Protein 4EEF (pdb70)

Radius of gyration: 41.83 Å; Cα contacts (8 Å, |Δi|>4): 3562; chains: 9; bounding box: 83×89×134 Å

Solvent-accessible surface area: 67620 Å² total; per-residue (Å²): 97,17,39,0,18,3,2,3,0,0,43,144,28,118,54,52,1,45,0,6,36,84,96,112,5,50,0,8,13,16,20,52,4,8,22,107,64,78,69,25,69,0,0,52,10,148,53,74,49,12,15,60,3,24,109,2,29,0,6,0,12,0,0,0,3,1,72,4,36,169,19,65,127,25,57,64,5,16,0,0,0,19,24,77,107,21,136,29,13,36,8,10,10,29,62,26,66,62,45,25,5,1,14,24,8,1,25,31,0,44,23,7,85,65,34,68,10,4,49,61,129,85,7,9,95,86,8,34,23,90,144,8,75,16,72,2,1,50,94,98,90,55,53,22,13,5,59,2,1,10,16,0,11,57,108,66,92,58,8,45,107,9,65,67,61,26,87,4,120,81,64,48,36,0,1,0,0,0,0,0,4,14,0,28,67,43,106,50,2,95,61,43,0,52,39,65,135,8,42,0,1,0,0,2,50,76,41,36,98,71,10,87,20,70,71,8,70,29,25,155,48,140,124,28,23,1,12,0,28,0,16,21,8,10,1,66,71,56,15,30,0,12,0,29,0,29,0,0,0,0,0,0,47,60,0,3,0,6,42,80,29,115,46,18,2,16,3,81,13,97,16,64,58,91,119,37,97,17,123,2,0,0,12,100,0,4,4,149,33,84,34,9,5,0,53,21,31,68,28,0,0,12,67,0,9,41,40,0,125,3,131,140,3,82,4,0,5,0,0,71,24,33,117,63,211,66,25,11,15,0,9,70,29,68,2,132,21,8,43,93,38,1,99,71,0,1,2,0,5,51,7,97,16,170,130,38,76,31,84,34,14,12,105,135,24,0,75,79,0,0,42,9,2,15,34,12,0,35,4,13,34,121,47,22,101,50,27,121,41,44,35,56,46,61,28,52,65,74,33,91,21,20,52,50,1,15,128,58,0,66,48,13,23,29,38,0,12,19,9,10,5,47,18,13,9,29,24,15,0,14,46,1,11,14,22,0,5,0,12,4,47,35,12,18,65,134,2,67,37,44,8,53,52,5,16,72,68,97,8,71,0,34,6,64,4,66,2,143,6,68,69,64,4,0,76,18,5,60,60,32,86,57,60,138,71,123,49,23,84,58,1,64,128,91,93,117,173,212,75,4,30,1,17,2,0,0,8,3,39,148,30,116,54,35,0,48,4,6,32,79,66,110,4,57,0,4,22,27,11,62,0,6,25,105,62,76,81,28,65,0,0,55,16,175,47,73,43,11,17,60,4,22,95,2,30,0,6,0,12,0,0,2,3,2,72,6,44,167,18,69,122,19,61,61,4,15,0,0,0,17,22,86,107,19,156,40,9,40,7,8,11,31,73,26,45,52,38,25,2,1,21,24,4,2,28,38,0,40,29,3,84,64,29,70,12,4,46,65,133,82,11,11,99,83,8,29,26,107,149,6,74,14,73,3,0,41,113,92,85,58,53,24,14,4,54,3,2,10,20,0,12,41,106,73,88,61,12,42,123,11,73,64,60,26,84,4,117,72,66,50,38,0,1,0,0,0,0,0,5,8,0,26,60,40,108,60,1,84,78,47,0,65,47,81,126,1,28,0,5,0,4,2,63,77,27,30,93,67,14,77,18,47,24,2,24,20,19,139,42,130,118,30,23,5,11,0,24,0,17,18,7,13,2,74,64,58,16,30,0,12,0,12,0,21,0,0,0,0,0,0,52,57,0,2,0,6,42,82,27,114,40,13,0,13,5,87,7,108,18,71,61,97,110,43,83,18,168,3,0,0,14,95,0,3,5,152,40,72,24,3,4,0,41,20,39,74,31,5,0,16,110,1,8,33,48,0,118,5,128,92,6,59,2,1,1,0,0,64,15,51,114,68,35,16,11,0,7,61,22,82,16,142,20,12,36,91,40,0,87,70,0,0,0,0,8,40,24,110,6,140,118,30,77,24,86,32,25,20,103,136,18,0,42,77,0,0,62,4,1,13,40,3,2,18,8,4,32,126,47,9,81,47,37,142,39,41,37,39,35,54,27,62,91,88,22,83,22,29,74,48,1,12,129,58,0,58,47,13,24,29,52,0,13,16,7,14,2,39,32,18,8,15,32,10,1,35,16,2,26,12,22,2,5,0,24,1,24,20,16,14,57,87,3,68,67,38,1,62,73,0,8,74,50,81,12,82,0,20,3,89,1,54,3,128,11,55,66,78,3,1,90,24,4,63,92,48,93,34,77,54,107,133,48,28,92,82,0,97,133,84,51,116,117,97,137,30,53,7,9,3,1,0,6,2,47,133,26,126,59,57,2,30,2,0,23,75,145,95,8,56,0,6,21,26,16,47,4,0,29,85,67,80,57,29,69,0,0,40,21,193,50,74,51,14,20,64,4,28,107,1,33,0,6,0,10,0,0,0,6,2,64,5,39,177,14,65,127,26,63,58,6,16,0,0,0,20,27,75,113,14,141,41,11,42,10,9,11,34,59,27,47,51,34,29,4,0,15,20,13,0,29,40,0,36,23,10,87,66,28,73,13,6,43,61,136,82,9,10,96,96,10,40,24,89,136,9,79,15,67,1,2,56,83,97,92,55,52,17,12,5,62,2,1,10,18,0,9,48,108,68,84,67,8,52,128,10,74,54,58,31,80,0,124,91,60,50,44,0,0,0,0,0,0,1,4,5,0,32,59,42,105,55,0,98,74,47,0,56,48,69,144,6,40,0,19,1,6,2,55,77,32,54,96,110,15,79,12,41,36,3,53,16,26,127,40,135,98,28,21,2,7,0,17,0,15,20,6,15,1,78,72,59,18,31,0,17,0,12,0,25,0,0,0,0,0,0,49,59,0,3,0,4,39,96,31,117,34,15,0,12,3,87,5,99,19,79,76,88,118,45,81,15,154,3,0,0,13,98,0,6,4,153,38,74,30,15,17,0,41,19,38,69,33,0,0,17,88,2,10,18,35,0,103,1,117,124,4,71,4,2,3,0,3,63,24,44,132,50,19,6,4,0,10,74,7,45,3,135,21,13,43,99,44,1,101,60,1,0,0,0,11,49,30,121,22,110,122,21,79,23,90,34,17,11,129,151,27,2,34,100,0,2,60,9,2,11,29,8,3,19,8,18,40,119,29,17,71,62,27,149,43,37,38,37,33,57,32,64,74,74,27,71,24,21,65,48,1,11,124,61,0,60,53,10,26,31,24,0,12,12,8,19,7,28,8,18,9,13,19,8,0,6,49,2,12,18,20,0,2,0,13,1,21,45,7,20,47,72,3,92,48,42,5,37,82,11,15,121,49,102,25,78,2,30,9,42,22,25,12,149,0,49,66,81,22,8,65,15,8,112,110,39,78,77,72,71,113,140,48,33,118,72,4,154,127,76,130,176,158,124,102,36,14,43,68,3,5,37,56,6,0,72,35,14,53,52,123,89,77,88,57,108,64,54,38,22,18,86,2,26,62,71,36,51,62,78,54,22,75,94,25,152,195,121,232,109,98,120,42,9,54,58,8,4,16,123,5,0,84,48,22,32,108,67,116,62,95,77,61,34,56,45,10,16,35,5,9,73,92,30,60,39,84,60,10,54,79,38,84,121,122,235,97,119,106,24,14,70,47,13,5,30,87,3,4,97,42,19,17,62,122,92,44,98,72,41,38,53,45,14,13,54,5,23,69,91,58,78,43,96,50,16,54,84,36,66,141

Structure (mmCIF, N/CA/C/O backbone):
data_4EEF
#
_entry.id   4EEF
#
_cell.length_a   72.333
_cell.length_b   126.151
_cell.length_c   243.290
_cell.angle_alpha   90.00
_cell.angle_beta   90.00
_cell.angle_gamma   90.00
#
_symmetry.space_group_name_H-M   'P 21 21 21'
#
loop_
_entity.id
_entity.type
_entity.pdbx_description
1 polymer 'Hemagglutinin HA1 chain'
2 polymer 'Hemagglutinin HA2 chain'
3 polymer 'F-HB80.4, DESIGNED HEMAGGLUTININ BINDING PROTEIN'
4 branched beta-D-mannopyranose-(1-4)-2-acetamido-2-deoxy-beta-D-glucopyranose-(1-4)-2-acetamido-2-deoxy-beta-D-glucopyranose
5 water water
#
loop_
_atom_site.group_PDB
_atom_site.id
_atom_site.type_symbol
_atom_site.label_atom_id
_atom_site.label_alt_id
_atom_site.label_comp_id
_atom_site.label_asym_id
_atom_site.label_entity_id
_atom_site.label_seq_id
_atom_site.pdbx_PDB_ins_code
_atom_site.Cartn_x
_atom_site.Cartn_y
_atom_site.Cartn_z
_atom_site.occupancy
_atom_site.B_iso_or_equiv
_atom_site.auth_seq_id
_atom_site.auth_comp_id
_atom_site.auth_asym_id
_atom_site.auth_atom_id
_atom_site.pdbx_PDB_model_num
ATOM 1 N N . GLY A 1 4 ? 10.505 -7.496 -42.327 1.00 157.43 10 GLY A N 1
ATOM 2 C CA . GLY A 1 4 ? 9.470 -6.534 -41.992 1.00 159.37 10 GLY A CA 1
ATOM 3 C C . GLY A 1 4 ? 9.988 -5.385 -41.148 1.00 162.07 10 GLY A C 1
ATOM 4 O O . GLY A 1 4 ? 11.198 -5.180 -41.040 1.00 163.41 10 GLY A O 1
ATOM 5 N N . ASP A 1 5 ? 9.070 -4.623 -40.559 1.00 153.04 11 ASP A N 1
ATOM 6 C CA . ASP A 1 5 ? 9.430 -3.545 -39.638 1.00 158.63 11 ASP A CA 1
ATOM 7 C C . ASP A 1 5 ? 8.825 -3.799 -38.253 1.00 161.93 11 ASP A C 1
ATOM 8 O O . ASP A 1 5 ? 7.612 -3.950 -38.134 1.00 162.59 11 ASP A O 1
ATOM 13 N N . THR A 1 6 ? 9.652 -3.840 -37.209 1.00 156.04 12 THR A N 1
ATOM 14 C CA . THR A 1 6 ? 9.143 -4.067 -35.850 1.00 146.65 12 THR A CA 1
ATOM 15 C C . THR A 1 6 ? 9.309 -2.839 -34.937 1.00 143.87 12 THR A C 1
ATOM 16 O O . THR A 1 6 ? 10.409 -2.293 -34.842 1.00 135.96 12 THR A O 1
ATOM 20 N N . ILE A 1 7 ? 8.219 -2.400 -34.295 1.00 150.24 13 ILE A N 1
ATOM 21 C CA . ILE A 1 7 ? 8.293 -1.499 -33.137 1.00 144.39 13 ILE A CA 1
ATOM 22 C C . ILE A 1 7 ? 7.808 -2.201 -31.877 1.00 128.13 13 ILE A C 1
ATOM 23 O O . ILE A 1 7 ? 6.690 -2.719 -31.822 1.00 120.73 13 ILE A O 1
ATOM 28 N N . CYS A 1 8 ? 8.671 -2.256 -30.876 1.00 124.21 14 CYS A N 1
ATOM 29 C CA . CYS A 1 8 ? 8.267 -2.830 -29.613 1.00 123.72 14 CYS A CA 1
ATOM 30 C C . CYS A 1 8 ? 7.968 -1.722 -28.605 1.00 129.10 14 CYS A C 1
ATOM 31 O O . CYS A 1 8 ? 8.148 -0.531 -28.886 1.00 129.01 14 CYS A O 1
ATOM 34 N N . ILE A 1 9 ? 7.511 -2.127 -27.425 1.00 131.78 15 ILE A N 1
ATOM 35 C CA . ILE A 1 9 ? 7.351 -1.215 -26.303 1.00 127.04 15 ILE A CA 1
ATOM 36 C C . ILE A 1 9 ? 7.996 -1.845 -25.083 1.00 123.89 15 ILE A C 1
ATOM 37 O O . ILE A 1 9 ? 7.994 -3.078 -24.920 1.00 108.84 15 ILE A O 1
ATOM 42 N N . GLY A 1 10 ? 8.547 -0.992 -24.227 1.00 122.19 16 GLY A N 1
ATOM 43 C CA . GLY A 1 10 ? 9.312 -1.455 -23.088 1.00 125.41 16 GLY A CA 1
ATOM 44 C C . GLY A 1 10 ? 9.686 -0.360 -22.113 1.00 110.99 16 GLY A C 1
ATOM 45 O O . GLY A 1 10 ? 9.418 0.824 -22.333 1.00 99.42 16 GLY A O 1
ATOM 46 N N . TYR A 1 11 ? 10.331 -0.770 -21.028 1.00 112.06 17 TYR A N 1
ATOM 47 C CA . TYR A 1 11 ? 10.560 0.113 -19.898 1.00 110.03 17 TYR A CA 1
ATOM 48 C C . TYR A 1 11 ? 12.031 0.258 -19.549 1.00 111.92 17 TYR A C 1
ATOM 49 O O . TYR A 1 11 ? 12.905 -0.315 -20.204 1.00 111.07 17 TYR A O 1
ATOM 58 N N . HIS A 1 12 ? 12.278 1.030 -18.495 1.00 102.37 18 HIS A N 1
ATOM 59 C CA . HIS A 1 12 ? 13.624 1.375 -18.056 1.00 100.97 18 HIS A CA 1
ATOM 60 C C . HIS A 1 12 ? 14.352 0.266 -17.291 1.00 96.90 18 HIS A C 1
ATOM 61 O O . HIS A 1 12 ? 13.736 -0.655 -16.737 1.00 81.90 18 HIS A O 1
ATOM 68 N N . ALA A 1 13 ? 15.679 0.368 -17.298 1.00 97.29 19 ALA A N 1
ATOM 69 C CA . ALA A 1 13 ? 16.549 -0.513 -16.529 1.00 98.08 19 ALA A CA 1
ATOM 70 C C . ALA A 1 13 ? 17.848 0.199 -16.201 1.00 99.69 19 ALA A C 1
ATOM 71 O O . ALA A 1 13 ? 18.310 1.055 -16.963 1.00 98.16 19 ALA A O 1
ATOM 73 N N . ASN A 1 14 ? 18.459 -0.198 -15.090 1.00 105.48 20 ASN A N 1
ATOM 74 C CA . ASN A 1 14 ? 19.686 0.428 -14.616 1.00 104.99 20 ASN A CA 1
ATOM 75 C C . ASN A 1 14 ? 20.632 -0.528 -13.899 1.00 92.16 20 ASN A C 1
ATOM 76 O O . ASN A 1 14 ? 20.347 -1.716 -13.728 1.00 73.08 20 ASN A O 1
ATOM 81 N N . ASN A 1 15 ? 21.757 0.020 -13.463 1.00 104.41 21 ASN A N 1
ATOM 82 C CA . ASN A 1 15 ? 22.748 -0.747 -12.730 1.00 111.55 21 ASN A CA 1
ATOM 83 C C . ASN A 1 15 ? 22.517 -0.646 -11.230 1.00 108.85 21 ASN A C 1
ATOM 84 O O . ASN A 1 15 ? 23.265 -1.225 -10.440 1.00 114.31 21 ASN A O 1
ATOM 89 N N . SER A 1 16 ? 21.464 0.075 -10.850 1.00 92.07 22 SER A N 1
ATOM 90 C CA . SER A 1 16 ? 21.172 0.344 -9.444 1.00 100.06 22 SER A CA 1
ATOM 91 C C . SER A 1 16 ? 20.994 -0.940 -8.629 1.00 95.84 22 SER A C 1
ATOM 92 O O . SER A 1 16 ? 20.206 -1.813 -8.990 1.00 101.44 22 SER A O 1
ATOM 95 N N . THR A 1 17 ? 21.759 -1.047 -7.543 1.00 88.98 23 THR A N 1
ATOM 96 C CA . THR A 1 17 ? 21.685 -2.179 -6.624 1.00 86.77 23 THR A CA 1
ATOM 97 C C . THR A 1 17 ? 20.763 -1.857 -5.450 1.00 99.11 23 THR A C 1
ATOM 98 O O . THR A 1 17 ? 20.636 -2.650 -4.510 1.00 94.81 23 THR A O 1
ATOM 102 N N . ASP A 1 18 ? 20.147 -0.675 -5.499 1.00 106.18 24 ASP A N 1
ATOM 103 C CA . ASP A 1 18 ? 19.193 -0.249 -4.473 1.00 106.12 24 ASP A CA 1
ATOM 104 C C . ASP A 1 18 ? 18.043 -1.236 -4.300 1.00 102.58 24 ASP A C 1
ATOM 105 O O . ASP A 1 18 ? 17.471 -1.730 -5.279 1.00 90.56 24 ASP A O 1
ATOM 110 N N . THR A 1 19 ? 17.706 -1.494 -3.041 1.00 102.05 25 THR A N 1
ATOM 111 C CA . THR A 1 19 ? 16.754 -2.534 -2.684 1.00 99.42 25 THR A CA 1
ATOM 112 C C . THR A 1 19 ? 15.737 -2.040 -1.637 1.00 105.64 25 THR A C 1
ATOM 113 O O . THR A 1 19 ? 16.121 -1.557 -0.567 1.00 106.71 25 THR A O 1
ATOM 117 N N . VAL A 1 20 ? 14.445 -2.142 -1.973 1.00 95.32 26 VAL A N 1
ATOM 118 C CA . VAL A 1 20 ? 13.344 -1.860 -1.043 1.00 77.61 26 VAL A CA 1
ATOM 119 C C . VAL A 1 20 ? 12.700 -3.162 -0.551 1.00 94.62 26 VAL A C 1
ATOM 120 O O . VAL A 1 20 ? 13.118 -4.264 -0.919 1.00 88.66 26 VAL A O 1
ATOM 124 N N . ASP A 1 21 ? 11.675 -3.027 0.285 1.00 99.91 27 ASP A N 1
ATOM 125 C CA . ASP A 1 21 ? 10.807 -4.153 0.609 1.00 90.21 27 ASP A CA 1
ATOM 126 C C . ASP A 1 21 ? 9.403 -3.806 0.146 1.00 87.55 27 ASP A C 1
ATOM 127 O O . ASP A 1 21 ? 9.055 -2.625 0.011 1.00 80.36 27 ASP A O 1
ATOM 132 N N . THR A 1 22 ? 8.621 -4.838 -0.147 1.00 78.96 28 THR A N 1
ATOM 133 C CA . THR A 1 22 ? 7.196 -4.676 -0.384 1.00 83.87 28 THR A CA 1
ATOM 134 C C . THR A 1 22 ? 6.505 -5.745 0.433 1.00 87.49 28 THR A C 1
ATOM 135 O O . THR A 1 22 ? 7.166 -6.573 1.070 1.00 89.69 28 THR A O 1
ATOM 139 N N . VAL A 1 23 ? 5.179 -5.749 0.390 1.00 85.52 29 VAL A N 1
ATOM 140 C CA . VAL A 1 23 ? 4.405 -6.647 1.236 1.00 92.15 29 VAL A CA 1
ATOM 141 C C . VAL A 1 23 ? 4.455 -8.094 0.734 1.00 89.28 29 VAL A C 1
ATOM 142 O O . VAL A 1 23 ? 4.641 -9.026 1.521 1.00 89.84 29 VAL A O 1
ATOM 146 N N . LEU A 1 24 ? 4.317 -8.271 -0.578 1.00 86.87 30 LEU A N 1
ATOM 147 C CA . LEU A 1 24 ? 4.426 -9.592 -1.189 1.00 97.48 30 LEU A CA 1
ATOM 148 C C . LEU A 1 24 ? 5.877 -10.073 -1.236 1.00 104.70 30 LEU A C 1
ATOM 149 O O . LEU A 1 24 ? 6.191 -11.203 -0.823 1.00 87.61 30 LEU A O 1
ATOM 154 N N . GLU A 1 25 ? 6.757 -9.200 -1.731 1.00 96.97 31 GLU A N 1
ATOM 155 C CA . GLU A 1 25 ? 8.145 -9.568 -1.985 1.00 99.17 31 GLU A CA 1
ATOM 156 C C . GLU A 1 25 ? 9.147 -8.647 -1.275 1.00 99.17 31 GLU A C 1
ATOM 157 O O . GLU A 1 25 ? 8.919 -7.445 -1.137 1.00 82.85 31 GLU A O 1
ATOM 163 N N . LYS A 1 26 ? 10.243 -9.237 -0.801 1.00 114.28 32 LYS A N 1
ATOM 164 C CA . LYS A 1 26 ? 11.355 -8.479 -0.231 1.00 105.96 32 LYS A CA 1
ATOM 165 C C . LYS A 1 26 ? 12.590 -8.420 -1.138 1.00 104.10 32 LYS A C 1
ATOM 166 O O . LYS A 1 26 ? 12.612 -9.022 -2.212 1.00 103.87 32 LYS A O 1
ATOM 172 N N A ASN A 1 27 ? 13.605 -7.690 -0.681 1.00 103.73 33 ASN A N 1
ATOM 173 N N B ASN A 1 27 ? 13.612 -7.698 -0.686 0.00 103.61 33 ASN A N 1
ATOM 174 C CA A ASN A 1 27 ? 14.879 -7.555 -1.386 1.00 103.20 33 ASN A CA 1
ATOM 175 C CA B ASN A 1 27 ? 14.877 -7.561 -1.410 0.00 103.25 33 ASN A CA 1
ATOM 176 C C A ASN A 1 27 ? 14.717 -7.062 -2.830 1.00 100.95 33 ASN A C 1
ATOM 177 C C B ASN A 1 27 ? 14.701 -7.086 -2.850 0.00 101.12 33 ASN A C 1
ATOM 178 O O A ASN A 1 27 ? 15.578 -7.303 -3.673 1.00 103.39 33 ASN A O 1
ATOM 179 O O B ASN A 1 27 ? 15.526 -7.380 -3.715 0.00 103.21 33 ASN A O 1
ATOM 188 N N . VAL A 1 28 ? 13.630 -6.345 -3.103 1.00 103.86 34 VAL A N 1
ATOM 189 C CA . VAL A 1 28 ? 13.271 -5.997 -4.478 1.00 95.56 34 VAL A CA 1
ATOM 190 C C . VAL A 1 28 ? 14.067 -4.816 -5.023 1.00 97.47 34 VAL A C 1
ATOM 191 O O . VAL A 1 28 ? 13.949 -3.690 -4.545 1.00 101.30 34 VAL A O 1
ATOM 195 N N . THR A 1 29 ? 14.828 -5.078 -6.077 1.00 97.05 35 THR A N 1
ATOM 196 C CA . THR A 1 29 ? 15.775 -4.109 -6.605 1.00 92.96 35 THR A CA 1
ATOM 197 C C . THR A 1 29 ? 15.090 -3.171 -7.596 1.00 94.45 35 THR A C 1
ATOM 198 O O . THR A 1 29 ? 14.360 -3.624 -8.483 1.00 102.82 35 THR A O 1
ATOM 202 N N . VAL A 1 30 ? 15.332 -1.870 -7.430 1.00 81.89 36 VAL A N 1
ATOM 203 C CA . VAL A 1 30 ? 14.662 -0.820 -8.207 1.00 85.98 36 VAL A CA 1
ATOM 204 C C . VAL A 1 30 ? 15.637 0.139 -8.895 1.00 92.94 36 VAL A C 1
ATOM 205 O O . VAL A 1 30 ? 16.804 0.241 -8.505 1.00 96.50 36 VAL A O 1
ATOM 209 N N . THR A 1 31 ? 15.139 0.855 -9.903 1.00 82.23 37 THR A N 1
ATOM 210 C CA . THR A 1 31 ? 15.931 1.848 -10.629 1.00 95.53 37 THR A CA 1
ATOM 211 C C . THR A 1 31 ? 16.209 3.087 -9.786 1.00 99.68 37 THR A C 1
ATOM 212 O O . THR A 1 31 ? 17.225 3.775 -9.980 1.00 83.97 37 THR A O 1
ATOM 216 N N . HIS A 1 32 ? 15.277 3.362 -8.870 1.00 107.22 38 HIS A N 1
ATOM 217 C CA . HIS A 1 32 ? 15.234 4.605 -8.093 1.00 108.24 38 HIS A CA 1
ATOM 218 C C . HIS A 1 32 ? 14.676 4.418 -6.677 1.00 99.10 38 HIS A C 1
ATOM 219 O O . HIS A 1 32 ? 13.716 3.674 -6.457 1.00 87.34 38 HIS A O 1
ATOM 226 N N . SER A 1 33 ? 15.271 5.133 -5.730 1.00 97.26 39 SER A N 1
ATOM 227 C CA . SER A 1 33 ? 14.936 4.985 -4.324 1.00 95.14 39 SER A CA 1
ATOM 228 C C . SER A 1 33 ? 14.897 6.340 -3.644 1.00 94.64 39 SER A C 1
ATOM 229 O O . SER A 1 33 ? 15.328 7.348 -4.209 1.00 81.90 39 SER A O 1
ATOM 232 N N . VAL A 1 34 ? 14.345 6.354 -2.434 1.00 90.26 40 VAL A N 1
ATOM 233 C CA . VAL A 1 34 ? 14.686 7.371 -1.459 1.00 81.10 40 VAL A CA 1
ATOM 234 C C . VAL A 1 34 ? 14.877 6.692 -0.127 1.00 88.06 40 VAL A C 1
ATOM 235 O O . VAL A 1 34 ? 14.214 5.699 0.185 1.00 81.63 40 VAL A O 1
ATOM 239 N N . ASN A 1 35 ? 15.812 7.215 0.650 1.00 100.12 41 ASN A N 1
ATOM 240 C CA . ASN A 1 35 ? 15.880 6.862 2.050 1.00 91.98 41 ASN A CA 1
ATOM 241 C C . ASN A 1 35 ? 15.114 7.902 2.841 1.00 87.16 41 ASN A C 1
ATOM 242 O O . ASN A 1 35 ? 15.334 9.102 2.675 1.00 86.56 41 ASN A O 1
ATOM 247 N N . LEU A 1 36 ? 14.179 7.443 3.660 1.00 89.85 42 LEU A N 1
ATOM 248 C CA . LEU A 1 36 ? 13.381 8.348 4.476 1.00 85.70 42 LEU A CA 1
ATOM 249 C C . LEU A 1 36 ? 13.896 8.506 5.916 1.00 77.76 42 LEU A C 1
ATOM 250 O O . LEU A 1 36 ? 13.378 9.329 6.674 1.00 70.54 42 LEU A O 1
ATOM 255 N N . LEU A 1 37 ? 14.933 7.741 6.260 1.00 73.37 43 LEU A N 1
ATOM 256 C CA . LEU A 1 37 ? 15.447 7.637 7.626 1.00 69.75 43 LEU A CA 1
ATOM 257 C C . LEU A 1 37 ? 16.859 8.227 7.764 1.00 78.21 43 LEU A C 1
ATOM 258 O O . LEU A 1 37 ? 17.750 7.910 6.976 1.00 78.61 43 LEU A O 1
ATOM 263 N N . GLU A 1 38 ? 17.067 9.071 8.770 1.00 75.34 44 GLU A N 1
ATOM 264 C CA . GLU A 1 38 ? 18.364 9.715 8.967 1.00 64.44 44 GLU A CA 1
ATOM 265 C C . GLU A 1 38 ? 19.187 9.004 10.039 1.00 68.14 44 GLU A C 1
ATOM 266 O O . GLU A 1 38 ? 18.717 8.809 11.155 1.00 68.66 44 GLU A O 1
ATOM 272 N N . ASP A 1 39 ? 20.372 8.535 9.647 1.00 77.78 45 ASP A N 1
ATOM 273 C CA . ASP A 1 39 ? 21.340 7.879 10.534 1.00 68.68 45 ASP A CA 1
ATOM 274 C C . ASP A 1 39 ? 22.462 8.814 10.988 1.00 74.37 45 ASP A C 1
ATOM 275 O O . ASP A 1 39 ? 23.383 8.398 11.713 1.00 72.92 45 ASP A O 1
ATOM 280 N N . SER A 1 40 ? 22.418 10.067 10.550 1.00 59.07 46 SER A N 1
ATOM 281 C CA . SER A 1 40 ? 23.629 10.885 10.665 1.00 82.12 46 SER A CA 1
ATOM 282 C C . SER A 1 40 ? 23.529 12.205 11.450 1.00 80.69 46 SER A C 1
ATOM 283 O O . SER A 1 40 ? 22.677 13.077 11.172 1.00 60.41 46 SER A O 1
ATOM 286 N N . HIS A 1 41 ? 24.434 12.334 12.422 1.00 67.10 47 HIS A N 1
ATOM 287 C CA . HIS A 1 41 ? 24.594 13.579 13.168 1.00 83.12 47 HIS A CA 1
ATOM 288 C C . HIS A 1 41 ? 26.053 14.078 13.174 1.00 76.06 47 HIS A C 1
ATOM 289 O O . HIS A 1 41 ? 26.944 13.390 12.688 1.00 80.74 47 HIS A O 1
ATOM 296 N N . ASN A 1 42 ? 26.303 15.256 13.746 1.00 73.57 48 ASN A N 1
ATOM 297 C CA . ASN A 1 42 ? 27.675 15.776 13.794 1.00 59.09 48 ASN A CA 1
ATOM 298 C C . ASN A 1 42 ? 28.444 15.516 15.097 1.00 56.98 48 ASN A C 1
ATOM 299 O O . ASN A 1 42 ? 29.619 15.859 15.209 1.00 66.46 48 ASN A O 1
ATOM 304 N N . GLY A 1 43 ? 27.786 14.899 16.073 1.00 66.39 49 GLY A N 1
ATOM 305 C CA . GLY A 1 43 ? 28.452 14.486 17.303 1.00 58.22 49 GLY A CA 1
ATOM 306 C C . GLY A 1 43 ? 28.768 15.619 18.266 1.00 58.61 49 GLY A C 1
ATOM 307 O O . GLY A 1 43 ? 29.522 15.423 19.230 1.00 49.03 49 GLY A O 1
ATOM 308 N N . LYS A 1 44 ? 28.173 16.790 18.002 1.00 49.89 50 LYS A N 1
ATOM 309 C CA . LYS A 1 44 ? 28.469 18.033 18.716 1.00 55.53 50 LYS A CA 1
ATOM 310 C C . LYS A 1 44 ? 27.179 18.694 19.212 1.00 61.28 50 LYS A C 1
ATOM 311 O O . LYS A 1 44 ? 26.154 18.622 18.541 1.00 63.82 50 LYS A O 1
ATOM 317 N N . LEU A 1 45 ? 27.239 19.350 20.374 1.00 62.59 51 LEU A N 1
ATOM 318 C CA . LEU A 1 45 ? 26.135 20.187 20.873 1.00 58.06 51 LEU A CA 1
ATOM 319 C C . LEU A 1 45 ? 26.283 21.622 20.360 1.00 44.87 51 LEU A C 1
ATOM 320 O O . LEU A 1 45 ? 27.270 22.281 20.654 1.00 66.52 51 LEU A O 1
ATOM 325 N N . CYS A 1 46 ? 25.308 22.108 19.613 1.00 43.47 52 CYS A N 1
ATOM 326 C CA . CYS A 1 46 ? 25.495 23.329 18.852 1.00 50.63 52 CYS A CA 1
ATOM 327 C C . CYS A 1 46 ? 24.428 24.334 19.192 1.00 57.19 52 CYS A C 1
ATOM 328 O O . CYS A 1 46 ? 23.482 24.032 19.923 1.00 54.19 52 CYS A O 1
ATOM 331 N N . LYS A 1 47 ? 24.562 25.515 18.598 1.00 55.00 53 LYS A N 1
ATOM 332 C CA . LYS A 1 47 ? 23.643 26.613 18.834 1.00 62.11 53 LYS A CA 1
ATOM 333 C C . LYS A 1 47 ? 22.312 26.351 18.155 1.00 67.99 53 LYS A C 1
ATOM 334 O O . LYS A 1 47 ? 22.216 25.538 17.238 1.00 71.73 53 LYS A O 1
ATOM 340 N N . LEU A 1 48 ? 21.289 27.045 18.632 1.00 61.09 54 LEU A N 1
ATOM 341 C CA . LEU A 1 48 ? 20.060 27.239 17.890 1.00 63.12 54 LEU A CA 1
ATOM 342 C C . LEU A 1 48 ? 19.866 28.745 17.880 1.00 71.93 54 LEU A C 1
ATOM 343 O O . LEU A 1 48 ? 20.056 29.391 18.912 1.00 71.02 54 LEU A O 1
ATOM 348 N N . LYS A 1 49 A 19.525 29.310 16.725 1.00 77.04 54 LYS A N 1
ATOM 349 C CA . LYS A 1 49 A 19.200 30.739 16.612 1.00 74.81 54 LYS A CA 1
ATOM 350 C C . LYS A 1 49 A 20.300 31.698 17.106 1.00 84.05 54 LYS A C 1
ATOM 351 O O . LYS A 1 49 A 20.013 32.739 17.708 1.00 83.78 54 LYS A O 1
ATOM 357 N N . GLY A 1 50 ? 21.555 31.344 16.847 1.00 68.53 55 GLY A N 1
ATOM 358 C CA . GLY A 1 50 ? 22.668 32.222 17.158 1.00 64.70 55 GLY A CA 1
ATOM 359 C C . GLY A 1 50 ? 23.164 32.061 18.582 1.00 79.47 55 GLY A C 1
ATOM 360 O O . GLY A 1 50 ? 24.171 32.677 18.989 1.00 67.62 55 GLY A O 1
ATOM 361 N N . ILE A 1 51 ? 22.462 31.212 19.333 1.00 68.05 56 ILE A N 1
ATOM 362 C CA . ILE A 1 51 ? 22.613 31.156 20.784 1.00 68.01 56 ILE A CA 1
ATOM 363 C C . ILE A 1 51 ? 23.169 29.836 21.301 1.00 62.62 56 ILE A C 1
ATOM 364 O O . ILE A 1 51 ? 22.661 28.769 20.976 1.00 67.99 56 ILE A O 1
ATOM 369 N N . ALA A 1 52 ? 24.213 29.928 22.118 1.00 48.07 57 ALA A N 1
ATOM 370 C CA . ALA A 1 52 ? 24.856 28.750 22.697 1.00 46.95 57 ALA A CA 1
ATOM 371 C C . ALA A 1 52 ? 24.020 28.093 23.802 1.00 59.89 57 ALA A C 1
ATOM 372 O O . ALA A 1 52 ? 23.306 28.766 24.559 1.00 55.48 57 ALA A O 1
ATOM 374 N N . PRO A 1 53 ? 24.129 26.768 23.919 1.00 51.70 58 PRO A N 1
ATOM 375 C CA . PRO A 1 53 ? 23.535 26.135 25.098 1.00 52.32 58 PRO A CA 1
ATOM 376 C C . PRO A 1 53 ? 24.332 26.540 26.338 1.00 47.49 58 PRO A C 1
ATOM 377 O O . PRO A 1 53 ? 25.455 27.012 26.197 1.00 58.46 58 PRO A O 1
ATOM 381 N N . LEU A 1 54 ? 23.760 26.342 27.523 1.00 57.22 59 LEU A N 1
ATOM 382 C CA . LEU A 1 54 ? 24.454 26.573 28.786 1.00 48.44 59 LEU A CA 1
ATOM 383 C C . LEU A 1 54 ? 25.033 25.270 29.316 1.00 54.80 59 LEU A C 1
ATOM 384 O O . LEU A 1 54 ? 24.280 24.380 29.724 1.00 46.39 59 LEU A O 1
ATOM 389 N N . GLN A 1 55 ? 26.358 25.151 29.373 1.00 53.87 60 GLN A N 1
ATOM 390 C CA . GLN A 1 55 ? 26.909 23.865 29.783 1.00 60.85 60 GLN A CA 1
ATOM 391 C C . GLN A 1 55 ? 27.133 23.847 31.288 1.00 52.04 60 GLN A C 1
ATOM 392 O O . GLN A 1 55 ? 28.052 24.492 31.792 1.00 50.98 60 GLN A O 1
ATOM 398 N N . LEU A 1 56 ? 26.325 23.063 32.003 1.00 38.42 61 LEU A N 1
ATOM 399 C CA . LEU A 1 56 ? 26.392 23.083 33.466 1.00 46.70 61 LEU A CA 1
ATOM 400 C C . LEU A 1 56 ? 27.633 22.365 33.967 1.00 44.96 61 LEU A C 1
ATOM 401 O O . LEU A 1 56 ? 28.004 22.497 35.137 1.00 36.71 61 LEU A O 1
ATOM 406 N N . GLY A 1 57 ? 28.255 21.593 33.073 1.00 54.73 62 GLY A N 1
ATOM 407 C CA . GLY A 1 57 ? 29.496 20.901 33.370 1.00 41.68 62 GLY A CA 1
ATOM 408 C C . GLY A 1 57 ? 29.337 20.000 34.570 1.00 46.01 62 GLY A C 1
ATOM 409 O O . GLY A 1 57 ? 28.429 19.190 34.602 1.00 52.85 62 GLY A O 1
ATOM 410 N N . LYS A 1 58 ? 30.179 20.185 35.581 1.00 59.89 63 LYS A N 1
ATOM 411 C CA . LYS A 1 58 ? 30.209 19.295 36.739 1.00 59.35 63 LYS A CA 1
ATOM 412 C C . LYS A 1 58 ? 29.081 19.656 37.728 1.00 58.98 63 LYS A C 1
ATOM 413 O O . LYS A 1 58 ? 28.928 19.042 38.781 1.00 44.94 63 LYS A O 1
ATOM 419 N N . CYS A 1 59 ? 28.299 20.671 37.380 1.00 48.92 64 CYS A N 1
ATOM 420 C CA . CYS A 1 59 ? 27.240 21.161 38.249 1.00 54.24 64 CYS A CA 1
ATOM 421 C C . CYS A 1 59 ? 25.877 20.744 37.735 1.00 51.10 64 CYS A C 1
ATOM 422 O O . CYS A 1 59 ? 25.697 20.568 36.535 1.00 51.75 64 CYS A O 1
ATOM 425 N N . ASN A 1 60 ? 24.920 20.548 38.635 1.00 50.50 65 ASN A N 1
ATOM 426 C CA . ASN A 1 60 ? 23.522 20.454 38.203 1.00 41.05 65 ASN A CA 1
ATOM 427 C C . ASN A 1 60 ? 22.735 21.714 38.539 1.00 38.32 65 ASN A C 1
ATOM 428 O O . ASN A 1 60 ? 23.217 22.599 39.266 1.00 43.32 65 ASN A O 1
ATOM 433 N N . ILE A 1 61 ? 21.483 21.735 38.103 1.00 38.30 66 ILE A N 1
ATOM 434 C CA . ILE A 1 61 ? 20.638 22.926 38.212 1.00 43.78 66 ILE A CA 1
ATOM 435 C C . ILE A 1 61 ? 20.560 23.518 39.621 1.00 37.75 66 ILE A C 1
ATOM 436 O O . ILE A 1 61 ? 20.599 24.738 39.780 1.00 36.27 66 ILE A O 1
ATOM 441 N N . ALA A 1 62 ? 20.484 22.667 40.639 1.00 30.14 67 ALA A N 1
ATOM 442 C CA . ALA A 1 62 ? 20.505 23.179 41.995 1.00 25.64 67 ALA A CA 1
ATOM 443 C C . ALA A 1 62 ? 21.825 23.883 42.295 1.00 36.04 67 ALA A C 1
ATOM 444 O O . ALA A 1 62 ? 21.836 24.994 42.829 1.00 46.66 67 ALA A O 1
ATOM 446 N N . GLY A 1 63 ? 22.934 23.234 41.960 1.00 41.28 68 GLY A N 1
ATOM 447 C CA . GLY A 1 63 ? 24.243 23.822 42.179 1.00 41.77 68 GLY A CA 1
ATOM 448 C C . GLY A 1 63 ? 24.348 25.157 41.476 1.00 36.85 68 GLY A C 1
ATOM 449 O O . GLY A 1 63 ? 24.868 26.128 42.043 1.00 31.87 68 GLY A O 1
ATOM 450 N N . TRP A 1 64 ? 23.832 25.202 40.246 1.00 28.83 69 TRP A N 1
ATOM 451 C CA . TRP A 1 64 ? 23.828 26.422 39.451 1.00 25.98 69 TRP A CA 1
ATOM 452 C C . TRP A 1 64 ? 23.054 27.532 40.154 1.00 34.32 69 TRP A C 1
ATOM 453 O O . TRP A 1 64 ? 23.559 28.632 40.328 1.00 47.64 69 TRP A O 1
ATOM 464 N N . LEU A 1 65 ? 21.832 27.235 40.581 1.00 43.09 70 LEU A N 1
ATOM 465 C CA . LEU A 1 65 ? 20.943 28.273 41.069 1.00 34.45 70 LEU A CA 1
ATOM 466 C C . LEU A 1 65 ? 21.320 28.743 42.468 1.00 36.34 70 LEU A C 1
ATOM 467 O O . LEU A 1 65 ? 21.306 29.946 42.733 1.00 38.33 70 LEU A O 1
ATOM 472 N N . LEU A 1 66 ? 21.659 27.812 43.360 1.00 31.52 71 LEU A N 1
ATOM 473 C CA . LEU A 1 66 ? 22.088 28.209 44.693 1.00 31.33 71 LEU A CA 1
ATOM 474 C C . LEU A 1 66 ? 23.482 28.850 44.645 1.00 41.45 71 LEU A C 1
ATOM 475 O O . LEU A 1 66 ? 23.856 29.626 45.541 1.00 39.52 71 LEU A O 1
ATOM 480 N N . GLY A 1 67 ? 24.233 28.572 43.579 1.00 35.34 72 GLY A N 1
ATOM 481 C CA . GLY A 1 67 ? 25.606 29.021 43.520 1.00 30.25 72 GLY A CA 1
ATOM 482 C C . GLY A 1 67 ? 26.579 28.238 44.413 1.00 49.37 72 GLY A C 1
ATOM 483 O O . GLY A 1 67 ? 27.323 28.844 45.200 1.00 41.32 72 GLY A O 1
ATOM 484 N N . ASN A 1 68 ? 26.551 26.903 44.301 1.00 30.97 73 ASN A N 1
ATOM 485 C CA . ASN A 1 68 ? 27.606 26.028 44.833 1.00 47.40 73 ASN A CA 1
ATOM 486 C C . ASN A 1 68 ? 28.989 26.546 44.412 1.00 41.12 73 ASN A C 1
ATOM 487 O O . ASN A 1 68 ? 29.167 26.971 43.270 1.00 47.35 73 ASN A O 1
ATOM 492 N N . PRO A 1 69 ? 29.945 26.587 45.362 1.00 42.70 74 PRO A N 1
ATOM 493 C CA . PRO A 1 69 ? 31.263 27.198 45.105 1.00 46.75 74 PRO A CA 1
ATOM 494 C C . PRO A 1 69 ? 32.065 26.523 43.980 1.00 49.35 74 PRO A C 1
ATOM 495 O O . PRO A 1 69 ? 32.978 27.134 43.428 1.00 44.53 74 PRO A O 1
ATOM 499 N N . GLU A 1 70 ? 31.718 25.291 43.630 1.00 37.45 75 GLU A N 1
ATOM 500 C CA . GLU A 1 70 ? 32.308 24.650 42.461 1.00 32.83 75 GLU A CA 1
ATOM 501 C C . GLU A 1 70 ? 31.820 25.149 41.088 1.00 39.47 75 GLU A C 1
ATOM 502 O O . GLU A 1 70 ? 32.417 24.840 40.063 1.00 52.82 75 GLU A O 1
ATOM 508 N N . CYS A 1 71 ? 30.721 25.892 41.074 1.00 41.11 76 CYS A N 1
ATOM 509 C CA . CYS A 1 71 ? 30.015 26.252 39.835 1.00 37.65 7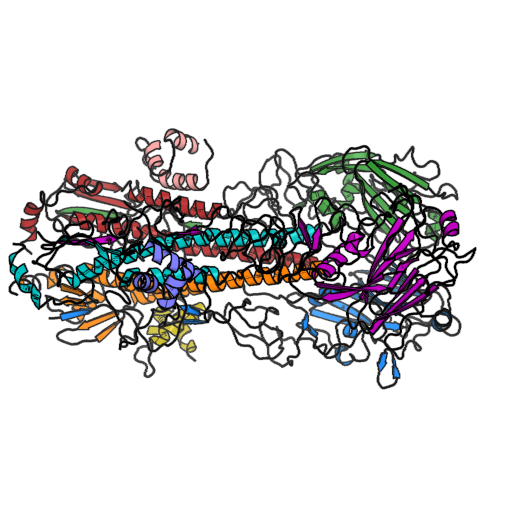6 CYS A CA 1
ATOM 510 C C . CYS A 1 71 ? 30.358 27.640 39.328 1.00 42.71 76 CYS A C 1
ATOM 511 O O . CYS A 1 71 ? 29.760 28.123 38.355 1.00 43.55 76 CYS A O 1
ATOM 514 N N . ASP A 1 72 ? 31.325 28.279 39.985 1.00 50.94 77 ASP A N 1
ATOM 515 C CA . ASP A 1 72 ? 31.588 29.711 39.797 1.00 46.70 77 ASP A CA 1
ATOM 516 C C . ASP A 1 72 ? 31.808 30.122 38.337 1.00 47.30 77 ASP A C 1
ATOM 517 O O . ASP A 1 72 ? 31.703 31.300 38.005 1.00 54.34 77 ASP A O 1
ATOM 522 N N . LEU A 1 73 ? 32.105 29.164 37.461 1.00 39.70 78 LEU A N 1
ATOM 523 C CA . LEU A 1 73 ? 32.160 29.473 36.030 1.00 36.66 78 LEU A CA 1
ATOM 524 C C . LEU A 1 73 ? 30.812 29.907 35.467 1.00 52.16 78 LEU A C 1
ATOM 525 O O . LEU A 1 73 ? 30.764 30.668 34.503 1.00 48.38 78 LEU A O 1
ATOM 530 N N . LEU A 1 74 ? 29.716 29.456 36.081 1.00 63.20 79 LEU A N 1
ATOM 531 C CA . LEU A 1 74 ? 28.374 29.755 35.561 1.00 43.60 79 LEU A CA 1
ATOM 532 C C . LEU A 1 74 ? 27.840 31.138 35.929 1.00 44.70 79 LEU A C 1
ATOM 533 O O . LEU A 1 74 ? 26.960 31.643 35.246 1.00 44.34 79 LEU A O 1
ATOM 538 N N . LEU A 1 75 ? 28.417 31.779 36.946 1.00 46.76 80 LEU A N 1
ATOM 539 C CA . LEU A 1 75 ? 27.849 33.016 37.511 1.00 51.12 80 LEU A CA 1
ATOM 540 C C . LEU A 1 75 ? 27.511 34.124 36.500 1.00 34.59 80 LEU A C 1
ATOM 541 O O . LEU A 1 75 ? 26.593 34.911 36.738 1.00 60.44 80 LEU A O 1
ATOM 546 N N . THR A 1 76 ? 28.246 34.200 35.395 1.00 47.67 81 THR A N 1
ATOM 547 C CA . THR A 1 76 ? 28.039 35.278 34.410 1.00 51.56 81 THR A CA 1
ATOM 548 C C . THR A 1 76 ? 27.032 34.936 33.320 1.00 47.31 81 THR A C 1
ATOM 549 O O . THR A 1 76 ? 26.600 35.822 32.566 1.00 47.75 81 THR A O 1
ATOM 553 N N . ALA A 1 77 ? 26.671 33.651 33.247 1.00 37.42 82 ALA A N 1
ATOM 554 C CA . ALA A 1 77 ? 25.685 33.140 32.292 1.00 49.42 82 ALA A CA 1
ATOM 555 C C . ALA A 1 77 ? 24.328 33.823 32.428 1.00 54.29 82 ALA A C 1
ATOM 556 O O . ALA A 1 77 ? 23.790 33.927 33.522 1.00 51.46 82 ALA A O 1
ATOM 558 N N . SER A 1 78 ? 23.789 34.270 31.299 1.00 57.12 83 SER A N 1
ATOM 559 C CA . SER A 1 78 ? 22.539 35.023 31.241 1.00 47.53 83 SER A CA 1
ATOM 560 C C . SER A 1 78 ? 21.513 34.369 30.293 1.00 52.52 83 SER A C 1
ATOM 561 O O . SER A 1 78 ? 20.384 34.096 30.698 1.00 54.50 83 SER A O 1
ATOM 564 N N . SER A 1 79 A 21.881 34.217 29.017 1.00 46.89 83 SER A N 1
ATOM 565 C CA . SER A 1 79 A 20.996 33.644 27.996 1.00 47.38 83 SER A CA 1
ATOM 566 C C . SER A 1 79 A 21.496 32.265 27.641 1.00 42.59 83 SER A C 1
ATOM 567 O O . SER A 1 79 A 22.683 31.987 27.774 1.00 50.74 83 SER A O 1
ATOM 570 N N . TRP A 1 80 ? 20.581 31.390 27.240 1.00 51.67 84 TRP A N 1
ATOM 571 C CA . TRP A 1 80 ? 20.943 30.093 26.672 1.00 50.40 84 TRP A CA 1
ATOM 572 C C . TRP A 1 80 ? 19.810 29.594 25.770 1.00 54.09 84 TRP A C 1
ATOM 573 O O . TRP A 1 80 ? 18.654 29.970 25.972 1.00 58.61 84 TRP A O 1
ATOM 584 N N . SER A 1 81 ? 20.146 28.775 24.771 1.00 57.38 85 SER A N 1
ATOM 585 C CA A SER A 1 81 ? 19.159 28.128 23.908 0.04 48.96 85 SER A CA 1
ATOM 586 C CA B SER A 1 81 ? 19.142 28.138 23.911 0.96 49.10 85 SER A CA 1
ATOM 587 C C . SER A 1 81 ? 18.566 26.870 24.547 1.00 54.61 85 SER A C 1
ATOM 588 O O . SER A 1 81 ? 17.454 26.460 24.224 1.00 57.81 85 SER A O 1
ATOM 593 N N . TYR A 1 82 ? 19.336 26.244 25.436 1.00 46.82 86 TYR A N 1
ATOM 594 C CA . TYR A 1 82 ? 18.904 25.044 26.151 1.00 41.44 86 TYR A CA 1
ATOM 595 C C . TYR A 1 82 ? 20.009 24.670 27.115 1.00 42.52 86 TYR A C 1
ATOM 596 O O . TYR A 1 82 ? 21.142 25.095 26.949 1.00 49.09 86 TYR A O 1
ATOM 605 N N . ILE A 1 83 ? 19.672 23.856 28.110 1.00 44.90 87 ILE A N 1
ATOM 606 C CA . ILE A 1 83 ? 20.541 23.588 29.244 1.00 34.60 87 ILE A CA 1
ATOM 607 C C . ILE A 1 83 ? 21.073 22.172 29.132 1.00 46.37 87 ILE A C 1
ATOM 608 O O . ILE A 1 83 ? 20.348 21.259 28.712 1.00 54.14 87 ILE A O 1
ATOM 613 N N . VAL A 1 84 ? 22.326 21.982 29.532 1.00 39.33 88 VAL A N 1
ATOM 614 C CA . VAL A 1 84 ? 23.018 20.709 29.372 1.00 41.57 88 VAL A CA 1
ATOM 615 C C . VAL A 1 84 ? 23.585 20.210 30.706 1.00 35.41 88 VAL A C 1
ATOM 616 O O . VAL A 1 84 ? 24.252 20.943 31.413 1.00 50.40 88 VAL A O 1
ATOM 620 N N . GLU A 1 85 ? 23.330 18.961 31.051 1.00 44.60 89 GLU A N 1
ATOM 621 C CA . GLU A 1 85 ? 23.973 18.376 32.213 1.00 45.64 89 GLU A CA 1
ATOM 622 C C . GLU A 1 85 ? 24.799 17.208 31.687 1.00 51.46 89 GLU A C 1
ATOM 623 O O . GLU A 1 85 ? 24.575 16.744 30.572 1.00 52.68 89 GLU A O 1
ATOM 629 N N . THR A 1 86 ? 25.777 16.758 32.456 1.00 42.17 90 THR A N 1
ATOM 630 C CA . THR A 1 86 ? 26.598 15.640 32.017 1.00 51.90 90 THR A CA 1
ATOM 631 C C . THR A 1 86 ? 26.401 14.473 32.968 1.00 52.67 90 THR A C 1
ATOM 632 O O . THR A 1 86 ? 25.720 14.597 33.988 1.00 47.87 90 THR A O 1
ATOM 636 N N . SER A 1 87 ? 27.038 13.349 32.660 1.00 51.34 91 SER A N 1
ATOM 637 C CA . SER A 1 87 ? 27.039 12.210 33.571 1.00 55.13 91 SER A CA 1
ATOM 638 C C . SER A 1 87 ? 27.905 12.576 34.767 1.00 55.42 91 SER A C 1
ATOM 639 O O . SER A 1 87 ? 27.894 11.904 35.797 1.00 48.66 91 SER A O 1
ATOM 642 N N . ASN A 1 88 ? 28.653 13.664 34.609 1.00 53.36 92 ASN A N 1
ATOM 643 C CA . ASN A 1 88 ? 29.579 14.131 35.628 1.00 69.77 92 ASN A CA 1
ATOM 644 C C . ASN A 1 88 ? 29.044 15.196 36.593 1.00 71.69 92 ASN A C 1
ATOM 645 O O . ASN A 1 88 ? 29.811 15.700 37.422 1.00 75.97 92 ASN A O 1
ATOM 650 N N . SER A 1 89 ? 27.752 15.541 36.535 1.00 57.66 93 SER A N 1
ATOM 651 C CA . SER A 1 89 ? 27.339 16.564 37.484 1.00 62.63 93 SER A CA 1
ATOM 652 C C . SER A 1 89 ? 26.863 15.950 38.778 1.00 59.44 93 SER A C 1
ATOM 653 O O . SER A 1 89 ? 25.713 15.559 38.885 1.00 68.83 93 SER A O 1
ATOM 656 N N . GLU A 1 90 ? 27.707 15.990 39.803 1.00 67.62 94 GLU A N 1
ATOM 657 C CA . GLU A 1 90 ? 27.239 15.810 41.159 1.00 73.78 94 GLU A CA 1
ATOM 658 C C . GLU A 1 90 ? 27.124 17.129 41.850 1.00 53.92 94 GLU A C 1
ATOM 659 O O . GLU A 1 90 ? 26.705 17.153 43.001 1.00 57.00 94 GLU A O 1
ATOM 665 N N . ASN A 1 91 ? 27.508 18.236 41.222 1.00 52.10 95 ASN A N 1
ATOM 666 C CA . ASN A 1 91 ? 27.792 19.338 42.133 1.00 57.72 95 ASN A CA 1
ATOM 667 C C . ASN A 1 91 ? 26.525 20.077 42.510 1.00 61.25 95 ASN A C 1
ATOM 668 O O . ASN A 1 91 ? 25.925 20.830 41.733 1.00 47.40 95 ASN A O 1
ATOM 673 N N . GLY A 1 92 A 26.231 19.869 43.790 1.00 53.44 95 GLY A N 1
ATOM 674 C CA . GLY A 1 92 A 24.883 19.796 44.333 1.00 67.25 95 GLY A CA 1
ATOM 675 C C . GLY A 1 92 A 24.337 20.892 45.206 1.00 48.96 95 GLY A C 1
ATOM 676 O O . GLY A 1 92 A 24.654 22.060 45.132 1.00 40.51 95 GLY A O 1
ATOM 677 N N . THR A 1 93 ? 23.537 20.404 46.133 1.00 33.71 96 THR A N 1
ATOM 678 C CA . THR A 1 93 ? 23.413 21.087 47.373 1.00 47.56 96 THR A CA 1
ATOM 679 C C . THR A 1 93 ? 24.527 20.473 48.218 1.00 40.69 96 THR A C 1
ATOM 680 O O . THR A 1 93 ? 24.456 19.321 48.667 1.00 42.95 96 THR A O 1
ATOM 684 N N . CYS A 1 94 ? 25.547 21.281 48.464 1.00 53.56 97 CYS A N 1
ATOM 685 C CA . CYS A 1 94 ? 26.751 20.811 49.143 1.00 43.20 97 CYS A CA 1
ATOM 686 C C . CYS A 1 94 ? 26.569 20.671 50.649 1.00 45.83 97 CYS A C 1
ATOM 687 O O . CYS A 1 94 ? 27.338 19.975 51.295 1.00 50.34 97 CYS A O 1
ATOM 690 N N . TYR A 1 95 ? 25.556 21.335 51.207 1.00 51.15 98 TYR A N 1
ATOM 691 C CA . TYR A 1 95 ? 25.118 21.034 52.566 1.00 39.49 98 TYR A CA 1
ATOM 692 C C . TYR A 1 95 ? 23.899 20.156 52.444 1.00 55.74 98 TYR A C 1
ATOM 693 O O . TYR A 1 95 ? 22.931 20.512 51.764 1.00 52.67 98 TYR A O 1
ATOM 702 N N . PRO A 1 96 ? 23.928 19.013 53.124 1.00 45.30 99 PRO A N 1
ATOM 703 C CA . PRO A 1 96 ? 22.857 18.029 52.985 1.00 45.66 99 PRO A CA 1
ATOM 704 C C . PRO A 1 96 ? 21.478 18.565 53.416 1.00 54.30 99 PRO A C 1
ATOM 705 O O . PRO A 1 96 ? 21.361 19.356 54.369 1.00 39.57 99 PRO A O 1
ATOM 709 N N . GLY A 1 97 ? 20.448 18.111 52.699 1.00 49.87 100 GLY A N 1
ATOM 710 C CA . GLY A 1 97 ? 19.060 18.396 53.028 1.00 34.73 100 GLY A CA 1
ATOM 711 C C . GLY A 1 97 ? 18.181 18.293 51.789 1.00 50.91 100 GLY A C 1
ATOM 712 O O . GLY A 1 97 ? 18.666 18.027 50.676 1.00 47.13 100 GLY A O 1
ATOM 713 N N . ASP A 1 98 ? 16.884 18.524 51.973 1.00 51.40 101 ASP A N 1
ATOM 714 C CA . ASP A 1 98 ? 15.922 18.490 50.861 1.00 50.23 101 ASP A CA 1
ATOM 715 C C . ASP A 1 98 ? 15.845 19.794 50.036 1.00 38.79 101 ASP A C 1
ATOM 716 O O . ASP A 1 98 ? 15.923 20.889 50.591 1.00 38.03 101 ASP A O 1
ATOM 721 N N . PHE A 1 99 ? 15.735 19.658 48.712 1.00 23.45 102 PHE A N 1
ATOM 722 C CA . PHE A 1 99 ? 15.367 20.761 47.838 1.00 28.56 102 PHE A CA 1
ATOM 723 C C . PHE A 1 99 ? 13.903 20.502 47.390 1.00 39.65 102 PHE A C 1
ATOM 724 O O . PHE A 1 99 ? 13.607 19.641 46.544 1.00 34.56 102 PHE A O 1
ATOM 732 N N . ILE A 1 100 ? 13.002 21.306 47.943 1.00 39.71 103 ILE A N 1
ATOM 733 C CA . ILE A 1 100 ? 11.555 21.079 47.862 1.00 33.64 103 ILE A CA 1
ATOM 734 C C . ILE A 1 100 ? 11.055 21.412 46.470 1.00 33.43 103 ILE A C 1
ATOM 735 O O . ILE A 1 100 ? 11.369 22.478 45.938 1.00 32.51 103 ILE A O 1
ATOM 740 N N . ASP A 1 101 ? 10.312 20.489 45.864 1.00 26.57 104 ASP A N 1
ATOM 741 C CA . ASP A 1 101 ? 9.771 20.691 44.513 1.00 25.52 104 ASP A CA 1
ATOM 742 C C . ASP A 1 101 ? 10.860 20.900 43.465 1.00 35.36 104 ASP A C 1
ATOM 743 O O . ASP A 1 101 ? 10.658 21.637 42.476 1.00 32.49 104 ASP A O 1
ATOM 748 N N . TYR A 1 102 ? 11.983 20.198 43.657 1.00 29.33 105 TYR A N 1
ATOM 749 C CA . TYR A 1 102 ? 13.103 20.270 42.731 1.00 28.40 105 TYR A CA 1
ATOM 750 C C . TYR A 1 102 ? 12.692 20.041 41.275 1.00 35.09 105 TYR A C 1
ATOM 751 O O . TYR A 1 102 ? 12.874 20.934 40.436 1.00 40.71 105 TYR A O 1
ATOM 760 N N . GLU A 1 103 ? 12.072 18.896 40.988 1.00 27.42 106 GLU A N 1
ATOM 761 C CA . GLU A 1 103 ? 11.665 18.571 39.615 1.00 34.02 106 GLU A CA 1
ATOM 762 C C . GLU A 1 103 ? 10.764 19.653 38.936 1.00 35.23 106 GLU A C 1
ATOM 763 O O . GLU A 1 103 ? 10.974 20.002 37.761 1.00 31.81 106 GLU A O 1
ATOM 769 N N . GLU A 1 104 ? 9.787 20.184 39.674 1.00 30.58 107 GLU A N 1
ATOM 770 C CA . GLU A 1 104 ? 8.997 21.328 39.198 1.00 27.32 107 GLU A CA 1
ATOM 771 C C . GLU A 1 104 ? 9.849 22.567 38.860 1.00 36.37 107 GLU A C 1
ATOM 772 O O . GLU A 1 104 ? 9.610 23.220 37.828 1.00 27.89 107 GLU A O 1
ATOM 778 N N . LEU A 1 105 ? 10.828 22.902 39.716 1.00 23.82 108 LEU A N 1
ATOM 779 C CA . LEU A 1 105 ? 11.730 24.007 39.395 1.00 27.07 108 LEU A CA 1
ATOM 780 C C . LEU A 1 105 ? 12.445 23.755 38.068 1.00 33.49 108 LEU A C 1
ATOM 781 O O . LEU A 1 105 ? 12.509 24.640 37.212 1.00 29.38 108 LEU A O 1
ATOM 786 N N . ARG A 1 106 ? 12.968 22.542 37.888 1.00 29.73 109 ARG A N 1
ATOM 787 C CA . ARG A 1 106 ? 13.584 22.194 36.605 1.00 34.94 109 ARG A CA 1
ATOM 788 C C . ARG A 1 106 ? 12.594 22.365 35.459 1.00 43.46 109 ARG A C 1
ATOM 789 O O . ARG A 1 106 ? 12.915 22.988 34.426 1.00 42.45 109 ARG A O 1
ATOM 797 N N . GLU A 1 107 ? 11.388 21.832 35.662 1.00 31.36 110 GLU A N 1
ATOM 798 C CA . GLU A 1 107 ? 10.339 21.963 34.677 1.00 25.40 110 GLU A CA 1
ATOM 799 C C . GLU A 1 107 ? 10.083 23.439 34.364 1.00 37.09 110 GLU A C 1
ATOM 800 O O . GLU A 1 107 ? 9.907 23.797 33.199 1.00 36.05 110 GLU A O 1
ATOM 806 N N . GLN A 1 108 ? 10.085 24.282 35.404 1.00 36.90 111 GLN A N 1
ATOM 807 C CA . GLN A 1 108 ? 10.030 25.732 35.237 1.00 38.44 111 GLN A CA 1
ATOM 808 C C . GLN A 1 108 ? 11.162 26.244 34.343 1.00 44.98 111 GLN A C 1
ATOM 809 O O . GLN A 1 108 ? 10.902 26.889 33.317 1.00 44.66 111 GLN A O 1
ATOM 815 N N . LEU A 1 109 ? 12.409 25.931 34.709 1.00 43.41 112 LEU A N 1
ATOM 816 C CA . LEU A 1 109 ? 13.589 26.439 33.995 1.00 42.56 112 LEU A CA 1
ATOM 817 C C . LEU A 1 109 ? 13.600 26.177 32.483 1.00 45.50 112 LEU A C 1
ATOM 818 O O . LEU A 1 109 ? 14.274 26.873 31.725 1.00 47.55 112 LEU A O 1
ATOM 823 N N . SER A 1 110 ? 12.856 25.169 32.054 1.00 41.25 113 SER A N 1
ATOM 824 C CA . SER A 1 110 ? 12.825 24.776 30.654 1.00 42.23 113 SER A CA 1
ATOM 825 C C . SER A 1 110 ? 12.022 25.719 29.779 1.00 42.56 113 SER A C 1
ATOM 826 O O . SER A 1 110 ? 12.083 25.645 28.555 1.00 53.23 113 SER A O 1
ATOM 829 N N . SER A 1 111 ? 11.211 26.560 30.403 1.00 46.12 114 SER A N 1
ATOM 830 C CA . SER A 1 111 ? 10.538 27.632 29.672 1.00 43.22 114 SER A CA 1
ATOM 831 C C . SER A 1 111 ? 11.272 28.976 29.781 1.00 49.93 114 SER A C 1
ATOM 832 O O . SER A 1 111 ? 10.750 30.007 29.328 1.00 45.11 114 SER A O 1
ATOM 835 N N . VAL A 1 112 ? 12.444 28.960 30.427 1.00 42.04 115 VAL A N 1
ATOM 836 C CA . VAL A 1 112 ? 13.265 30.163 30.616 1.00 40.37 115 VAL A CA 1
ATOM 837 C C . VAL A 1 112 ? 14.390 30.278 29.593 1.00 40.11 115 VAL A C 1
ATOM 838 O O . VAL A 1 112 ? 15.241 29.388 29.494 1.00 37.50 115 VAL A O 1
ATOM 842 N N . SER A 1 113 ? 14.349 31.345 28.798 1.00 45.13 116 SER A N 1
ATOM 843 C CA . SER A 1 113 ? 15.390 31.644 27.803 1.00 50.44 116 SER A CA 1
ATOM 844 C C . SER A 1 113 ? 16.609 32.361 28.397 1.00 60.23 116 SER A C 1
ATOM 845 O O . SER A 1 113 ? 17.771 32.038 28.078 1.00 54.36 116 SER A O 1
ATOM 848 N N . SER A 1 114 ? 16.324 33.328 29.270 1.00 54.05 117 SER A N 1
ATOM 849 C CA . SER A 1 114 ? 17.350 34.162 29.898 1.00 54.44 117 SER A CA 1
ATOM 850 C C . SER A 1 114 ? 16.824 34.748 31.197 1.00 54.22 117 SER A C 1
ATOM 851 O O . SER A 1 114 ? 15.607 34.818 31.413 1.00 55.71 117 SER A O 1
ATOM 854 N N . PHE A 1 115 ? 17.750 35.183 32.046 1.00 49.24 118 PHE A N 1
ATOM 855 C CA . PHE A 1 115 ? 17.406 35.932 33.243 1.00 46.58 118 PHE A CA 1
ATOM 856 C C . PHE A 1 115 ? 18.390 37.074 33.510 1.00 52.66 118 PHE A C 1
ATOM 857 O O . PHE A 1 115 ? 19.475 37.097 32.950 1.00 52.24 118 PHE A O 1
ATOM 865 N N . GLU A 1 116 ? 17.984 38.050 34.314 1.00 52.80 119 GLU A N 1
ATOM 866 C CA . GLU A 1 116 ? 18.934 39.005 34.843 1.00 35.30 119 GLU A CA 1
ATOM 867 C C . GLU A 1 116 ? 19.055 38.698 36.316 1.00 42.86 119 GLU A C 1
ATOM 868 O O . GLU A 1 116 ? 18.104 38.950 37.070 1.00 31.93 119 GLU A O 1
ATOM 874 N N . LYS A 1 117 ? 20.206 38.159 36.735 1.00 39.80 120 LYS A N 1
ATOM 875 C CA . LYS A 1 117 ? 20.480 37.967 38.164 1.00 36.28 120 LYS A CA 1
ATOM 876 C C . LYS A 1 117 ? 20.712 39.325 38.826 1.00 35.18 120 LYS A C 1
ATOM 877 O O . LYS A 1 117 ? 21.159 40.265 38.173 1.00 44.14 120 LYS A O 1
ATOM 883 N N . PHE A 1 118 ? 20.353 39.437 40.099 1.00 39.98 121 PHE A N 1
ATOM 884 C CA . PHE A 1 118 ? 20.473 40.688 40.840 1.00 33.40 121 PHE A CA 1
ATOM 885 C C . PHE A 1 118 ? 20.507 40.439 42.343 1.00 37.77 121 PHE A C 1
ATOM 886 O O . PHE A 1 118 ? 20.079 39.390 42.829 1.00 44.92 121 PHE A O 1
ATOM 894 N N . GLU A 1 119 ? 20.992 41.410 43.096 1.00 45.76 122 GLU A N 1
ATOM 895 C CA . GLU A 1 119 ? 21.166 41.195 44.518 1.00 45.43 122 GLU A CA 1
ATOM 896 C C . GLU A 1 119 ? 19.899 41.682 45.169 1.00 44.48 122 GLU A C 1
ATOM 897 O O . GLU A 1 119 ? 19.697 42.892 45.250 1.00 51.69 122 GLU A O 1
ATOM 903 N N . ILE A 1 120 ? 19.089 40.736 45.673 1.00 48.53 123 ILE A N 1
ATOM 904 C CA . ILE A 1 120 ? 17.737 40.992 46.224 1.00 43.15 123 ILE A CA 1
ATOM 905 C C . ILE A 1 120 ? 17.789 41.564 47.659 1.00 46.65 123 ILE A C 1
ATOM 906 O O . ILE A 1 120 ? 17.041 42.470 48.012 1.00 51.42 123 ILE A O 1
ATOM 911 N N . PHE A 1 121 ? 18.675 41.024 48.478 1.00 40.55 124 PHE A N 1
ATOM 912 C CA . PHE A 1 121 ? 18.957 41.584 49.784 1.00 38.63 124 PHE A CA 1
ATOM 913 C C . PHE A 1 121 ? 20.480 41.733 49.897 1.00 39.83 124 PHE A C 1
ATOM 914 O O . PHE A 1 121 ? 21.160 40.797 50.320 1.00 30.27 124 PHE A O 1
ATOM 922 N N . PRO A 1 122 ? 21.017 42.900 49.514 1.00 48.57 125 PRO A N 1
ATOM 923 C CA . PRO A 1 122 ? 22.478 43.081 49.501 1.00 46.09 125 PRO A CA 1
ATOM 924 C C . PRO A 1 122 ? 23.102 42.724 50.850 1.00 46.00 125 PRO A C 1
ATOM 925 O O . PRO A 1 122 ? 22.615 43.177 51.879 1.00 49.03 125 PRO A O 1
ATOM 929 N N . LYS A 1 123 A 24.152 41.906 50.828 1.00 50.55 125 LYS A N 1
ATOM 930 C CA . LYS A 1 123 A 24.821 41.409 52.037 1.00 49.82 125 LYS A CA 1
ATOM 931 C C . LYS A 1 123 A 25.200 42.505 53.042 1.00 56.99 125 LYS A C 1
ATOM 932 O O . LYS A 1 123 A 24.993 42.351 54.257 1.00 50.83 125 LYS A O 1
ATOM 938 N N . THR A 1 124 B 25.768 43.598 52.530 1.00 49.76 125 THR A N 1
ATOM 939 C CA . THR A 1 124 B 26.278 44.683 53.375 1.00 57.23 125 THR A CA 1
ATOM 940 C C . THR A 1 124 B 25.156 45.480 54.079 1.00 60.71 125 THR A C 1
ATOM 941 O O . THR A 1 124 B 25.140 45.602 55.299 1.00 74.86 125 THR A O 1
ATOM 945 N N . SER 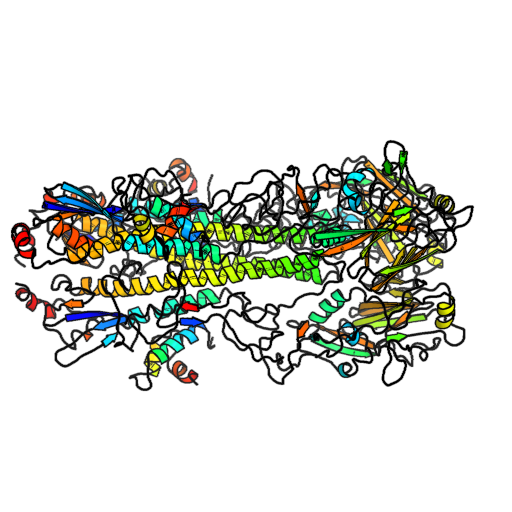A 1 125 C 24.201 45.968 53.295 1.00 53.79 125 SER A N 1
ATOM 946 C CA . SER A 1 125 C 23.155 46.873 53.757 1.00 43.81 125 SER A CA 1
ATOM 947 C C . SER A 1 125 C 22.074 46.207 54.595 1.00 59.22 125 SER A C 1
ATOM 948 O O . SER A 1 125 C 21.619 46.765 55.593 1.00 59.28 125 SER A O 1
ATOM 951 N N . SER A 1 126 ? 21.666 45.017 54.159 1.00 59.10 126 SER A N 1
ATOM 952 C CA . SER A 1 126 ? 20.412 44.378 54.570 1.00 39.78 126 SER A CA 1
ATOM 953 C C . SER A 1 126 ? 20.280 44.001 56.028 1.00 36.13 126 SER A C 1
ATOM 954 O O . SER A 1 126 ? 19.180 44.021 56.558 1.00 55.64 126 SER A O 1
ATOM 957 N N . TRP A 1 127 ? 21.378 43.626 56.671 1.00 39.91 127 TRP A N 1
ATOM 958 C CA . TRP A 1 127 ? 21.280 42.951 57.964 1.00 48.25 127 TRP A CA 1
ATOM 959 C C . TRP A 1 127 ? 22.169 43.544 59.065 1.00 51.69 127 TRP A C 1
ATOM 960 O O . TRP A 1 127 ? 23.079 42.873 59.575 1.00 48.52 127 TRP A O 1
ATOM 971 N N . PRO A 1 128 ? 21.895 44.795 59.459 1.00 53.38 128 PRO A N 1
ATOM 972 C CA . PRO A 1 128 ? 22.777 45.468 60.425 1.00 48.10 128 PRO A CA 1
ATOM 973 C C . PRO A 1 128 ? 22.854 44.724 61.766 1.00 61.19 128 PRO A C 1
ATOM 974 O O . PRO A 1 128 ? 23.893 44.770 62.427 1.00 69.28 128 PRO A O 1
ATOM 978 N N . ASN A 1 129 ? 21.774 44.045 62.150 1.00 56.87 129 ASN A N 1
ATOM 979 C CA . ASN A 1 129 ? 21.685 43.409 63.460 1.00 51.08 129 ASN A CA 1
ATOM 980 C C . ASN A 1 129 ? 22.082 41.943 63.498 1.00 57.34 129 ASN A C 1
ATOM 981 O O . ASN A 1 129 ? 21.911 41.283 64.524 1.00 58.31 129 ASN A O 1
ATOM 986 N N . HIS A 1 130 ? 22.546 41.408 62.377 1.00 53.66 130 HIS A N 1
ATOM 987 C CA . HIS A 1 130 ? 22.986 40.023 62.371 1.00 48.63 130 HIS A CA 1
ATOM 988 C C . HIS A 1 130 ? 24.371 39.876 61.771 1.00 47.60 130 HIS A C 1
ATOM 989 O O . HIS A 1 130 ? 24.858 40.785 61.084 1.00 52.90 130 HIS A O 1
ATOM 996 N N . GLU A 1 131 ? 24.988 38.722 62.030 1.00 52.47 131 GLU A N 1
ATOM 997 C CA . GLU A 1 131 ? 26.312 38.409 61.509 1.00 47.68 131 GLU A CA 1
ATOM 998 C C . GLU A 1 131 ? 26.185 37.813 60.115 1.00 51.07 131 GLU A C 1
ATOM 999 O O . GLU A 1 131 ? 25.510 36.799 59.926 1.00 44.39 131 GLU A O 1
ATOM 1005 N N . THR A 1 132 ? 26.762 38.499 59.131 1.00 51.43 132 THR A N 1
ATOM 1006 C CA . THR A 1 132 ? 26.816 38.014 57.755 1.00 43.96 132 THR A CA 1
ATOM 1007 C C . THR A 1 132 ? 28.119 37.298 57.337 1.00 51.53 132 THR A C 1
ATOM 1008 O O . THR A 1 132 ? 28.240 36.816 56.203 1.00 50.16 132 THR A O 1
ATOM 1012 N N . THR A 1 133 ? 29.134 37.363 58.187 1.00 43.12 133 THR A N 1
ATOM 1013 C CA . THR A 1 133 ? 30.456 36.846 57.825 1.00 49.76 133 THR A CA 1
ATOM 1014 C C . THR A 1 133 ? 30.848 35.434 58.324 1.00 49.78 133 THR A C 1
ATOM 1015 O O . THR A 1 133 ? 31.813 34.858 57.854 1.00 52.84 133 THR A O 1
ATOM 1019 N N . LYS A 1 134 A 30.075 34.877 59.247 1.00 54.37 133 LYS A N 1
ATOM 1020 C CA . LYS A 1 134 A 30.373 33.582 59.889 1.00 44.92 133 LYS A CA 1
ATOM 1021 C C . LYS A 1 134 A 29.683 32.383 59.202 1.00 43.59 133 LYS A C 1
ATOM 1022 O O . LYS A 1 134 A 29.604 31.294 59.760 1.00 47.77 133 LYS A O 1
ATOM 1028 N N . GLY A 1 135 ? 29.088 32.633 58.046 1.00 52.16 134 GLY A N 1
ATOM 1029 C CA . GLY A 1 135 ? 28.121 31.769 57.374 1.00 43.46 134 GLY A CA 1
ATOM 1030 C C . GLY A 1 135 ? 28.683 30.679 56.465 1.00 54.84 134 GLY A C 1
ATOM 1031 O O . GLY A 1 135 ? 28.155 30.460 55.367 1.00 53.14 134 GLY A O 1
ATOM 1032 N N . VAL A 1 136 ? 29.854 30.152 56.806 1.00 51.29 135 VAL A N 1
ATOM 1033 C CA . VAL A 1 136 ? 30.522 29.161 55.969 1.00 44.46 135 VAL A CA 1
ATOM 1034 C C . VAL A 1 136 ? 30.578 27.842 56.713 1.00 45.91 135 VAL A C 1
ATOM 1035 O O . VAL A 1 136 ? 30.361 27.807 57.924 1.00 44.04 135 VAL A O 1
ATOM 1039 N N . THR A 1 137 ? 30.774 26.757 55.964 1.00 46.93 136 THR A N 1
ATOM 1040 C CA . THR A 1 137 ? 30.738 25.388 56.498 1.00 48.39 136 THR A CA 1
ATOM 1041 C C . THR A 1 137 ? 31.711 24.485 55.734 1.00 43.07 136 THR A C 1
ATOM 1042 O O . THR A 1 137 ? 31.984 24.715 54.556 1.00 45.20 136 THR A O 1
ATOM 1046 N N . ALA A 1 138 ? 32.232 23.443 56.377 1.00 60.42 137 ALA A N 1
ATOM 1047 C CA . ALA A 1 138 ? 33.202 22.585 55.682 1.00 59.73 137 ALA A CA 1
ATOM 1048 C C . ALA A 1 138 ? 32.527 21.731 54.624 1.00 62.09 137 ALA A C 1
ATOM 1049 O O . ALA A 1 138 ? 33.197 21.125 53.794 1.00 52.94 137 ALA A O 1
ATOM 1051 N N . ALA A 1 139 ? 31.200 21.675 54.652 1.00 60.82 138 ALA A N 1
ATOM 1052 C CA . ALA A 1 139 ? 30.482 20.847 53.700 1.00 42.49 138 ALA A CA 1
ATOM 1053 C C . ALA A 1 139 ? 30.434 21.524 52.338 1.00 45.14 138 ALA A C 1
ATOM 1054 O O . ALA A 1 139 ? 30.144 20.871 51.332 1.00 49.32 138 ALA A O 1
ATOM 1056 N N . CYS A 1 140 ? 30.740 22.821 52.288 1.00 41.32 139 CYS A N 1
ATOM 1057 C CA . CYS A 1 140 ? 30.915 23.459 50.989 1.00 45.56 139 CYS A CA 1
ATOM 1058 C C . CYS A 1 140 ? 32.259 24.132 51.041 1.00 60.72 139 CYS A C 1
ATOM 1059 O O . CYS A 1 140 ? 32.369 25.246 51.537 1.00 54.68 139 CYS A O 1
ATOM 1062 N N . SER A 1 141 ? 33.248 23.567 50.363 1.00 63.83 140 SER A N 1
ATOM 1063 C CA . SER A 1 141 ? 34.595 24.033 50.605 1.00 52.07 140 SER A CA 1
ATOM 1064 C C . SER A 1 141 ? 35.251 24.453 49.329 1.00 55.18 140 SER A C 1
ATOM 1065 O O . SER A 1 141 ? 35.307 23.710 48.366 1.00 67.50 140 SER A O 1
ATOM 1068 N N . TYR A 1 142 ? 35.726 25.675 49.303 1.00 58.14 141 TYR A N 1
ATOM 1069 C CA . TYR A 1 142 ? 36.367 26.121 48.101 1.00 58.50 141 TYR A CA 1
ATOM 1070 C C . TYR A 1 142 ? 37.790 26.508 48.465 1.00 61.88 141 TYR A C 1
ATOM 1071 O O . TYR A 1 142 ? 38.027 27.147 49.508 1.00 60.13 141 TYR A O 1
ATOM 1080 N N . ALA A 1 143 ? 38.727 26.068 47.624 1.00 53.11 142 ALA A N 1
ATOM 1081 C CA . ALA A 1 143 ? 40.122 26.465 47.730 1.00 51.45 142 ALA A CA 1
ATOM 1082 C C . ALA A 1 143 ? 40.685 26.169 49.126 1.00 49.18 142 ALA A C 1
ATOM 1083 O O . ALA A 1 143 ? 41.298 27.027 49.757 1.00 60.64 142 ALA A O 1
ATOM 1085 N N . GLY A 1 144 ? 40.431 24.959 49.612 1.00 49.23 143 GLY A N 1
ATOM 1086 C CA . GLY A 1 144 ? 40.949 24.509 50.890 1.00 51.99 143 GLY A CA 1
ATOM 1087 C C . GLY A 1 144 ? 40.186 24.995 52.113 1.00 60.07 143 GLY A C 1
ATOM 1088 O O . GLY A 1 144 ? 40.388 24.490 53.226 1.00 61.61 143 GLY A O 1
ATOM 1089 N N . ALA A 1 145 ? 39.300 25.967 51.922 1.00 45.76 144 ALA A N 1
ATOM 1090 C CA . ALA A 1 145 ? 38.658 26.603 53.068 1.00 59.06 144 ALA A CA 1
ATOM 1091 C C . ALA A 1 145 ? 37.153 26.352 53.121 1.00 64.36 144 ALA A C 1
ATOM 1092 O O . ALA A 1 145 ? 36.519 26.052 52.100 1.00 65.32 144 ALA A O 1
ATOM 1094 N N . SER A 1 146 ? 36.600 26.443 54.329 1.00 57.37 145 SER A N 1
ATOM 1095 C CA . SER A 1 146 ? 35.157 26.446 54.518 1.00 45.54 145 SER A CA 1
ATOM 1096 C C . SER A 1 146 ? 34.555 27.627 53.756 1.00 59.57 145 SER A C 1
ATOM 1097 O O . SER A 1 146 ? 35.194 28.680 53.611 1.00 58.27 145 SER A O 1
ATOM 1100 N N . SER A 1 147 ? 33.359 27.403 53.211 1.00 43.26 146 SER A N 1
ATOM 1101 C CA . SER A 1 147 ? 32.663 28.369 52.369 1.00 44.08 146 SER A CA 1
ATOM 1102 C C . SER A 1 147 ? 31.146 28.089 52.343 1.00 48.75 146 SER A C 1
ATOM 1103 O O . SER A 1 147 ? 30.618 27.400 53.240 1.00 40.10 146 SER A O 1
ATOM 1106 N N . PHE A 1 148 ? 30.444 28.705 51.383 1.00 25.57 147 PHE A N 1
ATOM 1107 C CA . PHE A 1 148 ? 29.010 28.513 51.265 1.00 39.38 147 PHE A CA 1
ATOM 1108 C C . PHE A 1 148 ? 28.504 28.970 49.923 1.00 40.79 147 PHE A C 1
ATOM 1109 O O . PHE A 1 148 ? 29.259 29.598 49.159 1.00 37.97 147 PHE A O 1
ATOM 1117 N N . TYR A 1 149 ? 27.207 28.740 49.690 1.00 29.73 148 TYR A N 1
ATOM 1118 C CA . TYR A 1 149 ? 26.580 29.070 48.409 1.00 38.42 148 TYR A CA 1
ATOM 1119 C C . TYR A 1 149 ? 26.789 30.554 48.078 1.00 41.21 148 TYR A C 1
ATOM 1120 O O . TYR A 1 149 ? 26.828 31.416 48.962 1.00 40.59 148 TYR A O 1
ATOM 1129 N N . ARG A 1 150 ? 26.949 30.832 46.795 1.00 33.62 149 ARG A N 1
ATOM 1130 C CA . ARG A 1 150 ? 27.129 32.192 46.324 1.00 35.74 149 ARG A CA 1
ATOM 1131 C C . ARG A 1 150 ? 25.858 33.033 46.403 1.00 39.22 149 ARG A C 1
ATOM 1132 O O . ARG A 1 150 ? 25.923 34.233 46.654 1.00 39.68 149 ARG A O 1
ATOM 1140 N N . ASN A 1 151 ? 24.714 32.402 46.144 1.00 36.01 150 ASN A N 1
ATOM 1141 C CA . ASN A 1 151 ? 23.464 33.126 45.979 1.00 34.60 150 ASN A CA 1
ATOM 1142 C C . ASN A 1 151 ? 22.581 33.209 47.244 1.00 36.73 150 ASN A C 1
ATOM 1143 O O . ASN A 1 151 ? 21.519 33.858 47.220 1.00 35.03 150 ASN A O 1
ATOM 1148 N N . LEU A 1 152 ? 23.036 32.568 48.328 1.00 29.84 151 LEU A N 1
ATOM 1149 C CA . LEU A 1 152 ? 22.350 32.598 49.630 1.00 29.89 151 LEU A CA 1
ATOM 1150 C C . LEU A 1 152 ? 23.287 33.031 50.768 1.00 35.66 151 LEU A C 1
ATOM 1151 O O . LEU A 1 152 ? 24.483 32.781 50.713 1.00 39.77 151 LEU A O 1
ATOM 1156 N N . LEU A 1 153 ? 22.737 33.644 51.814 1.00 33.21 152 LEU A N 1
ATOM 1157 C CA . LEU A 1 153 ? 23.546 34.135 52.912 1.00 27.83 152 LEU A CA 1
ATOM 1158 C C . LEU A 1 153 ? 23.179 33.488 54.232 1.00 28.03 152 LEU A C 1
ATOM 1159 O O . LEU A 1 153 ? 22.037 33.577 54.658 1.00 35.29 152 LEU A O 1
ATOM 1164 N N . TRP A 1 154 ? 24.149 32.907 54.930 1.00 37.56 153 TRP A N 1
ATOM 1165 C CA . TRP A 1 154 ? 23.817 32.209 56.162 1.00 33.89 153 TRP A CA 1
ATOM 1166 C C . TRP A 1 154 ? 23.951 33.148 57.354 1.00 39.21 153 TRP A C 1
ATOM 1167 O O . TRP A 1 154 ? 25.046 33.396 57.836 1.00 48.00 153 TRP A O 1
ATOM 1178 N N . LEU A 1 155 ? 22.817 33.581 57.902 1.00 42.93 154 LEU A N 1
ATOM 1179 C CA . LEU A 1 155 ? 22.836 34.578 58.969 1.00 35.93 154 LEU A CA 1
ATOM 1180 C C . LEU A 1 155 ? 23.107 33.938 60.309 1.00 41.75 154 LEU A C 1
ATOM 1181 O O . LEU A 1 155 ? 22.762 32.783 60.534 1.00 44.71 154 LEU A O 1
ATOM 1186 N N . THR A 1 156 ? 23.739 34.691 61.197 1.00 47.23 155 THR A N 1
ATOM 1187 C CA . THR A 1 156 ? 24.038 34.207 62.542 1.00 47.12 155 THR A CA 1
ATOM 1188 C C . THR A 1 156 ? 24.007 35.329 63.558 1.00 57.29 155 THR A C 1
ATOM 1189 O O . THR A 1 156 ? 24.029 36.519 63.198 1.00 52.08 155 THR A O 1
ATOM 1193 N N . LYS A 1 157 ? 23.953 34.931 64.828 1.00 54.81 156 LYS A N 1
ATOM 1194 C CA . LYS A 1 157 ? 23.923 35.869 65.940 1.00 58.71 156 LYS A CA 1
ATOM 1195 C C . LYS A 1 157 ? 25.115 36.824 65.852 1.00 64.21 156 LYS A C 1
ATOM 1196 O O . LYS A 1 157 ? 26.182 36.460 65.350 1.00 43.67 156 LYS A O 1
ATOM 1202 N N . LYS A 1 158 ? 24.884 38.065 66.276 1.00 69.67 157 LYS A N 1
ATOM 1203 C CA . LYS A 1 158 ? 25.916 39.086 66.351 1.00 58.92 157 LYS A CA 1
ATOM 1204 C C . LYS A 1 158 ? 26.216 39.225 67.830 1.00 70.20 157 LYS A C 1
ATOM 1205 O O . LYS A 1 158 ? 25.370 39.715 68.591 1.00 66.62 157 LYS A O 1
ATOM 1211 N N . GLY A 1 159 ? 27.404 38.790 68.248 1.00 53.06 158 GLY A N 1
ATOM 1212 C CA . GLY A 1 159 ? 27.683 38.701 69.670 1.00 55.77 158 GLY A CA 1
ATOM 1213 C C . GLY A 1 159 ? 26.801 37.658 70.343 1.00 74.96 158 GLY A C 1
ATOM 1214 O O . GLY A 1 159 ? 26.843 36.472 69.998 1.00 63.38 158 GLY A O 1
ATOM 1215 N N . SER A 1 160 ? 26.050 38.093 71.351 1.00 66.60 159 SER A N 1
ATOM 1216 C CA . SER A 1 160 ? 25.075 37.244 72.031 1.00 73.87 159 SER A CA 1
ATOM 1217 C C . SER A 1 160 ? 23.642 37.411 71.496 1.00 79.59 159 SER A C 1
ATOM 1218 O O . SER A 1 160 ? 22.699 36.867 72.069 1.00 73.65 159 SER A O 1
ATOM 1221 N N . SER A 1 161 ? 23.468 38.204 70.441 1.00 76.58 160 SER A N 1
ATOM 1222 C CA . SER A 1 161 ? 22.123 38.613 70.029 1.00 69.23 160 SER A CA 1
ATOM 1223 C C . SER A 1 161 ? 21.705 38.179 68.619 1.00 69.73 160 SER A C 1
ATOM 1224 O O . SER A 1 161 ? 22.400 38.427 67.625 1.00 65.81 160 SER A O 1
ATOM 1227 N N . TYR A 1 162 ? 20.553 37.527 68.544 1.00 70.92 161 TYR A N 1
ATOM 1228 C CA . TYR A 1 162 ? 19.926 37.269 67.261 1.00 65.18 161 TYR A CA 1
ATOM 1229 C C . TYR A 1 162 ? 18.559 37.837 67.395 1.00 48.87 161 TYR A C 1
ATOM 1230 O O . TYR A 1 162 ? 17.641 37.139 67.817 1.00 56.54 161 TYR A O 1
ATOM 1239 N N . PRO A 1 163 ? 18.421 39.120 67.077 1.00 45.91 162 PRO A N 1
ATOM 1240 C CA . PRO A 1 163 ? 17.129 39.792 67.232 1.00 42.60 162 PRO A CA 1
ATOM 1241 C C . PRO A 1 163 ? 16.195 39.407 66.092 1.00 49.06 162 PRO A C 1
ATOM 1242 O O . PRO A 1 163 ? 16.665 39.052 65.012 1.00 52.50 162 PRO A O 1
ATOM 1246 N N . LYS A 1 164 ? 14.891 39.473 66.337 1.00 59.24 163 LYS A N 1
ATOM 1247 C CA . LYS A 1 164 ? 13.893 39.153 65.331 1.00 48.74 163 LYS A CA 1
ATOM 1248 C C . LYS A 1 164 ? 14.143 40.015 64.110 1.00 55.85 163 LYS A C 1
ATOM 1249 O O . LYS A 1 164 ? 14.272 41.235 64.224 1.00 54.71 163 LYS A O 1
ATOM 1255 N N . LEU A 1 165 ? 14.229 39.372 62.949 1.00 56.01 164 LEU A N 1
ATOM 1256 C CA . LEU A 1 165 ? 14.457 40.087 61.700 1.00 48.84 164 LEU A CA 1
ATOM 1257 C C . LEU A 1 165 ? 13.238 40.048 60.819 1.00 47.80 164 LEU A C 1
ATOM 1258 O O . LEU A 1 165 ? 12.459 39.080 60.844 1.00 46.04 164 LEU A O 1
ATOM 1263 N N . SER A 1 166 ? 13.062 41.115 60.052 1.00 40.01 165 SER A N 1
ATOM 1264 C CA . SER A 1 166 ? 11.937 41.184 59.137 1.00 40.49 165 SER A CA 1
ATOM 1265 C C . SER A 1 166 ? 12.468 41.876 57.895 1.00 42.31 165 SER A C 1
ATOM 1266 O O . SER A 1 166 ? 13.097 42.913 58.008 1.00 43.56 165 SER A O 1
ATOM 1269 N N . LYS A 1 167 ? 12.273 41.285 56.722 1.00 39.27 166 LYS A N 1
ATOM 1270 C CA . LYS A 1 167 ? 12.800 41.883 55.509 1.00 32.21 166 LYS A CA 1
ATOM 1271 C C . LYS A 1 167 ? 11.801 41.646 54.392 1.00 26.98 166 LYS A C 1
ATOM 1272 O O . LYS A 1 167 ? 11.333 40.532 54.217 1.00 32.35 166 LYS A O 1
ATOM 1278 N N . SER A 1 168 ? 11.475 42.691 53.641 1.00 26.57 167 SER A N 1
ATOM 1279 C CA . SER A 1 168 ? 10.562 42.544 52.527 1.00 25.83 167 SER A CA 1
ATOM 1280 C C . SER A 1 168 ? 11.215 42.969 51.227 1.00 36.29 167 SER A C 1
ATOM 1281 O O . SER A 1 168 ? 12.103 43.830 51.218 1.00 37.52 167 SER A O 1
ATOM 1284 N N . TYR A 1 169 ? 10.801 42.338 50.131 1.00 35.34 168 TYR A N 1
ATOM 1285 C CA . TYR A 1 169 ? 11.235 42.776 48.817 1.00 30.11 168 TYR A CA 1
ATOM 1286 C C . TYR A 1 169 ? 10.026 42.841 47.894 1.00 38.52 168 TYR A C 1
ATOM 1287 O O . TYR A 1 169 ? 9.267 41.860 47.796 1.00 38.76 168 TYR A O 1
ATOM 1296 N N . VAL A 1 170 ? 9.857 44.004 47.249 1.00 34.62 169 VAL A N 1
ATOM 1297 C CA . VAL A 1 170 ? 8.790 44.288 46.288 1.00 34.52 169 VAL A CA 1
ATOM 1298 C C . VAL A 1 170 ? 9.312 44.101 44.866 1.00 36.22 169 VAL A C 1
ATOM 1299 O O . VAL A 1 170 ? 10.307 44.712 44.493 1.00 46.62 169 VAL A O 1
ATOM 1303 N N . ASN A 1 171 ? 8.610 43.351 44.024 1.00 41.87 170 ASN A N 1
ATOM 1304 C CA . ASN A 1 171 ? 9.190 43.068 42.722 1.00 42.14 170 ASN A CA 1
ATOM 1305 C C . ASN A 1 171 ? 8.766 44.136 41.699 1.00 42.07 170 ASN A C 1
ATOM 1306 O O . ASN A 1 171 ? 7.637 44.159 41.185 1.00 37.96 170 ASN A O 1
ATOM 1311 N N . ASN A 1 172 ? 9.748 44.973 41.374 1.00 46.36 171 ASN A N 1
ATOM 1312 C CA . ASN A 1 172 ? 9.653 46.032 40.367 1.00 42.33 171 ASN A CA 1
ATOM 1313 C C . ASN A 1 172 ? 10.251 45.639 39.014 1.00 47.59 171 ASN A C 1
ATOM 1314 O O . ASN A 1 172 ? 10.405 46.484 38.136 1.00 47.76 171 ASN A O 1
ATOM 1319 N N . LYS A 1 173 ? 10.692 44.390 38.878 1.00 40.90 172 LYS A N 1
ATOM 1320 C CA . LYS A 1 173 ? 11.312 43.965 37.625 1.00 40.55 172 LYS A CA 1
ATOM 1321 C C . LYS A 1 173 ? 10.356 43.870 36.433 1.00 36.90 172 LYS A C 1
ATOM 1322 O O . LYS A 1 173 ? 10.805 43.838 35.292 1.00 50.23 172 LYS A O 1
ATOM 1328 N N . GLY A 1 174 ? 9.049 43.810 36.683 1.00 50.49 173 GLY A N 1
ATOM 1329 C CA . GLY A 1 174 ? 8.087 43.638 35.602 1.00 44.11 173 GLY A CA 1
ATOM 1330 C C . GLY A 1 174 ? 8.132 42.258 34.956 1.00 54.17 173 GLY A C 1
ATOM 1331 O O . GLY A 1 174 ? 7.743 42.084 33.794 1.00 42.26 173 GLY A O 1
ATOM 1332 N N . LYS A 1 175 ? 8.617 41.274 35.711 1.00 41.99 174 LYS A N 1
ATOM 1333 C CA . LYS A 1 175 ? 8.658 39.894 35.240 1.00 37.42 174 LYS A CA 1
ATOM 1334 C C . LYS A 1 175 ? 8.715 38.972 36.450 1.00 44.25 174 LYS A C 1
ATOM 1335 O O . LYS A 1 175 ? 8.809 39.449 37.589 1.00 48.30 174 LYS A O 1
ATOM 1341 N N . GLU A 1 176 ? 8.686 37.661 36.230 1.00 42.57 175 GLU A N 1
ATOM 1342 C CA . GLU A 1 176 ? 8.680 36.749 37.375 1.00 41.18 175 GLU A CA 1
ATOM 1343 C C . GLU A 1 176 ? 10.047 36.813 38.058 1.00 36.19 175 GLU A C 1
ATOM 1344 O O . GLU A 1 176 ? 11.070 36.825 37.396 1.00 45.49 175 GLU A O 1
ATOM 1350 N N . VAL A 1 177 ? 10.082 36.855 39.378 1.00 35.36 176 VAL A N 1
ATOM 1351 C CA . VAL A 1 177 ? 11.366 36.738 40.059 1.00 35.39 176 VAL A CA 1
ATOM 1352 C C . VAL A 1 177 ? 11.488 35.411 40.841 1.00 35.75 176 VAL A C 1
ATOM 1353 O O . VAL A 1 177 ? 10.619 35.068 41.654 1.00 30.76 176 VAL A O 1
ATOM 1357 N N . LEU A 1 178 ? 12.575 34.679 40.597 1.00 29.38 177 LEU A N 1
ATOM 1358 C CA . LEU A 1 178 ? 12.771 33.385 41.224 1.00 21.33 177 LEU A CA 1
ATOM 1359 C C . LEU A 1 178 ? 13.520 33.679 42.484 1.00 29.69 177 LEU A C 1
ATOM 1360 O O . LEU A 1 178 ? 14.707 33.998 42.437 1.00 32.57 177 LEU A O 1
ATOM 1365 N N . VAL A 1 179 ? 12.854 33.513 43.622 1.00 30.08 178 VAL A N 1
ATOM 1366 C CA . VAL A 1 179 ? 13.520 33.708 44.894 1.00 32.55 178 VAL A CA 1
ATOM 1367 C C . VAL A 1 179 ? 13.773 32.387 45.588 1.00 25.78 178 VAL A C 1
ATOM 1368 O O . VAL A 1 179 ? 12.847 31.612 45.796 1.00 39.19 178 VAL A O 1
ATOM 1372 N N . LEU A 1 180 ? 15.022 32.154 45.982 1.00 22.45 179 LEU A N 1
ATOM 1373 C CA . LEU A 1 180 ? 15.410 30.937 46.702 1.00 24.48 179 LEU A CA 1
ATOM 1374 C C . LEU A 1 180 ? 15.890 31.183 48.111 1.00 27.80 179 LEU A C 1
ATOM 1375 O O . LEU A 1 180 ? 16.466 32.237 48.415 1.00 31.88 179 LEU A O 1
ATOM 1380 N N . TRP A 1 181 ? 15.715 30.178 48.959 1.00 20.95 180 TRP A N 1
ATOM 1381 C CA . TRP A 1 181 ? 16.185 30.313 50.317 1.00 22.00 180 TRP A CA 1
ATOM 1382 C C . TRP A 1 181 ? 16.213 28.976 51.018 1.00 28.34 180 TRP A C 1
ATOM 1383 O O . TRP A 1 181 ? 15.805 27.967 50.458 1.00 28.48 180 TRP A O 1
ATOM 1394 N N . GLY A 1 182 ? 16.661 28.988 52.268 1.00 29.71 181 GLY A N 1
ATOM 1395 C CA . GLY A 1 182 ? 16.757 27.766 53.016 1.00 22.15 181 GLY A CA 1
ATOM 1396 C C . GLY A 1 182 ? 16.484 27.927 54.495 1.00 34.16 181 GLY A C 1
ATOM 1397 O O . GLY A 1 182 ? 16.524 29.021 55.049 1.00 37.53 181 GLY A O 1
ATOM 1398 N N . VAL A 1 183 ? 16.191 26.793 55.121 1.00 30.92 182 VAL A N 1
ATOM 1399 C CA . VAL A 1 183 ? 15.986 26.696 56.550 1.00 39.20 182 VAL A CA 1
ATOM 1400 C C . VAL A 1 183 ? 16.955 25.671 57.116 1.00 37.84 182 VAL A C 1
ATOM 1401 O O . VAL A 1 183 ? 17.135 24.587 56.544 1.00 44.41 182 VAL A O 1
ATOM 1405 N N . HIS A 1 184 ? 17.573 26.007 58.243 1.00 47.09 183 HIS A N 1
ATOM 1406 C CA . HIS A 1 184 ? 18.617 25.161 58.819 1.00 45.53 183 HIS A CA 1
ATOM 1407 C C . HIS A 1 184 ? 18.210 24.418 60.069 1.00 45.25 183 HIS A C 1
ATOM 1408 O O . HIS A 1 184 ? 17.798 25.018 61.059 1.00 52.58 183 HIS A O 1
ATOM 1415 N N . HIS A 1 185 ? 18.391 23.113 60.045 1.00 47.20 184 HIS A N 1
ATOM 1416 C CA . HIS A 1 185 ? 18.096 22.306 61.212 1.00 51.83 184 HIS A CA 1
ATOM 1417 C C . HIS A 1 185 ? 19.379 21.720 61.759 1.00 59.14 184 HIS A C 1
ATOM 1418 O O . HIS A 1 185 ? 19.929 20.775 61.190 1.00 68.89 184 HIS A O 1
ATOM 1425 N N . PRO A 1 186 ? 19.847 22.258 62.886 1.00 45.10 185 PRO A N 1
ATOM 1426 C CA . PRO A 1 186 ? 21.069 21.741 63.510 1.00 44.52 185 PRO A CA 1
ATOM 1427 C C . PRO A 1 186 ? 20.834 20.375 64.169 1.00 66.77 185 PRO A C 1
ATOM 1428 O O . PRO A 1 186 ? 19.674 19.979 64.366 1.00 65.32 185 PRO A O 1
ATOM 1432 N N . PRO A 1 187 ? 21.921 19.635 64.458 1.00 76.41 186 PRO A N 1
ATOM 1433 C CA . PRO A 1 187 ? 21.898 18.367 65.208 1.00 65.57 186 PRO A CA 1
ATOM 1434 C C . PRO A 1 187 ? 21.564 18.488 66.711 1.00 65.93 186 PRO A C 1
ATOM 1435 O O . PRO A 1 187 ? 20.919 17.591 67.267 1.00 73.08 186 PRO A O 1
ATOM 1439 N N . THR A 1 188 ? 22.006 19.571 67.355 1.00 65.80 187 THR A N 1
ATOM 1440 C CA . THR A 1 188 ? 21.915 19.710 68.815 1.00 70.66 187 THR A CA 1
ATOM 1441 C C . THR A 1 188 ? 21.553 21.113 69.290 1.00 70.80 187 THR A C 1
ATOM 1442 O O . THR A 1 188 ? 21.965 22.106 68.691 1.00 68.72 187 THR A O 1
ATOM 1446 N N . GLY A 1 189 ? 20.842 21.188 70.411 1.00 62.60 188 GLY A N 1
ATOM 1447 C CA . GLY A 1 189 ? 20.513 22.458 71.032 1.00 49.82 188 GLY A CA 1
ATOM 1448 C C . GLY A 1 189 ? 21.716 23.354 71.319 1.00 68.89 188 GLY A C 1
ATOM 1449 O O . GLY A 1 189 ? 21.601 24.585 71.364 1.00 68.19 188 GLY A O 1
ATOM 1450 N N . THR A 1 190 ? 22.878 22.750 71.525 1.00 65.25 189 THR A N 1
ATOM 1451 C CA . THR A 1 190 ? 24.089 23.542 71.691 1.00 71.78 189 THR A CA 1
ATOM 1452 C C . THR A 1 190 ? 24.338 24.283 70.391 1.00 71.90 189 THR A C 1
ATOM 1453 O O . THR A 1 190 ? 24.653 25.475 70.388 1.00 74.28 189 THR A O 1
ATOM 1457 N N . ASP A 1 191 ? 24.162 23.555 69.289 1.00 76.44 190 ASP A N 1
ATOM 1458 C CA . ASP A 1 191 ? 24.410 24.062 67.944 1.00 78.40 190 ASP A CA 1
ATOM 1459 C C . ASP A 1 191 ? 23.400 25.136 67.568 1.00 69.99 190 ASP A C 1
ATOM 1460 O O . ASP A 1 191 ? 23.751 26.136 66.952 1.00 78.36 190 ASP A O 1
ATOM 1465 N N . GLN A 1 192 ? 22.145 24.925 67.938 1.00 62.49 191 GLN A N 1
ATOM 1466 C CA . GLN A 1 192 ? 21.142 25.967 67.809 1.00 58.35 191 GLN A CA 1
ATOM 1467 C C . GLN A 1 192 ? 21.617 27.200 68.551 1.00 65.82 191 GLN A C 1
ATOM 1468 O O . GLN A 1 192 ? 21.681 28.289 67.981 1.00 71.69 191 GLN A O 1
ATOM 1474 N N . GLN A 1 193 ? 21.971 27.021 69.818 1.00 67.18 192 GLN A N 1
ATOM 1475 C CA . GLN A 1 193 ? 22.374 28.147 70.652 1.00 70.81 192 GLN A CA 1
ATOM 1476 C C . GLN A 1 193 ? 23.656 28.810 70.147 1.00 73.53 192 GLN A C 1
ATOM 1477 O O . GLN A 1 193 ? 23.788 30.033 70.169 1.00 71.58 192 GLN A O 1
ATOM 1483 N N . SER A 1 194 ? 24.603 28.006 69.682 1.00 72.02 193 SER A N 1
ATOM 1484 C CA . SER A 1 194 ? 25.872 28.557 69.215 1.00 71.56 193 SER A CA 1
ATOM 1485 C C . SER A 1 194 ? 25.665 29.385 67.934 1.00 72.98 193 SER A C 1
ATOM 1486 O O . SER A 1 194 ? 26.296 30.429 67.732 1.00 67.86 193 SER A O 1
ATOM 1489 N N . LEU A 1 195 ? 24.744 28.917 67.092 1.00 73.84 194 LEU A N 1
ATOM 1490 C CA . LEU A 1 195 ? 24.451 29.536 65.796 1.00 59.27 194 LEU A CA 1
ATOM 1491 C C . LEU A 1 195 ? 23.450 30.700 65.872 1.00 63.95 194 LEU A C 1
ATOM 1492 O O . LEU A 1 195 ? 23.766 31.849 65.521 1.00 54.95 194 LEU A O 1
ATOM 1497 N N . TYR A 1 196 ? 22.219 30.370 66.243 1.00 59.74 195 TYR A N 1
ATOM 1498 C CA . TYR A 1 196 ? 21.121 31.342 66.265 1.00 64.26 195 TYR A CA 1
ATOM 1499 C C . TYR A 1 196 ? 20.771 31.921 67.643 1.00 65.67 195 TYR A C 1
ATOM 1500 O O . TYR A 1 196 ? 19.882 32.765 67.769 1.00 52.63 195 TYR A O 1
ATOM 1509 N N . GLN A 1 197 ? 21.433 31.412 68.679 1.00 74.95 196 GLN A N 1
ATOM 1510 C CA . GLN A 1 197 ? 21.306 31.923 70.049 1.00 68.19 196 GLN A CA 1
ATOM 1511 C C . GLN A 1 197 ? 19.922 31.718 70.700 1.00 64.02 196 GLN A C 1
ATOM 1512 O O . GLN A 1 197 ? 19.810 31.677 71.913 1.00 73.93 196 GLN A O 1
ATOM 1518 N N . ASN A 1 198 ? 18.900 31.443 69.907 1.00 56.10 197 ASN A N 1
ATOM 1519 C CA . ASN A 1 198 ? 17.551 31.357 70.433 1.00 53.14 197 ASN A CA 1
ATOM 1520 C C . ASN A 1 198 ? 17.071 29.902 70.395 1.00 76.03 197 ASN A C 1
ATOM 1521 O O . ASN A 1 198 ? 16.978 29.284 69.328 1.00 67.86 197 ASN A O 1
ATOM 1526 N N . ALA A 1 199 ? 16.787 29.356 71.571 1.00 79.58 198 ALA A N 1
ATOM 1527 C CA . ALA A 1 199 ? 16.564 27.922 71.727 1.00 75.51 198 ALA A CA 1
ATOM 1528 C C . ALA A 1 199 ? 15.407 27.390 70.896 1.00 69.93 198 ALA A C 1
ATOM 1529 O O . ALA A 1 199 ? 15.546 26.378 70.207 1.00 75.29 198 ALA A O 1
ATOM 1531 N N . ASP A 1 200 ? 14.258 28.048 70.978 1.00 77.00 199 ASP A N 1
ATOM 1532 C CA . ASP A 1 200 ? 13.158 27.729 70.071 1.00 85.49 199 ASP A CA 1
ATOM 1533 C C . ASP A 1 200 ? 12.972 28.923 69.149 1.00 86.93 199 ASP A C 1
ATOM 1534 O O . ASP A 1 200 ? 12.982 30.070 69.594 1.00 90.30 199 ASP A O 1
ATOM 1539 N N . ALA A 1 201 ? 12.800 28.649 67.864 1.00 78.94 200 ALA A N 1
ATOM 1540 C CA . ALA A 1 201 ? 12.902 29.681 66.850 1.00 52.63 200 ALA A CA 1
ATOM 1541 C C . ALA A 1 201 ? 12.014 29.338 65.671 1.00 42.84 200 ALA A C 1
ATOM 1542 O O . ALA A 1 201 ? 11.507 28.219 65.579 1.00 51.30 200 ALA A O 1
ATOM 1544 N N . TYR A 1 202 ? 11.794 30.316 64.799 1.00 49.84 201 TYR A N 1
ATOM 1545 C CA . TYR A 1 202 ? 11.029 30.103 63.579 1.00 43.46 201 TYR A CA 1
ATOM 1546 C C . TYR A 1 202 ? 11.572 30.942 62.412 1.00 50.87 201 TYR A C 1
ATOM 1547 O O . TYR A 1 202 ? 12.227 31.981 62.617 1.00 46.77 201 TYR A O 1
ATOM 1556 N N . VAL A 1 203 ? 11.322 30.454 61.195 1.00 42.81 202 VAL A N 1
ATOM 1557 C CA . VAL A 1 203 ? 11.422 31.259 59.982 1.00 41.23 202 VAL A CA 1
ATOM 1558 C C . VAL A 1 203 ? 10.013 31.314 59.385 1.00 44.44 202 VAL A C 1
ATOM 1559 O O . VAL A 1 203 ? 9.335 30.288 59.272 1.00 38.36 202 VAL A O 1
ATOM 1563 N N . SER A 1 204 ? 9.552 32.511 59.031 1.00 39.64 203 SER A N 1
ATOM 1564 C CA . SER A 1 204 ? 8.238 32.631 58.410 1.00 47.24 203 SER A CA 1
ATOM 1565 C C . SER A 1 204 ? 8.479 33.257 57.055 1.00 40.01 203 SER A C 1
ATOM 1566 O O . SER A 1 204 ? 9.332 34.135 56.947 1.00 38.40 203 SER A O 1
ATOM 1569 N N . VAL A 1 205 ? 7.760 32.808 56.026 1.00 27.83 204 VAL A N 1
ATOM 1570 C CA . VAL A 1 205 ? 7.917 33.395 54.701 1.00 29.00 204 VAL A CA 1
ATOM 1571 C C . VAL A 1 205 ? 6.578 33.599 54.037 1.00 33.74 204 VAL A C 1
ATOM 1572 O O . VAL A 1 205 ? 5.875 32.622 53.780 1.00 43.92 204 VAL A O 1
ATOM 1576 N N . GLY A 1 206 ? 6.263 34.826 53.618 1.00 34.74 205 GLY A N 1
ATOM 1577 C CA . GLY A 1 206 ? 5.034 34.971 52.873 1.00 31.86 205 GLY A CA 1
ATOM 1578 C C . GLY A 1 206 ? 4.965 35.988 51.756 1.00 37.42 205 GLY A C 1
ATOM 1579 O O . GLY A 1 206 ? 5.728 36.951 51.690 1.00 45.64 205 GLY A O 1
ATOM 1580 N N . SER A 1 207 ? 4.014 35.737 50.863 1.00 31.81 206 SER A N 1
ATOM 1581 C CA . SER A 1 207 ? 3.855 36.482 49.624 1.00 33.36 206 SER A CA 1
ATOM 1582 C C . SER A 1 207 ? 2.349 36.459 49.282 1.00 35.14 206 SER A C 1
ATOM 1583 O O . SER A 1 207 ? 1.535 36.130 50.137 1.00 41.62 206 SER A O 1
ATOM 1586 N N . SER A 1 208 ? 1.950 36.862 48.087 1.00 29.86 207 SER A N 1
ATOM 1587 C CA . SER A 1 208 ? 0.558 36.606 47.700 1.00 35.37 207 SER A CA 1
ATOM 1588 C C . SER A 1 208 ? 0.311 35.112 47.431 1.00 40.49 207 SER A C 1
ATOM 1589 O O . SER A 1 208 ? -0.760 34.621 47.767 1.00 52.18 207 SER A O 1
ATOM 1592 N N . LYS A 1 209 ? 1.272 34.402 46.818 1.00 30.08 208 LYS A N 1
ATOM 1593 C CA . LYS A 1 209 ? 1.187 32.933 46.713 1.00 36.07 208 LYS A CA 1
ATOM 1594 C C . LYS A 1 209 ? 1.570 32.207 48.011 1.00 42.41 208 LYS A C 1
ATOM 1595 O O . LYS A 1 209 ? 0.891 31.270 48.425 1.00 51.09 208 LYS A O 1
ATOM 1601 N N . TYR A 1 210 ? 2.665 32.634 48.638 1.00 44.14 209 TYR A N 1
ATOM 1602 C CA . TYR A 1 210 ? 3.349 31.805 49.637 1.00 42.83 209 TYR A CA 1
ATOM 1603 C C . TYR A 1 210 ? 2.976 32.129 51.064 1.00 43.21 209 TYR A C 1
ATOM 1604 O O . TYR A 1 210 ? 3.023 33.292 51.471 1.00 54.44 209 TYR A O 1
ATOM 1613 N N . ASN A 1 211 ? 2.582 31.113 51.822 1.00 41.88 210 ASN A N 1
ATOM 1614 C CA . ASN A 1 211 ? 2.489 31.273 53.267 1.00 47.28 210 ASN A CA 1
ATOM 1615 C C . ASN A 1 211 ? 3.013 30.082 54.079 1.00 45.80 210 ASN A C 1
ATOM 1616 O O . ASN A 1 211 ? 2.384 29.027 54.084 1.00 43.79 210 ASN A O 1
ATOM 1621 N N . ARG A 1 212 ? 4.087 30.276 54.846 1.00 45.79 211 ARG A N 1
ATOM 1622 C CA . ARG A 1 212 ? 4.681 29.181 55.639 1.00 39.48 211 ARG A CA 1
ATOM 1623 C C . ARG A 1 212 ? 5.362 29.660 56.913 1.00 50.38 211 ARG A C 1
ATOM 1624 O O . ARG A 1 212 ? 6.012 30.711 56.927 1.00 49.26 211 ARG A O 1
ATOM 1632 N N . ARG A 1 213 ? 5.255 28.856 57.966 1.00 53.92 212 ARG A N 1
ATOM 1633 C CA . ARG A 1 213 ? 6.041 29.072 59.168 1.00 46.37 212 ARG A CA 1
ATOM 1634 C C . ARG A 1 213 ? 6.876 27.832 59.479 1.00 43.67 212 ARG A C 1
ATOM 1635 O O . ARG A 1 213 ? 6.335 26.783 59.788 1.00 60.50 212 ARG A O 1
ATOM 1643 N N . PHE A 1 214 ? 8.194 27.948 59.403 1.00 39.39 213 PHE A N 1
ATOM 1644 C CA . PHE A 1 214 ? 9.044 26.785 59.607 1.00 35.46 213 PHE A CA 1
ATOM 1645 C C . PHE A 1 214 ? 9.604 26.790 61.023 1.00 40.70 213 PHE A C 1
ATOM 1646 O O . PHE A 1 214 ? 10.037 27.831 61.546 1.00 34.82 213 PHE A O 1
ATOM 1654 N N . THR A 1 215 ? 9.635 25.613 61.636 1.00 30.58 214 THR A N 1
ATOM 1655 C CA . THR A 1 215 ? 10.235 25.504 62.955 1.00 50.47 214 THR A CA 1
ATOM 1656 C C . THR A 1 215 ? 11.345 24.476 62.803 1.00 40.66 214 THR A C 1
ATOM 1657 O O . THR A 1 215 ? 11.151 23.438 62.192 1.00 47.51 214 THR A O 1
ATOM 1661 N N . PRO A 1 216 ? 12.506 24.740 63.401 1.00 40.82 215 PRO A N 1
ATOM 1662 C CA . PRO A 1 216 ? 13.651 23.849 63.187 1.00 46.49 215 PRO A CA 1
ATOM 1663 C C . PRO A 1 216 ? 13.415 22.500 63.845 1.00 60.59 215 PRO A C 1
ATOM 1664 O O . PRO A 1 216 ? 12.853 22.435 64.952 1.00 40.63 215 PRO A O 1
ATOM 1668 N N . GLU A 1 217 ? 13.824 21.435 63.160 1.00 57.15 216 GLU A N 1
ATOM 1669 C CA . GLU A 1 217 ? 13.758 20.104 63.742 1.00 62.20 216 GLU A CA 1
ATOM 1670 C C . GLU A 1 217 ? 15.160 19.681 64.177 1.00 59.95 216 GLU A C 1
ATOM 1671 O O . GLU A 1 217 ? 15.985 19.322 63.345 1.00 64.33 216 GLU A O 1
ATOM 1677 N N . ILE A 1 218 ? 15.399 19.667 65.485 1.00 63.03 217 ILE A N 1
ATOM 1678 C CA . ILE A 1 218 ? 16.714 19.342 66.031 1.00 67.66 217 ILE A CA 1
ATOM 1679 C C . ILE A 1 218 ? 16.815 17.842 66.317 1.00 72.67 217 ILE A C 1
ATOM 1680 O O . ILE A 1 218 ? 16.094 17.317 67.173 1.00 72.59 217 ILE A O 1
ATOM 1685 N N . ALA A 1 219 ? 17.706 17.157 65.601 1.00 71.47 218 ALA A N 1
ATOM 1686 C CA . ALA A 1 219 ? 17.822 15.699 65.696 1.00 72.72 218 ALA A CA 1
ATOM 1687 C C . ALA A 1 219 ? 19.242 15.204 65.452 1.00 85.61 218 ALA A C 1
ATOM 1688 O O . ALA A 1 219 ? 20.000 15.786 64.670 1.00 75.94 218 ALA A O 1
ATOM 1690 N N . ALA A 1 220 ? 19.591 14.111 66.120 1.00 103.57 219 ALA A N 1
ATOM 1691 C CA . ALA A 1 220 ? 20.809 13.396 65.791 1.00 99.52 219 ALA A CA 1
ATOM 1692 C C . ALA A 1 220 ? 20.538 12.615 64.500 1.00 93.92 219 ALA A C 1
ATOM 1693 O O . ALA A 1 220 ? 19.597 11.814 64.428 1.00 78.01 219 ALA A O 1
ATOM 1695 N N . ARG A 1 221 ? 21.351 12.871 63.477 1.00 89.21 220 ARG A N 1
ATOM 1696 C CA . ARG A 1 221 ? 21.165 12.256 62.162 1.00 84.37 220 ARG A CA 1
ATOM 1697 C C . ARG A 1 221 ? 22.440 11.604 61.660 1.00 74.49 220 ARG A C 1
ATOM 1698 O O . ARG A 1 221 ? 23.537 11.999 62.050 1.00 72.46 220 ARG A O 1
ATOM 1706 N N . PRO A 1 222 ? 22.298 10.603 60.778 1.00 80.90 221 PRO A N 1
ATOM 1707 C CA . PRO A 1 222 ? 23.467 10.040 60.079 1.00 75.43 221 PRO A CA 1
ATOM 1708 C C . PRO A 1 222 ? 24.228 11.167 59.371 1.00 71.86 221 PRO A C 1
ATOM 1709 O O . PRO A 1 222 ? 23.607 12.161 59.012 1.00 80.19 221 PRO A O 1
ATOM 1713 N N . LYS A 1 223 ? 25.537 11.045 59.195 1.00 69.56 222 LYS A N 1
ATOM 1714 C CA . LYS A 1 223 ? 26.325 12.184 58.712 1.00 56.61 222 LYS A CA 1
ATOM 1715 C C . LYS A 1 223 ? 26.560 12.151 57.207 1.00 72.45 222 LYS A C 1
ATOM 1716 O O . LYS A 1 223 ? 27.141 11.201 56.674 1.00 71.01 222 LYS A O 1
ATOM 1722 N N . VAL A 1 224 ? 26.098 13.199 56.529 1.00 69.65 223 VAL A N 1
ATOM 1723 C CA . VAL A 1 224 ? 26.306 13.343 55.096 1.00 53.27 223 VAL A CA 1
ATOM 1724 C C . VAL A 1 224 ? 27.247 14.509 54.898 1.00 47.52 223 VAL A C 1
ATOM 1725 O O . VAL A 1 224 ? 27.026 15.567 55.478 1.00 54.51 223 VAL A O 1
ATOM 1729 N N . ARG A 1 225 ? 28.327 14.295 54.141 1.00 54.17 224 ARG A N 1
ATOM 1730 C CA . ARG A 1 225 ? 29.428 15.273 54.047 1.00 49.52 224 ARG A CA 1
ATOM 1731 C C . ARG A 1 225 ? 29.841 15.832 55.426 1.00 72.06 224 ARG A C 1
ATOM 1732 O O . ARG A 1 225 ? 30.115 17.035 55.572 1.00 63.89 224 ARG A O 1
ATOM 1740 N N . ASP A 1 226 ? 29.864 14.942 56.423 1.00 73.15 225 ASP A N 1
ATOM 1741 C CA . ASP A 1 226 ? 30.265 15.256 57.803 1.00 74.50 225 ASP A CA 1
ATOM 1742 C C . ASP A 1 226 ? 29.253 16.029 58.647 1.00 64.41 225 ASP A C 1
ATOM 1743 O O . ASP A 1 226 ? 29.522 16.314 59.811 1.00 73.34 225 ASP A O 1
ATOM 1748 N N . GLN A 1 227 ? 28.108 16.391 58.069 1.00 66.57 226 GLN A N 1
ATOM 1749 C CA . GLN A 1 227 ? 27.103 17.158 58.821 1.00 51.93 226 GLN A CA 1
ATOM 1750 C C . GLN A 1 227 ? 26.035 16.260 59.396 1.00 50.27 226 GLN A C 1
ATOM 1751 O O . GLN A 1 227 ? 25.513 15.402 58.686 1.00 58.62 226 GLN A O 1
ATOM 1757 N N . ALA A 1 228 ? 25.735 16.415 60.684 1.00 53.03 227 ALA A N 1
ATOM 1758 C CA . ALA A 1 228 ? 24.523 15.809 61.256 1.00 57.70 227 ALA A CA 1
ATOM 1759 C C . ALA A 1 228 ? 23.290 16.670 60.974 1.00 66.36 227 ALA A C 1
ATOM 1760 O O . ALA A 1 228 ? 22.150 16.186 60.936 1.00 69.95 227 ALA A O 1
ATOM 1762 N N . GLY A 1 229 ? 23.523 17.966 60.813 1.00 60.64 228 GLY A N 1
ATOM 1763 C CA . GLY A 1 229 ? 22.432 18.876 60.547 1.00 66.79 228 GLY A CA 1
ATOM 1764 C C . GLY A 1 229 ? 21.846 18.646 59.166 1.00 63.03 228 GLY A C 1
ATOM 1765 O O . GLY A 1 229 ? 22.381 17.863 58.379 1.00 64.41 228 GLY A O 1
ATOM 1766 N N . ARG A 1 230 ? 20.739 19.324 58.879 1.00 57.41 229 ARG A N 1
ATOM 1767 C CA . ARG A 1 230 ? 20.175 19.358 57.529 1.00 55.94 229 ARG A CA 1
ATOM 1768 C C . ARG A 1 230 ? 19.796 20.790 57.128 1.00 41.23 229 ARG A C 1
ATOM 1769 O O . ARG A 1 230 ? 19.539 21.634 57.986 1.00 42.94 229 ARG A O 1
ATOM 1777 N N . MET A 1 231 ? 19.790 21.059 55.825 1.00 43.41 230 MET A N 1
ATOM 1778 C CA . MET A 1 231 ? 19.347 22.350 55.274 1.00 34.77 230 MET A CA 1
ATOM 1779 C C . MET A 1 231 ? 18.290 22.136 54.176 1.00 42.69 230 MET A C 1
ATOM 1780 O O . MET A 1 231 ? 18.564 21.533 53.136 1.00 40.14 230 MET A O 1
ATOM 1785 N N . ASN A 1 232 ? 17.070 22.610 54.393 1.00 47.47 231 ASN A N 1
ATOM 1786 C CA . ASN A 1 232 ? 16.078 22.520 53.327 1.00 37.67 231 ASN A CA 1
ATOM 1787 C C . ASN A 1 232 ? 16.105 23.756 52.423 1.00 36.95 231 ASN A C 1
ATOM 1788 O O . ASN A 1 232 ? 16.236 24.870 52.893 1.00 34.36 231 ASN A O 1
ATOM 1793 N N . TYR A 1 233 ? 15.996 23.551 51.122 1.00 25.13 232 TYR A N 1
ATOM 1794 C CA . TYR A 1 233 ? 15.955 24.662 50.206 1.00 31.36 232 TYR A CA 1
ATOM 1795 C C . TYR A 1 233 ? 14.549 24.848 49.610 1.00 40.18 232 TYR A C 1
ATOM 1796 O O . TYR A 1 233 ? 13.868 23.876 49.234 1.00 38.59 232 TYR A O 1
ATOM 1805 N N . TYR A 1 234 ? 14.110 26.102 49.538 1.00 32.20 233 TYR A N 1
ATOM 1806 C CA . TYR A 1 234 ? 12.807 26.412 48.970 1.00 22.77 233 TYR A CA 1
ATOM 1807 C C . TYR A 1 234 ? 12.907 27.471 47.908 1.00 29.45 233 TYR A C 1
ATOM 1808 O O . TYR A 1 234 ? 13.920 28.192 47.796 1.00 37.75 233 TYR A O 1
ATOM 1817 N N . TRP A 1 235 ? 11.843 27.561 47.118 1.00 33.12 234 TRP A N 1
ATOM 1818 C CA . TRP A 1 235 ? 11.757 28.574 46.086 1.00 31.59 234 TRP A CA 1
ATOM 1819 C C . TRP A 1 235 ? 10.321 28.999 45.840 1.00 33.24 234 TRP A C 1
ATOM 1820 O O . TRP A 1 235 ? 9.383 28.337 46.276 1.00 27.97 234 TRP A O 1
ATOM 1831 N N . THR A 1 236 ? 10.158 30.137 45.183 1.00 23.50 235 THR A N 1
ATOM 1832 C CA . THR A 1 236 ? 8.852 30.573 44.727 1.00 27.42 235 THR A CA 1
ATOM 1833 C C . THR A 1 236 ? 9.071 31.503 43.566 1.00 32.00 235 THR A C 1
ATOM 1834 O O . THR A 1 236 ? 10.145 32.077 43.429 1.00 26.60 235 THR A O 1
ATOM 1838 N N . LEU A 1 237 ? 8.062 31.649 42.723 1.00 30.17 236 LEU A N 1
ATOM 1839 C CA . LEU A 1 237 ? 8.134 32.629 41.682 1.00 27.96 236 LEU A CA 1
ATOM 1840 C C . LEU A 1 237 ? 7.359 33.844 42.163 1.00 33.30 236 LEU A C 1
ATOM 1841 O O . LEU A 1 237 ? 6.150 33.796 42.313 1.00 39.92 236 LEU A O 1
ATOM 1846 N N . LEU A 1 238 ? 8.055 34.944 42.410 1.00 33.22 237 LEU A N 1
ATOM 1847 C CA . LEU A 1 238 ? 7.373 36.121 42.910 1.00 34.59 237 LEU A CA 1
ATOM 1848 C C . LEU A 1 238 ? 6.836 36.893 41.720 1.00 29.73 237 LEU A C 1
ATOM 1849 O O . LEU A 1 238 ? 7.606 37.365 40.881 1.00 45.57 237 LEU A O 1
ATOM 1854 N N . GLU A 1 239 ? 5.514 37.019 41.650 1.00 37.36 238 GLU A N 1
ATOM 1855 C CA . GLU A 1 239 ? 4.847 37.647 40.496 1.00 38.94 238 GLU A CA 1
ATOM 1856 C C . GLU A 1 239 ? 5.116 39.143 40.445 1.00 33.51 238 GLU A C 1
ATOM 1857 O O . GLU A 1 239 ? 5.466 39.751 41.463 1.00 33.60 238 GLU A O 1
ATOM 1863 N N . PRO A 1 240 ? 4.955 39.745 39.259 1.00 40.53 239 PRO A N 1
ATOM 1864 C CA . PRO A 1 240 ? 5.122 41.205 39.167 1.00 32.61 239 PRO A CA 1
ATOM 1865 C C . PRO A 1 240 ? 4.229 41.992 40.118 1.00 40.78 239 PRO A C 1
ATOM 1866 O O . PRO A 1 240 ? 3.023 41.770 40.205 1.00 48.01 239 PRO A O 1
ATOM 1870 N N . GLY A 1 241 ? 4.858 42.904 40.847 1.00 41.25 240 GLY A N 1
ATOM 1871 C CA . GLY A 1 241 ? 4.164 43.739 41.793 1.00 34.21 240 GLY A CA 1
ATOM 1872 C C . GLY A 1 241 ? 4.040 43.165 43.184 1.00 41.66 240 GLY A C 1
ATOM 1873 O O . GLY A 1 241 ? 3.722 43.892 44.151 1.00 39.95 240 GLY A O 1
ATOM 1874 N N . ASP A 1 242 ? 4.270 41.863 43.298 1.00 32.06 241 ASP A N 1
ATOM 1875 C CA . ASP A 1 242 ? 4.047 41.186 44.571 1.00 31.36 241 ASP A CA 1
ATOM 1876 C C . ASP A 1 242 ? 5.143 41.470 45.610 1.00 30.12 241 ASP A C 1
ATOM 1877 O O . ASP A 1 242 ? 6.227 41.956 45.281 1.00 32.89 241 ASP A O 1
ATOM 1882 N N . THR A 1 243 ? 4.828 41.238 46.876 1.00 31.08 242 THR A N 1
ATOM 1883 C CA . THR A 1 243 ? 5.819 41.382 47.937 1.00 38.86 242 THR A CA 1
ATOM 1884 C C . THR A 1 243 ? 6.110 40.001 48.521 1.00 27.94 242 THR A C 1
ATOM 1885 O O . THR A 1 243 ? 5.201 39.189 48.646 1.00 43.96 242 THR A O 1
ATOM 1889 N N . ILE A 1 244 ? 7.363 39.727 48.872 1.00 24.98 243 ILE A N 1
ATOM 1890 C CA . ILE A 1 244 ? 7.692 38.544 49.672 1.00 29.05 243 ILE A CA 1
ATOM 1891 C C . ILE A 1 244 ? 8.342 39.035 50.967 1.00 30.69 243 ILE A C 1
ATOM 1892 O O . ILE A 1 244 ? 9.221 39.887 50.933 1.00 35.42 243 ILE A O 1
ATOM 1897 N N . THR A 1 245 ? 7.880 38.554 52.111 1.00 34.50 244 THR A N 1
ATOM 1898 C CA . THR A 1 245 ? 8.386 39.048 53.381 1.00 33.37 244 THR A CA 1
ATOM 1899 C C . THR A 1 245 ? 8.948 37.878 54.180 1.00 37.65 244 THR A C 1
ATOM 1900 O O . THR A 1 245 ? 8.296 36.843 54.303 1.00 37.77 244 THR A O 1
ATOM 1904 N N . PHE A 1 246 ? 10.164 38.038 54.697 1.00 32.45 245 PHE A N 1
ATOM 1905 C CA . PHE A 1 246 ? 10.805 37.011 55.517 1.00 37.48 245 PHE A CA 1
ATOM 1906 C C . PHE A 1 246 ? 10.835 37.509 56.941 1.00 41.31 245 PHE A C 1
ATOM 1907 O O . PHE A 1 246 ? 11.090 38.694 57.175 1.00 47.72 245 PHE A O 1
ATOM 1915 N N . GLU A 1 247 ? 10.568 36.616 57.890 1.00 44.55 246 GLU A N 1
ATOM 1916 C CA . GLU A 1 247 ? 10.789 36.910 59.303 1.00 46.65 246 GLU A CA 1
ATOM 1917 C C . GLU A 1 247 ? 11.363 35.698 59.971 1.00 45.61 246 GLU A C 1
ATOM 1918 O O . GLU A 1 247 ? 10.949 34.562 59.677 1.00 43.30 246 GLU A O 1
ATOM 1924 N N . ALA A 1 248 ? 12.330 35.939 60.855 1.00 39.73 247 ALA A N 1
ATOM 1925 C CA . ALA A 1 248 ? 12.959 34.843 61.577 1.00 43.81 247 ALA A CA 1
ATOM 1926 C C . ALA A 1 248 ? 13.454 35.249 62.958 1.00 49.46 247 ALA A C 1
ATOM 1927 O O . ALA A 1 248 ? 13.833 36.405 63.181 1.00 49.75 247 ALA A O 1
ATOM 1929 N N . THR A 1 249 ? 13.405 34.294 63.886 1.00 56.17 248 THR A N 1
ATOM 1930 C CA . THR A 1 249 ? 14.191 34.354 65.120 1.00 52.74 248 THR A CA 1
ATOM 1931 C C . THR A 1 249 ? 15.501 33.539 65.032 1.00 58.15 248 THR A C 1
ATOM 1932 O O . THR A 1 249 ? 16.337 33.574 65.949 1.00 62.63 248 THR A O 1
ATOM 1936 N N . GLY A 1 250 ? 15.699 32.831 63.925 1.00 50.86 249 GLY A N 1
ATOM 1937 C CA . GLY A 1 250 ? 16.963 32.148 63.680 1.00 50.19 249 GLY A CA 1
ATOM 1938 C C . GLY A 1 250 ? 16.823 31.237 62.474 1.00 50.16 249 GLY A C 1
ATOM 1939 O O . GLY A 1 250 ? 15.757 31.233 61.864 1.00 49.35 249 GLY A O 1
ATOM 1940 N N . ASN A 1 251 ? 17.875 30.490 62.118 1.00 47.64 250 ASN A N 1
ATOM 1941 C CA . ASN A 1 251 ? 17.741 29.377 61.171 1.00 37.11 250 ASN A CA 1
ATOM 1942 C C . ASN A 1 251 ? 17.495 29.710 59.698 1.00 38.16 250 ASN A C 1
ATOM 1943 O O . ASN A 1 251 ? 17.316 28.803 58.875 1.00 44.79 250 ASN A O 1
ATOM 1948 N N . LEU A 1 252 ? 17.419 30.998 59.377 1.00 34.29 251 LEU A N 1
ATOM 1949 C CA . LEU A 1 252 ? 17.134 31.434 58.010 1.00 37.01 251 LEU A CA 1
ATOM 1950 C C . LEU A 1 252 ? 18.357 31.519 57.096 1.00 35.03 251 LEU A C 1
ATOM 1951 O O . LEU A 1 252 ? 19.239 32.333 57.314 1.00 45.54 251 LEU A O 1
ATOM 1956 N N . ILE A 1 253 ? 18.391 30.734 56.027 1.00 32.98 252 ILE A N 1
ATOM 1957 C CA . ILE A 1 253 ? 19.438 30.973 55.059 1.00 32.12 252 ILE A CA 1
ATOM 1958 C C . ILE A 1 253 ? 18.800 31.897 54.050 1.00 32.21 252 ILE A C 1
ATOM 1959 O O . ILE A 1 253 ? 18.066 31.455 53.174 1.00 37.44 252 ILE A O 1
ATOM 1964 N N . ALA A 1 254 ? 19.187 33.164 54.095 1.00 33.96 253 ALA A N 1
ATOM 1965 C CA . ALA A 1 254 ? 18.425 34.219 53.427 1.00 33.42 253 ALA A CA 1
ATOM 1966 C C . ALA A 1 254 ? 18.759 34.244 51.969 1.00 26.81 253 ALA A C 1
ATOM 1967 O O . ALA A 1 254 ? 19.843 33.826 51.571 1.00 31.70 253 ALA A O 1
ATOM 1969 N N . PRO A 1 255 ? 17.821 34.731 51.155 1.00 23.83 254 PRO A N 1
ATOM 1970 C CA . PRO A 1 255 ? 18.184 35.013 49.769 1.00 27.87 254 PRO A CA 1
ATOM 1971 C C . PRO A 1 255 ? 19.291 36.039 49.803 1.00 34.74 254 PRO A C 1
ATOM 1972 O O . PRO A 1 255 ? 19.335 36.854 50.734 1.00 30.85 254 PRO A O 1
ATOM 1976 N N . TRP A 1 256 ? 20.176 35.982 48.819 1.00 32.81 255 TRP A N 1
ATOM 1977 C CA . TRP A 1 256 ? 21.191 37.007 48.637 1.00 39.20 255 TRP A CA 1
ATOM 1978 C C . TRP A 1 256 ? 21.008 37.498 47.209 1.00 33.81 255 TRP A C 1
ATOM 1979 O O . TRP A 1 256 ? 20.722 38.666 46.962 1.00 45.45 255 TRP A O 1
ATOM 1990 N N . TYR A 1 257 ? 21.166 36.582 46.270 1.00 31.31 256 TYR A N 1
ATOM 1991 C CA . TYR A 1 257 ? 20.934 36.880 44.861 1.00 36.73 256 TYR A CA 1
ATOM 1992 C C . TYR A 1 257 ? 19.641 36.197 44.404 1.00 33.07 256 TYR A C 1
ATOM 1993 O O . TYR A 1 257 ? 19.234 35.186 44.968 1.00 39.55 256 TYR A O 1
ATOM 2002 N N . ALA A 1 258 ? 18.966 36.790 43.429 1.00 33.29 257 ALA A N 1
ATOM 2003 C CA . ALA A 1 258 ? 17.754 36.204 42.873 1.00 28.88 257 ALA A CA 1
ATOM 2004 C C . ALA A 1 258 ? 17.727 36.354 41.367 1.00 41.11 257 ALA A C 1
ATOM 2005 O O . ALA A 1 258 ? 18.591 37.009 40.793 1.00 41.92 257 ALA A O 1
ATOM 2007 N N . PHE A 1 259 ? 16.699 35.807 40.721 1.00 41.77 258 PHE A N 1
ATOM 2008 C CA . PHE A 1 259 ? 16.646 35.868 39.260 1.00 32.71 258 PHE A CA 1
ATOM 2009 C C . PHE A 1 259 ? 15.346 36.449 38.674 1.00 37.07 258 PHE A C 1
ATOM 2010 O O . PHE A 1 259 ? 14.247 35.941 38.922 1.00 47.25 258 PHE A O 1
ATOM 2018 N N . ALA A 1 260 ? 15.457 37.520 37.898 1.00 31.82 259 ALA A N 1
ATOM 2019 C CA . ALA A 1 260 ? 14.305 37.963 37.106 1.00 37.31 259 ALA A CA 1
ATOM 2020 C C . ALA A 1 260 ? 14.257 37.211 35.771 1.00 40.77 259 ALA A C 1
ATOM 2021 O O . ALA A 1 260 ? 15.173 37.307 34.962 1.00 47.78 259 ALA A O 1
ATOM 2023 N N . LEU A 1 261 ? 13.179 36.477 35.539 1.00 39.82 260 LEU A N 1
ATOM 2024 C CA . LEU A 1 261 ? 13.127 35.519 34.431 1.00 47.25 260 LEU A CA 1
ATOM 2025 C C . LEU A 1 261 ? 12.467 36.026 33.145 1.00 45.21 260 LEU A C 1
ATOM 2026 O O . LEU A 1 261 ? 11.491 36.779 33.169 1.00 40.54 260 LEU A O 1
ATOM 2031 N N . ASN A 1 262 ? 13.016 35.583 32.023 1.00 41.66 261 ASN A N 1
ATOM 2032 C CA . ASN A 1 262 ? 12.379 35.752 30.731 1.00 39.47 261 ASN A CA 1
ATOM 2033 C C . ASN A 1 262 ? 11.999 34.391 30.150 1.00 53.23 261 ASN A C 1
ATOM 2034 O O . ASN A 1 262 ? 12.817 33.447 30.107 1.00 44.24 261 ASN A O 1
ATOM 2039 N N . ARG A 1 263 ? 10.742 34.293 29.729 1.00 41.78 262 ARG A N 1
ATOM 2040 C CA . ARG A 1 263 ? 10.214 33.041 29.238 1.00 42.14 262 ARG A CA 1
ATOM 2041 C C . ARG A 1 263 ? 10.370 32.951 27.735 1.00 42.15 262 ARG A C 1
ATOM 2042 O O . ARG A 1 263 ? 10.337 33.954 27.049 1.00 50.11 262 ARG A O 1
ATOM 2050 N N . GLY A 1 264 ? 10.606 31.748 27.237 1.00 52.03 263 GLY A N 1
ATOM 2051 C CA . GLY A 1 264 ? 10.374 31.473 25.831 1.00 71.35 263 GLY A CA 1
ATOM 2052 C C . GLY A 1 264 ? 10.250 29.987 25.578 1.00 67.21 263 GLY A C 1
ATOM 2053 O O . GLY A 1 264 ? 10.789 29.181 26.334 1.00 81.33 263 GLY A O 1
ATOM 2054 N N . SER A 1 265 ? 9.574 29.622 24.497 1.00 73.76 264 SER A N 1
ATOM 2055 C CA . SER A 1 265 ? 9.301 28.215 24.219 1.00 81.23 264 SER A CA 1
ATOM 2056 C C . SER A 1 265 ? 10.447 27.529 23.506 1.00 73.14 264 SER A C 1
ATOM 2057 O O . SER A 1 265 ? 11.475 28.141 23.224 1.00 64.72 264 SER A O 1
ATOM 2060 N N . GLY A 1 266 A 10.247 26.248 23.218 1.00 77.03 264 GLY A N 1
ATOM 2061 C CA . GLY A 1 266 A 11.180 25.469 22.426 1.00 61.97 264 GLY A CA 1
ATOM 2062 C C . GLY A 1 266 A 12.563 25.330 23.021 1.00 69.31 264 GLY A C 1
ATOM 2063 O O . GLY A 1 266 A 13.557 25.419 22.298 1.00 85.37 264 GLY A O 1
ATOM 2064 N N . SER A 1 267 ? 12.637 25.133 24.336 1.00 65.86 265 SER A N 1
ATOM 2065 C CA . SER A 1 267 ? 13.897 24.748 24.972 1.00 52.86 265 SER A CA 1
ATOM 2066 C C . SER A 1 267 ? 13.645 23.602 25.918 1.00 52.11 265 SER A C 1
ATOM 2067 O O . SER A 1 267 ? 12.515 23.123 26.035 1.00 62.07 265 SER A O 1
ATOM 2070 N N . GLY A 1 268 ? 14.698 23.189 26.613 1.00 46.64 266 GLY A N 1
ATOM 2071 C CA . GLY A 1 268 ? 14.592 22.123 27.586 1.00 45.05 266 GLY A CA 1
ATOM 2072 C C . GLY A 1 268 ? 15.943 21.826 28.204 1.00 49.52 266 GLY A C 1
ATOM 2073 O O . GLY A 1 268 ? 16.899 22.572 28.027 1.00 47.63 266 GLY A O 1
ATOM 2074 N N . ILE A 1 269 ? 16.010 20.728 28.944 1.00 49.52 267 ILE A N 1
ATOM 2075 C CA . ILE A 1 269 ? 17.224 20.335 29.613 1.00 48.04 267 ILE A CA 1
ATOM 2076 C C . ILE A 1 269 ? 17.618 18.951 29.141 1.00 58.37 267 ILE A C 1
ATOM 2077 O O . ILE A 1 269 ? 16.925 17.988 29.438 1.00 62.40 267 ILE A O 1
ATOM 2082 N N . ILE A 1 270 ? 18.756 18.849 28.451 1.00 60.47 268 ILE A N 1
ATOM 2083 C CA . ILE A 1 270 ? 19.227 17.558 27.964 1.00 55.96 268 ILE A CA 1
ATOM 2084 C C . ILE A 1 270 ? 20.468 17.086 28.708 1.00 59.94 268 ILE A C 1
ATOM 2085 O O . ILE A 1 270 ? 21.237 17.875 29.274 1.00 58.70 268 ILE A O 1
ATOM 2090 N N . THR A 1 271 ? 20.621 15.775 28.744 1.00 45.29 269 THR A N 1
ATOM 2091 C CA . THR A 1 271 ? 21.794 15.166 29.321 1.00 48.96 269 THR A CA 1
ATOM 2092 C C . THR A 1 271 ? 22.668 14.518 28.237 1.00 57.50 269 THR A C 1
ATOM 2093 O O . THR A 1 271 ? 22.190 13.705 27.436 1.00 49.36 269 THR A O 1
ATOM 2097 N N . SER A 1 272 ? 23.957 14.858 28.249 1.00 59.11 270 SER A N 1
ATOM 2098 C CA . SER A 1 272 ? 24.919 14.241 27.349 1.00 66.56 270 SER A CA 1
ATOM 2099 C C . SER A 1 272 ? 26.350 14.687 27.586 1.00 65.22 270 SER A C 1
ATOM 2100 O O . SER A 1 272 ? 26.648 15.760 28.141 1.00 59.23 270 SER A O 1
ATOM 2103 N N . ASP A 1 273 ? 27.240 13.829 27.116 1.00 72.61 271 ASP A N 1
ATOM 2104 C CA . ASP A 1 273 ? 28.662 14.033 27.276 1.00 52.35 271 ASP A CA 1
ATOM 2105 C C . ASP A 1 273 ? 29.309 14.623 26.010 1.00 44.37 271 ASP A C 1
ATOM 2106 O O . ASP A 1 273 ? 30.511 14.827 25.969 1.00 61.79 271 ASP A O 1
ATOM 2111 N N . ALA A 1 274 ? 28.501 14.902 24.985 1.00 49.32 272 ALA A N 1
ATOM 2112 C CA . ALA A 1 274 ? 28.995 15.532 23.761 1.00 53.45 272 ALA A CA 1
ATOM 2113 C C . ALA A 1 274 ? 29.582 16.903 24.060 1.00 62.25 272 ALA A C 1
ATOM 2114 O O . ALA A 1 274 ? 29.084 17.616 24.927 1.00 66.18 272 ALA A O 1
ATOM 2116 N N . PRO A 1 275 ? 30.672 17.250 23.355 1.00 72.38 273 PRO A N 1
ATOM 2117 C CA . PRO A 1 275 ? 31.344 18.549 23.359 1.00 57.61 273 PRO A CA 1
ATOM 2118 C C . PRO A 1 275 ? 30.497 19.608 22.688 1.00 50.30 273 PRO A C 1
ATOM 2119 O O . PRO A 1 275 ? 29.730 19.299 21.780 1.00 61.01 273 PRO A O 1
ATOM 2123 N N . VAL A 1 276 ? 30.657 20.851 23.128 1.00 58.30 274 VAL A N 1
ATOM 2124 C CA . VAL A 1 276 ? 29.959 21.996 22.554 1.00 57.31 274 VAL A CA 1
ATOM 2125 C C . VAL A 1 276 ? 30.881 22.613 21.514 1.00 63.71 274 VAL A C 1
ATOM 2126 O O . VAL A 1 276 ? 32.088 22.714 21.740 1.00 73.57 274 VAL A O 1
ATOM 2130 N N . HIS A 1 277 ? 30.332 23.034 20.381 1.00 57.92 275 HIS A N 1
ATOM 2131 C CA . HIS A 1 277 ? 31.148 23.670 19.342 1.00 66.97 275 HIS A CA 1
ATOM 2132 C C . HIS A 1 277 ? 30.480 24.936 18.822 1.00 71.88 275 HIS A C 1
ATOM 2133 O O . HIS A 1 277 ? 29.408 25.306 19.295 1.00 83.32 275 HIS A O 1
ATOM 2140 N N . ASP A 1 278 ? 31.074 25.574 17.815 1.00 70.20 276 ASP A N 1
ATOM 2141 C CA . ASP A 1 278 ? 30.504 26.825 17.302 1.00 69.09 276 ASP A CA 1
ATOM 2142 C C . ASP A 1 278 ? 29.473 26.610 16.205 1.00 81.37 276 ASP A C 1
ATOM 2143 O O . ASP A 1 278 ? 29.024 27.573 15.578 1.00 78.30 276 ASP A O 1
ATOM 2148 N N . CYS A 1 279 ? 29.127 25.350 15.956 1.00 83.88 277 CYS A N 1
ATOM 2149 C CA . CYS A 1 279 ? 28.154 24.998 14.923 1.00 76.60 277 CYS A CA 1
ATOM 2150 C C . CYS A 1 279 ? 26.765 25.569 15.232 1.00 74.43 277 CYS A C 1
ATOM 2151 O O . CYS A 1 279 ? 26.466 25.893 16.372 1.00 78.16 277 CYS A O 1
ATOM 2154 N N . ASN A 1 280 ? 25.942 25.730 14.202 1.00 74.50 278 ASN A N 1
ATOM 2155 C CA . ASN A 1 280 ? 24.548 26.107 14.373 1.00 70.66 278 ASN A CA 1
ATOM 2156 C C . ASN A 1 280 ? 23.684 25.006 13.720 1.00 78.82 278 ASN A C 1
ATOM 2157 O O . ASN A 1 280 ? 24.123 24.373 12.751 1.00 70.97 278 ASN A O 1
ATOM 2162 N N . THR A 1 281 ? 22.490 24.753 14.270 1.00 70.47 279 THR A N 1
ATOM 2163 C CA . THR A 1 281 ? 21.593 23.691 13.774 1.00 74.58 279 THR A CA 1
ATOM 2164 C C . THR A 1 281 ? 20.127 24.026 13.989 1.00 63.01 279 THR A C 1
ATOM 2165 O O . THR A 1 281 ? 19.797 24.842 14.848 1.00 71.53 279 THR A O 1
ATOM 2169 N N . LYS A 1 282 ? 19.251 23.416 13.195 1.00 52.71 280 LYS A N 1
ATOM 2170 C CA . LYS A 1 282 ? 17.819 23.543 13.426 1.00 70.66 280 LYS A CA 1
ATOM 2171 C C . LYS A 1 282 ? 17.287 22.498 14.418 1.00 66.84 280 LYS A C 1
ATOM 2172 O O . LYS A 1 282 ? 16.192 22.660 14.967 1.00 60.41 280 LYS A O 1
ATOM 2178 N N . CYS A 1 283 ? 18.081 21.449 14.646 1.00 55.30 281 CYS A N 1
ATOM 2179 C CA . CYS A 1 283 ? 17.658 20.281 15.412 1.00 51.79 281 CYS A CA 1
ATOM 2180 C C . CYS A 1 283 ? 18.820 19.693 16.224 1.00 57.77 281 CYS A C 1
ATOM 2181 O O . CYS A 1 283 ? 19.905 19.485 15.675 1.00 60.67 281 CYS A O 1
ATOM 2184 N N . GLN A 1 284 ? 18.588 19.379 17.500 1.00 52.74 282 GLN A N 1
ATOM 2185 C CA . GLN A 1 284 ? 19.671 18.938 18.388 1.00 53.40 282 GLN A CA 1
ATOM 2186 C C . GLN A 1 284 ? 19.301 17.695 19.188 1.00 51.83 282 GLN A C 1
ATOM 2187 O O . GLN A 1 284 ? 18.211 17.629 19.727 1.00 58.97 282 GLN A O 1
ATOM 2193 N N . THR A 1 285 ? 20.196 16.717 19.286 1.00 42.79 283 THR A N 1
ATOM 2194 C CA . THR A 1 285 ? 19.940 15.578 20.172 1.00 47.87 283 THR A CA 1
ATOM 2195 C C . THR A 1 285 ? 21.080 15.466 21.172 1.00 44.39 283 THR A C 1
ATOM 2196 O O . THR A 1 285 ? 22.049 16.192 21.051 1.00 49.04 283 THR A O 1
ATOM 2200 N N . PRO A 1 286 ? 20.988 14.540 22.143 1.00 43.85 284 PRO A N 1
ATOM 2201 C CA . PRO A 1 286 ? 22.134 14.344 23.038 1.00 47.46 284 PRO A CA 1
ATOM 2202 C C . PRO A 1 286 ? 23.330 13.711 22.338 1.00 55.24 284 PRO A C 1
ATOM 2203 O O . PRO A 1 286 ? 24.461 13.913 22.766 1.00 64.36 284 PRO A O 1
ATOM 2207 N N . HIS A 1 287 ? 23.083 12.942 21.284 1.00 63.53 285 HIS A N 1
ATOM 2208 C CA . HIS A 1 287 ? 24.178 12.350 20.526 1.00 51.17 285 HIS A CA 1
ATOM 2209 C C . HIS A 1 287 ? 24.865 13.362 19.600 1.00 50.81 285 HIS A C 1
ATOM 2210 O O . HIS A 1 287 ? 26.083 13.326 19.436 1.00 55.35 285 HIS A O 1
ATOM 2217 N N . GLY A 1 288 ? 24.093 14.274 19.017 1.00 47.29 286 GLY A N 1
ATOM 2218 C CA . GLY A 1 288 ? 24.656 15.287 18.143 1.00 41.56 286 GLY A CA 1
ATOM 2219 C C . GLY A 1 288 ? 23.550 16.044 17.436 1.00 53.15 286 GLY A C 1
ATOM 2220 O O . GLY A 1 288 ? 22.376 15.835 17.727 1.00 54.15 286 GLY A O 1
ATOM 2221 N N . ALA A 1 289 ? 23.919 16.877 16.467 1.00 52.58 287 ALA A N 1
ATOM 2222 C CA . ALA A 1 289 ? 22.967 17.723 15.760 1.00 59.44 287 ALA A CA 1
ATOM 2223 C C . ALA A 1 289 ? 22.668 17.166 14.382 1.00 60.21 287 ALA A C 1
ATOM 2224 O O . ALA A 1 289 ? 23.501 16.490 13.777 1.00 62.19 287 ALA A O 1
ATOM 2226 N N . ILE A 1 290 ? 21.453 17.434 13.919 1.00 49.17 288 ILE A N 1
ATOM 2227 C CA . ILE A 1 290 ? 20.961 16.944 12.644 1.00 55.77 288 ILE A CA 1
ATOM 2228 C C . ILE A 1 290 ? 20.703 18.110 11.675 1.00 71.46 288 ILE A C 1
ATOM 2229 O O . ILE A 1 290 ? 20.075 19.112 12.039 1.00 61.33 288 ILE A O 1
ATOM 2234 N N . ASN A 1 291 ? 21.224 17.998 10.457 1.00 73.92 289 ASN A N 1
ATOM 2235 C CA . ASN A 1 291 ? 20.751 18.818 9.347 1.00 74.62 289 ASN A CA 1
ATOM 2236 C C . ASN A 1 291 ? 20.251 17.786 8.342 1.00 76.72 289 ASN A C 1
ATOM 2237 O O . ASN A 1 291 ? 21.049 17.020 7.802 1.00 68.39 289 ASN A O 1
ATOM 2242 N N . SER A 1 292 ? 18.935 17.714 8.146 1.00 75.63 290 SER A N 1
ATOM 2243 C CA . SER A 1 292 ? 18.349 16.725 7.240 1.00 69.21 290 SER A CA 1
ATOM 2244 C C . SER A 1 292 ? 17.007 17.212 6.712 1.00 75.10 290 SER A C 1
ATOM 2245 O O . SER A 1 292 ? 16.253 17.867 7.432 1.00 84.19 290 SER A O 1
ATOM 2248 N N . SER A 1 293 ? 16.685 16.867 5.470 1.00 85.36 291 SER A N 1
ATOM 2249 C CA . SER A 1 293 ? 15.355 17.156 4.939 1.00 82.72 291 SER A CA 1
ATOM 2250 C C . SER A 1 293 ? 14.455 15.926 5.106 1.00 81.37 291 SER A C 1
ATOM 2251 O O . SER A 1 293 ? 13.269 15.955 4.776 1.00 70.87 291 SER A O 1
ATOM 2254 N N . LEU A 1 294 ? 15.033 14.861 5.655 1.00 72.94 292 LEU A N 1
ATOM 2255 C CA . LEU A 1 294 ? 14.340 13.596 5.850 1.00 70.27 292 LEU A CA 1
ATOM 2256 C C . LEU A 1 294 ? 13.239 13.676 6.926 1.00 70.88 292 LEU A C 1
ATOM 2257 O O . LEU A 1 294 ? 13.386 14.395 7.913 1.00 84.11 292 LEU A O 1
ATOM 2262 N N . PRO A 1 295 ? 12.112 12.963 6.714 1.00 74.53 293 PRO A N 1
ATOM 2263 C CA . PRO A 1 295 ? 10.969 12.865 7.639 1.00 73.73 293 PRO A CA 1
ATOM 2264 C C . PRO A 1 295 ? 11.238 12.042 8.897 1.00 65.62 293 PRO A C 1
ATOM 2265 O O . PRO A 1 295 ? 10.545 12.232 9.891 1.00 65.91 293 PRO A O 1
ATOM 2269 N N . PHE A 1 296 ? 12.193 11.117 8.849 1.00 64.22 294 PHE A N 1
ATOM 2270 C CA . PHE A 1 296 ? 12.454 10.256 9.998 1.00 59.29 294 PHE A CA 1
ATOM 2271 C C . PHE A 1 296 ? 13.897 10.210 10.412 1.00 64.87 294 PHE A C 1
ATOM 2272 O O . PHE A 1 296 ? 14.802 10.460 9.605 1.00 65.74 294 PHE A O 1
ATOM 2280 N N . GLN A 1 297 ? 14.083 9.859 11.686 1.00 65.80 295 GLN A N 1
ATOM 2281 C CA . GLN A 1 297 ? 15.393 9.665 12.305 1.00 48.23 295 GLN A CA 1
ATOM 2282 C C . GLN A 1 297 ? 15.415 8.509 13.327 1.00 50.74 295 GLN A C 1
ATOM 2283 O O . GLN A 1 297 ? 14.475 8.318 14.092 1.00 57.37 295 GLN A O 1
ATOM 2289 N N . ASN A 1 298 ? 16.467 7.701 13.274 1.00 62.24 296 ASN A N 1
ATOM 2290 C CA . ASN A 1 298 ? 16.705 6.621 14.235 1.00 51.44 296 ASN A CA 1
ATOM 2291 C C . ASN A 1 298 ? 17.670 7.030 15.346 1.00 54.59 296 ASN A C 1
ATOM 2292 O O . ASN A 1 298 ? 18.109 6.174 16.131 1.00 50.56 296 ASN A O 1
ATOM 2297 N N . ILE A 1 299 ? 18.063 8.306 15.365 1.00 51.36 297 ILE A N 1
ATOM 2298 C CA . ILE A 1 299 ? 19.221 8.725 16.173 1.00 61.65 297 ILE A CA 1
ATOM 2299 C C . ILE A 1 299 ? 18.913 8.748 17.664 1.00 61.28 297 ILE A C 1
ATOM 2300 O O . ILE A 1 299 ? 19.432 7.910 18.427 1.00 65.79 297 ILE A O 1
ATOM 2305 N N . HIS A 1 300 ? 18.066 9.691 18.073 1.00 44.27 298 HIS A N 1
ATOM 2306 C CA . HIS A 1 300 ? 17.688 9.807 19.474 1.00 52.19 298 HIS A CA 1
ATOM 2307 C C . HIS A 1 300 ? 16.223 10.202 19.629 1.00 50.67 298 HIS A C 1
ATOM 2308 O O . HIS A 1 300 ? 15.708 11.026 18.857 1.00 52.87 298 HIS A O 1
ATOM 2315 N N . PRO A 1 301 ? 15.556 9.647 20.655 1.00 49.29 299 PRO A N 1
ATOM 2316 C CA . PRO A 1 301 ? 14.185 10.086 20.951 1.00 49.68 299 PRO A CA 1
ATOM 2317 C C . PRO A 1 301 ? 14.119 11.575 21.329 1.00 52.70 299 PRO A C 1
ATOM 2318 O O . PRO A 1 301 ? 13.237 12.263 20.825 1.00 53.64 299 PRO A O 1
ATOM 2322 N N . VAL A 1 302 ? 15.055 12.054 22.159 1.00 51.77 300 VAL A N 1
ATOM 2323 C CA . VAL A 1 302 ? 15.088 13.448 22.644 1.00 45.88 300 VAL A CA 1
ATOM 2324 C C . VAL A 1 302 ? 15.532 14.477 21.597 1.00 48.58 300 VAL A C 1
ATOM 2325 O O . VAL A 1 302 ? 16.539 14.275 20.936 1.00 54.70 300 VAL A O 1
ATOM 2329 N N . THR A 1 303 ? 14.811 15.590 21.468 1.00 48.25 301 THR A N 1
ATOM 2330 C CA . THR A 1 303 ? 15.111 16.592 20.434 1.00 49.20 301 THR A CA 1
ATOM 2331 C C . THR A 1 303 ? 14.884 18.028 20.909 1.00 57.12 301 THR A C 1
ATOM 2332 O O . THR A 1 303 ? 13.924 18.303 21.623 1.00 70.15 301 THR A O 1
ATOM 2336 N N . ILE A 1 304 ? 15.740 18.952 20.489 1.00 46.69 302 ILE A N 1
ATOM 2337 C CA . ILE A 1 304 ? 15.439 20.365 20.659 1.00 49.71 302 ILE A CA 1
ATOM 2338 C C . ILE A 1 304 ? 15.393 21.034 19.301 1.00 53.63 302 ILE A C 1
ATOM 2339 O O . ILE A 1 304 ? 16.272 20.817 18.473 1.00 64.83 302 ILE A O 1
ATOM 2344 N N . GLY A 1 305 ? 14.375 21.859 19.081 1.00 53.81 303 GLY A N 1
ATOM 2345 C CA . GLY A 1 305 ? 14.184 22.531 17.808 1.00 54.05 303 GLY A CA 1
ATOM 2346 C C . GLY A 1 305 ? 13.297 21.732 16.867 1.00 77.51 303 GLY A C 1
ATOM 2347 O O . GLY A 1 305 ? 12.590 20.817 17.296 1.00 83.45 303 GLY A O 1
ATOM 2348 N N . GLU A 1 306 ? 13.352 22.072 15.581 1.00 75.62 304 GLU A N 1
ATOM 2349 C CA . GLU A 1 306 ? 12.553 21.417 14.546 1.00 77.35 304 GLU A CA 1
ATOM 2350 C C . GLU A 1 306 ? 13.305 20.220 13.949 1.00 64.66 304 GLU A C 1
ATOM 2351 O O . GLU A 1 306 ? 14.338 20.395 13.309 1.00 83.01 304 GLU A O 1
ATOM 2357 N N . CYS A 1 307 ? 12.764 19.015 14.138 1.00 65.97 305 CYS A N 1
ATOM 2358 C CA . CYS A 1 307 ? 13.465 17.757 13.834 1.00 64.71 305 CYS A CA 1
ATOM 2359 C C . CYS A 1 307 ? 12.674 16.748 12.998 1.00 73.14 305 CYS A C 1
ATOM 2360 O O . CYS A 1 307 ? 11.453 16.821 12.907 1.00 83.65 305 CYS A O 1
ATOM 2363 N N . PRO A 1 308 ? 13.380 15.794 12.376 1.00 78.94 306 PRO A N 1
ATOM 2364 C CA . PRO A 1 308 ? 12.695 14.621 11.830 1.00 65.58 306 PRO A CA 1
ATOM 2365 C C . PRO A 1 308 ? 12.110 13.817 12.974 1.00 67.97 306 PRO A C 1
ATOM 2366 O O . PRO A 1 308 ? 12.649 13.870 14.081 1.00 69.21 306 PRO A O 1
ATOM 2370 N N . LYS A 1 309 ? 11.033 13.082 12.707 1.00 79.11 307 LYS A N 1
ATOM 2371 C CA . LYS A 1 309 ? 10.403 12.219 13.709 1.00 73.55 307 LYS A CA 1
ATOM 2372 C C . LYS A 1 309 ? 11.302 11.025 14.027 1.00 57.90 307 LYS A C 1
ATOM 2373 O O . LYS A 1 309 ? 12.010 10.525 13.163 1.00 62.63 307 LYS A O 1
ATOM 2379 N N . TYR A 1 310 ? 11.263 10.574 15.271 1.00 46.37 308 TYR A N 1
ATOM 2380 C CA . TYR A 1 310 ? 12.053 9.438 15.710 1.00 49.61 308 TYR A CA 1
ATOM 2381 C C . TYR A 1 310 ? 11.293 8.129 15.562 1.00 63.11 308 TYR A C 1
ATOM 2382 O O . TYR A 1 310 ? 10.092 8.073 15.815 1.00 57.88 308 TYR A O 1
ATOM 2391 N N . VAL A 1 311 ? 11.999 7.084 15.138 1.00 60.67 309 VAL A N 1
ATOM 2392 C CA . VAL A 1 311 ? 11.436 5.739 15.121 1.00 58.69 309 VAL A CA 1
ATOM 2393 C C . VAL A 1 311 ? 12.474 4.718 15.562 1.00 57.98 309 VAL A C 1
ATOM 2394 O O . VAL A 1 311 ? 13.615 5.067 15.822 1.00 63.23 309 VAL A O 1
ATOM 2398 N N . ARG A 1 312 ? 12.076 3.457 15.655 1.00 61.76 310 ARG A N 1
ATOM 2399 C CA . ARG A 1 312 ? 12.995 2.405 16.060 1.00 64.93 310 ARG A CA 1
ATOM 2400 C C . ARG A 1 312 ? 13.620 1.711 14.846 1.00 77.47 310 ARG A C 1
ATOM 2401 O O . ARG A 1 312 ? 14.382 0.742 14.994 1.00 75.27 310 ARG A O 1
ATOM 2409 N N . SER A 1 313 ? 13.286 2.210 13.655 1.00 69.27 311 SER A N 1
ATOM 2410 C CA . SER A 1 313 ? 13.680 1.593 12.382 1.00 72.51 311 SER A CA 1
ATOM 2411 C C . SER A 1 313 ? 15.172 1.620 12.048 1.00 78.00 311 SER A C 1
ATOM 2412 O O . SER A 1 313 ? 15.822 2.669 12.112 1.00 76.15 311 SER A O 1
ATOM 2415 N N . THR A 1 314 ? 15.705 0.462 11.664 1.00 84.23 312 THR A N 1
ATOM 2416 C CA . THR A 1 314 ? 17.047 0.399 11.096 1.00 67.45 312 THR A CA 1
ATOM 2417 C C . THR A 1 314 ? 17.009 0.816 9.633 1.00 78.97 312 THR A C 1
ATOM 2418 O O . THR A 1 314 ? 17.951 1.425 9.121 1.00 80.57 312 THR A O 1
ATOM 2422 N N . LYS A 1 315 ? 15.915 0.474 8.956 1.00 80.77 313 LYS A N 1
ATOM 2423 C CA . LYS A 1 315 ? 15.820 0.667 7.505 1.00 84.49 313 LYS A CA 1
ATOM 2424 C C . LYS A 1 315 ? 14.482 1.245 7.076 1.00 71.28 313 LYS A C 1
ATOM 2425 O O . LYS A 1 315 ? 13.445 0.619 7.296 1.00 75.10 313 LYS A O 1
ATOM 2431 N N . LEU A 1 316 ? 14.488 2.427 6.468 1.00 64.79 314 LEU A N 1
ATOM 2432 C CA . LEU A 1 316 ? 13.273 2.940 5.831 1.00 67.39 314 LEU A CA 1
ATOM 2433 C C . LEU A 1 316 ? 13.571 3.363 4.406 1.00 82.98 314 LEU A C 1
ATOM 2434 O O . LEU A 1 316 ? 14.184 4.407 4.172 1.00 94.31 314 LEU A O 1
ATOM 2439 N N . ARG A 1 317 ? 13.049 2.610 3.446 1.00 99.46 315 ARG A N 1
ATOM 2440 C CA . ARG A 1 317 ? 13.388 2.849 2.043 1.00 90.86 315 ARG A CA 1
ATOM 2441 C C . ARG A 1 317 ? 12.183 2.691 1.107 1.00 77.26 315 ARG A C 1
ATOM 2442 O O . ARG A 1 317 ? 11.468 1.689 1.139 1.00 78.06 315 ARG A O 1
ATOM 2450 N N . MET A 1 318 ? 11.987 3.688 0.258 1.00 73.90 316 MET A N 1
ATOM 2451 C CA . MET A 1 318 ? 10.754 3.805 -0.505 1.00 81.41 316 MET A CA 1
ATOM 2452 C C . MET A 1 318 ? 10.989 3.812 -2.022 1.00 86.24 316 MET A C 1
ATOM 2453 O O . MET A 1 318 ? 11.770 4.609 -2.544 1.00 86.68 316 MET A O 1
ATOM 2458 N N . ALA A 1 319 ? 10.285 2.935 -2.728 1.00 85.16 317 ALA A N 1
ATOM 2459 C CA . ALA A 1 319 ? 10.415 2.850 -4.174 1.00 75.70 317 ALA A CA 1
ATOM 2460 C C . ALA A 1 319 ? 9.808 4.050 -4.912 1.00 87.92 317 ALA A C 1
ATOM 2461 O O . ALA A 1 319 ? 8.753 4.584 -4.533 1.00 78.29 317 ALA A O 1
ATOM 2463 N N . THR A 1 320 ? 10.499 4.459 -5.973 1.00 90.92 318 THR A N 1
ATOM 2464 C CA . THR A 1 320 ? 10.034 5.499 -6.892 1.00 89.69 318 THR A CA 1
ATOM 2465 C C . THR A 1 320 ? 9.999 4.979 -8.346 1.00 93.03 318 THR A C 1
ATOM 2466 O O . THR A 1 320 ? 8.940 4.929 -8.976 1.00 90.45 318 THR A O 1
ATOM 2470 N N . GLY A 1 321 ? 11.159 4.596 -8.876 1.00 97.88 319 GLY A N 1
ATOM 2471 C CA . GLY A 1 321 ? 11.221 4.018 -10.209 1.00 92.69 319 GLY A CA 1
ATOM 2472 C C . GLY A 1 321 ? 10.680 2.595 -10.317 1.00 104.55 319 GLY A C 1
ATOM 2473 O O . GLY A 1 321 ? 10.136 2.037 -9.364 1.00 95.84 319 GLY A O 1
ATOM 2474 N N . LEU A 1 322 ? 10.832 2.014 -11.504 1.00 114.44 320 LEU A N 1
ATOM 2475 C CA . LEU A 1 322 ? 10.520 0.608 -11.770 1.00 110.82 320 LEU A CA 1
ATOM 2476 C C . LEU A 1 322 ? 11.495 -0.287 -11.035 1.00 99.13 320 LEU A C 1
ATOM 2477 O O . LEU A 1 322 ? 12.508 0.184 -10.529 1.00 97.93 320 LEU A O 1
ATOM 2482 N N . ARG A 1 323 ? 11.159 -1.566 -10.917 1.00 85.13 321 ARG A N 1
ATOM 2483 C CA . ARG A 1 323 ? 12.173 -2.537 -10.562 1.00 90.95 321 ARG A CA 1
ATOM 2484 C C . ARG A 1 323 ? 13.087 -2.686 -11.764 1.00 95.10 321 ARG A C 1
ATOM 2485 O O . ARG A 1 323 ? 12.859 -2.059 -12.802 1.00 91.47 321 ARG A O 1
ATOM 2493 N N . ASN A 1 324 ? 14.103 -3.536 -11.623 1.00 108.07 322 ASN A N 1
ATOM 2494 C CA . ASN A 1 324 ? 15.253 -3.529 -12.525 1.00 112.41 322 ASN A CA 1
ATOM 2495 C C . ASN A 1 324 ? 15.742 -4.910 -12.951 1.00 119.05 322 ASN A C 1
ATOM 2496 O O . ASN A 1 324 ? 15.952 -5.791 -12.110 1.00 124.63 322 ASN A O 1
ATOM 2501 N N . ILE A 1 325 ? 15.956 -5.073 -14.257 1.00 126.14 323 ILE A N 1
ATOM 2502 C CA . ILE A 1 325 ? 16.479 -6.321 -14.822 1.00 141.72 323 ILE A CA 1
ATOM 2503 C C . ILE A 1 325 ? 18.009 -6.334 -14.975 1.00 140.54 323 ILE A C 1
ATOM 2504 O O . ILE A 1 325 ? 18.614 -5.364 -15.467 1.00 117.41 323 ILE A O 1
ATOM 2509 N N . PRO A 1 326 ? 18.643 -7.425 -14.506 1.00 139.69 324 PRO A N 1
ATOM 2510 C CA . PRO A 1 326 ? 20.070 -7.692 -14.730 1.00 149.96 324 PRO A CA 1
ATOM 2511 C C . PRO A 1 326 ? 20.363 -8.079 -16.187 1.00 154.54 324 PRO A C 1
ATOM 2512 O O . PRO A 1 326 ? 21.517 -8.011 -16.627 1.00 153.66 324 PRO A O 1
ATOM 2516 N N . SER A 1 327 ? 19.316 -8.477 -16.915 1.00 150.12 325 SER A N 1
ATOM 2517 C CA . SER A 1 327 ? 19.406 -8.840 -18.335 1.00 149.53 325 SER A CA 1
ATOM 2518 C C . SER A 1 327 ? 20.533 -9.844 -18.606 1.00 159.74 325 SER A C 1
ATOM 2519 O O . SER A 1 327 ? 21.453 -9.556 -19.373 1.00 153.74 325 SER A O 1
ATOM 2522 N N . ILE A 1 328 ? 20.426 -11.042 -18.030 1.00 166.25 326 ILE A N 1
ATOM 2523 C CA . ILE A 1 328 ? 21.535 -12.009 -18.012 1.00 165.58 326 ILE A CA 1
ATOM 2524 C C . ILE A 1 328 ? 22.830 -11.364 -17.487 1.00 159.17 326 ILE A C 1
ATOM 2525 O O . ILE A 1 328 ? 22.846 -10.717 -16.432 1.00 141.26 326 ILE A O 1
ATOM 2530 N N . GLY B 2 1 ? 3.959 -10.017 -11.341 1.00 86.80 1 GLY B N 1
ATOM 2531 C CA . GLY B 2 1 ? 3.300 -8.928 -12.038 1.00 91.45 1 GLY B CA 1
ATOM 2532 C C . GLY B 2 1 ? 1.882 -8.766 -11.536 1.00 92.59 1 GLY B C 1
ATOM 2533 O O . GLY B 2 1 ? 1.365 -9.624 -10.817 1.00 93.53 1 GLY B O 1
ATOM 2534 N N . LEU B 2 2 ? 1.252 -7.658 -11.905 1.00 78.08 2 LEU B N 1
ATOM 2535 C CA . LEU B 2 2 ? -0.122 -7.402 -11.492 1.00 87.96 2 LEU B CA 1
ATOM 2536 C C . LEU B 2 2 ? -0.933 -7.145 -12.740 1.00 91.36 2 LEU B C 1
ATOM 2537 O O . LEU B 2 2 ? -1.913 -7.842 -13.014 1.00 94.32 2 LEU B O 1
ATOM 2542 N N . PHE B 2 3 ? -0.527 -6.105 -13.465 1.00 87.31 3 PHE B N 1
ATOM 2543 C CA . PHE B 2 3 ? -1.083 -5.766 -14.774 1.00 91.86 3 PHE B CA 1
ATOM 2544 C C . PHE B 2 3 ? -0.478 -6.645 -15.871 1.00 99.38 3 PHE B C 1
ATOM 2545 O O . PHE B 2 3 ? -0.977 -6.702 -17.007 1.00 100.04 3 PHE B O 1
ATOM 2553 N N . GLY B 2 4 ? 0.581 -7.359 -15.496 1.00 99.35 4 GLY B N 1
ATOM 2554 C CA . GLY B 2 4 ? 1.158 -8.395 -16.328 1.00 79.10 4 GLY B CA 1
ATOM 2555 C C . GLY B 2 4 ? 2.214 -7.925 -17.310 1.00 81.11 4 GLY B C 1
ATOM 2556 O O . GLY B 2 4 ? 2.822 -8.745 -17.985 1.00 102.02 4 GLY B O 1
ATOM 2557 N N . ALA B 2 5 ? 2.453 -6.622 -17.393 1.00 76.22 5 ALA B N 1
ATOM 2558 C CA . ALA B 2 5 ? 3.361 -6.090 -18.409 1.00 71.31 5 ALA B CA 1
ATOM 2559 C C . ALA B 2 5 ? 4.844 -5.881 -17.997 1.00 90.66 5 ALA B C 1
ATOM 2560 O O . ALA B 2 5 ? 5.634 -5.342 -18.776 1.00 90.87 5 ALA B O 1
ATOM 2562 N N . ILE B 2 6 ? 5.210 -6.294 -16.783 1.00 90.49 6 ILE B N 1
ATOM 2563 C CA . ILE B 2 6 ? 6.607 -6.258 -16.310 1.00 81.64 6 ILE B CA 1
ATOM 2564 C C . ILE B 2 6 ? 6.912 -7.539 -15.549 1.00 92.58 6 ILE B C 1
ATOM 2565 O O . ILE B 2 6 ? 6.025 -8.096 -14.895 1.00 112.80 6 ILE B O 1
ATOM 2570 N N . ALA B 2 7 ? 8.145 -8.037 -15.682 1.00 78.06 7 ALA B N 1
ATOM 2571 C CA . ALA B 2 7 ? 8.500 -9.410 -15.287 1.00 98.25 7 ALA B CA 1
ATOM 2572 C C . ALA B 2 7 ? 7.458 -10.330 -15.928 1.00 110.12 7 ALA B C 1
ATOM 2573 O O . ALA B 2 7 ? 7.166 -11.434 -15.453 1.00 114.42 7 ALA B O 1
ATOM 2575 N N . GLY B 2 8 ? 6.945 -9.829 -17.048 1.00 105.55 8 GLY B N 1
ATOM 2576 C CA . GLY B 2 8 ? 5.628 -10.137 -17.587 1.00 107.68 8 GLY B CA 1
ATOM 2577 C C . GLY B 2 8 ? 5.593 -11.032 -18.806 1.00 117.80 8 GLY B C 1
ATOM 2578 O O . GLY B 2 8 ? 6.332 -12.018 -18.905 1.00 116.44 8 GLY B O 1
ATOM 2579 N N . PHE B 2 9 ? 4.663 -10.705 -19.704 1.00 107.74 9 PHE B N 1
ATOM 2580 C CA . PHE B 2 9 ? 4.778 -11.106 -21.097 1.00 115.41 9 PHE B CA 1
ATOM 2581 C C . PHE B 2 9 ? 5.961 -10.372 -21.749 1.00 110.85 9 PHE B C 1
ATOM 2582 O O . PHE B 2 9 ? 6.512 -10.836 -22.751 1.00 118.22 9 PHE B O 1
ATOM 2590 N N . ILE B 2 10 ? 6.349 -9.234 -21.168 1.00 101.03 10 ILE B N 1
ATOM 2591 C CA . ILE B 2 10 ? 7.649 -8.619 -21.448 1.00 104.94 10 ILE B CA 1
ATOM 2592 C C . ILE B 2 10 ? 8.546 -8.896 -20.238 1.00 99.18 10 ILE B C 1
ATOM 2593 O O . ILE B 2 10 ? 8.415 -8.246 -19.204 1.00 116.82 10 ILE B O 1
ATOM 2598 N N . GLU B 2 11 ? 9.490 -9.821 -20.369 1.00 94.99 11 GLU B N 1
ATOM 2599 C CA . GLU B 2 11 ? 10.156 -10.367 -19.187 1.00 103.10 11 GLU B CA 1
ATOM 2600 C C . GLU B 2 11 ? 11.404 -9.597 -18.799 1.00 111.64 11 GLU B C 1
ATOM 2601 O O . GLU B 2 11 ? 12.133 -9.987 -17.880 1.00 116.81 11 GLU B O 1
ATOM 2607 N N . GLY B 2 12 ? 11.649 -8.504 -19.512 1.00 107.78 12 GLY B N 1
ATOM 2608 C CA . GLY B 2 12 ? 12.818 -7.685 -19.263 1.00 103.62 12 GLY B CA 1
ATOM 2609 C C . GLY B 2 12 ? 12.707 -6.304 -19.875 1.00 107.41 12 GLY B C 1
ATOM 2610 O O . GLY B 2 12 ? 11.919 -6.075 -20.797 1.00 110.84 12 GLY B O 1
ATOM 2611 N N . GLY B 2 13 ? 13.501 -5.378 -19.347 1.00 111.84 13 GLY B N 1
ATOM 2612 C CA . GLY B 2 13 ? 13.561 -4.022 -19.857 1.00 105.92 13 GLY B CA 1
ATOM 2613 C C . GLY B 2 13 ? 14.831 -3.791 -20.654 1.00 117.01 13 GLY B C 1
ATOM 2614 O O . GLY B 2 13 ? 15.555 -4.735 -20.996 1.00 117.49 13 GLY B O 1
ATOM 2615 N N . TRP B 2 14 ? 15.113 -2.529 -20.950 1.00 108.49 14 TRP B N 1
ATOM 2616 C CA . TRP B 2 14 ? 16.240 -2.204 -21.808 1.00 107.45 14 TRP B CA 1
ATOM 2617 C C . TRP B 2 14 ? 17.209 -1.223 -21.151 1.00 104.35 14 TRP B C 1
ATOM 2618 O O . TRP B 2 14 ? 16.861 -0.057 -20.921 1.00 94.43 14 TRP B O 1
ATOM 2629 N N . THR B 2 15 ? 18.424 -1.705 -20.880 1.00 95.90 15 THR B N 1
ATOM 2630 C CA . THR B 2 15 ? 19.514 -0.883 -20.355 1.00 103.15 15 THR B CA 1
ATOM 2631 C C . THR B 2 15 ? 19.701 0.386 -21.179 1.00 104.74 15 THR B C 1
ATOM 2632 O O . THR B 2 15 ? 19.848 1.483 -20.627 1.00 91.92 15 THR B O 1
ATOM 2636 N N . GLY B 2 16 ? 19.644 0.220 -22.499 1.00 105.73 16 GLY B N 1
ATOM 2637 C CA . GLY B 2 16 ? 20.011 1.256 -23.450 1.00 106.41 16 GLY B CA 1
ATOM 2638 C C . GLY B 2 16 ? 19.051 2.395 -23.760 1.00 102.26 16 GLY B C 1
ATOM 2639 O O . GLY B 2 16 ? 19.342 3.216 -24.632 1.00 105.61 16 GLY B O 1
ATOM 2640 N N . MET B 2 17 ? 17.918 2.472 -23.069 1.00 110.62 17 MET B N 1
ATOM 2641 C CA . MET B 2 17 ? 17.114 3.690 -23.152 1.00 118.40 17 MET B CA 1
ATOM 2642 C C . MET B 2 17 ? 17.346 4.449 -21.859 1.00 118.58 17 MET B C 1
ATOM 2643 O O . MET B 2 17 ? 16.833 4.067 -20.809 1.00 120.64 17 MET B O 1
ATOM 2648 N N . ILE B 2 18 ? 18.122 5.524 -21.934 1.00 109.74 18 ILE B N 1
ATOM 2649 C CA . ILE B 2 18 ? 18.493 6.265 -20.737 1.00 107.00 18 ILE B CA 1
ATOM 2650 C C . ILE B 2 18 ? 17.606 7.493 -20.563 1.00 108.47 18 ILE B C 1
ATOM 2651 O O . ILE B 2 18 ? 17.743 8.231 -19.586 1.00 108.92 18 ILE B O 1
ATOM 2656 N N . ASP B 2 19 ? 16.689 7.697 -21.509 1.00 113.03 19 ASP B N 1
ATOM 2657 C CA . ASP B 2 19 ? 15.997 8.985 -21.666 1.00 117.40 19 ASP B CA 1
ATOM 2658 C C . ASP B 2 19 ? 14.757 9.214 -20.798 1.00 105.85 19 ASP B C 1
ATOM 2659 O O . ASP B 2 19 ? 14.270 10.343 -20.681 1.00 101.50 19 ASP B O 1
ATOM 2664 N N . GLY B 2 20 ? 14.234 8.152 -20.204 1.00 95.78 20 GLY B N 1
ATOM 2665 C CA . GLY B 2 20 ? 13.039 8.277 -19.392 1.00 103.79 20 GLY B CA 1
ATOM 2666 C C . GLY B 2 20 ? 12.587 6.930 -18.862 1.00 102.99 20 GLY B C 1
ATOM 2667 O O . GLY B 2 20 ? 13.298 5.929 -18.995 1.00 89.65 20 GLY B O 1
ATOM 2668 N N . TRP B 2 21 ? 11.398 6.899 -18.271 1.00 85.02 21 TRP B N 1
ATOM 2669 C CA . TRP B 2 21 ? 10.894 5.682 -17.660 1.00 86.41 21 TRP B CA 1
ATOM 2670 C C . TRP B 2 21 ? 10.386 4.679 -18.701 1.00 98.52 21 TRP B C 1
ATOM 2671 O O . TRP B 2 21 ? 10.637 3.474 -18.596 1.00 99.11 21 TRP B O 1
ATOM 2682 N N . TYR B 2 22 ? 9.680 5.185 -19.709 1.00 105.22 22 TYR B N 1
ATOM 2683 C CA . TYR B 2 22 ? 9.101 4.337 -20.750 1.00 104.08 22 TYR B CA 1
ATOM 2684 C C . TYR B 2 22 ? 9.403 4.875 -22.152 1.00 113.16 22 TYR B C 1
ATOM 2685 O O . TYR B 2 22 ? 9.749 6.049 -22.324 1.00 107.83 22 TYR B O 1
ATOM 2694 N N . GLY B 2 23 ? 9.266 4.009 -23.152 1.00 116.19 23 GLY B N 1
ATOM 2695 C CA . GLY B 2 23 ? 9.598 4.375 -24.518 1.00 123.98 23 GLY B CA 1
ATOM 2696 C C . GLY B 2 23 ? 9.493 3.239 -25.525 1.00 128.08 23 GLY B C 1
ATOM 2697 O O . GLY B 2 23 ? 8.947 2.170 -25.235 1.00 119.53 23 GLY B O 1
ATOM 2698 N N . TYR B 2 24 ? 10.030 3.468 -26.720 1.00 132.00 24 TYR B N 1
ATOM 2699 C CA . TYR B 2 24 ? 9.835 2.541 -27.826 1.00 124.68 24 TYR B CA 1
ATOM 2700 C C . TYR B 2 24 ? 11.144 2.159 -28.515 1.00 129.47 24 TYR B C 1
ATOM 2701 O O . TYR B 2 24 ? 11.817 3.020 -29.093 1.00 117.21 24 TYR B O 1
ATOM 2710 N N . HIS B 2 25 ? 11.491 0.872 -28.470 1.00 136.23 25 HIS B N 1
ATOM 2711 C CA . HIS B 2 25 ? 12.506 0.337 -29.375 1.00 135.35 25 HIS B CA 1
ATOM 2712 C C . HIS B 2 25 ? 11.810 0.100 -30.746 1.00 136.82 25 HIS B C 1
ATOM 2713 O O . HIS B 2 25 ? 10.820 -0.629 -30.821 1.00 121.44 25 HIS B O 1
ATOM 2720 N N . HIS B 2 26 ? 12.306 0.733 -31.808 1.00 143.50 26 HIS B N 1
ATOM 2721 C CA . HIS B 2 26 ? 11.810 0.493 -33.143 1.00 144.54 26 HIS B CA 1
ATOM 2722 C C . HIS B 2 26 ? 12.863 0.204 -34.221 1.00 142.54 26 HIS B C 1
ATOM 2723 O O . HIS B 2 26 ? 13.878 0.893 -34.289 1.00 139.85 26 HIS B O 1
ATOM 2730 N N . GLN B 2 27 ? 12.523 -0.734 -35.104 1.00 141.76 27 GLN B N 1
ATOM 2731 C CA . GLN B 2 27 ? 13.412 -1.171 -36.137 1.00 141.84 27 GLN B CA 1
ATOM 2732 C C . GLN B 2 27 ? 12.759 -1.161 -37.525 1.00 142.10 27 GLN B C 1
ATOM 2733 O O . GLN B 2 27 ? 11.582 -1.515 -37.674 1.00 143.97 27 GLN B O 1
ATOM 2739 N N . ASN B 2 28 ? 13.531 -0.740 -38.531 1.00 137.24 28 ASN B N 1
ATOM 2740 C CA . ASN B 2 28 ? 13.039 -0.594 -39.904 1.00 136.10 28 ASN B CA 1
ATOM 2741 C C . ASN B 2 28 ? 14.170 -0.476 -40.924 1.00 137.60 28 ASN B C 1
ATOM 2742 O O . ASN B 2 28 ? 15.330 -0.743 -40.603 1.00 135.81 28 ASN B O 1
ATOM 2747 N N . GLU B 2 29 ? 13.803 -0.128 -42.157 1.00 140.62 29 GLU B N 1
ATOM 2748 C CA . GLU B 2 29 ? 14.737 0.083 -43.261 1.00 136.85 29 GLU B CA 1
ATOM 2749 C C . GLU B 2 29 ? 15.906 0.937 -42.820 1.00 120.65 29 GLU B C 1
ATOM 2750 O O . GLU B 2 29 ? 17.040 0.460 -42.786 1.00 111.78 29 GLU B O 1
ATOM 2756 N N . GLN B 2 30 ? 15.612 2.192 -42.469 1.00 133.56 30 GLN B N 1
ATOM 2757 C CA . GLN B 2 30 ? 16.633 3.113 -41.950 1.00 129.20 30 GLN B CA 1
ATOM 2758 C C . GLN B 2 30 ? 17.460 2.528 -40.786 1.00 117.10 30 GLN B C 1
ATOM 2759 O O . GLN B 2 30 ? 18.665 2.353 -40.934 1.00 99.63 30 GLN B O 1
ATOM 2765 N N . GLY B 2 31 ? 16.834 2.210 -39.651 1.00 129.58 31 GLY B N 1
ATOM 2766 C CA . GLY B 2 31 ? 17.585 1.803 -38.471 1.00 129.53 31 GLY B CA 1
ATOM 2767 C C . GLY B 2 31 ? 16.965 1.918 -37.078 1.00 119.53 31 GLY B C 1
ATOM 2768 O O . GLY B 2 31 ? 15.982 2.622 -36.853 1.00 117.69 31 GLY B O 1
ATOM 2769 N N . SER B 2 32 ? 17.642 1.294 -36.117 1.00 124.78 32 SER B N 1
ATOM 2770 C CA . SER B 2 32 ? 17.046 0.878 -34.849 1.00 128.41 32 SER B CA 1
ATOM 2771 C C . SER B 2 32 ? 17.523 1.694 -33.655 1.00 128.34 32 SER B C 1
ATOM 2772 O O . SER B 2 32 ? 18.603 2.282 -33.690 1.00 134.03 32 SER B O 1
ATOM 2775 N N . GLY B 2 33 ? 16.697 1.747 -32.611 1.00 130.36 33 GLY B N 1
ATOM 2776 C CA . GLY B 2 33 ? 17.038 2.475 -31.399 1.00 133.24 33 GLY B CA 1
ATOM 2777 C C . GLY B 2 33 ? 15.864 2.767 -30.477 1.00 127.52 33 GLY B C 1
ATOM 2778 O O . GLY B 2 33 ? 14.726 2.355 -30.729 1.00 123.34 33 GLY B O 1
ATOM 2779 N N . TYR B 2 34 ? 16.159 3.488 -29.399 1.00 119.15 34 TYR B N 1
ATOM 2780 C CA . TYR B 2 34 ? 15.176 3.814 -28.379 1.00 113.61 34 TYR B CA 1
ATOM 2781 C C . TYR B 2 34 ? 14.801 5.290 -28.445 1.00 119.98 34 TYR B C 1
ATOM 2782 O O . TYR B 2 34 ? 15.649 6.143 -28.724 1.00 115.72 34 TYR B O 1
ATOM 2791 N N . ALA B 2 35 ? 13.521 5.574 -28.215 1.00 125.21 35 ALA B N 1
ATOM 2792 C CA . ALA B 2 35 ? 13.044 6.935 -27.977 1.00 126.48 35 ALA B CA 1
ATOM 2793 C C . ALA B 2 35 ? 12.025 6.885 -26.843 1.00 129.95 35 ALA B C 1
ATOM 2794 O O . ALA B 2 35 ? 11.050 6.136 -26.909 1.00 123.61 35 ALA B O 1
ATOM 2796 N N . ALA B 2 36 ? 12.260 7.668 -25.796 1.00 132.57 36 ALA B N 1
ATOM 2797 C CA . ALA B 2 36 ? 11.407 7.622 -24.614 1.00 128.78 36 ALA B CA 1
ATOM 2798 C C . ALA B 2 36 ? 10.069 8.305 -24.859 1.00 129.22 36 ALA B C 1
ATOM 2799 O O . ALA B 2 36 ? 9.935 9.125 -25.771 1.00 115.72 36 ALA B O 1
ATOM 2801 N N . ASP B 2 37 ? 9.079 7.950 -24.045 1.00 130.24 37 ASP B N 1
ATOM 2802 C CA . ASP B 2 37 ? 7.814 8.674 -24.033 1.00 124.21 37 ASP B CA 1
ATOM 2803 C C . ASP B 2 37 ? 7.875 9.716 -22.919 1.00 118.36 37 ASP B C 1
ATOM 2804 O O . ASP B 2 37 ? 7.966 9.376 -21.741 1.00 119.61 37 ASP B O 1
ATOM 2809 N N . GLN B 2 38 ? 7.840 10.987 -23.307 1.00 111.97 38 GLN B N 1
ATOM 2810 C CA . GLN B 2 38 ? 8.005 12.091 -22.372 1.00 107.62 38 GLN B CA 1
ATOM 2811 C C . GLN B 2 38 ? 6.660 12.505 -21.802 1.00 103.65 38 GLN B C 1
ATOM 2812 O O . GLN B 2 38 ? 6.563 13.496 -21.086 1.00 108.77 38 GLN B O 1
ATOM 2818 N N . LYS B 2 39 ? 5.621 11.753 -22.149 1.00 117.09 39 LYS B N 1
ATOM 2819 C CA . LYS B 2 39 ? 4.251 12.066 -21.739 1.00 123.35 39 LYS B CA 1
ATOM 2820 C C . LYS B 2 39 ? 3.817 11.271 -20.515 1.00 105.35 39 LYS B C 1
ATOM 2821 O O . LYS B 2 39 ? 3.459 11.840 -19.482 1.00 96.12 39 LYS B O 1
ATOM 2827 N N . SER B 2 40 ? 3.808 9.950 -20.666 1.00 103.89 40 SER B N 1
ATOM 2828 C CA . SER B 2 40 ? 3.500 9.039 -19.570 1.00 110.53 40 SER B CA 1
ATOM 2829 C C . SER B 2 40 ? 4.612 8.990 -18.511 1.00 106.14 40 SER B C 1
ATOM 2830 O O . SER B 2 40 ? 4.363 8.603 -17.367 1.00 109.86 40 SER B O 1
ATOM 2833 N N . THR B 2 41 ? 5.828 9.384 -18.886 1.00 99.47 41 THR B N 1
ATOM 2834 C CA . THR B 2 41 ? 6.929 9.485 -17.919 1.00 106.58 41 THR B CA 1
ATOM 2835 C C . THR B 2 41 ? 6.783 10.703 -16.999 1.00 98.66 41 THR B C 1
ATOM 2836 O O . THR B 2 41 ? 6.873 10.578 -15.782 1.00 105.11 41 THR B O 1
ATOM 2840 N N . GLN B 2 42 ? 6.551 11.876 -17.584 1.00 89.65 42 GLN B N 1
ATOM 2841 C CA . GLN B 2 42 ? 6.262 13.075 -16.804 1.00 94.35 42 GLN B CA 1
ATOM 2842 C C . GLN B 2 42 ? 4.937 12.940 -16.036 1.00 100.22 42 GLN B C 1
ATOM 2843 O O . GLN B 2 42 ? 4.716 13.616 -15.031 1.00 102.86 42 GLN B O 1
ATOM 2849 N N . ASN B 2 43 ? 4.056 12.066 -16.512 1.00 99.81 43 ASN B N 1
ATOM 2850 C CA . ASN B 2 43 ? 2.831 11.746 -15.789 1.00 97.50 43 ASN B CA 1
ATOM 2851 C C . ASN B 2 43 ? 3.139 10.936 -14.526 1.00 94.68 43 ASN B C 1
ATOM 2852 O O . ASN B 2 43 ? 2.636 11.243 -13.440 1.00 85.37 43 ASN B O 1
ATOM 2857 N N . ALA B 2 44 ? 3.985 9.919 -14.672 1.00 88.67 44 ALA B N 1
ATOM 2858 C CA . ALA B 2 44 ? 4.304 9.016 -13.567 1.00 88.83 44 ALA B CA 1
ATOM 2859 C C . ALA B 2 44 ? 5.173 9.669 -12.502 1.00 88.64 44 ALA B C 1
ATOM 2860 O O . ALA B 2 44 ? 4.981 9.417 -11.309 1.00 93.15 44 ALA B O 1
ATOM 2862 N N . ILE B 2 45 ? 6.142 10.476 -12.938 1.00 100.32 45 ILE B N 1
ATOM 2863 C CA . ILE B 2 45 ? 7.008 11.234 -12.028 1.00 92.26 45 ILE B CA 1
ATOM 2864 C C . ILE B 2 45 ? 6.147 12.132 -11.163 1.00 92.19 45 ILE B C 1
ATOM 2865 O O . ILE B 2 45 ? 6.041 11.923 -9.958 1.00 92.04 45 ILE B O 1
ATOM 2870 N N . ASP B 2 46 ? 5.509 13.114 -11.799 1.00 97.40 46 ASP B N 1
ATOM 2871 C CA . ASP B 2 46 ? 4.704 14.112 -11.096 1.00 101.46 46 ASP B CA 1
ATOM 2872 C C . ASP B 2 46 ? 3.662 13.479 -10.181 1.00 100.08 46 ASP B C 1
ATOM 2873 O O . ASP B 2 46 ? 3.313 14.050 -9.147 1.00 91.02 46 ASP B O 1
ATOM 2878 N N . GLY B 2 47 ? 3.171 12.305 -10.575 1.00 101.62 47 GLY B N 1
ATOM 2879 C CA . GLY B 2 47 ? 2.291 11.515 -9.738 1.00 85.55 47 GLY B CA 1
ATOM 2880 C C . GLY B 2 47 ? 3.038 10.872 -8.578 1.00 95.66 47 GLY B C 1
ATOM 2881 O O . GLY B 2 47 ? 2.577 10.952 -7.435 1.00 103.98 47 GLY B O 1
ATOM 2882 N N . ILE B 2 48 ? 4.182 10.240 -8.851 1.00 79.09 48 ILE B N 1
ATOM 2883 C CA . ILE B 2 48 ? 4.911 9.551 -7.791 1.00 84.47 48 ILE B CA 1
ATOM 2884 C C . ILE B 2 48 ? 5.555 10.491 -6.752 1.00 89.63 48 ILE B C 1
ATOM 2885 O O . ILE B 2 48 ? 5.509 10.203 -5.562 1.00 84.95 48 ILE B O 1
ATOM 2890 N N . THR B 2 49 ? 6.145 11.608 -7.178 1.00 90.82 49 THR B N 1
ATOM 2891 C CA . THR B 2 49 ? 6.784 12.514 -6.221 1.00 91.66 49 THR B CA 1
ATOM 2892 C C . THR B 2 49 ? 5.696 13.062 -5.337 1.00 87.99 49 THR B C 1
ATOM 2893 O O . THR B 2 49 ? 5.904 13.343 -4.155 1.00 92.15 49 THR B O 1
ATOM 2897 N N . ASN B 2 50 ? 4.524 13.204 -5.940 1.00 86.13 50 ASN B N 1
ATOM 2898 C CA . ASN B 2 50 ? 3.353 13.698 -5.251 1.00 81.73 50 ASN B CA 1
ATOM 2899 C C . ASN B 2 50 ? 2.876 12.687 -4.217 1.00 78.39 50 ASN B C 1
ATOM 2900 O O . ASN B 2 50 ? 2.284 13.064 -3.213 1.00 84.05 50 ASN B O 1
ATOM 2905 N N . LYS B 2 51 ? 3.138 11.404 -4.455 1.00 79.35 51 LYS B N 1
ATOM 2906 C CA . LYS B 2 51 ? 2.901 10.393 -3.426 1.00 82.12 51 LYS B CA 1
ATOM 2907 C C . LYS B 2 51 ? 3.907 10.575 -2.285 1.00 78.84 51 LYS B C 1
ATOM 2908 O O . LYS B 2 51 ? 3.525 10.618 -1.109 1.00 78.90 51 LYS B O 1
ATOM 2914 N N . VAL B 2 52 ? 5.186 10.695 -2.648 1.00 78.44 52 VAL B N 1
ATOM 2915 C CA . VAL B 2 52 ? 6.272 10.938 -1.690 1.00 84.71 52 VAL B CA 1
ATOM 2916 C C . VAL B 2 52 ? 6.086 12.251 -0.932 1.00 86.47 52 VAL B C 1
ATOM 2917 O O . VAL B 2 52 ? 6.341 12.316 0.266 1.00 86.44 52 VAL B O 1
ATOM 2921 N N . ASN B 2 53 ? 5.667 13.296 -1.644 1.00 75.48 53 ASN B N 1
ATOM 2922 C CA . ASN B 2 53 ? 5.322 14.573 -1.027 1.00 82.33 53 ASN B CA 1
ATOM 2923 C C . ASN B 2 53 ? 4.192 14.460 -0.000 1.00 93.65 53 ASN B C 1
ATOM 2924 O O . ASN B 2 53 ? 4.249 15.086 1.057 1.00 103.15 53 ASN B O 1
ATOM 2929 N N . SER B 2 54 ? 3.170 13.665 -0.323 1.00 96.73 54 SER B N 1
ATOM 2930 C CA . SER B 2 54 ? 1.949 13.541 0.490 1.00 97.16 54 SER B CA 1
ATOM 2931 C C . SER B 2 54 ? 2.118 12.917 1.881 1.00 98.92 54 SER B C 1
ATOM 2932 O O . SER B 2 54 ? 1.500 13.381 2.838 1.00 91.65 54 SER B O 1
ATOM 2935 N N . VAL B 2 55 ? 2.919 11.855 1.984 1.00 94.04 55 VAL B N 1
ATOM 2936 C CA . VAL B 2 55 ? 3.203 11.217 3.275 1.00 91.38 55 VAL B CA 1
ATOM 2937 C C . VAL B 2 55 ? 3.985 12.158 4.206 1.00 96.23 55 VAL B C 1
ATOM 2938 O O . VAL B 2 55 ? 3.706 12.246 5.399 1.00 106.29 55 VAL B O 1
ATOM 2942 N N . ILE B 2 56 ? 4.944 12.881 3.644 1.00 86.29 56 ILE B N 1
ATOM 2943 C CA . ILE B 2 56 ? 5.762 13.819 4.409 1.00 93.59 56 ILE B CA 1
ATOM 2944 C C . ILE B 2 56 ? 4.992 15.103 4.756 1.00 94.10 56 ILE B C 1
ATOM 2945 O O . ILE B 2 56 ? 5.229 15.708 5.798 1.00 103.80 56 ILE B O 1
ATOM 2950 N N . GLU B 2 57 ? 4.075 15.511 3.878 1.00 91.65 57 GLU B N 1
ATOM 2951 C CA . GLU B 2 57 ? 3.166 16.634 4.144 1.00 105.68 57 GLU B CA 1
ATOM 2952 C C . GLU B 2 57 ? 2.212 16.293 5.292 1.00 107.73 57 GLU B C 1
ATOM 2953 O O . GLU B 2 57 ? 1.655 17.183 5.943 1.00 106.93 57 GLU B O 1
ATOM 2959 N N . LYS B 2 58 ? 2.018 14.995 5.518 1.00 111.94 58 LYS B N 1
ATOM 2960 C CA . LYS B 2 58 ? 1.230 14.494 6.646 1.00 118.91 58 LYS B CA 1
ATOM 2961 C C . LYS B 2 58 ? 2.129 14.317 7.878 1.00 120.11 58 LYS B C 1
ATOM 2962 O O . LYS B 2 58 ? 1.680 13.869 8.939 1.00 114.73 58 LYS B O 1
ATOM 2968 N N . MET B 2 59 ? 3.404 14.673 7.723 1.00 113.56 59 MET B N 1
ATOM 2969 C CA . MET B 2 59 ? 4.310 14.759 8.863 1.00 128.10 59 MET B CA 1
ATOM 2970 C C . MET B 2 59 ? 4.553 16.224 9.239 1.00 131.18 59 MET B C 1
ATOM 2971 O O . MET B 2 59 ? 5.250 16.960 8.532 1.00 116.71 59 MET B O 1
ATOM 2976 N N . ASN B 2 60 ? 3.964 16.649 10.352 1.00 133.14 60 ASN B N 1
ATOM 2977 C CA . ASN B 2 60 ? 4.474 17.826 11.022 1.00 137.34 60 ASN B CA 1
ATOM 2978 C C . ASN B 2 60 ? 5.853 17.382 11.483 1.00 138.63 60 ASN B C 1
ATOM 2979 O O . ASN B 2 60 ? 6.048 16.207 11.817 1.00 142.01 60 ASN B O 1
ATOM 2984 N N . THR B 2 61 ? 6.825 18.284 11.467 1.00 123.53 61 THR B N 1
ATOM 2985 C CA . THR B 2 61 ? 8.120 17.935 12.013 1.00 115.85 61 THR B CA 1
ATOM 2986 C C . THR B 2 61 ? 7.940 17.731 13.494 1.00 107.08 61 THR B C 1
ATOM 2987 O O . THR B 2 61 ? 6.977 18.216 14.085 1.00 115.32 61 THR B O 1
ATOM 2991 N N . GLN B 2 62 ? 8.861 16.996 14.093 1.00 94.42 62 GLN B N 1
ATOM 2992 C CA . GLN B 2 62 ? 8.931 16.945 15.535 1.00 103.13 62 GLN B CA 1
ATOM 2993 C C . GLN B 2 62 ? 9.241 18.361 16.049 1.00 99.34 62 GLN B C 1
ATOM 2994 O O . GLN B 2 62 ? 10.046 19.085 15.459 1.00 93.67 62 GLN B O 1
ATOM 3000 N N . PHE B 2 63 ? 8.569 18.785 17.113 1.00 94.75 63 PHE B N 1
ATOM 3001 C CA . PHE B 2 63 ? 9.043 19.952 17.844 1.00 95.24 63 PHE B CA 1
ATOM 3002 C C . PHE B 2 63 ? 9.477 19.474 19.226 1.00 96.43 63 PHE B C 1
ATOM 3003 O O . PHE B 2 63 ? 9.355 18.277 19.521 1.00 89.92 63 PHE B O 1
ATOM 3011 N N . THR B 2 64 ? 9.977 20.384 20.060 1.00 79.88 64 THR B N 1
ATOM 3012 C CA . THR B 2 64 ? 10.839 19.980 21.174 1.00 73.97 64 THR B CA 1
ATOM 3013 C C . THR B 2 64 ? 10.208 18.998 22.169 1.00 74.61 64 THR B C 1
ATOM 3014 O O . THR B 2 64 ? 9.195 19.279 22.813 1.00 67.39 64 THR B O 1
ATOM 3018 N N . ALA B 2 65 ? 10.856 17.847 22.296 1.00 78.99 65 ALA B N 1
ATOM 3019 C CA . ALA B 2 65 ? 10.428 16.800 23.203 1.00 73.88 65 ALA B CA 1
ATOM 3020 C C . ALA B 2 65 ? 11.626 16.389 24.031 1.00 74.38 65 ALA B C 1
ATOM 3021 O O . ALA B 2 65 ? 12.541 15.756 23.505 1.00 78.23 65 ALA B O 1
ATOM 3023 N N . VAL B 2 66 ? 11.613 16.710 25.325 1.00 77.54 66 VAL B N 1
ATOM 3024 C CA . VAL B 2 66 ? 12.712 16.325 26.215 1.00 80.23 66 VAL B CA 1
ATOM 3025 C C . VAL B 2 66 ? 12.211 15.528 27.418 1.00 81.34 66 VAL B C 1
ATOM 3026 O O . VAL B 2 66 ? 11.056 15.681 27.833 1.00 90.66 66 VAL B O 1
ATOM 3030 N N . GLY B 2 67 ? 13.089 14.696 27.980 1.00 70.19 67 GLY B N 1
ATOM 3031 C CA . GLY B 2 67 ? 12.734 13.846 29.108 1.00 80.73 67 GLY B CA 1
ATOM 3032 C C . GLY B 2 67 ? 12.247 14.599 30.337 1.00 85.09 67 GLY B C 1
ATOM 3033 O O . GLY B 2 67 ? 12.506 15.799 30.482 1.00 78.23 67 GLY B O 1
ATOM 3034 N N . LYS B 2 68 ? 11.535 13.894 31.218 1.00 77.00 68 LYS B N 1
ATOM 3035 C CA . LYS B 2 68 ? 10.993 14.497 32.437 1.00 65.53 68 LYS B CA 1
ATOM 3036 C C . LYS B 2 68 ? 11.608 13.889 33.684 1.00 54.89 68 LYS B C 1
ATOM 3037 O O . LYS B 2 68 ? 11.938 12.701 33.712 1.00 65.53 68 LYS B O 1
ATOM 3043 N N . GLU B 2 69 ? 11.750 14.712 34.716 1.00 44.98 69 GLU B N 1
ATOM 3044 C CA . GLU B 2 69 ? 12.281 14.270 36.000 1.00 40.46 69 GLU B CA 1
ATOM 3045 C C . GLU B 2 69 ? 11.176 13.972 37.031 1.00 40.83 69 GLU B C 1
ATOM 3046 O O . GLU B 2 69 ? 10.168 14.678 37.110 1.00 44.12 69 GLU B O 1
ATOM 3052 N N . PHE B 2 70 ? 11.392 12.927 37.822 1.00 39.54 70 PHE B N 1
ATOM 3053 C CA . PHE B 2 70 ? 10.477 12.524 38.874 1.00 35.62 70 PHE B CA 1
ATOM 3054 C C . PHE B 2 70 ? 11.295 12.109 40.071 1.00 30.33 70 PHE B C 1
ATOM 3055 O O . PHE B 2 70 ? 12.347 11.532 39.900 1.00 47.57 70 PHE B O 1
ATOM 3063 N N . ASN B 2 71 ? 10.817 12.374 41.283 1.00 41.22 71 ASN B N 1
ATOM 3064 C CA . ASN B 2 71 ? 11.472 11.818 42.461 1.00 44.87 71 ASN B CA 1
ATOM 3065 C C . ASN B 2 71 ? 11.056 10.374 42.787 1.00 46.03 71 ASN B C 1
ATOM 3066 O O . ASN B 2 71 ? 10.204 9.774 42.108 1.00 41.13 71 ASN B O 1
ATOM 3071 N N . ASN B 2 72 ? 11.656 9.834 43.841 1.00 37.28 72 ASN B N 1
ATOM 3072 C CA . ASN B 2 72 ? 11.406 8.456 44.260 1.00 53.90 72 ASN B CA 1
ATOM 3073 C C . ASN B 2 72 ? 9.974 8.125 44.729 1.00 44.36 72 ASN B C 1
ATOM 3074 O O . ASN B 2 72 ? 9.651 6.956 44.918 1.00 57.74 72 ASN B O 1
ATOM 3079 N N . LEU B 2 73 ? 9.142 9.135 44.994 1.00 41.57 73 LEU B N 1
ATOM 3080 C CA . LEU B 2 73 ? 7.726 8.884 45.331 1.00 29.13 73 LEU B CA 1
ATOM 3081 C C . LEU B 2 73 ? 6.723 9.112 44.190 1.00 36.58 73 LEU B C 1
ATOM 3082 O O . LEU B 2 73 ? 5.514 9.079 44.395 1.00 40.16 73 LEU B O 1
ATOM 3087 N N . GLU B 2 74 ? 7.256 9.486 43.037 1.00 42.13 74 GLU B N 1
ATOM 3088 C CA . GLU B 2 74 ? 6.520 9.719 41.801 1.00 38.85 74 GLU B CA 1
ATOM 3089 C C . GLU B 2 74 ? 6.665 8.535 40.818 1.00 42.18 74 GLU B C 1
ATOM 3090 O O . GLU B 2 74 ? 6.543 8.708 39.595 1.00 41.60 74 GLU B O 1
ATOM 3096 N N . ARG B 2 75 ? 7.072 7.373 41.325 1.00 34.36 75 ARG B N 1
ATOM 3097 C CA . ARG B 2 75 ? 7.230 6.214 40.430 1.00 37.10 75 ARG B CA 1
ATOM 3098 C C . ARG B 2 75 ? 6.044 5.994 39.476 1.00 52.48 75 ARG B C 1
ATOM 3099 O O . ARG B 2 75 ? 6.246 5.817 38.264 1.00 50.91 75 ARG B O 1
ATOM 3107 N N . ARG B 2 76 ? 4.815 6.027 39.989 1.00 51.06 76 ARG B N 1
ATOM 3108 C CA . ARG B 2 76 ? 3.679 5.725 39.117 1.00 41.37 76 ARG B CA 1
ATOM 3109 C C . ARG B 2 76 ? 3.545 6.673 37.939 1.00 35.72 76 ARG B C 1
ATOM 3110 O O . ARG B 2 76 ? 3.286 6.223 36.825 1.00 40.45 76 ARG B O 1
ATOM 3118 N N . ILE B 2 77 ? 3.728 7.973 38.149 1.00 39.83 77 ILE B N 1
ATOM 3119 C CA . ILE B 2 77 ? 3.530 8.883 37.026 1.00 42.15 77 ILE B CA 1
ATOM 3120 C C . ILE B 2 77 ? 4.731 8.845 36.124 1.00 41.98 77 ILE B C 1
ATOM 3121 O O . ILE B 2 77 ? 4.654 9.194 34.945 1.00 48.03 77 ILE B O 1
ATOM 3126 N N . GLU B 2 78 ? 5.852 8.396 36.671 1.00 46.85 78 GLU B N 1
ATOM 3127 C CA . GLU B 2 78 ? 7.033 8.176 35.844 1.00 45.81 78 GLU B CA 1
ATOM 3128 C C . GLU B 2 78 ? 6.795 7.015 34.844 1.00 52.18 78 GLU B C 1
ATOM 3129 O O . GLU B 2 78 ? 6.946 7.189 33.622 1.00 48.16 78 GLU B O 1
ATOM 3135 N N . ASN B 2 79 ? 6.393 5.850 35.363 1.00 46.80 79 ASN B N 1
ATOM 3136 C CA . ASN B 2 79 ? 5.924 4.742 34.510 1.00 54.49 79 ASN B CA 1
ATOM 3137 C C . ASN B 2 79 ? 4.793 5.124 33.554 1.00 45.10 79 ASN B C 1
ATOM 3138 O O . ASN B 2 79 ? 4.787 4.716 32.395 1.00 50.41 79 ASN B O 1
ATOM 3143 N N . LEU B 2 80 ? 3.838 5.912 34.026 1.00 47.41 80 LEU B N 1
ATOM 3144 C CA . LEU B 2 80 ? 2.841 6.457 33.111 1.00 47.02 80 LEU B CA 1
ATOM 3145 C C . LEU B 2 80 ? 3.537 7.185 31.974 1.00 39.46 80 LEU B C 1
ATOM 3146 O O . LEU B 2 80 ? 3.224 6.981 30.799 1.00 42.80 80 LEU B O 1
ATOM 3151 N N . ASN B 2 81 ? 4.502 8.021 32.346 1.00 41.65 81 ASN B N 1
ATOM 3152 C CA . ASN B 2 81 ? 5.258 8.799 31.383 1.00 47.91 81 ASN B CA 1
ATOM 3153 C C . ASN B 2 81 ? 6.019 7.924 30.377 1.00 48.71 81 ASN B C 1
ATOM 3154 O O . ASN B 2 81 ? 5.964 8.172 29.166 1.00 46.93 81 ASN B O 1
ATOM 3159 N N . LYS B 2 82 ? 6.711 6.902 30.879 1.00 39.69 82 LYS B N 1
ATOM 3160 C CA . LYS B 2 82 ? 7.374 5.924 30.018 1.00 53.02 82 LYS B CA 1
ATOM 3161 C C . LYS B 2 82 ? 6.377 5.276 29.053 1.00 57.61 82 LYS B C 1
ATOM 3162 O O . LYS B 2 82 ? 6.618 5.209 27.834 1.00 54.73 82 LYS B O 1
ATOM 3168 N N . LYS B 2 83 ? 5.254 4.819 29.606 1.00 53.64 83 LYS B N 1
ATOM 3169 C CA . LYS B 2 83 ? 4.209 4.153 28.833 1.00 40.63 83 LYS B CA 1
ATOM 3170 C C . LYS B 2 83 ? 3.689 5.003 27.667 1.00 48.81 83 LYS B C 1
ATOM 3171 O O . LYS B 2 83 ? 3.518 4.498 26.554 1.00 54.75 83 LYS B O 1
ATOM 3177 N N . VAL B 2 84 ? 3.460 6.290 27.906 1.00 51.80 84 VAL B N 1
ATOM 3178 C CA . VAL B 2 84 ? 3.051 7.191 26.824 1.00 49.44 84 VAL B CA 1
ATOM 3179 C C . VAL B 2 84 ? 4.136 7.313 25.766 1.00 48.48 84 VAL B C 1
ATOM 3180 O O . VAL B 2 84 ? 3.849 7.401 24.561 1.00 54.11 84 VAL B O 1
ATOM 3184 N N . ASP B 2 85 ? 5.387 7.307 26.212 1.00 47.54 85 ASP B N 1
ATOM 3185 C CA . ASP B 2 85 ? 6.487 7.548 25.288 1.00 46.32 85 ASP B CA 1
ATOM 3186 C C . ASP B 2 85 ? 6.688 6.353 24.387 1.00 51.63 85 ASP B C 1
ATOM 3187 O O . ASP B 2 85 ? 6.815 6.502 23.167 1.00 44.09 85 ASP B O 1
ATOM 3192 N N . ASP B 2 86 ? 6.696 5.174 25.007 1.00 55.74 86 ASP B N 1
ATOM 3193 C CA . ASP B 2 86 ? 6.865 3.919 24.299 1.00 54.09 86 ASP B CA 1
ATOM 3194 C C . ASP B 2 86 ? 5.685 3.735 23.366 1.00 58.93 86 ASP B C 1
ATOM 3195 O O . ASP B 2 86 ? 5.847 3.424 22.184 1.00 61.18 86 ASP B O 1
ATOM 3200 N N . GLY B 2 87 ? 4.493 3.927 23.914 1.00 49.82 87 GLY B N 1
ATOM 3201 C CA . GLY B 2 87 ? 3.278 3.745 23.152 1.00 48.14 87 GLY B CA 1
ATOM 3202 C C . GLY B 2 87 ? 3.280 4.526 21.850 1.00 54.87 87 GLY B C 1
ATOM 3203 O O . GLY B 2 87 ? 3.002 3.982 20.783 1.00 61.98 87 GLY B O 1
ATOM 3204 N N . PHE B 2 88 ? 3.612 5.805 21.930 1.00 55.50 88 PHE B N 1
ATOM 3205 C CA . PHE B 2 88 ? 3.539 6.661 20.758 1.00 57.77 88 PHE B CA 1
ATOM 3206 C C . PHE B 2 88 ? 4.594 6.278 19.710 1.00 65.79 88 PHE B C 1
ATOM 3207 O O . PHE B 2 88 ? 4.394 6.457 18.496 1.00 56.48 88 PHE B O 1
ATOM 3215 N N . LEU B 2 89 ? 5.712 5.748 20.199 1.00 57.47 89 LEU B N 1
ATOM 3216 C CA . LEU B 2 89 ? 6.797 5.298 19.351 1.00 60.42 89 LEU B CA 1
ATOM 3217 C C . LEU B 2 89 ? 6.402 4.010 18.621 1.00 67.54 89 LEU B C 1
ATOM 3218 O O . LEU B 2 89 ? 6.535 3.913 17.393 1.00 58.47 89 LEU B O 1
ATOM 3223 N N . ASP B 2 90 ? 5.913 3.029 19.380 1.00 65.28 90 ASP B N 1
ATOM 3224 C CA . ASP B 2 90 ? 5.412 1.781 18.800 1.00 63.10 90 ASP B CA 1
ATOM 3225 C C . ASP B 2 90 ? 4.418 2.024 17.676 1.00 52.90 90 ASP B C 1
ATOM 3226 O O . ASP B 2 90 ? 4.486 1.373 16.644 1.00 71.29 90 ASP B O 1
ATOM 3231 N N . ILE B 2 91 ? 3.542 2.999 17.846 1.00 51.46 91 ILE B N 1
ATOM 3232 C CA . ILE B 2 91 ? 2.576 3.322 16.805 1.00 65.37 91 ILE B CA 1
ATOM 3233 C C . ILE B 2 91 ? 3.231 3.954 15.580 1.00 60.43 91 ILE B C 1
ATOM 3234 O O . ILE B 2 91 ? 2.988 3.516 14.452 1.00 68.30 91 ILE B O 1
ATOM 3239 N N . TRP B 2 92 ? 4.047 4.980 15.795 1.00 63.46 92 TRP B N 1
ATOM 3240 C CA . TRP B 2 92 ? 4.708 5.666 14.679 1.00 64.11 92 TRP B CA 1
ATOM 3241 C C . TRP B 2 92 ? 5.734 4.791 13.962 1.00 57.43 92 TRP B C 1
ATOM 3242 O O . TRP B 2 92 ? 5.983 4.981 12.775 1.00 59.17 92 TRP B O 1
ATOM 3253 N N . THR B 2 93 ? 6.340 3.848 14.681 1.00 57.92 93 THR B N 1
ATOM 3254 C CA . THR B 2 93 ? 7.259 2.908 14.050 1.00 61.70 93 THR B CA 1
ATOM 3255 C C . THR B 2 93 ? 6.450 2.014 13.110 1.00 63.55 93 THR B C 1
ATOM 3256 O O . THR B 2 93 ? 6.780 1.888 11.921 1.00 62.73 93 THR B O 1
ATOM 3260 N N . TYR B 2 94 ? 5.360 1.465 13.644 1.00 60.14 94 TYR B N 1
ATOM 3261 C CA . TYR B 2 94 ? 4.378 0.704 12.880 1.00 56.35 94 TYR B CA 1
ATOM 3262 C C . TYR B 2 94 ? 3.898 1.434 11.635 1.00 56.03 94 TYR B C 1
ATOM 3263 O O . TYR B 2 94 ? 3.990 0.912 10.530 1.00 72.06 94 TYR B O 1
ATOM 3272 N N . ASN B 2 95 ? 3.376 2.640 11.821 1.00 63.59 95 ASN B N 1
ATOM 3273 C CA . ASN B 2 95 ? 2.757 3.382 10.727 1.00 65.00 95 ASN B CA 1
ATOM 3274 C C . ASN B 2 95 ? 3.761 3.670 9.626 1.00 72.39 95 ASN B C 1
ATOM 3275 O O . ASN B 2 95 ? 3.421 3.649 8.451 1.00 81.98 95 ASN B O 1
ATOM 3280 N N . ALA B 2 96 ? 5.003 3.939 10.017 1.00 72.53 96 ALA B N 1
ATOM 3281 C CA . ALA B 2 96 ? 6.055 4.252 9.056 1.00 76.77 96 ALA B CA 1
ATOM 3282 C C . ALA B 2 96 ? 6.529 3.006 8.310 1.00 78.09 96 ALA B C 1
ATOM 3283 O O . ALA B 2 96 ? 6.618 3.007 7.082 1.00 79.37 96 ALA B O 1
ATOM 3285 N N . GLU B 2 97 ? 6.832 1.948 9.053 1.00 59.18 97 GLU B N 1
ATOM 3286 C CA . GLU B 2 97 ? 7.279 0.705 8.445 1.00 71.60 97 GLU B CA 1
ATOM 3287 C C . GLU B 2 97 ? 6.226 0.102 7.506 1.00 83.01 97 GLU B C 1
ATOM 3288 O O . GLU B 2 97 ? 6.502 -0.169 6.332 1.00 83.64 97 GLU B O 1
ATOM 3294 N N . LEU B 2 98 ? 5.024 -0.099 8.038 1.00 81.05 98 LEU B N 1
ATOM 3295 C CA . LEU B 2 98 ? 3.919 -0.715 7.309 1.00 72.63 98 LEU B CA 1
ATOM 3296 C C . LEU B 2 98 ? 3.569 0.037 6.049 1.00 77.38 98 LEU B C 1
ATOM 3297 O O . LEU B 2 98 ? 3.357 -0.562 4.995 1.00 82.23 98 LEU B O 1
ATOM 3302 N N . LEU B 2 99 ? 3.494 1.355 6.166 1.00 71.95 99 LEU B N 1
ATOM 3303 C CA . LEU B 2 99 ? 3.107 2.182 5.039 1.00 73.93 99 LEU B CA 1
ATOM 3304 C C . LEU B 2 99 ? 4.092 2.043 3.886 1.00 78.68 99 LEU B C 1
ATOM 3305 O O . LEU B 2 99 ? 3.701 2.016 2.720 1.00 82.61 99 LEU B O 1
ATOM 3310 N N . VAL B 2 100 ? 5.373 1.947 4.214 1.00 80.52 100 VAL B N 1
ATOM 3311 C CA . VAL B 2 100 ? 6.394 1.885 3.175 1.00 91.12 100 VAL B CA 1
ATOM 3312 C C . VAL B 2 100 ? 6.372 0.525 2.465 1.00 83.14 100 VAL B C 1
ATOM 3313 O O . VAL B 2 100 ? 6.438 0.472 1.237 1.00 85.60 100 VAL B O 1
ATOM 3317 N N . LEU B 2 101 ? 6.230 -0.561 3.225 1.00 76.89 101 LEU B N 1
ATOM 3318 C CA . LEU B 2 101 ? 5.957 -1.865 2.617 1.00 82.24 101 LEU B CA 1
ATOM 3319 C C . LEU B 2 101 ? 4.703 -1.813 1.726 1.00 83.01 101 LEU B C 1
ATOM 3320 O O . LEU B 2 101 ? 4.726 -2.262 0.582 1.00 90.36 101 LEU B O 1
ATOM 3325 N N . LEU B 2 102 ? 3.618 -1.254 2.250 1.00 69.03 102 LEU B N 1
ATOM 3326 C CA . LEU B 2 102 ? 2.377 -1.162 1.493 1.00 80.01 102 LEU B CA 1
ATOM 3327 C C . LEU B 2 102 ? 2.524 -0.345 0.217 1.00 76.08 102 LEU B C 1
ATOM 3328 O O . LEU B 2 102 ? 2.179 -0.807 -0.867 1.00 90.33 102 LEU B O 1
ATOM 3333 N N . GLU B 2 103 ? 3.020 0.875 0.343 1.00 72.03 103 GLU B N 1
ATOM 3334 C CA . GLU B 2 103 ? 3.038 1.775 -0.801 1.00 83.90 103 GLU B CA 1
ATOM 3335 C C . GLU B 2 103 ? 4.101 1.430 -1.834 1.00 80.35 103 GLU B C 1
ATOM 3336 O O . GLU B 2 103 ? 4.058 1.950 -2.949 1.00 74.98 103 GLU B O 1
ATOM 3342 N N . ASN B 2 104 ? 5.056 0.577 -1.471 1.00 72.73 104 ASN B N 1
ATOM 3343 C CA . ASN B 2 104 ? 6.085 0.182 -2.429 1.00 86.28 104 ASN B CA 1
ATOM 3344 C C . ASN B 2 104 ? 5.494 -0.766 -3.460 1.00 89.37 104 ASN B C 1
ATOM 3345 O O . ASN B 2 104 ? 5.718 -0.623 -4.669 1.00 76.00 104 ASN B O 1
ATOM 3350 N N . GLU B 2 105 ? 4.722 -1.724 -2.959 1.00 89.70 105 GLU B N 1
ATOM 3351 C CA . GLU B 2 105 ? 4.010 -2.674 -3.793 1.00 82.96 105 GLU B CA 1
ATOM 3352 C C . GLU B 2 105 ? 3.028 -1.959 -4.705 1.00 80.53 105 GLU B C 1
ATOM 3353 O O . GLU B 2 105 ? 2.817 -2.367 -5.842 1.00 96.81 105 GLU B O 1
ATOM 3359 N N . ARG B 2 106 ? 2.438 -0.884 -4.199 1.00 72.70 106 ARG B N 1
ATOM 3360 C CA . ARG B 2 106 ? 1.493 -0.074 -4.971 1.00 87.83 106 ARG B CA 1
ATOM 3361 C C . ARG B 2 106 ? 2.183 0.840 -5.989 1.00 82.42 106 ARG B C 1
ATOM 3362 O O . ARG B 2 106 ? 1.541 1.355 -6.904 1.00 90.00 106 ARG B O 1
ATOM 3370 N N . THR B 2 107 ? 3.475 1.077 -5.790 1.00 92.14 107 THR B N 1
ATOM 3371 C CA . THR B 2 107 ? 4.298 1.851 -6.723 1.00 93.50 107 THR B CA 1
ATOM 3372 C C . THR B 2 107 ? 4.818 0.977 -7.877 1.00 87.91 107 THR B C 1
ATOM 3373 O O . THR B 2 107 ? 4.793 1.378 -9.051 1.00 67.07 107 THR B O 1
ATOM 3377 N N . LEU B 2 108 ? 5.269 -0.227 -7.519 1.00 90.38 108 LEU B N 1
ATOM 3378 C CA . LEU B 2 108 ? 5.785 -1.208 -8.475 1.00 90.08 108 LEU B CA 1
ATOM 3379 C C . LEU B 2 108 ? 4.780 -1.527 -9.573 1.00 85.94 108 LEU B C 1
ATOM 3380 O O . LEU B 2 108 ? 5.104 -1.504 -10.765 1.00 90.78 108 LEU B O 1
ATOM 3385 N N . ASP B 2 109 ? 3.560 -1.837 -9.170 1.00 69.31 109 ASP B N 1
ATOM 3386 C CA . ASP B 2 109 ? 2.550 -2.176 -10.150 1.00 91.25 109 ASP B CA 1
ATOM 3387 C C . ASP B 2 109 ? 1.776 -0.941 -10.617 1.00 93.87 109 ASP B C 1
ATOM 3388 O O . ASP B 2 109 ? 0.816 -1.052 -11.379 1.00 97.54 109 ASP B O 1
ATOM 3393 N N . PHE B 2 110 ? 2.197 0.235 -10.157 1.00 93.09 110 PHE B N 1
ATOM 3394 C CA . PHE B 2 110 ? 1.771 1.477 -10.799 1.00 93.20 110 PHE B CA 1
ATOM 3395 C C . PHE B 2 110 ? 2.482 1.569 -12.143 1.00 95.67 110 PHE B C 1
ATOM 3396 O O . PHE B 2 110 ? 1.875 1.917 -13.161 1.00 88.09 110 PHE B O 1
ATOM 3404 N N . HIS B 2 111 ? 3.772 1.241 -12.133 1.00 91.38 111 HIS B N 1
ATOM 3405 C CA . HIS B 2 111 ? 4.571 1.223 -13.349 1.00 99.59 111 HIS B CA 1
ATOM 3406 C C . HIS B 2 111 ? 4.121 0.081 -14.248 1.00 97.43 111 HIS B C 1
ATOM 3407 O O . HIS B 2 111 ? 4.035 0.233 -15.472 1.00 85.48 111 HIS B O 1
ATOM 3414 N N . ASP B 2 112 ? 3.815 -1.056 -13.630 1.00 90.30 112 ASP B N 1
ATOM 3415 C CA . ASP B 2 112 ? 3.304 -2.204 -14.364 1.00 83.14 112 ASP B CA 1
ATOM 3416 C C . ASP B 2 112 ? 2.018 -1.872 -15.112 1.00 82.21 112 ASP B C 1
ATOM 3417 O O . ASP B 2 112 ? 1.784 -2.386 -16.195 1.00 92.22 112 ASP B O 1
ATOM 3422 N N . SER B 2 113 ? 1.187 -1.010 -14.540 1.00 90.00 113 SER B N 1
ATOM 3423 C CA . SER B 2 113 ? 0.007 -0.519 -15.247 1.00 90.50 113 SER B CA 1
ATOM 3424 C C . SER B 2 113 ? 0.389 0.374 -16.430 1.00 97.83 113 SER B C 1
ATOM 3425 O O . SER B 2 113 ? -0.186 0.258 -17.515 1.00 103.28 113 SER B O 1
ATOM 3428 N N . ASN B 2 114 ? 1.364 1.257 -16.213 1.00 90.70 114 ASN B N 1
ATOM 3429 C CA . ASN B 2 114 ? 1.771 2.250 -17.213 1.00 98.09 114 ASN B CA 1
ATOM 3430 C C . ASN B 2 114 ? 2.483 1.703 -18.464 1.00 101.22 114 ASN B C 1
ATOM 3431 O O . ASN B 2 114 ? 2.441 2.334 -19.522 1.00 103.24 114 ASN B O 1
ATOM 3436 N N . VAL B 2 115 ? 3.141 0.548 -18.348 1.00 88.62 115 VAL B N 1
ATOM 3437 C CA . VAL B 2 115 ? 3.660 -0.147 -19.529 1.00 96.73 115 VAL B CA 1
ATOM 3438 C C . VAL B 2 115 ? 2.505 -0.783 -20.308 1.00 104.34 115 VAL B C 1
ATOM 3439 O O . VAL B 2 115 ? 2.369 -0.568 -21.515 1.00 108.56 115 VAL B O 1
ATOM 3443 N N . ARG B 2 116 ? 1.664 -1.541 -19.607 1.00 96.88 116 ARG B N 1
ATOM 3444 C CA . ARG B 2 116 ? 0.437 -2.085 -20.191 1.00 95.72 116 ARG B CA 1
ATOM 3445 C C . ARG B 2 116 ? -0.425 -1.007 -20.869 1.00 99.12 116 ARG B C 1
ATOM 3446 O O . ARG B 2 116 ? -0.904 -1.200 -21.981 1.00 104.64 116 ARG B O 1
ATOM 3454 N N . ASN B 2 117 ? -0.604 0.127 -20.195 1.00 102.76 117 ASN B N 1
ATOM 3455 C CA . ASN B 2 117 ? -1.401 1.246 -20.709 1.00 106.57 117 ASN B CA 1
ATOM 3456 C C . ASN B 2 117 ? -0.883 1.855 -22.017 1.00 109.96 117 ASN B C 1
ATOM 3457 O O . ASN B 2 117 ? -1.673 2.283 -22.863 1.00 104.85 117 ASN B O 1
ATOM 3462 N N . LEU B 2 118 ? 0.439 1.905 -22.167 1.00 105.96 118 LEU B N 1
ATOM 3463 C CA . LEU B 2 118 ? 1.057 2.436 -23.383 1.00 107.66 118 LEU B CA 1
ATOM 3464 C C . LEU B 2 118 ? 1.040 1.415 -24.530 1.00 108.68 118 LEU B C 1
ATOM 3465 O O . LEU B 2 118 ? 0.862 1.775 -25.699 1.00 104.11 118 LEU B O 1
ATOM 3470 N N . TYR B 2 119 ? 1.219 0.143 -24.186 1.00 101.80 119 TYR B N 1
ATOM 3471 C CA . TYR B 2 119 ? 1.168 -0.938 -25.164 1.00 99.38 119 TYR B CA 1
ATOM 3472 C C . TYR B 2 119 ? -0.141 -0.916 -25.968 1.00 105.01 119 TYR B C 1
ATOM 3473 O O . TYR B 2 119 ? -0.128 -0.999 -27.196 1.00 104.12 119 TYR B O 1
ATOM 3482 N N . GLU B 2 120 ? -1.261 -0.768 -25.264 1.00 107.59 120 GLU B N 1
ATOM 3483 C CA . GLU B 2 120 ? -2.589 -0.788 -25.879 1.00 105.71 120 GLU B CA 1
ATOM 3484 C C . GLU B 2 120 ? -2.983 0.542 -26.532 1.00 103.00 120 GLU B C 1
ATOM 3485 O O . GLU B 2 120 ? -3.863 0.583 -27.385 1.00 103.86 120 GLU B O 1
ATOM 3491 N N . LYS B 2 121 ? -2.324 1.623 -26.134 1.00 107.86 121 LYS B N 1
ATOM 3492 C CA . LYS B 2 121 ? -2.501 2.917 -26.787 1.00 116.44 121 LYS B CA 1
ATOM 3493 C C . LYS B 2 121 ? -1.912 2.851 -28.202 1.00 116.40 121 LYS B C 1
ATOM 3494 O O . LYS B 2 121 ? -2.249 3.664 -29.067 1.00 123.72 121 LYS B O 1
ATOM 3500 N N . VAL B 2 122 ? -1.020 1.879 -28.406 1.00 116.47 122 VAL B N 1
ATOM 3501 C CA . VAL B 2 122 ? -0.437 1.540 -29.710 1.00 118.81 122 VAL B CA 1
ATOM 3502 C C . VAL B 2 122 ? -1.276 0.501 -30.477 1.00 116.67 122 VAL B C 1
ATOM 3503 O O . VAL B 2 122 ? -1.685 0.749 -31.608 1.00 123.11 122 VAL B O 1
ATOM 3507 N N . LYS B 2 123 ? -1.475 -0.675 -29.875 1.00 114.92 123 LYS B N 1
ATOM 3508 C CA . LYS B 2 123 ? -2.326 -1.733 -30.437 1.00 100.26 123 LYS B CA 1
ATOM 3509 C C . LYS B 2 123 ? -3.666 -1.192 -30.919 1.00 116.01 123 LYS B C 1
ATOM 3510 O O . LYS B 2 123 ? -4.178 -1.624 -31.951 1.00 125.86 123 LYS B O 1
ATOM 3516 N N . SER B 2 124 ? -4.225 -0.242 -30.172 1.00 121.03 124 SER B N 1
ATOM 3517 C CA . SER B 2 124 ? -5.489 0.395 -30.547 1.00 128.95 124 SER B CA 1
ATOM 3518 C C . SER B 2 124 ? -5.284 1.465 -31.629 1.00 128.02 124 SER B C 1
ATOM 3519 O O . SER B 2 124 ? -6.238 1.902 -32.275 1.00 134.08 124 SER B O 1
ATOM 3522 N N . GLN B 2 125 ? -4.040 1.894 -31.810 1.00 126.93 125 GLN B N 1
ATOM 3523 C CA . GLN B 2 125 ? -3.696 2.829 -32.878 1.00 131.82 125 GLN B CA 1
ATOM 3524 C C . GLN B 2 125 ? -3.274 2.059 -34.132 1.00 136.32 125 GLN B C 1
ATOM 3525 O O . GLN B 2 125 ? -3.109 2.641 -35.207 1.00 140.97 125 GLN B O 1
ATOM 3531 N N . LEU B 2 126 ? -3.103 0.748 -33.981 1.00 130.44 126 LEU B N 1
ATOM 3532 C CA . LEU B 2 126 ? -2.615 -0.110 -35.059 1.00 129.53 126 LEU B CA 1
ATOM 3533 C C . LEU B 2 126 ? -3.728 -0.869 -35.778 1.00 131.48 126 LEU B C 1
ATOM 3534 O O . LEU B 2 126 ? -3.922 -0.695 -36.980 1.00 131.39 126 LEU B O 1
ATOM 3539 N N . LYS B 2 127 ? -4.432 -1.724 -35.040 1.00 133.51 127 LYS B N 1
ATOM 3540 C CA . LYS B 2 127 ? -5.446 -2.604 -35.618 1.00 128.57 127 LYS B CA 1
ATOM 3541 C C . LYS B 2 127 ? -4.838 -3.492 -36.706 1.00 141.79 127 LYS B C 1
ATOM 3542 O O . LYS B 2 127 ? -3.895 -4.246 -36.443 1.00 137.24 127 LYS B O 1
ATOM 3548 N N . ASN B 2 128 ? -5.379 -3.378 -37.921 1.00 151.74 128 ASN B N 1
ATOM 3549 C CA . ASN B 2 128 ? -4.992 -4.202 -39.076 1.00 145.64 128 ASN B CA 1
ATOM 3550 C C . ASN B 2 128 ? -3.501 -4.199 -39.420 1.00 135.79 128 ASN B C 1
ATOM 3551 O O . ASN B 2 128 ? -2.961 -5.209 -39.872 1.00 134.99 128 ASN B O 1
ATOM 3556 N N . ASN B 2 129 ? -2.853 -3.057 -39.217 1.00 131.87 129 ASN B N 1
ATOM 3557 C CA . ASN B 2 129 ? -1.492 -2.824 -39.700 1.00 127.66 129 ASN B CA 1
ATOM 3558 C C . ASN B 2 129 ? -0.414 -3.840 -39.319 1.00 132.27 129 ASN B C 1
ATOM 3559 O O . ASN B 2 129 ? 0.547 -4.015 -40.063 1.00 136.31 129 ASN B O 1
ATOM 3564 N N . ALA B 2 130 ? -0.553 -4.496 -38.170 1.00 131.72 130 ALA B N 1
ATOM 3565 C CA . ALA B 2 130 ? 0.549 -5.300 -37.646 1.00 127.10 130 ALA B CA 1
ATOM 3566 C C . ALA B 2 130 ? 0.095 -6.535 -36.882 1.00 122.78 130 ALA B C 1
ATOM 3567 O O . ALA B 2 130 ? -1.099 -6.779 -36.736 1.00 118.09 130 ALA B O 1
ATOM 3569 N N . LYS B 2 131 ? 1.064 -7.303 -36.391 1.00 127.60 131 LYS B N 1
ATOM 3570 C CA . LYS B 2 131 ? 0.779 -8.513 -35.630 1.00 138.17 131 LYS B CA 1
ATOM 3571 C C . LYS B 2 131 ? 1.437 -8.446 -34.257 1.00 142.59 131 LYS B C 1
ATOM 3572 O O . LYS B 2 131 ? 2.406 -7.716 -34.061 1.00 141.81 131 LYS B O 1
ATOM 3578 N N . GLU B 2 132 ? 0.899 -9.200 -33.306 1.00 142.69 132 GLU B N 1
ATOM 3579 C CA . GLU B 2 132 ? 1.488 -9.280 -31.979 1.00 139.19 132 GLU B CA 1
ATOM 3580 C C . GLU B 2 132 ? 2.153 -10.640 -31.784 1.00 134.85 132 GLU B C 1
ATOM 3581 O O . GLU B 2 132 ? 1.479 -11.667 -31.709 1.00 138.94 132 GLU B O 1
ATOM 3587 N N . ILE B 2 133 ? 3.481 -10.641 -31.723 1.00 129.92 133 ILE B N 1
ATOM 3588 C CA . ILE B 2 133 ? 4.241 -11.864 -31.477 1.00 132.47 133 ILE B CA 1
ATOM 3589 C C . ILE B 2 133 ? 4.410 -12.028 -29.966 1.00 131.55 133 ILE B C 1
ATOM 3590 O O . ILE B 2 133 ? 4.822 -13.083 -29.463 1.00 118.43 133 ILE B O 1
ATOM 3595 N N . GLY B 2 134 ? 4.048 -10.967 -29.249 1.00 136.32 134 GLY B N 1
ATOM 3596 C CA . GLY B 2 134 ? 4.185 -10.913 -27.806 1.00 124.98 134 GLY B CA 1
ATOM 3597 C C . GLY B 2 134 ? 5.432 -10.143 -27.425 1.00 118.67 134 GLY B C 1
ATOM 3598 O O . GLY B 2 134 ? 6.145 -9.642 -28.296 1.00 117.27 134 GLY B O 1
ATOM 3599 N N . ASN B 2 135 ? 5.690 -10.048 -26.124 1.00 115.93 135 ASN B N 1
ATOM 3600 C CA . ASN B 2 135 ? 6.893 -9.398 -25.598 1.00 112.00 135 ASN B CA 1
ATOM 3601 C C . ASN B 2 135 ? 7.097 -7.947 -26.062 1.00 112.21 135 ASN B C 1
ATOM 3602 O O . ASN B 2 135 ? 8.230 -7.471 -26.179 1.00 99.12 135 ASN B O 1
ATOM 3607 N N . GLY B 2 136 ? 5.988 -7.255 -26.315 1.00 107.04 136 GLY B N 1
ATOM 3608 C CA . GLY B 2 136 ? 6.015 -5.852 -26.675 1.00 103.71 136 GLY B CA 1
ATOM 3609 C C . GLY B 2 136 ? 5.976 -5.612 -28.165 1.00 104.39 136 GLY B C 1
ATOM 3610 O O . GLY B 2 136 ? 5.786 -4.488 -28.615 1.00 119.97 136 GLY B O 1
ATOM 3611 N N . CYS B 2 137 ? 6.129 -6.680 -28.935 1.00 116.33 137 CYS B N 1
ATOM 3612 C CA . CYS B 2 137 ? 6.416 -6.558 -30.360 1.00 125.31 137 CYS B CA 1
ATOM 3613 C C . CYS B 2 137 ? 5.183 -6.463 -31.259 1.00 122.93 137 CYS B C 1
ATOM 3614 O O . CYS B 2 137 ? 4.333 -7.356 -31.261 1.00 120.18 137 CYS B O 1
ATOM 3617 N N . PHE B 2 138 ? 5.101 -5.363 -32.012 1.00 131.76 138 PHE B N 1
ATOM 3618 C CA . PHE B 2 138 ? 4.136 -5.215 -33.103 1.00 139.08 138 PHE B CA 1
ATOM 3619 C C . PHE B 2 138 ? 4.887 -5.157 -34.434 1.00 148.06 138 PHE B C 1
ATOM 3620 O O . PHE B 2 138 ? 5.502 -4.134 -34.753 1.00 151.48 138 PHE B O 1
ATOM 3628 N N . GLU B 2 139 ? 4.810 -6.226 -35.226 1.00 152.53 139 GLU B N 1
ATOM 3629 C CA . GLU B 2 139 ? 5.522 -6.271 -36.508 1.00 154.03 139 GLU B CA 1
ATOM 3630 C C . GLU B 2 139 ? 4.676 -5.723 -37.660 1.00 156.28 139 GLU B C 1
ATOM 3631 O O . GLU B 2 139 ? 3.621 -6.271 -37.978 1.00 149.43 139 GLU B O 1
ATOM 3637 N N . PHE B 2 140 ? 5.153 -4.643 -38.279 1.00 157.48 140 PHE B N 1
ATOM 3638 C CA . PHE B 2 140 ? 4.400 -3.936 -39.316 1.00 150.13 140 PHE B CA 1
ATOM 3639 C C . PHE B 2 140 ? 4.286 -4.726 -40.622 1.00 146.62 140 PHE B C 1
ATOM 3640 O O . PHE B 2 140 ? 5.296 -5.100 -41.218 1.00 143.68 140 PHE B O 1
ATOM 3648 N N . TYR B 2 141 ? 3.054 -4.985 -41.057 1.00 146.29 141 TYR B N 1
ATOM 3649 C CA . TYR B 2 141 ? 2.809 -5.476 -42.408 1.00 132.83 141 TYR B CA 1
ATOM 3650 C C . TYR B 2 141 ? 3.312 -4.440 -43.383 1.00 139.99 141 TYR B C 1
ATOM 3651 O O . TYR B 2 141 ? 4.305 -4.647 -44.078 1.00 158.08 141 TYR B O 1
ATOM 3660 N N . HIS B 2 142 ? 2.623 -3.308 -43.411 1.00 130.56 142 HIS B N 1
ATOM 3661 C CA . HIS B 2 142 ? 3.003 -2.207 -44.274 1.00 141.55 142 HIS B CA 1
ATOM 3662 C C . HIS B 2 142 ? 4.340 -1.609 -43.851 1.00 144.66 142 HIS B C 1
ATOM 3663 O O . HIS B 2 142 ? 4.746 -1.714 -42.694 1.00 139.05 142 HIS B O 1
ATOM 3670 N N . LYS B 2 143 ? 5.009 -0.975 -44.809 1.00 147.83 143 LYS B N 1
ATOM 3671 C CA . LYS B 2 143 ? 6.280 -0.299 -44.587 1.00 148.29 143 LYS B CA 1
ATOM 3672 C C . LYS B 2 143 ? 6.105 0.947 -43.723 1.00 143.45 143 LYS B C 1
ATOM 3673 O O . LYS B 2 143 ? 5.069 1.610 -43.774 1.00 142.56 143 LYS B O 1
ATOM 3679 N N . CYS B 2 144 ? 7.119 1.262 -42.927 1.00 147.81 144 CYS B N 1
ATOM 3680 C CA . CYS B 2 144 ? 7.105 2.492 -42.150 1.00 148.69 144 CYS B CA 1
ATOM 3681 C C . CYS B 2 144 ? 8.477 3.146 -42.173 1.00 135.79 144 CYS B C 1
ATOM 3682 O O . CYS B 2 144 ? 9.502 2.482 -42.028 1.00 128.25 144 CYS B O 1
ATOM 3685 N N . ASP B 2 145 ? 8.484 4.458 -42.367 1.00 134.83 145 ASP B N 1
ATOM 3686 C CA . ASP B 2 145 ? 9.677 5.248 -42.131 1.00 137.41 145 ASP B CA 1
ATOM 3687 C C . ASP B 2 145 ? 9.779 5.487 -40.630 1.00 142.86 145 ASP B C 1
ATOM 3688 O O . ASP B 2 145 ? 9.119 4.806 -39.843 1.00 135.56 145 ASP B O 1
ATOM 3693 N N . ASP B 2 146 ? 10.665 6.405 -40.256 1.00 150.28 146 ASP B N 1
ATOM 3694 C CA . ASP B 2 146 ? 10.867 6.872 -38.896 1.00 145.98 146 ASP B CA 1
ATOM 3695 C C . ASP B 2 146 ? 9.667 7.748 -38.581 1.00 147.13 146 ASP B C 1
ATOM 3696 O O . ASP B 2 146 ? 9.079 7.679 -37.502 1.00 145.21 146 ASP B O 1
ATOM 3701 N N . ALA B 2 147 ? 9.324 8.579 -39.566 1.00 140.24 147 ALA B N 1
ATOM 3702 C CA . ALA B 2 147 ? 8.325 9.637 -39.420 1.00 141.63 147 ALA B CA 1
ATOM 3703 C C . ALA B 2 147 ? 6.989 8.992 -39.116 1.00 141.44 147 ALA B C 1
ATOM 3704 O O . ALA B 2 147 ? 6.313 9.350 -38.147 1.00 135.40 147 ALA B O 1
ATOM 3706 N N . CYS B 2 148 ? 6.618 8.025 -39.952 1.00 143.59 148 CYS B N 1
ATOM 3707 C CA . CYS B 2 148 ? 5.415 7.224 -39.713 1.00 145.42 148 CYS B CA 1
ATOM 3708 C C . CYS B 2 148 ? 5.403 6.555 -38.350 1.00 144.40 148 CYS B C 1
ATOM 3709 O O . CYS B 2 148 ? 4.339 6.389 -37.725 1.00 149.08 148 CYS B O 1
ATOM 3712 N N . MET B 2 149 ? 6.609 6.157 -37.939 1.00 139.70 149 MET B N 1
ATOM 3713 C CA . MET B 2 149 ? 6.924 5.489 -36.676 1.00 139.09 149 MET B CA 1
ATOM 3714 C C . MET B 2 149 ? 6.961 6.556 -35.553 1.00 136.85 149 MET B C 1
ATOM 3715 O O . MET B 2 149 ? 6.474 6.326 -34.455 1.00 127.14 149 MET B O 1
ATOM 3720 N N . GLU B 2 150 ? 7.506 7.742 -35.815 1.00 136.08 150 GLU B N 1
ATOM 3721 C CA . GLU B 2 150 ? 7.379 8.806 -34.814 1.00 130.76 150 GLU B CA 1
ATOM 3722 C C . GLU B 2 150 ? 5.897 9.197 -34.624 1.00 141.17 150 GLU B C 1
ATOM 3723 O O . GLU B 2 150 ? 5.491 9.601 -33.531 1.00 141.22 150 GLU B O 1
ATOM 3729 N N . SER B 2 151 ? 5.092 8.973 -35.667 1.00 143.76 151 SER B N 1
ATOM 3730 C CA . SER B 2 151 ? 3.633 9.164 -35.632 1.00 136.82 151 SER B CA 1
ATOM 3731 C C . SER B 2 151 ? 2.806 8.250 -34.689 1.00 135.74 151 SER B C 1
ATOM 3732 O O . SER B 2 151 ? 1.797 8.702 -34.160 1.00 136.69 151 SER B O 1
ATOM 3735 N N . VAL B 2 152 ? 3.199 6.991 -34.478 1.00 122.72 152 VAL B N 1
ATOM 3736 C CA . VAL B 2 152 ? 2.532 6.183 -33.451 1.00 127.73 152 VAL B CA 1
ATOM 3737 C C . VAL B 2 152 ? 2.888 6.717 -32.070 1.00 134.22 152 VAL B C 1
ATOM 3738 O O . VAL B 2 152 ? 2.036 6.858 -31.186 1.00 136.55 152 VAL B O 1
ATOM 3742 N N . ARG B 2 153 ? 4.167 7.020 -31.909 1.00 129.96 153 ARG B N 1
ATOM 3743 C CA . ARG B 2 153 ? 4.680 7.625 -30.695 1.00 123.46 153 ARG B CA 1
ATOM 3744 C C . ARG B 2 153 ? 4.056 8.991 -30.465 1.00 132.17 153 ARG B C 1
ATOM 3745 O O . ARG B 2 153 ? 3.866 9.403 -29.325 1.00 136.82 153 ARG B O 1
ATOM 3753 N N . ASN B 2 154 ? 3.760 9.698 -31.554 1.00 139.67 154 ASN B N 1
ATOM 3754 C CA . ASN B 2 154 ? 3.046 10.971 -31.494 1.00 145.47 154 ASN B CA 1
ATOM 3755 C C . ASN B 2 154 ? 1.593 10.716 -31.108 1.00 143.22 154 ASN B C 1
ATOM 3756 O O . ASN B 2 154 ? 0.972 11.498 -30.382 1.00 136.85 154 ASN B O 1
ATOM 3761 N N . GLY B 2 155 ? 1.061 9.612 -31.625 1.00 144.37 155 GLY B N 1
ATOM 3762 C CA . GLY B 2 155 ? -0.340 9.264 -31.475 1.00 145.08 155 GLY B CA 1
ATOM 3763 C C . GLY B 2 155 ? -1.126 9.755 -32.678 1.00 145.73 155 GLY B C 1
ATOM 3764 O O . GLY B 2 155 ? -2.196 9.226 -32.999 1.00 138.39 155 GLY B O 1
ATOM 3765 N N . THR B 2 156 ? -0.571 10.765 -33.352 1.00 147.71 156 THR B N 1
ATOM 3766 C CA . THR B 2 156 ? -1.172 11.335 -34.555 1.00 145.45 156 THR B CA 1
ATOM 3767 C C . THR B 2 156 ? -1.067 10.337 -35.688 1.00 150.07 156 THR B C 1
ATOM 3768 O O . THR B 2 156 ? -0.131 9.548 -35.740 1.00 146.53 156 THR B O 1
ATOM 3772 N N . TYR B 2 157 ? -2.001 10.388 -36.623 1.00 154.68 157 TYR B N 1
ATOM 3773 C CA . TYR B 2 157 ? -1.989 9.420 -37.700 1.00 159.02 157 TYR B CA 1
ATOM 3774 C C . TYR B 2 157 ? -2.974 9.824 -38.761 1.00 169.53 157 TYR B C 1
ATOM 3775 O O . TYR B 2 157 ? -3.568 10.902 -38.708 1.00 163.96 157 TYR B O 1
ATOM 3784 N N . ASP B 2 158 ? -3.084 8.963 -39.761 1.00 173.10 158 ASP B N 1
ATOM 3785 C CA . ASP B 2 158 ? -4.388 8.496 -40.191 1.00 171.01 158 ASP B CA 1
ATOM 3786 C C . ASP B 2 158 ? -4.245 7.047 -40.602 1.00 169.01 158 ASP B C 1
ATOM 3787 O O . ASP B 2 158 ? -3.333 6.671 -41.331 1.00 155.58 158 ASP B O 1
ATOM 3792 N N . TYR B 2 159 ? -5.155 6.251 -40.072 1.00 178.26 159 TYR B N 1
ATOM 3793 C CA . TYR B 2 159 ? -5.175 4.793 -40.147 1.00 177.32 159 TYR B CA 1
ATOM 3794 C C . TYR B 2 159 ? -5.266 4.154 -41.555 1.00 172.81 159 TYR B C 1
ATOM 3795 O O . TYR B 2 159 ? -4.550 3.188 -41.841 1.00 162.73 159 TYR B O 1
ATOM 3804 N N . PRO B 2 160 ? -6.148 4.676 -42.436 1.00 177.58 160 PRO B N 1
ATOM 3805 C CA . PRO B 2 160 ? -6.308 4.008 -43.734 1.00 176.99 160 PRO B CA 1
ATOM 3806 C C . PRO B 2 160 ? -5.122 4.201 -44.674 1.00 167.97 160 PRO B C 1
ATOM 3807 O O . PRO B 2 160 ? -5.012 3.472 -45.657 1.00 162.00 160 PRO B O 1
ATOM 3811 N N . LYS B 2 161 ? -4.270 5.179 -44.390 1.00 161.60 161 LYS B N 1
ATOM 3812 C CA . LYS B 2 161 ? -3.194 5.545 -45.302 1.00 153.68 161 LYS B CA 1
ATOM 3813 C C . LYS B 2 161 ? -2.288 4.361 -45.644 1.00 159.78 161 LYS B C 1
ATOM 3814 O O . LYS B 2 161 ? -1.947 4.145 -46.808 1.00 164.69 161 LYS B O 1
ATOM 3820 N N . TYR B 2 162 ? -1.906 3.600 -44.622 1.00 156.91 162 TYR B N 1
ATOM 3821 C CA . TYR B 2 162 ? -1.029 2.443 -44.785 1.00 147.21 162 TYR B CA 1
ATOM 3822 C C . TYR B 2 162 ? -1.795 1.122 -44.871 1.00 148.73 162 TYR B C 1
ATOM 3823 O O . TYR B 2 162 ? -1.193 0.048 -44.935 1.00 148.55 162 TYR B O 1
ATOM 3832 N N . SER B 2 163 ? -3.122 1.211 -44.860 1.00 154.47 163 SER B N 1
ATOM 3833 C CA . SER B 2 163 ? -3.992 0.034 -44.879 1.00 156.80 163 SER B CA 1
ATOM 3834 C C . SER B 2 163 ? -3.844 -0.846 -46.130 1.00 151.81 163 SER B C 1
ATOM 3835 O O . SER B 2 163 ? -3.575 -2.042 -46.016 1.00 148.73 163 SER B O 1
ATOM 3838 N N . GLU B 2 164 ? -4.027 -0.258 -47.313 1.00 151.11 164 GLU B N 1
ATOM 3839 C CA . GLU B 2 164 ? -3.929 -1.004 -48.572 1.00 146.91 164 GLU B CA 1
ATOM 3840 C C . GLU B 2 164 ? -2.525 -1.596 -48.793 1.00 151.77 164 GLU B C 1
ATOM 3841 O O . GLU B 2 164 ? -2.369 -2.646 -49.425 1.00 146.64 164 GLU B O 1
ATOM 3847 N N . GLU B 2 165 ? -1.515 -0.913 -48.256 1.00 149.30 165 GLU B N 1
ATOM 3848 C CA . GLU B 2 165 ? -0.126 -1.360 -48.299 1.00 149.67 165 GLU B CA 1
ATOM 3849 C C . GLU B 2 165 ? 0.010 -2.674 -47.527 1.00 146.21 165 GLU B C 1
ATOM 3850 O O . GLU B 2 165 ? 0.697 -3.608 -47.954 1.00 137.25 165 GLU B O 1
ATOM 3856 N N . SER B 2 166 ? -0.672 -2.722 -46.385 1.00 145.43 166 SER B N 1
ATOM 3857 C CA . SER B 2 166 ? -0.609 -3.835 -45.443 1.00 145.32 166 SER B CA 1
ATOM 3858 C C . SER B 2 166 ? -1.441 -5.063 -45.841 1.00 146.43 166 SER B C 1
ATOM 3859 O O . SER B 2 166 ? -0.962 -6.195 -45.760 1.00 137.33 166 SER B O 1
ATOM 3862 N N . LYS B 2 167 ? -2.679 -4.825 -46.271 1.00 150.92 167 LYS B N 1
ATOM 3863 C CA . LYS B 2 167 ? -3.721 -5.864 -46.336 1.00 151.70 167 LYS B CA 1
ATOM 3864 C C . LYS B 2 167 ? -3.472 -7.104 -47.206 1.00 149.45 167 LYS B C 1
ATOM 3865 O O . LYS B 2 167 ? -3.873 -8.206 -46.833 1.00 145.65 167 LYS B O 1
ATOM 3871 N N . LEU B 2 168 ? -2.834 -6.936 -48.360 1.00 146.13 168 LEU B N 1
ATOM 3872 C CA . LEU B 2 168 ? -2.595 -8.071 -49.249 1.00 149.34 168 LEU B CA 1
ATOM 3873 C C . LEU B 2 168 ? -1.272 -8.785 -48.919 1.00 154.23 168 LEU B C 1
ATOM 3874 O O . LEU B 2 168 ? -0.891 -9.747 -49.590 1.00 153.92 168 LEU B O 1
ATOM 3879 N N . ASN B 2 169 ? -0.585 -8.309 -47.879 1.00 154.00 169 ASN B N 1
ATOM 3880 C CA . ASN B 2 169 ? 0.630 -8.952 -47.373 1.00 146.43 169 ASN B CA 1
ATOM 3881 C C . ASN B 2 169 ? 0.307 -10.126 -46.460 1.00 146.17 169 ASN B C 1
ATOM 3882 O O . ASN B 2 169 ? 1.175 -10.941 -46.143 1.00 141.14 169 ASN B O 1
ATOM 3887 N N . ARG B 2 170 ? -0.949 -10.190 -46.032 1.00 147.35 170 ARG B N 1
ATOM 3888 C CA . ARG B 2 170 ? -1.390 -11.123 -45.000 1.00 152.23 170 ARG B CA 1
ATOM 3889 C C . ARG B 2 170 ? -1.640 -12.547 -45.486 1.00 159.00 170 ARG B C 1
ATOM 3890 O O . ARG B 2 170 ? -1.835 -13.457 -44.677 1.00 156.99 170 ARG B O 1
ATOM 3898 N N . GLU B 2 171 ? -1.625 -12.738 -46.801 1.00 162.91 171 GLU B N 1
ATOM 3899 C CA . GLU B 2 171 ? -2.270 -13.898 -47.414 1.00 162.43 171 GLU B CA 1
ATOM 3900 C C . GLU B 2 171 ? -1.369 -15.091 -47.730 1.00 162.93 171 GLU B C 1
ATOM 3901 O O . GLU B 2 171 ? -1.518 -16.166 -47.146 1.00 160.38 171 GLU B O 1
ATOM 3907 N N . GLU B 2 172 ? -0.442 -14.890 -48.663 1.00 167.92 172 GLU B N 1
ATOM 3908 C CA . GLU B 2 172 ? 0.211 -15.997 -49.364 1.00 170.84 172 GLU B CA 1
ATOM 3909 C C . GLU B 2 172 ? 1.159 -16.883 -48.540 1.00 167.36 172 GLU B C 1
ATOM 3910 O O . GLU B 2 172 ? 1.527 -17.969 -48.991 1.00 169.00 172 GLU B O 1
ATOM 3916 N N . ILE B 2 173 ? 1.559 -16.431 -47.353 1.00 161.76 173 ILE B N 1
ATOM 3917 C CA . ILE B 2 173 ? 2.215 -17.327 -46.395 1.00 158.21 173 ILE B CA 1
ATOM 3918 C C . ILE B 2 173 ? 1.332 -17.538 -45.165 1.00 152.24 173 ILE B C 1
ATOM 3919 O O . ILE B 2 173 ? 0.709 -18.589 -45.001 1.00 136.38 173 ILE B O 1
ATOM 3924 N N . GLY C 1 4 ? -21.530 0.633 -39.537 1.00 103.26 10 GLY C N 1
ATOM 3925 C CA . GLY C 1 4 ? -22.915 0.990 -39.790 1.00 115.50 10 GLY C CA 1
ATOM 3926 C C . GLY C 1 4 ? -23.554 1.718 -38.624 1.00 116.96 10 GLY C C 1
ATOM 3927 O O . GLY C 1 4 ? -23.529 2.948 -38.568 1.00 107.68 10 GLY C O 1
ATOM 3928 N N . ASP C 1 5 ? -24.142 0.958 -37.701 1.00 120.30 11 ASP C N 1
ATOM 3929 C CA . ASP C 1 5 ? -24.662 1.516 -36.452 1.00 116.68 11 ASP C CA 1
ATOM 3930 C C . ASP C 1 5 ? -23.609 1.378 -35.364 1.00 116.17 11 ASP C C 1
ATOM 3931 O O . ASP C 1 5 ? -22.539 0.821 -35.606 1.00 117.80 11 ASP C O 1
ATOM 3936 N N . THR C 1 6 ? -23.930 1.851 -34.159 1.00 129.02 12 THR C N 1
ATOM 3937 C CA . THR C 1 6 ? -22.937 1.980 -33.089 1.00 123.89 12 THR C CA 1
ATOM 3938 C C . THR C 1 6 ? -23.428 1.674 -31.672 1.00 107.42 12 THR C C 1
ATOM 3939 O O . THR C 1 6 ? -24.559 1.983 -31.313 1.00 103.52 12 THR C O 1
ATOM 3943 N N . ILE C 1 7 ? -22.563 1.052 -30.878 1.00 116.20 13 ILE C N 1
ATOM 3944 C CA . ILE C 1 7 ? -22.663 1.142 -29.424 1.00 118.88 13 ILE C CA 1
ATOM 3945 C C . ILE C 1 7 ? -21.372 1.728 -28.873 1.00 110.33 13 ILE C C 1
ATOM 3946 O O . ILE C 1 7 ? -20.292 1.155 -29.038 1.00 108.24 13 ILE C O 1
ATOM 3951 N N . CYS C 1 8 ? -21.490 2.885 -28.238 1.00 100.23 14 CYS C N 1
ATOM 3952 C CA . CYS C 1 8 ? -20.374 3.469 -27.524 1.00 106.22 14 CYS C CA 1
ATOM 3953 C C . CYS C 1 8 ? -20.588 3.192 -26.039 1.00 109.47 14 CYS C C 1
ATOM 3954 O O . CYS C 1 8 ? -21.729 3.191 -25.560 1.00 105.11 14 CYS C O 1
ATOM 3957 N N . ILE C 1 9 ? -19.502 2.914 -25.318 1.00 110.05 15 ILE C N 1
ATOM 3958 C CA . ILE C 1 9 ? -19.573 2.835 -23.860 1.00 106.57 15 ILE C CA 1
ATOM 3959 C C . ILE C 1 9 ? -18.771 3.974 -23.235 1.00 101.20 15 ILE C C 1
ATOM 3960 O O . ILE C 1 9 ? -17.650 4.264 -23.652 1.00 106.75 15 ILE C O 1
ATOM 3965 N N . GLY C 1 10 ? -19.384 4.639 -22.262 1.00 99.55 16 GLY C N 1
ATOM 3966 C CA . GLY C 1 10 ? -18.809 5.811 -21.627 1.00 109.98 16 GLY C CA 1
ATOM 3967 C C . GLY C 1 10 ? -19.391 6.013 -20.239 1.00 113.07 16 GLY C C 1
ATOM 3968 O O . GLY C 1 10 ? -20.304 5.294 -19.825 1.00 108.36 16 GLY C O 1
ATOM 3969 N N . TYR C 1 11 ? -18.872 6.998 -19.516 1.00 101.93 17 TYR C N 1
ATOM 3970 C CA . TYR C 1 11 ? -19.200 7.146 -18.104 1.00 95.59 17 TYR C CA 1
ATOM 3971 C C . TYR C 1 11 ? -19.943 8.443 -17.807 1.00 96.67 17 TYR C C 1
ATOM 3972 O O . TYR C 1 11 ? -20.248 9.236 -18.705 1.00 90.52 17 TYR C O 1
ATOM 3981 N N . HIS C 1 12 ? -20.231 8.637 -16.527 1.00 99.49 18 HIS C N 1
ATOM 3982 C CA . HIS C 1 12 ? -21.052 9.741 -16.067 1.00 96.61 18 HIS C CA 1
ATOM 3983 C C . HIS C 1 12 ? -20.280 11.065 -16.021 1.00 101.37 18 HIS C C 1
ATOM 3984 O O . HIS C 1 12 ? -19.056 11.089 -15.828 1.00 98.04 18 HIS C O 1
ATOM 3991 N N . ALA C 1 13 ? -21.009 12.159 -16.234 1.00 95.40 19 ALA C N 1
ATOM 3992 C CA . ALA C 1 13 ? -20.485 13.515 -16.087 1.00 89.06 19 ALA C CA 1
ATOM 3993 C C . ALA C 1 13 ? -21.627 14.454 -15.707 1.00 97.06 19 ALA C C 1
ATOM 3994 O O . ALA C 1 13 ? -22.771 14.249 -16.117 1.00 102.25 19 ALA C O 1
ATOM 3996 N N . ASN C 1 14 ? -21.323 15.486 -14.930 1.00 93.28 20 ASN C N 1
ATOM 3997 C CA . ASN C 1 14 ? -22.330 16.475 -14.559 1.00 88.58 20 ASN C CA 1
ATOM 3998 C C . ASN C 1 14 ? -21.700 17.832 -14.267 1.00 95.17 20 ASN C C 1
ATOM 3999 O O . ASN C 1 14 ? -20.500 18.030 -14.485 1.00 94.79 20 ASN C O 1
ATOM 4004 N N . ASN C 1 15 ? -22.517 18.753 -13.763 1.00 100.27 21 ASN C N 1
ATOM 4005 C CA . ASN C 1 15 ? -22.088 20.119 -13.460 1.00 104.47 21 ASN C CA 1
ATOM 4006 C C . ASN C 1 15 ? -21.553 20.284 -12.033 1.00 101.01 21 ASN C C 1
ATOM 4007 O O . ASN C 1 15 ? -21.294 21.404 -11.593 1.00 91.35 21 ASN C O 1
ATOM 4012 N N . SER C 1 16 ? -21.435 19.176 -11.303 1.00 98.07 22 SER C N 1
ATOM 4013 C CA . SER C 1 16 ? -20.802 19.190 -9.985 1.00 99.07 22 SER C CA 1
ATOM 4014 C C . SER C 1 16 ? -19.365 19.740 -10.039 1.00 93.61 22 SER C C 1
ATOM 4015 O O . SER C 1 16 ? -18.540 19.285 -10.838 1.00 81.72 22 SER C O 1
ATOM 4018 N N . THR C 1 17 ? -19.096 20.729 -9.181 1.00 90.51 23 THR C N 1
ATOM 4019 C CA . THR C 1 17 ? -17.818 21.444 -9.132 1.00 93.83 23 THR C CA 1
ATOM 4020 C C . THR C 1 17 ? -16.872 20.828 -8.103 1.00 103.08 23 THR C C 1
ATOM 4021 O O . THR C 1 17 ? -15.721 21.251 -7.969 1.00 100.26 23 THR C O 1
ATOM 4025 N N . ASP C 1 18 ? -17.365 19.817 -7.394 1.00 97.47 24 ASP C N 1
ATOM 4026 C CA . ASP C 1 18 ? -16.702 19.297 -6.198 1.00 91.56 24 ASP C CA 1
ATOM 4027 C C . ASP C 1 18 ? -15.357 18.579 -6.444 1.00 95.77 24 ASP C C 1
ATOM 4028 O O . ASP C 1 18 ? -15.169 17.877 -7.439 1.00 93.14 24 ASP C O 1
ATOM 4033 N N . THR C 1 19 ? -14.428 18.765 -5.512 1.00 99.63 25 THR C N 1
ATOM 4034 C CA . THR C 1 19 ? -13.021 18.469 -5.754 1.00 94.00 25 THR C CA 1
ATOM 4035 C C . THR C 1 19 ? -12.428 17.535 -4.690 1.00 88.34 25 THR C C 1
ATOM 4036 O O . THR C 1 19 ? -12.817 17.606 -3.523 1.00 85.27 25 THR C O 1
ATOM 4040 N N . VAL C 1 20 ? -11.501 16.663 -5.101 1.00 86.11 26 VAL C N 1
ATOM 4041 C CA . VAL C 1 20 ? -10.894 15.643 -4.227 1.00 73.28 26 VAL C CA 1
ATOM 4042 C C . VAL C 1 20 ? -9.380 15.581 -4.433 1.00 81.81 26 VAL C C 1
ATOM 4043 O O . VAL C 1 20 ? -8.923 15.696 -5.564 1.00 98.45 26 VAL C O 1
ATOM 4047 N N . ASP C 1 21 ? -8.597 15.424 -3.361 1.00 86.68 27 ASP C N 1
ATOM 4048 C CA . ASP C 1 21 ? -7.168 15.084 -3.502 1.00 82.29 27 ASP C CA 1
ATOM 4049 C C . ASP C 1 21 ? -6.999 13.565 -3.348 1.00 72.88 27 ASP C C 1
ATOM 4050 O O . ASP C 1 21 ? -7.700 12.930 -2.567 1.00 81.53 27 ASP C O 1
ATOM 4055 N N . THR C 1 22 ? -6.092 12.978 -4.113 1.00 73.49 28 THR C N 1
ATOM 4056 C CA . THR C 1 22 ? -5.748 11.572 -3.940 1.00 66.88 28 THR C CA 1
ATOM 4057 C C . THR C 1 22 ? -4.229 11.502 -3.798 1.00 81.49 28 THR C C 1
ATOM 4058 O O . THR C 1 22 ? -3.566 12.539 -3.805 1.00 83.75 28 THR C O 1
ATOM 4062 N N . VAL C 1 23 ? -3.673 10.301 -3.659 1.00 78.57 29 VAL C N 1
ATOM 4063 C CA . VAL C 1 23 ? -2.233 10.144 -3.408 1.00 60.68 29 VAL C CA 1
ATOM 4064 C C . VAL C 1 23 ? -1.354 10.592 -4.583 1.00 79.29 29 VAL C C 1
ATOM 4065 O O . VAL C 1 23 ? -0.371 11.308 -4.392 1.00 88.32 29 VAL C O 1
ATOM 4069 N N . LEU C 1 24 ? -1.699 10.164 -5.794 1.00 86.45 30 LEU C N 1
ATOM 4070 C CA . LEU C 1 24 ? -0.926 10.528 -6.982 1.00 81.40 30 LEU C CA 1
ATOM 4071 C C . LEU C 1 24 ? -1.266 11.914 -7.495 1.00 72.29 30 LEU C C 1
ATOM 4072 O O . LEU C 1 24 ? -0.409 12.627 -8.000 1.00 82.48 30 LEU C O 1
ATOM 4077 N N . GLU C 1 25 ? -2.529 12.291 -7.396 1.00 77.25 31 GLU C N 1
ATOM 4078 C CA . GLU C 1 25 ? -2.958 13.527 -8.023 1.00 81.92 31 GLU C CA 1
ATOM 4079 C C . GLU C 1 25 ? -3.757 14.363 -7.043 1.00 90.71 31 GLU C C 1
ATOM 4080 O O . GLU C 1 25 ? -4.348 13.839 -6.105 1.00 94.46 31 GLU C O 1
ATOM 4086 N N . LYS C 1 26 ? -3.789 15.666 -7.279 1.00 80.62 32 LYS C N 1
ATOM 4087 C CA . LYS C 1 26 ? -4.467 16.591 -6.387 1.00 88.89 32 LYS C CA 1
ATOM 4088 C C . LYS C 1 26 ? -5.605 17.304 -7.095 1.00 84.77 32 LYS C C 1
ATOM 4089 O O . LYS C 1 26 ? -5.663 17.342 -8.319 1.00 86.76 32 LYS C O 1
ATOM 4095 N N . ASN C 1 27 ? -6.523 17.850 -6.309 1.00 89.10 33 ASN C N 1
ATOM 4096 C CA . ASN C 1 27 ? -7.568 18.723 -6.834 1.00 97.35 33 ASN C CA 1
ATOM 4097 C C . ASN C 1 27 ? -8.398 18.112 -7.978 1.00 101.26 33 ASN C C 1
ATOM 4098 O O . ASN C 1 27 ? -8.860 18.830 -8.870 1.00 93.61 33 ASN C O 1
ATOM 4103 N N . VAL C 1 28 ? -8.586 16.792 -7.941 1.00 97.36 34 VAL C N 1
ATOM 4104 C CA . VAL C 1 28 ? -9.367 16.085 -8.963 1.00 95.39 34 VAL C CA 1
ATOM 4105 C C . VAL C 1 28 ? -10.857 16.424 -8.873 1.00 97.46 34 VAL C C 1
ATOM 4106 O O . VAL C 1 28 ? -11.478 16.327 -7.808 1.00 98.42 34 VAL C O 1
ATOM 4110 N N . THR C 1 29 ? -11.438 16.829 -9.993 1.00 91.52 35 THR C N 1
ATOM 4111 C CA . THR C 1 29 ? -12.870 17.057 -10.003 1.00 93.61 35 THR C CA 1
ATOM 4112 C C . THR C 1 29 ? -13.552 15.686 -10.062 1.00 94.55 35 THR C C 1
ATOM 4113 O O . THR C 1 29 ? -13.012 14.734 -10.625 1.00 89.17 35 THR C O 1
ATOM 4117 N N . VAL C 1 30 ? -14.708 15.565 -9.430 1.00 86.20 36 VAL C N 1
ATOM 4118 C CA . VAL C 1 30 ? -15.399 14.288 -9.401 1.00 86.39 36 VAL C CA 1
ATOM 4119 C C . VAL C 1 30 ? -16.907 14.508 -9.431 1.00 96.88 36 VAL C C 1
ATOM 4120 O O . VAL C 1 30 ? -17.387 15.608 -9.161 1.00 97.79 36 VAL C O 1
ATOM 4124 N N . THR C 1 31 ? -17.650 13.458 -9.766 1.00 94.52 37 THR C N 1
ATOM 4125 C CA . THR C 1 31 ? -19.093 13.563 -9.954 1.00 93.64 37 THR C CA 1
ATOM 4126 C C . THR C 1 31 ? -19.813 13.655 -8.623 1.00 95.38 37 THR C C 1
ATOM 4127 O O . THR C 1 31 ? -20.479 14.649 -8.321 1.00 92.73 37 THR C O 1
ATOM 4131 N N . HIS C 1 32 ? -19.702 12.590 -7.844 1.00 94.03 38 HIS C N 1
ATOM 4132 C CA . HIS C 1 32 ? -20.293 12.565 -6.519 1.00 97.67 38 HIS C CA 1
ATOM 4133 C C . HIS C 1 32 ? -19.209 12.293 -5.474 1.00 106.16 38 HIS C C 1
ATOM 4134 O O . HIS C 1 32 ? -18.225 11.587 -5.742 1.00 95.21 38 HIS C O 1
ATOM 4141 N N . SER C 1 33 ? -19.388 12.865 -4.286 1.00 97.38 39 SER C N 1
ATOM 4142 C CA . SER C 1 33 ? -18.384 12.784 -3.234 1.00 86.44 39 SER C CA 1
ATOM 4143 C C . SER C 1 33 ? -19.049 12.886 -1.870 1.00 88.26 39 SER C C 1
ATOM 4144 O O . SER C 1 33 ? -20.184 13.344 -1.767 1.00 75.05 39 SER C O 1
ATOM 4147 N N . VAL C 1 34 ? -18.340 12.457 -0.826 1.00 96.46 40 VAL C N 1
ATOM 4148 C CA . VAL C 1 34 ? -18.822 12.592 0.551 1.00 85.03 40 VAL C CA 1
ATOM 4149 C C . VAL C 1 34 ? -17.887 13.455 1.404 1.00 84.29 40 VAL C C 1
ATOM 4150 O O . VAL C 1 34 ? -16.691 13.166 1.517 1.00 81.49 40 VAL C O 1
ATOM 4154 N N . ASN C 1 35 ? -18.432 14.512 2.003 1.00 77.77 41 ASN C N 1
ATOM 4155 C CA . ASN C 1 35 ? -17.686 15.278 2.997 1.00 76.51 41 ASN C CA 1
ATOM 4156 C C . ASN C 1 35 ? -17.707 14.539 4.335 1.00 79.90 41 ASN C C 1
ATOM 4157 O O . ASN C 1 35 ? -18.778 14.250 4.871 1.00 83.77 41 ASN C O 1
ATOM 4162 N N . LEU C 1 36 ? -16.522 14.221 4.857 1.00 72.72 42 LEU C N 1
ATOM 4163 C CA . LEU C 1 36 ? -16.383 13.476 6.111 1.00 76.27 42 LEU C CA 1
ATOM 4164 C C . LEU C 1 36 ? -16.187 14.368 7.337 1.00 78.83 42 LEU C C 1
ATOM 4165 O O . LEU C 1 36 ? -15.941 13.871 8.435 1.00 83.60 42 LEU C O 1
ATOM 4170 N N . LEU C 1 37 ? -16.255 15.679 7.145 1.00 72.74 43 LEU C N 1
ATOM 4171 C CA . LEU C 1 37 ? -15.748 16.610 8.146 1.00 69.93 43 LEU C CA 1
ATOM 4172 C C . LEU C 1 37 ? -16.704 17.751 8.458 1.00 75.77 43 LEU C C 1
ATOM 4173 O O . LEU C 1 37 ? -17.082 18.520 7.570 1.00 78.00 43 LEU C O 1
ATOM 4178 N N . GLU C 1 38 ? -17.071 17.879 9.726 1.00 60.41 44 GLU C N 1
ATOM 4179 C CA . GLU C 1 38 ? -18.033 18.894 10.119 1.00 70.41 44 GLU C CA 1
ATOM 4180 C C . GLU C 1 38 ? -17.373 20.197 10.580 1.00 66.55 44 GLU C C 1
ATOM 4181 O O . GLU C 1 38 ? -16.698 20.222 11.601 1.00 67.39 44 GLU C O 1
ATOM 4187 N N . ASP C 1 39 ? -17.564 21.264 9.804 1.00 72.35 45 ASP C N 1
ATOM 4188 C CA . ASP C 1 39 ? -17.070 22.603 10.135 1.00 70.17 45 ASP C CA 1
ATOM 4189 C C . ASP C 1 39 ? -18.146 23.467 10.781 1.00 66.64 45 ASP C C 1
ATOM 4190 O O . ASP C 1 39 ? -17.910 24.633 11.087 1.00 75.07 45 ASP C O 1
ATOM 4195 N N . SER C 1 40 ? -19.330 22.911 10.979 1.00 59.37 46 SER C N 1
ATOM 4196 C CA . SER C 1 40 ? -20.461 23.757 11.347 1.00 82.56 46 SER C CA 1
ATOM 4197 C C . SER C 1 40 ? -20.964 23.584 12.777 1.00 69.74 46 SER C C 1
ATOM 4198 O O . SER C 1 40 ? -21.125 22.470 13.263 1.00 69.00 46 SER C O 1
ATOM 4201 N N . HIS C 1 41 ? -21.215 24.711 13.435 1.00 71.75 47 HIS C N 1
ATOM 4202 C CA . HIS C 1 41 ? -21.960 24.728 14.688 1.00 72.96 47 HIS C CA 1
ATOM 4203 C C . HIS C 1 41 ? -22.931 25.915 14.701 1.00 86.33 47 HIS C C 1
ATOM 4204 O O . HIS C 1 41 ? -22.948 26.715 13.764 1.00 80.80 47 HIS C O 1
ATOM 4211 N N . ASN C 1 42 ? -23.745 26.022 15.750 1.00 73.12 48 ASN C N 1
ATOM 4212 C CA . ASN C 1 42 ? -24.693 27.126 15.864 1.00 65.57 48 ASN C CA 1
ATOM 4213 C C . ASN C 1 42 ? -24.251 28.296 16.739 1.00 78.40 48 ASN C C 1
ATOM 4214 O O . ASN C 1 42 ? -25.005 29.256 16.922 1.00 84.04 48 ASN C O 1
ATOM 4219 N N . GLY C 1 43 ? -23.052 28.194 17.308 1.00 80.66 49 GLY C N 1
ATOM 4220 C CA . GLY C 1 43 ? -22.494 29.271 18.110 1.00 70.55 49 GLY C CA 1
ATOM 4221 C C . GLY C 1 43 ? -23.281 29.529 19.378 1.00 64.42 49 GLY C C 1
ATOM 4222 O O . GLY C 1 43 ? -23.270 30.640 19.918 1.00 60.62 49 GLY C O 1
ATOM 4223 N N . LYS C 1 44 ? -23.963 28.486 19.845 1.00 60.20 50 LYS C N 1
ATOM 4224 C CA . LYS C 1 44 ? -24.822 28.551 21.023 1.00 63.64 50 LYS C CA 1
ATOM 4225 C C . LYS C 1 44 ? -24.567 27.376 21.985 1.00 70.13 50 LYS C C 1
ATOM 4226 O O . LYS C 1 44 ? -24.097 26.304 21.572 1.00 69.93 50 LYS C O 1
ATOM 4232 N N . LEU C 1 45 ? -24.890 27.573 23.264 1.00 73.05 51 LEU C N 1
ATOM 4233 C CA . LEU C 1 45 ? -24.770 26.498 24.252 1.00 71.24 51 LEU C CA 1
ATOM 4234 C C . LEU C 1 45 ? -26.109 25.871 24.594 1.00 68.19 51 LEU C C 1
ATOM 4235 O O . LEU C 1 45 ? -26.917 26.442 25.331 1.00 65.56 51 LEU C O 1
ATOM 4240 N N . CYS C 1 46 ? -26.285 24.639 24.135 1.00 70.06 52 CYS C N 1
ATOM 4241 C CA . CYS C 1 46 ? -27.589 23.998 24.145 1.00 76.57 52 CYS C CA 1
ATOM 4242 C C . CYS C 1 46 ? -27.770 23.021 25.290 1.00 67.90 52 CYS C C 1
ATOM 4243 O O . CYS C 1 46 ? -26.860 22.792 26.096 1.00 73.09 52 CYS C O 1
ATOM 4246 N N . LYS C 1 47 ? -28.973 22.468 25.356 1.00 52.17 53 LYS C N 1
ATOM 4247 C CA . LYS C 1 47 ? -29.348 21.484 26.356 1.00 60.83 53 LYS C CA 1
ATOM 4248 C C . LYS C 1 47 ? -28.821 20.108 25.962 1.00 63.60 53 LYS C C 1
ATOM 4249 O O . LYS C 1 47 ? -28.591 19.831 24.787 1.00 66.20 53 LYS C O 1
ATOM 4255 N N . LEU C 1 48 ? -28.634 19.247 26.950 1.00 62.98 54 LEU C N 1
ATOM 4256 C CA . LEU C 1 48 ? -28.414 17.832 26.686 1.00 59.82 54 LEU C CA 1
ATOM 4257 C C . LEU C 1 48 ? -29.517 17.005 27.337 1.00 67.56 54 LEU C C 1
ATOM 4258 O O . LEU C 1 48 ? -29.729 17.105 28.544 1.00 56.68 54 LEU C O 1
ATOM 4263 N N . LYS C 1 49 A -30.211 16.199 26.533 1.00 71.60 54 LYS C N 1
ATOM 4264 C CA . LYS C 1 49 A -31.354 15.406 26.990 1.00 64.86 54 LYS C CA 1
ATOM 4265 C C . LYS C 1 49 A -32.305 16.248 27.846 1.00 58.13 54 LYS C C 1
ATOM 4266 O O . LYS C 1 49 A -32.729 15.846 28.935 1.00 50.62 54 LYS C O 1
ATOM 4272 N N . GLY C 1 50 ? -32.603 17.443 27.335 1.00 69.77 55 GLY C N 1
ATOM 4273 C CA . GLY C 1 50 ? -33.633 18.306 27.900 1.00 77.43 55 GLY C CA 1
ATOM 4274 C C . GLY C 1 50 ? -33.195 19.077 29.125 1.00 71.56 55 GLY C C 1
ATOM 4275 O O . GLY C 1 50 ? -33.964 19.816 29.747 1.00 77.13 55 GLY C O 1
ATOM 4276 N N . ILE C 1 51 ? -31.934 18.898 29.472 1.00 69.75 56 ILE C N 1
ATOM 4277 C CA . ILE C 1 51 ? -31.395 19.498 30.674 1.00 69.31 56 ILE C CA 1
ATOM 4278 C C . ILE C 1 51 ? -30.416 20.634 30.327 1.00 66.07 56 ILE C C 1
ATOM 4279 O O . ILE C 1 51 ? -29.612 20.525 29.402 1.00 64.13 56 ILE C O 1
ATOM 4284 N N . ALA C 1 52 ? -30.541 21.757 31.021 1.00 50.91 57 ALA C N 1
ATOM 4285 C CA . ALA C 1 52 ? -29.753 22.919 30.663 1.00 50.67 57 ALA C CA 1
ATOM 4286 C C . ALA C 1 52 ? -28.428 22.917 31.405 1.00 60.72 57 ALA C C 1
ATOM 4287 O O . ALA C 1 52 ? -28.335 22.433 32.541 1.00 58.10 57 ALA C O 1
ATOM 4289 N N . PRO C 1 53 ? -27.389 23.453 30.755 1.00 59.26 58 PRO C N 1
ATOM 4290 C CA . PRO C 1 53 ? -26.108 23.689 31.430 1.00 57.49 58 PRO C CA 1
ATOM 4291 C C . PRO C 1 53 ? -26.284 24.623 32.630 1.00 58.24 58 PRO C C 1
ATOM 4292 O O . PRO C 1 53 ? -27.151 25.506 32.590 1.00 61.57 58 PRO C O 1
ATOM 4296 N N . LEU C 1 54 ? -25.504 24.407 33.692 1.00 56.39 59 LEU C N 1
ATOM 4297 C CA . LEU C 1 54 ? -25.380 25.401 34.765 1.00 49.05 59 LEU C CA 1
ATOM 4298 C C . LEU C 1 54 ? -24.429 26.505 34.337 1.00 43.23 59 LEU C C 1
ATOM 4299 O O . LEU C 1 54 ? -23.281 26.218 34.013 1.00 51.16 59 LEU C O 1
ATOM 4304 N N . GLN C 1 55 ? -24.879 27.757 34.360 1.00 39.70 60 GLN C N 1
ATOM 4305 C CA . GLN C 1 55 ? -24.033 28.873 33.913 1.00 56.06 60 GLN C CA 1
ATOM 4306 C C . GLN C 1 55 ? -23.433 29.621 35.111 1.00 49.25 60 GLN C C 1
ATOM 4307 O O . GLN C 1 55 ? -24.131 30.319 35.847 1.00 54.30 60 GLN C O 1
ATOM 4313 N N . LEU C 1 56 ? -22.126 29.475 35.303 1.00 59.06 61 LEU C N 1
ATOM 4314 C CA . LEU C 1 56 ? -21.473 30.044 36.481 1.00 57.96 61 LEU C CA 1
ATOM 4315 C C . LEU C 1 56 ? -21.284 31.542 36.304 1.00 47.95 61 LEU C C 1
ATOM 4316 O O . LEU C 1 56 ? -21.165 32.285 37.271 1.00 44.60 61 LEU C O 1
ATOM 4321 N N . GLY C 1 57 ? -21.289 31.968 35.047 1.00 45.84 62 GLY C N 1
ATOM 4322 C CA . GLY C 1 57 ? -21.292 33.378 34.723 1.00 51.53 62 GLY C CA 1
ATOM 4323 C C . GLY C 1 57 ? -20.019 34.091 35.089 1.00 53.00 62 GLY C C 1
ATOM 4324 O O . GLY C 1 57 ? -18.931 33.759 34.623 1.00 62.88 62 GLY C O 1
ATOM 4325 N N . LYS C 1 58 ? -20.167 35.117 35.901 1.00 60.14 63 LYS C N 1
ATOM 4326 C CA . LYS C 1 58 ? -19.024 35.867 36.367 1.00 58.30 63 LYS C CA 1
ATOM 4327 C C . LYS C 1 58 ? -18.395 35.172 37.577 1.00 60.80 63 LYS C C 1
ATOM 4328 O O . LYS C 1 58 ? -17.387 35.647 38.100 1.00 68.62 63 LYS C O 1
ATOM 4334 N N . CYS C 1 59 ? -18.977 34.053 38.011 1.00 51.77 64 CYS C N 1
ATOM 4335 C CA . CYS C 1 59 ? -18.424 33.274 39.122 1.00 52.25 64 CYS C CA 1
ATOM 4336 C C . CYS C 1 59 ? -17.665 32.036 38.661 1.00 41.42 64 CYS C C 1
ATOM 4337 O O . CYS C 1 59 ? -17.701 31.672 37.496 1.00 46.90 64 CYS C O 1
ATOM 4340 N N . ASN C 1 60 ? -17.047 31.325 39.589 1.00 46.55 65 ASN C N 1
ATOM 4341 C CA . ASN C 1 60 ? -16.448 30.035 39.231 1.00 45.02 65 ASN C CA 1
ATOM 4342 C C . ASN C 1 60 ? -16.785 28.956 40.262 1.00 38.37 65 ASN C C 1
ATOM 4343 O O . ASN C 1 60 ? -17.499 29.226 41.240 1.00 43.88 65 ASN C O 1
ATOM 4348 N N . ILE C 1 61 ? -16.265 27.752 40.061 1.00 33.71 66 ILE C N 1
ATOM 4349 C CA . ILE C 1 61 ? -16.668 26.633 40.906 1.00 37.06 66 ILE C CA 1
ATOM 4350 C C . ILE C 1 61 ? -16.494 26.962 42.378 1.00 36.27 66 ILE C C 1
ATOM 4351 O O . ILE C 1 61 ? -17.375 26.688 43.173 1.00 37.73 66 ILE C O 1
ATOM 4356 N N . ALA C 1 62 ? -15.366 27.575 42.729 1.00 34.80 67 ALA C N 1
ATOM 4357 C CA . ALA C 1 62 ? -15.118 27.981 44.102 1.00 35.28 67 ALA C CA 1
ATOM 4358 C C . ALA C 1 62 ? -16.205 28.912 44.625 1.00 35.99 67 ALA C C 1
ATOM 4359 O O . ALA C 1 62 ? -16.766 28.671 45.705 1.00 38.78 67 ALA C O 1
ATOM 4361 N N . GLY C 1 63 ? -16.483 29.986 43.886 1.00 33.06 68 GLY C N 1
ATOM 4362 C CA . GLY C 1 63 ? -17.458 30.967 44.343 1.00 44.36 68 GLY C CA 1
ATOM 4363 C C . GLY C 1 63 ? -18.837 30.353 44.511 1.00 47.16 68 GLY C C 1
ATOM 4364 O O . GLY C 1 63 ? -19.567 30.639 45.477 1.00 44.69 68 GLY C O 1
ATOM 4365 N N . TRP C 1 64 ? -19.172 29.480 43.568 1.00 36.68 69 TRP C N 1
ATOM 4366 C CA . TRP C 1 64 ? -20.422 28.742 43.605 1.00 31.67 69 TRP C CA 1
ATOM 4367 C C . TRP C 1 64 ? -20.505 27.924 44.873 1.00 32.96 69 TRP C C 1
ATOM 4368 O O . TRP C 1 64 ? -21.392 28.124 45.675 1.00 39.78 69 TRP C O 1
ATOM 4379 N N . LEU C 1 65 ? -19.552 27.036 45.083 1.00 34.97 70 LEU C N 1
ATOM 4380 C CA . LEU C 1 65 ? -19.674 26.086 46.172 1.00 36.44 70 LEU C CA 1
ATOM 4381 C C . LEU C 1 65 ? -19.506 26.742 47.536 1.00 39.89 70 LEU C C 1
ATOM 4382 O O . LEU C 1 65 ? -20.102 26.312 48.524 1.00 42.81 70 LEU C O 1
ATOM 4387 N N . LEU C 1 66 ? -18.672 27.768 47.600 1.00 38.16 71 LEU C N 1
ATOM 4388 C CA . LEU C 1 66 ? -18.446 28.439 48.863 1.00 33.60 71 LEU C CA 1
ATOM 4389 C C . LEU C 1 66 ? -19.615 29.358 49.115 1.00 40.10 71 LEU C C 1
ATOM 4390 O O . LEU C 1 66 ? -19.994 29.596 50.268 1.00 35.83 71 LEU C O 1
ATOM 4395 N N . GLY C 1 67 ? -20.220 29.849 48.035 1.00 32.71 72 GLY C N 1
ATOM 4396 C CA . GLY C 1 67 ? -21.233 30.859 48.184 1.00 35.45 72 GLY C CA 1
ATOM 4397 C C . GLY C 1 67 ? -20.681 32.253 48.368 1.00 41.31 72 GLY C C 1
ATOM 4398 O O . GLY C 1 67 ? -21.060 32.980 49.296 1.00 43.97 72 GLY C O 1
ATOM 4399 N N . ASN C 1 68 ? -19.737 32.596 47.492 1.00 45.66 73 ASN C N 1
ATOM 4400 C CA . ASN C 1 68 ? -19.318 33.971 47.286 1.00 43.24 73 ASN C CA 1
ATOM 4401 C C . ASN C 1 68 ? -20.556 34.840 47.089 1.00 51.51 73 ASN C C 1
ATOM 4402 O O . ASN C 1 68 ? -21.459 34.482 46.342 1.00 45.75 73 ASN C O 1
ATOM 4407 N N . PRO C 1 69 ? -20.603 35.980 47.789 1.00 62.23 74 PRO C N 1
ATOM 4408 C CA . PRO C 1 69 ? -21.701 36.962 47.818 1.00 63.93 74 PRO C CA 1
ATOM 4409 C C . PRO C 1 69 ? -22.099 37.475 46.440 1.00 56.30 74 PRO C C 1
ATOM 4410 O O . PRO C 1 69 ? -23.244 37.861 46.254 1.00 69.26 74 PRO C O 1
ATOM 4414 N N . GLU C 1 70 ? -21.185 37.471 45.483 1.00 48.37 75 GLU C N 1
ATOM 4415 C CA . GLU C 1 70 ? -21.512 37.959 44.154 1.00 43.73 75 GLU C CA 1
ATOM 4416 C C . GLU C 1 70 ? -22.069 36.814 43.332 1.00 51.69 75 GLU C C 1
ATOM 4417 O O . GLU C 1 70 ? -22.301 36.955 42.131 1.00 46.39 75 GLU C O 1
ATOM 4423 N N . CYS C 1 71 ? -22.201 35.653 43.964 1.00 50.73 76 CYS C N 1
ATOM 4424 C CA . CYS C 1 71 ? -22.716 34.473 43.272 1.00 61.25 76 CYS C CA 1
ATOM 4425 C C . CYS C 1 71 ? -24.189 34.166 43.483 1.00 51.47 76 CYS C C 1
ATOM 4426 O O . CYS C 1 71 ? -24.682 33.154 42.975 1.00 65.98 76 CYS C O 1
ATOM 4429 N N . ASP C 1 72 ? -24.890 35.026 44.212 1.00 55.14 77 ASP C N 1
ATOM 4430 C CA . ASP C 1 72 ? -26.210 34.682 44.759 1.00 55.95 77 ASP C CA 1
ATOM 4431 C C . ASP C 1 72 ? -27.234 34.041 43.803 1.00 59.62 77 ASP C C 1
ATOM 4432 O O . ASP C 1 72 ? -28.022 33.178 44.218 1.00 60.51 77 ASP C O 1
ATOM 4437 N N . LEU C 1 73 ? -27.182 34.408 42.528 1.00 50.81 78 LEU C N 1
ATOM 4438 C CA . LEU C 1 73 ? -28.011 33.758 41.515 1.00 49.47 78 LEU C CA 1
ATOM 4439 C C . LEU C 1 73 ? -27.932 32.239 41.607 1.00 48.18 78 LEU C C 1
ATOM 4440 O O . LEU C 1 73 ? -28.952 31.559 41.581 1.00 64.61 78 LEU C O 1
ATOM 4445 N N . LEU C 1 74 ? -26.723 31.706 41.754 1.00 52.17 79 LEU C N 1
ATOM 4446 C CA . LEU C 1 74 ? -26.510 30.256 41.662 1.00 42.89 79 LEU C CA 1
ATOM 4447 C C . LEU C 1 74 ? -27.036 29.419 42.833 1.00 47.06 79 LEU C C 1
ATOM 4448 O O . LEU C 1 74 ? -26.952 28.180 42.776 1.00 43.47 79 LEU C O 1
ATOM 4453 N N . LEU C 1 75 ? -27.538 30.076 43.887 1.00 42.15 80 LEU C N 1
ATOM 4454 C CA . LEU C 1 75 ? -28.083 29.357 45.042 1.00 46.14 80 LEU C CA 1
ATOM 4455 C C . LEU C 1 75 ? -29.232 28.408 44.699 1.00 46.64 80 LEU C C 1
ATOM 4456 O O . LEU C 1 75 ? -29.489 27.470 45.453 1.00 35.50 80 LEU C O 1
ATOM 4461 N N . THR C 1 76 ? -29.904 28.645 43.569 1.00 47.77 81 THR C N 1
ATOM 4462 C CA . THR C 1 76 ? -31.148 27.931 43.250 1.00 61.06 81 THR C CA 1
ATOM 4463 C C . THR C 1 76 ? -30.889 26.677 42.442 1.00 55.81 81 THR C C 1
ATOM 4464 O O . THR C 1 76 ? -31.834 25.988 42.041 1.00 64.50 81 THR C O 1
ATOM 4468 N N . ALA C 1 77 ? -29.627 26.379 42.176 1.00 45.38 82 ALA C N 1
ATOM 4469 C CA . ALA C 1 77 ? -29.335 25.348 41.181 1.00 46.27 82 ALA C CA 1
ATOM 4470 C C . ALA C 1 77 ? -29.199 24.000 41.850 1.00 31.30 82 ALA C C 1
ATOM 4471 O O . ALA C 1 77 ? -28.398 23.852 42.754 1.00 50.97 82 ALA C O 1
ATOM 4473 N N . SER C 1 78 ? -30.114 23.084 41.573 1.00 59.39 83 SER C N 1
ATOM 4474 C CA . SER C 1 78 ? -29.884 21.701 41.948 1.00 48.23 83 SER C CA 1
ATOM 4475 C C . SER C 1 78 ? -29.466 20.778 40.810 1.00 54.17 83 SER C C 1
ATOM 4476 O O . SER C 1 78 ? -29.081 19.630 41.074 1.00 47.94 83 SER C O 1
ATOM 4479 N N . SER C 1 79 A -29.509 21.261 39.565 1.00 44.30 83 SER C N 1
ATOM 4480 C CA . SER C 1 79 A -29.366 20.330 38.437 1.00 39.05 83 SER C CA 1
ATOM 4481 C C . SER C 1 79 A -28.805 20.934 37.155 1.00 52.35 83 SER C C 1
ATOM 4482 O O . SER C 1 79 A -29.141 22.081 36.812 1.00 50.39 83 SER C O 1
ATOM 4485 N N . TRP C 1 80 ? -27.967 20.166 36.449 1.00 39.39 84 TRP C N 1
ATOM 4486 C CA . TRP C 1 80 ? -27.330 20.660 35.215 1.00 47.80 84 TRP C CA 1
ATOM 4487 C C . TRP C 1 80 ? -26.876 19.537 34.289 1.00 45.97 84 TRP C C 1
ATOM 4488 O O . TRP C 1 80 ? -26.550 18.444 34.750 1.00 49.24 84 TRP C O 1
ATOM 4499 N N . SER C 1 81 ? -26.809 19.816 32.993 1.00 44.22 85 SER C N 1
ATOM 4500 C CA . SER C 1 81 ? -26.241 18.859 32.040 1.00 58.49 85 SER C CA 1
ATOM 4501 C C . SER C 1 81 ? -24.702 18.904 32.058 1.00 58.22 85 SER C C 1
ATOM 4502 O O . SER C 1 81 ? -24.027 17.878 31.999 1.00 61.12 85 SER C O 1
ATOM 4505 N N . TYR C 1 82 ? -24.167 20.114 32.121 1.00 56.72 86 TYR C N 1
ATOM 4506 C CA . TYR C 1 82 ? -22.737 20.341 32.245 1.00 55.01 86 TYR C CA 1
ATOM 4507 C C . TYR C 1 82 ? -22.529 21.724 32.828 1.00 50.30 86 TYR C C 1
ATOM 4508 O O . TYR C 1 82 ? -23.454 22.529 32.835 1.00 63.23 86 TYR C O 1
ATOM 4517 N N . ILE C 1 83 ? -21.334 21.996 33.338 1.00 48.07 87 ILE C N 1
ATOM 4518 C CA . ILE C 1 83 ? -21.057 23.260 34.024 1.00 46.12 87 ILE C CA 1
ATOM 4519 C C . ILE C 1 83 ? -20.231 24.224 33.161 1.00 48.77 87 ILE C C 1
ATOM 4520 O O . ILE C 1 83 ? -19.262 23.823 32.524 1.00 48.45 87 ILE C O 1
ATOM 4525 N N . VAL C 1 84 ? -20.606 25.499 33.148 1.00 46.77 88 VAL C N 1
ATOM 4526 C CA . VAL C 1 84 ? -20.003 26.444 32.208 1.00 48.97 88 VAL C CA 1
ATOM 4527 C C . VAL C 1 84 ? -19.297 27.631 32.859 1.00 50.59 88 VAL C C 1
ATOM 4528 O O . VAL C 1 84 ? -19.906 28.356 33.646 1.00 60.42 88 VAL C O 1
ATOM 4532 N N . GLU C 1 85 ? -18.017 27.823 32.519 1.00 43.77 89 GLU C N 1
ATOM 4533 C CA . GLU C 1 85 ? -17.220 28.951 33.025 1.00 44.85 89 GLU C CA 1
ATOM 4534 C C . GLU C 1 85 ? -16.881 29.890 31.885 1.00 54.17 89 GLU C C 1
ATOM 4535 O O . GLU C 1 85 ? -16.771 29.467 30.736 1.00 62.78 89 GLU C O 1
ATOM 4541 N N . THR C 1 86 ? -16.759 31.174 32.191 1.00 53.52 90 THR C N 1
ATOM 4542 C CA . THR C 1 86 ? -16.529 32.151 31.133 1.00 68.29 90 THR C CA 1
ATOM 4543 C C . THR C 1 86 ? -15.164 32.793 31.305 1.00 68.07 90 THR C C 1
ATOM 4544 O O . THR C 1 86 ? -14.480 32.571 32.313 1.00 62.74 90 THR C O 1
ATOM 4548 N N . SER C 1 87 ? -14.795 33.646 30.357 1.00 63.88 91 SER C N 1
ATOM 4549 C CA . SER C 1 87 ? -13.525 34.333 30.449 1.00 63.59 91 SER C CA 1
ATOM 4550 C C . SER C 1 87 ? -13.698 35.370 31.541 1.00 65.13 91 SER C C 1
ATOM 4551 O O . SER C 1 87 ? -12.732 35.881 32.105 1.00 70.25 91 SER C O 1
ATOM 4554 N N . ASN C 1 88 ? -14.954 35.663 31.844 1.00 59.12 92 ASN C N 1
ATOM 4555 C CA . ASN C 1 88 ? -15.306 36.798 32.680 1.00 68.56 92 ASN C CA 1
ATOM 4556 C C . ASN C 1 88 ? -15.476 36.473 34.148 1.00 63.36 92 ASN C C 1
ATOM 4557 O O . ASN C 1 88 ? -15.852 37.343 34.939 1.00 79.28 92 ASN C O 1
ATOM 4562 N N . SER C 1 89 ? -15.280 35.206 34.502 1.00 58.39 93 SER C N 1
ATOM 4563 C CA . SER C 1 89 ? -15.565 34.734 35.854 1.00 55.76 93 SER C CA 1
ATOM 4564 C C . SER C 1 89 ? -14.383 34.902 36.797 1.00 58.09 93 SER C C 1
ATOM 4565 O O . SER C 1 89 ? -13.615 33.968 37.017 1.00 53.19 93 SER C O 1
ATOM 4568 N N . GLU C 1 90 ? -14.245 36.099 37.355 1.00 73.84 94 GLU C N 1
ATOM 4569 C CA . GLU C 1 90 ? -13.158 36.388 38.280 1.00 63.58 94 GLU C CA 1
ATOM 4570 C C . GLU C 1 90 ? -13.530 36.183 39.747 1.00 52.63 94 GLU C C 1
ATOM 4571 O O . GLU C 1 90 ? -12.686 36.340 40.627 1.00 51.24 94 GLU C O 1
ATOM 4577 N N . ASN C 1 91 ? -14.784 35.835 40.019 1.00 57.07 95 ASN C N 1
ATOM 4578 C CA . ASN C 1 91 ? -15.224 35.733 41.407 1.00 46.30 95 ASN C CA 1
ATOM 4579 C C . ASN C 1 91 ? -15.169 34.314 41.957 1.00 53.85 95 ASN C C 1
ATOM 4580 O O . ASN C 1 91 ? -15.939 33.443 41.558 1.00 58.48 95 ASN C O 1
ATOM 4585 N N . GLY C 1 92 A -14.248 34.107 42.892 1.00 62.38 95 GLY C N 1
ATOM 4586 C CA . GLY C 1 92 A -14.069 32.833 43.558 1.00 47.01 95 GLY C CA 1
ATOM 4587 C C . GLY C 1 92 A -13.988 33.023 45.057 1.00 36.98 95 GLY C C 1
ATOM 4588 O O . GLY C 1 92 A -14.918 33.515 45.690 1.00 40.87 95 GLY C O 1
ATOM 4589 N N . THR C 1 93 ? -12.854 32.623 45.622 1.00 45.15 96 THR C N 1
ATOM 4590 C CA . THR C 1 93 ? -12.572 32.829 47.026 1.00 54.97 96 THR C CA 1
ATOM 4591 C C . THR C 1 93 ? -12.270 34.342 47.156 1.00 38.82 96 THR C C 1
ATOM 4592 O O . THR C 1 93 ? -11.283 34.841 46.642 1.00 52.63 96 THR C O 1
ATOM 4596 N N . CYS C 1 94 ? -13.139 35.053 47.862 1.00 45.00 97 CYS C N 1
ATOM 4597 C CA . CYS C 1 94 ? -13.033 36.509 47.991 1.00 40.70 97 CYS C CA 1
ATOM 4598 C C . CYS C 1 94 ? -12.097 36.895 49.097 1.00 44.07 97 CYS C C 1
ATOM 4599 O O . CYS C 1 94 ? -11.487 37.969 49.063 1.00 48.61 97 CYS C O 1
ATOM 4602 N N . TYR C 1 95 ? -12.042 36.037 50.111 1.00 31.57 98 TYR C N 1
ATOM 4603 C CA . TYR C 1 95 ? -11.006 36.140 51.115 1.00 36.12 98 TYR C CA 1
ATOM 4604 C C . TYR C 1 95 ? -9.806 35.272 50.692 1.00 40.21 98 TYR C C 1
ATOM 4605 O O . TYR C 1 95 ? -9.954 34.093 50.449 1.00 41.38 98 TYR C O 1
ATOM 4614 N N . PRO C 1 96 ? -8.609 35.860 50.618 1.00 38.39 99 PRO C N 1
ATOM 4615 C CA . PRO C 1 96 ? -7.443 35.205 49.992 1.00 32.50 99 PRO C CA 1
ATOM 4616 C C . PRO C 1 96 ? -6.898 33.974 50.727 1.00 34.66 99 PRO C C 1
ATOM 4617 O O . PRO C 1 96 ? -6.959 33.905 51.960 1.00 31.78 99 PRO C O 1
ATOM 4621 N N . GLY C 1 97 ? -6.369 33.019 49.955 1.00 30.78 100 GLY C N 1
ATOM 4622 C CA . GLY C 1 97 ? -5.781 31.801 50.496 1.00 26.96 100 GLY C CA 1
ATOM 4623 C C . GLY C 1 97 ? -5.820 30.669 49.480 1.00 34.10 100 GLY C C 1
ATOM 4624 O O . GLY C 1 97 ? -6.172 30.883 48.319 1.00 29.65 100 GLY C O 1
ATOM 4625 N N . ASP C 1 98 ? -5.483 29.454 49.915 1.00 34.51 101 ASP C N 1
ATOM 4626 C CA . ASP C 1 98 ? -5.488 28.300 49.003 1.00 37.79 101 ASP C CA 1
ATOM 4627 C C . ASP C 1 98 ? -6.746 27.429 49.088 1.00 32.39 101 ASP C C 1
ATOM 4628 O O . ASP C 1 98 ? -7.232 27.106 50.185 1.00 27.97 101 ASP C O 1
ATOM 4633 N N . PHE C 1 99 ? -7.260 27.034 47.926 1.00 28.02 102 PHE C N 1
ATOM 4634 C CA . PHE C 1 99 ? -8.320 26.026 47.890 1.00 25.55 102 PHE C CA 1
ATOM 4635 C C . PHE C 1 99 ? -7.630 24.668 47.693 1.00 30.85 102 PHE C C 1
ATOM 4636 O O . PHE C 1 99 ? -7.237 24.286 46.589 1.00 28.98 102 PHE C O 1
ATOM 4644 N N . ILE C 1 100 ? -7.585 23.897 48.766 1.00 23.33 103 ILE C N 1
ATOM 4645 C CA . ILE C 1 100 ? -6.783 22.703 48.785 1.00 28.72 103 ILE C CA 1
ATOM 4646 C C . ILE C 1 100 ? -7.483 21.655 47.933 1.00 37.90 103 ILE C C 1
ATOM 4647 O O . ILE C 1 100 ? -8.653 21.365 48.134 1.00 29.63 103 ILE C O 1
ATOM 4652 N N . ASP C 1 101 ? -6.753 21.110 46.972 1.00 36.75 104 ASP C N 1
ATOM 4653 C CA . ASP C 1 101 ? -7.253 20.048 46.138 1.00 28.19 104 ASP C CA 1
ATOM 4654 C C . ASP C 1 101 ? -8.396 20.541 45.289 1.00 30.60 104 ASP C C 1
ATOM 4655 O O . ASP C 1 101 ? -9.281 19.765 44.868 1.00 30.18 104 ASP C O 1
ATOM 4660 N N . TYR C 1 102 ? -8.344 21.837 45.006 1.00 23.42 105 TYR C N 1
ATOM 4661 C CA . TYR C 1 102 ? -9.343 22.479 44.156 1.00 27.93 105 TYR C CA 1
ATOM 4662 C C . TYR C 1 102 ? -9.555 21.735 42.839 1.00 25.92 105 TYR C C 1
ATOM 4663 O O . TYR C 1 102 ? -10.663 21.331 42.518 1.00 41.28 105 TYR C O 1
ATOM 4672 N N . GLU C 1 103 ? -8.484 21.512 42.095 1.00 35.71 106 GLU C N 1
ATOM 4673 C CA . GLU C 1 103 ? -8.575 20.842 40.796 1.00 29.51 106 GLU C CA 1
ATOM 4674 C C . GLU C 1 103 ? -9.216 19.454 40.883 1.00 35.70 106 GLU C C 1
ATOM 4675 O O . GLU C 1 103 ? -9.933 19.042 39.968 1.00 38.60 106 GLU C O 1
ATOM 4681 N N . GLU C 1 104 ? -8.932 18.741 41.972 1.00 24.33 107 GLU C N 1
ATOM 4682 C CA . GLU C 1 104 ? -9.498 17.425 42.201 1.00 34.72 107 GLU C CA 1
ATOM 4683 C C . GLU C 1 104 ? -11.003 17.592 42.396 1.00 44.93 107 GLU C C 1
ATOM 4684 O O . GLU C 1 104 ? -11.795 16.828 41.829 1.00 41.59 107 GLU C O 1
ATOM 4690 N N . LEU C 1 105 ? -11.384 18.598 43.189 1.00 36.25 108 LEU C N 1
ATOM 4691 C CA . LEU C 1 105 ? -12.782 18.886 43.423 1.00 28.80 108 LEU C CA 1
ATOM 4692 C C . LEU C 1 105 ? -13.500 19.068 42.114 1.00 36.56 108 LEU C C 1
ATOM 4693 O O . LEU C 1 105 ? -14.545 18.463 41.889 1.00 37.04 108 LEU C O 1
ATOM 4698 N N . ARG C 1 106 ? -12.930 19.895 41.242 1.00 43.40 109 ARG C N 1
ATOM 4699 C CA . ARG C 1 106 ? -13.534 20.153 39.934 1.00 35.80 109 ARG C CA 1
ATOM 4700 C C . ARG C 1 106 ? -13.678 18.866 39.125 1.00 41.08 109 ARG C C 1
ATOM 4701 O O . ARG C 1 106 ? -14.651 18.714 38.403 1.00 49.34 109 ARG C O 1
ATOM 4709 N N . GLU C 1 107 ? -12.721 17.941 39.258 1.00 41.00 110 GLU C N 1
ATOM 4710 C CA . GLU C 1 107 ? -12.802 16.634 38.600 1.00 38.95 110 GLU C CA 1
ATOM 4711 C C . GLU C 1 107 ? -13.995 15.782 39.125 1.00 44.23 110 GLU C C 1
ATOM 4712 O O . GLU C 1 107 ? -14.721 15.182 38.342 1.00 43.08 110 GLU C O 1
ATOM 4718 N N . GLN C 1 108 ? -14.183 15.736 40.444 1.00 34.69 111 GLN C N 1
ATOM 4719 C CA . GLN C 1 108 ? -15.379 15.139 41.032 1.00 36.64 111 GLN C CA 1
ATOM 4720 C C . GLN C 1 108 ? -16.653 15.730 40.390 1.00 42.76 111 GLN C C 1
ATOM 4721 O O . GLN C 1 108 ? -17.488 14.985 39.888 1.00 44.38 111 GLN C O 1
ATOM 4727 N N . LEU C 1 109 ? -16.780 17.059 40.377 1.00 35.22 112 LEU C N 1
ATOM 4728 C CA . LEU C 1 109 ? -17.997 17.709 39.879 1.00 47.87 112 LEU C CA 1
ATOM 4729 C C . LEU C 1 109 ? -18.410 17.338 38.463 1.00 45.87 112 LEU C C 1
ATOM 4730 O O . LEU C 1 109 ? -19.596 17.391 38.117 1.00 59.38 112 LEU C O 1
ATOM 4735 N N . SER C 1 110 ? -17.439 16.935 37.658 1.00 35.44 113 SER C N 1
ATOM 4736 C CA . SER C 1 110 ? -17.709 16.479 36.293 1.00 58.25 113 SER C CA 1
ATOM 4737 C C . SER C 1 110 ? -18.524 15.188 36.263 1.00 53.56 113 SER C C 1
ATOM 4738 O O . SER C 1 110 ? -19.110 14.823 35.248 1.00 60.27 113 SER C O 1
ATOM 4741 N N . SER C 1 111 ? -18.505 14.490 37.387 1.00 42.73 114 SER C N 1
ATOM 4742 C CA . SER C 1 111 ? -19.202 13.240 37.581 1.00 48.45 114 SER C CA 1
ATOM 4743 C C . SER C 1 111 ? -20.568 13.456 38.261 1.00 57.26 114 SER C C 1
ATOM 4744 O O . SER C 1 111 ? -21.227 12.484 38.638 1.00 59.18 114 SER C O 1
ATOM 4747 N N . VAL C 1 112 ? -20.955 14.716 38.479 1.00 41.41 115 VAL C N 1
ATOM 4748 C CA . VAL C 1 112 ? -22.136 15.036 39.288 1.00 41.68 115 VAL C CA 1
ATOM 4749 C C . VAL C 1 112 ? -23.229 15.712 38.482 1.00 46.88 115 VAL C C 1
ATOM 4750 O O . VAL C 1 112 ? -23.077 16.858 38.068 1.00 47.58 115 VAL C O 1
ATOM 4754 N N . SER C 1 113 ? -24.337 15.007 38.278 1.00 53.75 116 SER C N 1
ATOM 4755 C CA . SER C 1 113 ? -25.445 15.526 37.477 1.00 51.17 116 SER C CA 1
ATOM 4756 C C . SER C 1 113 ? -26.365 16.479 38.252 1.00 50.12 116 SER C C 1
ATOM 4757 O O . SER C 1 113 ? -26.938 17.436 37.687 1.00 50.75 116 SER C O 1
ATOM 4760 N N . SER C 1 114 ? -26.504 16.215 39.544 1.00 45.12 117 SER C N 1
ATOM 4761 C CA . SER C 1 114 ? -27.408 16.996 40.382 1.00 53.35 117 SER C CA 1
ATOM 4762 C C . SER C 1 114 ? -26.969 16.875 41.821 1.00 44.43 117 SER C C 1
ATOM 4763 O O . SER C 1 114 ? -26.249 15.926 42.189 1.00 35.37 117 SER C O 1
ATOM 4766 N N . PHE C 1 115 ? -27.442 17.815 42.635 1.00 40.75 118 PHE C N 1
ATOM 4767 C CA . PHE C 1 115 ? -27.376 17.651 44.077 1.00 42.93 118 PHE C CA 1
ATOM 4768 C C . PHE C 1 115 ? -28.542 18.335 44.824 1.00 46.49 118 PHE C C 1
ATOM 4769 O O . PHE C 1 115 ? -29.330 19.078 44.229 1.00 41.73 118 PHE C O 1
ATOM 4777 N N . GLU C 1 116 ? -28.589 18.132 46.139 1.00 38.34 119 GLU C N 1
ATOM 4778 C CA . GLU C 1 116 ? -29.530 18.813 47.007 1.00 41.77 119 GLU C CA 1
ATOM 4779 C C . GLU C 1 116 ? -28.748 19.532 48.088 1.00 46.37 119 GLU C C 1
ATOM 4780 O O . GLU C 1 116 ? -28.045 18.905 48.865 1.00 43.83 119 GLU C O 1
ATOM 4786 N N . LYS C 1 117 ? -28.895 20.848 48.156 1.00 49.58 120 LYS C N 1
ATOM 4787 C CA . LYS C 1 117 ? -28.245 21.612 49.204 1.00 45.34 120 LYS C CA 1
ATOM 4788 C C . LYS C 1 117 ? -29.011 21.495 50.512 1.00 40.44 120 LYS C C 1
ATOM 4789 O O . LYS C 1 117 ? -30.225 21.467 50.504 1.00 42.59 120 LYS C O 1
ATOM 4795 N N . PHE C 1 118 ? -28.296 21.433 51.631 1.00 47.23 121 PHE C N 1
ATOM 4796 C CA . PHE C 1 118 ? -28.927 21.431 52.951 1.00 40.97 121 PHE C CA 1
ATOM 4797 C C . PHE C 1 118 ? -28.053 22.078 54.015 1.00 45.84 121 PHE C C 1
ATOM 4798 O O . PHE C 1 118 ? -26.856 22.253 53.837 1.00 51.81 121 PHE C O 1
ATOM 4806 N N . GLU C 1 119 ? -28.668 22.405 55.136 1.00 46.94 122 GLU C N 1
ATOM 4807 C CA . GLU C 1 119 ? -27.984 23.089 56.200 1.00 47.49 122 GLU C CA 1
ATOM 4808 C C . GLU C 1 119 ? -27.461 22.017 57.140 1.00 54.81 122 GLU C C 1
ATOM 4809 O O . GLU C 1 119 ? -28.228 21.332 57.801 1.00 68.78 122 GLU C O 1
ATOM 4815 N N . ILE C 1 120 ? -26.151 21.839 57.170 1.00 42.92 123 ILE C N 1
ATOM 4816 C CA . ILE C 1 120 ? -25.573 20.777 57.985 1.00 49.37 123 ILE C CA 1
ATOM 4817 C C . ILE C 1 120 ? -25.412 21.187 59.448 1.00 48.07 123 ILE C C 1
ATOM 4818 O O . ILE C 1 120 ? -25.622 20.411 60.365 1.00 47.22 123 ILE C O 1
ATOM 4823 N N . PHE C 1 121 ? -24.966 22.411 59.648 1.00 51.43 124 PHE C N 1
ATOM 4824 C CA . PHE C 1 121 ? -24.772 22.926 60.971 1.00 45.32 124 PHE C CA 1
ATOM 4825 C C . PHE C 1 121 ? -25.469 24.265 60.951 1.00 55.68 124 PHE C C 1
ATOM 4826 O O . PHE C 1 121 ? -24.871 25.271 60.557 1.00 70.79 124 PHE C O 1
ATOM 4834 N N . PRO C 1 122 ? -26.760 24.274 61.308 1.00 65.81 125 PRO C N 1
ATOM 4835 C CA . PRO C 1 122 ? -27.526 25.524 61.309 1.00 62.54 125 PRO C CA 1
ATOM 4836 C C . PRO C 1 122 ? -26.922 26.602 62.213 1.00 58.18 125 PRO C C 1
ATOM 4837 O O . PRO C 1 122 ? -26.501 26.333 63.345 1.00 46.23 125 PRO C O 1
ATOM 4841 N N . LYS C 1 123 A -26.855 27.815 61.675 1.00 60.84 125 LYS C N 1
ATOM 4842 C CA . LYS C 1 123 A -26.169 28.938 62.313 1.00 58.77 125 LYS C CA 1
ATOM 4843 C C . LYS C 1 123 A -26.781 29.311 63.676 1.00 73.31 125 LYS C C 1
ATOM 4844 O O . LYS C 1 123 A -26.063 29.581 64.649 1.00 53.53 125 LYS C O 1
ATOM 4850 N N . THR C 1 124 B -28.110 29.294 63.748 1.00 78.95 125 THR C N 1
ATOM 4851 C CA . THR C 1 124 B -28.818 29.743 64.944 1.00 67.10 125 THR C CA 1
ATOM 4852 C C . THR C 1 124 B -28.728 28.735 66.106 1.00 69.85 125 THR C C 1
ATOM 4853 O O . THR C 1 124 B -28.585 29.131 67.266 1.00 81.21 125 THR C O 1
ATOM 4857 N N . SER C 1 125 C -28.826 27.444 65.781 1.00 60.63 125 SER C N 1
ATOM 4858 C CA . SER C 1 125 C -28.774 26.331 66.755 1.00 62.91 125 SER C CA 1
ATOM 4859 C C . SER C 1 125 C -27.389 25.826 67.244 1.00 71.29 125 SER C C 1
ATOM 4860 O O . SER C 1 125 C -27.207 25.551 68.436 1.00 73.12 125 SER C O 1
ATOM 4863 N N . SER C 1 126 ? -26.427 25.696 66.327 1.00 56.12 126 SER C N 1
ATOM 4864 C CA . SER C 1 126 ? -25.297 24.775 66.521 1.00 54.02 126 SER C CA 1
ATOM 4865 C C . SER C 1 126 ? -24.179 25.284 67.420 1.00 59.60 126 SER C C 1
ATOM 4866 O O . SER C 1 126 ? -23.331 24.492 67.875 1.00 45.85 126 SER C O 1
ATOM 4869 N N . TRP C 1 127 ? -24.152 26.595 67.654 1.00 57.79 127 TRP C N 1
ATOM 4870 C CA . TRP C 1 127 ? -22.968 27.217 68.259 1.00 74.05 127 TRP C CA 1
ATOM 4871 C C . TRP C 1 127 ? -23.293 28.139 69.446 1.00 86.21 127 TRP C C 1
ATOM 4872 O O . TRP C 1 127 ? -23.091 29.356 69.378 1.00 94.60 127 TRP C O 1
ATOM 4883 N N . PRO C 1 128 ? -23.780 27.556 70.551 1.00 92.03 128 PRO C N 1
ATOM 4884 C CA . PRO C 1 128 ? -24.189 28.356 71.712 1.00 93.60 128 PRO C CA 1
ATOM 4885 C C . PRO C 1 128 ? -23.011 29.028 72.424 1.00 69.41 128 PRO C C 1
ATOM 4886 O O . PRO C 1 128 ? -23.174 30.078 73.029 1.00 70.60 128 PRO C O 1
ATOM 4890 N N . ASN C 1 129 ? -21.836 28.421 72.342 1.00 77.65 129 ASN C N 1
ATOM 4891 C CA . ASN C 1 129 ? -20.651 28.933 73.026 1.00 80.74 129 ASN C CA 1
ATOM 4892 C C . ASN C 1 129 ? -19.748 29.818 72.173 1.00 75.67 129 ASN C C 1
ATOM 4893 O O . ASN C 1 129 ? -18.672 30.221 72.618 1.00 69.15 129 ASN C O 1
ATOM 4898 N N . HIS C 1 130 ? -20.158 30.086 70.939 1.00 69.14 130 HIS C N 1
ATOM 4899 C CA . HIS C 1 130 ? -19.306 30.832 70.033 1.00 65.91 130 HIS C CA 1
ATOM 4900 C C . HIS C 1 130 ? -20.064 31.944 69.328 1.00 74.08 130 HIS C C 1
ATOM 4901 O O . HIS C 1 130 ? -21.301 31.977 69.330 1.00 81.88 130 HIS C O 1
ATOM 4908 N N . GLU C 1 131 ? -19.314 32.870 68.740 1.00 60.33 131 GLU C N 1
ATOM 4909 C CA . GLU C 1 131 ? -19.908 34.096 68.252 1.00 62.33 131 GLU C CA 1
ATOM 4910 C C . GLU C 1 131 ? -20.088 34.043 66.735 1.00 66.44 131 GLU C C 1
ATOM 4911 O O . GLU C 1 131 ? -19.119 34.138 65.973 1.00 88.68 131 GLU C O 1
ATOM 4917 N N . THR C 1 132 ? -21.344 33.906 66.317 1.00 47.77 132 THR C N 1
ATOM 4918 C CA . THR C 1 132 ? -21.711 33.730 64.914 1.00 49.17 132 THR C CA 1
ATOM 4919 C C . THR C 1 132 ? -22.057 35.004 64.133 1.00 51.62 132 THR C C 1
ATOM 4920 O O . THR C 1 132 ? -22.271 34.934 62.925 1.00 53.62 132 THR C O 1
ATOM 4924 N N . THR C 1 133 ? -22.217 36.138 64.815 1.00 62.89 133 THR C N 1
ATOM 4925 C CA . THR C 1 133 ? -22.714 37.350 64.139 1.00 69.62 133 THR C CA 1
ATOM 4926 C C . THR C 1 133 ? -21.636 38.279 63.562 1.00 65.56 133 THR C C 1
ATOM 4927 O O . THR C 1 133 ? -21.946 39.139 62.727 1.00 61.61 133 THR C O 1
ATOM 4931 N N . LYS C 1 134 A -20.386 38.075 63.997 1.00 56.02 133 LYS C N 1
ATOM 4932 C CA . LYS C 1 134 A -19.235 38.946 63.686 1.00 53.64 133 LYS C CA 1
ATOM 4933 C C . LYS C 1 134 A -18.337 38.535 62.479 1.00 67.11 133 LYS C C 1
ATOM 4934 O O . LYS C 1 134 A -17.314 39.170 62.204 1.00 56.58 133 LYS C O 1
ATOM 4940 N N . GLY C 1 135 ? -18.760 37.506 61.752 1.00 69.30 134 GLY C N 1
ATOM 4941 C CA . GLY C 1 135 ? -17.973 36.733 60.793 1.00 40.91 134 GLY C CA 1
ATOM 4942 C C . GLY C 1 135 ? -17.928 37.317 59.394 1.00 37.96 134 GLY C C 1
ATOM 4943 O O . GLY C 1 135 ? -18.053 36.599 58.401 1.00 40.73 134 GLY C O 1
ATOM 4944 N N . VAL C 1 136 ? -17.959 38.633 59.306 1.00 48.43 135 VAL C N 1
ATOM 4945 C CA . VAL C 1 136 ? -17.990 39.287 58.008 1.00 50.74 135 VAL C CA 1
ATOM 4946 C C . VAL C 1 136 ? -16.709 40.092 57.769 1.00 52.13 135 VAL C C 1
ATOM 4947 O O . VAL C 1 136 ? -15.901 40.277 58.687 1.00 46.96 135 VAL C O 1
ATOM 4951 N N . THR C 1 137 ? -16.459 40.443 56.508 1.00 46.17 136 THR C N 1
ATOM 4952 C CA . THR C 1 137 ? -15.218 41.130 56.138 1.00 35.71 136 THR C CA 1
ATOM 4953 C C . THR C 1 137 ? -15.390 41.948 54.875 1.00 40.21 136 THR C C 1
ATOM 4954 O O . THR C 1 137 ? -16.258 41.657 54.055 1.00 44.67 136 THR C O 1
ATOM 4958 N N . ALA C 1 138 ? -14.537 42.953 54.691 1.00 37.92 137 ALA C N 1
ATOM 4959 C CA . ALA C 1 138 ? -14.647 43.802 53.499 1.00 40.64 137 ALA C CA 1
ATOM 4960 C C . ALA C 1 138 ? -14.183 43.091 52.212 1.00 55.09 137 ALA C C 1
ATOM 4961 O O . ALA C 1 138 ? -14.513 43.525 51.101 1.00 40.09 137 ALA C O 1
ATOM 4963 N N . ALA C 1 139 ? -13.410 42.012 52.366 1.00 51.85 138 ALA C N 1
ATOM 4964 C CA . ALA C 1 139 ? -12.930 41.245 51.225 1.00 30.68 138 ALA C CA 1
ATOM 4965 C C . ALA C 1 139 ? -14.097 40.531 50.558 1.00 55.59 138 ALA C C 1
ATOM 4966 O O . ALA C 1 139 ? -14.046 40.252 49.343 1.00 40.55 138 ALA C O 1
ATOM 4968 N N . CYS C 1 140 ? -15.128 40.179 51.340 1.00 39.36 139 CYS C N 1
ATOM 4969 C CA . CYS C 1 140 ? -16.307 39.652 50.680 1.00 47.67 139 CYS C CA 1
ATOM 4970 C C . CYS C 1 140 ? -17.511 40.571 50.887 1.00 65.23 139 CYS C C 1
ATOM 4971 O O . CYS C 1 140 ? -18.244 40.458 51.877 1.00 55.04 139 CYS C O 1
ATOM 4974 N N . SER C 1 141 ? -17.835 41.340 49.858 1.00 57.89 140 SER C N 1
ATOM 4975 C CA . SER C 1 141 ? -18.779 42.424 50.057 1.00 57.58 140 SER C CA 1
ATOM 4976 C C . SER C 1 141 ? -20.035 42.249 49.243 1.00 60.11 140 SER C C 1
ATOM 4977 O O . SER C 1 141 ? -19.992 41.979 48.037 1.00 58.53 140 SER C O 1
ATOM 4980 N N . TYR C 1 142 ? -21.157 42.369 49.936 1.00 59.94 141 TYR C N 1
ATOM 4981 C CA . TYR C 1 142 ? -22.447 42.351 49.277 1.00 71.91 141 TYR C CA 1
ATOM 4982 C C . TYR C 1 142 ? -23.037 43.736 49.366 1.00 72.56 141 TYR C C 1
ATOM 4983 O O . TYR C 1 142 ? -23.409 44.183 50.456 1.00 62.25 141 TYR C O 1
ATOM 4992 N N . ALA C 1 143 ? -23.116 44.400 48.215 1.00 70.52 142 ALA C N 1
ATOM 4993 C CA . ALA C 1 143 ? -23.785 45.682 48.118 1.00 61.92 142 ALA C CA 1
ATOM 4994 C C . ALA C 1 143 ? -23.177 46.720 49.074 1.00 64.81 142 ALA C C 1
ATOM 4995 O O . ALA C 1 143 ? -23.890 47.326 49.878 1.00 68.75 142 ALA C O 1
ATOM 4997 N N . GLY C 1 144 ? -21.855 46.889 49.003 1.00 69.13 143 GLY C N 1
ATOM 4998 C CA . GLY C 1 144 ? -21.156 47.908 49.769 1.00 59.82 143 GLY C CA 1
ATOM 4999 C C . GLY C 1 144 ? -21.079 47.685 51.272 1.00 71.39 143 GLY C C 1
ATOM 5000 O O . GLY C 1 144 ? -20.783 48.603 52.040 1.00 81.59 143 GLY C O 1
ATOM 5001 N N . ALA C 1 145 ? -21.341 46.462 51.707 1.00 62.90 144 ALA C N 1
ATOM 5002 C CA . ALA C 1 145 ? -21.188 46.131 53.117 1.00 60.00 144 ALA C CA 1
ATOM 5003 C C . ALA C 1 145 ? -20.391 44.841 53.295 1.00 57.84 144 ALA C C 1
ATOM 5004 O O . ALA C 1 145 ? -20.430 43.950 52.440 1.00 53.68 144 ALA C O 1
ATOM 5006 N N . SER C 1 146 ? -19.684 44.745 54.415 1.00 49.70 145 SER C N 1
ATOM 5007 C CA . SER C 1 146 ? -19.012 43.509 54.788 1.00 56.82 145 SER C CA 1
ATOM 5008 C C . SER C 1 146 ? -19.994 42.356 54.891 1.00 63.02 145 SER C C 1
ATOM 5009 O O . SER C 1 146 ? -21.028 42.472 55.544 1.00 57.58 145 SER C O 1
ATOM 5012 N N . SER C 1 147 ? -19.641 41.237 54.265 1.00 65.83 146 SER C N 1
ATOM 5013 C CA . SER C 1 147 ? -20.419 40.006 54.350 1.00 58.78 146 SER C CA 1
ATOM 5014 C C . SER C 1 147 ? -19.457 38.838 54.352 1.00 49.72 146 SER C C 1
ATOM 5015 O O . SER C 1 147 ? -18.266 39.018 54.621 1.00 60.62 146 SER C O 1
ATOM 5018 N N . PHE C 1 148 ? -19.990 37.637 54.158 1.00 40.61 147 PHE C N 1
ATOM 5019 C CA . PHE C 1 148 ? -19.177 36.436 54.071 1.00 38.63 147 PHE C CA 1
ATOM 5020 C C . PHE C 1 148 ? -19.723 35.458 53.055 1.00 46.75 147 PHE C C 1
ATOM 5021 O O . PHE C 1 148 ? -20.651 35.764 52.310 1.00 48.44 147 PHE C O 1
ATOM 5029 N N . TYR C 1 149 ? -19.130 34.274 53.023 1.00 45.79 148 TYR C N 1
ATOM 5030 C CA . TYR C 1 149 ? -19.648 33.219 52.178 1.00 51.95 148 TYR C CA 1
ATOM 5031 C C . TYR C 1 149 ? -21.000 32.755 52.687 1.00 42.42 148 TYR C C 1
ATOM 5032 O O . TYR C 1 149 ? -21.198 32.588 53.893 1.00 41.63 148 TYR C O 1
ATOM 5041 N N . ARG C 1 150 ? -21.905 32.516 51.750 1.00 38.81 149 ARG C N 1
ATOM 5042 C CA . ARG C 1 150 ? -23.223 31.986 52.075 1.00 40.55 149 ARG C CA 1
ATOM 5043 C C . ARG C 1 150 ? -23.208 30.562 52.648 1.00 52.84 149 ARG C C 1
ATOM 5044 O O . ARG C 1 150 ? -24.070 30.206 53.453 1.00 39.22 149 ARG C O 1
ATOM 5052 N N . ASN C 1 151 ? -22.233 29.750 52.242 1.00 53.29 150 ASN C N 1
ATOM 5053 C CA . ASN C 1 151 ? -22.228 28.347 52.638 1.00 35.53 150 ASN C CA 1
ATOM 5054 C C . ASN C 1 151 ? -21.353 27.987 53.844 1.00 40.95 150 ASN C C 1
ATOM 5055 O O . ASN C 1 151 ? -21.343 26.833 54.284 1.00 41.51 150 ASN C O 1
ATOM 5060 N N . LEU C 1 152 ? -20.664 28.983 54.403 1.00 37.24 151 LEU C N 1
ATOM 5061 C CA . LEU C 1 152 ? -19.797 28.774 55.581 1.00 28.99 151 LEU C CA 1
ATOM 5062 C C . LEU C 1 152 ? -20.043 29.852 56.620 1.00 34.34 151 LEU C C 1
ATOM 5063 O O . LEU C 1 152 ? -20.561 30.933 56.308 1.00 36.11 151 LEU C O 1
ATOM 5068 N N . LEU C 1 153 ? -19.614 29.582 57.845 1.00 38.67 152 LEU C N 1
ATOM 5069 C CA . LEU C 1 153 ? -19.828 30.490 58.965 1.00 29.02 152 LEU C CA 1
ATOM 5070 C C . LEU C 1 153 ? -18.539 30.812 59.672 1.00 35.66 152 LEU C C 1
ATOM 5071 O O . LEU C 1 153 ? -17.830 29.901 60.100 1.00 45.03 152 LEU C O 1
ATOM 5076 N N . TRP C 1 154 ? -18.249 32.096 59.873 1.00 47.14 153 TRP C N 1
ATOM 5077 C CA . TRP C 1 154 ? -16.979 32.431 60.495 1.00 40.90 153 TRP C CA 1
ATOM 5078 C C . TRP C 1 154 ? -17.158 32.543 61.991 1.00 42.43 153 TRP C C 1
ATOM 5079 O O . TRP C 1 154 ? -17.664 33.544 62.475 1.00 51.79 153 TRP C O 1
ATOM 5090 N N . LEU C 1 155 ? -16.635 31.562 62.725 1.00 51.77 154 LEU C N 1
ATOM 5091 C CA . LEU C 1 155 ? -16.797 31.521 64.174 1.00 56.84 154 LEU C CA 1
ATOM 5092 C C . LEU C 1 155 ? -15.719 32.340 64.849 1.00 51.31 154 LEU C C 1
ATOM 5093 O O . LEU C 1 155 ? -14.547 32.209 64.538 1.00 59.28 154 LEU C O 1
ATOM 5098 N N . THR C 1 156 ? -16.133 33.183 65.786 1.00 74.50 155 THR C N 1
ATOM 5099 C CA . THR C 1 156 ? -15.208 33.976 66.595 1.00 74.95 155 THR C CA 1
ATOM 5100 C C . THR C 1 156 ? -15.469 33.748 68.076 1.00 68.32 155 THR C C 1
ATOM 5101 O O . THR C 1 156 ? -16.526 33.240 68.453 1.00 85.36 155 THR C O 1
ATOM 5105 N N . LYS C 1 157 ? -14.511 34.118 68.915 1.00 57.16 156 LYS C N 1
ATOM 5106 C CA . LYS C 1 157 ? -14.669 33.953 70.357 1.00 77.94 156 LYS C CA 1
ATOM 5107 C C . LYS C 1 157 ? -15.867 34.722 70.922 1.00 88.86 156 LYS C C 1
ATOM 5108 O O . LYS C 1 157 ? -16.254 35.770 70.396 1.00 91.70 156 LYS C O 1
ATOM 5114 N N . LYS C 1 158 ? -16.462 34.180 71.981 1.00 87.36 157 LYS C N 1
ATOM 5115 C CA . LYS C 1 158 ? -17.528 34.874 72.695 1.00 92.37 157 LYS C CA 1
ATOM 5116 C C . LYS C 1 158 ? -16.960 35.447 73.992 1.00 93.53 157 LYS C C 1
ATOM 5117 O O . LYS C 1 158 ? -16.326 34.723 74.775 1.00 81.88 157 LYS C O 1
ATOM 5123 N N . GLY C 1 159 ? -17.176 36.745 74.209 1.00 90.02 158 GLY C N 1
ATOM 5124 C CA . GLY C 1 159 ? -16.525 37.439 75.306 1.00 96.32 158 GLY C CA 1
ATOM 5125 C C . GLY C 1 159 ? -15.020 37.336 75.145 1.00 93.25 158 GLY C C 1
ATOM 5126 O O . GLY C 1 159 ? -14.472 37.726 74.110 1.00 90.18 158 GLY C O 1
ATOM 5127 N N . SER C 1 160 ? -14.349 36.846 76.182 1.00 82.57 159 SER C N 1
ATOM 5128 C CA . SER C 1 160 ? -12.933 36.500 76.095 1.00 95.82 159 SER C CA 1
ATOM 5129 C C . SER C 1 160 ? -12.745 35.007 75.827 1.00 97.58 159 SER C C 1
ATOM 5130 O O . SER C 1 160 ? -11.627 34.493 75.859 1.00 93.33 159 SER C O 1
ATOM 5133 N N . SER C 1 161 ? -13.852 34.305 75.611 1.00 98.04 160 SER C N 1
ATOM 5134 C CA . SER C 1 161 ? -13.829 32.846 75.632 1.00 96.47 160 SER C CA 1
ATOM 5135 C C . SER C 1 161 ? -13.896 32.144 74.268 1.00 87.79 160 SER C C 1
ATOM 5136 O O . SER C 1 161 ? -14.848 32.345 73.492 1.00 73.83 160 SER C O 1
ATOM 5139 N N . TYR C 1 162 ? -12.902 31.292 74.005 1.00 76.22 161 TYR C N 1
ATOM 5140 C CA . TYR C 1 162 ? -12.995 30.327 72.901 1.00 78.85 161 TYR C CA 1
ATOM 5141 C C . TYR C 1 162 ? -12.890 28.893 73.413 1.00 70.01 161 TYR C C 1
ATOM 5142 O O . TYR C 1 162 ? -11.805 28.318 73.427 1.00 57.63 161 TYR C O 1
ATOM 5151 N N . PRO C 1 163 ? -14.023 28.311 73.831 1.00 63.27 162 PRO C N 1
ATOM 5152 C CA . PRO C 1 163 ? -14.017 26.937 74.357 1.00 59.52 162 PRO C CA 1
ATOM 5153 C C . PRO C 1 163 ? -13.801 25.915 73.242 1.00 60.47 162 PRO C C 1
ATOM 5154 O O . PRO C 1 163 ? -14.184 26.177 72.099 1.00 63.89 162 PRO C O 1
ATOM 5158 N N . LYS C 1 164 ? -13.201 24.770 73.557 1.00 56.51 163 LYS C N 1
ATOM 5159 C CA . LYS C 1 164 ? -13.134 23.679 72.584 1.00 55.69 163 LYS C CA 1
ATOM 5160 C C . LYS C 1 164 ? -14.536 23.290 72.127 1.00 53.96 163 LYS C C 1
ATOM 5161 O O . LYS C 1 164 ? -15.395 23.027 72.958 1.00 63.12 163 LYS C O 1
ATOM 5167 N N . LEU C 1 165 ? -14.753 23.278 70.811 1.00 57.99 164 LEU C N 1
ATOM 5168 C CA . LEU C 1 165 ? -16.016 22.851 70.207 1.00 69.35 164 LEU C CA 1
ATOM 5169 C C . LEU C 1 165 ? -15.857 21.443 69.658 1.00 62.18 164 LEU C C 1
ATOM 5170 O O . LEU C 1 165 ? -14.750 21.060 69.262 1.00 48.64 164 LEU C O 1
ATOM 5175 N N . SER C 1 166 ? -16.949 20.671 69.692 1.00 54.40 165 SER C N 1
ATOM 5176 C CA . SER C 1 166 ? -17.022 19.373 69.013 1.00 45.62 165 SER C CA 1
ATOM 5177 C C . SER C 1 166 ? -18.364 19.291 68.332 1.00 59.06 165 SER C C 1
ATOM 5178 O O . SER C 1 166 ? -19.399 19.355 68.990 1.00 59.83 165 SER C O 1
ATOM 5181 N N . LYS C 1 167 ? -18.372 19.157 67.017 1.00 52.31 166 LYS C N 1
ATOM 5182 C CA . LYS C 1 167 ? -19.642 19.012 66.336 1.00 51.59 166 LYS C CA 1
ATOM 5183 C C . LYS C 1 167 ? -19.574 17.822 65.404 1.00 54.59 166 LYS C C 1
ATOM 5184 O O . LYS C 1 167 ? -18.610 17.639 64.655 1.00 49.70 166 LYS C O 1
ATOM 5190 N N . SER C 1 168 ? -20.593 16.988 65.459 1.00 57.81 167 SER C N 1
ATOM 5191 C CA . SER C 1 168 ? -20.593 15.851 64.581 1.00 46.67 167 SER C CA 1
ATOM 5192 C C . SER C 1 168 ? -21.794 15.896 63.691 1.00 38.37 167 SER C C 1
ATOM 5193 O O . SER C 1 168 ? -22.792 16.567 63.967 1.00 45.10 167 SER C O 1
ATOM 5196 N N . TYR C 1 169 ? -21.653 15.233 62.564 1.00 46.58 168 TYR C N 1
ATOM 5197 C CA . TYR C 1 169 ? -22.765 15.047 61.670 1.00 45.34 168 TYR C CA 1
ATOM 5198 C C . TYR C 1 169 ? -22.642 13.642 61.115 1.00 47.91 168 TYR C C 1
ATOM 5199 O O . TYR C 1 169 ? -21.534 13.134 60.919 1.00 48.42 168 TYR C O 1
ATOM 5208 N N . VAL C 1 170 ? -23.791 13.002 60.946 1.00 49.16 169 VAL C N 1
ATOM 5209 C CA . VAL C 1 170 ? -23.876 11.616 60.526 1.00 52.94 169 VAL C CA 1
ATOM 5210 C C . VAL C 1 170 ? -24.561 11.698 59.185 1.00 56.27 169 VAL C C 1
ATOM 5211 O O . VAL C 1 170 ? -25.626 12.325 59.083 1.00 56.09 169 VAL C O 1
ATOM 5215 N N . ASN C 1 171 ? -24.042 11.026 58.166 1.00 46.58 170 ASN C N 1
ATOM 5216 C CA . ASN C 1 171 ? -24.680 11.210 56.878 1.00 55.55 170 ASN C CA 1
ATOM 5217 C C . ASN C 1 171 ? -25.853 10.220 56.695 1.00 63.12 170 ASN C C 1
ATOM 5218 O O . ASN C 1 171 ? -25.672 9.001 56.532 1.00 56.68 170 ASN C O 1
ATOM 5223 N N . ASN C 1 172 ? -27.049 10.816 56.713 1.00 64.45 171 ASN C N 1
ATOM 5224 C CA . ASN C 1 172 ? -28.346 10.141 56.598 1.00 68.87 171 ASN C CA 1
ATOM 5225 C C . ASN C 1 172 ? -28.970 10.203 55.205 1.00 59.42 171 ASN C C 1
ATOM 5226 O O . ASN C 1 172 ? -30.096 9.755 55.010 1.00 68.49 171 ASN C O 1
ATOM 5231 N N . LYS C 1 173 ? -28.270 10.805 54.250 1.00 65.13 172 LYS C N 1
ATOM 5232 C CA . LYS C 1 173 ? -28.879 11.115 52.949 1.00 63.45 172 LYS C CA 1
ATOM 5233 C C . LYS C 1 173 ? -28.855 9.949 51.938 1.00 57.31 172 LYS C C 1
ATOM 5234 O O . LYS C 1 173 ? -29.404 10.071 50.827 1.00 39.14 172 LYS C O 1
ATOM 5240 N N . GLY C 1 174 ? -28.196 8.843 52.301 1.00 41.04 173 GLY C N 1
ATOM 5241 C CA . GLY C 1 174 ? -28.112 7.684 51.412 1.00 44.34 173 GLY C CA 1
ATOM 5242 C C . GLY C 1 174 ? -27.279 7.870 50.150 1.00 66.34 173 GLY C C 1
ATOM 5243 O O . GLY C 1 174 ? -27.302 7.045 49.233 1.00 78.95 173 GLY C O 1
ATOM 5244 N N . LYS C 1 175 ? -26.539 8.969 50.107 1.00 65.53 174 LYS C N 1
ATOM 5245 C CA . LYS C 1 175 ? -25.632 9.247 49.016 1.00 50.81 174 LYS C CA 1
ATOM 5246 C C . LYS C 1 175 ? -24.467 10.020 49.583 1.00 56.30 174 LYS C C 1
ATOM 5247 O O . LYS C 1 175 ? -24.407 10.272 50.788 1.00 59.06 174 LYS C O 1
ATOM 5253 N N . GLU C 1 176 ? -23.532 10.374 48.709 1.00 67.16 175 GLU C N 1
ATOM 5254 C CA . GLU C 1 176 ? -22.347 11.121 49.097 1.00 55.14 175 GLU C CA 1
ATOM 5255 C C . GLU C 1 176 ? -22.701 12.518 49.515 1.00 47.46 175 GLU C C 1
ATOM 5256 O O . GLU C 1 176 ? -23.488 13.211 48.851 1.00 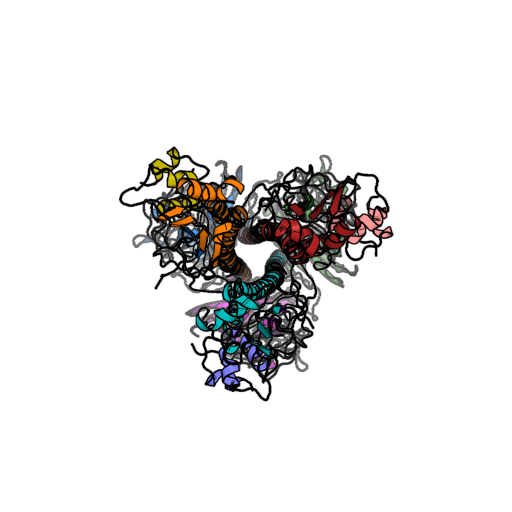53.11 175 GLU C O 1
ATOM 5262 N N . VAL C 1 177 ? -22.122 12.946 50.619 1.00 42.52 176 VAL C N 1
ATOM 5263 C CA . VAL C 1 177 ? -22.283 14.343 50.990 1.00 51.52 176 VAL C CA 1
ATOM 5264 C C . VAL C 1 177 ? -20.969 15.095 50.849 1.00 47.49 176 VAL C C 1
ATOM 5265 O O . VAL C 1 177 ? -19.898 14.610 51.320 1.00 34.96 176 VAL C O 1
ATOM 5269 N N . LEU C 1 178 ? -21.047 16.246 50.166 1.00 34.65 177 LEU C N 1
ATOM 5270 C CA . LEU C 1 178 ? -19.887 17.142 50.040 1.00 29.65 177 LEU C CA 1
ATOM 5271 C C . LEU C 1 178 ? -19.930 18.187 51.135 1.00 37.56 177 LEU C C 1
ATOM 5272 O O . LEU C 1 178 ? -20.798 19.074 51.120 1.00 34.67 177 LEU C O 1
ATOM 5277 N N . VAL C 1 179 ? -18.980 18.070 52.063 1.00 29.65 178 VAL C N 1
ATOM 5278 C CA . VAL C 1 179 ? -18.756 19.027 53.148 1.00 36.26 178 VAL C CA 1
ATOM 5279 C C . VAL C 1 179 ? -17.554 20.005 52.868 1.00 39.97 178 VAL C C 1
ATOM 5280 O O . VAL C 1 179 ? -16.439 19.549 52.596 1.00 38.27 178 VAL C O 1
ATOM 5284 N N . LEU C 1 180 ? -17.790 21.325 52.937 1.00 43.76 179 LEU C N 1
ATOM 5285 C CA . LEU C 1 180 ? -16.727 22.350 52.831 1.00 39.78 179 LEU C CA 1
ATOM 5286 C C . LEU C 1 180 ? -16.417 23.096 54.131 1.00 40.90 179 LEU C C 1
ATOM 5287 O O . LEU C 1 180 ? -17.299 23.366 54.933 1.00 35.50 179 LEU C O 1
ATOM 5292 N N . TRP C 1 181 ? -15.152 23.444 54.335 1.00 41.66 180 TRP C N 1
ATOM 5293 C CA . TRP C 1 181 ? -14.806 24.289 55.467 1.00 33.95 180 TRP C CA 1
ATOM 5294 C C . TRP C 1 181 ? -13.582 25.151 55.236 1.00 36.99 180 TRP C C 1
ATOM 5295 O O . TRP C 1 181 ? -12.980 25.110 54.171 1.00 35.10 180 TRP C O 1
ATOM 5306 N N . GLY C 1 182 ? -13.190 25.906 56.255 1.00 26.79 181 GLY C N 1
ATOM 5307 C CA . GLY C 1 182 ? -12.028 26.725 56.089 1.00 34.81 181 GLY C CA 1
ATOM 5308 C C . GLY C 1 182 ? -11.292 26.829 57.394 1.00 43.05 181 GLY C C 1
ATOM 5309 O O . GLY C 1 182 ? -11.849 26.615 58.467 1.00 37.46 181 GLY C O 1
ATOM 5310 N N . VAL C 1 183 ? -10.010 27.140 57.277 1.00 35.52 182 VAL C N 1
ATOM 5311 C CA . VAL C 1 183 ? -9.188 27.449 58.427 1.00 43.70 182 VAL C CA 1
ATOM 5312 C C . VAL C 1 183 ? -8.560 28.818 58.218 1.00 44.79 182 VAL C C 1
ATOM 5313 O O . VAL C 1 183 ? -7.929 29.094 57.180 1.00 43.09 182 VAL C O 1
ATOM 5317 N N . HIS C 1 184 ? -8.749 29.683 59.201 1.00 40.66 183 HIS C N 1
ATOM 5318 C CA . HIS C 1 184 ? -8.226 31.030 59.108 1.00 41.30 183 HIS C CA 1
ATOM 5319 C C . HIS C 1 184 ? -6.802 31.151 59.629 1.00 37.42 183 HIS C C 1
ATOM 5320 O O . HIS C 1 184 ? -6.470 30.627 60.695 1.00 36.87 183 HIS C O 1
ATOM 5327 N N . HIS C 1 185 ? -5.982 31.892 58.887 1.00 46.23 184 HIS C N 1
ATOM 5328 C CA . HIS C 1 185 ? -4.592 32.164 59.281 1.00 44.95 184 HIS C CA 1
ATOM 5329 C C . HIS C 1 185 ? -4.347 33.669 59.395 1.00 38.23 184 HIS C C 1
ATOM 5330 O O . HIS C 1 185 ? -4.067 34.345 58.407 1.00 40.51 184 HIS C O 1
ATOM 5337 N N . PRO C 1 186 ? -4.523 34.206 60.598 1.00 42.21 185 PRO C N 1
ATOM 5338 C CA . PRO C 1 186 ? -4.198 35.609 60.906 1.00 47.05 185 PRO C CA 1
ATOM 5339 C C . PRO C 1 186 ? -2.703 35.891 60.662 1.00 49.48 185 PRO C C 1
ATOM 5340 O O . PRO C 1 186 ? -1.899 34.964 60.768 1.00 48.24 185 PRO C O 1
ATOM 5344 N N . PRO C 1 187 ? -2.342 37.143 60.301 1.00 51.47 186 PRO C N 1
ATOM 5345 C CA . PRO C 1 187 ? -0.964 37.551 59.957 1.00 50.70 186 PRO C CA 1
ATOM 5346 C C . PRO C 1 187 ? 0.001 37.627 61.123 1.00 50.16 186 PRO C C 1
ATOM 5347 O O . PRO C 1 187 ? 1.198 37.458 60.920 1.00 54.22 186 PRO C O 1
ATOM 5351 N N . THR C 1 188 ? -0.521 37.899 62.313 1.00 49.76 187 THR C N 1
ATOM 5352 C CA . THR C 1 188 ? 0.274 37.969 63.533 1.00 45.73 187 THR C CA 1
ATOM 5353 C C . THR C 1 188 ? -0.346 37.075 64.621 1.00 61.78 187 THR C C 1
ATOM 5354 O O . THR C 1 188 ? -1.496 36.656 64.512 1.00 68.20 187 THR C O 1
ATOM 5358 N N . GLY C 1 189 ? 0.420 36.769 65.661 1.00 62.96 188 GLY C N 1
ATOM 5359 C CA . GLY C 1 189 ? -0.107 36.015 66.783 1.00 56.81 188 GLY C CA 1
ATOM 5360 C C . GLY C 1 189 ? -1.001 36.901 67.639 1.00 67.69 188 GLY C C 1
ATOM 5361 O O . GLY C 1 189 ? -1.794 36.438 68.467 1.00 71.22 188 GLY C O 1
ATOM 5362 N N . THR C 1 190 ? -0.879 38.199 67.433 1.00 60.27 189 THR C N 1
ATOM 5363 C CA . THR C 1 190 ? -1.618 39.144 68.237 1.00 65.39 189 THR C CA 1
ATOM 5364 C C . THR C 1 190 ? -3.059 39.199 67.745 1.00 64.75 189 THR C C 1
ATOM 5365 O O . THR C 1 190 ? -3.996 39.333 68.544 1.00 67.26 189 THR C O 1
ATOM 5369 N N . ASP C 1 191 ? -3.238 39.059 66.432 1.00 66.96 190 ASP C N 1
ATOM 5370 C CA . ASP C 1 191 ? -4.581 39.075 65.846 1.00 73.39 190 ASP C CA 1
ATOM 5371 C C . ASP C 1 191 ? -5.254 37.752 66.130 1.00 67.03 190 ASP C C 1
ATOM 5372 O O . ASP C 1 191 ? -6.482 37.685 66.251 1.00 73.21 190 ASP C O 1
ATOM 5377 N N . GLN C 1 192 ? -4.423 36.712 66.243 1.00 55.85 191 GLN C N 1
ATOM 5378 C CA . GLN C 1 192 ? -4.853 35.360 66.595 1.00 54.21 191 GLN C CA 1
ATOM 5379 C C . GLN C 1 192 ? -5.641 35.344 67.907 1.00 56.90 191 GLN C C 1
ATOM 5380 O O . GLN C 1 192 ? -6.667 34.680 68.016 1.00 62.55 191 GLN C O 1
ATOM 5386 N N . GLN C 1 193 ? -5.164 36.100 68.891 1.00 68.84 192 GLN C N 1
ATOM 5387 C CA . GLN C 1 193 ? -5.851 36.219 70.168 1.00 61.28 192 GLN C CA 1
ATOM 5388 C C . GLN C 1 193 ? -7.102 37.059 70.033 1.00 58.05 192 GLN C C 1
ATOM 5389 O O . GLN C 1 193 ? -8.169 36.676 70.520 1.00 56.92 192 GLN C O 1
ATOM 5395 N N . SER C 1 194 ? -6.973 38.199 69.357 1.00 66.64 193 SER C N 1
ATOM 5396 C CA . SER C 1 194 ? -8.086 39.139 69.225 1.00 67.48 193 SER C CA 1
ATOM 5397 C C . SER C 1 194 ? -9.310 38.425 68.667 1.00 62.33 193 SER C C 1
ATOM 5398 O O . SER C 1 194 ? -10.461 38.798 68.935 1.00 56.85 193 SER C O 1
ATOM 5401 N N . LEU C 1 195 ? -9.042 37.373 67.899 1.00 64.64 194 LEU C N 1
ATOM 5402 C CA . LEU C 1 195 ? -10.100 36.603 67.253 1.00 78.64 194 LEU C CA 1
ATOM 5403 C C . LEU C 1 195 ? -10.530 35.353 68.029 1.00 70.81 194 LEU C C 1
ATOM 5404 O O . LEU C 1 195 ? -11.678 35.222 68.453 1.00 67.08 194 LEU C O 1
ATOM 5409 N N . TYR C 1 196 ? -9.615 34.402 68.090 1.00 55.74 195 TYR C N 1
ATOM 5410 C CA . TYR C 1 196 ? -9.834 33.102 68.695 1.00 59.34 195 TYR C CA 1
ATOM 5411 C C . TYR C 1 196 ? -9.269 32.891 70.117 1.00 70.08 195 TYR C C 1
ATOM 5412 O O . TYR C 1 196 ? -9.327 31.785 70.667 1.00 78.67 195 TYR C O 1
ATOM 5421 N N . GLN C 1 197 ? -8.610 33.912 70.648 1.00 69.43 196 GLN C N 1
ATOM 5422 C CA . GLN C 1 197 ? -8.147 33.925 72.044 1.00 67.97 196 GLN C CA 1
ATOM 5423 C C . GLN C 1 197 ? -6.951 33.003 72.331 1.00 68.29 196 GLN C C 1
ATOM 5424 O O . GLN C 1 197 ? -6.212 33.210 73.292 1.00 64.84 196 GLN C O 1
ATOM 5430 N N . ASN C 1 198 ? -6.686 32.053 71.449 1.00 68.29 197 ASN C N 1
ATOM 5431 C CA . ASN C 1 198 ? -5.764 30.991 71.812 1.00 62.60 197 ASN C CA 1
ATOM 5432 C C . ASN C 1 198 ? -4.536 30.897 70.930 1.00 70.54 197 ASN C C 1
ATOM 5433 O O . ASN C 1 198 ? -4.634 30.738 69.714 1.00 74.63 197 ASN C O 1
ATOM 5438 N N . ALA C 1 199 ? -3.371 30.996 71.560 1.00 81.14 198 ALA C N 1
ATOM 5439 C CA . ALA C 1 199 ? -2.100 31.029 70.838 1.00 81.95 198 ALA C CA 1
ATOM 5440 C C . ALA C 1 199 ? -1.818 29.752 70.047 1.00 95.07 198 ALA C C 1
ATOM 5441 O O . ALA C 1 199 ? -1.392 29.815 68.897 1.00 99.57 198 ALA C O 1
ATOM 5443 N N . ASP C 1 200 ? -2.021 28.592 70.658 1.00 97.67 199 ASP C N 1
ATOM 5444 C CA . ASP C 1 200 ? -1.968 27.358 69.882 1.00 97.05 199 ASP C CA 1
ATOM 5445 C C . ASP C 1 200 ? -3.395 26.860 69.728 1.00 87.35 199 ASP C C 1
ATOM 5446 O O . ASP C 1 200 ? -4.031 26.425 70.682 1.00 105.09 199 ASP C O 1
ATOM 5451 N N . ALA C 1 201 ? -3.911 26.962 68.520 1.00 80.22 200 ALA C N 1
ATOM 5452 C CA . ALA C 1 201 ? -5.273 26.564 68.267 1.00 54.17 200 ALA C CA 1
ATOM 5453 C C . ALA C 1 201 ? -5.157 25.491 67.223 1.00 65.44 200 ALA C C 1
ATOM 5454 O O . ALA C 1 201 ? -4.188 25.467 66.457 1.00 69.85 200 ALA C O 1
ATOM 5456 N N . TYR C 1 202 ? -6.107 24.569 67.213 1.00 67.38 201 TYR C N 1
ATOM 5457 C CA . TYR C 1 202 ? -6.096 23.545 66.185 1.00 62.76 201 TYR C CA 1
ATOM 5458 C C . TYR C 1 202 ? -7.511 23.385 65.693 1.00 53.05 201 TYR C C 1
ATOM 5459 O O . TYR C 1 202 ? -8.458 23.650 66.427 1.00 46.96 201 TYR C O 1
ATOM 5468 N N . VAL C 1 203 ? -7.631 23.030 64.423 1.00 51.13 202 VAL C N 1
ATOM 5469 C CA . VAL C 1 203 ? -8.867 22.517 63.886 1.00 54.54 202 VAL C CA 1
ATOM 5470 C C . VAL C 1 203 ? -8.548 21.074 63.540 1.00 66.89 202 VAL C C 1
ATOM 5471 O O . VAL C 1 203 ? -7.602 20.803 62.779 1.00 58.94 202 VAL C O 1
ATOM 5475 N N . SER C 1 204 ? -9.309 20.150 64.124 1.00 59.79 203 SER C N 1
ATOM 5476 C CA . SER C 1 204 ? -9.213 18.740 63.755 1.00 50.71 203 SER C CA 1
ATOM 5477 C C . SER C 1 204 ? -10.497 18.367 63.046 1.00 48.56 203 SER C C 1
ATOM 5478 O O . SER C 1 204 ? -11.586 18.749 63.486 1.00 45.99 203 SER C O 1
ATOM 5481 N N . VAL C 1 205 ? -10.355 17.677 61.920 1.00 46.88 204 VAL C N 1
ATOM 5482 C CA . VAL C 1 205 ? -11.483 17.116 61.186 1.00 48.20 204 VAL C CA 1
ATOM 5483 C C . VAL C 1 205 ? -11.219 15.632 60.963 1.00 57.51 204 VAL C C 1
ATOM 5484 O O . VAL C 1 205 ? -10.136 15.240 60.498 1.00 58.46 204 VAL C O 1
ATOM 5488 N N . GLY C 1 206 ? -12.223 14.810 61.243 1.00 45.11 205 GLY C N 1
ATOM 5489 C CA . GLY C 1 206 ? -12.058 13.385 61.075 1.00 53.15 205 GLY C CA 1
ATOM 5490 C C . GLY C 1 206 ? -13.338 12.682 60.682 1.00 56.64 205 GLY C C 1
ATOM 5491 O O . GLY C 1 206 ? -14.454 13.173 60.895 1.00 59.35 205 GLY C O 1
ATOM 5492 N N . SER C 1 207 ? -13.147 11.513 60.083 1.00 53.33 206 SER C N 1
ATOM 5493 C CA . SER C 1 207 ? -14.223 10.594 59.737 1.00 58.37 206 SER C CA 1
ATOM 5494 C C . SER C 1 207 ? -13.663 9.169 59.666 1.00 59.49 206 SER C C 1
ATOM 5495 O O . SER C 1 207 ? -12.582 8.899 60.191 1.00 73.77 206 SER C O 1
ATOM 5498 N N . SER C 1 208 ? -14.425 8.235 59.114 1.00 63.53 207 SER C N 1
ATOM 5499 C CA . SER C 1 208 ? -13.874 6.903 58.869 1.00 68.92 207 SER C CA 1
ATOM 5500 C C . SER C 1 208 ? -12.681 7.015 57.918 1.00 58.28 207 SER C C 1
ATOM 5501 O O . SER C 1 208 ? -11.687 6.307 58.060 1.00 59.07 207 SER C O 1
ATOM 5504 N N . LYS C 1 209 ? -12.802 7.934 56.965 1.00 51.84 208 LYS C N 1
ATOM 5505 C CA . LYS C 1 209 ? -11.812 8.152 55.920 1.00 56.95 208 LYS C CA 1
ATOM 5506 C C . LYS C 1 209 ? -10.888 9.326 56.267 1.00 57.45 208 LYS C C 1
ATOM 5507 O O . LYS C 1 209 ? -9.681 9.164 56.395 1.00 67.29 208 LYS C O 1
ATOM 5513 N N . TYR C 1 210 ? -11.465 10.514 56.385 1.00 63.60 209 TYR C N 1
ATOM 5514 C CA . TYR C 1 210 ? -10.703 11.729 56.609 1.00 51.09 209 TYR C CA 1
ATOM 5515 C C . TYR C 1 210 ? -10.066 11.798 57.999 1.00 61.85 209 TYR C C 1
ATOM 5516 O O . TYR C 1 210 ? -10.717 11.566 59.008 1.00 64.06 209 TYR C O 1
ATOM 5525 N N . ASN C 1 211 ? -8.769 12.066 58.041 1.00 59.59 210 ASN C N 1
ATOM 5526 C CA . ASN C 1 211 ? -8.165 12.561 59.264 1.00 64.38 210 ASN C CA 1
ATOM 5527 C C . ASN C 1 211 ? -7.179 13.647 58.887 1.00 63.92 210 ASN C C 1
ATOM 5528 O O . ASN C 1 211 ? -6.279 13.405 58.091 1.00 64.35 210 ASN C O 1
ATOM 5533 N N . ARG C 1 212 ? -7.382 14.853 59.410 1.00 63.42 211 ARG C N 1
ATOM 5534 C CA . ARG C 1 212 ? -6.437 15.949 59.202 1.00 49.50 211 ARG C CA 1
ATOM 5535 C C . ARG C 1 212 ? -6.445 16.938 60.355 1.00 49.65 211 ARG C C 1
ATOM 5536 O O . ARG C 1 212 ? -7.498 17.248 60.906 1.00 50.28 211 ARG C O 1
ATOM 5544 N N . ARG C 1 213 ? -5.264 17.438 60.700 1.00 61.54 212 ARG C N 1
ATOM 5545 C CA . ARG C 1 213 ? -5.138 18.485 61.708 1.00 65.49 212 ARG C CA 1
ATOM 5546 C C . ARG C 1 213 ? -4.508 19.753 61.123 1.00 66.91 212 ARG C C 1
ATOM 5547 O O . ARG C 1 213 ? -3.504 19.681 60.390 1.00 58.41 212 ARG C O 1
ATOM 5555 N N . PHE C 1 214 ? -5.111 20.901 61.452 1.00 58.40 213 PHE C N 1
ATOM 5556 C CA . PHE C 1 214 ? -4.649 22.211 60.989 1.00 46.02 213 PHE C CA 1
ATOM 5557 C C . PHE C 1 214 ? -4.333 23.095 62.173 1.00 47.97 213 PHE C C 1
ATOM 5558 O O . PHE C 1 214 ? -5.155 23.275 63.074 1.00 57.96 213 PHE C O 1
ATOM 5566 N N . THR C 1 215 ? -3.150 23.682 62.150 1.00 46.61 214 THR C N 1
ATOM 5567 C CA . THR C 1 215 ? -2.808 24.705 63.116 1.00 62.11 214 THR C CA 1
ATOM 5568 C C . THR C 1 215 ? -2.607 25.945 62.291 1.00 58.24 214 THR C C 1
ATOM 5569 O O . THR C 1 215 ? -2.179 25.848 61.137 1.00 55.20 214 THR C O 1
ATOM 5573 N N . PRO C 1 216 ? -2.953 27.107 62.867 1.00 51.22 215 PRO C N 1
ATOM 5574 C CA . PRO C 1 216 ? -2.722 28.402 62.236 1.00 65.14 215 PRO C CA 1
ATOM 5575 C C . PRO C 1 216 ? -1.243 28.615 61.911 1.00 66.80 215 PRO C C 1
ATOM 5576 O O . PRO C 1 216 ? -0.376 28.460 62.776 1.00 62.73 215 PRO C O 1
ATOM 5580 N N . GLU C 1 217 ? -0.983 28.991 60.661 1.00 70.12 216 GLU C N 1
ATOM 5581 C CA . GLU C 1 217 ? 0.349 29.341 60.202 1.00 62.55 216 GLU C CA 1
ATOM 5582 C C . GLU C 1 217 ? 0.388 30.849 60.175 1.00 51.58 216 GLU C C 1
ATOM 5583 O O . GLU C 1 217 ? -0.211 31.491 59.306 1.00 47.43 216 GLU C O 1
ATOM 5589 N N . ILE C 1 218 ? 1.122 31.409 61.124 1.00 58.06 217 ILE C N 1
ATOM 5590 C CA . ILE C 1 218 ? 1.232 32.851 61.255 1.00 58.80 217 ILE C CA 1
ATOM 5591 C C . ILE C 1 218 ? 2.542 33.340 60.628 1.00 53.94 217 ILE C C 1
ATOM 5592 O O . ILE C 1 218 ? 3.623 32.860 60.999 1.00 41.16 217 ILE C O 1
ATOM 5597 N N . ALA C 1 219 ? 2.430 34.231 59.638 1.00 43.47 218 ALA C N 1
ATOM 5598 C CA . ALA C 1 219 ? 3.589 34.876 59.003 1.00 55.56 218 ALA C CA 1
ATOM 5599 C C . ALA C 1 219 ? 3.251 36.254 58.429 1.00 58.19 218 ALA C C 1
ATOM 5600 O O . ALA C 1 219 ? 2.151 36.434 57.872 1.00 50.27 218 ALA C O 1
ATOM 5602 N N . ALA C 1 220 ? 4.207 37.193 58.507 1.00 55.20 219 ALA C N 1
ATOM 5603 C CA . ALA C 1 220 ? 4.035 38.515 57.888 1.00 55.14 219 ALA C CA 1
ATOM 5604 C C . ALA C 1 220 ? 3.652 38.397 56.408 1.00 45.27 219 ALA C C 1
ATOM 5605 O O . ALA C 1 220 ? 4.290 37.670 55.653 1.00 52.18 219 ALA C O 1
ATOM 5607 N N . ARG C 1 221 ? 2.593 39.083 55.996 1.00 44.00 220 ARG C N 1
ATOM 5608 C CA . ARG C 1 221 ? 2.059 38.855 54.659 1.00 37.19 220 ARG C CA 1
ATOM 5609 C C . ARG C 1 221 ? 1.723 40.141 53.976 1.00 46.22 220 ARG C C 1
ATOM 5610 O O . ARG C 1 221 ? 1.310 41.113 54.611 1.00 49.97 220 ARG C O 1
ATOM 5618 N N . PRO C 1 222 ? 1.866 40.142 52.659 1.00 31.37 221 PRO C N 1
ATOM 5619 C CA . PRO C 1 222 ? 1.343 41.244 51.854 1.00 40.59 221 PRO C CA 1
ATOM 5620 C C . PRO C 1 222 ? -0.170 41.170 51.798 1.00 42.78 221 PRO C C 1
ATOM 5621 O O . PRO C 1 222 ? -0.692 40.067 51.878 1.00 36.19 221 PRO C O 1
ATOM 5625 N N . LYS C 1 223 ? -0.852 42.307 51.661 1.00 47.49 222 LYS C N 1
ATOM 5626 C CA . LYS C 1 223 ? -2.308 42.299 51.566 1.00 38.84 222 LYS C CA 1
ATOM 5627 C C . LYS C 1 223 ? -2.826 41.875 50.204 1.00 41.36 222 LYS C C 1
ATOM 5628 O O . LYS C 1 223 ? -2.362 42.359 49.162 1.00 34.94 222 LYS C O 1
ATOM 5634 N N . VAL C 1 224 ? -3.795 40.963 50.225 1.00 35.31 223 VAL C N 1
ATOM 5635 C CA . VAL C 1 224 ? -4.534 40.622 49.022 1.00 35.90 223 VAL C CA 1
ATOM 5636 C C . VAL C 1 224 ? -5.967 41.010 49.354 1.00 38.03 223 VAL C C 1
ATOM 5637 O O . VAL C 1 224 ? -6.406 40.811 50.497 1.00 36.94 223 VAL C O 1
ATOM 5641 N N . ARG C 1 225 ? -6.624 41.699 48.420 1.00 39.91 224 ARG C N 1
ATOM 5642 C CA . ARG C 1 225 ? -7.940 42.316 48.673 1.00 29.44 224 ARG C CA 1
ATOM 5643 C C . ARG C 1 225 ? -7.970 43.000 50.044 1.00 35.60 224 ARG C C 1
ATOM 5644 O O . ARG C 1 225 ? -8.887 42.788 50.848 1.00 47.01 224 ARG C O 1
ATOM 5652 N N . ASP C 1 226 ? -6.924 43.773 50.322 1.00 43.62 225 ASP C N 1
ATOM 5653 C CA . ASP C 1 226 ? -6.743 44.433 51.618 1.00 42.09 225 ASP C CA 1
ATOM 5654 C C . ASP C 1 226 ? -6.663 43.532 52.830 1.00 44.45 225 ASP C C 1
ATOM 5655 O O . ASP C 1 226 ? -6.952 43.992 53.936 1.00 46.17 225 ASP C O 1
ATOM 5660 N N . GLN C 1 227 ? -6.250 42.277 52.662 1.00 34.00 226 GLN C N 1
ATOM 5661 C CA A GLN C 1 227 ? -6.152 41.383 53.814 1.00 34.03 226 GLN C CA 1
ATOM 5662 C CA B GLN C 1 227 ? -6.173 41.373 53.799 0.00 33.17 226 GLN C CA 1
ATOM 5663 C C . GLN C 1 227 ? -4.768 40.796 53.984 1.00 38.39 226 GLN C C 1
ATOM 5664 O O . GLN C 1 227 ? -4.211 40.190 53.062 1.00 41.95 226 GLN C O 1
ATOM 5675 N N . ALA C 1 228 ? -4.215 40.988 55.177 1.00 32.92 227 ALA C N 1
ATOM 5676 C CA . ALA C 1 228 ? -2.969 40.353 55.570 1.00 38.21 227 ALA C CA 1
ATOM 5677 C C . ALA C 1 228 ? -3.264 38.927 56.033 1.00 46.15 227 ALA C C 1
ATOM 5678 O O . ALA C 1 228 ? -2.368 38.095 56.156 1.00 51.05 227 ALA C O 1
ATOM 5680 N N . GLY C 1 229 ? -4.530 38.654 56.311 1.00 46.90 228 GLY C N 1
ATOM 5681 C CA . GLY C 1 229 ? -4.930 37.321 56.699 1.00 31.18 228 GLY C CA 1
ATOM 5682 C C . GLY C 1 229 ? -5.019 36.454 55.465 1.00 34.92 228 GLY C C 1
ATOM 5683 O O . GLY C 1 229 ? -4.901 36.938 54.327 1.00 32.82 228 GLY C O 1
ATOM 5684 N N . ARG C 1 230 ? -5.208 35.165 55.717 1.00 31.54 229 ARG C N 1
ATOM 5685 C CA . ARG C 1 230 ? -5.370 34.140 54.700 1.00 32.17 229 ARG C CA 1
ATOM 5686 C C . ARG C 1 230 ? -6.372 33.120 55.231 1.00 39.32 229 ARG C C 1
ATOM 5687 O O . ARG C 1 230 ? -6.480 32.898 56.457 1.00 33.59 229 ARG C O 1
ATOM 5695 N N . MET C 1 231 ? -7.090 32.490 54.311 1.00 34.54 230 MET C N 1
ATOM 5696 C CA . MET C 1 231 ? -8.046 31.440 54.659 1.00 36.04 230 MET C CA 1
ATOM 5697 C C . MET C 1 231 ? -7.787 30.266 53.714 1.00 46.72 230 MET C C 1
ATOM 5698 O O . MET C 1 231 ? -7.684 30.456 52.507 1.00 46.91 230 MET C O 1
ATOM 5703 N N . ASN C 1 232 ? -7.650 29.055 54.232 1.00 36.95 231 ASN C N 1
ATOM 5704 C CA . ASN C 1 232 ? -7.565 27.915 53.322 1.00 38.20 231 ASN C CA 1
ATOM 5705 C C . ASN C 1 232 ? -8.898 27.185 53.209 1.00 38.18 231 ASN C C 1
ATOM 5706 O O . ASN C 1 232 ? -9.608 27.000 54.215 1.00 35.36 231 ASN C O 1
ATOM 5711 N N . TYR C 1 233 ? -9.246 26.764 52.000 1.00 29.60 232 TYR C N 1
ATOM 5712 C CA . TYR C 1 233 ? -10.512 26.066 51.813 1.00 24.25 232 TYR C CA 1
ATOM 5713 C C . TYR C 1 233 ? -10.295 24.555 51.653 1.00 36.30 232 TYR C C 1
ATOM 5714 O O . TYR C 1 233 ? -9.393 24.115 50.958 1.00 30.66 232 TYR C O 1
ATOM 5723 N N . TYR C 1 234 ? -11.094 23.767 52.366 1.00 40.74 233 TYR C N 1
ATOM 5724 C CA . TYR C 1 234 ? -10.939 22.322 52.375 1.00 30.40 233 TYR C CA 1
ATOM 5725 C C . TYR C 1 234 ? -12.258 21.606 52.098 1.00 37.44 233 TYR C C 1
ATOM 5726 O O . TYR C 1 234 ? -13.326 22.125 52.373 1.00 38.27 233 TYR C O 1
ATOM 5735 N N . TRP C 1 235 ? -12.191 20.402 51.551 1.00 39.58 234 TRP C N 1
ATOM 5736 C CA . TRP C 1 235 ? -13.406 19.647 51.330 1.00 34.30 234 TRP C CA 1
ATOM 5737 C C . TRP C 1 235 ? -13.203 18.166 51.584 1.00 37.88 234 TRP C C 1
ATOM 5738 O O . TRP C 1 235 ? -12.076 17.703 51.690 1.00 36.07 234 TRP C O 1
ATOM 5749 N N . THR C 1 236 ? -14.304 17.442 51.752 1.00 40.00 235 THR C N 1
ATOM 5750 C CA . THR C 1 236 ? -14.267 15.979 51.772 1.00 29.35 235 THR C CA 1
ATOM 5751 C C . THR C 1 236 ? -15.620 15.402 51.361 1.00 32.68 235 THR C C 1
ATOM 5752 O O . THR C 1 236 ? -16.662 16.021 51.569 1.00 36.89 235 THR C O 1
ATOM 5756 N N . LEU C 1 237 ? -15.605 14.218 50.766 1.00 43.51 236 LEU C N 1
ATOM 5757 C CA . LEU C 1 237 ? -16.843 13.550 50.378 1.00 38.68 236 LEU C CA 1
ATOM 5758 C C . LEU C 1 237 ? -17.193 12.581 51.477 1.00 33.63 236 LEU C C 1
ATOM 5759 O O . LEU C 1 237 ? -16.505 11.595 51.687 1.00 41.07 236 LEU C O 1
ATOM 5764 N N . LEU C 1 238 ? -18.272 12.873 52.184 1.00 49.93 237 LEU C N 1
ATOM 5765 C CA . LEU C 1 238 ? -18.701 12.024 53.279 1.00 43.96 237 LEU C CA 1
ATOM 5766 C C . LEU C 1 238 ? -19.574 10.889 52.713 1.00 47.28 237 LEU C C 1
ATOM 5767 O O . LEU C 1 238 ? -20.598 11.131 52.040 1.00 48.30 237 LEU C O 1
ATOM 5772 N N . GLU C 1 239 ? -19.133 9.655 52.948 1.00 50.31 238 GLU C N 1
ATOM 5773 C CA . GLU C 1 239 ? -19.859 8.465 52.491 1.00 53.88 238 GLU C CA 1
ATOM 5774 C C . GLU C 1 239 ? -21.124 8.285 53.316 1.00 51.51 238 GLU C C 1
ATOM 5775 O O . GLU C 1 239 ? -21.152 8.682 54.486 1.00 48.67 238 GLU C O 1
ATOM 5781 N N . PRO C 1 240 ? -22.170 7.679 52.719 1.00 56.66 239 PRO C N 1
ATOM 5782 C CA . PRO C 1 240 ? -23.417 7.410 53.454 1.00 49.89 239 PRO C CA 1
ATOM 5783 C C . PRO C 1 240 ? -23.140 6.638 54.735 1.00 53.74 239 PRO C C 1
ATOM 5784 O O . PRO C 1 240 ? -22.285 5.723 54.727 1.00 45.08 239 PRO C O 1
ATOM 5788 N N . GLY C 1 241 ? -23.797 7.034 55.825 1.00 41.57 240 GLY C N 1
ATOM 5789 C CA . GLY C 1 241 ? -23.632 6.335 57.088 1.00 50.42 240 GLY C CA 1
ATOM 5790 C C . GLY C 1 241 ? -22.408 6.756 57.883 1.00 58.37 240 GLY C C 1
ATOM 5791 O O . GLY C 1 241 ? -22.319 6.517 59.099 1.00 55.90 240 GLY C O 1
ATOM 5792 N N . ASP C 1 242 ? -21.459 7.399 57.208 1.00 56.06 241 ASP C N 1
ATOM 5793 C CA . ASP C 1 242 ? -20.258 7.868 57.877 1.00 41.88 241 ASP C CA 1
ATOM 5794 C C . ASP C 1 242 ? -20.558 9.129 58.692 1.00 48.67 241 ASP C C 1
ATOM 5795 O O . ASP C 1 242 ? -21.533 9.841 58.439 1.00 51.39 241 ASP C O 1
ATOM 5800 N N . THR C 1 243 ? -19.718 9.372 59.690 1.00 56.47 242 THR C N 1
ATOM 5801 C CA . THR C 1 243 ? -19.824 10.533 60.555 1.00 53.81 242 THR C CA 1
ATOM 5802 C C . THR C 1 243 ? -18.574 11.393 60.395 1.00 56.39 242 THR C C 1
ATOM 5803 O O . THR C 1 243 ? -17.451 10.883 60.427 1.00 51.68 242 THR C O 1
ATOM 5807 N N . ILE C 1 244 ? -18.764 12.697 60.227 1.00 55.02 243 ILE C N 1
ATOM 5808 C CA . ILE C 1 244 ? -17.637 13.620 60.280 1.00 49.64 243 ILE C CA 1
ATOM 5809 C C . ILE C 1 244 ? -17.671 14.410 61.595 1.00 51.86 243 ILE C C 1
ATOM 5810 O O . ILE C 1 244 ? -18.726 14.882 62.036 1.00 54.37 243 ILE C O 1
ATOM 5815 N N . THR C 1 245 ? -16.520 14.505 62.249 1.00 53.55 244 THR C N 1
ATOM 5816 C CA . THR C 1 245 ? -16.440 15.220 63.514 1.00 53.38 244 THR C CA 1
ATOM 5817 C C . THR C 1 245 ? -15.500 16.404 63.376 1.00 55.60 244 THR C C 1
ATOM 5818 O O . THR C 1 245 ? -14.386 16.272 62.872 1.00 54.17 244 THR C O 1
ATOM 5822 N N . PHE C 1 246 ? -15.980 17.561 63.813 1.00 55.35 245 PHE C N 1
ATOM 5823 C CA . PHE C 1 246 ? -15.195 18.785 63.865 1.00 53.61 245 PHE C CA 1
ATOM 5824 C C . PHE C 1 246 ? -14.798 19.114 65.305 1.00 51.22 245 PHE C C 1
ATOM 5825 O O . PHE C 1 246 ? -15.645 19.208 66.184 1.00 58.69 245 PHE C O 1
ATOM 5833 N N . GLU C 1 247 ? -13.508 19.292 65.541 1.00 55.87 246 GLU C N 1
ATOM 5834 C CA . GLU C 1 247 ? -13.024 19.651 66.861 1.00 63.78 246 GLU C CA 1
ATOM 5835 C C . GLU C 1 247 ? -12.061 20.821 66.695 1.00 58.01 246 GLU C C 1
ATOM 5836 O O . GLU C 1 247 ? -11.017 20.661 66.071 1.00 56.71 246 GLU C O 1
ATOM 5842 N N . ALA C 1 248 ? -12.402 21.982 67.255 1.00 48.97 247 ALA C N 1
ATOM 5843 C CA . ALA C 1 248 ? -11.565 23.179 67.101 1.00 58.67 247 ALA C CA 1
ATOM 5844 C C . ALA C 1 248 ? -11.352 24.049 68.355 1.00 60.19 247 ALA C C 1
ATOM 5845 O O . ALA C 1 248 ? -12.297 24.363 69.088 1.00 68.33 247 ALA C O 1
ATOM 5847 N N . THR C 1 249 ? -10.092 24.420 68.587 1.00 74.52 248 THR C N 1
ATOM 5848 C CA . THR C 1 249 ? -9.710 25.403 69.612 1.00 55.84 248 THR C CA 1
ATOM 5849 C C . THR C 1 249 ? -9.518 26.829 69.055 1.00 69.79 248 THR C C 1
ATOM 5850 O O . THR C 1 249 ? -9.062 27.722 69.779 1.00 69.13 248 THR C O 1
ATOM 5854 N N . GLY C 1 250 ? -9.836 27.020 67.766 1.00 68.49 249 GLY C N 1
ATOM 5855 C CA . GLY C 1 250 ? -9.842 28.332 67.113 1.00 55.51 249 GLY C CA 1
ATOM 5856 C C . GLY C 1 250 ? -9.783 28.215 65.596 1.00 53.36 249 GLY C C 1
ATOM 5857 O O . GLY C 1 250 ? -9.645 27.104 65.080 1.00 58.76 249 GLY C O 1
ATOM 5858 N N . ASN C 1 251 ? -9.909 29.333 64.877 1.00 49.26 250 ASN C N 1
ATOM 5859 C CA . ASN C 1 251 ? -9.612 29.374 63.428 1.00 43.92 250 ASN C CA 1
ATOM 5860 C C . ASN C 1 251 ? -10.505 28.591 62.460 1.00 44.04 250 ASN C C 1
ATOM 5861 O O . ASN C 1 251 ? -10.253 28.598 61.252 1.00 39.72 250 ASN C O 1
ATOM 5866 N N . LEU C 1 252 ? -11.481 27.854 62.982 1.00 50.33 251 LEU C N 1
ATOM 5867 C CA . LEU C 1 252 ? -12.413 27.115 62.134 1.00 46.45 251 LEU C CA 1
ATOM 5868 C C . LEU C 1 252 ? -13.446 28.061 61.507 1.00 38.44 251 LEU C C 1
ATOM 5869 O O . LEU C 1 252 ? -14.092 28.829 62.203 1.00 46.08 251 LEU C O 1
ATOM 5874 N N . ILE C 1 253 ? -13.553 28.001 60.183 1.00 36.04 252 ILE C N 1
ATOM 5875 C CA . ILE C 1 253 ? -14.624 28.619 59.413 1.00 40.97 252 ILE C CA 1
ATOM 5876 C C . ILE C 1 253 ? -15.523 27.426 59.147 1.00 45.89 252 ILE C C 1
ATOM 5877 O O . ILE C 1 253 ? -15.159 26.556 58.356 1.00 41.08 252 ILE C O 1
ATOM 5882 N N . ALA C 1 254 ? -16.687 27.375 59.794 1.00 47.01 253 ALA C N 1
ATOM 5883 C CA . ALA C 1 254 ? -17.471 26.130 59.863 1.00 39.57 253 ALA C CA 1
ATOM 5884 C C . ALA C 1 254 ? -18.353 25.919 58.654 1.00 36.18 253 ALA C C 1
ATOM 5885 O O . ALA C 1 254 ? -18.833 26.884 58.061 1.00 40.06 253 ALA C O 1
ATOM 5887 N N . PRO C 1 255 ? -18.583 24.646 58.288 1.00 37.25 254 PRO C N 1
ATOM 5888 C CA . PRO C 1 255 ? -19.603 24.385 57.268 1.00 37.02 254 PRO C CA 1
ATOM 5889 C C . PRO C 1 255 ? -20.955 24.910 57.774 1.00 39.01 254 PRO C C 1
ATOM 5890 O O . PRO C 1 255 ? -21.262 24.819 58.965 1.00 33.50 254 PRO C O 1
ATOM 5894 N N . TRP C 1 256 ? -21.726 25.501 56.874 1.00 39.02 255 TRP C N 1
ATOM 5895 C CA . TRP C 1 256 ? -23.070 25.947 57.182 1.00 35.86 255 TRP C CA 1
ATOM 5896 C C . TRP C 1 256 ? -23.977 25.104 56.289 1.00 51.08 255 TRP C C 1
ATOM 5897 O O . TRP C 1 256 ? -24.770 24.284 56.768 1.00 51.33 255 TRP C O 1
ATOM 5908 N N . TYR C 1 257 ? -23.819 25.301 54.985 1.00 41.60 256 TYR C N 1
ATOM 5909 C CA . TYR C 1 257 ? -24.457 24.467 53.967 1.00 39.24 256 TYR C CA 1
ATOM 5910 C C . TYR C 1 257 ? -23.530 23.450 53.298 1.00 41.13 256 TYR C C 1
ATOM 5911 O O . TYR C 1 257 ? -22.375 23.732 52.967 1.00 48.66 256 TYR C O 1
ATOM 5920 N N . ALA C 1 258 ? -24.049 22.252 53.107 1.00 38.01 257 ALA C N 1
ATOM 5921 C CA . ALA C 1 258 ? -23.340 21.231 52.359 1.00 35.59 257 ALA C CA 1
ATOM 5922 C C . ALA C 1 258 ? -24.220 20.688 51.241 1.00 39.16 257 ALA C C 1
ATOM 5923 O O . ALA C 1 258 ? -25.310 21.197 50.981 1.00 42.53 257 ALA C O 1
ATOM 5925 N N . PHE C 1 259 ? -23.714 19.673 50.551 1.00 45.82 258 PHE C N 1
ATOM 5926 C CA . PHE C 1 259 ? -24.368 19.176 49.355 1.00 31.77 258 PHE C CA 1
ATOM 5927 C C . PHE C 1 259 ? -24.335 17.667 49.334 1.00 39.31 258 PHE C C 1
ATOM 5928 O O . PHE C 1 259 ? -23.259 17.045 49.421 1.00 48.53 258 PHE C O 1
ATOM 5936 N N . ALA C 1 260 ? -25.525 17.090 49.191 1.00 47.51 259 ALA C N 1
ATOM 5937 C CA . ALA C 1 260 ? -25.713 15.667 48.966 1.00 49.75 259 ALA C CA 1
ATOM 5938 C C . ALA C 1 260 ? -25.785 15.501 47.463 1.00 39.58 259 ALA C C 1
ATOM 5939 O O . ALA C 1 260 ? -26.544 16.206 46.822 1.00 49.20 259 ALA C O 1
ATOM 5941 N N . LEU C 1 261 ? -25.034 14.556 46.901 1.00 34.77 260 LEU C N 1
ATOM 5942 C CA . LEU C 1 261 ? -24.810 14.543 45.454 1.00 47.75 260 LEU C CA 1
ATOM 5943 C C . LEU C 1 261 ? -25.354 13.332 44.709 1.00 40.44 260 LEU C C 1
ATOM 5944 O O . LEU C 1 261 ? -25.431 12.229 45.245 1.00 43.74 260 LEU C O 1
ATOM 5949 N N . ASN C 1 262 ? -25.657 13.544 43.436 1.00 36.71 261 ASN C N 1
ATOM 5950 C CA . ASN C 1 262 ? -26.012 12.463 42.536 1.00 43.43 261 ASN C CA 1
ATOM 5951 C C . ASN C 1 262 ? -25.086 12.387 41.341 1.00 43.95 261 ASN C C 1
ATOM 5952 O O . ASN C 1 262 ? -25.004 13.317 40.525 1.00 46.35 261 ASN C O 1
ATOM 5957 N N . ARG C 1 263 ? -24.408 11.260 41.235 1.00 37.85 262 ARG C N 1
ATOM 5958 C CA . ARG C 1 263 ? -23.525 11.012 40.121 1.00 46.13 262 ARG C CA 1
ATOM 5959 C C . ARG C 1 263 ? -24.325 10.702 38.874 1.00 53.11 262 ARG C C 1
ATOM 5960 O O . ARG C 1 263 ? -25.437 10.166 38.953 1.00 62.16 262 ARG C O 1
ATOM 5968 N N . GLY C 1 264 ? -23.769 11.076 37.727 1.00 47.80 263 GLY C N 1
ATOM 5969 C CA . GLY C 1 264 ? -24.110 10.432 36.473 1.00 60.89 263 GLY C CA 1
ATOM 5970 C C . GLY C 1 264 ? -23.063 10.734 35.425 1.00 63.19 263 GLY C C 1
ATOM 5971 O O . GLY C 1 264 ? -22.437 11.790 35.441 1.00 79.04 263 GLY C O 1
ATOM 5972 N N . SER C 1 265 ? -22.904 9.822 34.480 1.00 69.33 264 SER C N 1
ATOM 5973 C CA . SER C 1 265 ? -21.824 9.916 33.505 1.00 59.74 264 SER C CA 1
ATOM 5974 C C . SER C 1 265 ? -22.068 10.990 32.450 1.00 63.74 264 SER C C 1
ATOM 5975 O O . SER C 1 265 ? -23.190 11.470 32.282 1.00 66.06 264 SER C O 1
ATOM 5978 N N . GLY C 1 266 A -20.991 11.400 31.786 1.00 68.72 264 GLY C N 1
ATOM 5979 C CA . GLY C 1 266 A -21.089 12.175 30.564 1.00 57.87 264 GLY C CA 1
ATOM 5980 C C . GLY C 1 266 A -21.209 13.675 30.720 1.00 76.57 264 GLY C C 1
ATOM 5981 O O . GLY C 1 266 A -21.669 14.358 29.805 1.00 89.23 264 GLY C O 1
ATOM 5982 N N . SER C 1 267 ? -20.802 14.210 31.862 1.00 69.46 265 SER C N 1
ATOM 5983 C CA . SER C 1 267 ? -20.862 15.655 32.019 1.00 71.04 265 SER C CA 1
ATOM 5984 C C . SER C 1 267 ? -19.464 16.238 32.163 1.00 68.32 265 SER C C 1
ATOM 5985 O O . SER C 1 267 ? -18.473 15.511 32.215 1.00 62.44 265 SER C O 1
ATOM 5988 N N . GLY C 1 268 ? -19.373 17.553 32.251 1.00 65.85 266 GLY C N 1
ATOM 5989 C CA . GLY C 1 268 ? -18.077 18.150 32.485 1.00 63.46 266 GLY C CA 1
ATOM 5990 C C . GLY C 1 268 ? -18.189 19.625 32.766 1.00 48.20 266 GLY C C 1
ATOM 5991 O O . GLY C 1 268 ? -19.275 20.136 33.026 1.00 45.32 266 GLY C O 1
ATOM 5992 N N . ILE C 1 269 ? -17.043 20.291 32.731 1.00 50.05 267 ILE C N 1
ATOM 5993 C CA . ILE C 1 269 ? -16.969 21.721 32.869 1.00 35.55 267 ILE C CA 1
ATOM 5994 C C . ILE C 1 269 ? -16.284 22.228 31.631 1.00 51.27 267 ILE C C 1
ATOM 5995 O O . ILE C 1 269 ? -15.190 21.766 31.300 1.00 60.89 267 ILE C O 1
ATOM 6000 N N . ILE C 1 270 ? -16.909 23.171 30.937 1.00 50.44 268 ILE C N 1
ATOM 6001 C CA . ILE C 1 270 ? -16.256 23.789 29.790 1.00 50.39 268 ILE C CA 1
ATOM 6002 C C . ILE C 1 270 ? -16.118 25.290 29.985 1.00 51.49 268 ILE C C 1
ATOM 6003 O O . ILE C 1 270 ? -16.786 25.885 30.834 1.00 52.70 268 ILE C O 1
ATOM 6008 N N . THR C 1 271 ? -15.232 25.895 29.207 1.00 56.76 269 THR C N 1
ATOM 6009 C CA . THR C 1 271 ? -15.054 27.334 29.245 1.00 53.92 269 THR C CA 1
ATOM 6010 C C . THR C 1 271 ? -15.535 27.910 27.927 1.00 57.48 269 THR C C 1
ATOM 6011 O O . THR C 1 271 ? -15.003 27.566 26.874 1.00 64.07 269 THR C O 1
ATOM 6015 N N . SER C 1 272 ? -16.553 28.766 27.981 1.00 60.02 270 SER C N 1
ATOM 6016 C CA . SER C 1 272 ? -17.105 29.366 26.765 1.00 65.80 270 SER C CA 1
ATOM 6017 C C . SER C 1 272 ? -17.695 30.750 26.973 1.00 73.39 270 SER C C 1
ATOM 6018 O O . SER C 1 272 ? -18.305 31.034 28.007 1.00 71.56 270 SER C O 1
ATOM 6021 N N . ASP C 1 273 ? -17.525 31.617 25.984 1.00 74.99 271 ASP C N 1
ATOM 6022 C CA . ASP C 1 273 ? -18.223 32.888 26.030 1.00 74.70 271 ASP C CA 1
ATOM 6023 C C . ASP C 1 273 ? -19.532 32.864 25.214 1.00 88.11 271 ASP C C 1
ATOM 6024 O O . ASP C 1 273 ? -20.277 33.846 25.187 1.00 86.03 271 ASP C O 1
ATOM 6029 N N . ALA C 1 274 ? -19.820 31.728 24.581 1.00 76.20 272 ALA C N 1
ATOM 6030 C CA . ALA C 1 274 ? -21.075 31.543 23.860 1.00 61.70 272 ALA C CA 1
ATOM 6031 C C . ALA C 1 274 ? -22.284 31.601 24.802 1.00 65.62 272 ALA C C 1
ATOM 6032 O O . ALA C 1 274 ? -22.210 31.123 25.936 1.00 65.87 272 ALA C O 1
ATOM 6034 N N . PRO C 1 275 ? -23.391 32.218 24.336 1.00 69.80 273 PRO C N 1
ATOM 6035 C CA . PRO C 1 275 ? -24.655 32.362 25.076 1.00 63.34 273 PRO C CA 1
ATOM 6036 C C . PRO C 1 275 ? -25.501 31.086 25.101 1.00 63.20 273 PRO C C 1
ATOM 6037 O O . PRO C 1 275 ? -25.558 30.367 24.100 1.00 50.94 273 PRO C O 1
ATOM 6041 N N . VAL C 1 276 ? -26.177 30.852 26.226 1.00 67.61 274 VAL C N 1
ATOM 6042 C CA . VAL C 1 276 ? -27.061 29.703 26.424 1.00 71.08 274 VAL C CA 1
ATOM 6043 C C . VAL C 1 276 ? -28.374 29.867 25.660 1.00 81.57 274 VAL C C 1
ATOM 6044 O O . VAL C 1 276 ? -28.974 30.941 25.681 1.00 63.91 274 VAL C O 1
ATOM 6048 N N . HIS C 1 277 ? -28.834 28.796 25.014 1.00 85.50 275 HIS C N 1
ATOM 6049 C CA . HIS C 1 277 ? -30.107 28.826 24.301 1.00 88.52 275 HIS C CA 1
ATOM 6050 C C . HIS C 1 277 ? -31.062 27.720 24.770 1.00 88.61 275 HIS C C 1
ATOM 6051 O O . HIS C 1 277 ? -30.714 26.93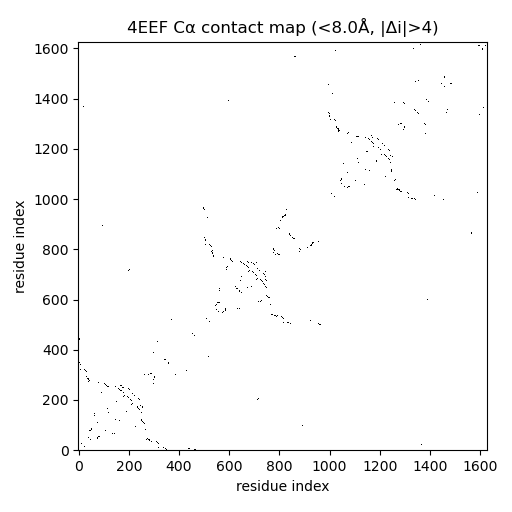7 25.648 1.00 89.91 275 HIS C O 1
ATOM 6058 N N . ASP C 1 278 ? -32.260 27.669 24.182 1.00 94.80 276 ASP C N 1
ATOM 6059 C CA . ASP C 1 278 ? -33.269 26.660 24.521 1.00 84.24 276 ASP C CA 1
ATOM 6060 C C . ASP C 1 278 ? -33.225 25.449 23.578 1.00 91.47 276 ASP C C 1
ATOM 6061 O O . ASP C 1 278 ? -34.044 24.534 23.695 1.00 96.45 276 ASP C O 1
ATOM 6066 N N . CYS C 1 279 ? -32.265 25.447 22.654 1.00 90.24 277 CYS C N 1
ATOM 6067 C CA . CYS C 1 279 ? -32.032 24.316 21.755 1.00 71.89 277 CYS C CA 1
ATOM 6068 C C . CYS C 1 279 ? -31.597 23.065 22.544 1.00 72.27 277 CYS C C 1
ATOM 6069 O O . CYS C 1 279 ? -31.175 23.173 23.685 1.00 83.81 277 CYS C O 1
ATOM 6072 N N . ASN C 1 280 ? -31.765 21.879 21.963 1.00 75.93 278 ASN C N 1
ATOM 6073 C CA . ASN C 1 280 ? -31.259 20.636 22.550 1.00 67.21 278 ASN C CA 1
ATOM 6074 C C . ASN C 1 280 ? -30.259 20.054 21.557 1.00 79.74 278 ASN C C 1
ATOM 6075 O O . ASN C 1 280 ? -30.326 20.379 20.365 1.00 75.18 278 ASN C O 1
ATOM 6080 N N . THR C 1 281 ? -29.322 19.229 22.036 1.00 70.71 279 THR C N 1
ATOM 6081 C CA . THR C 1 281 ? -28.328 18.598 21.159 1.00 67.87 279 THR C CA 1
ATOM 6082 C C . THR C 1 281 ? -27.721 17.327 21.743 1.00 58.68 279 THR C C 1
ATOM 6083 O O . THR C 1 281 ? -27.853 17.065 22.929 1.00 66.26 279 THR C O 1
ATOM 6087 N N . LYS C 1 282 ? -27.095 16.522 20.890 1.00 56.83 280 LYS C N 1
ATOM 6088 C CA . LYS C 1 282 ? -26.318 15.371 21.346 1.00 69.81 280 LYS C CA 1
ATOM 6089 C C . LYS C 1 282 ? -24.828 15.673 21.528 1.00 66.57 280 LYS C C 1
ATOM 6090 O O . LYS C 1 282 ? -24.081 14.829 22.029 1.00 69.91 280 LYS C O 1
ATOM 6096 N N . CYS C 1 283 ? -24.391 16.846 21.075 1.00 52.66 281 CYS C N 1
ATOM 6097 C CA . CYS C 1 283 ? -22.968 17.197 21.104 1.00 72.04 281 CYS C CA 1
ATOM 6098 C C . CYS C 1 283 ? -22.722 18.699 21.402 1.00 78.22 281 CYS C C 1
ATOM 6099 O O . CYS C 1 283 ? -23.291 19.583 20.743 1.00 64.84 281 CYS C O 1
ATOM 6102 N N . GLN C 1 284 ? -21.847 18.996 22.359 1.00 64.45 282 GLN C N 1
ATOM 6103 C CA . GLN C 1 284 ? -21.566 20.392 22.682 1.00 67.26 282 GLN C CA 1
ATOM 6104 C C . GLN C 1 284 ? -20.066 20.671 22.667 1.00 46.20 282 GLN C C 1
ATOM 6105 O O . GLN C 1 284 ? -19.290 19.846 23.118 1.00 64.20 282 GLN C O 1
ATOM 6111 N N . THR C 1 285 ? -19.678 21.818 22.110 1.00 56.63 283 THR C N 1
ATOM 6112 C CA . THR C 1 285 ? -18.305 22.332 22.176 1.00 55.39 283 THR C CA 1
ATOM 6113 C C . THR C 1 285 ? -18.371 23.738 22.746 1.00 59.23 283 THR C C 1
ATOM 6114 O O . THR C 1 285 ? -19.419 24.370 22.706 1.00 62.08 283 THR C O 1
ATOM 6118 N N . PRO C 1 286 ? -17.250 24.240 23.270 1.00 61.67 284 PRO C N 1
ATOM 6119 C CA . PRO C 1 286 ? -17.137 25.638 23.702 1.00 61.14 284 PRO C CA 1
ATOM 6120 C C . PRO C 1 286 ? -17.622 26.609 22.634 1.00 62.78 284 PRO C C 1
ATOM 6121 O O . PRO C 1 286 ? -18.291 27.594 22.951 1.00 58.92 284 PRO C O 1
ATOM 6125 N N . HIS C 1 287 ? -17.280 26.325 21.381 1.00 70.08 285 HIS C N 1
ATOM 6126 C CA . HIS C 1 287 ? -17.695 27.153 20.253 1.00 68.78 285 HIS C CA 1
ATOM 6127 C C . HIS C 1 287 ? -19.201 27.119 19.967 1.00 65.06 285 HIS C C 1
ATOM 6128 O O . HIS C 1 287 ? -19.787 28.150 19.643 1.00 63.77 285 HIS C O 1
ATOM 6135 N N . GLY C 1 288 ? -19.819 25.944 20.099 1.00 69.63 286 GLY C N 1
ATOM 6136 C CA . GLY C 1 288 ? -21.262 25.796 19.921 1.00 63.54 286 GLY C CA 1
ATOM 6137 C C . GLY C 1 288 ? -21.661 24.338 19.721 1.00 76.50 286 GLY C C 1
ATOM 6138 O O . GLY C 1 288 ? -20.790 23.468 19.634 1.00 70.00 286 GLY C O 1
ATOM 6139 N N . ALA C 1 289 ? -22.963 24.058 19.644 1.00 66.78 287 ALA C N 1
ATOM 6140 C CA . ALA C 1 289 ? -23.440 22.673 19.495 1.00 75.69 287 ALA C CA 1
ATOM 6141 C C . ALA C 1 289 ? -23.287 22.111 18.072 1.00 77.78 287 ALA C C 1
ATOM 6142 O O . ALA C 1 289 ? -23.224 22.871 17.104 1.00 74.81 287 ALA C O 1
ATOM 6144 N N . ILE C 1 290 ? -23.230 20.783 17.956 1.00 63.21 288 ILE C N 1
ATOM 6145 C CA . ILE C 1 290 ? -23.070 20.123 16.659 1.00 59.43 288 ILE C CA 1
ATOM 6146 C C . ILE C 1 290 ? -24.169 19.117 16.354 1.00 85.76 288 ILE C C 1
ATOM 6147 O O . ILE C 1 290 ? -24.426 18.215 17.148 1.00 90.14 288 ILE C O 1
ATOM 6152 N N . ASN C 1 291 ? -24.806 19.257 15.195 1.00 102.65 289 ASN C N 1
ATOM 6153 C CA . ASN C 1 291 ? -25.674 18.201 14.694 1.00 100.56 289 ASN C CA 1
ATOM 6154 C C . ASN C 1 291 ? -25.000 17.577 13.475 1.00 94.04 289 ASN C C 1
ATOM 6155 O O . ASN C 1 291 ? -24.894 18.211 12.425 1.00 100.26 289 ASN C O 1
ATOM 6160 N N . SER C 1 292 ? -24.506 16.352 13.628 1.00 87.85 290 SER C N 1
ATOM 6161 C CA . SER C 1 292 ? -23.822 15.691 12.525 1.00 83.26 290 SER C CA 1
ATOM 6162 C C . SER C 1 292 ? -23.886 14.178 12.611 1.00 88.52 290 SER C C 1
ATOM 6163 O O . SER C 1 292 ? -23.884 13.611 13.705 1.00 80.93 290 SER C O 1
ATOM 6166 N N . SER C 1 293 ? -23.943 13.532 11.448 1.00 96.82 291 SER C N 1
ATOM 6167 C CA . SER C 1 293 ? -23.658 12.106 11.347 1.00 92.73 291 SER C CA 1
ATOM 6168 C C . SER C 1 293 ? -22.210 11.910 10.898 1.00 81.87 291 SER C C 1
ATOM 6169 O O . SER C 1 293 ? -21.713 10.778 10.827 1.00 83.81 291 SER C O 1
ATOM 6172 N N . LEU C 1 294 ? -21.533 13.024 10.621 1.00 77.17 292 LEU C N 1
ATOM 6173 C CA . LEU C 1 294 ? -20.135 12.990 10.163 1.00 80.82 292 LEU C CA 1
ATOM 6174 C C . LEU C 1 294 ? -19.179 12.436 11.221 1.00 69.91 292 LEU C C 1
ATOM 6175 O O . LEU C 1 294 ? -19.328 12.721 12.408 1.00 67.45 292 LEU C O 1
ATOM 6180 N N . PRO C 1 295 ? -18.211 11.616 10.791 1.00 61.71 293 PRO C N 1
ATOM 6181 C CA . PRO C 1 295 ? -17.242 10.980 11.689 1.00 62.02 293 PRO C CA 1
ATOM 6182 C C . PRO C 1 295 ? -16.218 11.945 12.291 1.00 66.38 293 PRO C C 1
ATOM 6183 O O . PRO C 1 295 ? -15.603 11.595 13.300 1.00 72.94 293 PRO C O 1
ATOM 6187 N N . PHE C 1 296 ? -16.018 13.112 11.681 1.00 66.94 294 PHE C N 1
ATOM 6188 C CA . PHE C 1 296 ? -14.988 14.029 12.156 1.00 68.30 294 PHE C CA 1
ATOM 6189 C C . PHE C 1 296 ? -15.470 15.451 12.321 1.00 64.49 294 PHE C C 1
ATOM 6190 O O . PHE C 1 296 ? -16.506 15.833 11.775 1.00 68.51 294 PHE C O 1
ATOM 6198 N N . GLN C 1 297 ? -14.729 16.213 13.120 1.00 57.23 295 GLN C N 1
ATOM 6199 C CA . GLN C 1 297 ? -14.960 17.645 13.240 1.00 63.80 295 GLN C CA 1
ATOM 6200 C C . GLN C 1 297 ? -13.659 18.372 13.564 1.00 62.11 295 GLN C C 1
ATOM 6201 O O . GLN C 1 297 ? -12.806 17.859 14.294 1.00 59.36 295 GLN C O 1
ATOM 6207 N N . ASN C 1 298 ? -13.493 19.541 12.957 1.00 56.73 296 ASN C N 1
ATOM 6208 C CA . ASN C 1 298 ? -12.358 20.418 13.216 1.00 55.72 296 ASN C CA 1
ATOM 6209 C C . ASN C 1 298 ? -12.677 21.568 14.191 1.00 55.47 296 ASN C C 1
ATOM 6210 O O . ASN C 1 298 ? -11.858 22.453 14.424 1.00 78.67 296 ASN C O 1
ATOM 6215 N N . ILE C 1 299 ? -13.886 21.563 14.725 1.00 55.79 297 ILE C N 1
ATOM 6216 C CA . ILE C 1 299 ? -14.377 22.662 15.551 1.00 54.08 297 ILE C CA 1
ATOM 6217 C C . ILE C 1 299 ? -13.673 22.866 16.902 1.00 61.28 297 ILE C C 1
ATOM 6218 O O . ILE C 1 299 ? -13.377 24.013 17.267 1.00 66.96 297 ILE C O 1
ATOM 6223 N N . HIS C 1 300 ? -13.401 21.781 17.636 1.00 64.26 298 HIS C N 1
ATOM 6224 C CA . HIS C 1 300 ? -12.829 21.881 18.989 1.00 57.93 298 HIS C CA 1
ATOM 6225 C C . HIS C 1 300 ? -12.593 20.513 19.619 1.00 49.38 298 HIS C C 1
ATOM 6226 O O . HIS C 1 300 ? -13.427 19.639 19.521 1.00 59.52 298 HIS C O 1
ATOM 6233 N N . PRO C 1 301 ? -11.444 20.327 20.280 1.00 58.25 299 PRO C N 1
ATOM 6234 C CA . PRO C 1 301 ? -11.116 19.051 20.932 1.00 56.41 299 PRO C CA 1
ATOM 6235 C C . PRO C 1 301 ? -11.942 18.784 22.185 1.00 57.39 299 PRO C C 1
ATOM 6236 O O . PRO C 1 301 ? -12.001 17.639 22.628 1.00 59.23 299 PRO C O 1
ATOM 6240 N N . VAL C 1 302 ? -12.576 19.817 22.737 1.00 60.12 300 VAL C N 1
ATOM 6241 C CA . VAL C 1 302 ? -13.455 19.630 23.896 1.00 69.28 300 VAL C CA 1
ATOM 6242 C C . VAL C 1 302 ? -14.896 19.357 23.467 1.00 71.56 300 VAL C C 1
ATOM 6243 O O . VAL C 1 302 ? -15.553 20.209 22.860 1.00 63.31 300 VAL C O 1
ATOM 6247 N N . THR C 1 303 ? -15.384 18.162 23.786 1.00 74.58 301 THR C N 1
ATOM 6248 C CA . THR C 1 303 ? -16.736 17.766 23.403 1.00 59.80 301 THR C CA 1
ATOM 6249 C C . THR C 1 303 ? -17.444 17.103 24.570 1.00 68.83 301 THR C C 1
ATOM 6250 O O . THR C 1 303 ? -16.809 16.422 25.375 1.00 72.64 301 THR C O 1
ATOM 6254 N N . ILE C 1 304 ? -18.751 17.338 24.677 1.00 67.81 302 ILE C N 1
ATOM 6255 C CA . ILE C 1 304 ? -19.602 16.643 25.647 1.00 66.75 302 ILE C CA 1
ATOM 6256 C C . ILE C 1 304 ? -20.791 15.979 24.919 1.00 85.02 302 ILE C C 1
ATOM 6257 O O . ILE C 1 304 ? -21.467 16.616 24.096 1.00 79.14 302 ILE C O 1
ATOM 6262 N N . GLY C 1 305 ? -21.037 14.703 25.219 1.00 78.51 303 GLY C N 1
ATOM 6263 C CA . GLY C 1 305 ? -22.056 13.934 24.525 1.00 70.09 303 GLY C CA 1
ATOM 6264 C C . GLY C 1 305 ? -21.462 12.972 23.517 1.00 62.49 303 GLY C C 1
ATOM 6265 O O . GLY C 1 305 ? -20.263 12.753 23.508 1.00 81.26 303 GLY C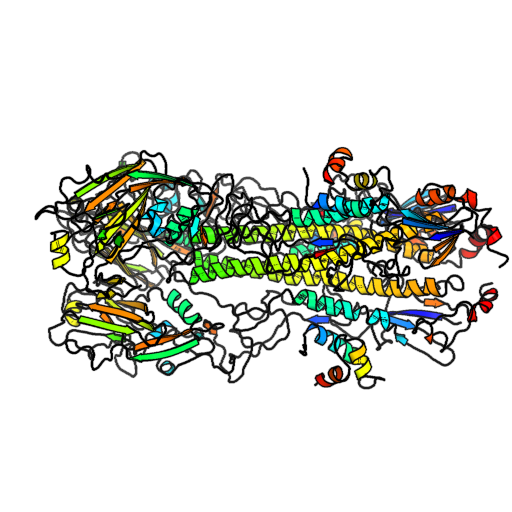 O 1
ATOM 6266 N N . GLU C 1 306 ? -22.304 12.372 22.686 1.00 81.28 304 GLU C N 1
ATOM 6267 C CA . GLU C 1 306 ? -21.818 11.536 21.597 1.00 82.42 304 GLU C CA 1
ATOM 6268 C C . GLU C 1 306 ? -21.386 12.465 20.472 1.00 83.98 304 GLU C C 1
ATOM 6269 O O . GLU C 1 306 ? -22.195 13.236 19.954 1.00 82.96 304 GLU C O 1
ATOM 6275 N N . CYS C 1 307 ? -20.114 12.402 20.092 1.00 75.73 305 CYS C N 1
ATOM 6276 C CA . CYS C 1 307 ? -19.575 13.370 19.149 1.00 60.90 305 CYS C CA 1
ATOM 6277 C C . CYS C 1 307 ? -18.637 12.735 18.135 1.00 69.39 305 CYS C C 1
ATOM 6278 O O . CYS C 1 307 ? -18.112 11.645 18.364 1.00 75.10 305 CYS C O 1
ATOM 6281 N N . PRO C 1 308 ? -18.428 13.421 16.998 1.00 69.70 306 PRO C N 1
ATOM 6282 C CA . PRO C 1 308 ? -17.377 13.050 16.042 1.00 66.09 306 PRO C CA 1
ATOM 6283 C C . PRO C 1 308 ? -15.990 13.239 16.644 1.00 70.59 306 PRO C C 1
ATOM 6284 O O . PRO C 1 308 ? -15.824 14.053 17.556 1.00 77.81 306 PRO C O 1
ATOM 6288 N N . LYS C 1 309 ? -15.008 12.510 16.119 1.00 67.05 307 LYS C N 1
ATOM 6289 C CA . LYS C 1 309 ? -13.622 12.651 16.546 1.00 75.24 307 LYS C CA 1
ATOM 6290 C C . LYS C 1 309 ? -12.989 13.955 16.027 1.00 73.70 307 LYS C C 1
ATOM 6291 O O . LYS C 1 309 ? -13.012 14.241 14.822 1.00 71.47 307 LYS C O 1
ATOM 6297 N N . TYR C 1 310 ? -12.444 14.742 16.954 1.00 59.02 308 TYR C N 1
ATOM 6298 C CA . TYR C 1 310 ? -11.701 15.951 16.614 1.00 64.76 308 TYR C CA 1
ATOM 6299 C C . TYR C 1 310 ? -10.397 15.640 15.870 1.00 54.76 308 TYR C C 1
ATOM 6300 O O . TYR C 1 310 ? -9.625 14.784 16.291 1.00 57.75 308 TYR C O 1
ATOM 6309 N N . VAL C 1 311 ? -10.177 16.343 14.760 1.00 58.51 309 VAL C N 1
ATOM 6310 C CA . VAL C 1 311 ? -8.908 16.325 14.025 1.00 58.02 309 VAL C CA 1
ATOM 6311 C C . VAL C 1 311 ? -8.611 17.742 13.532 1.00 62.77 309 VAL C C 1
ATOM 6312 O O . VAL C 1 311 ? -9.520 18.579 13.453 1.00 71.99 309 VAL C O 1
ATOM 6316 N N . ARG C 1 312 ? -7.350 17.999 13.180 1.00 62.58 310 ARG C N 1
ATOM 6317 C CA . ARG C 1 312 ? -6.896 19.337 12.757 1.00 71.61 310 ARG C CA 1
ATOM 6318 C C . ARG C 1 312 ? -7.316 19.764 11.344 1.00 84.23 310 ARG C C 1
ATOM 6319 O O . ARG C 1 312 ? -7.277 20.959 11.006 1.00 83.76 310 ARG C O 1
ATOM 6327 N N . SER C 1 313 ? -7.717 18.789 10.530 1.00 79.30 311 SER C N 1
ATOM 6328 C CA . SER C 1 313 ? -7.979 19.000 9.098 1.00 63.50 311 SER C CA 1
ATOM 6329 C C . SER C 1 313 ? -9.009 20.105 8.738 1.00 64.05 311 SER C C 1
ATOM 6330 O O . SER C 1 313 ? -9.988 20.336 9.444 1.00 58.87 311 SER C O 1
ATOM 6333 N N . THR C 1 314 ? -8.672 20.863 7.695 1.00 65.26 312 THR C N 1
ATOM 6334 C CA . THR C 1 314 ? -9.609 21.736 6.977 1.00 66.82 312 THR C CA 1
ATOM 6335 C C . THR C 1 314 ? -10.474 20.990 5.957 1.00 66.92 312 THR C C 1
ATOM 6336 O O . THR C 1 314 ? -11.592 21.389 5.673 1.00 74.61 312 THR C O 1
ATOM 6340 N N . LYS C 1 315 ? -9.912 19.949 5.364 1.00 67.81 313 LYS C N 1
ATOM 6341 C CA . LYS C 1 315 ? -10.582 19.231 4.289 1.00 75.66 313 LYS C CA 1
ATOM 6342 C C . LYS C 1 315 ? -10.494 17.716 4.426 1.00 74.73 313 LYS C C 1
ATOM 6343 O O . LYS C 1 315 ? -9.401 17.142 4.402 1.00 63.78 313 LYS C O 1
ATOM 6349 N N . LEU C 1 316 ? -11.645 17.066 4.561 1.00 74.11 314 LEU C N 1
ATOM 6350 C CA . LEU C 1 316 ? -11.697 15.622 4.367 1.00 78.03 314 LEU C CA 1
ATOM 6351 C C . LEU C 1 316 ? -12.878 15.296 3.476 1.00 78.98 314 LEU C C 1
ATOM 6352 O O . LEU C 1 316 ? -14.029 15.448 3.892 1.00 79.20 314 LEU C O 1
ATOM 6357 N N . ARG C 1 317 ? -12.600 14.814 2.268 1.00 76.86 315 ARG C N 1
ATOM 6358 C CA . ARG C 1 317 ? -13.669 14.453 1.346 1.00 75.23 315 ARG C CA 1
ATOM 6359 C C . ARG C 1 317 ? -13.346 13.131 0.700 1.00 59.52 315 ARG C C 1
ATOM 6360 O O . ARG C 1 317 ? -12.333 12.985 0.034 1.00 58.36 315 ARG C O 1
ATOM 6368 N N . MET C 1 318 ? -14.220 12.164 0.917 1.00 72.88 316 MET C N 1
ATOM 6369 C CA . MET C 1 318 ? -14.055 10.861 0.313 1.00 79.48 316 MET C CA 1
ATOM 6370 C C . MET C 1 318 ? -14.682 10.881 -1.074 1.00 90.17 316 MET C C 1
ATOM 6371 O O . MET C 1 318 ? -15.787 11.405 -1.264 1.00 86.14 316 MET C O 1
ATOM 6376 N N . ALA C 1 319 ? -13.979 10.321 -2.052 1.00 85.67 317 ALA C N 1
ATOM 6377 C CA . ALA C 1 319 ? -14.554 10.189 -3.387 1.00 86.32 317 ALA C CA 1
ATOM 6378 C C . ALA C 1 319 ? -15.559 9.031 -3.427 1.00 82.10 317 ALA C C 1
ATOM 6379 O O . ALA C 1 319 ? -15.287 7.935 -2.924 1.00 72.61 317 ALA C O 1
ATOM 6381 N N . THR C 1 320 ? -16.736 9.285 -3.983 1.00 76.67 318 THR C N 1
ATOM 6382 C CA . THR C 1 320 ? -17.676 8.203 -4.258 1.00 84.67 318 THR C CA 1
ATOM 6383 C C . THR C 1 320 ? -17.767 8.029 -5.765 1.00 93.77 318 THR C C 1
ATOM 6384 O O . THR C 1 320 ? -17.407 6.983 -6.311 1.00 100.88 318 THR C O 1
ATOM 6388 N N . GLY C 1 321 ? -18.224 9.085 -6.433 1.00 94.56 319 GLY C N 1
ATOM 6389 C CA . GLY C 1 321 ? -18.528 9.023 -7.848 1.00 94.15 319 GLY C CA 1
ATOM 6390 C C . GLY C 1 321 ? -17.332 9.025 -8.774 1.00 85.59 319 GLY C C 1
ATOM 6391 O O . GLY C 1 321 ? -16.202 8.747 -8.365 1.00 83.51 319 GLY C O 1
ATOM 6392 N N . LEU C 1 322 ? -17.590 9.337 -10.038 1.00 87.15 320 LEU C N 1
ATOM 6393 C CA . LEU C 1 322 ? -16.576 9.204 -11.063 1.00 92.02 320 LEU C CA 1
ATOM 6394 C C . LEU C 1 322 ? -15.728 10.436 -11.113 1.00 93.62 320 LEU C C 1
ATOM 6395 O O . LEU C 1 322 ? -15.977 11.409 -10.414 1.00 91.79 320 LEU C O 1
ATOM 6400 N N . ARG C 1 323 ? -14.733 10.387 -11.979 1.00 90.46 321 ARG C N 1
ATOM 6401 C CA . ARG C 1 323 ? -14.078 11.583 -12.439 1.00 89.47 321 ARG C CA 1
ATOM 6402 C C . ARG C 1 323 ? -15.061 12.266 -13.396 1.00 97.86 321 ARG C C 1
ATOM 6403 O O . ARG C 1 323 ? -15.830 11.583 -14.079 1.00 104.39 321 ARG C O 1
ATOM 6411 N N . ASN C 1 324 ? -15.060 13.598 -13.442 1.00 86.41 322 ASN C N 1
ATOM 6412 C CA . ASN C 1 324 ? -16.038 14.335 -14.246 1.00 87.73 322 ASN C CA 1
ATOM 6413 C C . ASN C 1 324 ? -15.327 14.985 -15.432 1.00 91.35 322 ASN C C 1
ATOM 6414 O O . ASN C 1 324 ? -14.554 15.926 -15.255 1.00 101.00 322 ASN C O 1
ATOM 6419 N N . ILE C 1 325 ? -15.578 14.468 -16.636 1.00 96.19 323 ILE C N 1
ATOM 6420 C CA . ILE C 1 325 ? -15.019 15.047 -17.858 1.00 89.99 323 ILE C CA 1
ATOM 6421 C C . ILE C 1 325 ? -16.113 15.306 -18.890 1.00 96.73 323 ILE C C 1
ATOM 6422 O O . ILE C 1 325 ? -16.381 14.456 -19.737 1.00 97.84 323 ILE C O 1
ATOM 6427 N N . PRO C 1 326 ? -16.769 16.475 -18.810 1.00 109.98 324 PRO C N 1
ATOM 6428 C CA . PRO C 1 326 ? -17.774 16.842 -19.813 1.00 111.06 324 PRO C CA 1
ATOM 6429 C C . PRO C 1 326 ? -17.154 17.682 -20.932 1.00 108.38 324 PRO C C 1
ATOM 6430 O O . PRO C 1 326 ? -17.877 18.312 -21.701 1.00 102.64 324 PRO C O 1
ATOM 6434 N N . GLY D 2 1 ? -4.516 7.100 -15.522 1.00 103.11 1 GLY D N 1
ATOM 6435 C CA . GLY D 2 1 ? -5.665 6.207 -15.500 1.00 93.05 1 GLY D CA 1
ATOM 6436 C C . GLY D 2 1 ? -5.165 4.780 -15.516 1.00 100.43 1 GLY D C 1
ATOM 6437 O O . GLY D 2 1 ? -4.563 4.348 -16.499 1.00 103.97 1 GLY D O 1
ATOM 6438 N N . LEU D 2 2 ? -5.405 4.048 -14.432 1.00 83.26 2 LEU D N 1
ATOM 6439 C CA . LEU D 2 2 ? -4.694 2.789 -14.202 1.00 90.72 2 LEU D CA 1
ATOM 6440 C C . LEU D 2 2 ? -5.189 1.547 -14.972 1.00 99.96 2 LEU D C 1
ATOM 6441 O O . LEU D 2 2 ? -4.370 0.740 -15.415 1.00 106.15 2 LEU D O 1
ATOM 6446 N N . PHE D 2 3 ? -6.501 1.402 -15.157 1.00 99.81 3 PHE D N 1
ATOM 6447 C CA . PHE D 2 3 ? -7.024 0.339 -16.030 1.00 102.16 3 PHE D CA 1
ATOM 6448 C C . PHE D 2 3 ? -7.221 0.773 -17.501 1.00 97.36 3 PHE D C 1
ATOM 6449 O O . PHE D 2 3 ? -7.696 -0.012 -18.328 1.00 94.52 3 PHE D O 1
ATOM 6457 N N . GLY D 2 4 ? -6.851 2.013 -17.816 1.00 81.90 4 GLY D N 1
ATOM 6458 C CA . GLY D 2 4 ? -6.860 2.501 -19.186 1.00 86.09 4 GLY D CA 1
ATOM 6459 C C . GLY D 2 4 ? -8.186 3.035 -19.702 1.00 92.89 4 GLY D C 1
ATOM 6460 O O . GLY D 2 4 ? -8.320 3.329 -20.889 1.00 99.23 4 GLY D O 1
ATOM 6461 N N . ALA D 2 5 ? -9.160 3.189 -18.814 1.00 90.20 5 ALA D N 1
ATOM 6462 C CA . ALA D 2 5 ? -10.524 3.532 -19.219 1.00 87.96 5 ALA D CA 1
ATOM 6463 C C . ALA D 2 5 ? -10.858 5.029 -19.196 1.00 94.77 5 ALA D C 1
ATOM 6464 O O . ALA D 2 5 ? -11.177 5.621 -20.227 1.00 88.76 5 ALA D O 1
ATOM 6466 N N . ILE D 2 6 ? -10.815 5.622 -18.009 1.00 98.56 6 ILE D N 1
ATOM 6467 C CA . ILE D 2 6 ? -11.312 6.975 -17.806 1.00 94.53 6 ILE D CA 1
ATOM 6468 C C . ILE D 2 6 ? -10.193 8.004 -17.900 1.00 96.90 6 ILE D C 1
ATOM 6469 O O . ILE D 2 6 ? -9.195 7.915 -17.182 1.00 112.60 6 ILE D O 1
ATOM 6474 N N . ALA D 2 7 ? -10.390 8.983 -18.787 1.00 97.94 7 ALA D N 1
ATOM 6475 C CA . ALA D 2 7 ? -9.300 9.745 -19.410 1.00 113.16 7 ALA D CA 1
ATOM 6476 C C . ALA D 2 7 ? -8.363 8.772 -20.143 1.00 108.96 7 ALA D C 1
ATOM 6477 O O . ALA D 2 7 ? -7.171 9.030 -20.323 1.00 102.07 7 ALA D O 1
ATOM 6479 N N . GLY D 2 8 ? -8.946 7.647 -20.553 1.00 114.27 8 GLY D N 1
ATOM 6480 C CA . GLY D 2 8 ? -8.283 6.604 -21.312 1.00 106.88 8 GLY D CA 1
ATOM 6481 C C . GLY D 2 8 ? -8.626 6.728 -22.781 1.00 101.49 8 GLY D C 1
ATOM 6482 O O . GLY D 2 8 ? -8.771 7.843 -23.292 1.00 96.65 8 GLY D O 1
ATOM 6483 N N . PHE D 2 9 ? -8.719 5.589 -23.465 1.00 93.57 9 PHE D N 1
ATOM 6484 C CA . PHE D 2 9 ? -9.103 5.567 -24.871 1.00 100.56 9 PHE D CA 1
ATOM 6485 C C . PHE D 2 9 ? -10.456 6.238 -25.110 1.00 108.86 9 PHE D C 1
ATOM 6486 O O . PHE D 2 9 ? -10.679 6.848 -26.161 1.00 114.86 9 PHE D O 1
ATOM 6494 N N . ILE D 2 10 ? -11.351 6.132 -24.131 1.00 101.26 10 ILE D N 1
ATOM 6495 C CA . ILE D 2 10 ? -12.507 7.011 -24.096 1.00 105.15 10 ILE D CA 1
ATOM 6496 C C . ILE D 2 10 ? -12.081 8.181 -23.225 1.00 101.09 10 ILE D C 1
ATOM 6497 O O . ILE D 2 10 ? -11.875 8.031 -22.023 1.00 97.81 10 ILE D O 1
ATOM 6502 N N . GLU D 2 11 ? -11.934 9.343 -23.859 1.00 111.01 11 GLU D N 1
ATOM 6503 C CA . GLU D 2 11 ? -11.232 10.478 -23.266 1.00 114.49 11 GLU D CA 1
ATOM 6504 C C . GLU D 2 11 ? -12.160 11.388 -22.464 1.00 111.32 11 GLU D C 1
ATOM 6505 O O . GLU D 2 11 ? -11.702 12.322 -21.805 1.00 119.26 11 GLU D O 1
ATOM 6511 N N . GLY D 2 12 ? -13.459 11.107 -22.501 1.00 108.18 12 GLY D N 1
ATOM 6512 C CA . GLY D 2 12 ? -14.416 11.952 -21.811 1.00 101.19 12 GLY D CA 1
ATOM 6513 C C . GLY D 2 12 ? -15.649 11.244 -21.281 1.00 94.64 12 GLY D C 1
ATOM 6514 O O . GLY D 2 12 ? -15.874 10.059 -21.538 1.00 86.56 12 GLY D O 1
ATOM 6515 N N . GLY D 2 13 ? -16.435 11.982 -20.505 1.00 96.77 13 GLY D N 1
ATOM 6516 C CA . GLY D 2 13 ? -17.695 11.490 -19.982 1.00 93.84 13 GLY D CA 1
ATOM 6517 C C . GLY D 2 13 ? -18.919 12.043 -20.687 1.00 100.07 13 GLY D C 1
ATOM 6518 O O . GLY D 2 13 ? -18.839 12.974 -21.502 1.00 89.19 13 GLY D O 1
ATOM 6519 N N . TRP D 2 14 ? -20.071 11.476 -20.352 1.00 91.20 14 TRP D N 1
ATOM 6520 C CA . TRP D 2 14 ? -21.312 11.875 -20.985 1.00 91.35 14 TRP D CA 1
ATOM 6521 C C . TRP D 2 14 ? -22.196 12.651 -20.031 1.00 88.98 14 TRP D C 1
ATOM 6522 O O . TRP D 2 14 ? -22.710 12.096 -19.066 1.00 97.63 14 TRP D O 1
ATOM 6533 N N . THR D 2 15 ? -22.365 13.939 -20.304 1.00 90.96 15 THR D N 1
ATOM 6534 C CA . THR D 2 15 ? -23.335 14.744 -19.581 1.00 89.71 15 THR D CA 1
ATOM 6535 C C . THR D 2 15 ? -24.736 14.294 -19.984 1.00 107.22 15 THR D C 1
ATOM 6536 O O . THR D 2 15 ? -25.693 14.401 -19.209 1.00 105.49 15 THR D O 1
ATOM 6540 N N . GLY D 2 16 ? -24.837 13.771 -21.203 1.00 107.72 16 GLY D N 1
ATOM 6541 C CA . GLY D 2 16 ? -26.105 13.350 -21.768 1.00 101.76 16 GLY D CA 1
ATOM 6542 C C . GLY D 2 16 ? -26.690 12.093 -21.153 1.00 97.01 16 GLY D C 1
ATOM 6543 O O . GLY D 2 16 ? -27.869 11.802 -21.361 1.00 108.90 16 GLY D O 1
ATOM 6544 N N . MET D 2 17 ? -25.891 11.356 -20.381 1.00 91.79 17 MET D N 1
ATOM 6545 C CA . MET D 2 17 ? -26.396 10.140 -19.742 1.00 96.48 17 MET D CA 1
ATOM 6546 C C . MET D 2 17 ? -26.730 10.406 -18.276 1.00 105.38 17 MET D C 1
ATOM 6547 O O . MET D 2 17 ? -25.848 10.523 -17.428 1.00 106.74 17 MET D O 1
ATOM 6552 N N . ILE D 2 18 ? -28.028 10.471 -17.995 1.00 109.37 18 ILE D N 1
ATOM 6553 C CA . ILE D 2 18 ? -28.545 10.771 -16.665 1.00 114.43 18 ILE D CA 1
ATOM 6554 C C . ILE D 2 18 ? -28.472 9.593 -15.704 1.00 109.05 18 ILE D C 1
ATOM 6555 O O . ILE D 2 18 ? -27.940 9.706 -14.597 1.00 117.04 18 ILE D O 1
ATOM 6560 N N . ASP D 2 19 ? -28.980 8.456 -16.154 1.00 104.99 19 ASP D N 1
ATOM 6561 C CA . ASP D 2 19 ? -29.548 7.461 -15.245 1.00 109.86 19 ASP D CA 1
ATOM 6562 C C . ASP D 2 19 ? -28.575 6.462 -14.595 1.00 102.32 19 ASP D C 1
ATOM 6563 O O . ASP D 2 19 ? -28.996 5.584 -13.838 1.00 98.77 19 ASP D O 1
ATOM 6568 N N . GLY D 2 20 ? -27.284 6.604 -14.870 1.00 96.36 20 GLY D N 1
ATOM 6569 C CA . GLY D 2 20 ? -26.296 5.736 -14.255 1.00 98.80 20 GLY D CA 1
ATOM 6570 C C . GLY D 2 20 ? -24.860 6.217 -14.372 1.00 101.80 20 GLY D C 1
ATOM 6571 O O . GLY D 2 20 ? -24.562 7.186 -15.082 1.00 85.21 20 GLY D O 1
ATOM 6572 N N . TRP D 2 21 ? -23.963 5.533 -13.664 1.00 105.71 21 TRP D N 1
ATOM 6573 C CA . TRP D 2 21 ? -22.543 5.875 -13.690 1.00 105.68 21 TRP D CA 1
ATOM 6574 C C . TRP D 2 21 ? -21.870 5.497 -14.998 1.00 108.48 21 TRP D C 1
ATOM 6575 O O . TRP D 2 21 ? -21.193 6.328 -15.608 1.00 101.98 21 TRP D O 1
ATOM 6586 N N . TYR D 2 22 ? -22.051 4.246 -15.420 1.00 108.29 22 TYR D N 1
ATOM 6587 C CA . TYR D 2 22 ? -21.516 3.787 -16.707 1.00 109.70 22 TYR D CA 1
ATOM 6588 C C . TYR D 2 22 ? -22.584 3.103 -17.557 1.00 103.20 22 TYR D C 1
ATOM 6589 O O . TYR D 2 22 ? -23.322 2.254 -17.064 1.00 113.93 22 TYR D O 1
ATOM 6598 N N . GLY D 2 23 ? -22.646 3.459 -18.839 1.00 105.52 23 GLY D N 1
ATOM 6599 C CA . GLY D 2 23 ? -23.722 3.001 -19.702 1.00 108.53 23 GLY D CA 1
ATOM 6600 C C . GLY D 2 23 ? -23.451 3.110 -21.194 1.00 112.19 23 GLY D C 1
ATOM 6601 O O . GLY D 2 23 ? -22.319 3.361 -21.615 1.00 103.39 23 GLY D O 1
ATOM 6602 N N . TYR D 2 24 ? -24.502 2.915 -21.991 1.00 112.60 24 TYR D N 1
ATOM 6603 C CA . TYR D 2 24 ? -24.392 2.852 -23.448 1.00 94.03 24 TYR D CA 1
ATOM 6604 C C . TYR D 2 24 ? -25.009 4.045 -24.186 1.00 93.59 24 TYR D C 1
ATOM 6605 O O . TYR D 2 24 ? -26.038 4.585 -23.774 1.00 94.19 24 TYR D O 1
ATOM 6614 N N . HIS D 2 25 ? -24.367 4.463 -25.272 1.00 103.15 25 HIS D N 1
ATOM 6615 C CA . HIS D 2 25 ? -25.045 5.286 -26.271 1.00 112.84 25 HIS D CA 1
ATOM 6616 C C . HIS D 2 25 ? -25.500 4.365 -27.404 1.00 114.33 25 HIS D C 1
ATOM 6617 O O . HIS D 2 25 ? -25.386 3.142 -27.291 1.00 118.18 25 HIS D O 1
ATOM 6624 N N . HIS D 2 26 ? -26.037 4.958 -28.468 1.00 107.17 26 HIS D N 1
ATOM 6625 C CA . HIS D 2 26 ? -26.122 4.311 -29.771 1.00 112.49 26 HIS D CA 1
ATOM 6626 C C . HIS D 2 26 ? -26.763 5.224 -30.789 1.00 114.62 26 HIS D C 1
ATOM 6627 O O . HIS D 2 26 ? -27.471 6.169 -30.441 1.00 111.53 26 HIS D O 1
ATOM 6634 N N . GLN D 2 27 ? -26.517 4.927 -32.057 1.00 120.94 27 GLN D N 1
ATOM 6635 C CA . GLN D 2 27 ? -27.356 5.448 -33.116 1.00 126.91 27 GLN D CA 1
ATOM 6636 C C . GLN D 2 27 ? -27.642 4.354 -34.128 1.00 122.37 27 GLN D C 1
ATOM 6637 O O . GLN D 2 27 ? -26.724 3.787 -34.723 1.00 114.98 27 GLN D O 1
ATOM 6643 N N . ASN D 2 28 ? -28.920 4.037 -34.282 1.00 117.47 28 ASN D N 1
ATOM 6644 C CA . ASN D 2 28 ? -29.399 3.374 -35.484 1.00 120.90 28 ASN D CA 1
ATOM 6645 C C . ASN D 2 28 ? -30.424 4.304 -36.130 1.00 132.21 28 ASN D C 1
ATOM 6646 O O . ASN D 2 28 ? -30.668 5.399 -35.616 1.00 139.64 28 ASN D O 1
ATOM 6651 N N . GLU D 2 29 ? -31.001 3.899 -37.256 1.00 120.70 29 GLU D N 1
ATOM 6652 C CA . GLU D 2 29 ? -31.772 4.839 -38.068 1.00 116.80 29 GLU D CA 1
ATOM 6653 C C . GLU D 2 29 ? -33.060 5.327 -37.405 1.00 126.26 29 GLU D C 1
ATOM 6654 O O . GLU D 2 29 ? -33.558 6.410 -37.717 1.00 128.95 29 GLU D O 1
ATOM 6660 N N . GLN D 2 30 ? -33.580 4.543 -36.470 1.00 124.64 30 GLN D N 1
ATOM 6661 C CA . GLN D 2 30 ? -34.770 4.946 -35.733 1.00 125.95 30 GLN D CA 1
ATOM 6662 C C . GLN D 2 30 ? -34.459 5.958 -34.635 1.00 124.79 30 GLN D C 1
ATOM 6663 O O . GLN D 2 30 ? -35.374 6.552 -34.060 1.00 120.97 30 GLN D O 1
ATOM 6669 N N . GLY D 2 31 ? -33.176 6.132 -34.324 1.00 119.57 31 GLY D N 1
ATOM 6670 C CA . GLY D 2 31 ? -32.766 7.210 -33.439 1.00 129.02 31 GLY D CA 1
ATOM 6671 C C . GLY D 2 31 ? -31.520 7.024 -32.584 1.00 125.29 31 GLY D C 1
ATOM 6672 O O . GLY D 2 31 ? -30.819 6.013 -32.664 1.00 124.38 31 GLY D O 1
ATOM 6673 N N . SER D 2 32 ? -31.264 8.033 -31.755 1.00 127.79 32 SER D N 1
ATOM 6674 C CA . SER D 2 32 ? -30.179 8.028 -30.782 1.00 122.36 32 SER D CA 1
ATOM 6675 C C . SER D 2 32 ? -30.745 7.861 -29.372 1.00 119.03 32 SER D C 1
ATOM 6676 O O . SER D 2 32 ? -31.863 8.295 -29.084 1.00 110.77 32 SER D O 1
ATOM 6679 N N . GLY D 2 33 ? -29.988 7.207 -28.497 1.00 121.27 33 GLY D N 1
ATOM 6680 C CA . GLY D 2 33 ? -30.339 7.192 -27.090 1.00 121.59 33 GLY D CA 1
ATOM 6681 C C . GLY D 2 33 ? -29.177 6.865 -26.171 1.00 110.74 33 GLY D C 1
ATOM 6682 O O . GLY D 2 33 ? -28.214 6.203 -26.568 1.00 101.03 33 GLY D O 1
ATOM 6683 N N . TYR D 2 34 ? -29.277 7.332 -24.928 1.00 114.86 34 TYR D N 1
ATOM 6684 C CA . TYR D 2 34 ? -28.366 6.920 -23.870 1.00 108.06 34 TYR D CA 1
ATOM 6685 C C . TYR D 2 34 ? -29.144 6.007 -22.927 1.00 102.26 34 TYR D C 1
ATOM 6686 O O . TYR D 2 34 ? -30.315 6.259 -22.624 1.00 86.59 34 TYR D O 1
ATOM 6695 N N . ALA D 2 35 ? -28.502 4.932 -22.490 1.00 102.99 35 ALA D N 1
ATOM 6696 C CA . ALA D 2 35 ? -29.079 4.042 -21.488 1.00 108.49 35 ALA D CA 1
ATOM 6697 C C . ALA D 2 35 ? -27.946 3.379 -20.702 1.00 114.11 35 ALA D C 1
ATOM 6698 O O . ALA D 2 35 ? -26.858 3.157 -21.239 1.00 103.91 35 ALA D O 1
ATOM 6700 N N . ALA D 2 36 ? -28.208 3.021 -19.450 1.00 112.64 36 ALA D N 1
ATOM 6701 C CA . ALA D 2 36 ? -27.126 2.719 -18.519 1.00 103.93 36 ALA D CA 1
ATOM 6702 C C . ALA D 2 36 ? -27.203 1.298 -17.990 1.00 96.83 36 ALA D C 1
ATOM 6703 O O . ALA D 2 36 ? -28.226 0.634 -18.130 1.00 92.19 36 ALA D O 1
ATOM 6705 N N . ASP D 2 37 ? -26.101 0.819 -17.422 1.00 98.27 37 ASP D N 1
ATOM 6706 C CA . ASP D 2 37 ? -26.044 -0.541 -16.899 1.00 100.82 37 ASP D CA 1
ATOM 6707 C C . ASP D 2 37 ? -26.500 -0.581 -15.435 1.00 105.90 37 ASP D C 1
ATOM 6708 O O . ASP D 2 37 ? -25.882 0.030 -14.566 1.00 112.02 37 ASP D O 1
ATOM 6713 N N . GLN D 2 38 ? -27.585 -1.305 -15.171 1.00 113.60 38 GLN D N 1
ATOM 6714 C CA . GLN D 2 38 ? -28.188 -1.350 -13.838 1.00 115.70 38 GLN D CA 1
ATOM 6715 C C . GLN D 2 38 ? -27.623 -2.487 -12.991 1.00 113.67 38 GLN D C 1
ATOM 6716 O O . GLN D 2 38 ? -28.102 -2.747 -11.887 1.00 120.91 38 GLN D O 1
ATOM 6722 N N . LYS D 2 39 ? -26.626 -3.184 -13.523 1.00 103.26 39 LYS D N 1
ATOM 6723 C CA . LYS D 2 39 ? -25.911 -4.178 -12.734 1.00 108.43 39 LYS D CA 1
ATOM 6724 C C . LYS D 2 39 ? -24.573 -3.637 -12.234 1.00 105.83 39 LYS D C 1
ATOM 6725 O O . LYS D 2 39 ? -24.346 -3.552 -11.026 1.00 110.54 39 LYS D O 1
ATOM 6731 N N . SER D 2 40 ? -23.686 -3.302 -13.166 1.00 95.75 40 SER D N 1
ATOM 6732 C CA . SER D 2 40 ? -22.356 -2.796 -12.828 1.00 106.77 40 SER D CA 1
ATOM 6733 C C . SER D 2 40 ? -22.354 -1.525 -11.965 1.00 104.41 40 SER D C 1
ATOM 6734 O O . SER D 2 40 ? -21.466 -1.354 -11.131 1.00 94.82 40 SER D O 1
ATOM 6737 N N . THR D 2 41 ? -23.329 -0.637 -12.169 1.00 97.17 41 THR D N 1
ATOM 6738 C CA . THR D 2 41 ? -23.452 0.564 -11.334 1.00 101.80 41 THR D CA 1
ATOM 6739 C C . THR D 2 41 ? -23.892 0.161 -9.923 1.00 109.06 41 THR D C 1
ATOM 6740 O O . THR D 2 41 ? -23.396 0.688 -8.923 1.00 113.84 41 THR D O 1
ATOM 6744 N N . GLN D 2 42 ? -24.797 -0.809 -9.851 1.00 108.67 42 GLN D N 1
ATOM 6745 C CA . GLN D 2 42 ? -25.272 -1.312 -8.570 1.00 110.60 42 GLN D CA 1
ATOM 6746 C C . GLN D 2 42 ? -24.222 -2.131 -7.803 1.00 103.28 42 GLN D C 1
ATOM 6747 O O . GLN D 2 42 ? -24.338 -2.302 -6.594 1.00 114.45 42 GLN D O 1
ATOM 6753 N N . ASN D 2 43 ? -23.209 -2.646 -8.493 1.00 104.18 43 ASN D N 1
ATOM 6754 C CA . ASN D 2 43 ? -22.123 -3.348 -7.805 1.00 103.65 43 ASN D CA 1
ATOM 6755 C C . ASN D 2 43 ? -21.144 -2.363 -7.163 1.00 100.07 43 ASN D C 1
ATOM 6756 O O . ASN D 2 43 ? -20.611 -2.624 -6.083 1.00 102.90 43 ASN D O 1
ATOM 6761 N N . ALA D 2 44 ? -20.931 -1.229 -7.831 1.00 102.16 44 ALA D N 1
ATOM 6762 C CA . ALA D 2 44 ? -20.101 -0.137 -7.314 1.00 93.73 44 ALA D CA 1
ATOM 6763 C C . ALA D 2 44 ? -20.731 0.553 -6.099 1.00 94.29 44 ALA D C 1
ATOM 6764 O O . ALA D 2 44 ? -20.115 0.626 -5.039 1.00 102.56 44 ALA D O 1
ATOM 6766 N N . ILE D 2 45 ? -21.962 1.045 -6.248 1.00 85.32 45 ILE D N 1
ATOM 6767 C CA . ILE D 2 45 ? -22.679 1.667 -5.131 1.00 92.20 45 ILE D CA 1
ATOM 6768 C C . ILE D 2 45 ? -22.798 0.728 -3.906 1.00 91.66 45 ILE D C 1
ATOM 6769 O O . ILE D 2 45 ? -22.664 1.174 -2.763 1.00 89.19 45 ILE D O 1
ATOM 6774 N N . ASP D 2 46 ? -23.009 -0.567 -4.147 1.00 96.09 46 ASP D N 1
ATOM 6775 C CA . ASP D 2 46 ? -22.957 -1.569 -3.071 1.00 108.84 46 ASP D CA 1
ATOM 6776 C C . ASP D 2 46 ? -21.577 -1.632 -2.409 1.00 98.33 46 ASP D C 1
ATOM 6777 O O . ASP D 2 46 ? -21.465 -1.607 -1.183 1.00 103.24 46 ASP D O 1
ATOM 6782 N N . GLY D 2 47 ? -20.529 -1.726 -3.223 1.00 92.74 47 GLY D N 1
ATOM 6783 C CA . GLY D 2 47 ? -19.168 -1.791 -2.709 1.00 103.02 47 GLY D CA 1
ATOM 6784 C C . GLY D 2 47 ? -18.630 -0.526 -2.049 1.00 89.88 47 GLY D C 1
ATOM 6785 O O . GLY D 2 47 ? -18.153 -0.567 -0.915 1.00 87.29 47 GLY D O 1
ATOM 6786 N N . ILE D 2 48 ? -18.708 0.595 -2.763 1.00 84.06 48 ILE D N 1
ATOM 6787 C CA . ILE D 2 48 ? -18.221 1.885 -2.276 1.00 86.76 48 ILE D CA 1
ATOM 6788 C C . ILE D 2 48 ? -18.928 2.350 -1.007 1.00 91.81 48 ILE D C 1
ATOM 6789 O O . ILE D 2 48 ? -18.275 2.663 -0.016 1.00 104.57 48 ILE D O 1
ATOM 6794 N N . THR D 2 49 ? -20.258 2.401 -1.025 1.00 87.58 49 THR D N 1
ATOM 6795 C CA . THR D 2 49 ? -20.983 2.841 0.161 1.00 86.05 49 THR D CA 1
ATOM 6796 C C . THR D 2 49 ? -20.871 1.821 1.294 1.00 89.79 49 THR D C 1
ATOM 6797 O O . THR D 2 49 ? -21.236 2.112 2.429 1.00 105.43 49 THR D O 1
ATOM 6801 N N . ASN D 2 50 ? -20.372 0.627 0.993 1.00 85.55 50 ASN D N 1
ATOM 6802 C CA . ASN D 2 50 ? -19.908 -0.243 2.058 1.00 81.53 50 ASN D CA 1
ATOM 6803 C C . ASN D 2 50 ? -18.525 0.196 2.523 1.00 93.25 50 ASN D C 1
ATOM 6804 O O . ASN D 2 50 ? -18.242 0.209 3.724 1.00 92.54 50 ASN D O 1
ATOM 6809 N N . LYS D 2 51 ? -17.669 0.546 1.562 1.00 94.95 51 LYS D N 1
ATOM 6810 C CA . LYS D 2 51 ? -16.292 0.953 1.851 1.00 95.53 51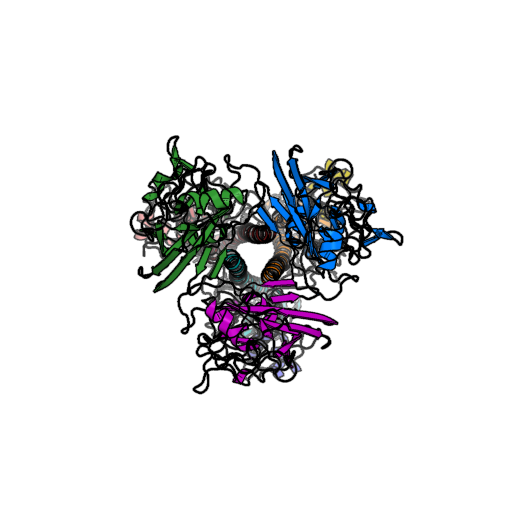 LYS D CA 1
ATOM 6811 C C . LYS D 2 51 ? -16.256 2.192 2.740 1.00 91.94 51 LYS D C 1
ATOM 6812 O O . LYS D 2 51 ? -15.424 2.293 3.644 1.00 88.50 51 LYS D O 1
ATOM 6818 N N . VAL D 2 52 ? -17.163 3.131 2.490 1.00 88.54 52 VAL D N 1
ATOM 6819 C CA . VAL D 2 52 ? -17.259 4.305 3.343 1.00 100.30 52 VAL D CA 1
ATOM 6820 C C . VAL D 2 52 ? -17.741 3.841 4.704 1.00 100.55 52 VAL D C 1
ATOM 6821 O O . VAL D 2 52 ? -17.194 4.218 5.743 1.00 111.55 52 VAL D O 1
ATOM 6825 N N . ASN D 2 53 ? -18.752 2.985 4.684 1.00 99.12 53 ASN D N 1
ATOM 6826 C CA . ASN D 2 53 ? -19.307 2.435 5.907 1.00 98.38 53 ASN D CA 1
ATOM 6827 C C . ASN D 2 53 ? -18.312 1.587 6.721 1.00 87.17 53 ASN D C 1
ATOM 6828 O O . ASN D 2 53 ? -18.377 1.570 7.943 1.00 91.40 53 ASN D O 1
ATOM 6833 N N . SER D 2 54 ? -17.396 0.888 6.059 1.00 83.46 54 SER D N 1
ATOM 6834 C CA . SER D 2 54 ? -16.399 0.107 6.790 1.00 89.90 54 SER D CA 1
ATOM 6835 C C . SER D 2 54 ? -15.466 1.050 7.535 1.00 100.00 54 SER D C 1
ATOM 6836 O O . SER D 2 54 ? -15.102 0.795 8.680 1.00 101.54 54 SER D O 1
ATOM 6839 N N . VAL D 2 55 ? -15.084 2.136 6.863 1.00 98.90 55 VAL D N 1
ATOM 6840 C CA . VAL D 2 55 ? -14.180 3.143 7.419 1.00 94.13 55 VAL D CA 1
ATOM 6841 C C . VAL D 2 55 ? -14.746 3.824 8.669 1.00 100.02 55 VAL D C 1
ATOM 6842 O O . VAL D 2 55 ? -14.076 3.883 9.699 1.00 109.74 55 VAL D O 1
ATOM 6846 N N . ILE D 2 56 ? -15.975 4.327 8.582 1.00 88.90 56 ILE D N 1
ATOM 6847 C CA . ILE D 2 56 ? -16.626 4.975 9.721 1.00 100.52 56 ILE D CA 1
ATOM 6848 C C . ILE D 2 56 ? -16.894 4.013 10.891 1.00 110.77 56 ILE D C 1
ATOM 6849 O O . ILE D 2 56 ? -16.759 4.385 12.060 1.00 112.39 56 ILE D O 1
ATOM 6854 N N . GLU D 2 57 ? -17.271 2.780 10.568 1.00 104.30 57 GLU D N 1
ATOM 6855 C CA . GLU D 2 57 ? -17.594 1.770 11.571 1.00 104.18 57 GLU D CA 1
ATOM 6856 C C . GLU D 2 57 ? -16.364 1.359 12.380 1.00 104.50 57 GLU D C 1
ATOM 6857 O O . GLU D 2 57 ? -16.467 1.036 13.563 1.00 110.09 57 GLU D O 1
ATOM 6863 N N . LYS D 2 58 ? -15.202 1.356 11.737 1.00 99.09 58 LYS D N 1
ATOM 6864 C CA . LYS D 2 58 ? -13.963 1.008 12.424 1.00 108.19 58 LYS D CA 1
ATOM 6865 C C . LYS D 2 58 ? -13.618 2.064 13.466 1.00 115.94 58 LYS D C 1
ATOM 6866 O O . LYS D 2 58 ? -13.133 1.753 14.559 1.00 104.12 58 LYS D O 1
ATOM 6872 N N . MET D 2 59 ? -13.881 3.315 13.110 1.00 116.03 59 MET D N 1
ATOM 6873 C CA . MET D 2 59 ? -13.824 4.413 14.055 1.00 125.85 59 MET D CA 1
ATOM 6874 C C . MET D 2 59 ? -14.962 4.253 15.023 1.00 123.12 59 MET D C 1
ATOM 6875 O O . MET D 2 59 ? -15.999 3.693 14.674 1.00 119.91 59 MET D O 1
ATOM 6880 N N . ASN D 2 60 ? -14.781 4.739 16.241 1.00 124.97 60 ASN D N 1
ATOM 6881 C CA A ASN D 2 60 ? -15.919 5.000 17.105 1.00 128.98 60 ASN D CA 1
ATOM 6882 C CA B ASN D 2 60 ? -15.927 5.000 17.092 0.00 128.85 60 ASN D CA 1
ATOM 6883 C C . ASN D 2 60 ? -16.395 6.420 16.817 1.00 129.22 60 ASN D C 1
ATOM 6884 O O . ASN D 2 60 ? -15.877 7.091 15.920 1.00 125.51 60 ASN D O 1
ATOM 6893 N N . THR D 2 61 ? -17.391 6.873 17.558 1.00 129.15 61 THR D N 1
ATOM 6894 C CA . THR D 2 61 ? -17.680 8.296 17.589 1.00 122.79 61 THR D CA 1
ATOM 6895 C C . THR D 2 61 ? -17.526 8.618 19.067 1.00 121.18 61 THR D C 1
ATOM 6896 O O . THR D 2 61 ? -18.063 7.905 19.916 1.00 119.81 61 THR D O 1
ATOM 6900 N N . GLN D 2 62 ? -16.740 9.645 19.375 1.00 112.67 62 GLN D N 1
ATOM 6901 C CA . GLN D 2 62 ? -16.209 9.807 20.729 1.00 123.57 62 GLN D CA 1
ATOM 6902 C C . GLN D 2 62 ? -17.158 10.451 21.748 1.00 119.85 62 GLN D C 1
ATOM 6903 O O . GLN D 2 62 ? -17.703 11.532 21.510 1.00 107.34 62 GLN D O 1
ATOM 6909 N N . PHE D 2 63 ? -17.330 9.774 22.886 1.00 121.47 63 PHE D N 1
ATOM 6910 C CA . PHE D 2 63 ? -18.075 10.313 24.022 1.00 114.17 63 PHE D CA 1
ATOM 6911 C C . PHE D 2 63 ? -17.262 11.384 24.763 1.00 104.19 63 PHE D C 1
ATOM 6912 O O . PHE D 2 63 ? -16.148 11.723 24.351 1.00 101.08 63 PHE D O 1
ATOM 6920 N N . THR D 2 64 ? -17.816 11.890 25.863 1.00 91.64 64 THR D N 1
ATOM 6921 C CA . THR D 2 64 ? -17.351 13.141 26.478 1.00 98.58 64 THR D CA 1
ATOM 6922 C C . THR D 2 64 ? -15.849 13.188 26.825 1.00 93.28 64 THR D C 1
ATOM 6923 O O . THR D 2 64 ? -15.319 12.319 27.530 1.00 90.74 64 THR D O 1
ATOM 6927 N N . ALA D 2 65 ? -15.185 14.226 26.314 1.00 90.14 65 ALA D N 1
ATOM 6928 C CA . ALA D 2 65 ? -13.751 14.431 26.502 1.00 93.17 65 ALA D CA 1
ATOM 6929 C C . ALA D 2 65 ? -13.517 15.834 27.036 1.00 95.20 65 ALA D C 1
ATOM 6930 O O . ALA D 2 65 ? -13.708 16.818 26.314 1.00 97.21 65 ALA D O 1
ATOM 6932 N N . VAL D 2 66 ? -13.070 15.927 28.287 1.00 101.48 66 VAL D N 1
ATOM 6933 C CA . VAL D 2 66 ? -12.828 17.228 28.919 1.00 96.50 66 VAL D CA 1
ATOM 6934 C C . VAL D 2 66 ? -11.411 17.335 29.502 1.00 95.96 66 VAL D C 1
ATOM 6935 O O . VAL D 2 66 ? -10.941 16.446 30.234 1.00 80.04 66 VAL D O 1
ATOM 6939 N N . GLY D 2 67 ? -10.738 18.428 29.144 1.00 88.00 67 GLY D N 1
ATOM 6940 C CA . GLY D 2 67 ? -9.377 18.681 29.577 1.00 93.08 67 GLY D CA 1
ATOM 6941 C C . GLY D 2 67 ? -9.344 18.912 31.067 1.00 79.83 67 GLY D C 1
ATOM 6942 O O . GLY D 2 67 ? -10.348 19.302 31.668 1.00 65.32 67 GLY D O 1
ATOM 6943 N N . LYS D 2 68 ? -8.181 18.715 31.670 1.00 79.06 68 LYS D N 1
ATOM 6944 C CA . LYS D 2 68 ? -8.141 18.705 33.116 1.00 66.39 68 LYS D CA 1
ATOM 6945 C C . LYS D 2 68 ? -7.417 19.966 33.548 1.00 61.64 68 LYS D C 1
ATOM 6946 O O . LYS D 2 68 ? -6.951 20.742 32.711 1.00 64.15 68 LYS D O 1
ATOM 6952 N N . GLU D 2 69 ? -7.334 20.177 34.852 1.00 51.51 69 GLU D N 1
ATOM 6953 C CA . GLU D 2 69 ? -6.699 21.368 35.374 1.00 46.31 69 GLU D CA 1
ATOM 6954 C C . GLU D 2 69 ? -5.623 20.990 36.363 1.00 43.97 69 GLU D C 1
ATOM 6955 O O . GLU D 2 69 ? -5.712 19.970 37.052 1.00 42.67 69 GLU D O 1
ATOM 6961 N N . PHE D 2 70 ? -4.601 21.834 36.415 1.00 46.56 70 PHE D N 1
ATOM 6962 C CA . PHE D 2 70 ? -3.429 21.584 37.234 1.00 42.46 70 PHE D CA 1
ATOM 6963 C C . PHE D 2 70 ? -3.070 22.870 37.909 1.00 36.98 70 PHE D C 1
ATOM 6964 O O . PHE D 2 70 ? -3.237 23.936 37.334 1.00 39.66 70 PHE D O 1
ATOM 6972 N N . ASN D 2 71 ? -2.599 22.796 39.139 1.00 34.10 71 ASN D N 1
ATOM 6973 C CA . ASN D 2 71 ? -2.149 24.019 39.756 1.00 32.11 71 ASN D CA 1
ATOM 6974 C C . ASN D 2 71 ? -0.713 24.388 39.325 1.00 35.17 71 ASN D C 1
ATOM 6975 O O . ASN D 2 71 ? -0.114 23.754 38.429 1.00 24.50 71 ASN D O 1
ATOM 6980 N N . ASN D 2 72 ? -0.168 25.421 39.948 1.00 31.00 72 ASN D N 1
ATOM 6981 C CA . ASN D 2 72 ? 1.103 25.974 39.482 1.00 35.20 72 ASN D CA 1
ATOM 6982 C C . ASN D 2 72 ? 2.322 25.165 39.947 1.00 35.18 72 ASN D C 1
ATOM 6983 O O . ASN D 2 72 ? 3.434 25.398 39.495 1.00 46.73 72 ASN D O 1
ATOM 6988 N N . LEU D 2 73 ? 2.107 24.225 40.862 1.00 30.92 73 LEU D N 1
ATOM 6989 C CA . LEU D 2 73 ? 3.129 23.255 41.245 1.00 28.20 73 LEU D CA 1
ATOM 6990 C C . LEU D 2 73 ? 2.978 21.932 40.512 1.00 28.93 73 LEU D C 1
ATOM 6991 O O . LEU D 2 73 ? 3.575 20.948 40.871 1.00 35.53 73 LEU D O 1
ATOM 6996 N N . GLU D 2 74 ? 2.017 21.892 39.617 1.00 31.42 74 GLU D N 1
ATOM 6997 C CA . GLU D 2 74 ? 1.670 20.710 38.847 1.00 35.00 74 GLU D CA 1
ATOM 6998 C C . GLU D 2 74 ? 2.240 20.683 37.425 1.00 41.38 74 GLU D C 1
ATOM 6999 O O . GLU D 2 74 ? 1.758 19.926 36.579 1.00 43.48 74 GLU D O 1
ATOM 7005 N N . ARG D 2 75 ? 3.124 21.620 37.104 1.00 41.70 75 ARG D N 1
ATOM 7006 C CA . ARG D 2 75 ? 3.546 21.792 35.701 1.00 32.95 75 ARG D CA 1
ATOM 7007 C C . ARG D 2 75 ? 4.031 20.542 34.935 1.00 40.61 75 ARG D C 1
ATOM 7008 O O . ARG D 2 75 ? 3.794 20.459 33.723 1.00 37.43 75 ARG D O 1
ATOM 7016 N N . ARG D 2 76 ? 4.689 19.582 35.605 1.00 34.11 76 ARG D N 1
ATOM 7017 C CA . ARG D 2 76 ? 5.127 18.360 34.894 1.00 38.97 76 ARG D CA 1
ATOM 7018 C C . ARG D 2 76 ? 3.958 17.475 34.390 1.00 40.57 76 ARG D C 1
ATOM 7019 O O . ARG D 2 76 ? 3.914 17.135 33.198 1.00 38.52 76 ARG D O 1
ATOM 7027 N N . ILE D 2 77 ? 3.019 17.106 35.274 1.00 36.06 77 ILE D N 1
ATOM 7028 C CA . ILE D 2 77 ? 1.847 16.331 34.828 1.00 33.84 77 ILE D CA 1
ATOM 7029 C C . ILE D 2 77 ? 0.973 17.113 33.844 1.00 45.32 77 ILE D C 1
ATOM 7030 O O . ILE D 2 77 ? 0.397 16.528 32.924 1.00 44.99 77 ILE D O 1
ATOM 7035 N N . GLU D 2 78 ? 0.896 18.430 33.997 1.00 38.89 78 GLU D N 1
ATOM 7036 C CA . GLU D 2 78 ? 0.200 19.217 32.987 1.00 34.08 78 GLU D CA 1
ATOM 7037 C C . GLU D 2 78 ? 0.822 19.055 31.616 1.00 37.09 78 GLU D C 1
ATOM 7038 O O . GLU D 2 78 ? 0.129 19.025 30.616 1.00 49.14 78 GLU D O 1
ATOM 7044 N N . ASN D 2 79 ? 2.138 18.955 31.566 1.00 47.99 79 ASN D N 1
ATOM 7045 C CA . ASN D 2 79 ? 2.793 18.736 30.290 1.00 50.90 79 ASN D CA 1
ATOM 7046 C C . ASN D 2 79 ? 2.660 17.300 29.798 1.00 48.55 79 ASN D C 1
ATOM 7047 O O . ASN D 2 79 ? 2.503 17.102 28.599 1.00 50.65 79 ASN D O 1
ATOM 7052 N N . LEU D 2 80 ? 2.720 16.313 30.704 1.00 43.10 80 LEU D N 1
ATOM 7053 C CA . LEU D 2 80 ? 2.409 14.911 30.351 1.00 39.27 80 LEU D CA 1
ATOM 7054 C C . LEU D 2 80 ? 1.028 14.811 29.718 1.00 43.22 80 LEU D C 1
ATOM 7055 O O . LEU D 2 80 ? 0.794 14.049 28.787 1.00 44.98 80 LEU D O 1
ATOM 7060 N N . ASN D 2 81 ? 0.110 15.610 30.227 1.00 42.01 81 ASN D N 1
ATOM 7061 C CA . ASN D 2 81 ? -1.236 15.562 29.730 1.00 34.98 81 ASN D CA 1
ATOM 7062 C C . ASN D 2 81 ? -1.320 16.200 28.361 1.00 49.05 81 ASN D C 1
ATOM 7063 O O . ASN D 2 81 ? -2.099 15.761 27.510 1.00 65.08 81 ASN D O 1
ATOM 7068 N N . LYS D 2 82 ? -0.527 17.243 28.147 1.00 42.12 82 LYS D N 1
ATOM 7069 C CA . LYS D 2 82 ? -0.539 17.942 26.864 1.00 52.10 82 LYS D CA 1
ATOM 7070 C C . LYS D 2 82 ? 0.082 17.031 25.819 1.00 46.72 82 LYS D C 1
ATOM 7071 O O . LYS D 2 82 ? -0.404 16.935 24.692 1.00 44.24 82 LYS D O 1
ATOM 7077 N N . LYS D 2 83 ? 1.153 16.352 26.222 1.00 38.89 83 LYS D N 1
ATOM 7078 C CA . LYS D 2 83 ? 1.823 15.390 25.372 1.00 42.45 83 LYS D CA 1
ATOM 7079 C C . LYS D 2 83 ? 0.834 14.359 24.855 1.00 53.63 83 LYS D C 1
ATOM 7080 O O . LYS D 2 83 ? 0.771 14.090 23.650 1.00 56.82 83 LYS D O 1
ATOM 7086 N N . VAL D 2 84 ? 0.045 13.806 25.767 1.00 52.31 84 VAL D N 1
ATOM 7087 C CA . VAL D 2 84 ? -0.941 12.792 25.412 1.00 44.70 84 VAL D CA 1
ATOM 7088 C C . VAL D 2 84 ? -2.014 13.323 24.466 1.00 52.72 84 VAL D C 1
ATOM 7089 O O . VAL D 2 84 ? -2.292 12.701 23.440 1.00 54.70 84 VAL D O 1
ATOM 7093 N N . ASP D 2 85 ? -2.601 14.476 24.784 1.00 47.64 85 ASP D N 1
ATOM 7094 C CA . ASP D 2 85 ? -3.644 15.036 23.917 1.00 38.35 85 ASP D CA 1
ATOM 7095 C C . ASP D 2 85 ? -3.099 15.358 22.524 1.00 52.24 85 ASP D C 1
ATOM 7096 O O . ASP D 2 85 ? -3.708 14.998 21.513 1.00 58.50 85 ASP D O 1
ATOM 7101 N N . ASP D 2 86 ? -1.942 16.019 22.478 1.00 62.46 86 ASP D N 1
ATOM 7102 C CA . ASP D 2 86 ? -1.312 16.399 21.212 1.00 55.56 86 ASP D CA 1
ATOM 7103 C C . ASP D 2 86 ? -0.902 15.168 20.402 1.00 56.53 86 ASP D C 1
ATOM 7104 O O . ASP D 2 86 ? -1.038 15.159 19.179 1.00 50.12 86 ASP D O 1
ATOM 7109 N N . GLY D 2 87 ? -0.395 14.145 21.087 1.00 49.34 87 GLY D N 1
ATOM 7110 C CA . GLY D 2 87 ? 0.032 12.929 20.423 1.00 45.79 87 GLY D CA 1
ATOM 7111 C C . GLY D 2 87 ? -1.121 12.198 19.742 1.00 65.68 87 GLY D C 1
ATOM 7112 O O . GLY D 2 87 ? -1.090 11.951 18.527 1.00 60.03 87 GLY D O 1
ATOM 7113 N N . PHE D 2 88 ? -2.154 11.863 20.508 1.00 54.74 88 PHE D N 1
ATOM 7114 C CA . PHE D 2 88 ? -3.321 11.218 19.926 1.00 55.85 88 PHE D CA 1
ATOM 7115 C C . PHE D 2 88 ? -3.870 12.041 18.768 1.00 54.47 88 PHE D C 1
ATOM 7116 O O . PHE D 2 88 ? -4.216 11.487 17.723 1.00 61.77 88 PHE D O 1
ATOM 7124 N N . LEU D 2 89 ? -3.900 13.361 18.944 1.00 48.49 89 LEU D N 1
ATOM 7125 C CA . LEU D 2 89 ? -4.413 14.268 17.915 1.00 47.14 89 LEU D CA 1
ATOM 7126 C C . LEU D 2 89 ? -3.529 14.229 16.671 1.00 63.53 89 LEU D C 1
ATOM 7127 O O . LEU D 2 89 ? -3.976 14.511 15.561 1.00 72.20 89 LEU D O 1
ATOM 7132 N N . ASP D 2 90 ? -2.262 13.889 16.859 1.00 63.28 90 ASP D N 1
ATOM 7133 C CA . ASP D 2 90 ? -1.367 13.735 15.724 1.00 63.82 90 ASP D CA 1
ATOM 7134 C C . ASP D 2 90 ? -1.632 12.435 14.982 1.00 66.59 90 ASP D C 1
ATOM 7135 O O . ASP D 2 90 ? -1.833 12.461 13.772 1.00 68.55 90 ASP D O 1
ATOM 7140 N N . ILE D 2 91 ? -1.691 11.309 15.691 1.00 57.87 91 ILE D N 1
ATOM 7141 C CA . ILE D 2 91 ? -1.960 10.052 14.989 1.00 65.30 91 ILE D CA 1
ATOM 7142 C C . ILE D 2 91 ? -3.347 10.009 14.303 1.00 64.34 91 ILE D C 1
ATOM 7143 O O . ILE D 2 91 ? -3.472 9.484 13.210 1.00 68.56 91 ILE D O 1
ATOM 7148 N N . TRP D 2 92 ? -4.384 10.558 14.932 1.00 50.76 92 TRP D N 1
ATOM 7149 C CA . TRP D 2 92 ? -5.720 10.453 14.358 1.00 60.47 92 TRP D CA 1
ATOM 7150 C C . TRP D 2 92 ? -5.898 11.338 13.130 1.00 63.74 92 TRP D C 1
ATOM 7151 O O . TRP D 2 92 ? -6.617 10.988 12.197 1.00 70.59 92 TRP D O 1
ATOM 7162 N N . THR D 2 93 ? -5.252 12.494 13.148 1.00 62.80 93 THR D N 1
ATOM 7163 C CA . THR D 2 93 ? -5.337 13.420 12.037 1.00 64.18 93 THR D CA 1
ATOM 7164 C C . THR D 2 93 ? -4.616 12.801 10.846 1.00 64.24 93 THR D C 1
ATOM 7165 O O . THR D 2 93 ? -5.121 12.815 9.732 1.00 73.77 93 THR D O 1
ATOM 7169 N N . TYR D 2 94 ? -3.456 12.211 11.106 1.00 65.81 94 TYR D N 1
ATOM 7170 C CA . TYR D 2 94 ? -2.694 11.497 10.082 1.00 62.96 94 TYR D CA 1
ATOM 7171 C C . TYR D 2 94 ? -3.469 10.307 9.510 1.00 63.08 94 TYR D C 1
ATOM 7172 O O . TYR D 2 94 ? -3.750 10.270 8.313 1.00 68.36 94 TYR D O 1
ATOM 7181 N N . ASN D 2 95 ? -3.853 9.365 10.368 1.00 71.93 95 ASN D N 1
ATOM 7182 C CA . ASN D 2 95 ? -4.548 8.155 9.924 1.00 68.56 95 ASN D CA 1
ATOM 7183 C C . ASN D 2 95 ? -5.779 8.465 9.087 1.00 72.66 95 ASN D C 1
ATOM 7184 O O . ASN D 2 95 ? -6.040 7.805 8.084 1.00 78.80 95 ASN D O 1
ATOM 7189 N N . ALA D 2 96 ? -6.516 9.493 9.489 1.00 64.15 96 ALA D N 1
ATOM 7190 C CA . ALA D 2 96 ? -7.656 9.943 8.710 1.00 65.07 96 ALA D CA 1
ATOM 7191 C C . ALA D 2 96 ? -7.209 10.495 7.359 1.00 72.61 96 ALA D C 1
ATOM 7192 O O . ALA D 2 96 ? -7.663 10.040 6.313 1.00 83.50 96 ALA D O 1
ATOM 7194 N N . GLU D 2 97 ? -6.314 11.472 7.378 1.00 65.00 97 GLU D N 1
ATOM 7195 C CA . GLU D 2 97 ? -5.917 12.144 6.146 1.00 69.49 97 GLU D CA 1
ATOM 7196 C C . GLU D 2 97 ? -5.224 11.220 5.162 1.00 74.78 97 GLU D C 1
ATOM 7197 O O . GLU D 2 97 ? -5.338 11.403 3.952 1.00 70.02 97 GLU D O 1
ATOM 7203 N N . LEU D 2 98 ? -4.515 10.229 5.690 1.00 74.21 98 LEU D N 1
ATOM 7204 C CA . LEU D 2 98 ? -3.800 9.279 4.864 1.00 71.67 98 LEU D CA 1
ATOM 7205 C C . LEU D 2 98 ? -4.786 8.357 4.178 1.00 71.12 98 LEU D C 1
ATOM 7206 O O . LEU D 2 98 ? -4.659 8.073 2.988 1.00 80.57 98 LEU D O 1
ATOM 7211 N N . LEU D 2 99 ? -5.772 7.897 4.942 1.00 71.38 99 LEU D N 1
ATOM 7212 C CA . LEU D 2 99 ? -6.756 6.935 4.452 1.00 76.17 99 LEU D CA 1
ATOM 7213 C C . LEU D 2 99 ? -7.582 7.511 3.308 1.00 72.96 99 LEU D C 1
ATOM 7214 O O . LEU D 2 99 ? -7.660 6.929 2.223 1.00 74.44 99 LEU D O 1
ATOM 7219 N N . VAL D 2 100 ? -8.189 8.665 3.560 1.00 64.10 100 VAL D N 1
ATOM 7220 C CA . VAL D 2 100 ? -8.981 9.358 2.556 1.00 61.62 100 VAL D CA 1
ATOM 7221 C C . VAL D 2 100 ? -8.176 9.640 1.275 1.00 70.68 100 VAL D C 1
ATOM 7222 O O . VAL D 2 100 ? -8.743 9.721 0.194 1.00 84.00 100 VAL D O 1
ATOM 7226 N N . LEU D 2 101 ? -6.861 9.793 1.398 1.00 79.24 101 LEU D N 1
ATOM 7227 C CA . LEU D 2 101 ? -5.987 9.971 0.236 1.00 76.68 101 LEU D CA 1
ATOM 7228 C C . LEU D 2 101 ? -5.808 8.685 -0.554 1.00 78.35 101 LEU D C 1
ATOM 7229 O O . LEU D 2 101 ? -5.996 8.649 -1.769 1.00 70.82 101 LEU D O 1
ATOM 7234 N N . LEU D 2 102 ? -5.405 7.638 0.154 1.00 75.77 102 LEU D N 1
ATOM 7235 C CA . LEU D 2 102 ? -5.138 6.356 -0.463 1.00 73.98 102 LEU D CA 1
ATOM 7236 C C . LEU D 2 102 ? -6.418 5.759 -1.026 1.00 82.83 102 LEU D C 1
ATOM 7237 O O . LEU D 2 102 ? -6.460 5.303 -2.170 1.00 86.88 102 LEU D O 1
ATOM 7242 N N . GLU D 2 103 ? -7.460 5.762 -0.207 1.00 74.99 103 GLU D N 1
ATOM 7243 C CA . GLU D 2 103 ? -8.711 5.123 -0.576 1.00 77.55 103 GLU D CA 1
ATOM 7244 C C . GLU D 2 103 ? -9.496 5.941 -1.593 1.00 79.10 103 GLU D C 1
ATOM 7245 O O . GLU D 2 103 ? -10.461 5.450 -2.171 1.00 86.41 103 GLU D O 1
ATOM 7251 N N . ASN D 2 104 ? -9.100 7.189 -1.802 1.00 67.83 104 ASN D N 1
ATOM 7252 C CA . ASN D 2 104 ? -9.645 7.934 -2.923 1.00 75.77 104 ASN D CA 1
ATOM 7253 C C . ASN D 2 104 ? -8.943 7.514 -4.214 1.00 79.93 104 ASN D C 1
ATOM 7254 O O . ASN D 2 104 ? -9.492 7.685 -5.305 1.00 82.22 104 ASN D O 1
ATOM 7259 N N . GLU D 2 105 ? -7.728 6.975 -4.099 1.00 70.32 105 GLU D N 1
ATOM 7260 C CA . GLU D 2 105 ? -7.064 6.407 -5.274 1.00 88.96 105 GLU D CA 1
ATOM 7261 C C . GLU D 2 105 ? -7.734 5.090 -5.624 1.00 83.29 105 GLU D C 1
ATOM 7262 O O . GLU D 2 105 ? -8.134 4.869 -6.766 1.00 86.99 105 GLU D O 1
ATOM 7268 N N . ARG D 2 106 ? -7.864 4.226 -4.622 1.00 74.64 106 ARG D N 1
ATOM 7269 C CA . ARG D 2 106 ? -8.404 2.892 -4.831 1.00 87.20 106 ARG D CA 1
ATOM 7270 C C . ARG D 2 106 ? -9.906 2.910 -5.169 1.00 83.44 106 ARG D C 1
ATOM 7271 O O . ARG D 2 106 ? -10.453 1.907 -5.633 1.00 86.17 106 ARG D O 1
ATOM 7279 N N . THR D 2 107 ? -10.577 4.025 -4.903 1.00 78.32 107 THR D N 1
ATOM 7280 C CA . THR D 2 107 ? -11.946 4.206 -5.374 1.00 84.47 107 THR D CA 1
ATOM 7281 C C . THR D 2 107 ? -11.950 4.556 -6.860 1.00 94.93 107 THR D C 1
ATOM 7282 O O . THR D 2 107 ? -12.652 3.924 -7.656 1.00 100.11 107 THR D O 1
ATOM 7286 N N . LEU D 2 108 ? -11.129 5.537 -7.230 1.00 90.11 108 LEU D N 1
ATOM 7287 C CA . LEU D 2 108 ? -11.106 6.054 -8.592 1.00 80.34 108 LEU D CA 1
ATOM 7288 C C . LEU D 2 108 ? -10.596 5.008 -9.582 1.00 87.46 108 LEU D C 1
ATOM 7289 O O . LEU D 2 108 ? -10.938 5.053 -10.765 1.00 83.16 108 LEU D O 1
ATOM 7294 N N . ASP D 2 109 ? -9.790 4.065 -9.092 1.00 84.83 109 ASP D N 1
ATOM 7295 C CA . ASP D 2 109 ? -9.335 2.934 -9.909 1.00 89.24 109 ASP D CA 1
ATOM 7296 C C . ASP D 2 109 ? -10.404 1.824 -10.044 1.00 93.68 109 ASP D C 1
ATOM 7297 O O . ASP D 2 109 ? -10.526 1.178 -11.087 1.00 102.15 109 ASP D O 1
ATOM 7302 N N . PHE D 2 110 ? -11.168 1.613 -8.974 1.00 84.79 110 PHE D N 1
ATOM 7303 C CA . PHE D 2 110 ? -12.270 0.654 -8.969 1.00 79.50 110 PHE D CA 1
ATOM 7304 C C . PHE D 2 110 ? -13.365 1.097 -9.931 1.00 90.66 110 PHE D C 1
ATOM 7305 O O . PHE D 2 110 ? -14.091 0.276 -10.483 1.00 91.00 110 PHE D O 1
ATOM 7313 N N . HIS D 2 111 ? -13.495 2.405 -10.111 1.00 91.06 111 HIS D N 1
ATOM 7314 C CA . HIS D 2 111 ? -14.347 2.939 -11.158 1.00 94.55 111 HIS D CA 1
ATOM 7315 C C . HIS D 2 111 ? -13.790 2.528 -12.522 1.00 99.19 111 HIS D C 1
ATOM 7316 O O . HIS D 2 111 ? -14.519 2.036 -13.380 1.00 104.21 111 HIS D O 1
ATOM 7323 N N . ASP D 2 112 ? -12.488 2.732 -12.705 1.00 101.68 112 ASP D N 1
ATOM 7324 C CA . ASP D 2 112 ? -11.804 2.424 -13.959 1.00 99.55 112 ASP D CA 1
ATOM 7325 C C . ASP D 2 112 ? -11.889 0.931 -14.295 1.00 98.93 112 ASP D C 1
ATOM 7326 O O . ASP D 2 112 ? -12.021 0.561 -15.458 1.00 97.93 112 ASP D O 1
ATOM 7331 N N . SER D 2 113 ? -11.818 0.081 -13.273 1.00 97.14 113 SER D N 1
ATOM 7332 C CA . SER D 2 113 ? -11.963 -1.361 -13.458 1.00 100.62 113 SER D CA 1
ATOM 7333 C C . SER D 2 113 ? -13.351 -1.746 -14.000 1.00 104.04 113 SER D C 1
ATOM 7334 O O . SER D 2 113 ? -13.491 -2.674 -14.803 1.00 105.50 113 SER D O 1
ATOM 7337 N N . ASN D 2 114 ? -14.377 -1.029 -13.559 1.00 102.73 114 ASN D N 1
ATOM 7338 C CA . ASN D 2 114 ? -15.740 -1.328 -13.977 1.00 101.34 114 ASN D CA 1
ATOM 7339 C C . ASN D 2 114 ? -16.006 -0.967 -15.441 1.00 105.19 114 ASN D C 1
ATOM 7340 O O . ASN D 2 114 ? -16.619 -1.748 -16.163 1.00 108.50 114 ASN D O 1
ATOM 7345 N N . VAL D 2 115 ? -15.532 0.201 -15.877 1.00 106.56 115 VAL D N 1
ATOM 7346 C CA . VAL D 2 115 ? -15.621 0.605 -17.286 1.00 97.26 115 VAL D CA 1
ATOM 7347 C C . VAL D 2 115 ? -14.605 -0.173 -18.128 1.00 101.23 115 VAL D C 1
ATOM 7348 O O . VAL D 2 115 ? -14.617 -0.110 -19.357 1.00 103.16 115 VAL D O 1
ATOM 7352 N N . ARG D 2 116 ? -13.727 -0.910 -17.458 1.00 93.87 116 ARG D N 1
ATOM 7353 C CA . ARG D 2 116 ? -12.781 -1.762 -18.153 1.00 101.24 116 ARG D CA 1
ATOM 7354 C C . ARG D 2 116 ? -13.487 -3.009 -18.638 1.00 103.32 116 ARG D C 1
ATOM 7355 O O . ARG D 2 116 ? -13.671 -3.198 -19.837 1.00 111.55 116 ARG D O 1
ATOM 7363 N N . ASN D 2 117 ? -13.891 -3.854 -17.694 1.00 104.31 117 ASN D N 1
ATOM 7364 C CA . ASN D 2 117 ? -14.448 -5.158 -18.027 1.00 112.34 117 ASN D CA 1
ATOM 7365 C C . ASN D 2 117 ? -15.709 -5.055 -18.870 1.00 109.73 117 ASN D C 1
ATOM 7366 O O . ASN D 2 117 ? -16.053 -5.992 -19.589 1.00 114.53 117 ASN D O 1
ATOM 7371 N N . LEU D 2 118 ? -16.382 -3.908 -18.782 1.00 106.15 118 LEU D N 1
ATOM 7372 C CA . LEU D 2 118 ? -17.545 -3.621 -19.621 1.00 105.53 118 LEU D CA 1
ATOM 7373 C C . LEU D 2 118 ? -17.198 -3.779 -21.108 1.00 112.79 118 LEU D C 1
ATOM 7374 O O . LEU D 2 118 ? -17.957 -4.389 -21.863 1.00 123.15 118 LEU D O 1
ATOM 7379 N N . TYR D 2 119 ? -16.055 -3.232 -21.521 1.00 103.08 119 TYR D N 1
ATOM 7380 C CA . TYR D 2 119 ? -15.475 -3.548 -22.824 1.00 103.46 119 TYR D CA 1
ATOM 7381 C C . TYR D 2 119 ? -15.307 -5.067 -22.938 1.00 105.27 119 TYR D C 1
ATOM 7382 O O . TYR D 2 119 ? -15.938 -5.708 -23.774 1.00 111.06 119 TYR D O 1
ATOM 7391 N N . GLU D 2 120 ? -14.475 -5.635 -22.068 1.00 105.93 120 GLU D N 1
ATOM 7392 C CA . GLU D 2 120 ? -14.065 -7.043 -22.141 1.00 114.21 120 GLU D CA 1
ATOM 7393 C C . GLU D 2 120 ? -15.209 -8.045 -21.968 1.00 114.88 120 GLU D C 1
ATOM 7394 O O . GLU D 2 120 ? -15.006 -9.259 -22.078 1.00 104.47 120 GLU D O 1
ATOM 7400 N N . LYS D 2 121 ? -16.386 -7.518 -21.638 1.00 115.53 121 LYS D N 1
ATOM 7401 C CA . LYS D 2 121 ? -17.650 -8.243 -21.745 1.00 115.38 121 LYS D CA 1
ATOM 7402 C C . LYS D 2 121 ? -18.183 -8.071 -23.169 1.00 115.23 121 LYS D C 1
ATOM 7403 O O . LYS D 2 121 ? -18.311 -9.046 -23.913 1.00 108.84 121 LYS D O 1
ATOM 7409 N N . VAL D 2 122 ? -18.502 -6.824 -23.527 1.00 114.32 122 VAL D N 1
ATOM 7410 C CA . VAL D 2 122 ? -18.947 -6.445 -24.877 1.00 104.39 122 VAL D CA 1
ATOM 7411 C C . VAL D 2 122 ? -18.042 -6.982 -25.994 1.00 108.60 122 VAL D C 1
ATOM 7412 O O . VAL D 2 122 ? -18.491 -7.739 -26.850 1.00 119.88 122 VAL D O 1
ATOM 7416 N N . LYS D 2 123 ? -16.785 -6.555 -26.013 1.00 110.48 123 LYS D N 1
ATOM 7417 C CA . LYS D 2 123 ? -15.832 -7.057 -27.000 1.00 104.15 123 LYS D CA 1
ATOM 7418 C C . LYS D 2 123 ? -15.781 -8.583 -27.076 1.00 100.62 123 LYS D C 1
ATOM 7419 O O . LYS D 2 123 ? -15.674 -9.137 -28.164 1.00 105.87 123 LYS D O 1
ATOM 7425 N N . SER D 2 124 ? -15.855 -9.257 -25.929 1.00 85.96 124 SER D N 1
ATOM 7426 C CA . SER D 2 124 ? -15.873 -10.722 -25.906 1.00 100.38 124 SER D CA 1
ATOM 7427 C C . SER D 2 124 ? -17.151 -11.283 -26.560 1.00 117.06 124 SER D C 1
ATOM 7428 O O . SER D 2 124 ? -17.176 -12.422 -27.055 1.00 98.49 124 SER D O 1
ATOM 7431 N N . GLN D 2 125 ? -18.203 -10.466 -26.552 1.00 109.54 125 GLN D N 1
ATOM 7432 C CA . GLN D 2 125 ? -19.471 -10.792 -27.201 1.00 101.72 125 GLN D CA 1
ATOM 7433 C C . GLN D 2 125 ? -19.466 -10.482 -28.700 1.00 110.37 125 GLN D C 1
ATOM 7434 O O . GLN D 2 125 ? -19.535 -11.392 -29.528 1.00 117.18 125 GLN D O 1
ATOM 7440 N N . LEU D 2 126 ? -19.401 -9.196 -29.040 1.00 101.21 126 LEU D N 1
ATOM 7441 C CA . LEU D 2 126 ? -19.422 -8.760 -30.436 1.00 106.23 126 LEU D CA 1
ATOM 7442 C C . LEU D 2 126 ? -18.395 -9.507 -31.286 1.00 119.50 126 LEU D C 1
ATOM 7443 O O . LEU D 2 126 ? -18.656 -9.811 -32.453 1.00 123.13 126 LEU D O 1
ATOM 7448 N N . LYS D 2 127 ? -17.235 -9.793 -30.691 1.00 115.15 127 LYS D N 1
ATOM 7449 C CA . LYS D 2 127 ? -16.171 -10.567 -31.335 1.00 107.88 127 LYS D CA 1
ATOM 7450 C C . LYS D 2 127 ? -15.832 -10.029 -32.721 1.00 123.72 127 LYS D C 1
ATOM 7451 O O . LYS D 2 127 ? -15.444 -8.867 -32.888 1.00 119.39 127 LYS D O 1
ATOM 7457 N N . ASN D 2 128 ? -16.005 -10.880 -33.723 1.00 129.40 128 ASN D N 1
ATOM 7458 C CA . ASN D 2 128 ? -15.754 -10.469 -35.092 1.00 127.06 128 ASN D CA 1
ATOM 7459 C C . ASN D 2 128 ? -16.895 -9.623 -35.697 1.00 121.02 128 ASN D C 1
ATOM 7460 O O . ASN D 2 128 ? -16.663 -8.866 -36.638 1.00 117.22 128 ASN D O 1
ATOM 7465 N N . ASN D 2 129 ? -18.098 -9.671 -35.122 1.00 114.59 129 ASN D N 1
ATOM 7466 C CA . ASN D 2 129 ? -19.238 -8.962 -35.739 1.00 111.27 129 ASN D CA 1
ATOM 7467 C C . ASN D 2 129 ? -19.191 -7.425 -35.846 1.00 120.51 129 ASN D C 1
ATOM 7468 O O . ASN D 2 129 ? -20.061 -6.812 -36.462 1.00 112.39 129 ASN D O 1
ATOM 7473 N N . ALA D 2 130 ? -18.188 -6.804 -35.245 1.00 125.18 130 ALA D N 1
ATOM 7474 C CA . ALA D 2 130 ? -17.945 -5.390 -35.471 1.00 107.68 130 ALA D CA 1
ATOM 7475 C C . ALA D 2 130 ? -16.469 -5.198 -35.221 1.00 108.19 130 ALA D C 1
ATOM 7476 O O . ALA D 2 130 ? -15.832 -6.049 -34.603 1.00 110.02 130 ALA D O 1
ATOM 7478 N N . LYS D 2 131 ? -15.906 -4.109 -35.720 1.00 113.18 131 LYS D N 1
ATOM 7479 C CA . LYS D 2 131 ? -14.500 -3.834 -35.470 1.00 124.75 131 LYS D CA 1
ATOM 7480 C C . LYS D 2 131 ? -14.431 -2.667 -34.497 1.00 132.09 131 LYS D C 1
ATOM 7481 O O . LYS D 2 131 ? -15.279 -1.771 -34.538 1.00 120.01 131 LYS D O 1
ATOM 7487 N N . GLU D 2 132 ? -13.445 -2.698 -33.605 1.00 136.18 132 GLU D N 1
ATOM 7488 C CA . GLU D 2 132 ? -13.256 -1.635 -32.621 1.00 125.50 132 GLU D CA 1
ATOM 7489 C C . GLU D 2 132 ? -12.576 -0.433 -33.261 1.00 125.29 132 GLU D C 1
ATOM 7490 O O . GLU D 2 132 ? -11.484 -0.550 -33.822 1.00 120.23 132 GLU D O 1
ATOM 7496 N N . ILE D 2 133 ? -13.229 0.722 -33.176 1.00 121.35 133 ILE D N 1
ATOM 7497 C CA . ILE D 2 133 ? -12.638 1.965 -33.654 1.00 123.49 133 ILE D CA 1
ATOM 7498 C C . ILE D 2 133 ? -11.614 2.439 -32.626 1.00 121.55 133 ILE D C 1
ATOM 7499 O O . ILE D 2 133 ? -10.681 3.170 -32.956 1.00 113.02 133 ILE D O 1
ATOM 7504 N N . GLY D 2 134 ? -11.800 1.997 -31.381 1.00 129.47 134 GLY D N 1
ATOM 7505 C CA . GLY D 2 134 ? -10.889 2.297 -30.289 1.00 119.57 134 GLY D CA 1
ATOM 7506 C C . GLY D 2 134 ? -11.448 3.331 -29.335 1.00 112.95 134 GLY D C 1
ATOM 7507 O O . GLY D 2 134 ? -10.925 3.537 -28.243 1.00 107.75 134 GLY D O 1
ATOM 7508 N N . ASN D 2 135 ? -12.535 3.966 -29.757 1.00 123.52 135 ASN D N 1
ATOM 7509 C CA . ASN D 2 135 ? -13.102 5.124 -29.073 1.00 121.80 135 ASN D CA 1
ATOM 7510 C C . ASN D 2 135 ? -14.025 4.747 -27.915 1.00 126.52 135 ASN D C 1
ATOM 7511 O O . ASN D 2 135 ? -14.459 5.607 -27.145 1.00 110.07 135 ASN D O 1
ATOM 7516 N N . GLY D 2 136 ? -14.311 3.452 -27.801 1.00 128.37 136 GLY D N 1
ATOM 7517 C CA . GLY D 2 136 ? -15.326 2.951 -26.891 1.00 121.51 136 GLY D CA 1
ATOM 7518 C C . GLY D 2 136 ? -16.581 2.652 -27.689 1.00 127.96 136 GLY D C 1
ATOM 7519 O O . GLY D 2 136 ? -17.442 1.871 -27.268 1.00 118.89 136 GLY D O 1
ATOM 7520 N N . CYS D 2 137 ? -16.668 3.286 -28.857 1.00 126.38 137 CYS D N 1
ATOM 7521 C CA . CYS D 2 137 ? -17.723 3.022 -29.825 1.00 112.68 137 CYS D CA 1
ATOM 7522 C C . CYS D 2 137 ? -17.378 1.788 -30.641 1.00 125.66 137 CYS D C 1
ATOM 7523 O O . CYS D 2 137 ? -16.198 1.466 -30.834 1.00 121.96 137 CYS D O 1
ATOM 7526 N N . PHE D 2 138 ? -18.415 1.105 -31.121 1.00 132.53 138 PHE D N 1
ATOM 7527 C CA . PHE D 2 138 ? -18.260 0.038 -32.107 1.00 131.09 138 PHE D CA 1
ATOM 7528 C C . PHE D 2 138 ? -19.051 0.362 -33.373 1.00 116.08 138 PHE D C 1
ATOM 7529 O O . PHE D 2 138 ? -20.277 0.389 -33.349 1.00 109.16 138 PHE D O 1
ATOM 7537 N N . GLU D 2 139 ? -18.353 0.615 -34.475 1.00 118.60 139 GLU D N 1
ATOM 7538 C CA . GLU D 2 139 ? -19.023 0.687 -35.760 1.00 117.36 139 GLU D CA 1
ATOM 7539 C C . GLU D 2 139 ? -19.431 -0.745 -36.051 1.00 111.67 139 GLU D C 1
ATOM 7540 O O . GLU D 2 139 ? -18.623 -1.667 -35.947 1.00 106.69 139 GLU D O 1
ATOM 7546 N N . PHE D 2 140 ? -20.699 -0.939 -36.373 1.00 114.80 140 PHE D N 1
ATOM 7547 C CA . PHE D 2 140 ? -21.207 -2.275 -36.588 1.00 110.43 140 PHE D CA 1
ATOM 7548 C C . PHE D 2 140 ? -21.068 -2.671 -38.057 1.00 122.52 140 PHE D C 1
ATOM 7549 O O . PHE D 2 140 ? -21.516 -1.946 -38.952 1.00 123.05 140 PHE D O 1
ATOM 7557 N N . TYR D 2 141 ? -20.418 -3.810 -38.296 1.00 118.79 141 TYR D N 1
ATOM 7558 C CA . TYR D 2 141 ? -20.221 -4.337 -39.649 1.00 122.76 141 TYR D CA 1
ATOM 7559 C C . TYR D 2 141 ? -21.541 -4.745 -40.301 1.00 124.99 141 TYR D C 1
ATOM 7560 O O . TYR D 2 141 ? -21.741 -4.542 -41.499 1.00 124.09 141 TYR D O 1
ATOM 7569 N N . HIS D 2 142 ? -22.436 -5.328 -39.508 1.00 113.17 142 HIS D N 1
ATOM 7570 C CA . HIS D 2 142 ? -23.785 -5.616 -39.969 1.00 103.32 142 HIS D CA 1
ATOM 7571 C C . HIS D 2 142 ? -24.756 -4.552 -39.472 1.00 118.47 142 HIS D C 1
ATOM 7572 O O . HIS D 2 142 ? -24.370 -3.635 -38.752 1.00 120.40 142 HIS D O 1
ATOM 7579 N N . LYS D 2 143 ? -26.023 -4.685 -39.841 1.00 118.75 143 LYS D N 1
ATOM 7580 C CA . LYS D 2 143 ? -27.015 -3.693 -39.467 1.00 116.08 143 LYS D CA 1
ATOM 7581 C C . LYS D 2 143 ? -27.836 -4.213 -38.293 1.00 117.37 143 LYS D C 1
ATOM 7582 O O . LYS D 2 143 ? -28.173 -5.390 -38.223 1.00 117.42 143 LYS D O 1
ATOM 7588 N N . CYS D 2 144 ? -28.159 -3.331 -37.360 1.00 105.04 144 CYS D N 1
ATOM 7589 C CA . CYS D 2 144 ? -28.825 -3.761 -36.139 1.00 115.60 144 CYS D CA 1
ATOM 7590 C C . CYS D 2 144 ? -29.709 -2.669 -35.526 1.00 112.77 144 CYS D C 1
ATOM 7591 O O . CYS D 2 144 ? -29.691 -1.521 -35.960 1.00 118.09 144 CYS D O 1
ATOM 7594 N N . ASP D 2 145 ? -30.414 -3.021 -34.458 1.00 109.23 145 ASP D N 1
ATOM 7595 C CA . ASP D 2 145 ? -31.544 -2.217 -34.028 1.00 113.42 145 ASP D CA 1
ATOM 7596 C C . ASP D 2 145 ? -31.840 -2.290 -32.531 1.00 111.65 145 ASP D C 1
ATOM 7597 O O . ASP D 2 145 ? -31.154 -2.981 -31.776 1.00 108.83 145 ASP D O 1
ATOM 7602 N N . ASP D 2 146 ? -32.898 -1.589 -32.130 1.00 105.76 146 ASP D N 1
ATOM 7603 C CA . ASP D 2 146 ? -33.327 -1.504 -30.735 1.00 101.67 146 ASP D CA 1
ATOM 7604 C C . ASP D 2 146 ? -33.518 -2.867 -30.044 1.00 102.50 146 ASP D C 1
ATOM 7605 O O . ASP D 2 146 ? -33.322 -2.976 -28.837 1.00 108.56 146 ASP D O 1
ATOM 7610 N N . ALA D 2 147 ? -33.907 -3.896 -30.791 1.00 101.58 147 ALA D N 1
ATOM 7611 C CA . ALA D 2 147 ? -33.987 -5.243 -30.230 1.00 106.65 147 ALA D CA 1
ATOM 7612 C C . ALA D 2 147 ? -32.595 -5.862 -30.169 1.00 109.33 147 ALA D C 1
ATOM 7613 O O . ALA D 2 147 ? -32.257 -6.577 -29.229 1.00 94.11 147 ALA D O 1
ATOM 7615 N N . CYS D 2 148 ? -31.797 -5.584 -31.195 1.00 108.41 148 CYS D N 1
ATOM 7616 C CA . CYS D 2 148 ? -30.412 -6.048 -31.259 1.00 113.81 148 CYS D CA 1
ATOM 7617 C C . CYS D 2 148 ? -29.528 -5.314 -30.256 1.00 121.38 148 CYS D C 1
ATOM 7618 O O . CYS D 2 148 ? -28.634 -5.909 -29.657 1.00 116.15 148 CYS D O 1
ATOM 7621 N N . MET D 2 149 ? -29.779 -4.016 -30.095 1.00 118.56 149 MET D N 1
ATOM 7622 C CA . MET D 2 149 ? -29.078 -3.184 -29.122 1.00 113.60 149 MET D CA 1
ATOM 7623 C C . MET D 2 149 ? -29.275 -3.682 -27.688 1.00 117.27 149 MET D C 1
ATOM 7624 O O . MET D 2 149 ? -28.308 -3.825 -26.940 1.00 122.88 149 MET D O 1
ATOM 7629 N N . GLU D 2 150 ? -30.532 -3.930 -27.317 1.00 111.82 150 GLU D N 1
ATOM 7630 C CA . GLU D 2 150 ? -30.894 -4.446 -25.993 1.00 107.79 150 GLU D CA 1
ATOM 7631 C C . GLU D 2 150 ? -30.241 -5.800 -25.710 1.00 111.71 150 GLU D C 1
ATOM 7632 O O . GLU D 2 150 ? -29.930 -6.124 -24.563 1.00 119.25 150 GLU D O 1
ATOM 7638 N N . SER D 2 151 ? -30.039 -6.582 -26.767 1.00 107.65 151 SER D N 1
ATOM 7639 C CA . SER D 2 151 ? -29.365 -7.878 -26.677 1.00 116.78 151 SER D CA 1
ATOM 7640 C C . SER D 2 151 ? -27.989 -7.769 -26.003 1.00 110.68 151 SER D C 1
ATOM 7641 O O . SER D 2 151 ? -27.668 -8.533 -25.085 1.00 99.96 151 SER D O 1
ATOM 7644 N N . VAL D 2 152 ? -27.193 -6.802 -26.453 1.00 110.28 152 VAL D N 1
ATOM 7645 C CA . VAL D 2 152 ? -25.860 -6.574 -25.900 1.00 115.68 152 VAL D CA 1
ATOM 7646 C C . VAL D 2 152 ? -25.932 -6.028 -24.476 1.00 111.40 152 VAL D C 1
ATOM 7647 O O . VAL D 2 152 ? -25.209 -6.488 -23.589 1.00 98.41 152 VAL D O 1
ATOM 7651 N N . ARG D 2 153 ? -26.813 -5.048 -24.272 1.00 109.37 153 ARG D N 1
ATOM 7652 C CA . ARG D 2 153 ? -27.052 -4.454 -22.959 1.00 105.41 153 ARG D CA 1
ATOM 7653 C C . ARG D 2 153 ? -27.441 -5.495 -21.902 1.00 107.40 153 ARG D C 1
ATOM 7654 O O . ARG D 2 153 ? -27.118 -5.342 -20.723 1.00 112.72 153 ARG D O 1
ATOM 7662 N N . ASN D 2 154 ? -28.148 -6.542 -22.319 1.00 102.57 154 ASN D N 1
ATOM 7663 C CA . ASN D 2 154 ? -28.502 -7.622 -21.402 1.00 115.39 154 ASN D CA 1
ATOM 7664 C C . ASN D 2 154 ? -27.448 -8.730 -21.419 1.00 112.02 154 ASN D C 1
ATOM 7665 O O . ASN D 2 154 ? -27.490 -9.666 -20.618 1.00 108.70 154 ASN D O 1
ATOM 7670 N N . GLY D 2 155 ? -26.497 -8.607 -22.339 1.00 104.28 155 GLY D N 1
ATOM 7671 C CA . GLY D 2 155 ? -25.401 -9.551 -22.432 1.00 107.04 155 GLY D CA 1
ATOM 7672 C C . GLY D 2 155 ? -25.789 -10.911 -22.984 1.00 117.42 155 GLY D C 1
ATOM 7673 O O . GLY D 2 155 ? -25.131 -11.916 -22.691 1.00 111.02 155 GLY D O 1
ATOM 7674 N N . THR D 2 156 ? -26.861 -10.953 -23.771 1.00 111.51 156 THR D N 1
ATOM 7675 C CA . THR D 2 156 ? -27.219 -12.167 -24.496 1.00 109.55 156 THR D CA 1
ATOM 7676 C C . THR D 2 156 ? -27.224 -11.857 -25.985 1.00 110.60 156 THR D C 1
ATOM 7677 O O . THR D 2 156 ? -28.047 -11.087 -26.462 1.00 119.95 156 THR D O 1
ATOM 7681 N N . TYR D 2 157 ? -26.300 -12.452 -26.721 1.00 119.34 157 TYR D N 1
ATOM 7682 C CA . TYR D 2 157 ? -26.109 -12.067 -28.110 1.00 122.31 157 TYR D CA 1
ATOM 7683 C C . TYR D 2 157 ? -25.856 -13.283 -28.997 1.00 134.95 157 TYR D C 1
ATOM 7684 O O . TYR D 2 157 ? -25.094 -14.185 -28.630 1.00 127.26 157 TYR D O 1
ATOM 7693 N N . ASP D 2 158 ? -26.482 -13.302 -30.173 1.00 137.61 158 ASP D N 1
ATOM 7694 C CA . ASP D 2 158 ? -26.212 -14.375 -31.123 1.00 141.52 158 ASP D CA 1
ATOM 7695 C C . ASP D 2 158 ? -25.247 -13.870 -32.194 1.00 132.69 158 ASP D C 1
ATOM 7696 O O . ASP D 2 158 ? -25.610 -13.057 -33.055 1.00 127.02 158 ASP D O 1
ATOM 7701 N N . TYR D 2 159 ? -24.004 -14.346 -32.102 1.00 134.32 159 TYR D N 1
ATOM 7702 C CA . TYR D 2 159 ? -22.968 -14.101 -33.114 1.00 138.38 159 TYR D CA 1
ATOM 7703 C C . TYR D 2 159 ? -23.211 -14.850 -34.437 1.00 133.59 159 TYR D C 1
ATOM 7704 O O . TYR D 2 159 ? -23.201 -14.234 -35.503 1.00 123.38 159 TYR D O 1
ATOM 7713 N N . PRO D 2 160 ? -23.449 -16.178 -34.376 1.00 142.98 160 PRO D N 1
ATOM 7714 C CA . PRO D 2 160 ? -23.671 -16.859 -35.660 1.00 142.58 160 PRO D CA 1
ATOM 7715 C C . PRO D 2 160 ? -24.925 -16.384 -36.405 1.00 130.23 160 PRO D C 1
ATOM 7716 O O . PRO D 2 160 ? -25.029 -16.627 -37.608 1.00 136.65 160 PRO D O 1
ATOM 7720 N N . LYS D 2 161 ? -25.849 -15.721 -35.712 1.00 119.28 161 LYS D N 1
ATOM 7721 C CA . LYS D 2 161 ? -27.014 -15.138 -36.374 1.00 129.02 161 LYS D CA 1
ATOM 7722 C C . LYS D 2 161 ? -26.629 -13.968 -37.275 1.00 136.77 161 LYS D C 1
ATOM 7723 O O . LYS D 2 161 ? -27.078 -13.875 -38.421 1.00 131.57 161 LYS D O 1
ATOM 7729 N N . TYR D 2 162 ? -25.826 -13.057 -36.728 1.00 138.51 162 TYR D N 1
ATOM 7730 C CA . TYR D 2 162 ? -25.400 -11.851 -37.441 1.00 128.68 162 TYR D CA 1
ATOM 7731 C C . TYR D 2 162 ? -24.014 -11.975 -38.106 1.00 119.44 162 TYR D C 1
ATOM 7732 O O . TYR D 2 162 ? -23.526 -11.019 -38.716 1.00 109.53 162 TYR D O 1
ATOM 7741 N N . SER D 2 163 ? -23.392 -13.148 -37.979 1.00 114.99 163 SER D N 1
ATOM 7742 C CA . SER D 2 163 ? -22.034 -13.393 -38.481 1.00 114.22 163 SER D CA 1
ATOM 7743 C C . SER D 2 163 ? -21.881 -13.147 -39.988 1.00 115.29 163 SER D C 1
ATOM 7744 O O . SER D 2 163 ? -21.011 -12.387 -40.424 1.00 115.38 163 SER D O 1
ATOM 7747 N N . GLU D 2 164 ? -22.749 -13.798 -40.758 1.00 120.97 164 GLU D N 1
ATOM 7748 C CA . GLU D 2 164 ? -22.744 -13.783 -42.223 1.00 113.55 164 GLU D CA 1
ATOM 7749 C C . GLU D 2 164 ? -22.932 -12.413 -42.891 1.00 115.43 164 GLU D C 1
ATOM 7750 O O . GLU D 2 164 ? -22.332 -12.137 -43.931 1.00 113.37 164 GLU D O 1
ATOM 7756 N N . GLU D 2 165 ? -23.775 -11.568 -42.308 1.00 109.42 165 GLU D N 1
ATOM 7757 C CA . GLU D 2 165 ? -24.143 -10.313 -42.942 1.00 104.16 165 GLU D CA 1
ATOM 7758 C C . GLU D 2 165 ? -23.005 -9.317 -42.786 1.00 118.61 165 GLU D C 1
ATOM 7759 O O . GLU D 2 165 ? -22.802 -8.436 -43.629 1.00 123.67 165 GLU D O 1
ATOM 7765 N N . SER D 2 166 ? -22.273 -9.458 -41.686 1.00 119.74 166 SER D N 1
ATOM 7766 C CA . SER D 2 166 ? -21.040 -8.719 -41.491 1.00 131.39 166 SER D CA 1
ATOM 7767 C C . SER D 2 166 ? -20.024 -9.308 -42.444 1.00 131.93 166 SER D C 1
ATOM 7768 O O . SER D 2 166 ? -19.296 -8.587 -43.131 1.00 137.48 166 SER D O 1
ATOM 7771 N N . LYS D 2 167 ? -20.029 -10.634 -42.523 1.00 127.63 167 LYS D N 1
ATOM 7772 C CA . LYS D 2 167 ? -18.982 -11.373 -43.208 1.00 130.64 167 LYS D CA 1
ATOM 7773 C C . LYS D 2 167 ? -18.883 -11.046 -44.694 1.00 129.49 167 LYS D C 1
ATOM 7774 O O . LYS D 2 167 ? -17.941 -11.471 -45.355 1.00 134.54 167 LYS D O 1
ATOM 7780 N N . LEU D 2 168 ? -19.855 -10.302 -45.216 1.00 131.14 168 LEU D N 1
ATOM 7781 C CA . LEU D 2 168 ? -19.716 -9.707 -46.539 1.00 139.71 168 LEU D CA 1
ATOM 7782 C C . LEU D 2 168 ? -18.733 -8.550 -46.429 1.00 148.39 168 LEU D C 1
ATOM 7783 O O . LEU D 2 168 ? -17.633 -8.596 -46.986 1.00 154.88 168 LEU D O 1
ATOM 7788 N N . ASN D 2 169 ? -19.139 -7.519 -45.692 1.00 148.90 169 ASN D N 1
ATOM 7789 C CA . ASN D 2 169 ? -18.321 -6.325 -45.485 1.00 150.78 169 ASN D CA 1
ATOM 7790 C C . ASN D 2 169 ? -17.031 -6.579 -44.693 1.00 150.22 169 ASN D C 1
ATOM 7791 O O . ASN D 2 169 ? -16.084 -5.797 -44.775 1.00 147.24 169 ASN D O 1
ATOM 7796 N N . ARG D 2 170 ? -16.996 -7.669 -43.930 1.00 150.68 170 ARG D N 1
ATOM 7797 C CA . ARG D 2 170 ? -15.768 -8.081 -43.250 1.00 150.86 170 ARG D CA 1
ATOM 7798 C C . ARG D 2 170 ? -14.677 -8.535 -44.189 1.00 149.25 170 ARG D C 1
ATOM 7799 O O . ARG D 2 170 ? -13.556 -8.035 -44.148 1.00 150.94 170 ARG D O 1
ATOM 7807 N N . GLU D 2 171 ? -15.010 -9.527 -45.007 1.00 145.23 171 GLU D N 1
ATOM 7808 C CA . GLU D 2 171 ? -13.996 -10.270 -45.736 1.00 141.80 171 GLU D CA 1
ATOM 7809 C C . GLU D 2 171 ? -13.383 -9.448 -46.851 1.00 151.28 171 GLU D C 1
ATOM 7810 O O . GLU D 2 171 ? -12.255 -9.706 -47.267 1.00 157.71 171 GLU D O 1
ATOM 7816 N N . GLU D 2 172 ? -14.113 -8.445 -47.327 1.00 146.90 172 GLU D N 1
ATOM 7817 C CA . GLU D 2 172 ? -13.463 -7.407 -48.103 1.00 147.08 172 GLU D CA 1
ATOM 7818 C C . GLU D 2 172 ? -12.738 -6.622 -47.024 1.00 157.28 172 GLU D C 1
ATOM 7819 O O . GLU D 2 172 ? -13.384 -6.090 -46.120 1.00 158.79 172 GLU D O 1
ATOM 7825 N N . ILE D 2 173 ? -11.410 -6.540 -47.133 1.00 156.60 173 ILE D N 1
ATOM 7826 C CA . ILE D 2 173 ? -10.537 -6.029 -46.063 1.00 146.88 173 ILE D CA 1
ATOM 7827 C C . ILE D 2 173 ? -10.941 -6.499 -44.659 1.00 137.64 173 ILE D C 1
ATOM 7828 O O . ILE D 2 173 ? -10.423 -7.495 -44.148 1.00 104.61 173 ILE D O 1
ATOM 7833 N N . GLY E 1 4 ? -13.697 -32.932 -31.106 1.00 120.77 10 GLY E N 1
ATOM 7834 C CA . GLY E 1 4 ? -13.088 -31.653 -30.796 1.00 121.82 10 GLY E CA 1
ATOM 7835 C C . GLY E 1 4 ? -12.101 -31.720 -29.644 1.00 134.95 10 GLY E C 1
ATOM 7836 O O . GLY E 1 4 ? -12.238 -32.538 -28.733 1.00 127.64 10 GLY E O 1
ATOM 7837 N N . ASP E 1 5 ? -11.097 -30.850 -29.689 1.00 146.08 11 ASP E N 1
ATOM 7838 C CA . ASP E 1 5 ? -10.091 -30.779 -28.634 1.00 154.10 11 ASP E CA 1
ATOM 7839 C C . ASP E 1 5 ? -9.978 -29.341 -28.106 1.00 158.37 11 ASP E C 1
ATOM 7840 O O . ASP E 1 5 ? -10.107 -28.379 -28.871 1.00 153.65 11 ASP E O 1
ATOM 7845 N N . THR E 1 6 ? -9.755 -29.202 -26.798 1.00 158.93 12 THR E N 1
ATOM 7846 C CA . THR E 1 6 ? -9.675 -27.884 -26.161 1.00 159.41 12 THR E CA 1
ATOM 7847 C C . THR E 1 6 ? -8.886 -27.890 -24.833 1.00 151.65 12 THR E C 1
ATOM 7848 O O . THR E 1 6 ? -8.674 -28.948 -24.227 1.00 139.77 12 THR E O 1
ATOM 7852 N N . ILE E 1 7 ? -8.433 -26.705 -24.410 1.00 151.97 13 ILE E N 1
ATOM 7853 C CA . ILE E 1 7 ? -7.895 -26.489 -23.056 1.00 151.91 13 ILE E CA 1
ATOM 7854 C C . ILE E 1 7 ? -8.666 -25.371 -22.338 1.00 144.17 13 ILE E C 1
ATOM 7855 O O . ILE E 1 7 ? -8.998 -24.345 -22.929 1.00 137.57 13 ILE E O 1
ATOM 7860 N N . CYS E 1 8 ? -8.972 -25.587 -21.066 1.00 143.04 14 CYS E N 1
ATOM 7861 C CA . CYS E 1 8 ? -9.635 -24.570 -20.267 1.00 136.29 14 CYS E CA 1
ATOM 7862 C C . CYS E 1 8 ? -8.847 -24.341 -18.995 1.00 140.22 14 CYS E C 1
ATOM 7863 O O . CYS E 1 8 ? -8.423 -25.299 -18.351 1.00 133.07 14 CYS E O 1
ATOM 7866 N N . ILE E 1 9 ? -8.634 -23.082 -18.632 1.00 141.09 15 ILE E N 1
ATOM 7867 C CA . ILE E 1 9 ? -8.002 -22.804 -17.352 1.00 136.35 15 ILE E CA 1
ATOM 7868 C C . ILE E 1 9 ? -9.050 -22.321 -16.346 1.00 132.15 15 ILE E C 1
ATOM 7869 O O . ILE E 1 9 ? -10.213 -22.106 -16.701 1.00 137.87 15 ILE E O 1
ATOM 7874 N N . GLY E 1 10 ? -8.628 -22.125 -15.101 1.00 122.48 16 GLY E N 1
ATOM 7875 C CA . GLY E 1 10 ? -9.543 -21.748 -14.038 1.00 121.66 16 GLY E CA 1
ATOM 7876 C C . GLY E 1 10 ? -8.913 -21.961 -12.677 1.00 122.81 16 GLY E C 1
ATOM 7877 O O . GLY E 1 10 ? -7.716 -22.231 -12.581 1.00 126.66 16 GLY E O 1
ATOM 7878 N N . TYR E 1 11 ? -9.715 -21.868 -11.620 1.00 120.80 17 TYR E N 1
ATOM 7879 C CA . TYR E 1 11 ? -9.163 -21.850 -10.269 1.00 110.59 17 TYR E CA 1
ATOM 7880 C C . TYR E 1 11 ? -9.781 -22.855 -9.303 1.00 113.69 17 TYR E C 1
ATOM 7881 O O . TYR E 1 11 ? -10.677 -23.616 -9.659 1.00 120.13 17 TYR E O 1
ATOM 7890 N N . HIS E 1 12 ? -9.276 -22.838 -8.073 1.00 108.90 18 HIS E N 1
ATOM 7891 C CA . HIS E 1 12 ? -9.684 -23.755 -7.014 1.00 100.94 18 HIS E CA 1
ATOM 7892 C C . HIS E 1 12 ? -11.085 -23.446 -6.453 1.00 111.27 18 HIS E C 1
ATOM 7893 O O . HIS E 1 12 ? -11.611 -22.338 -6.624 1.00 107.02 18 HIS E O 1
ATOM 7900 N N . ALA E 1 13 ? -11.692 -24.449 -5.816 1.00 108.47 19 ALA E N 1
ATOM 7901 C CA . ALA E 1 13 ? -12.932 -24.289 -5.053 1.00 101.92 19 ALA E CA 1
ATOM 7902 C C . ALA E 1 13 ? -12.962 -25.382 -3.999 1.00 94.39 19 ALA E C 1
ATOM 7903 O O . ALA E 1 13 ? -12.323 -26.415 -4.162 1.00 106.03 19 ALA E O 1
ATOM 7905 N N . ASN E 1 14 ? -13.705 -25.162 -2.922 1.00 100.62 20 ASN E N 1
ATOM 7906 C CA . ASN E 1 14 ? -13.573 -26.005 -1.742 1.00 102.34 20 ASN E CA 1
ATOM 7907 C C . ASN E 1 14 ? -14.856 -26.120 -0.951 1.00 111.82 20 ASN E C 1
ATOM 7908 O O . ASN E 1 14 ? -15.890 -25.569 -1.330 1.00 114.57 20 ASN E O 1
ATOM 7913 N N . ASN E 1 15 ? -14.761 -26.819 0.174 1.00 117.24 21 ASN E N 1
ATOM 7914 C CA . ASN E 1 15 ? -15.882 -26.998 1.078 1.00 116.45 21 ASN E CA 1
ATOM 7915 C C . ASN E 1 15 ? -15.902 -25.964 2.206 1.00 112.04 21 ASN E C 1
ATOM 7916 O O . ASN E 1 15 ? -16.813 -25.972 3.034 1.00 111.37 21 ASN E O 1
ATOM 7921 N N . SER E 1 16 ? -14.933 -25.050 2.205 1.00 105.55 22 SER E N 1
ATOM 7922 C CA . SER E 1 16 ? -14.705 -24.173 3.356 1.00 108.53 22 SER E CA 1
ATOM 7923 C C . SER E 1 16 ? -15.828 -23.166 3.582 1.00 100.92 22 SER E C 1
ATOM 7924 O O . SER E 1 16 ? -16.175 -22.391 2.688 1.00 100.67 22 SER E O 1
ATOM 7927 N N . THR E 1 17 ? -16.375 -23.186 4.799 1.00 103.77 23 THR E N 1
ATOM 7928 C CA . THR E 1 17 ? -17.461 -22.293 5.204 1.00 101.48 23 THR E CA 1
ATOM 7929 C C . THR E 1 17 ? -16.879 -21.053 5.889 1.00 105.15 23 THR E C 1
ATOM 7930 O O . THR E 1 17 ? -17.615 -20.175 6.352 1.00 96.38 23 THR E O 1
ATOM 7934 N N . ASP E 1 18 ? -15.547 -21.003 5.947 1.00 112.15 24 ASP E N 1
ATOM 7935 C CA . ASP E 1 18 ? -14.814 -19.844 6.450 1.00 93.47 24 ASP E CA 1
ATOM 7936 C C . ASP E 1 18 ? -15.136 -18.627 5.611 1.00 95.85 24 ASP E C 1
ATOM 7937 O O . ASP E 1 18 ? -15.031 -18.661 4.382 1.00 97.71 24 ASP E O 1
ATOM 7942 N N . THR E 1 19 ? -15.522 -17.548 6.274 1.00 89.88 25 THR E N 1
ATOM 7943 C CA . THR E 1 19 ? -15.838 -16.320 5.565 1.00 92.58 25 THR E CA 1
ATOM 7944 C C . THR E 1 19 ? -15.049 -15.152 6.165 1.00 86.35 25 THR E C 1
ATOM 7945 O O . THR E 1 19 ? -14.884 -15.066 7.382 1.00 91.61 25 THR E O 1
ATOM 7949 N N . VAL E 1 20 ? -14.517 -14.285 5.309 1.00 77.22 26 VAL E N 1
ATOM 7950 C CA . VAL E 1 20 ? -13.823 -13.092 5.782 1.00 78.50 26 VAL E CA 1
ATOM 7951 C C . VAL E 1 20 ? -14.506 -11.824 5.290 1.00 83.37 26 VAL E C 1
ATOM 7952 O O . VAL E 1 20 ? -15.489 -11.876 4.556 1.00 88.93 26 VAL E O 1
ATOM 7956 N N . ASP E 1 21 ? -13.966 -10.681 5.691 1.00 88.28 27 ASP E N 1
ATOM 7957 C CA . ASP E 1 21 ? -14.498 -9.404 5.249 1.00 84.49 27 ASP E CA 1
ATOM 7958 C C . ASP E 1 21 ? -13.507 -8.648 4.373 1.00 78.12 27 ASP E C 1
ATOM 7959 O O . ASP E 1 21 ? -12.305 -8.713 4.591 1.00 74.46 27 ASP E O 1
ATOM 7964 N N . THR E 1 22 ? -14.024 -7.965 3.360 1.00 85.34 28 THR E N 1
ATOM 7965 C CA . THR E 1 22 ? -13.224 -7.044 2.571 1.00 86.41 28 THR E CA 1
ATOM 7966 C C . THR E 1 22 ? -13.849 -5.667 2.696 1.00 84.91 28 THR E C 1
ATOM 7967 O O . THR E 1 22 ? -14.842 -5.489 3.400 1.00 77.23 28 THR E O 1
ATOM 7971 N N . VAL E 1 23 ? -13.257 -4.693 2.020 1.00 90.86 29 VAL E N 1
ATOM 7972 C CA . VAL E 1 23 ? -13.697 -3.313 2.144 1.00 89.66 29 VAL E CA 1
ATOM 7973 C C . VAL E 1 23 ? -14.938 -3.025 1.302 1.00 88.85 29 VAL E C 1
ATOM 7974 O O . VAL E 1 23 ? -15.839 -2.299 1.731 1.00 84.07 29 VAL E O 1
ATOM 7978 N N . LEU E 1 24 ? -14.972 -3.584 0.098 1.00 90.15 30 LEU E N 1
ATOM 7979 C CA . LEU E 1 24 ? -16.115 -3.419 -0.792 1.00 92.00 30 LEU E CA 1
ATOM 7980 C C . LEU E 1 24 ? -17.240 -4.375 -0.435 1.00 87.69 30 LEU E C 1
ATOM 7981 O O . LEU E 1 24 ? -18.411 -4.102 -0.700 1.00 81.35 30 LEU E O 1
ATOM 7986 N N . GLU E 1 25 ? -16.880 -5.507 0.153 1.00 84.19 31 GLU E N 1
ATOM 7987 C CA . GLU E 1 25 ? -17.831 -6.591 0.286 1.00 87.93 31 GLU E CA 1
ATOM 7988 C C . GLU E 1 25 ? -17.726 -7.284 1.625 1.00 87.91 31 GLU E C 1
ATOM 7989 O O . GLU E 1 25 ? -16.639 -7.712 2.034 1.00 80.57 31 GLU E O 1
ATOM 7995 N N . LYS E 1 26 ? -18.880 -7.427 2.274 1.00 90.53 32 LYS E N 1
ATOM 7996 C CA . LYS E 1 26 ? -18.995 -8.052 3.589 1.00 96.70 32 LYS E CA 1
ATOM 7997 C C . LYS E 1 26 ? -19.311 -9.540 3.468 1.00 84.65 32 LYS E C 1
ATOM 7998 O O . LYS E 1 26 ? -20.016 -9.957 2.546 1.00 86.99 32 LYS E O 1
ATOM 8004 N N A ASN E 1 27 ? -18.764 -10.330 4.387 0.60 85.88 33 ASN E N 1
ATOM 8005 N N B ASN E 1 27 ? -18.768 -10.331 4.388 0.40 86.02 33 ASN E N 1
ATOM 8006 C CA A ASN E 1 27 ? -19.103 -11.746 4.496 0.60 91.04 33 ASN E CA 1
ATOM 8007 C CA B ASN E 1 27 ? -19.103 -11.750 4.493 0.40 91.07 33 ASN E CA 1
ATOM 8008 C C A ASN E 1 27 ? -18.804 -12.525 3.215 0.60 94.81 33 ASN E C 1
ATOM 8009 C C B ASN E 1 27 ? -18.803 -12.528 3.213 0.40 94.73 33 ASN E C 1
ATOM 8010 O O A ASN E 1 27 ? -19.723 -12.978 2.531 0.60 94.97 33 ASN E O 1
ATOM 8011 O O B ASN E 1 27 ? -19.720 -12.987 2.531 0.40 94.92 33 ASN E O 1
ATOM 8020 N N . VAL E 1 28 ? -17.521 -12.675 2.892 1.00 96.08 34 VAL E N 1
ATOM 8021 C CA . VAL E 1 28 ? -17.107 -13.330 1.646 1.00 83.38 34 VAL E CA 1
ATOM 8022 C C . VAL E 1 28 ? -16.371 -14.660 1.876 1.00 87.74 34 VAL E C 1
ATOM 8023 O O . VAL E 1 28 ? -15.358 -14.713 2.578 1.00 82.16 34 VAL E O 1
ATOM 8027 N N . THR E 1 29 ? -16.883 -15.727 1.262 1.00 92.30 35 THR E N 1
ATOM 8028 C CA . THR E 1 29 ? -16.397 -17.085 1.526 1.00 86.00 35 THR E CA 1
ATOM 8029 C C . THR E 1 29 ? -15.082 -17.379 0.806 1.00 91.32 35 THR E C 1
ATOM 8030 O O . THR E 1 29 ? -14.859 -16.924 -0.313 1.00 90.19 35 THR E O 1
ATOM 8034 N N . VAL E 1 30 ? -14.221 -18.158 1.452 1.00 92.96 36 VAL E N 1
ATOM 8035 C CA . VAL E 1 30 ? -12.832 -18.290 1.026 1.00 92.39 36 VAL E CA 1
ATOM 8036 C C . VAL E 1 30 ? -12.279 -19.702 1.269 1.00 102.16 36 VAL E C 1
ATOM 8037 O O . VAL E 1 30 ? -12.668 -20.375 2.223 1.00 99.92 36 VAL E O 1
ATOM 8041 N N . THR E 1 31 ? -11.360 -20.138 0.408 1.00 101.74 37 THR E N 1
ATOM 8042 C CA . THR E 1 31 ? -10.763 -21.469 0.509 1.00 98.35 37 THR E CA 1
ATOM 8043 C C . THR E 1 31 ? -9.922 -21.645 1.769 1.00 103.04 37 THR E C 1
ATOM 8044 O O . THR E 1 31 ? -10.100 -22.602 2.525 1.00 92.70 37 THR E O 1
ATOM 8048 N N . HIS E 1 32 ? -8.986 -20.725 1.975 1.00 114.75 38 HIS E N 1
ATOM 8049 C CA . HIS E 1 32 ? -8.043 -20.826 3.085 1.00 112.55 38 HIS E CA 1
ATOM 8050 C C . HIS E 1 32 ? -7.938 -19.518 3.867 1.00 114.49 38 HIS E C 1
ATOM 8051 O O . HIS E 1 32 ? -7.711 -18.452 3.295 1.00 117.43 38 HIS E O 1
ATOM 8058 N N . SER E 1 33 ? -8.114 -19.610 5.181 1.00 117.86 39 SER E N 1
ATOM 8059 C CA . SER E 1 33 ? -8.239 -18.425 6.022 1.00 109.38 39 SER E CA 1
ATOM 8060 C C . SER E 1 33 ? -7.599 -18.640 7.394 1.00 114.46 39 SER E C 1
ATOM 8061 O O . SER E 1 33 ? -7.518 -19.773 7.887 1.00 106.58 39 SER E O 1
ATOM 8064 N N . VAL E 1 34 ? -7.163 -17.542 8.012 1.00 111.35 40 VAL E N 1
ATOM 8065 C CA . VAL E 1 34 ? -6.452 -17.606 9.286 1.00 101.15 40 VAL E CA 1
ATOM 8066 C C . VAL E 1 34 ? -6.997 -16.642 10.349 1.00 102.97 40 VAL E C 1
ATOM 8067 O O . VAL E 1 34 ? -7.039 -15.430 10.141 1.00 101.58 40 VAL E O 1
ATOM 8071 N N . ASN E 1 35 ? -7.425 -17.193 11.486 1.00 107.96 41 ASN E N 1
ATOM 8072 C CA . ASN E 1 35 ? -7.807 -16.370 12.626 1.00 98.94 41 ASN E CA 1
ATOM 8073 C C . ASN E 1 35 ? -6.534 -15.790 13.220 1.00 101.96 41 ASN E C 1
ATOM 8074 O O . ASN E 1 35 ? -5.619 -16.525 13.612 1.00 101.77 41 ASN E O 1
ATOM 8079 N N . LEU E 1 36 ? -6.481 -14.464 13.279 1.00 90.67 42 LEU E N 1
ATOM 8080 C CA . LEU E 1 36 ? -5.375 -13.767 13.907 1.00 94.86 42 LEU E CA 1
ATOM 8081 C C . LEU E 1 36 ? -5.677 -13.528 15.393 1.00 89.06 42 LEU E C 1
ATOM 8082 O O . LEU E 1 36 ? -4.806 -13.098 16.152 1.00 88.80 42 LEU E O 1
ATOM 8087 N N . LEU E 1 37 ? -6.907 -13.828 15.807 1.00 76.99 43 LEU E N 1
ATOM 8088 C CA . LEU E 1 37 ? -7.421 -13.361 17.092 1.00 74.42 43 LEU E CA 1
ATOM 8089 C C . LEU E 1 37 ? -7.706 -14.471 18.113 1.00 77.51 43 LEU E C 1
ATOM 8090 O O . LEU E 1 37 ? -8.676 -15.213 17.952 1.00 87.91 43 LEU E O 1
ATOM 8095 N N . GLU E 1 38 ? -6.909 -14.552 19.186 1.00 64.16 44 GLU E N 1
ATOM 8096 C CA . GLU E 1 38 ? -7.078 -15.605 20.196 1.00 65.58 44 GLU E CA 1
ATOM 8097 C C . GLU E 1 38 ? -8.315 -15.375 21.074 1.00 77.69 44 GLU E C 1
ATOM 8098 O O . GLU E 1 38 ? -8.438 -14.334 21.713 1.00 75.53 44 GLU E O 1
ATOM 8104 N N . ASP E 1 39 ? -9.231 -16.345 21.088 1.00 81.52 45 ASP E N 1
ATOM 8105 C CA . ASP E 1 39 ? -10.489 -16.224 21.831 1.00 78.83 45 ASP E CA 1
ATOM 8106 C C . ASP E 1 39 ? -10.503 -16.915 23.182 1.00 75.10 45 ASP E C 1
ATOM 8107 O O . ASP E 1 39 ? -11.474 -16.791 23.924 1.00 69.90 45 ASP E O 1
ATOM 8112 N N . SER E 1 40 ? -9.433 -17.624 23.518 1.00 61.42 46 SER E N 1
ATOM 8113 C CA . SER E 1 40 ? -9.573 -18.671 24.520 1.00 66.89 46 SER E CA 1
ATOM 8114 C C . SER E 1 40 ? -8.391 -18.827 25.465 1.00 80.62 46 SER E C 1
ATOM 8115 O O . SER E 1 40 ? -7.229 -18.576 25.104 1.00 65.25 46 SER E O 1
ATOM 8118 N N . HIS E 1 41 ? -8.707 -19.287 26.671 1.00 75.55 47 HIS E N 1
ATOM 8119 C CA . HIS E 1 41 ? -7.704 -19.502 27.705 1.00 76.03 47 HIS E CA 1
ATOM 8120 C C . HIS E 1 41 ? -8.064 -20.713 28.551 1.00 73.35 47 HIS E C 1
ATOM 8121 O O . HIS E 1 41 ? -9.162 -21.265 28.432 1.00 77.73 47 HIS E O 1
ATOM 8128 N N . ASN E 1 42 ? -7.175 -21.050 29.479 1.00 67.55 48 ASN E N 1
ATOM 8129 C CA . ASN E 1 42 ? -7.344 -22.233 30.323 1.00 64.94 48 ASN E CA 1
ATOM 8130 C C . ASN E 1 42 ? -8.040 -21.967 31.647 1.00 61.13 48 ASN E C 1
ATOM 8131 O O . ASN E 1 42 ? -8.100 -22.848 32.489 1.00 76.24 48 ASN E O 1
ATOM 8136 N N . GLY E 1 43 ? -8.499 -20.736 31.850 1.00 63.13 49 GLY E N 1
ATOM 8137 C CA . GLY E 1 43 ? -9.189 -20.360 33.076 1.00 62.67 49 GLY E CA 1
ATOM 8138 C C . GLY E 1 43 ? -8.419 -20.624 34.364 1.00 75.13 49 GLY E C 1
ATOM 8139 O O . GLY E 1 43 ? -9.021 -20.847 35.421 1.00 82.16 49 GLY E O 1
ATOM 8140 N N . LYS E 1 44 ? -7.091 -20.603 34.294 1.00 58.68 50 LYS E N 1
ATOM 8141 C CA . LYS E 1 44 ? -6.286 -20.844 35.491 1.00 75.24 50 LYS E CA 1
ATOM 8142 C C . LYS E 1 44 ? -5.161 -19.804 35.662 1.00 72.36 50 LYS E C 1
ATOM 8143 O O . LYS E 1 44 ? -4.784 -19.101 34.716 1.00 68.30 50 LYS E O 1
ATOM 8149 N N . LEU E 1 45 ? -4.608 -19.721 36.869 1.00 54.99 51 LEU E N 1
ATOM 8150 C CA . LEU E 1 45 ? -3.416 -18.903 37.063 1.00 67.19 51 LEU E CA 1
ATOM 8151 C C . LEU E 1 45 ? -2.215 -19.816 37.134 1.00 68.77 51 LEU E C 1
ATOM 8152 O O . LEU E 1 45 ? -1.950 -20.459 38.147 1.00 76.43 51 LEU E O 1
ATOM 8157 N N . CYS E 1 46 ? -1.442 -19.809 36.063 1.00 74.04 52 CYS E N 1
ATOM 8158 C CA . CYS E 1 46 ? -0.371 -20.775 35.910 1.00 71.54 52 CYS E CA 1
ATOM 8159 C C . CYS E 1 46 ? 0.932 -20.140 36.318 1.00 72.24 52 CYS E C 1
ATOM 8160 O O . CYS E 1 46 ? 0.942 -19.029 36.825 1.00 69.26 52 CYS E O 1
ATOM 8163 N N . LYS E 1 47 ? 2.036 -20.848 36.128 1.00 79.36 53 LYS E N 1
ATOM 8164 C CA . LYS E 1 47 ? 3.306 -20.301 36.556 1.00 76.75 53 LYS E CA 1
ATOM 8165 C C . LYS E 1 47 ? 3.970 -19.591 35.393 1.00 79.47 53 LYS E C 1
ATOM 8166 O O . LYS E 1 47 ? 3.520 -19.710 34.248 1.00 72.78 53 LYS E O 1
ATOM 8172 N N . LEU E 1 48 ? 5.088 -18.922 35.680 1.00 63.29 54 LEU E N 1
ATOM 8173 C CA . LEU E 1 48 ? 5.942 -18.383 34.628 1.00 71.34 54 LEU E CA 1
ATOM 8174 C C . LEU E 1 48 ? 7.364 -18.716 35.006 1.00 83.43 54 LEU E C 1
ATOM 8175 O O . LEU E 1 48 ? 7.799 -18.383 36.114 1.00 90.57 54 LEU E O 1
ATOM 8180 N N . LYS E 1 49 A 8.081 -19.378 34.097 1.00 80.89 54 LYS E N 1
ATOM 8181 C CA . LYS E 1 49 A 9.420 -19.896 34.394 1.00 71.98 54 LYS E CA 1
ATOM 8182 C C . LYS E 1 49 A 9.411 -20.766 35.658 1.00 80.13 54 LYS E C 1
ATOM 8183 O O . LYS E 1 49 A 10.295 -20.644 36.516 1.00 75.38 54 LYS E O 1
ATOM 8189 N N . GLY E 1 50 ? 8.398 -21.627 35.771 1.00 72.61 55 GLY E N 1
ATOM 8190 C CA . GLY E 1 50 ? 8.290 -22.546 36.891 1.00 73.51 55 GLY E CA 1
ATOM 8191 C C . GLY E 1 50 ? 8.303 -21.917 38.274 1.00 87.37 55 GLY E C 1
ATOM 8192 O O . GLY E 1 50 ? 8.734 -22.548 39.243 1.00 79.76 55 GLY E O 1
ATOM 8193 N N . ILE E 1 51 ? 7.839 -20.671 38.367 1.00 84.38 56 ILE E N 1
ATOM 8194 C CA . ILE E 1 51 ? 7.609 -20.028 39.660 1.00 76.92 56 ILE E CA 1
ATOM 8195 C C . ILE E 1 51 ? 6.094 -19.850 39.855 1.00 73.79 56 ILE E C 1
ATOM 8196 O O . ILE E 1 51 ? 5.385 -19.472 38.921 1.00 62.31 56 ILE E O 1
ATOM 8201 N N . ALA E 1 52 ? 5.605 -20.140 41.060 1.00 75.89 57 ALA E N 1
ATOM 8202 C CA . ALA E 1 52 ? 4.191 -19.939 41.387 1.00 72.41 57 ALA E CA 1
ATOM 8203 C C . ALA E 1 52 ? 3.935 -18.483 41.765 1.00 62.91 57 ALA E C 1
ATOM 8204 O O . ALA E 1 52 ? 4.794 -17.841 42.374 1.00 56.19 57 ALA E O 1
ATOM 8206 N N . PRO E 1 53 ? 2.754 -17.956 41.396 1.00 59.18 58 PRO E N 1
ATOM 8207 C CA . PRO E 1 53 ? 2.366 -16.617 41.854 1.00 56.33 58 PRO E CA 1
ATOM 8208 C C . PRO E 1 53 ? 2.149 -16.636 43.366 1.00 54.47 58 PRO E C 1
ATOM 8209 O O . PRO E 1 53 ? 1.939 -17.700 43.950 1.00 58.46 58 PRO E O 1
ATOM 8213 N N . LEU E 1 54 ? 2.217 -15.472 43.995 1.00 56.35 59 LEU E N 1
ATOM 8214 C CA . LEU E 1 54 ? 1.877 -15.349 45.404 1.00 51.43 59 LEU E CA 1
ATOM 8215 C C . LEU E 1 54 ? 0.391 -15.046 45.519 1.00 59.11 59 LEU E C 1
ATOM 8216 O O . LEU E 1 54 ? -0.082 -14.049 44.975 1.00 58.41 59 LEU E O 1
ATOM 8221 N N . GLN E 1 55 ? -0.347 -15.909 46.209 1.00 61.35 60 GLN E N 1
ATOM 8222 C CA . GLN E 1 55 ? -1.786 -15.722 46.361 1.00 55.47 60 GLN E CA 1
ATOM 8223 C C . GLN E 1 55 ? -2.071 -15.022 47.698 1.00 53.19 60 GLN E C 1
ATOM 8224 O O . GLN E 1 55 ? -1.860 -15.583 48.775 1.00 53.53 60 GLN E O 1
ATOM 8230 N N . LEU E 1 56 ? -2.555 -13.785 47.623 1.00 58.59 61 LEU E N 1
ATOM 8231 C CA . LEU E 1 56 ? -2.774 -12.998 48.833 1.00 52.25 61 LEU E CA 1
ATOM 8232 C C . LEU E 1 56 ? -4.009 -13.442 49.600 1.00 44.02 61 LEU E C 1
ATOM 8233 O O . LEU E 1 56 ? -4.167 -13.144 50.788 1.00 51.48 61 LEU E O 1
ATOM 8238 N N . GLY E 1 57 ? -4.873 -14.183 48.918 1.00 54.76 62 GLY E N 1
ATOM 8239 C CA . GLY E 1 57 ? -6.069 -14.709 49.543 1.00 61.19 62 GLY E CA 1
ATOM 8240 C C . GLY E 1 57 ? -6.999 -13.618 50.021 1.00 55.59 62 GLY E C 1
ATOM 8241 O O . GLY E 1 57 ? -7.413 -12.743 49.253 1.00 47.95 62 GLY E O 1
ATOM 8242 N N . LYS E 1 58 ? -7.329 -13.685 51.303 1.00 46.10 63 LYS E N 1
ATOM 8243 C CA . LYS E 1 58 ? -8.240 -12.733 51.912 1.00 56.27 63 LYS E CA 1
ATOM 8244 C C . LYS E 1 58 ? -7.468 -11.459 52.232 1.00 66.31 63 LYS E C 1
ATOM 8245 O O . LYS E 1 58 ? -8.046 -10.435 52.611 1.00 66.01 63 LYS E O 1
ATOM 8251 N N . CYS E 1 59 ? -6.149 -11.561 52.158 1.00 57.47 64 CYS E N 1
ATOM 8252 C CA . CYS E 1 59 ? -5.259 -10.437 52.403 1.00 50.40 64 CYS E CA 1
ATOM 8253 C C . CYS E 1 59 ? -5.035 -9.509 51.200 1.00 55.41 64 CYS E C 1
ATOM 8254 O O . CYS E 1 59 ? -5.185 -9.920 50.044 1.00 48.28 64 CYS E O 1
ATOM 8257 N N . ASN E 1 60 ? -4.678 -8.253 51.479 1.00 49.81 65 ASN E N 1
ATOM 8258 C CA . ASN E 1 60 ? -4.103 -7.379 50.447 1.00 43.27 65 ASN E CA 1
ATOM 8259 C C . ASN E 1 60 ? -2.637 -7.034 50.756 1.00 45.73 65 ASN E C 1
ATOM 8260 O O . ASN E 1 60 ? -2.101 -7.445 51.798 1.00 46.74 65 ASN E O 1
ATOM 8265 N N . ILE E 1 61 ? -1.992 -6.268 49.878 1.00 43.26 66 ILE E N 1
ATOM 8266 C CA . ILE E 1 61 ? -0.558 -6.004 50.053 1.00 37.43 66 ILE E CA 1
ATOM 8267 C C . ILE E 1 61 ? -0.243 -5.349 51.394 1.00 37.89 66 ILE E C 1
ATOM 8268 O O . ILE E 1 61 ? 0.723 -5.713 52.050 1.00 52.78 66 ILE E O 1
ATOM 8273 N N . ALA E 1 62 ? -1.083 -4.415 51.820 1.00 45.67 67 ALA E N 1
ATOM 8274 C CA . ALA E 1 62 ? -0.928 -3.831 53.138 1.00 41.16 67 ALA E CA 1
ATOM 8275 C C . ALA E 1 62 ? -0.829 -4.898 54.236 1.00 39.65 67 ALA E C 1
ATOM 8276 O O . ALA E 1 62 ? 0.146 -4.904 54.993 1.00 49.00 67 ALA E O 1
ATOM 8278 N N . GLY E 1 63 ? -1.806 -5.806 54.300 1.00 37.60 68 GLY E N 1
ATOM 8279 C CA . GLY E 1 63 ? -1.864 -6.832 55.341 1.00 39.49 68 GLY E CA 1
ATOM 8280 C C . GLY E 1 63 ? -0.692 -7.804 55.300 1.00 42.99 68 GLY E C 1
ATOM 8281 O O . GLY E 1 63 ? -0.085 -8.162 56.329 1.00 37.41 68 GLY E O 1
ATOM 8282 N N . TRP E 1 64 ? -0.376 -8.230 54.087 1.00 34.34 69 TRP E N 1
ATOM 8283 C CA . TRP E 1 64 ? 0.846 -8.967 53.809 1.00 37.07 69 TRP E CA 1
ATOM 8284 C C . TRP E 1 64 ? 2.060 -8.292 54.456 1.00 44.37 69 TRP E C 1
ATOM 8285 O O . TRP E 1 64 ? 2.644 -8.817 55.409 1.00 54.74 69 TRP E O 1
ATOM 8296 N N . LEU E 1 65 ? 2.423 -7.121 53.945 1.00 40.14 70 LEU E N 1
ATOM 8297 C CA . LEU E 1 65 ? 3.635 -6.440 54.389 1.00 41.34 70 LEU E CA 1
ATOM 8298 C C . LEU E 1 65 ? 3.608 -6.044 55.868 1.00 39.81 70 LEU E C 1
ATOM 8299 O O . LEU E 1 65 ? 4.646 -6.042 56.525 1.00 44.46 70 LEU E O 1
ATOM 8304 N N . LEU E 1 66 ? 2.447 -5.722 56.418 1.00 38.77 71 LEU E N 1
ATOM 8305 C CA . LEU E 1 66 ? 2.448 -5.388 57.838 1.00 41.92 71 LEU E CA 1
ATOM 8306 C C . LEU E 1 66 ? 2.426 -6.643 58.683 1.00 48.21 71 LEU E C 1
ATOM 8307 O O . LEU E 1 66 ? 2.780 -6.607 59.873 1.00 39.14 71 LEU E O 1
ATOM 8312 N N . GLY E 1 67 ? 2.040 -7.761 58.060 1.00 44.28 72 GLY E N 1
ATOM 8313 C CA . GLY E 1 67 ? 1.774 -8.973 58.815 1.00 50.24 72 GLY E CA 1
ATOM 8314 C C . GLY E 1 67 ? 0.512 -8.876 59.663 1.00 43.93 72 GLY E C 1
ATOM 8315 O O . GLY E 1 67 ? 0.542 -9.038 60.876 1.00 42.79 72 GLY E O 1
ATOM 8316 N N . ASN E 1 68 ? -0.590 -8.539 59.015 1.00 41.09 73 ASN E N 1
ATOM 8317 C CA . ASN E 1 68 ? -1.907 -8.707 59.606 1.00 44.03 73 ASN E CA 1
ATOM 8318 C C . ASN E 1 68 ? -2.075 -10.183 59.974 1.00 49.92 73 ASN E C 1
ATOM 8319 O O . ASN E 1 68 ? -1.744 -11.065 59.182 1.00 48.83 73 ASN E O 1
ATOM 8324 N N . PRO E 1 69 ? -2.602 -10.449 61.178 1.00 53.69 74 PRO E N 1
ATOM 8325 C CA . PRO E 1 69 ? -2.723 -11.791 61.764 1.00 50.26 74 PRO E CA 1
ATOM 8326 C C . PRO E 1 69 ? -3.523 -12.777 60.899 1.00 55.82 74 PRO E C 1
ATOM 8327 O O . PRO E 1 69 ? -3.355 -13.995 61.051 1.00 55.65 74 PRO E O 1
ATOM 8331 N N . GLU E 1 70 ? -4.365 -12.266 60.004 1.00 42.17 75 GLU E N 1
ATOM 8332 C CA . GLU E 1 70 ? -5.139 -13.125 59.113 1.00 46.83 75 GLU E CA 1
ATOM 8333 C C . GLU E 1 70 ? -4.365 -13.528 57.854 1.00 49.51 75 GLU E C 1
ATOM 8334 O O . GLU E 1 70 ? -4.854 -14.297 57.025 1.00 54.98 75 GLU E O 1
ATOM 8340 N N . CYS E 1 71 ? -3.179 -12.956 57.693 1.00 56.14 76 CYS E N 1
ATOM 8341 C CA . CYS E 1 71 ? -2.285 -13.251 56.565 1.00 50.81 76 CYS E CA 1
ATOM 8342 C C . CYS E 1 71 ? -1.187 -14.275 56.875 1.00 51.35 76 CYS E C 1
ATOM 8343 O O . CYS E 1 71 ? -0.245 -14.415 56.091 1.00 44.09 76 CYS E O 1
ATOM 8346 N N . ASP E 1 72 ? -1.238 -14.910 58.047 1.00 55.23 77 ASP E N 1
ATOM 8347 C CA . ASP E 1 72 ? -0.123 -15.765 58.489 1.00 54.46 77 ASP E CA 1
ATOM 8348 C C . ASP E 1 72 ? 0.371 -16.837 57.491 1.00 42.75 77 ASP E C 1
ATOM 8349 O O . ASP E 1 72 ? 1.537 -17.135 57.494 1.00 46.61 77 ASP E O 1
ATOM 8354 N N . LEU E 1 73 ? -0.489 -17.359 56.615 1.00 58.79 78 LEU E N 1
ATOM 8355 C CA . LEU E 1 73 ? -0.043 -18.212 55.502 1.00 52.96 78 LEU E CA 1
ATOM 8356 C C . LEU E 1 73 ? 1.097 -17.551 54.715 1.00 59.02 78 LEU E C 1
ATOM 8357 O O . LEU E 1 73 ? 2.008 -18.230 54.229 1.00 63.23 78 LEU E O 1
ATOM 8362 N N . LEU E 1 74 ? 1.051 -16.230 54.592 1.00 50.91 79 LEU E N 1
ATOM 8363 C CA . LEU E 1 74 ? 2.025 -15.521 53.766 1.00 54.67 79 LEU E CA 1
ATOM 8364 C C . LEU E 1 74 ? 3.389 -15.369 54.422 1.00 51.31 79 LEU E C 1
ATOM 8365 O O . LEU E 1 74 ? 4.361 -15.055 53.743 1.00 66.01 79 LEU E O 1
ATOM 8370 N N . LEU E 1 75 ? 3.475 -15.617 55.725 1.00 43.76 80 LEU E N 1
ATOM 8371 C CA . LEU E 1 75 ? 4.727 -15.390 56.438 1.00 49.32 80 LEU E CA 1
ATOM 8372 C C . LEU E 1 75 ? 5.975 -16.018 55.771 1.00 52.34 80 LEU E C 1
ATOM 8373 O O . LEU E 1 75 ? 7.065 -15.459 55.834 1.00 62.20 80 LEU E O 1
ATOM 8378 N N . THR E 1 76 ? 5.806 -17.163 55.122 1.00 60.01 81 THR E N 1
ATOM 8379 C CA . THR E 1 76 ? 6.955 -17.925 54.626 1.00 70.17 81 THR E CA 1
ATOM 8380 C C . THR E 1 76 ? 7.325 -17.633 53.186 1.00 68.91 81 THR E C 1
ATOM 8381 O O . THR E 1 76 ? 8.353 -18.117 52.704 1.00 67.54 81 THR E O 1
ATOM 8385 N N . ALA E 1 77 ? 6.502 -16.830 52.512 1.00 62.84 82 ALA E N 1
ATOM 8386 C CA . ALA E 1 77 ? 6.748 -16.460 51.116 1.00 56.34 82 ALA E CA 1
ATOM 8387 C C . ALA E 1 77 ? 8.123 -15.821 50.924 1.00 60.68 82 ALA E C 1
ATOM 8388 O O . ALA E 1 77 ? 8.608 -15.063 51.784 1.00 56.59 82 ALA E O 1
ATOM 8390 N N . SER E 1 78 ? 8.746 -16.155 49.799 1.00 53.22 83 SER E N 1
ATOM 8391 C CA . SER E 1 78 ? 10.131 -15.767 49.501 1.00 51.25 83 SER E CA 1
ATOM 8392 C C . SER E 1 78 ? 10.211 -15.095 48.131 1.00 45.44 83 SER E C 1
ATOM 8393 O O . SER E 1 78 ? 10.756 -14.004 47.987 1.00 57.63 83 SER E O 1
ATOM 8396 N N . SER E 1 79 A 9.770 -15.835 47.121 1.00 43.11 83 SER E N 1
ATOM 8397 C CA . SER E 1 79 A 9.785 -15.409 45.737 1.00 53.66 83 SER E CA 1
ATOM 8398 C C . SER E 1 79 A 8.450 -15.742 45.081 1.00 49.62 83 SER E C 1
ATOM 8399 O O . SER E 1 79 A 7.739 -16.627 45.542 1.00 56.85 83 SER E O 1
ATOM 8402 N N . TRP E 1 80 ? 8.111 -15.039 44.007 1.00 55.42 84 TRP E N 1
ATOM 8403 C CA . TRP E 1 80 ? 6.849 -15.274 43.314 1.00 53.48 84 TRP E CA 1
ATOM 8404 C C . TRP E 1 80 ? 6.992 -14.815 41.874 1.00 53.64 84 TRP E C 1
ATOM 8405 O O . TRP E 1 80 ? 7.863 -14.015 41.555 1.00 56.20 84 TRP E O 1
ATOM 8416 N N . SER E 1 81 ? 6.152 -15.334 40.998 1.00 55.27 85 SER E N 1
ATOM 8417 C CA . SER E 1 81 ? 6.197 -14.919 39.611 1.00 52.69 85 SER E CA 1
ATOM 8418 C C . SER E 1 81 ? 5.461 -13.594 39.428 1.00 67.60 85 SER E C 1
ATOM 8419 O O . SER E 1 81 ? 5.853 -12.747 38.630 1.00 64.67 85 SER E O 1
ATOM 8422 N N . TYR E 1 82 ? 4.340 -13.473 40.127 1.00 69.76 86 TYR E N 1
ATOM 8423 C CA . TYR E 1 82 ? 3.552 -12.258 40.155 1.00 53.74 86 TYR E CA 1
ATOM 8424 C C . TYR E 1 82 ? 2.657 -12.298 41.396 1.00 60.60 86 TYR E C 1
ATOM 8425 O O . TYR E 1 82 ? 2.505 -13.351 42.012 1.00 60.75 86 TYR E O 1
ATOM 8434 N N . ILE E 1 83 ? 2.106 -11.157 41.790 1.00 56.45 87 ILE E N 1
ATOM 8435 C CA . ILE E 1 83 ? 1.256 -11.102 42.971 1.00 57.46 87 ILE E CA 1
ATOM 8436 C C . ILE E 1 83 ? -0.231 -11.156 42.616 1.00 55.23 87 ILE E C 1
ATOM 8437 O O . ILE E 1 83 ? -0.647 -10.563 41.618 1.00 51.12 87 ILE E O 1
ATOM 8442 N N . VAL E 1 84 ? -1.028 -11.874 43.415 1.00 50.90 88 VAL E N 1
ATOM 8443 C CA . VAL E 1 84 ? -2.473 -11.972 43.147 1.00 49.71 88 VAL E CA 1
ATOM 8444 C C . VAL E 1 84 ? -3.412 -11.525 44.286 1.00 50.08 88 VAL E C 1
ATOM 8445 O O . VAL E 1 84 ? -3.383 -12.064 45.412 1.00 50.23 88 VAL E O 1
ATOM 8449 N N . GLU E 1 85 ? -4.287 -10.577 43.958 1.00 49.29 89 GLU E N 1
ATOM 8450 C CA . GLU E 1 85 ? -5.363 -10.176 44.870 1.00 49.38 89 GLU E CA 1
ATOM 8451 C C . GLU E 1 85 ? -6.685 -10.660 44.311 1.00 49.52 89 GLU E C 1
ATOM 8452 O O . GLU E 1 85 ? -6.841 -10.832 43.097 1.00 50.36 89 GLU E O 1
ATOM 8458 N N . THR E 1 86 ? -7.633 -10.907 45.205 1.00 52.75 90 THR E N 1
ATOM 8459 C CA . THR E 1 86 ? -8.946 -11.378 44.791 1.00 63.60 90 THR E CA 1
ATOM 8460 C C . THR E 1 86 ? -9.978 -10.302 45.058 1.00 71.51 90 THR E C 1
ATOM 8461 O O . THR E 1 86 ? -9.656 -9.225 45.568 1.00 69.54 90 THR E O 1
ATOM 8465 N N . SER E 1 87 ? -11.225 -10.598 44.713 1.00 63.60 91 SER E N 1
ATOM 8466 C CA . SER E 1 87 ? -12.285 -9.648 44.930 1.00 67.71 91 SER E CA 1
ATOM 8467 C C . SER E 1 87 ? -12.616 -9.778 46.406 1.00 67.45 91 SER E C 1
ATOM 8468 O O . SER E 1 87 ? -13.254 -8.912 47.019 1.00 65.49 91 SER E O 1
ATOM 8471 N N . ASN E 1 88 ? -12.142 -10.866 46.988 1.00 57.19 92 ASN E N 1
ATOM 8472 C CA . ASN E 1 88 ? -12.447 -11.152 48.376 1.00 64.50 92 ASN E CA 1
ATOM 8473 C C . ASN E 1 88 ? -11.387 -10.720 49.386 1.00 62.63 92 ASN E C 1
ATOM 8474 O O . ASN E 1 88 ? -11.558 -11.015 50.577 1.00 65.83 92 ASN E O 1
ATOM 8479 N N . SER E 1 89 ? -10.312 -10.034 48.983 1.00 69.25 93 SER E N 1
ATOM 8480 C CA . SER E 1 89 ? -9.284 -9.774 49.992 1.00 63.14 93 SER E CA 1
ATOM 8481 C C . SER E 1 89 ? -9.499 -8.475 50.739 1.00 58.09 93 SER E C 1
ATOM 8482 O O . SER E 1 89 ? -9.047 -7.429 50.307 1.00 45.60 93 SER E O 1
ATOM 8485 N N . GLU E 1 90 ? -10.259 -8.550 51.826 1.00 61.63 94 GLU E N 1
ATOM 8486 C CA . GLU E 1 90 ? -10.618 -7.371 52.601 1.00 67.74 94 GLU E CA 1
ATOM 8487 C C . GLU E 1 90 ? -9.700 -7.111 53.790 1.00 61.88 94 GLU E C 1
ATOM 8488 O O . GLU E 1 90 ? -9.876 -6.124 54.503 1.00 65.30 94 GLU E O 1
ATOM 8494 N N . ASN E 1 91 ? -8.723 -7.983 54.012 1.00 50.17 95 ASN E N 1
ATOM 8495 C CA . ASN E 1 91 ? -7.882 -7.838 55.192 1.00 51.17 95 ASN E CA 1
ATOM 8496 C C . ASN E 1 91 ? -6.619 -7.038 54.907 1.00 71.02 95 ASN E C 1
ATOM 8497 O O . ASN E 1 91 ? -5.715 -7.494 54.210 1.00 48.83 95 ASN E O 1
ATOM 8502 N N . GLY E 1 92 A -6.574 -5.838 55.475 1.00 82.21 95 GLY E N 1
ATOM 8503 C CA . GLY E 1 92 A -5.458 -4.930 55.310 1.00 71.24 95 GLY E CA 1
ATOM 8504 C C . GLY E 1 92 A -4.955 -4.471 56.660 1.00 53.27 95 GLY E C 1
ATOM 8505 O O . GLY E 1 92 A -4.526 -5.278 57.481 1.00 62.92 95 GLY E O 1
ATOM 8506 N N . THR E 1 93 ? -5.010 -3.164 56.890 1.00 56.73 96 THR E N 1
ATOM 8507 C CA . THR E 1 93 ? -4.610 -2.617 58.159 1.00 62.94 96 THR E CA 1
ATOM 8508 C C . THR E 1 93 ? -5.782 -2.964 59.084 1.00 56.04 96 THR E C 1
ATOM 8509 O O . THR E 1 93 ? -6.926 -2.620 58.824 1.00 51.19 96 THR E O 1
ATOM 8513 N N . CYS E 1 94 ? -5.502 -3.690 60.146 1.00 64.26 97 CYS E N 1
ATOM 8514 C CA . CYS E 1 94 ? -6.559 -4.040 61.067 1.00 46.95 97 CYS E CA 1
ATOM 8515 C C . CYS E 1 94 ? -6.849 -2.906 62.057 1.00 44.79 97 CYS E C 1
ATOM 8516 O O . CYS E 1 94 ? -7.965 -2.769 62.542 1.00 46.53 97 CYS E O 1
ATOM 8519 N N . TYR E 1 95 ? -5.843 -2.094 62.369 1.00 49.55 98 TYR E N 1
ATOM 8520 C CA . TYR E 1 95 ? -6.073 -0.913 63.209 1.00 47.13 98 TYR E CA 1
ATOM 8521 C C . TYR E 1 95 ? -6.262 0.289 62.299 1.00 45.56 98 TYR E C 1
ATOM 8522 O O . TYR E 1 95 ? -5.406 0.565 61.459 1.00 54.99 98 TYR E O 1
ATOM 8531 N N . PRO E 1 96 ? -7.379 1.013 62.462 1.00 42.97 99 PRO E N 1
ATOM 8532 C CA . PRO E 1 96 ? -7.774 2.070 61.515 1.00 47.03 99 PRO E CA 1
ATOM 8533 C C . PRO E 1 96 ? -6.748 3.206 61.356 1.00 46.53 99 PRO E C 1
ATOM 8534 O O . PRO E 1 96 ? -6.218 3.731 62.351 1.00 45.18 99 PRO E O 1
ATOM 8538 N N . GLY E 1 97 ? -6.460 3.570 60.108 1.00 33.30 100 GLY E N 1
ATOM 8539 C CA . GLY E 1 97 ? -5.608 4.718 59.840 1.00 38.38 100 GLY E CA 1
ATOM 8540 C C . GLY E 1 97 ? -5.216 4.839 58.382 1.00 38.14 100 GLY E C 1
ATOM 8541 O O . GLY E 1 97 ? -5.760 4.134 57.537 1.00 46.24 100 GLY E O 1
ATOM 8542 N N . ASP E 1 98 ? -4.255 5.713 58.088 1.00 38.68 101 ASP E N 1
ATOM 8543 C CA . ASP E 1 98 ? -3.786 5.899 56.714 1.00 40.37 101 ASP E CA 1
ATOM 8544 C C . ASP E 1 98 ? -2.518 5.095 56.490 1.00 51.72 101 ASP E C 1
ATOM 8545 O O . ASP E 1 98 ? -1.637 5.097 57.353 1.00 47.90 101 ASP E O 1
ATOM 8550 N N . PHE E 1 99 ? -2.432 4.413 55.344 1.00 39.49 102 PHE E N 1
ATOM 8551 C CA . PHE E 1 99 ? -1.177 3.866 54.847 1.00 41.12 102 PHE E CA 1
ATOM 8552 C C . PHE E 1 99 ? -0.572 4.889 53.870 1.00 45.46 102 PHE E C 1
ATOM 8553 O O . PHE E 1 99 ? -1.118 5.133 52.803 1.00 55.77 102 PHE E O 1
ATOM 8561 N N . ILE E 1 100 ? 0.559 5.482 54.212 1.00 40.41 103 ILE E N 1
ATOM 8562 C CA . ILE E 1 100 ? 1.054 6.608 53.426 1.00 43.50 103 ILE E CA 1
ATOM 8563 C C . ILE E 1 100 ? 1.859 6.207 52.174 1.00 38.82 103 ILE E C 1
ATOM 8564 O O . ILE E 1 100 ? 2.808 5.441 52.230 1.00 45.63 103 ILE E O 1
ATOM 8569 N N . ASP E 1 101 ? 1.467 6.747 51.036 1.00 42.66 104 ASP E N 1
ATOM 8570 C CA . ASP E 1 101 ? 2.067 6.381 49.763 1.00 44.36 104 ASP E CA 1
ATOM 8571 C C . ASP E 1 101 ? 1.944 4.894 49.516 1.00 49.84 104 ASP E C 1
ATOM 8572 O O . ASP E 1 101 ? 2.816 4.273 48.896 1.00 46.77 104 ASP E O 1
ATOM 8577 N N . TYR E 1 102 ? 0.841 4.345 50.012 1.00 36.72 105 TYR E N 1
ATOM 8578 C CA . TYR E 1 102 ? 0.516 2.948 49.828 1.00 47.74 105 TYR E CA 1
ATOM 8579 C C . TYR E 1 102 ? 0.582 2.560 48.348 1.00 36.59 105 TYR E C 1
ATOM 8580 O O . TYR E 1 102 ? 1.275 1.620 47.967 1.00 47.18 105 TYR E O 1
ATOM 8589 N N . GLU E 1 103 ? -0.103 3.309 47.505 1.00 34.03 106 GLU E N 1
ATOM 8590 C CA . GLU E 1 103 ? -0.103 2.999 46.088 1.00 42.44 106 GLU E CA 1
ATOM 8591 C C . GLU E 1 103 ? 1.321 3.062 45.478 1.00 50.73 106 GLU E C 1
ATOM 8592 O O . GLU E 1 103 ? 1.623 2.356 44.509 1.00 52.87 106 GLU E O 1
ATOM 8598 N N . GLU E 1 104 ? 2.193 3.903 46.039 1.00 52.56 107 GLU E N 1
ATOM 8599 C CA . GLU E 1 104 ? 3.584 3.957 45.561 1.00 51.18 107 GLU E CA 1
ATOM 8600 C C . GLU E 1 104 ? 4.337 2.720 45.999 1.00 41.05 107 GLU E C 1
ATOM 8601 O O . GLU E 1 104 ? 5.149 2.206 45.234 1.00 34.48 107 GLU E O 1
ATOM 8607 N N . LEU E 1 105 ? 4.073 2.280 47.233 1.00 31.28 108 LEU E N 1
ATOM 8608 C CA . LEU E 1 105 ? 4.614 1.035 47.752 1.00 34.68 108 LEU E CA 1
ATOM 8609 C C . LEU E 1 105 ? 4.222 -0.110 46.827 1.00 47.62 108 LEU E C 1
ATOM 8610 O O . LEU E 1 105 ? 5.065 -0.930 46.433 1.00 46.95 108 LEU E O 1
ATOM 8615 N N . ARG E 1 106 ? 2.943 -0.148 46.470 1.00 40.55 109 ARG E N 1
ATOM 8616 C CA . ARG E 1 106 ? 2.475 -1.141 45.526 1.00 43.08 109 ARG E CA 1
ATOM 8617 C C . ARG E 1 106 ? 3.297 -1.149 44.228 1.00 44.93 109 ARG E C 1
ATOM 8618 O O . ARG E 1 106 ? 3.821 -2.195 43.842 1.00 53.14 109 ARG E O 1
ATOM 8626 N N . GLU E 1 107 ? 3.424 0.007 43.573 1.00 45.35 110 GLU E N 1
ATOM 8627 C CA . GLU E 1 107 ? 4.212 0.114 42.346 1.00 44.07 110 GLU E CA 1
ATOM 8628 C C . GLU E 1 107 ? 5.675 -0.347 42.530 1.00 49.54 110 GLU E C 1
ATOM 8629 O O . GLU E 1 107 ? 6.254 -0.951 41.627 1.00 47.12 110 GLU E O 1
ATOM 8635 N N . GLN E 1 108 ? 6.256 -0.059 43.698 1.00 47.57 111 GLN E N 1
ATOM 8636 C CA . GLN E 1 108 ? 7.553 -0.607 44.089 1.00 46.41 111 GLN E CA 1
ATOM 8637 C C . GLN E 1 108 ? 7.539 -2.139 44.034 1.00 58.44 111 GLN E C 1
ATOM 8638 O O . GLN E 1 108 ? 8.360 -2.747 43.335 1.00 56.01 111 GLN E O 1
ATOM 8644 N N . LEU E 1 109 ? 6.592 -2.748 44.749 1.00 57.14 112 LEU E N 1
ATOM 8645 C CA . LEU E 1 109 ? 6.441 -4.207 44.785 1.00 55.59 112 LEU E CA 1
ATOM 8646 C C . LEU E 1 109 ? 6.280 -4.883 43.405 1.00 54.56 112 LEU E C 1
ATOM 8647 O O . LEU E 1 109 ? 6.612 -6.053 43.247 1.00 64.46 112 LEU E O 1
ATOM 8652 N N . SER E 1 110 ? 5.793 -4.146 42.414 1.00 47.09 113 SER E N 1
ATOM 8653 C CA . SER E 1 110 ? 5.614 -4.684 41.060 1.00 63.89 113 SER E CA 1
ATOM 8654 C C . SER E 1 110 ? 6.941 -4.967 40.343 1.00 58.69 113 SER E C 1
ATOM 8655 O O . SER E 1 110 ? 6.985 -5.703 39.352 1.00 62.84 113 SER E O 1
ATOM 8658 N N . SER E 1 111 ? 8.008 -4.330 40.810 1.00 49.73 114 SER E N 1
ATOM 8659 C CA . SER E 1 111 ? 9.354 -4.634 40.317 1.00 70.50 114 SER E CA 1
ATOM 8660 C C . SER E 1 111 ? 10.124 -5.621 41.225 1.00 73.72 114 SER E C 1
ATOM 8661 O O . SER E 1 111 ? 11.324 -5.844 41.014 1.00 62.43 114 SER E O 1
ATOM 8664 N N . VAL E 1 112 ? 9.454 -6.147 42.262 1.00 57.06 115 VAL E N 1
ATOM 8665 C CA . VAL E 1 112 ? 10.108 -7.028 43.232 1.00 46.19 115 VAL E CA 1
ATOM 8666 C C . VAL E 1 112 ? 9.859 -8.516 42.974 1.00 56.44 115 VAL E C 1
ATOM 8667 O O . VAL E 1 112 ? 8.751 -8.999 43.142 1.00 56.06 115 VAL E O 1
ATOM 8671 N N . SER E 1 113 ? 10.897 -9.240 42.565 1.00 64.35 116 SER E N 1
ATOM 8672 C CA . SER E 1 113 ? 10.752 -10.662 42.224 1.00 52.63 116 SER E CA 1
ATOM 8673 C C . SER E 1 113 ? 10.769 -11.609 43.435 1.00 58.15 116 SER E C 1
ATOM 8674 O O . SER E 1 113 ? 10.144 -12.679 43.402 1.00 51.76 116 SER E O 1
ATOM 8677 N N . SER E 1 114 ? 11.436 -11.177 44.511 1.00 40.34 117 SER E N 1
ATOM 8678 C CA . SER E 1 114 ? 11.611 -11.978 45.724 1.00 43.71 117 SER E CA 1
ATOM 8679 C C . SER E 1 114 ? 12.317 -11.172 46.808 1.00 53.44 117 SER E C 1
ATOM 8680 O O . SER E 1 114 ? 13.022 -10.211 46.514 1.00 55.65 117 SER E O 1
ATOM 8683 N N . PHE E 1 115 ? 12.183 -11.599 48.059 1.00 47.98 118 PHE E N 1
ATOM 8684 C CA . PHE E 1 115 ? 12.918 -10.950 49.136 1.00 53.91 118 PHE E CA 1
ATOM 8685 C C . PHE E 1 115 ? 13.370 -11.917 50.218 1.00 58.45 118 PHE E C 1
ATOM 8686 O O . PHE E 1 115 ? 12.908 -13.051 50.272 1.00 60.01 118 PHE E O 1
ATOM 8694 N N . GLU E 1 116 ? 14.285 -11.475 51.073 1.00 48.85 119 GLU E N 1
ATOM 8695 C CA . GLU E 1 116 ? 14.528 -12.201 52.304 1.00 54.50 119 GLU E CA 1
ATOM 8696 C C . GLU E 1 116 ? 14.044 -11.331 53.446 1.00 55.71 119 GLU E C 1
ATOM 8697 O O . GLU E 1 116 ? 14.468 -10.185 53.595 1.00 55.35 119 GLU E O 1
ATOM 8703 N N . LYS E 1 117 ? 13.124 -11.872 54.234 1.00 57.09 120 LYS E N 1
ATOM 8704 C CA . LYS E 1 117 ? 12.596 -11.171 55.394 1.00 46.85 120 LYS E CA 1
ATOM 8705 C C . LYS E 1 117 ? 13.492 -11.379 56.594 1.00 44.59 120 LYS E C 1
ATOM 8706 O O . LYS E 1 117 ? 13.949 -12.486 56.834 1.00 66.44 120 LYS E O 1
ATOM 8712 N N . PHE E 1 118 ? 13.734 -10.331 57.364 1.00 41.04 121 PHE E N 1
ATOM 8713 C CA . PHE E 1 118 ? 14.647 -10.472 58.490 1.00 49.70 121 PHE E CA 1
ATOM 8714 C C . PHE E 1 118 ? 14.271 -9.605 59.676 1.00 55.28 121 PHE E C 1
ATOM 8715 O O . PHE E 1 118 ? 13.637 -8.560 59.530 1.00 50.87 121 PHE E O 1
ATOM 8723 N N . GLU E 1 119 ? 14.671 -10.041 60.863 1.00 51.10 122 GLU E N 1
ATOM 8724 C CA . GLU E 1 119 ? 14.435 -9.233 62.037 1.00 57.28 122 GLU E CA 1
ATOM 8725 C C . GLU E 1 119 ? 15.369 -8.033 61.920 1.00 66.70 122 GLU E C 1
ATOM 8726 O O . GLU E 1 119 ? 16.577 -8.184 61.756 1.00 72.02 122 GLU E O 1
ATOM 8732 N N . ILE E 1 120 ? 14.803 -6.835 61.965 1.00 70.10 123 ILE E N 1
ATOM 8733 C CA . ILE E 1 120 ? 15.610 -5.622 61.841 1.00 67.66 123 ILE E CA 1
ATOM 8734 C C . ILE E 1 120 ? 15.963 -5.149 63.248 1.00 60.01 123 ILE E C 1
ATOM 8735 O O . ILE E 1 120 ? 17.122 -5.222 63.645 1.00 65.70 123 ILE E O 1
ATOM 8740 N N . PHE E 1 121 ? 14.977 -4.725 64.026 1.00 53.14 124 PHE E N 1
ATOM 8741 C CA . PHE E 1 121 ? 15.214 -4.584 65.453 1.00 53.50 124 PHE E CA 1
ATOM 8742 C C . PHE E 1 121 ? 14.470 -5.704 66.138 1.00 61.35 124 PHE E C 1
ATOM 8743 O O . PHE E 1 121 ? 13.239 -5.677 66.199 1.00 68.09 124 PHE E O 1
ATOM 8751 N N . PRO E 1 122 ? 15.208 -6.717 66.628 1.00 73.38 125 PRO E N 1
ATOM 8752 C CA . PRO E 1 122 ? 14.552 -7.881 67.233 1.00 66.84 125 PRO E CA 1
ATOM 8753 C C . PRO E 1 122 ? 13.911 -7.534 68.581 1.00 60.42 125 PRO E C 1
ATOM 8754 O O . PRO E 1 122 ? 14.544 -6.919 69.426 1.00 61.04 125 PRO E O 1
ATOM 8758 N N . LYS E 1 123 A 12.676 -7.982 68.773 1.00 57.89 125 LYS E N 1
ATOM 8759 C CA . LYS E 1 123 A 11.822 -7.546 69.877 1.00 56.25 125 LYS E CA 1
ATOM 8760 C C . LYS E 1 123 A 12.358 -7.790 71.298 1.00 58.76 125 LYS E C 1
ATOM 8761 O O . LYS E 1 123 A 12.027 -7.039 72.226 1.00 61.65 125 LYS E O 1
ATOM 8767 N N . THR E 1 124 B 13.158 -8.845 71.468 1.00 74.06 125 THR E N 1
ATOM 8768 C CA . THR E 1 124 B 13.710 -9.214 72.788 1.00 76.32 125 THR E CA 1
ATOM 8769 C C . THR E 1 124 B 14.939 -8.376 73.214 1.00 78.33 125 THR E C 1
ATOM 8770 O O . THR E 1 124 B 15.034 -7.949 74.365 1.00 77.57 125 THR E O 1
ATOM 8774 N N . SER E 1 125 C 15.854 -8.136 72.274 1.00 74.73 125 SER E N 1
ATOM 8775 C CA . SER E 1 125 C 17.067 -7.347 72.514 1.00 81.92 125 SER E CA 1
ATOM 8776 C C . SER E 1 125 C 16.841 -5.837 72.556 1.00 89.08 125 SER E C 1
ATOM 8777 O O . SER E 1 125 C 17.395 -5.130 73.406 1.00 83.11 125 SER E O 1
ATOM 8780 N N . SER E 1 126 ? 16.045 -5.351 71.610 1.00 84.58 126 SER E N 1
ATOM 8781 C CA . SER E 1 126 ? 16.190 -3.984 71.131 1.00 66.23 126 SER E CA 1
ATOM 8782 C C . SER E 1 126 ? 15.671 -2.907 72.057 1.00 73.35 126 SER E C 1
ATOM 8783 O O . SER E 1 126 ? 16.180 -1.787 72.025 1.00 58.39 126 SER E O 1
ATOM 8786 N N . TRP E 1 127 ? 14.694 -3.230 72.902 1.00 72.33 127 TRP E N 1
ATOM 8787 C CA . TRP E 1 127 ? 14.012 -2.164 73.639 1.00 73.48 127 TRP E CA 1
ATOM 8788 C C . TRP E 1 127 ? 14.019 -2.327 75.158 1.00 79.54 127 TRP E C 1
ATOM 8789 O O . TRP E 1 127 ? 12.954 -2.388 75.788 1.00 75.45 127 TRP E O 1
ATOM 8800 N N . PRO E 1 128 ? 15.225 -2.317 75.759 1.00 84.72 128 PRO E N 1
ATOM 8801 C CA . PRO E 1 128 ? 15.369 -2.650 77.180 1.00 89.89 128 PRO E CA 1
ATOM 8802 C C . PRO E 1 128 ? 14.677 -1.665 78.119 1.00 84.43 128 PRO E C 1
ATOM 8803 O O . PRO E 1 128 ? 14.247 -2.057 79.204 1.00 75.88 128 PRO E O 1
ATOM 8807 N N . ASN E 1 129 ? 14.575 -0.408 77.709 1.00 90.98 129 ASN E N 1
ATOM 8808 C CA . ASN E 1 129 ? 13.968 0.613 78.553 1.00 93.26 129 ASN E CA 1
ATOM 8809 C C . ASN E 1 129 ? 12.484 0.784 78.256 1.00 85.99 129 ASN E C 1
ATOM 8810 O O . ASN E 1 129 ? 11.804 1.630 78.844 1.00 85.59 129 ASN E O 1
ATOM 8815 N N . HIS E 1 130 ? 11.982 -0.040 77.346 1.00 89.49 130 HIS E N 1
ATOM 8816 C CA . HIS E 1 130 ? 10.605 0.087 76.891 1.00 87.62 130 HIS E CA 1
ATOM 8817 C C . HIS E 1 130 ? 9.792 -1.187 77.093 1.00 80.41 130 HIS E C 1
ATOM 8818 O O . HIS E 1 130 ? 10.352 -2.278 77.170 1.00 91.05 130 HIS E O 1
ATOM 8825 N N . GLU E 1 131 ? 8.473 -1.050 77.162 1.00 74.05 131 GLU E N 1
ATOM 8826 C CA . GLU E 1 131 ? 7.619 -2.215 77.334 1.00 78.69 131 GLU E CA 1
ATOM 8827 C C . GLU E 1 131 ? 7.201 -2.800 75.991 1.00 75.97 131 GLU E C 1
ATOM 8828 O O . GLU E 1 131 ? 6.455 -2.170 75.232 1.00 90.35 131 GLU E O 1
ATOM 8834 N N . THR E 1 132 ? 7.677 -4.017 75.724 1.00 65.23 132 THR E N 1
ATOM 8835 C CA . THR E 1 132 ? 7.379 -4.738 74.486 1.00 69.49 132 THR E CA 1
ATOM 8836 C C . THR E 1 132 ? 6.155 -5.687 74.511 1.00 64.86 132 THR E C 1
ATOM 8837 O O . THR E 1 132 ? 5.775 -6.219 73.467 1.00 67.41 132 THR E O 1
ATOM 8841 N N . THR E 1 133 ? 5.560 -5.937 75.675 1.00 73.52 133 THR E N 1
ATOM 8842 C CA . THR E 1 133 ? 4.501 -6.964 75.764 1.00 81.37 133 THR E CA 1
ATOM 8843 C C . THR E 1 133 ? 3.026 -6.524 75.745 1.00 69.62 133 THR E C 1
ATOM 8844 O O . THR E 1 133 ? 2.136 -7.375 75.678 1.00 68.99 133 THR E O 1
ATOM 8848 N N . LYS E 1 134 A 2.781 -5.214 75.765 1.00 70.26 133 LYS E N 1
ATOM 8849 C CA . LYS E 1 134 A 1.433 -4.612 75.906 1.00 61.10 133 LYS E CA 1
ATOM 8850 C C . LYS E 1 134 A 0.732 -4.238 74.583 1.00 52.61 133 LYS E C 1
ATOM 8851 O O . LYS E 1 134 A -0.387 -3.710 74.571 1.00 72.64 133 LYS E O 1
ATOM 8857 N N . GLY E 1 135 ? 1.390 -4.596 73.488 1.00 55.58 134 GLY E N 1
ATOM 8858 C CA . GLY E 1 135 ? 1.271 -4.043 72.148 1.00 40.62 134 GLY E CA 1
ATOM 8859 C C . GLY E 1 135 ? 0.176 -4.660 71.297 1.00 60.62 134 GLY E C 1
ATOM 8860 O O . GLY E 1 135 ? 0.421 -4.922 70.110 1.00 55.57 134 GLY E O 1
ATOM 8861 N N . VAL E 1 136 ? -0.913 -5.094 71.943 1.00 47.08 135 VAL E N 1
ATOM 8862 C CA . VAL E 1 136 ? -2.044 -5.766 71.288 1.00 51.84 135 VAL E CA 1
ATOM 8863 C C . VAL E 1 136 ? -3.371 -4.985 71.364 1.00 53.04 135 VAL E C 1
ATOM 8864 O O . VAL E 1 136 ? -3.545 -4.112 72.214 1.00 53.03 135 VAL E O 1
ATOM 8868 N N . THR E 1 137 ? -4.294 -5.301 70.456 1.00 45.96 136 THR E N 1
ATOM 8869 C CA . THR E 1 137 ? -5.580 -4.607 70.360 1.00 54.43 136 THR E CA 1
ATOM 8870 C C . THR E 1 137 ? -6.694 -5.515 69.807 1.00 56.94 136 THR E C 1
ATOM 8871 O O . THR E 1 137 ? -6.432 -6.450 69.037 1.00 56.65 136 THR E O 1
ATOM 8875 N N . ALA E 1 138 ? -7.941 -5.209 70.169 1.00 54.06 137 ALA E N 1
ATOM 8876 C CA . ALA E 1 138 ? -9.093 -5.998 69.716 1.00 49.82 137 ALA E CA 1
ATOM 8877 C C . ALA E 1 138 ? -9.388 -5.802 68.227 1.00 59.09 137 ALA E C 1
ATOM 8878 O O . ALA E 1 138 ? -10.164 -6.552 67.632 1.00 51.79 137 ALA E O 1
ATOM 8880 N N . ALA E 1 139 ? -8.775 -4.791 67.625 1.00 53.15 138 ALA E N 1
ATOM 8881 C CA . ALA E 1 139 ? -8.986 -4.538 66.209 1.00 45.60 138 ALA E CA 1
ATOM 8882 C C . ALA E 1 139 ? -8.114 -5.449 65.335 1.00 48.08 138 ALA E C 1
ATOM 8883 O O . ALA E 1 139 ? -8.290 -5.542 64.114 1.00 41.65 138 ALA E O 1
ATOM 8885 N N . CYS E 1 140 ? -7.102 -6.025 65.973 1.00 51.43 139 CYS E N 1
ATOM 8886 C CA . CYS E 1 140 ? -6.195 -7.010 65.383 1.00 48.42 139 CYS E CA 1
ATOM 8887 C C . CYS E 1 140 ? -6.502 -8.461 65.724 1.00 60.65 139 CYS E C 1
ATOM 8888 O O . CYS E 1 140 ? -5.676 -9.337 65.482 1.00 67.24 139 CYS E O 1
ATOM 8891 N N . SER E 1 141 ? -7.641 -8.688 66.375 1.00 67.66 140 SER E N 1
ATOM 8892 C CA . SER E 1 141 ? -7.904 -9.948 67.066 1.00 53.28 140 SER E CA 1
ATOM 8893 C C . SER E 1 141 ? -7.636 -11.174 66.214 1.00 54.64 140 SER E C 1
ATOM 8894 O O . SER E 1 141 ? -7.912 -11.197 65.010 1.00 62.07 140 SER E O 1
ATOM 8897 N N . TYR E 1 142 ? -7.002 -12.157 66.842 1.00 49.82 141 TYR E N 1
ATOM 8898 C CA . TYR E 1 142 ? -6.741 -13.428 66.194 1.00 53.30 141 TYR E CA 1
ATOM 8899 C C . TYR E 1 142 ? -6.677 -14.576 67.224 1.00 63.10 141 TYR E C 1
ATOM 8900 O O . TYR E 1 142 ? -6.135 -14.409 68.333 1.00 52.30 141 TYR E O 1
ATOM 8909 N N . ALA E 1 143 ? -7.215 -15.736 66.832 1.00 50.28 142 ALA E N 1
ATOM 8910 C CA . ALA E 1 143 ? -7.309 -16.932 67.690 1.00 63.12 142 ALA E CA 1
ATOM 8911 C C . ALA E 1 143 ? -7.918 -16.677 69.072 1.00 51.66 142 ALA E C 1
ATOM 8912 O O . ALA E 1 143 ? -7.345 -17.084 70.078 1.00 50.75 142 ALA E O 1
ATOM 8914 N N . GLY E 1 144 ? -9.061 -15.998 69.116 1.00 52.30 143 GLY E N 1
ATOM 8915 C CA . GLY E 1 144 ? -9.730 -15.703 70.372 1.00 48.21 143 GLY E CA 1
ATOM 8916 C C . GLY E 1 144 ? -9.119 -14.645 71.287 1.00 56.74 143 GLY E C 1
ATOM 8917 O O . GLY E 1 144 ? -9.544 -14.510 72.449 1.00 48.04 143 GLY E O 1
ATOM 8918 N N . ALA E 1 145 ? -8.147 -13.885 70.781 1.00 48.70 144 ALA E N 1
ATOM 8919 C CA . ALA E 1 145 ? -7.427 -12.895 71.606 1.00 53.61 144 ALA E CA 1
ATOM 8920 C C . ALA E 1 145 ? -7.118 -11.593 70.884 1.00 53.21 144 ALA E C 1
ATOM 8921 O O . ALA E 1 145 ? -7.159 -11.519 69.658 1.00 57.24 144 ALA E O 1
ATOM 8923 N N . SER E 1 146 ? -6.776 -10.570 71.659 1.00 61.61 145 SER E N 1
ATOM 8924 C CA . SER E 1 146 ? -6.152 -9.383 71.092 1.00 47.64 145 SER E CA 1
ATOM 8925 C C . SER E 1 146 ? -4.747 -9.742 70.623 1.00 49.36 145 SER E C 1
ATOM 8926 O O . SER E 1 146 ? -4.077 -10.606 71.206 1.00 45.93 145 SER E O 1
ATOM 8929 N N . SER E 1 147 ? -4.334 -9.077 69.551 1.00 49.65 146 SER E N 1
ATOM 8930 C CA . SER E 1 147 ? -3.059 -9.307 68.889 1.00 48.85 146 SER E CA 1
ATOM 8931 C C . SER E 1 147 ? -2.636 -8.014 68.189 1.00 53.70 146 SER E C 1
ATOM 8932 O O . SER E 1 147 ? -3.172 -6.943 68.479 1.00 52.58 146 SER E O 1
ATOM 8935 N N . PHE E 1 148 ? -1.640 -8.123 67.311 1.00 38.27 147 PHE E N 1
ATOM 8936 C CA . PHE E 1 148 ? -1.160 -7.005 66.527 1.00 44.21 147 PHE E CA 1
ATOM 8937 C C . PHE E 1 148 ? -0.465 -7.526 65.281 1.00 55.77 147 PHE E C 1
ATOM 8938 O O . PHE E 1 148 ? -0.361 -8.743 65.091 1.00 45.45 147 PHE E O 1
ATOM 8946 N N . TYR E 1 149 ? 0.031 -6.608 64.450 1.00 50.53 148 TYR E N 1
ATOM 8947 C CA . TYR E 1 149 ? 0.779 -6.974 63.250 1.00 49.28 148 TYR E CA 1
ATOM 8948 C C . TYR E 1 149 ? 2.009 -7.818 63.630 1.00 48.45 148 TYR E C 1
ATOM 8949 O O . TYR E 1 149 ? 2.536 -7.718 64.748 1.00 43.92 148 TYR E O 1
ATOM 8958 N N . ARG E 1 150 ? 2.403 -8.706 62.726 1.00 45.09 149 ARG E N 1
ATOM 8959 C CA . ARG E 1 150 ? 3.558 -9.583 62.943 1.00 49.78 149 ARG E CA 1
ATOM 8960 C C . ARG E 1 150 ? 4.874 -8.853 62.660 1.00 53.66 149 ARG E C 1
ATOM 8961 O O . ARG E 1 150 ? 5.907 -9.160 63.248 1.00 55.39 149 ARG E O 1
ATOM 8969 N N . ASN E 1 151 ? 4.830 -7.903 61.729 1.00 51.25 150 ASN E N 1
ATOM 8970 C CA . ASN E 1 151 ? 6.044 -7.254 61.265 1.00 48.85 150 ASN E CA 1
ATOM 8971 C C . ASN E 1 151 ? 6.362 -5.926 61.945 1.00 51.46 150 ASN E C 1
ATOM 8972 O O . ASN E 1 151 ? 7.379 -5.304 61.631 1.00 43.66 150 ASN E O 1
ATOM 8977 N N . LEU E 1 152 ? 5.505 -5.508 62.879 1.00 44.74 151 LEU E N 1
ATOM 8978 C CA . LEU E 1 152 ? 5.743 -4.288 63.654 1.00 47.57 151 LEU E CA 1
ATOM 8979 C C . LEU E 1 152 ? 5.531 -4.586 65.124 1.00 47.45 151 LEU E C 1
ATOM 8980 O O . LEU E 1 152 ? 4.824 -5.524 65.477 1.00 39.51 151 LEU E O 1
ATOM 8985 N N . LEU E 1 153 ? 6.125 -3.750 65.967 1.00 43.70 152 LEU E N 1
ATOM 8986 C CA . LEU E 1 153 ? 6.051 -3.891 67.403 1.00 42.48 152 LEU E CA 1
ATOM 8987 C C . LEU E 1 153 ? 5.571 -2.591 68.035 1.00 52.65 152 LEU E C 1
ATOM 8988 O O . LEU E 1 153 ? 6.201 -1.549 67.852 1.00 52.42 152 LEU E O 1
ATOM 8993 N N . TRP E 1 154 ? 4.500 -2.659 68.823 1.00 45.24 153 TRP E N 1
ATOM 8994 C CA . TRP E 1 154 ? 3.932 -1.469 69.452 1.00 48.32 153 TRP E CA 1
ATOM 8995 C C . TRP E 1 154 ? 4.551 -1.264 70.825 1.00 46.75 153 TRP E C 1
ATOM 8996 O O . TRP E 1 154 ? 4.260 -2.000 71.758 1.00 53.91 153 TRP E O 1
ATOM 9007 N N . LEU E 1 155 ? 5.368 -0.220 70.952 1.00 61.67 154 LEU E N 1
ATOM 9008 C CA . LEU E 1 155 ? 6.095 0.065 72.190 1.00 52.55 154 LEU E CA 1
ATOM 9009 C C . LEU E 1 155 ? 5.226 0.924 73.097 1.00 51.69 154 LEU E C 1
ATOM 9010 O O . LEU E 1 155 ? 4.484 1.782 72.614 1.00 60.96 154 LEU E O 1
ATOM 9015 N N . THR E 1 156 ? 5.278 0.662 74.401 1.00 55.18 155 THR E N 1
ATOM 9016 C CA . THR E 1 156 ? 4.559 1.483 75.377 1.00 59.70 155 THR E CA 1
ATOM 9017 C C . THR E 1 156 ? 5.494 1.724 76.536 1.00 66.99 155 THR E C 1
ATOM 9018 O O . THR E 1 156 ? 6.604 1.181 76.569 1.00 64.04 155 THR E O 1
ATOM 9022 N N . LYS E 1 157 ? 5.030 2.500 77.508 1.00 66.65 156 LYS E N 1
ATOM 9023 C CA . LYS E 1 157 ? 5.848 2.807 78.668 1.00 66.53 156 LYS E CA 1
ATOM 9024 C C . LYS E 1 157 ? 6.155 1.558 79.489 1.00 63.65 156 LYS E C 1
ATOM 9025 O O . LYS E 1 157 ? 5.275 0.747 79.769 1.00 75.02 156 LYS E O 1
ATOM 9031 N N . LYS E 1 158 ? 7.425 1.393 79.833 1.00 75.14 157 LYS E N 1
ATOM 9032 C CA . LYS E 1 158 ? 7.830 0.398 80.808 1.00 79.80 157 LYS E CA 1
ATOM 9033 C C . LYS E 1 158 ? 7.654 1.062 82.179 1.00 86.05 157 LYS E C 1
ATOM 9034 O O . LYS E 1 158 ? 8.237 2.117 82.444 1.00 81.99 157 LYS E O 1
ATOM 9040 N N . GLY E 1 159 ? 6.827 0.468 83.036 1.00 63.31 158 GLY E N 1
ATOM 9041 C CA . GLY E 1 159 ? 6.509 1.074 84.317 1.00 75.14 158 GLY E CA 1
ATOM 9042 C C . GLY E 1 159 ? 5.786 2.404 84.153 1.00 95.46 158 GLY E C 1
ATOM 9043 O O . GLY E 1 159 ? 4.743 2.472 83.493 1.00 88.15 158 GLY E O 1
ATOM 9044 N N . SER E 1 160 ? 6.321 3.452 84.780 1.00 95.55 159 SER E N 1
ATOM 9045 C CA . SER E 1 160 ? 5.842 4.824 84.588 1.00 83.28 159 SER E CA 1
ATOM 9046 C C . SER E 1 160 ? 6.683 5.595 83.561 1.00 83.59 159 SER E C 1
ATOM 9047 O O . SER E 1 160 ? 6.462 6.779 83.325 1.00 83.11 159 SER E O 1
ATOM 9050 N N . SER E 1 161 ? 7.662 4.928 82.967 1.00 89.81 160 SER E N 1
ATOM 9051 C CA . SER E 1 161 ? 8.722 5.637 82.263 1.00 74.44 160 SER E CA 1
ATOM 9052 C C . SER E 1 161 ? 8.755 5.327 80.773 1.00 76.25 160 SER E C 1
ATOM 9053 O O . SER E 1 161 ? 8.763 4.165 80.365 1.00 86.95 160 SER E O 1
ATOM 9056 N N . TYR E 1 162 ? 8.776 6.378 79.963 1.00 77.44 161 TYR E N 1
ATOM 9057 C CA . TYR E 1 162 ? 9.053 6.242 78.540 1.00 69.59 161 TYR E CA 1
ATOM 9058 C C . TYR E 1 162 ? 10.176 7.210 78.176 1.00 71.53 161 TYR E C 1
ATOM 9059 O O . TYR E 1 162 ? 9.930 8.358 77.800 1.00 73.72 161 TYR E O 1
ATOM 9068 N N . PRO E 1 163 ? 11.419 6.743 78.284 1.00 78.76 162 PRO E N 1
ATOM 9069 C CA . PRO E 1 163 ? 12.580 7.554 77.918 1.00 81.68 162 PRO E CA 1
ATOM 9070 C C . PRO E 1 163 ? 12.619 7.763 76.412 1.00 78.86 162 PRO E C 1
ATOM 9071 O O . PRO E 1 163 ? 11.991 6.982 75.696 1.00 83.44 162 PRO E O 1
ATOM 9075 N N . LYS E 1 164 ? 13.339 8.783 75.944 1.00 70.13 163 LYS E N 1
ATOM 9076 C CA . LYS E 1 164 ? 13.600 8.947 74.514 1.00 74.79 163 LYS E CA 1
ATOM 9077 C C . LYS E 1 164 ? 14.353 7.733 73.960 1.00 69.91 163 LYS E C 1
ATOM 9078 O O . LYS E 1 164 ? 15.348 7.311 74.529 1.00 67.09 163 LYS E O 1
ATOM 9084 N N . LEU E 1 165 ? 13.875 7.157 72.865 1.00 63.26 164 LEU E N 1
ATOM 9085 C CA . LEU E 1 165 ? 14.555 5.997 72.307 1.00 59.08 164 LEU E CA 1
ATOM 9086 C C . LEU E 1 165 ? 15.253 6.372 71.021 1.00 69.18 164 LEU E C 1
ATOM 9087 O O . LEU E 1 165 ? 14.728 7.139 70.216 1.00 65.65 164 LEU E O 1
ATOM 9092 N N . SER E 1 166 ? 16.442 5.823 70.828 1.00 60.90 165 SER E N 1
ATOM 9093 C CA . SER E 1 166 ? 17.183 6.071 69.614 1.00 52.99 165 SER E CA 1
ATOM 9094 C C . SER E 1 166 ? 17.762 4.746 69.193 1.00 53.62 165 SER E C 1
ATOM 9095 O O . SER E 1 166 ? 18.415 4.074 69.982 1.00 76.60 165 SER E O 1
ATOM 9098 N N . LYS E 1 167 ? 17.477 4.352 67.963 1.00 51.18 166 LYS E N 1
ATOM 9099 C CA . LYS E 1 167 ? 17.879 3.059 67.463 1.00 55.27 166 LYS E CA 1
ATOM 9100 C C . LYS E 1 167 ? 18.125 3.193 65.973 1.00 59.03 166 LYS E C 1
ATOM 9101 O O . LYS E 1 167 ? 17.383 3.890 65.279 1.00 62.44 166 LYS E O 1
ATOM 9107 N N . SER E 1 168 ? 19.154 2.522 65.475 1.00 48.29 167 SER E N 1
ATOM 9108 C CA . SER E 1 168 ? 19.543 2.662 64.084 1.00 48.26 167 SER E CA 1
ATOM 9109 C C . SER E 1 168 ? 19.801 1.286 63.493 1.00 46.05 167 SER E C 1
ATOM 9110 O O . SER E 1 168 ? 20.060 0.329 64.202 1.00 43.92 167 SER E O 1
ATOM 9113 N N . TYR E 1 169 ? 19.718 1.180 62.186 1.00 41.32 168 TYR E N 1
ATOM 9114 C CA . TYR E 1 169 ? 20.024 -0.068 61.541 1.00 48.79 168 TYR E CA 1
ATOM 9115 C C . TYR E 1 169 ? 20.850 0.315 60.338 1.00 61.94 168 TYR E C 1
ATOM 9116 O O . TYR E 1 169 ? 20.480 1.213 59.578 1.00 67.33 168 TYR E O 1
ATOM 9125 N N . VAL E 1 170 ? 21.982 -0.345 60.167 1.00 64.95 169 VAL E N 1
ATOM 9126 C CA . VAL E 1 170 ? 22.799 -0.060 59.011 1.00 67.61 169 VAL E CA 1
ATOM 9127 C C . VAL E 1 170 ? 22.539 -1.172 58.018 1.00 56.82 169 VAL E C 1
ATOM 9128 O O . VAL E 1 170 ? 22.538 -2.336 58.381 1.00 68.65 169 VAL E O 1
ATOM 9132 N N . ASN E 1 171 ? 22.281 -0.812 56.774 1.00 55.90 170 ASN E N 1
ATOM 9133 C CA . ASN E 1 171 ? 22.028 -1.809 55.767 1.00 56.85 170 ASN E CA 1
ATOM 9134 C C . ASN E 1 171 ? 23.277 -2.192 55.012 1.00 60.82 170 ASN E C 1
ATOM 9135 O O . ASN E 1 171 ? 23.829 -1.392 54.247 1.00 64.67 170 ASN E O 1
ATOM 9140 N N . ASN E 1 172 ? 23.637 -3.459 55.167 1.00 59.92 171 ASN E N 1
ATOM 9141 C CA . ASN E 1 172 ? 24.453 -4.158 54.206 1.00 69.09 171 ASN E CA 1
ATOM 9142 C C . ASN E 1 172 ? 23.873 -5.535 53.871 1.00 74.93 171 ASN E C 1
ATOM 9143 O O . ASN E 1 172 ? 24.489 -6.551 54.192 1.00 79.63 171 ASN E O 1
ATOM 9148 N N . LYS E 1 173 ? 22.715 -5.589 53.206 1.00 70.34 172 LYS E N 1
ATOM 9149 C CA . LYS E 1 173 ? 22.324 -6.837 52.612 1.00 49.51 172 LYS E CA 1
ATOM 9150 C C . LYS E 1 173 ? 22.896 -6.784 51.203 1.00 54.72 172 LYS E C 1
ATOM 9151 O O . LYS E 1 173 ? 22.715 -7.701 50.390 1.00 58.77 172 LYS E O 1
ATOM 9157 N N . GLY E 1 174 ? 23.542 -5.648 50.917 1.00 52.67 173 GLY E N 1
ATOM 9158 C CA . GLY E 1 174 ? 23.887 -5.248 49.559 1.00 54.44 173 GLY E CA 1
ATOM 9159 C C . GLY E 1 174 ? 22.681 -5.143 48.629 1.00 70.56 173 GLY E C 1
ATOM 9160 O O . GLY E 1 174 ? 22.765 -5.472 47.441 1.00 57.28 173 GLY E O 1
ATOM 9161 N N . LYS E 1 175 ? 21.547 -4.704 49.166 1.00 65.91 174 LYS E N 1
ATOM 9162 C CA . LYS E 1 175 ? 20.339 -4.531 48.357 1.00 59.52 174 LYS E CA 1
ATOM 9163 C C . LYS E 1 175 ? 19.383 -3.553 49.045 1.00 61.43 174 LYS E C 1
ATOM 9164 O O . LYS E 1 175 ? 19.548 -3.259 50.236 1.00 61.36 174 LYS E O 1
ATOM 9170 N N . GLU E 1 176 ? 18.407 -3.034 48.298 1.00 55.67 175 GLU E N 1
ATOM 9171 C CA . GLU E 1 176 ? 17.332 -2.242 48.902 1.00 59.34 175 GLU E CA 1
ATOM 9172 C C . GLU E 1 176 ? 16.686 -3.029 50.041 1.00 57.82 175 GLU E C 1
ATOM 9173 O O . GLU E 1 176 ? 16.373 -4.216 49.898 1.00 61.91 175 GLU E O 1
ATOM 9179 N N . VAL E 1 177 ? 16.501 -2.360 51.169 1.00 49.66 176 VAL E N 1
ATOM 9180 C CA . VAL E 1 177 ? 15.740 -2.919 52.268 1.00 51.83 176 VAL E CA 1
ATOM 9181 C C . VAL E 1 177 ? 14.482 -2.108 52.547 1.00 54.30 176 VAL E C 1
ATOM 9182 O O . VAL E 1 177 ? 14.564 -0.929 52.893 1.00 53.94 176 VAL E O 1
ATOM 9186 N N . LEU E 1 178 ? 13.320 -2.754 52.414 1.00 62.73 177 LEU E N 1
ATOM 9187 C CA . LEU E 1 178 ? 12.037 -2.123 52.727 1.00 42.76 177 LEU E CA 1
ATOM 9188 C C . LEU E 1 178 ? 11.795 -2.097 54.242 1.00 33.27 177 LEU E C 1
ATOM 9189 O O . LEU E 1 178 ? 11.797 -3.125 54.900 1.00 46.18 177 LEU E O 1
ATOM 9194 N N . VAL E 1 179 ? 11.611 -0.904 54.792 1.00 42.57 178 VAL E N 1
ATOM 9195 C CA . VAL E 1 179 ? 11.356 -0.734 56.219 1.00 40.59 178 VAL E CA 1
ATOM 9196 C C . VAL E 1 179 ? 9.986 -0.083 56.455 1.00 53.85 178 VAL E C 1
ATOM 9197 O O . VAL E 1 179 ? 9.674 0.971 55.883 1.00 51.93 178 VAL E O 1
ATOM 9201 N N . LEU E 1 180 ? 9.177 -0.716 57.299 1.00 40.52 179 LEU E N 1
ATOM 9202 C CA . LEU E 1 180 ? 7.858 -0.215 57.596 1.00 36.22 179 LEU E CA 1
ATOM 9203 C C . LEU E 1 180 ? 7.758 0.123 59.059 1.00 39.92 179 LEU E C 1
ATOM 9204 O O . LEU E 1 180 ? 8.420 -0.478 59.885 1.00 45.56 179 LEU E O 1
ATOM 9209 N N . TRP E 1 181 ? 6.918 1.095 59.379 1.00 50.21 180 TRP E N 1
ATOM 9210 C CA . TRP E 1 181 ? 6.650 1.439 60.766 1.00 40.36 180 TRP E CA 1
ATOM 9211 C C . TRP E 1 181 ? 5.362 2.190 60.795 1.00 37.88 180 TRP E C 1
ATOM 9212 O O . TRP E 1 181 ? 4.741 2.420 59.757 1.00 38.41 180 TRP E O 1
ATOM 9223 N N . GLY E 1 182 ? 5.000 2.633 61.986 1.00 36.99 181 GLY E N 1
ATOM 9224 C CA . GLY E 1 182 ? 3.762 3.332 62.179 1.00 30.96 181 GLY E CA 1
ATOM 9225 C C . GLY E 1 182 ? 3.897 4.336 63.300 1.00 45.72 181 GLY E C 1
ATOM 9226 O O . GLY E 1 182 ? 4.822 4.250 64.105 1.00 48.06 181 GLY E O 1
ATOM 9227 N N . VAL E 1 183 ? 2.977 5.306 63.312 1.00 48.78 182 VAL E N 1
ATOM 9228 C CA . VAL E 1 183 ? 2.840 6.305 64.371 1.00 41.95 182 VAL E CA 1
ATOM 9229 C C . VAL E 1 183 ? 1.401 6.199 64.826 1.00 40.21 182 VAL E C 1
ATOM 9230 O O . VAL E 1 183 ? 0.517 5.946 64.012 1.00 45.52 182 VAL E O 1
ATOM 9234 N N . HIS E 1 184 ? 1.161 6.397 66.116 1.00 32.69 183 HIS E N 1
ATOM 9235 C CA . HIS E 1 184 ? -0.154 6.172 66.682 1.00 43.11 183 HIS E CA 1
ATOM 9236 C C . HIS E 1 184 ? -0.725 7.445 67.289 1.00 46.10 183 HIS E C 1
ATOM 9237 O O . HIS E 1 184 ? -0.006 8.204 67.940 1.00 50.08 183 HIS E O 1
ATOM 9244 N N . HIS E 1 185 ? -2.028 7.641 67.108 1.00 47.15 184 HIS E N 1
ATOM 9245 C CA . HIS E 1 185 ? -2.707 8.841 67.561 1.00 48.12 184 HIS E CA 1
ATOM 9246 C C . HIS E 1 185 ? -3.892 8.514 68.447 1.00 47.13 184 HIS E C 1
ATOM 9247 O O . HIS E 1 185 ? -5.024 8.392 67.966 1.00 48.03 184 HIS E O 1
ATOM 9254 N N . PRO E 1 186 ? -3.643 8.376 69.752 1.00 43.00 185 PRO E N 1
ATOM 9255 C CA . PRO E 1 186 ? -4.704 8.150 70.746 1.00 55.61 185 PRO E CA 1
ATOM 9256 C C . PRO E 1 186 ? -5.768 9.257 70.776 1.00 58.47 185 PRO E C 1
ATOM 9257 O O . PRO E 1 186 ? -5.489 10.397 70.421 1.00 58.90 185 PRO E O 1
ATOM 9261 N N . PRO E 1 187 ? -7.008 8.898 71.140 1.00 68.63 186 PRO E N 1
ATOM 9262 C CA . PRO E 1 187 ? -8.133 9.838 71.155 1.00 64.50 186 PRO E CA 1
ATOM 9263 C C . PRO E 1 187 ? -8.115 10.865 72.295 1.00 62.42 186 PRO E C 1
ATOM 9264 O O . PRO E 1 187 ? -8.673 11.946 72.131 1.00 75.42 186 PRO E O 1
ATOM 9268 N N . THR E 1 188 ? -7.509 10.534 73.432 1.00 67.25 187 THR E N 1
ATOM 9269 C CA . THR E 1 188 ? -7.439 11.480 74.553 1.00 76.64 187 THR E CA 1
ATOM 9270 C C . THR E 1 188 ? -6.024 11.608 75.112 1.00 85.47 187 THR E C 1
ATOM 9271 O O . THR E 1 188 ? -5.181 10.724 74.925 1.00 81.91 187 THR E O 1
ATOM 9275 N N . GLY E 1 189 ? -5.775 12.713 75.810 1.00 83.42 188 GLY E N 1
ATOM 9276 C CA . GLY E 1 189 ? -4.479 12.937 76.416 1.00 81.54 188 GLY E CA 1
ATOM 9277 C C . GLY E 1 189 ? -4.209 11.865 77.442 1.00 74.01 188 GLY E C 1
ATOM 9278 O O . GLY E 1 189 ? -3.094 11.361 77.555 1.00 88.14 188 GLY E O 1
ATOM 9279 N N . THR E 1 190 ? -5.256 11.507 78.178 1.00 81.80 189 THR E N 1
ATOM 9280 C CA . THR E 1 190 ? -5.181 10.480 79.218 1.00 91.30 189 THR E CA 1
ATOM 9281 C C . THR E 1 190 ? -4.700 9.133 78.661 1.00 83.15 189 THR E C 1
ATOM 9282 O O . THR E 1 190 ? -3.921 8.419 79.302 1.00 75.46 189 THR E O 1
ATOM 9286 N N . ASP E 1 191 ? -5.165 8.803 77.460 1.00 83.43 190 ASP E N 1
ATOM 9287 C CA . ASP E 1 191 ? -4.755 7.577 76.788 1.00 88.34 190 ASP E CA 1
ATOM 9288 C C . ASP E 1 191 ? -3.297 7.668 76.386 1.00 76.44 190 ASP E C 1
ATOM 9289 O O . ASP E 1 191 ? -2.580 6.664 76.398 1.00 73.01 190 ASP E O 1
ATOM 9294 N N . GLN E 1 192 ? -2.884 8.877 76.004 1.00 70.25 191 GLN E N 1
ATOM 9295 C CA . GLN E 1 192 ? -1.504 9.150 75.625 1.00 73.33 191 GLN E CA 1
ATOM 9296 C C . GLN E 1 192 ? -0.631 8.924 76.859 1.00 78.29 191 GLN E C 1
ATOM 9297 O O . GLN E 1 192 ? 0.392 8.224 76.792 1.00 62.29 191 GLN E O 1
ATOM 9303 N N . GLN E 1 193 ? -1.068 9.493 77.986 1.00 73.07 192 GLN E N 1
ATOM 9304 C CA . GLN E 1 193 ? -0.414 9.282 79.276 1.00 79.45 192 GLN E CA 1
ATOM 9305 C C . GLN E 1 193 ? -0.404 7.791 79.624 1.00 78.20 192 GLN E C 1
ATOM 9306 O O . GLN E 1 193 ? 0.574 7.261 80.149 1.00 68.77 192 GLN E O 1
ATOM 9312 N N . SER E 1 194 ? -1.506 7.118 79.317 1.00 80.46 193 SER E N 1
ATOM 9313 C CA . SER E 1 194 ? -1.664 5.720 79.681 1.00 77.30 193 SER E CA 1
ATOM 9314 C C . SER E 1 194 ? -0.730 4.790 78.891 1.00 74.36 193 SER E C 1
ATOM 9315 O O . SER E 1 194 ? -0.297 3.749 79.393 1.00 62.50 193 SER E O 1
ATOM 9318 N N . LEU E 1 195 ? -0.411 5.166 77.660 1.00 64.35 194 LEU E N 1
ATOM 9319 C CA . LEU E 1 195 ? 0.443 4.330 76.825 1.00 62.47 194 LEU E CA 1
ATOM 9320 C C . LEU E 1 195 ? 1.908 4.753 76.861 1.00 66.57 194 LEU E C 1
ATOM 9321 O O . LEU E 1 195 ? 2.786 3.977 77.237 1.00 68.40 194 LEU E O 1
ATOM 9326 N N . TYR E 1 196 ? 2.168 5.950 76.344 1.00 71.92 195 TYR E N 1
ATOM 9327 C CA . TYR E 1 196 ? 3.521 6.483 76.244 1.00 60.11 195 TYR E CA 1
ATOM 9328 C C . TYR E 1 196 ? 3.946 7.474 77.341 1.00 66.07 195 TYR E C 1
ATOM 9329 O O . TYR E 1 196 ? 5.106 7.897 77.391 1.00 63.66 195 TYR E O 1
ATOM 9338 N N . GLN E 1 197 ? 2.998 7.851 78.196 1.00 70.73 196 GLN E N 1
ATOM 9339 C CA . GLN E 1 197 ? 3.250 8.613 79.426 1.00 76.80 196 GLN E CA 1
ATOM 9340 C C . GLN E 1 197 ? 3.601 10.090 79.220 1.00 74.27 196 GLN E C 1
ATOM 9341 O O . GLN E 1 197 ? 3.347 10.929 80.088 1.00 79.12 196 GLN E O 1
ATOM 9347 N N . ASN E 1 198 ? 4.030 10.445 78.021 1.00 68.95 197 ASN E N 1
ATOM 9348 C CA . ASN E 1 198 ? 4.536 11.791 77.819 1.00 58.53 197 ASN E CA 1
ATOM 9349 C C . ASN E 1 198 ? 3.592 12.634 76.963 1.00 62.26 197 ASN E C 1
ATOM 9350 O O . ASN E 1 198 ? 3.454 12.400 75.762 1.00 67.18 197 ASN E O 1
ATOM 9355 N N . ALA E 1 199 ? 2.956 13.617 77.594 1.00 64.56 198 ALA E N 1
ATOM 9356 C CA . ALA E 1 199 ? 1.879 14.387 76.966 1.00 84.88 198 ALA E CA 1
ATOM 9357 C C . ALA E 1 199 ? 2.224 14.976 75.598 1.00 86.00 198 ALA E C 1
ATOM 9358 O O . ALA E 1 199 ? 1.462 14.826 74.642 1.00 88.58 198 ALA E O 1
ATOM 9360 N N . ASP E 1 200 ? 3.357 15.657 75.498 1.00 83.59 199 ASP E N 1
ATOM 9361 C CA . ASP E 1 200 ? 3.761 16.172 74.201 1.00 90.40 199 ASP E CA 1
ATOM 9362 C C . ASP E 1 200 ? 4.943 15.354 73.742 1.00 82.79 199 ASP E C 1
ATOM 9363 O O . ASP E 1 200 ? 6.034 15.479 74.294 1.00 82.61 199 ASP E O 1
ATOM 9368 N N . ALA E 1 201 ? 4.736 14.522 72.728 1.00 66.27 200 ALA E N 1
ATOM 9369 C CA . ALA E 1 201 ? 5.812 13.663 72.249 1.00 55.02 200 ALA E CA 1
ATOM 9370 C C . ALA E 1 201 ? 5.975 13.719 70.731 1.00 51.10 200 ALA E C 1
ATOM 9371 O O . ALA E 1 201 ? 5.204 14.376 70.032 1.00 54.55 200 ALA E O 1
ATOM 9373 N N . TYR E 1 202 ? 6.962 12.996 70.223 1.00 42.10 201 TYR E N 1
ATOM 9374 C CA . TYR E 1 202 ? 7.291 13.059 68.812 1.00 51.18 201 TYR E CA 1
ATOM 9375 C C . TYR E 1 202 ? 8.005 11.778 68.363 1.00 53.41 201 TYR E C 1
ATOM 9376 O O . TYR E 1 202 ? 8.475 10.984 69.192 1.00 47.07 201 TYR E O 1
ATOM 9385 N N . VAL E 1 203 ? 8.077 11.593 67.048 1.00 45.66 202 VAL E N 1
ATOM 9386 C CA . VAL E 1 203 ? 8.797 10.485 66.430 1.00 46.01 202 VAL E CA 1
ATOM 9387 C C . VAL E 1 203 ? 9.612 11.086 65.289 1.00 53.21 202 VAL E C 1
ATOM 9388 O O . VAL E 1 203 ? 9.069 11.814 64.455 1.00 50.64 202 VAL E O 1
ATOM 9392 N N . SER E 1 204 ? 10.913 10.809 65.261 1.00 53.34 203 SER E N 1
ATOM 9393 C CA . SER E 1 204 ? 11.770 11.296 64.193 1.00 50.09 203 SER E CA 1
ATOM 9394 C C . SER E 1 204 ? 12.302 10.063 63.488 1.00 50.42 203 SER E C 1
ATOM 9395 O O . SER E 1 204 ? 12.735 9.111 64.130 1.00 50.30 203 SER E O 1
ATOM 9398 N N . VAL E 1 205 ? 12.244 10.071 62.168 1.00 39.38 204 VAL E N 1
ATOM 9399 C CA . VAL E 1 205 ? 12.772 8.979 61.389 1.00 37.29 204 VAL E CA 1
ATOM 9400 C C . VAL E 1 205 ? 13.622 9.630 60.342 1.00 50.70 204 VAL E C 1
ATOM 9401 O O . VAL E 1 205 ? 13.128 10.427 59.553 1.00 59.00 204 VAL E O 1
ATOM 9405 N N . GLY E 1 206 ? 14.889 9.250 60.282 1.00 59.67 205 GLY E N 1
ATOM 9406 C CA . GLY E 1 206 ? 15.804 9.928 59.397 1.00 57.88 205 GLY E CA 1
ATOM 9407 C C . GLY E 1 206 ? 16.800 8.948 58.828 1.00 55.29 205 GLY E C 1
ATOM 9408 O O . GLY E 1 206 ? 17.010 7.862 59.349 1.00 63.77 205 GLY E O 1
ATOM 9409 N N . SER E 1 207 ? 17.429 9.378 57.750 1.00 67.12 206 SER E N 1
ATOM 9410 C CA . SER E 1 207 ? 18.088 8.509 56.803 1.00 55.48 206 SER E CA 1
ATOM 9411 C C . SER E 1 207 ? 19.010 9.445 56.017 1.00 71.25 206 SER E C 1
ATOM 9412 O O . SER E 1 207 ? 19.257 10.584 56.438 1.00 73.34 206 SER E O 1
ATOM 9415 N N . SER E 1 208 ? 19.578 8.950 54.927 1.00 61.89 207 SER E N 1
ATOM 9416 C CA . SER E 1 208 ? 20.146 9.828 53.922 1.00 63.65 207 SER E CA 1
ATOM 9417 C C . SER E 1 208 ? 18.999 10.415 53.120 1.00 76.49 207 SER E C 1
ATOM 9418 O O . SER E 1 208 ? 18.732 11.615 53.174 1.00 94.18 207 SER E O 1
ATOM 9421 N N . LYS E 1 209 ? 18.305 9.552 52.389 1.00 75.14 208 LYS E N 1
ATOM 9422 C CA . LYS E 1 209 ? 17.244 10.000 51.495 1.00 77.66 208 LYS E CA 1
ATOM 9423 C C . LYS E 1 209 ? 15.909 10.316 52.197 1.00 94.84 208 LYS E C 1
ATOM 9424 O O . LYS E 1 209 ? 15.008 10.900 51.578 1.00 101.16 208 LYS E O 1
ATOM 9430 N N . TYR E 1 210 ? 15.772 9.945 53.472 1.00 85.96 209 TYR E N 1
ATOM 9431 C CA . TYR E 1 210 ? 14.474 10.085 54.146 1.00 77.01 209 TYR E CA 1
ATOM 9432 C C . TYR E 1 210 ? 14.513 10.837 55.487 1.00 69.04 209 TYR E C 1
ATOM 9433 O O . TYR E 1 210 ? 15.271 10.481 56.392 1.00 60.09 209 TYR E O 1
ATOM 9442 N N . ASN E 1 211 ? 13.694 11.881 55.604 1.00 60.66 210 ASN E N 1
ATOM 9443 C CA . ASN E 1 211 ? 13.613 12.661 56.838 1.00 58.11 210 ASN E CA 1
ATOM 9444 C C . ASN E 1 211 ? 12.164 13.059 57.121 1.00 69.17 210 ASN E C 1
ATOM 9445 O O . ASN E 1 211 ? 11.495 13.630 56.256 1.00 78.44 210 ASN E O 1
ATOM 9450 N N . ARG E 1 212 ? 11.657 12.722 58.303 1.00 53.48 211 ARG E N 1
ATOM 9451 C CA . ARG E 1 212 ? 10.305 13.128 58.673 1.00 41.72 211 ARG E CA 1
ATOM 9452 C C . ARG E 1 212 ? 10.090 13.210 60.194 1.00 48.21 211 ARG E C 1
ATOM 9453 O O . ARG E 1 212 ? 10.626 12.400 60.939 1.00 61.28 211 ARG E O 1
ATOM 9461 N N . ARG E 1 213 ? 9.263 14.144 60.647 1.00 54.99 212 ARG E N 1
ATOM 9462 C CA . ARG E 1 213 ? 8.951 14.268 62.068 1.00 49.45 212 ARG E CA 1
ATOM 9463 C C . ARG E 1 213 ? 7.429 14.241 62.256 1.00 55.08 212 ARG E C 1
ATOM 9464 O O . ARG E 1 213 ? 6.685 14.886 61.508 1.00 61.81 212 ARG E O 1
ATOM 9472 N N . PHE E 1 214 ? 6.973 13.465 63.233 1.00 54.68 213 PHE E N 1
ATOM 9473 C CA . PHE E 1 214 ? 5.542 13.263 63.463 1.00 43.47 213 PHE E CA 1
ATOM 9474 C C . PHE E 1 214 ? 5.198 13.691 64.882 1.00 49.97 213 PHE E C 1
ATOM 9475 O O . PHE E 1 214 ? 5.939 13.419 65.828 1.00 56.50 213 PHE E O 1
ATOM 9483 N N . THR E 1 215 ? 4.073 14.368 65.029 1.00 46.08 214 THR E N 1
ATOM 9484 C CA . THR E 1 215 ? 3.568 14.692 66.337 1.00 43.97 214 THR E CA 1
ATOM 9485 C C . THR E 1 215 ? 2.197 14.036 66.355 1.00 60.88 214 THR E C 1
ATOM 9486 O O . THR E 1 215 ? 1.557 13.922 65.308 1.00 58.04 214 THR E O 1
ATOM 9490 N N . PRO E 1 216 ? 1.788 13.506 67.513 1.00 62.88 215 PRO E N 1
ATOM 9491 C CA . PRO E 1 216 ? 0.457 12.919 67.649 1.00 56.31 215 PRO E CA 1
ATOM 9492 C C . PRO E 1 216 ? -0.653 13.945 67.608 1.00 64.77 215 PRO E C 1
ATOM 9493 O O . PRO E 1 216 ? -0.635 14.920 68.364 1.00 61.77 215 PRO E O 1
ATOM 9497 N N . GLU E 1 217 ? -1.656 13.663 66.786 1.00 67.02 216 GLU E N 1
ATOM 9498 C CA . GLU E 1 217 ? -2.864 14.452 66.768 1.00 62.86 216 GLU E CA 1
ATOM 9499 C C . GLU E 1 217 ? -3.858 13.771 67.708 1.00 66.60 216 GLU E C 1
ATOM 9500 O O . GLU E 1 217 ? -4.370 12.700 67.393 1.00 69.12 216 GLU E O 1
ATOM 9506 N N . ILE E 1 218 ? -4.146 14.400 68.848 1.00 63.81 217 ILE E N 1
ATOM 9507 C CA . ILE E 1 218 ? -5.074 13.825 69.827 1.00 70.62 217 ILE E CA 1
ATOM 9508 C C . ILE E 1 218 ? -6.461 14.456 69.743 1.00 65.85 217 ILE E C 1
ATOM 9509 O O . ILE E 1 218 ? -6.660 15.619 70.098 1.00 71.46 217 ILE E O 1
ATOM 9514 N N . ALA E 1 219 ? -7.415 13.667 69.262 1.00 61.19 218 ALA E N 1
ATOM 9515 C CA . ALA E 1 219 ? -8.756 14.171 69.016 1.00 81.58 218 ALA E CA 1
ATOM 9516 C C . ALA E 1 219 ? -9.781 13.046 69.039 1.00 87.67 218 ALA E C 1
ATOM 9517 O O . ALA E 1 219 ? -9.443 11.874 68.828 1.00 68.70 218 ALA E O 1
ATOM 9519 N N . ALA E 1 220 ? -11.037 13.418 69.281 1.00 78.40 219 ALA E N 1
ATOM 9520 C CA . ALA E 1 220 ? -12.146 12.475 69.216 1.00 87.95 219 ALA E CA 1
ATOM 9521 C C . ALA E 1 220 ? -12.402 12.052 67.769 1.00 88.99 219 ALA E C 1
ATOM 9522 O O . ALA E 1 220 ? -12.443 12.898 66.868 1.00 81.78 219 ALA E O 1
ATOM 9524 N N . ARG E 1 221 ? -12.557 10.745 67.554 1.00 67.90 220 ARG E N 1
ATOM 9525 C CA . ARG E 1 221 ? -12.910 10.208 66.241 1.00 60.73 220 ARG E CA 1
ATOM 9526 C C . ARG E 1 221 ? -14.081 9.247 66.329 1.00 64.28 220 ARG E C 1
ATOM 9527 O O . ARG E 1 221 ? -14.300 8.618 67.372 1.00 69.79 220 ARG E O 1
ATOM 9535 N N . PRO E 1 222 ? -14.833 9.118 65.224 1.00 57.02 221 PRO E N 1
ATOM 9536 C CA . PRO E 1 222 ? -15.779 8.001 65.139 1.00 61.37 221 PRO E CA 1
ATOM 9537 C C . PRO E 1 222 ? -14.994 6.696 65.220 1.00 67.69 221 PRO E C 1
ATOM 9538 O O . PRO E 1 222 ? -13.860 6.618 64.714 1.00 54.41 221 PRO E O 1
ATOM 9542 N N . LYS E 1 223 ? -15.580 5.702 65.883 1.00 67.10 222 LYS E N 1
ATOM 9543 C CA . LYS E 1 223 ? -14.907 4.436 66.091 1.00 51.71 222 LYS E CA 1
ATOM 9544 C C . LYS E 1 223 ? -14.905 3.656 64.793 1.00 51.66 222 LYS E C 1
ATOM 9545 O O . LYS E 1 223 ? -15.883 3.658 64.048 1.00 59.88 222 LYS E O 1
ATOM 9551 N N . VAL E 1 224 ? -13.778 3.030 64.500 1.00 44.67 223 VAL E N 1
ATOM 9552 C CA . VAL E 1 224 ? -13.701 2.064 63.421 1.00 42.37 223 VAL E CA 1
ATOM 9553 C C . VAL E 1 224 ? -13.055 0.844 64.052 1.00 52.01 223 VAL E C 1
ATOM 9554 O O . VAL E 1 224 ? -12.015 0.970 64.694 1.00 51.47 223 VAL E O 1
ATOM 9558 N N . ARG E 1 225 ? -13.695 -0.317 63.909 1.00 52.30 224 ARG E N 1
ATOM 9559 C CA . ARG E 1 225 ? -13.302 -1.512 64.645 1.00 38.06 224 ARG E CA 1
ATOM 9560 C C . ARG E 1 225 ? -13.076 -1.164 66.113 1.00 51.35 224 ARG E C 1
ATOM 9561 O O . ARG E 1 225 ? -12.047 -1.536 66.712 1.00 47.93 224 ARG E O 1
ATOM 9569 N N . ASP E 1 226 ? -14.031 -0.412 66.656 1.00 50.23 225 ASP E N 1
ATOM 9570 C CA . ASP E 1 226 ? -14.067 -0.020 68.068 1.00 61.98 225 ASP E CA 1
ATOM 9571 C C . ASP E 1 226 ? -12.855 0.790 68.536 1.00 55.31 225 ASP E C 1
ATOM 9572 O O . ASP E 1 226 ? -12.465 0.718 69.702 1.00 58.31 225 ASP E O 1
ATOM 9577 N N . GLN E 1 227 ? -12.276 1.580 67.633 1.00 64.36 226 GLN E N 1
ATOM 9578 C CA . GLN E 1 227 ? -11.121 2.418 67.984 1.00 56.54 226 GLN E CA 1
ATOM 9579 C C . GLN E 1 227 ? -11.355 3.887 67.660 1.00 56.14 226 GLN E C 1
ATOM 9580 O O . GLN E 1 227 ? -11.448 4.261 66.488 1.00 54.77 226 GLN E O 1
ATOM 9586 N N . ALA E 1 228 ? -11.416 4.728 68.685 1.00 55.94 227 ALA E N 1
ATOM 9587 C CA . ALA E 1 228 ? -11.436 6.172 68.447 1.00 67.14 227 ALA E CA 1
ATOM 9588 C C . ALA E 1 228 ? -10.050 6.691 68.031 1.00 60.98 227 ALA E C 1
ATOM 9589 O O . ALA E 1 228 ? -9.924 7.739 67.396 1.00 63.10 227 ALA E O 1
ATOM 9591 N N . GLY E 1 229 ? -9.009 5.953 68.379 1.00 47.05 228 GLY E N 1
ATOM 9592 C CA . GLY E 1 229 ? -7.677 6.344 67.970 1.00 54.81 228 GLY E CA 1
ATOM 9593 C C . GLY E 1 229 ? -7.433 6.053 66.502 1.00 52.26 228 GLY E C 1
ATOM 9594 O O . GLY E 1 229 ? -8.313 5.534 65.806 1.00 50.22 228 GLY E O 1
ATOM 9595 N N . ARG E 1 230 ? -6.235 6.391 66.030 1.00 42.23 229 ARG E N 1
ATOM 9596 C CA . ARG E 1 230 ? -5.830 6.080 64.664 1.00 37.51 229 ARG E CA 1
ATOM 9597 C C . ARG E 1 230 ? -4.354 5.732 64.648 1.00 46.95 229 ARG E C 1
ATOM 9598 O O . ARG E 1 230 ? -3.599 6.058 65.576 1.00 41.20 229 ARG E O 1
ATOM 9606 N N . MET E 1 231 ? -3.942 5.038 63.599 1.00 44.85 230 MET E N 1
ATOM 9607 C CA . MET E 1 231 ? -2.543 4.687 63.460 1.00 41.16 230 MET E CA 1
ATOM 9608 C C . MET E 1 231 ? -2.113 4.892 62.009 1.00 51.33 230 MET E C 1
ATOM 9609 O O . MET E 1 231 ? -2.628 4.218 61.106 1.00 45.00 230 MET E O 1
ATOM 9614 N N . ASN E 1 232 ? -1.168 5.801 61.769 1.00 43.22 231 ASN E N 1
ATOM 9615 C CA . ASN E 1 232 ? -0.629 5.946 60.412 1.00 39.74 231 ASN E CA 1
ATOM 9616 C C . ASN E 1 232 ? 0.578 5.018 60.164 1.00 44.09 231 ASN E C 1
ATOM 9617 O O . ASN E 1 232 ? 1.351 4.761 61.078 1.00 44.41 231 ASN E O 1
ATOM 9622 N N . TYR E 1 233 ? 0.680 4.483 58.944 1.00 34.68 232 TYR E N 1
ATOM 9623 C CA . TYR E 1 233 ? 1.677 3.481 58.564 1.00 37.21 232 TYR E CA 1
ATOM 9624 C C . TYR E 1 233 ? 2.601 4.050 57.498 1.00 47.34 232 TYR E C 1
ATOM 9625 O O . TYR E 1 233 ? 2.137 4.584 56.493 1.00 49.51 232 TYR E O 1
ATOM 9634 N N . TYR E 1 234 ? 3.908 3.903 57.693 1.00 42.00 233 TYR E N 1
ATOM 9635 C CA . TYR E 1 234 ? 4.872 4.515 56.787 1.00 47.19 233 TYR E CA 1
ATOM 9636 C C . TYR E 1 234 ? 5.939 3.544 56.307 1.00 53.11 233 TYR E C 1
ATOM 9637 O O . TYR E 1 234 ? 6.089 2.444 56.845 1.00 53.67 233 TYR E O 1
ATOM 9646 N N . TRP E 1 235 ? 6.662 3.948 55.272 1.00 47.29 234 TRP E N 1
ATOM 9647 C CA . TRP E 1 235 ? 7.708 3.100 54.737 1.00 55.91 234 TRP E CA 1
ATOM 9648 C C . TRP E 1 235 ? 8.815 3.842 53.981 1.00 59.62 234 TRP E C 1
ATOM 9649 O O . TRP E 1 235 ? 8.599 4.925 53.427 1.00 45.32 234 TRP E O 1
ATOM 9660 N N . THR E 1 236 ? 9.995 3.234 53.932 1.00 49.22 235 THR E N 1
ATOM 9661 C CA . THR E 1 236 ? 11.028 3.752 53.058 1.00 44.76 235 THR E CA 1
ATOM 9662 C C . THR E 1 236 ? 11.887 2.651 52.423 1.00 49.07 235 THR E C 1
ATOM 9663 O O . THR E 1 236 ? 11.956 1.530 52.926 1.00 41.12 235 THR E O 1
ATOM 9667 N N . LEU E 1 237 ? 12.514 2.970 51.294 1.00 38.19 236 LEU E N 1
ATOM 9668 C CA . LEU E 1 237 ? 13.511 2.073 50.726 1.00 47.48 236 LEU E CA 1
ATOM 9669 C C . LEU E 1 237 ? 14.889 2.527 51.194 1.00 54.68 236 LEU E C 1
ATOM 9670 O O . LEU E 1 237 ? 15.313 3.646 50.921 1.00 55.73 236 LEU E O 1
ATOM 9675 N N . LEU E 1 238 ? 15.558 1.662 51.946 1.00 54.12 237 LEU E N 1
ATOM 9676 C CA . LEU E 1 238 ? 16.827 2.000 52.554 1.00 50.29 237 LEU E CA 1
ATOM 9677 C C . LEU E 1 238 ? 17.957 1.408 51.740 1.00 52.63 237 LEU E C 1
ATOM 9678 O O . LEU E 1 238 ? 18.082 0.185 51.632 1.00 59.17 237 LEU E O 1
ATOM 9683 N N . GLU E 1 239 ? 18.773 2.285 51.162 1.00 62.03 238 GLU E N 1
ATOM 9684 C CA . GLU E 1 239 ? 19.768 1.883 50.167 1.00 65.62 238 GLU E CA 1
ATOM 9685 C C . GLU E 1 239 ? 20.951 1.153 50.802 1.00 59.23 238 GLU E C 1
ATOM 9686 O O . GLU E 1 239 ? 21.288 1.406 51.962 1.00 55.25 238 GLU E O 1
ATOM 9692 N N . PRO E 1 240 ? 21.584 0.235 50.046 1.00 57.77 239 PRO E N 1
ATOM 9693 C CA . PRO E 1 240 ? 22.737 -0.455 50.644 1.00 54.66 239 PRO E CA 1
ATOM 9694 C C . PRO E 1 240 ? 23.857 0.515 51.059 1.00 64.96 239 PRO E C 1
ATOM 9695 O O . PRO E 1 240 ? 24.273 1.411 50.306 1.00 52.72 239 PRO E O 1
ATOM 9699 N N . GLY E 1 241 ? 24.304 0.345 52.296 1.00 56.25 240 GLY E N 1
ATOM 9700 C CA . GLY E 1 241 ? 25.313 1.209 52.869 1.00 45.52 240 GLY E CA 1
ATOM 9701 C C . GLY E 1 241 ? 24.722 2.242 53.791 1.00 56.81 240 GLY E C 1
ATOM 9702 O O . GLY E 1 241 ? 25.397 2.757 54.691 1.00 64.91 240 GLY E O 1
ATOM 9703 N N . ASP E 1 242 ? 23.440 2.517 53.584 1.00 65.59 241 ASP E N 1
ATOM 9704 C CA . ASP E 1 242 ? 22.727 3.553 54.328 1.00 62.04 241 ASP E CA 1
ATOM 9705 C C . ASP E 1 242 ? 22.413 3.164 55.780 1.00 60.68 241 ASP E C 1
ATOM 9706 O O . ASP E 1 242 ? 22.481 2.000 56.163 1.00 58.88 241 ASP E O 1
ATOM 9711 N N . THR E 1 243 ? 22.124 4.163 56.596 1.00 54.85 242 THR E N 1
ATOM 9712 C CA . THR E 1 243 ? 21.659 3.933 57.949 1.00 55.51 242 THR E CA 1
ATOM 9713 C C . THR E 1 243 ? 20.268 4.566 58.055 1.00 64.89 242 THR E C 1
ATOM 9714 O O . THR E 1 243 ? 19.978 5.560 57.383 1.00 56.16 242 THR E O 1
ATOM 9718 N N . ILE E 1 244 ? 19.400 3.975 58.870 1.00 67.75 243 ILE E N 1
ATOM 9719 C CA . ILE E 1 244 ? 18.152 4.632 59.247 1.00 58.45 243 ILE E CA 1
ATOM 9720 C C . ILE E 1 244 ? 18.109 4.737 60.768 1.00 53.22 243 ILE E C 1
ATOM 9721 O O . ILE E 1 244 ? 18.561 3.846 61.478 1.00 55.17 243 ILE E O 1
ATOM 9726 N N . THR E 1 245 ? 17.607 5.855 61.262 1.00 54.17 244 THR E N 1
ATOM 9727 C CA . THR E 1 245 ? 17.665 6.148 62.682 1.00 55.28 244 THR E CA 1
ATOM 9728 C C . THR E 1 245 ? 16.283 6.584 63.092 1.00 49.69 244 THR E C 1
ATOM 9729 O O . THR E 1 245 ? 15.717 7.477 62.476 1.00 55.21 244 THR E O 1
ATOM 9733 N N . PHE E 1 246 ? 15.739 5.920 64.107 1.00 58.07 245 PHE E N 1
ATOM 9734 C CA . PHE E 1 246 ? 14.429 6.235 64.661 1.00 42.52 245 PHE E CA 1
ATOM 9735 C C . PHE E 1 246 ? 14.689 6.871 65.991 1.00 48.97 245 PHE E C 1
ATOM 9736 O O . PHE E 1 246 ? 15.569 6.428 66.716 1.00 64.45 245 PHE E O 1
ATOM 9744 N N . GLU E 1 247 ? 13.958 7.926 66.308 1.00 52.39 246 GLU E N 1
ATOM 9745 C CA . GLU E 1 247 ? 14.019 8.500 67.641 1.00 52.11 246 GLU E CA 1
ATOM 9746 C C . GLU E 1 247 ? 12.627 8.971 68.068 1.00 61.43 246 GLU E C 1
ATOM 9747 O O . GLU E 1 247 ? 11.940 9.635 67.290 1.00 59.98 246 GLU E O 1
ATOM 9753 N N . ALA E 1 248 ? 12.212 8.604 69.284 1.00 52.03 247 ALA E N 1
ATOM 9754 C CA . ALA E 1 248 ? 10.856 8.867 69.751 1.00 45.92 247 ALA E CA 1
ATOM 9755 C C . ALA E 1 248 ? 10.773 9.085 71.256 1.00 56.74 247 ALA E C 1
ATOM 9756 O O . ALA E 1 248 ? 11.517 8.469 72.023 1.00 53.39 247 ALA E O 1
ATOM 9758 N N . THR E 1 249 ? 9.913 10.019 71.656 1.00 54.90 248 THR E N 1
ATOM 9759 C CA . THR E 1 249 ? 9.465 10.183 73.041 1.00 46.55 248 THR E CA 1
ATOM 9760 C C . THR E 1 249 ? 8.099 9.547 73.249 1.00 58.08 248 THR E C 1
ATOM 9761 O O . THR E 1 249 ? 7.450 9.758 74.285 1.00 59.41 248 THR E O 1
ATOM 9765 N N . GLY E 1 250 ? 7.606 8.885 72.206 1.00 56.73 249 GLY E N 1
ATOM 9766 C CA . GLY E 1 250 ? 6.356 8.145 72.302 1.00 58.99 249 GLY E CA 1
ATOM 9767 C C . GLY E 1 250 ? 5.704 7.855 70.963 1.00 51.31 249 GLY E C 1
ATOM 9768 O O . GLY E 1 250 ? 6.140 8.362 69.934 1.00 57.84 249 GLY E O 1
ATOM 9769 N N . ASN E 1 251 ? 4.653 7.043 70.978 1.00 47.71 250 ASN E N 1
ATOM 9770 C CA . ASN E 1 251 ? 3.827 6.835 69.789 1.00 43.71 250 ASN E CA 1
ATOM 9771 C C . ASN E 1 251 ? 4.447 6.073 68.608 1.00 48.65 250 ASN E C 1
ATOM 9772 O O . ASN E 1 251 ? 3.841 6.000 67.531 1.00 53.63 250 ASN E O 1
ATOM 9777 N N . LEU E 1 252 ? 5.692 5.624 68.744 1.00 36.46 251 LEU E N 1
ATOM 9778 C CA . LEU E 1 252 ? 6.291 4.845 67.659 1.00 43.96 251 LEU E CA 1
ATOM 9779 C C . LEU E 1 252 ? 5.806 3.388 67.614 1.00 55.06 251 LEU E C 1
ATOM 9780 O O . LEU E 1 252 ? 5.992 2.637 68.572 1.00 51.84 251 LEU E O 1
ATOM 9785 N N . ILE E 1 253 ? 5.257 2.961 66.479 1.00 48.77 252 ILE E N 1
ATOM 9786 C CA . ILE E 1 253 ? 4.948 1.558 66.334 1.00 42.17 252 ILE E CA 1
ATOM 9787 C C . ILE E 1 253 ? 6.141 1.095 65.549 1.00 38.96 252 ILE E C 1
ATOM 9788 O O . ILE E 1 253 ? 6.218 1.298 64.339 1.00 41.20 252 ILE E O 1
ATOM 9793 N N . ALA E 1 254 ? 7.046 0.392 66.221 1.00 49.08 253 ALA E N 1
ATOM 9794 C CA . ALA E 1 254 ? 8.405 0.261 65.691 1.00 49.82 253 ALA E CA 1
ATOM 9795 C C . ALA E 1 254 ? 8.521 -0.848 64.664 1.00 36.58 253 ALA E C 1
ATOM 9796 O O . ALA E 1 254 ? 7.755 -1.807 64.693 1.00 53.27 253 ALA E O 1
ATOM 9798 N N . PRO E 1 255 ? 9.471 -0.715 63.740 1.00 37.61 254 PRO E N 1
ATOM 9799 C CA . PRO E 1 255 ? 9.710 -1.845 62.845 1.00 48.14 254 PRO E CA 1
ATOM 9800 C C . PRO E 1 255 ? 10.165 -3.038 63.692 1.00 56.84 254 PRO E C 1
ATOM 9801 O O . PRO E 1 255 ? 10.814 -2.859 64.745 1.00 43.08 254 PRO E O 1
ATOM 9805 N N . TRP E 1 256 ? 9.776 -4.231 63.243 1.00 51.02 255 TRP E N 1
ATOM 9806 C CA . TRP E 1 256 ? 10.205 -5.496 63.824 1.00 49.32 255 TRP E CA 1
ATOM 9807 C C . TRP E 1 256 ? 10.853 -6.308 62.695 1.00 46.92 255 TRP E C 1
ATOM 9808 O O . TRP E 1 256 ? 12.035 -6.668 62.753 1.00 50.65 255 TRP E O 1
ATOM 9819 N N . TYR E 1 257 ? 10.071 -6.618 61.674 1.00 39.59 256 TYR E N 1
ATOM 9820 C CA . TYR E 1 257 ? 10.636 -7.299 60.511 1.00 57.53 256 TYR E CA 1
ATOM 9821 C C . TYR E 1 257 ? 10.751 -6.388 59.261 1.00 52.57 256 TYR E C 1
ATOM 9822 O O . TYR E 1 257 ? 9.891 -5.555 58.986 1.00 53.10 256 TYR E O 1
ATOM 9831 N N . ALA E 1 258 ? 11.820 -6.561 58.502 1.00 46.64 257 ALA E N 1
ATOM 9832 C CA . ALA E 1 258 ? 12.026 -5.767 57.315 1.00 39.89 257 ALA E CA 1
ATOM 9833 C C . ALA E 1 258 ? 12.339 -6.688 56.161 1.00 43.67 257 ALA E C 1
ATOM 9834 O O . ALA E 1 258 ? 12.644 -7.858 56.350 1.00 52.77 257 ALA E O 1
ATOM 9836 N N . PHE E 1 259 ? 12.277 -6.146 54.959 1.00 46.74 258 PHE E N 1
ATOM 9837 C CA . PHE E 1 259 ? 12.401 -6.952 53.771 1.00 46.94 258 PHE E CA 1
ATOM 9838 C C . PHE E 1 259 ? 13.584 -6.499 52.956 1.00 50.49 258 PHE E C 1
ATOM 9839 O O . PHE E 1 259 ? 13.640 -5.346 52.528 1.00 55.48 258 PHE E O 1
ATOM 9847 N N . ALA E 1 260 ? 14.529 -7.405 52.732 1.00 50.31 259 ALA E N 1
ATOM 9848 C CA . ALA E 1 260 ? 15.633 -7.126 51.822 1.00 53.46 259 ALA E CA 1
ATOM 9849 C C . ALA E 1 260 ? 15.164 -7.496 50.428 1.00 42.12 259 ALA E C 1
ATOM 9850 O O . ALA E 1 260 ? 14.902 -8.665 50.177 1.00 62.30 259 ALA E O 1
ATOM 9852 N N . LEU E 1 261 ? 15.105 -6.526 49.513 1.00 49.41 260 LEU E N 1
ATOM 9853 C CA . LEU E 1 261 ? 14.400 -6.713 48.225 1.00 54.69 260 LEU E CA 1
ATOM 9854 C C . LEU E 1 261 ? 15.275 -7.167 47.052 1.00 57.25 260 LEU E C 1
ATOM 9855 O O . LEU E 1 261 ? 16.430 -6.747 46.927 1.00 53.02 260 LEU E O 1
ATOM 9860 N N . ASN E 1 262 ? 14.702 -8.018 46.197 1.00 42.02 261 ASN E N 1
ATOM 9861 C CA . ASN E 1 262 ? 15.355 -8.469 44.970 1.00 40.65 261 ASN E CA 1
ATOM 9862 C C . ASN E 1 262 ? 14.551 -8.084 43.721 1.00 53.19 261 ASN E C 1
ATOM 9863 O O . ASN E 1 262 ? 13.434 -8.575 43.495 1.00 56.00 261 ASN E O 1
ATOM 9868 N N . ARG E 1 263 ? 15.130 -7.202 42.911 1.00 55.12 262 ARG E N 1
ATOM 9869 C CA . ARG E 1 263 ? 14.454 -6.674 41.727 1.00 63.37 262 ARG E CA 1
ATOM 9870 C C . ARG E 1 263 ? 14.494 -7.647 40.562 1.00 61.98 262 ARG E C 1
ATOM 9871 O O . ARG E 1 263 ? 15.446 -8.406 40.394 1.00 63.43 262 ARG E O 1
ATOM 9879 N N . GLY E 1 264 ? 13.440 -7.601 39.763 1.00 59.02 263 GLY E N 1
ATOM 9880 C CA . GLY E 1 264 ? 13.315 -8.396 38.564 1.00 62.22 263 GLY E CA 1
ATOM 9881 C C . GLY E 1 264 ? 12.258 -7.718 37.716 1.00 70.20 263 GLY E C 1
ATOM 9882 O O . GLY E 1 264 ? 11.615 -6.763 38.155 1.00 79.06 263 GLY E O 1
ATOM 9883 N N . SER E 1 265 ? 12.067 -8.205 36.501 1.00 68.94 264 SER E N 1
ATOM 9884 C CA . SER E 1 265 ? 11.125 -7.581 35.587 1.00 72.75 264 SER E CA 1
ATOM 9885 C C . SER E 1 265 ? 10.128 -8.604 35.066 1.00 83.22 264 SER E C 1
ATOM 9886 O O . SER E 1 265 ? 10.383 -9.810 35.094 1.00 79.67 264 SER E O 1
ATOM 9889 N N . GLY E 1 266 A 8.988 -8.114 34.591 1.00 80.50 264 GLY E N 1
ATOM 9890 C CA . GLY E 1 266 A 7.938 -8.980 34.096 1.00 86.33 264 GLY E CA 1
ATOM 9891 C C . GLY E 1 266 A 6.911 -9.332 35.155 1.00 84.72 264 GLY E C 1
ATOM 9892 O O . GLY E 1 266 A 5.942 -10.037 34.874 1.00 88.70 264 GLY E O 1
ATOM 9893 N N . SER E 1 267 ? 7.124 -8.851 36.376 1.00 77.62 265 SER E N 1
ATOM 9894 C CA . SER E 1 267 ? 6.193 -9.111 37.469 1.00 71.65 265 SER E CA 1
ATOM 9895 C C . SER E 1 267 ? 5.100 -8.045 37.538 1.00 66.16 265 SER E C 1
ATOM 9896 O O . SER E 1 267 ? 5.077 -7.106 36.748 1.00 72.18 265 SER E O 1
ATOM 9899 N N . GLY E 1 268 ? 4.195 -8.193 38.494 1.00 64.89 266 GLY E N 1
ATOM 9900 C CA . GLY E 1 268 ? 3.101 -7.255 38.638 1.00 65.30 266 GLY E CA 1
ATOM 9901 C C . GLY E 1 268 ? 2.060 -7.759 39.617 1.00 60.54 266 GLY E C 1
ATOM 9902 O O . GLY E 1 268 ? 2.215 -8.826 40.218 1.00 55.55 266 GLY E O 1
ATOM 9903 N N . ILE E 1 269 ? 1.004 -6.975 39.788 1.00 57.56 267 ILE E N 1
ATOM 9904 C CA . ILE E 1 269 ? -0.103 -7.342 40.652 1.00 50.46 267 ILE E CA 1
ATOM 9905 C C . ILE E 1 269 ? -1.399 -7.351 39.868 1.00 57.41 267 ILE E C 1
ATOM 9906 O O . ILE E 1 269 ? -1.802 -6.336 39.308 1.00 66.79 267 ILE E O 1
ATOM 9911 N N . ILE E 1 270 ? -2.055 -8.501 39.826 1.00 60.64 268 ILE E N 1
ATOM 9912 C CA . ILE E 1 270 ? -3.321 -8.597 39.127 1.00 56.91 268 ILE E CA 1
ATOM 9913 C C . ILE E 1 270 ? -4.434 -8.957 40.093 1.00 56.94 268 ILE E C 1
ATOM 9914 O O . ILE E 1 270 ? -4.200 -9.525 41.174 1.00 56.72 268 ILE E O 1
ATOM 9919 N N . THR E 1 271 ? -5.648 -8.598 39.705 1.00 43.70 269 THR E N 1
ATOM 9920 C CA . THR E 1 271 ? -6.798 -8.932 40.504 1.00 50.86 269 THR E CA 1
ATOM 9921 C C . THR E 1 271 ? -7.566 -10.054 39.834 1.00 64.55 269 THR E C 1
ATOM 9922 O O . THR E 1 271 ? -8.093 -9.873 38.732 1.00 53.76 269 THR E O 1
ATOM 9926 N N . SER E 1 272 ? -7.593 -11.216 40.492 1.00 58.55 270 SER E N 1
ATOM 9927 C CA . SER E 1 272 ? -8.193 -12.419 39.918 1.00 64.14 270 SER E CA 1
ATOM 9928 C C . SER E 1 272 ? -8.825 -13.336 40.977 1.00 63.30 270 SER E C 1
ATOM 9929 O O . SER E 1 272 ? -8.294 -13.494 42.078 1.00 63.85 270 SER E O 1
ATOM 9932 N N . ASP E 1 273 ? -9.986 -13.902 40.652 1.00 74.53 271 ASP E N 1
ATOM 9933 C CA . ASP E 1 273 ? -10.619 -14.914 41.494 1.00 71.18 271 ASP E CA 1
ATOM 9934 C C . ASP E 1 273 ? -10.349 -16.331 40.986 1.00 68.31 271 ASP E C 1
ATOM 9935 O O . ASP E 1 273 ? -10.734 -17.320 41.612 1.00 71.11 271 ASP E O 1
ATOM 9940 N N . ALA E 1 274 ? -9.670 -16.414 39.849 1.00 57.75 272 ALA E N 1
ATOM 9941 C CA . ALA E 1 274 ? -9.380 -17.689 39.207 1.00 63.65 272 ALA E CA 1
ATOM 9942 C C . ALA E 1 274 ? -8.447 -18.519 40.077 1.00 59.48 272 ALA E C 1
ATOM 9943 O O . ALA E 1 274 ? -7.632 -17.968 40.818 1.00 59.90 272 ALA E O 1
ATOM 9945 N N . PRO E 1 275 ? -8.573 -19.851 40.000 1.00 79.57 273 PRO E N 1
ATOM 9946 C CA . PRO E 1 275 ? -7.755 -20.753 40.816 1.00 65.18 273 PRO E CA 1
ATOM 9947 C C . PRO E 1 275 ? -6.334 -20.919 40.282 1.00 55.41 273 PRO E C 1
ATOM 9948 O O . PRO E 1 275 ? -6.108 -20.823 39.081 1.00 56.58 273 PRO E O 1
ATOM 9952 N N . VAL E 1 276 ? -5.402 -21.188 41.188 1.00 59.40 274 VAL E N 1
ATOM 9953 C CA . VAL E 1 276 ? -4.029 -21.533 40.847 1.00 74.61 274 VAL E CA 1
ATOM 9954 C C . VAL E 1 276 ? -3.934 -22.956 40.289 1.00 89.95 274 VAL E C 1
ATOM 9955 O O . VAL E 1 276 ? -4.820 -23.782 40.504 1.00 90.08 274 VAL E O 1
ATOM 9959 N N . HIS E 1 277 ? -2.855 -23.233 39.566 1.00 95.21 275 HIS E N 1
ATOM 9960 C CA . HIS E 1 277 ? -2.569 -24.574 39.064 1.00 88.37 275 HIS E CA 1
ATOM 9961 C C . HIS E 1 277 ? -1.072 -24.774 38.944 1.00 100.50 275 HIS E C 1
ATOM 9962 O O . HIS E 1 277 ? -0.297 -23.816 38.968 1.00 94.35 275 HIS E O 1
ATOM 9969 N N . ASP E 1 278 ? -0.666 -26.027 38.794 1.00 105.28 276 ASP E N 1
ATOM 9970 C CA . ASP E 1 278 ? 0.746 -26.355 38.714 1.00 103.21 276 ASP E CA 1
ATOM 9971 C C . ASP E 1 278 ? 1.261 -26.146 37.285 1.00 104.76 276 ASP E C 1
ATOM 9972 O O . ASP E 1 278 ? 2.448 -26.344 36.996 1.00 96.01 276 ASP E O 1
ATOM 9977 N N . CYS E 1 279 ? 0.361 -25.718 36.403 1.00 90.62 277 CYS E N 1
ATOM 9978 C CA . CYS E 1 279 ? 0.694 -25.542 34.996 1.00 94.71 277 CYS E CA 1
ATOM 9979 C C . CYS E 1 279 ? 1.625 -24.336 34.760 1.00 87.55 277 CYS E C 1
ATOM 9980 O O . CYS E 1 279 ? 1.967 -23.615 35.693 1.00 90.24 277 CYS E O 1
ATOM 9983 N N . ASN E 1 280 ? 2.012 -24.102 33.511 1.00 88.73 278 ASN E N 1
ATOM 9984 C CA . ASN E 1 280 ? 3.052 -23.120 33.205 1.00 78.71 278 ASN E CA 1
ATOM 9985 C C . ASN E 1 280 ? 2.689 -22.412 31.890 1.00 88.07 278 ASN E C 1
ATOM 9986 O O . ASN E 1 280 ? 1.995 -22.987 31.041 1.00 94.33 278 ASN E O 1
ATOM 9991 N N . THR E 1 281 ? 3.100 -21.153 31.733 1.00 81.00 279 THR E N 1
ATOM 9992 C CA . THR E 1 281 ? 2.892 -20.460 30.459 1.00 73.83 279 THR E CA 1
ATOM 9993 C C . THR E 1 281 ? 3.870 -19.312 30.230 1.00 75.22 279 THR E C 1
ATOM 9994 O O . THR E 1 281 ? 4.700 -19.031 31.086 1.00 66.74 279 THR E O 1
ATOM 9998 N N . LYS E 1 282 ? 3.823 -18.712 29.041 1.00 82.10 280 LYS E N 1
ATOM 9999 C CA . LYS E 1 282 ? 4.579 -17.499 28.744 1.00 77.58 280 LYS E CA 1
ATOM 10000 C C . LYS E 1 282 ? 3.645 -16.291 28.814 1.00 73.64 280 LYS E C 1
ATOM 10001 O O . LYS E 1 282 ? 4.064 -15.144 28.644 1.00 71.84 280 LYS E O 1
ATOM 10007 N N . CYS E 1 283 ? 2.358 -16.572 29.015 1.00 66.70 281 CYS E N 1
ATOM 10008 C CA . CYS E 1 283 ? 1.323 -15.544 28.931 1.00 54.04 281 CYS E CA 1
ATOM 10009 C C . CYS E 1 283 ? 0.235 -15.721 29.965 1.00 62.43 281 CYS E C 1
ATOM 10010 O O . CYS E 1 283 ? -0.444 -16.744 30.007 1.00 68.41 281 CYS E O 1
ATOM 10013 N N . GLN E 1 284 ? 0.001 -14.681 30.744 1.00 73.08 282 GLN E N 1
ATOM 10014 C CA . GLN E 1 284 ? -0.982 -14.790 31.809 1.00 66.63 282 GLN E CA 1
ATOM 10015 C C . GLN E 1 284 ? -1.937 -13.604 31.889 1.00 61.31 282 GLN E C 1
ATOM 10016 O O . GLN E 1 284 ? -1.503 -12.456 31.870 1.00 65.64 282 GLN E O 1
ATOM 10022 N N . THR E 1 285 ? -3.232 -13.886 32.002 1.00 54.30 283 THR E N 1
ATOM 10023 C CA . THR E 1 285 ? -4.238 -12.854 32.231 1.00 57.45 283 THR E CA 1
ATOM 10024 C C . THR E 1 285 ? -5.028 -13.231 33.476 1.00 63.30 283 THR E C 1
ATOM 10025 O O . THR E 1 285 ? -4.996 -14.383 33.898 1.00 71.56 283 THR E O 1
ATOM 10029 N N . PRO E 1 286 ? -5.719 -12.261 34.089 1.00 67.98 284 PRO E N 1
ATOM 10030 C CA . PRO E 1 286 ? -6.495 -12.615 35.281 1.00 72.50 284 PRO E CA 1
ATOM 10031 C C . PRO E 1 286 ? -7.667 -13.554 34.974 1.00 66.03 284 PRO E C 1
ATOM 10032 O O . PRO E 1 286 ? -8.119 -14.237 35.888 1.00 65.75 284 PRO E O 1
ATOM 10036 N N . HIS E 1 287 ? -8.154 -13.590 33.736 1.00 63.95 285 HIS E N 1
ATOM 10037 C CA . HIS E 1 287 ? -9.119 -14.625 33.350 1.00 63.79 285 HIS E CA 1
ATOM 10038 C C . HIS E 1 287 ? -8.433 -15.993 33.339 1.00 56.55 285 HIS E C 1
ATOM 10039 O O . HIS E 1 287 ? -8.989 -16.964 33.823 1.00 73.07 285 HIS E O 1
ATOM 10046 N N . GLY E 1 288 ? -7.215 -16.059 32.807 1.00 64.80 286 GLY E N 1
ATOM 10047 C CA . GLY E 1 288 ? -6.412 -17.274 32.849 1.00 65.97 286 GLY E CA 1
ATOM 10048 C C . GLY E 1 288 ? -5.297 -17.308 31.808 1.00 68.10 286 GLY E C 1
ATOM 10049 O O . GLY E 1 288 ? -5.182 -16.394 30.994 1.00 58.60 286 GLY E O 1
ATOM 10050 N N . ALA E 1 289 ? -4.496 -18.377 31.812 1.00 74.74 287 ALA E N 1
ATOM 10051 C CA . ALA E 1 289 ? -3.310 -18.499 30.944 1.00 67.18 287 ALA E CA 1
ATOM 10052 C C . ALA E 1 289 ? -3.599 -18.571 29.436 1.00 66.21 287 ALA E C 1
ATOM 10053 O O . ALA E 1 289 ? -4.698 -18.941 29.029 1.00 68.06 287 ALA E O 1
ATOM 10055 N N . ILE E 1 290 ? -2.603 -18.199 28.628 1.00 69.07 288 ILE E N 1
ATOM 10056 C CA . ILE E 1 290 ? -2.686 -18.250 27.160 1.00 73.70 288 ILE E CA 1
ATOM 10057 C C . ILE E 1 290 ? -1.491 -18.956 26.508 1.00 75.57 288 ILE E C 1
ATOM 10058 O O . ILE E 1 290 ? -0.345 -18.545 26.696 1.00 75.47 288 ILE E O 1
ATOM 10063 N N . ASN E 1 291 ? -1.766 -20.014 25.745 1.00 89.24 289 ASN E N 1
ATOM 10064 C CA . ASN E 1 291 ? -0.781 -20.590 24.832 1.00 90.60 289 ASN E CA 1
ATOM 10065 C C . ASN E 1 291 ? -1.270 -20.349 23.409 1.00 82.15 289 ASN E C 1
ATOM 10066 O O . ASN E 1 291 ? -2.252 -20.954 22.974 1.00 86.78 289 ASN E O 1
ATOM 10071 N N . SER E 1 292 ? -0.596 -19.452 22.692 1.00 79.04 290 SER E N 1
ATOM 10072 C CA . SER E 1 292 ? -1.031 -19.079 21.351 1.00 75.68 290 SER E CA 1
ATOM 10073 C C . SER E 1 292 ? 0.135 -18.590 20.511 1.00 71.60 290 SER E C 1
ATOM 10074 O O . SER E 1 292 ? 1.099 -18.039 21.033 1.00 76.66 290 SER E O 1
ATOM 10077 N N . SER E 1 293 ? 0.040 -18.779 19.202 1.00 83.10 291 SER E N 1
ATOM 10078 C CA . SER E 1 293 ? 1.029 -18.229 18.290 1.00 84.94 291 SER E CA 1
ATOM 10079 C C . SER E 1 293 ? 0.509 -16.910 17.735 1.00 85.59 291 SER E C 1
ATOM 10080 O O . SER E 1 293 ? 1.214 -16.200 17.013 1.00 91.09 291 SER E O 1
ATOM 10083 N N . LEU E 1 294 ? -0.722 -16.574 18.108 1.00 76.28 292 LEU E N 1
ATOM 10084 C CA . LEU E 1 294 ? -1.440 -15.474 17.474 1.00 75.51 292 LEU E CA 1
ATOM 10085 C C . LEU E 1 294 ? -0.957 -14.091 17.920 1.00 73.68 292 LEU E C 1
ATOM 10086 O O . LEU E 1 294 ? -0.497 -13.927 19.051 1.00 75.05 292 LEU E O 1
ATOM 10091 N N . PRO E 1 295 ? -1.042 -13.102 17.013 1.00 77.44 293 PRO E N 1
ATOM 10092 C CA . PRO E 1 295 ? -0.722 -11.686 17.256 1.00 88.69 293 PRO E CA 1
ATOM 10093 C C . PRO E 1 295 ? -1.685 -10.982 18.219 1.00 80.38 293 PRO E C 1
ATOM 10094 O O . PRO E 1 295 ? -1.246 -10.132 18.992 1.00 68.78 293 PRO E O 1
ATOM 10098 N N . PHE E 1 296 ? -2.969 -11.329 18.169 1.00 75.21 294 PHE E N 1
ATOM 10099 C CA . PHE E 1 296 ? -3.980 -10.611 18.938 1.00 72.23 294 PHE E CA 1
ATOM 10100 C C . PHE E 1 296 ? -4.757 -11.458 19.947 1.00 76.00 294 PHE E C 1
ATOM 10101 O O . PHE E 1 296 ? -4.787 -12.685 19.856 1.00 83.30 294 PHE E O 1
ATOM 10109 N N . GLN E 1 297 ? -5.343 -10.785 20.937 1.00 68.06 295 GLN E N 1
ATOM 10110 C CA . GLN E 1 297 ? -6.265 -11.418 21.872 1.00 64.51 295 GLN E CA 1
ATOM 10111 C C . GLN E 1 297 ? -7.356 -10.452 22.378 1.00 77.64 295 GLN E C 1
ATOM 10112 O O . GLN E 1 297 ? -7.085 -9.281 22.659 1.00 73.54 295 GLN E O 1
ATOM 10118 N N . ASN E 1 298 ? -8.588 -10.948 22.473 1.00 65.53 296 ASN E N 1
ATOM 10119 C CA . ASN E 1 298 ? -9.660 -10.208 23.117 1.00 57.50 296 ASN E CA 1
ATOM 10120 C C . ASN E 1 298 ? -9.920 -10.605 24.564 1.00 63.35 296 ASN E C 1
ATOM 10121 O O . ASN E 1 298 ? -10.917 -10.164 25.162 1.00 58.49 296 ASN E O 1
ATOM 10126 N N . ILE E 1 299 ? -9.082 -11.495 25.101 1.00 48.32 297 ILE E N 1
ATOM 10127 C CA . ILE E 1 299 ? -9.291 -11.953 26.484 1.00 61.02 297 ILE E CA 1
ATOM 10128 C C . ILE E 1 299 ? -9.168 -10.892 27.593 1.00 72.24 297 ILE E C 1
ATOM 10129 O O . ILE E 1 299 ? -10.109 -10.683 28.365 1.00 65.05 297 ILE E O 1
ATOM 10134 N N . HIS E 1 300 ? -8.002 -10.256 27.696 1.00 74.52 298 HIS E N 1
ATOM 10135 C CA . HIS E 1 300 ? -7.797 -9.188 28.679 1.00 64.23 298 HIS E CA 1
ATOM 10136 C C . HIS E 1 300 ? -6.789 -8.115 28.237 1.00 68.15 298 HIS E C 1
ATOM 10137 O O . HIS E 1 300 ? -5.813 -8.427 27.556 1.00 70.24 298 HIS E O 1
ATOM 10144 N N . PRO E 1 301 ? -6.997 -6.854 28.649 1.00 61.43 299 PRO E N 1
ATOM 10145 C CA . PRO E 1 301 ? -5.959 -5.820 28.510 1.00 55.87 299 PRO E CA 1
ATOM 10146 C C . PRO E 1 301 ? -4.784 -6.023 29.491 1.00 61.89 299 PRO E C 1
ATOM 10147 O O . PRO E 1 301 ? -3.651 -5.616 29.195 1.00 61.82 299 PRO E O 1
ATOM 10151 N N . VAL E 1 302 ? -5.047 -6.653 30.635 1.00 54.75 300 VAL E N 1
ATOM 10152 C CA . VAL E 1 302 ? -3.997 -6.922 31.617 1.00 54.47 300 VAL E CA 1
ATOM 10153 C C . VAL E 1 302 ? -3.301 -8.259 31.389 1.00 65.17 300 VAL E C 1
ATOM 10154 O O . VAL E 1 302 ? -3.942 -9.315 31.409 1.00 69.77 300 VAL E O 1
ATOM 10158 N N . THR E 1 303 ? -1.986 -8.205 31.175 1.00 61.08 301 THR E N 1
ATOM 10159 C CA . THR E 1 303 ? -1.205 -9.396 30.840 1.00 60.88 301 THR E CA 1
ATOM 10160 C C . THR E 1 303 ? 0.116 -9.469 31.596 1.00 63.23 301 THR E C 1
ATOM 10161 O O . THR E 1 303 ? 0.670 -8.456 32.008 1.00 77.39 301 THR E O 1
ATOM 10165 N N . ILE E 1 304 ? 0.611 -10.679 31.800 1.00 56.22 302 ILE E N 1
ATOM 10166 C CA . ILE E 1 304 ? 1.922 -10.854 32.395 1.00 54.86 302 ILE E CA 1
ATOM 10167 C C . ILE E 1 304 ? 2.763 -11.824 31.572 1.00 66.09 302 ILE E C 1
ATOM 10168 O O . ILE E 1 304 ? 2.321 -12.925 31.242 1.00 59.90 302 ILE E O 1
ATOM 10173 N N . GLY E 1 305 ? 3.979 -11.399 31.242 1.00 74.73 303 GLY E N 1
ATOM 10174 C CA . GLY E 1 305 ? 4.846 -12.157 30.357 1.00 68.54 303 GLY E CA 1
ATOM 10175 C C . GLY E 1 305 ? 4.756 -11.782 28.889 1.00 71.39 303 GLY E C 1
ATOM 10176 O O . GLY E 1 305 ? 4.461 -10.642 28.532 1.00 71.30 303 GLY E O 1
ATOM 10177 N N . GLU E 1 306 ? 5.058 -12.744 28.028 1.00 72.21 304 GLU E N 1
ATOM 10178 C CA . GLU E 1 306 ? 5.098 -12.490 26.596 1.00 84.75 304 GLU E CA 1
ATOM 10179 C C . GLU E 1 306 ? 3.765 -12.888 25.993 1.00 73.11 304 GLU E C 1
ATOM 10180 O O . GLU E 1 306 ? 3.360 -14.041 26.084 1.00 73.92 304 GLU E O 1
ATOM 10186 N N . CYS E 1 307 ? 3.083 -11.925 25.381 1.00 73.63 305 CYS E N 1
ATOM 10187 C CA . CYS E 1 307 ? 1.642 -12.034 25.203 1.00 72.98 305 CYS E CA 1
ATOM 10188 C C . CYS E 1 307 ? 1.133 -11.402 23.903 1.00 74.66 305 CYS E C 1
ATOM 10189 O O . CYS E 1 307 ? 1.715 -10.444 23.404 1.00 77.03 305 CYS E O 1
ATOM 10192 N N . PRO E 1 308 ? 0.048 -11.950 23.337 1.00 57.67 306 PRO E N 1
ATOM 10193 C CA . PRO E 1 308 ? -0.588 -11.262 22.212 1.00 61.62 306 PRO E CA 1
ATOM 10194 C C . PRO E 1 308 ? -1.180 -9.935 22.632 1.00 66.60 306 PRO E C 1
ATOM 10195 O O . PRO E 1 308 ? -1.549 -9.655 23.781 1.00 63.44 306 PRO E O 1
ATOM 10199 N N . LYS E 1 309 ? -1.301 -9.104 21.626 1.00 60.52 307 LYS E N 1
ATOM 10200 C CA . LYS E 1 309 ? -1.705 -7.753 21.827 1.00 60.27 307 LYS E CA 1
ATOM 10201 C C . LYS E 1 309 ? -3.220 -7.616 21.921 1.00 73.11 307 LYS E C 1
ATOM 10202 O O . LYS E 1 309 ? -3.952 -8.061 21.037 1.00 74.53 307 LYS E O 1
ATOM 10208 N N . TYR E 1 310 ? -3.690 -6.974 22.983 1.00 64.65 308 TYR E N 1
ATOM 10209 C CA . TYR E 1 310 ? -5.126 -6.875 23.230 1.00 62.09 308 TYR E CA 1
ATOM 10210 C C . TYR E 1 310 ? -5.870 -5.989 22.225 1.00 64.23 308 TYR E C 1
ATOM 10211 O O . TYR E 1 310 ? -5.336 -4.993 21.761 1.00 66.26 308 TYR E O 1
ATOM 10220 N N . VAL E 1 311 ? -7.104 -6.366 21.898 1.00 68.75 309 VAL E N 1
ATOM 10221 C CA . VAL E 1 311 ? -7.946 -5.596 20.988 1.00 58.78 309 VAL E CA 1
ATOM 10222 C C . VAL E 1 311 ? -9.400 -5.883 21.300 1.00 51.67 309 VAL E C 1
ATOM 10223 O O . VAL E 1 311 ? -9.722 -6.922 21.867 1.00 66.36 309 VAL E O 1
ATOM 10227 N N . ARG E 1 312 ? -10.281 -4.966 20.919 1.00 72.06 310 ARG E N 1
ATOM 10228 C CA . ARG E 1 312 ? -11.714 -5.082 21.207 1.00 68.90 310 ARG E CA 1
ATOM 10229 C C . ARG E 1 312 ? -12.432 -5.924 20.150 1.00 75.03 310 ARG E C 1
ATOM 10230 O O . ARG E 1 312 ? -13.658 -6.062 20.176 1.00 69.69 310 ARG E O 1
ATOM 10238 N N . SER E 1 313 ? -11.664 -6.453 19.202 1.00 75.15 311 SER E N 1
ATOM 10239 C CA . SER E 1 313 ? -12.228 -7.179 18.077 1.00 70.83 311 SER E CA 1
ATOM 10240 C C . SER E 1 313 ? -12.846 -8.519 18.457 1.00 79.29 311 SER E C 1
ATOM 10241 O O . SER E 1 313 ? -12.248 -9.288 19.215 1.00 67.32 311 SER E O 1
ATOM 10244 N N . THR E 1 314 ? -14.057 -8.766 17.947 1.00 74.39 312 THR E N 1
ATOM 10245 C CA . THR E 1 314 ? -14.748 -10.046 18.117 1.00 80.97 312 THR E CA 1
ATOM 10246 C C . THR E 1 314 ? -14.218 -11.084 17.114 1.00 89.60 312 THR E C 1
ATOM 10247 O O . THR E 1 314 ? -13.933 -12.235 17.476 1.00 74.84 312 THR E O 1
ATOM 10251 N N . LYS E 1 315 ? -14.044 -10.652 15.864 1.00 85.17 313 LYS E N 1
ATOM 10252 C CA . LYS E 1 315 ? -13.503 -11.520 14.817 1.00 83.71 313 LYS E CA 1
ATOM 10253 C C . LYS E 1 315 ? -12.466 -10.826 13.936 1.00 84.51 313 LYS E C 1
ATOM 10254 O O . LYS E 1 315 ? -12.736 -9.798 13.316 1.00 83.86 313 LYS E O 1
ATOM 10260 N N . LEU E 1 316 ? -11.275 -11.399 13.870 1.00 87.20 314 LEU E N 1
ATOM 10261 C CA . LEU E 1 316 ? -10.280 -10.886 12.955 1.00 87.66 314 LEU E CA 1
ATOM 10262 C C . LEU E 1 316 ? -9.801 -12.051 12.129 1.00 93.73 314 LEU E C 1
ATOM 10263 O O . LEU E 1 316 ? -9.059 -12.906 12.624 1.00 89.79 314 LEU E O 1
ATOM 10268 N N . ARG E 1 317 ? -10.164 -12.044 10.851 1.00 97.73 315 ARG E N 1
ATOM 10269 C CA . ARG E 1 317 ? -9.868 -13.168 9.971 1.00 95.89 315 ARG E CA 1
ATOM 10270 C C . ARG E 1 317 ? -9.301 -12.663 8.649 1.00 85.68 315 ARG E C 1
ATOM 10271 O O . ARG E 1 317 ? -9.927 -11.860 7.949 1.00 88.01 315 ARG E O 1
ATOM 10279 N N . MET E 1 318 ? -8.100 -13.135 8.332 1.00 80.23 316 MET E N 1
ATOM 10280 C CA . MET E 1 318 ? -7.346 -12.667 7.176 1.00 88.53 316 MET E CA 1
ATOM 10281 C C . MET E 1 318 ? -7.367 -13.698 6.049 1.00 98.46 316 MET E C 1
ATOM 10282 O O . MET E 1 318 ? -7.215 -14.898 6.295 1.00 105.95 316 MET E O 1
ATOM 10287 N N . ALA E 1 319 ? -7.540 -13.229 4.815 1.00 91.15 317 ALA E N 1
ATOM 10288 C CA . ALA E 1 319 ? -7.639 -14.126 3.661 1.00 92.79 317 ALA E CA 1
ATOM 10289 C C . ALA E 1 319 ? -6.284 -14.585 3.108 1.00 110.48 317 ALA E C 1
ATOM 10290 O O . ALA E 1 319 ? -5.454 -13.762 2.712 1.00 121.59 317 ALA E O 1
ATOM 10292 N N . THR E 1 320 ? -6.079 -15.903 3.087 1.00 114.89 318 THR E N 1
ATOM 10293 C CA . THR E 1 320 ? -4.955 -16.535 2.383 1.00 118.28 318 THR E CA 1
ATOM 10294 C C . THR E 1 320 ? -5.383 -16.924 0.964 1.00 116.51 318 THR E C 1
ATOM 10295 O O . THR E 1 320 ? -4.833 -16.442 -0.036 1.00 108.36 318 THR E O 1
ATOM 10299 N N . GLY E 1 321 ? -6.368 -17.812 0.893 1.00 108.85 319 GLY E N 1
ATOM 10300 C CA . GLY E 1 321 ? -6.876 -18.307 -0.372 1.00 109.78 319 GLY E CA 1
ATOM 10301 C C . GLY E 1 321 ? -7.809 -17.343 -1.080 1.00 112.83 319 GLY E C 1
ATOM 10302 O O . GLY E 1 321 ? -7.771 -16.129 -0.838 1.00 103.94 319 GLY E O 1
ATOM 10303 N N . LEU E 1 322 ? -8.634 -17.887 -1.975 1.00 103.81 320 LEU E N 1
ATOM 10304 C CA . LEU E 1 322 ? -9.526 -17.075 -2.802 1.00 93.46 320 LEU E CA 1
ATOM 10305 C C . LEU E 1 322 ? -10.999 -17.437 -2.624 1.00 85.00 320 LEU E C 1
ATOM 10306 O O . LEU E 1 322 ? -11.334 -18.337 -1.850 1.00 90.33 320 LEU E O 1
ATOM 10311 N N . ARG E 1 323 ? -11.879 -16.729 -3.325 1.00 84.25 321 ARG E N 1
ATOM 10312 C CA . ARG E 1 323 ? -13.312 -16.979 -3.176 1.00 101.29 321 ARG E CA 1
ATOM 10313 C C . ARG E 1 323 ? -13.643 -18.428 -3.526 1.00 102.37 321 ARG E C 1
ATOM 10314 O O . ARG E 1 323 ? -13.009 -19.020 -4.395 1.00 110.69 321 ARG E O 1
ATOM 10322 N N . ASN E 1 324 ? -14.620 -19.005 -2.837 1.00 103.69 322 ASN E N 1
ATOM 10323 C CA . ASN E 1 324 ? -15.071 -20.351 -3.167 1.00 112.61 322 ASN E CA 1
ATOM 10324 C C . ASN E 1 324 ? -16.263 -20.275 -4.117 1.00 116.76 322 ASN E C 1
ATOM 10325 O O . ASN E 1 324 ? -17.332 -19.797 -3.733 1.00 112.63 322 ASN E O 1
ATOM 10330 N N . ILE E 1 325 ? -16.083 -20.731 -5.356 1.00 115.76 323 ILE E N 1
ATOM 10331 C CA . ILE E 1 325 ? -17.193 -20.744 -6.312 1.00 115.09 323 ILE E CA 1
ATOM 10332 C C . ILE E 1 325 ? -17.447 -22.116 -6.950 1.00 112.62 323 ILE E C 1
ATOM 10333 O O . ILE E 1 325 ? -16.863 -22.435 -7.988 1.00 106.91 323 ILE E O 1
ATOM 10338 N N . PRO E 1 326 ? -18.301 -22.940 -6.314 1.00 113.65 324 PRO E N 1
ATOM 10339 C CA . PRO E 1 326 ? -18.875 -24.101 -7.010 1.00 117.03 324 PRO E CA 1
ATOM 10340 C C . PRO E 1 326 ? -19.744 -23.656 -8.191 1.00 105.89 324 PRO E C 1
ATOM 10341 O O . PRO E 1 326 ? -20.740 -24.296 -8.534 1.00 102.97 324 PRO E O 1
ATOM 10345 N N . GLY F 2 1 ? -12.879 -10.052 -10.974 1.00 101.77 1 GLY F N 1
ATOM 10346 C CA . GLY F 2 1 ? -13.033 -9.177 -9.824 1.00 108.87 1 GLY F CA 1
ATOM 10347 C C . GLY F 2 1 ? -12.694 -7.731 -10.143 1.00 117.70 1 GLY F C 1
ATOM 10348 O O . GLY F 2 1 ? -13.532 -6.985 -10.655 1.00 105.09 1 GLY F O 1
ATOM 10349 N N . LEU F 2 2 ? -11.475 -7.323 -9.797 1.00 109.72 2 LEU F N 1
ATOM 10350 C CA . LEU F 2 2 ? -10.937 -6.031 -10.216 1.00 98.65 2 LEU F CA 1
ATOM 10351 C C . LEU F 2 2 ? -10.378 -6.083 -11.638 1.00 102.66 2 LEU F C 1
ATOM 10352 O O . LEU F 2 2 ? -10.492 -5.122 -12.405 1.00 96.42 2 LEU F O 1
ATOM 10357 N N . PHE F 2 3 ? -9.734 -7.203 -11.963 1.00 108.76 3 PHE F N 1
ATOM 10358 C CA . PHE F 2 3 ? -9.208 -7.449 -13.305 1.00 115.91 3 PHE F CA 1
ATOM 10359 C C . PHE F 2 3 ? -10.194 -8.270 -14.151 1.00 121.49 3 PHE F C 1
ATOM 10360 O O . PHE F 2 3 ? -9.947 -8.548 -15.325 1.00 117.84 3 PHE F O 1
ATOM 10368 N N . GLY F 2 4 ? -11.312 -8.650 -13.539 1.00 117.95 4 GLY F N 1
ATOM 10369 C CA . GLY F 2 4 ? -12.388 -9.329 -14.238 1.00 108.84 4 GLY F CA 1
ATOM 10370 C C . GLY F 2 4 ? -12.094 -10.742 -14.703 1.00 114.70 4 GLY F C 1
ATOM 10371 O O . GLY F 2 4 ? -12.483 -11.123 -15.805 1.00 119.55 4 GLY F O 1
ATOM 10372 N N . ALA F 2 5 ? -11.413 -11.518 -13.862 1.00 108.27 5 ALA F N 1
ATOM 10373 C CA . ALA F 2 5 ? -11.167 -12.935 -14.125 1.00 95.91 5 ALA F CA 1
ATOM 10374 C C . ALA F 2 5 ? -12.044 -13.820 -13.243 1.00 99.59 5 ALA F C 1
ATOM 10375 O O . ALA F 2 5 ? -12.892 -14.555 -13.749 1.00 107.09 5 ALA F O 1
ATOM 10377 N N . ILE F 2 6 ? -11.824 -13.774 -11.929 1.00 95.60 6 ILE F N 1
ATOM 10378 C CA . ILE F 2 6 ? -12.687 -14.511 -11.004 1.00 99.09 6 ILE F CA 1
ATOM 10379 C C . ILE F 2 6 ? -14.033 -13.781 -10.855 1.00 97.31 6 ILE F C 1
ATOM 10380 O O . ILE F 2 6 ? -14.067 -12.609 -10.467 1.00 86.65 6 ILE F O 1
ATOM 10385 N N . ALA F 2 7 ? -15.125 -14.490 -11.160 1.00 89.76 7 ALA F N 1
ATOM 10386 C CA . ALA F 2 7 ? -16.433 -13.874 -11.398 1.00 87.97 7 ALA F CA 1
ATOM 10387 C C . ALA F 2 7 ? -16.309 -12.852 -12.521 1.00 102.90 7 ALA F C 1
ATOM 10388 O O . ALA F 2 7 ? -17.017 -11.846 -12.550 1.00 102.74 7 ALA F O 1
ATOM 10390 N N . GLY F 2 8 ? -15.363 -13.121 -13.419 1.00 107.82 8 GLY F N 1
ATOM 10391 C CA . GLY F 2 8 ? -15.154 -12.366 -14.642 1.00 107.97 8 GLY F CA 1
ATOM 10392 C C . GLY F 2 8 ? -15.750 -13.093 -15.834 1.00 111.89 8 GLY F C 1
ATOM 10393 O O . GLY F 2 8 ? -16.794 -13.733 -15.718 1.00 102.98 8 GLY F O 1
ATOM 10394 N N . PHE F 2 9 ? -15.109 -12.961 -16.993 1.00 118.73 9 PHE F N 1
ATOM 10395 C CA . PHE F 2 9 ? -15.493 -13.734 -18.172 1.00 124.26 9 PHE F CA 1
ATOM 10396 C C . PHE F 2 9 ? -15.434 -15.238 -17.905 1.00 131.30 9 PHE F C 1
ATOM 10397 O O . PHE F 2 9 ? -16.141 -16.008 -18.559 1.00 144.06 9 PHE F O 1
ATOM 10405 N N . ILE F 2 10 ? -14.581 -15.652 -16.964 1.00 113.46 10 ILE F N 1
ATOM 10406 C CA . ILE F 2 10 ? -14.712 -16.980 -16.357 1.00 117.38 10 ILE F CA 1
ATOM 10407 C C . ILE F 2 10 ? -15.530 -16.878 -15.061 1.00 116.84 10 ILE F C 1
ATOM 10408 O O . ILE F 2 10 ? -15.147 -16.195 -14.107 1.00 117.18 10 ILE F O 1
ATOM 10413 N N . GLU F 2 11 ? -16.679 -17.546 -15.069 1.00 109.00 11 GLU F N 1
ATOM 10414 C CA . GLU F 2 11 ? -17.741 -17.316 -14.096 1.00 112.61 11 GLU F CA 1
ATOM 10415 C C . GLU F 2 11 ? -17.647 -18.096 -12.777 1.00 110.54 11 GLU F C 1
ATOM 10416 O O . GLU F 2 11 ? -18.309 -17.739 -11.801 1.00 107.32 11 GLU F O 1
ATOM 10422 N N . GLY F 2 12 ? -16.820 -19.135 -12.726 1.00 100.55 12 GLY F N 1
ATOM 10423 C CA . GLY F 2 12 ? -16.788 -19.996 -11.555 1.00 82.12 12 GLY F CA 1
ATOM 10424 C C . GLY F 2 12 ? -15.519 -20.819 -11.494 1.00 100.16 12 GLY F C 1
ATOM 10425 O O . GLY F 2 12 ? -14.589 -20.593 -12.273 1.00 103.92 12 GLY F O 1
ATOM 10426 N N . GLY F 2 13 ? -15.480 -21.790 -10.586 1.00 102.52 13 GLY F N 1
ATOM 10427 C CA . GLY F 2 13 ? -14.247 -22.511 -10.309 1.00 97.64 13 GLY F CA 1
ATOM 10428 C C . GLY F 2 13 ? -14.453 -23.976 -9.967 1.00 113.06 13 GLY F C 1
ATOM 10429 O O . GLY F 2 13 ? -15.580 -24.437 -9.799 1.00 121.06 13 GLY F O 1
ATOM 10430 N N . TRP F 2 14 ? -13.349 -24.709 -9.869 1.00 117.18 14 TRP F N 1
ATOM 10431 C CA . TRP F 2 14 ? -13.374 -26.170 -9.932 1.00 113.52 14 TRP F CA 1
ATOM 10432 C C . TRP F 2 14 ? -13.090 -26.874 -8.608 1.00 109.18 14 TRP F C 1
ATOM 10433 O O . TRP F 2 14 ? -12.033 -26.683 -8.006 1.00 114.31 14 TRP F O 1
ATOM 10444 N N . THR F 2 15 ? -14.030 -27.714 -8.184 1.00 102.94 15 THR F N 1
ATOM 10445 C CA . THR F 2 15 ? -13.839 -28.599 -7.040 1.00 107.90 15 THR F CA 1
ATOM 10446 C C . THR F 2 15 ? -12.850 -29.696 -7.421 1.00 116.68 15 THR F C 1
ATOM 10447 O O . THR F 2 15 ? -12.153 -30.251 -6.570 1.00 113.14 15 THR F O 1
ATOM 10451 N N . GLY F 2 16 ? -12.802 -30.001 -8.714 1.00 117.88 16 GLY F N 1
ATOM 10452 C CA . GLY F 2 16 ? -12.051 -31.137 -9.217 1.00 125.38 16 GLY F CA 1
ATOM 10453 C C . GLY F 2 16 ? -10.540 -31.028 -9.146 1.00 131.21 16 GLY F C 1
ATOM 10454 O O . GLY F 2 16 ? -9.828 -32.016 -9.349 1.00 131.76 16 GLY F O 1
ATOM 10455 N N . MET F 2 17 ? -10.041 -29.826 -8.882 1.00 134.05 17 MET F N 1
ATOM 10456 C CA . MET F 2 17 ? -8.624 -29.661 -8.610 1.00 136.50 17 MET F CA 1
ATOM 10457 C C . MET F 2 17 ? -8.420 -29.680 -7.106 1.00 128.46 17 MET F C 1
ATOM 10458 O O . MET F 2 17 ? -8.897 -28.789 -6.406 1.00 124.92 17 MET F O 1
ATOM 10463 N N . ILE F 2 18 ? -7.761 -30.719 -6.605 1.00 125.51 18 ILE F N 1
ATOM 10464 C CA . ILE F 2 18 ? -7.334 -30.759 -5.210 1.00 132.32 18 ILE F CA 1
ATOM 10465 C C . ILE F 2 18 ? -5.863 -30.345 -5.061 1.00 136.16 18 ILE F C 1
ATOM 10466 O O . ILE F 2 18 ? -5.340 -30.235 -3.947 1.00 134.70 18 ILE F O 1
ATOM 10471 N N . ASP F 2 19 ? -5.208 -30.091 -6.192 1.00 140.94 19 ASP F N 1
ATOM 10472 C CA . ASP F 2 19 ? -3.749 -29.976 -6.230 1.00 138.10 19 ASP F CA 1
ATOM 10473 C C . ASP F 2 19 ? -3.200 -28.565 -6.028 1.00 132.77 19 ASP F C 1
ATOM 10474 O O . ASP F 2 19 ? -1.984 -28.382 -5.980 1.00 123.80 19 ASP F O 1
ATOM 10479 N N . GLY F 2 20 ? -4.082 -27.574 -5.914 1.00 128.11 20 GLY F N 1
ATOM 10480 C CA . GLY F 2 20 ? -3.636 -26.198 -5.760 1.00 124.38 20 GLY F CA 1
ATOM 10481 C C . GLY F 2 20 ? -4.596 -25.102 -6.199 1.00 122.04 20 GLY F C 1
ATOM 10482 O O . GLY F 2 20 ? -5.781 -25.344 -6.441 1.00 119.43 20 GLY F O 1
ATOM 10483 N N . TRP F 2 21 ? -4.063 -23.885 -6.305 1.00 119.42 21 TRP F N 1
ATOM 10484 C CA . TRP F 2 21 ? -4.860 -22.681 -6.556 1.00 125.06 21 TRP F CA 1
ATOM 10485 C C . TRP F 2 21 ? -5.266 -22.440 -8.006 1.00 124.87 21 TRP F C 1
ATOM 10486 O O . TRP F 2 21 ? -6.363 -21.941 -8.275 1.00 122.61 21 TRP F O 1
ATOM 10497 N N . TYR F 2 22 ? -4.367 -22.756 -8.931 1.00 132.97 22 TYR F N 1
ATOM 10498 C CA . TYR F 2 22 ? -4.613 -22.523 -10.349 1.00 137.99 22 TYR F CA 1
ATOM 10499 C C . TYR F 2 22 ? -4.383 -23.809 -11.149 1.00 138.50 22 TYR F C 1
ATOM 10500 O O . TYR F 2 22 ? -3.804 -24.770 -10.639 1.00 140.58 22 TYR F O 1
ATOM 10509 N N . GLY F 2 23 ? -4.853 -23.846 -12.390 1.00 134.63 23 GLY F N 1
ATOM 10510 C CA . GLY F 2 23 ? -4.721 -25.057 -13.180 1.00 139.02 23 GLY F CA 1
ATOM 10511 C C . GLY F 2 23 ? -5.624 -25.126 -14.394 1.00 138.59 23 GLY F C 1
ATOM 10512 O O . GLY F 2 23 ? -6.478 -24.259 -14.602 1.00 130.14 23 GLY F O 1
ATOM 10513 N N . TYR F 2 24 ? -5.443 -26.176 -15.191 1.00 143.66 24 TYR F N 1
ATOM 10514 C CA . TYR F 2 24 ? -6.109 -26.267 -16.481 1.00 134.44 24 TYR F CA 1
ATOM 10515 C C . TYR F 2 24 ? -7.127 -27.404 -16.569 1.00 133.08 24 TYR F C 1
ATOM 10516 O O . TYR F 2 24 ? -7.260 -28.220 -15.652 1.00 130.25 24 TYR F O 1
ATOM 10525 N N . HIS F 2 25 ? -7.808 -27.469 -17.711 1.00 134.79 25 HIS F N 1
ATOM 10526 C CA . HIS F 2 25 ? -8.753 -28.545 -17.987 1.00 141.41 25 HIS F CA 1
ATOM 10527 C C . HIS F 2 25 ? -8.534 -29.165 -19.363 1.00 144.37 25 HIS F C 1
ATOM 10528 O O . HIS F 2 25 ? -8.736 -28.520 -20.392 1.00 141.79 25 HIS F O 1
ATOM 10535 N N . HIS F 2 26 ? -8.144 -30.433 -19.372 1.00 155.67 26 HIS F N 1
ATOM 10536 C CA . HIS F 2 26 ? -8.092 -31.196 -20.606 1.00 152.77 26 HIS F CA 1
ATOM 10537 C C . HIS F 2 26 ? -8.943 -32.441 -20.431 1.00 155.09 26 HIS F C 1
ATOM 10538 O O . HIS F 2 26 ? -8.843 -33.127 -19.414 1.00 160.37 26 HIS F O 1
ATOM 10545 N N . GLN F 2 27 ? -9.814 -32.714 -21.392 1.00 152.74 27 GLN F N 1
ATOM 10546 C CA . GLN F 2 27 ? -10.345 -34.059 -21.517 1.00 159.23 27 GLN F CA 1
ATOM 10547 C C . GLN F 2 27 ? -9.826 -34.558 -22.855 1.00 164.16 27 GLN F C 1
ATOM 10548 O O . GLN F 2 27 ? -10.081 -33.962 -23.900 1.00 160.98 27 GLN F O 1
ATOM 10554 N N . ASN F 2 28 ? -9.057 -35.635 -22.801 1.00 166.37 28 ASN F N 1
ATOM 10555 C CA . ASN F 2 28 ? -8.189 -36.010 -23.902 1.00 163.67 28 ASN F CA 1
ATOM 10556 C C . ASN F 2 28 ? -8.603 -37.330 -24.535 1.00 161.59 28 ASN F C 1
ATOM 10557 O O . ASN F 2 28 ? -9.649 -37.889 -24.208 1.00 151.82 28 ASN F O 1
ATOM 10562 N N . GLU F 2 29 ? -7.797 -37.792 -25.482 1.00 164.76 29 GLU F N 1
ATOM 10563 C CA . GLU F 2 29 ? -7.950 -39.122 -26.044 1.00 164.93 29 GLU F CA 1
ATOM 10564 C C . GLU F 2 29 ? -7.887 -40.203 -24.963 1.00 165.11 29 GLU F C 1
ATOM 10565 O O . GLU F 2 29 ? -8.898 -40.828 -24.639 1.00 168.82 29 GLU F O 1
ATOM 10571 N N . GLN F 2 30 ? -6.697 -40.393 -24.396 1.00 164.26 30 GLN F N 1
ATOM 10572 C CA . GLN F 2 30 ? -6.439 -41.457 -23.426 1.00 167.13 30 GLN F CA 1
ATOM 10573 C C . GLN F 2 30 ? -6.674 -41.040 -21.974 1.00 161.77 30 GLN F C 1
ATOM 10574 O O . GLN F 2 30 ? -6.673 -41.888 -21.080 1.00 148.89 30 GLN F O 1
ATOM 10580 N N . GLY F 2 31 ? -6.911 -39.754 -21.733 1.00 167.07 31 GLY F N 1
ATOM 10581 C CA . GLY F 2 31 ? -6.926 -39.259 -20.367 1.00 165.33 31 GLY F CA 1
ATOM 10582 C C . GLY F 2 31 ? -7.911 -38.140 -20.083 1.00 165.48 31 GLY F C 1
ATOM 10583 O O . GLY F 2 31 ? -8.518 -37.575 -20.993 1.00 162.02 31 GLY F O 1
ATOM 10584 N N . SER F 2 32 ? -8.055 -37.826 -18.797 1.00 171.33 32 SER F N 1
ATOM 10585 C CA . SER F 2 32 ? -9.096 -36.934 -18.303 1.00 169.18 32 SER F CA 1
ATOM 10586 C C . SER F 2 32 ? -8.575 -35.982 -17.231 1.00 163.05 32 SER F C 1
ATOM 10587 O O . SER F 2 32 ? -7.448 -36.121 -16.744 1.00 158.35 32 SER F O 1
ATOM 10590 N N . GLY F 2 33 ? -9.398 -34.989 -16.907 1.00 163.72 33 GLY F N 1
ATOM 10591 C CA . GLY F 2 33 ? -9.348 -34.353 -15.606 1.00 160.18 33 GLY F CA 1
ATOM 10592 C C . GLY F 2 33 ? -8.447 -33.161 -15.371 1.00 153.89 33 GLY F C 1
ATOM 10593 O O . GLY F 2 33 ? -7.954 -32.508 -16.296 1.00 150.06 33 GLY F O 1
ATOM 10594 N N . TYR F 2 34 ? -8.228 -32.905 -14.088 1.00 144.83 34 TYR F N 1
ATOM 10595 C CA . TYR F 2 34 ? -7.667 -31.656 -13.620 1.00 142.61 34 TYR F CA 1
ATOM 10596 C C . TYR F 2 34 ? -6.236 -31.810 -13.127 1.00 136.89 34 TYR F C 1
ATOM 10597 O O . TYR F 2 34 ? -5.929 -32.714 -12.349 1.00 122.71 34 TYR F O 1
ATOM 10606 N N . ALA F 2 35 ? -5.363 -30.923 -13.588 1.00 138.81 35 ALA F N 1
ATOM 10607 C CA . ALA F 2 35 ? -4.079 -30.722 -12.931 1.00 142.94 35 ALA F CA 1
ATOM 10608 C C . ALA F 2 35 ? -3.710 -29.234 -12.960 1.00 148.97 35 ALA F C 1
ATOM 10609 O O . ALA F 2 35 ? -4.395 -28.427 -13.588 1.00 142.13 35 ALA F O 1
ATOM 10611 N N . ALA F 2 36 ? -2.600 -28.885 -12.319 1.00 149.59 36 ALA F N 1
ATOM 10612 C CA . ALA F 2 36 ? -2.390 -27.512 -11.863 1.00 146.09 36 ALA F CA 1
ATOM 10613 C C . ALA F 2 36 ? -1.496 -26.654 -12.756 1.00 151.86 36 ALA F C 1
ATOM 10614 O O . ALA F 2 36 ? -1.025 -27.097 -13.806 1.00 149.16 36 ALA F O 1
ATOM 10616 N N . ASP F 2 37 ? -1.307 -25.405 -12.338 1.00 150.12 37 ASP F N 1
ATOM 10617 C CA . ASP F 2 37 ? -0.157 -24.615 -12.756 1.00 146.74 37 ASP F CA 1
ATOM 10618 C C . ASP F 2 37 ? 0.655 -24.392 -11.482 1.00 142.48 37 ASP F C 1
ATOM 10619 O O . ASP F 2 37 ? 0.262 -23.623 -10.600 1.00 145.59 37 ASP F O 1
ATOM 10624 N N . GLN F 2 38 ? 1.800 -25.058 -11.396 1.00 140.38 38 GLN F N 1
ATOM 10625 C CA . GLN F 2 38 ? 2.513 -25.148 -10.128 1.00 139.34 38 GLN F CA 1
ATOM 10626 C C . GLN F 2 38 ? 3.273 -23.865 -9.802 1.00 140.87 38 GLN F C 1
ATOM 10627 O O . GLN F 2 38 ? 3.386 -23.483 -8.637 1.00 142.99 38 GLN F O 1
ATOM 10633 N N . LYS F 2 39 ? 3.801 -23.217 -10.836 1.00 138.78 39 LYS F N 1
ATOM 10634 C CA . LYS F 2 39 ? 4.540 -21.966 -10.688 1.00 133.00 39 LYS F CA 1
ATOM 10635 C C . LYS F 2 39 ? 3.745 -20.832 -10.031 1.00 136.60 39 LYS F C 1
ATOM 10636 O O . LYS F 2 39 ? 4.008 -20.449 -8.889 1.00 135.76 39 LYS F O 1
ATOM 10642 N N . SER F 2 40 ? 2.760 -20.314 -10.757 1.00 134.85 40 SER F N 1
ATOM 10643 C CA . SER F 2 40 ? 2.042 -19.117 -10.336 1.00 133.08 40 SER F CA 1
ATOM 10644 C C . SER F 2 40 ? 1.151 -19.352 -9.115 1.00 135.50 40 SER F C 1
ATOM 10645 O O . SER F 2 40 ? 0.696 -18.394 -8.488 1.00 136.38 40 SER F O 1
ATOM 10648 N N . THR F 2 41 ? 0.890 -20.620 -8.792 1.00 131.74 41 THR F N 1
ATOM 10649 C CA . THR F 2 41 ? 0.234 -20.973 -7.523 1.00 134.49 41 THR F CA 1
ATOM 10650 C C . THR F 2 41 ? 1.214 -20.800 -6.362 1.00 132.60 41 THR F C 1
ATOM 10651 O O . THR F 2 41 ? 0.903 -20.147 -5.364 1.00 136.59 41 THR F O 1
ATOM 10655 N N . GLN F 2 42 ? 2.404 -21.376 -6.504 1.00 132.65 42 GLN F N 1
ATOM 10656 C CA . GLN F 2 42 ? 3.453 -21.217 -5.500 1.00 132.92 42 GLN F CA 1
ATOM 10657 C C . GLN F 2 42 ? 3.917 -19.764 -5.419 1.00 131.46 42 GLN F C 1
ATOM 10658 O O . GLN F 2 42 ? 4.041 -19.202 -4.327 1.00 124.55 42 GLN F O 1
ATOM 10664 N N . ASN F 2 43 ? 4.163 -19.156 -6.579 1.00 129.51 43 ASN F N 1
ATOM 10665 C CA A ASN F 2 43 ? 4.562 -17.754 -6.638 0.37 125.97 43 ASN F CA 1
ATOM 10666 C CA B ASN F 2 43 ? 4.562 -17.753 -6.640 0.63 125.97 43 ASN F CA 1
ATOM 10667 C C . ASN F 2 43 ? 3.491 -16.818 -6.087 1.00 126.45 43 ASN F C 1
ATOM 10668 O O . ASN F 2 43 ? 3.754 -15.642 -5.827 1.00 124.81 43 ASN F O 1
ATOM 10677 N N . ALA F 2 44 ? 2.284 -17.348 -5.917 1.00 125.76 44 ALA F N 1
ATOM 10678 C CA . ALA F 2 44 ? 1.222 -16.630 -5.234 1.00 121.76 44 ALA F CA 1
ATOM 10679 C C . ALA F 2 44 ? 1.377 -16.906 -3.744 1.00 122.68 44 ALA F C 1
ATOM 10680 O O . ALA F 2 44 ? 1.667 -15.997 -2.973 1.00 119.91 44 ALA F O 1
ATOM 10682 N N . ILE F 2 45 ? 1.218 -18.173 -3.364 1.00 121.79 45 ILE F N 1
ATOM 10683 C CA . ILE F 2 45 ? 1.266 -18.611 -1.968 1.00 121.24 45 ILE F CA 1
ATOM 10684 C C . ILE F 2 45 ? 2.461 -18.050 -1.189 1.00 126.49 45 ILE F C 1
ATOM 10685 O O . ILE F 2 45 ? 2.308 -17.609 -0.046 1.00 130.47 45 ILE F O 1
ATOM 10690 N N . ASP F 2 46 ? 3.638 -18.045 -1.808 1.00 125.44 46 ASP F N 1
ATOM 10691 C CA . ASP F 2 46 ? 4.828 -17.492 -1.160 1.00 126.83 46 ASP F CA 1
ATOM 10692 C C . ASP F 2 46 ? 4.638 -16.039 -0.726 1.00 117.45 46 ASP F C 1
ATOM 10693 O O . ASP F 2 46 ? 4.938 -15.674 0.413 1.00 110.58 46 ASP F O 1
ATOM 10698 N N . GLY F 2 47 ? 4.129 -15.223 -1.644 1.00 123.38 47 GLY F N 1
ATOM 10699 C CA . GLY F 2 47 ? 3.860 -13.817 -1.384 1.00 119.38 47 GLY F CA 1
ATOM 10700 C C . GLY F 2 47 ? 2.796 -13.470 -0.345 1.00 117.53 47 GLY F C 1
ATOM 10701 O O . GLY F 2 47 ? 2.925 -12.449 0.328 1.00 116.35 47 GLY F O 1
ATOM 10702 N N . ILE F 2 48 ? 1.750 -14.293 -0.215 1.00 116.50 48 ILE F N 1
ATOM 10703 C CA . ILE F 2 48 ? 0.679 -14.055 0.765 1.00 106.11 48 ILE F CA 1
ATOM 10704 C C . ILE F 2 48 ? 1.097 -14.461 2.175 1.00 114.22 48 ILE F C 1
ATOM 10705 O O . ILE F 2 48 ? 0.809 -13.754 3.147 1.00 121.84 48 ILE F O 1
ATOM 10710 N N . THR F 2 49 ? 1.764 -15.605 2.290 1.00 106.32 49 THR F N 1
ATOM 10711 C CA . THR F 2 49 ? 2.327 -16.010 3.574 1.00 113.80 49 THR F CA 1
ATOM 10712 C C . THR F 2 49 ? 3.462 -15.063 3.978 1.00 114.73 49 THR F C 1
ATOM 10713 O O . THR F 2 49 ? 3.798 -14.954 5.158 1.00 113.81 49 THR F O 1
ATOM 10717 N N . ASN F 2 50 ? 4.043 -14.380 2.990 1.00 112.36 50 ASN F N 1
ATOM 10718 C CA . ASN F 2 50 ? 4.965 -13.272 3.242 1.00 114.58 50 ASN F CA 1
ATOM 10719 C C . ASN F 2 50 ? 4.195 -12.015 3.611 1.00 109.06 50 ASN F C 1
ATOM 10720 O O . ASN F 2 50 ? 4.674 -11.175 4.371 1.00 104.65 50 ASN F O 1
ATOM 10725 N N . LYS F 2 51 ? 3.006 -11.882 3.036 1.00 110.96 51 LYS F N 1
ATOM 10726 C CA . LYS F 2 51 ? 2.119 -10.772 3.341 1.00 103.68 51 LYS F CA 1
ATOM 10727 C C . LYS F 2 51 ? 1.544 -10.956 4.745 1.00 107.62 51 LYS F C 1
ATOM 10728 O O . LYS F 2 51 ? 1.238 -9.977 5.428 1.00 113.38 51 LYS F O 1
ATOM 10734 N N . VAL F 2 52 ? 1.409 -12.211 5.173 1.00 97.36 52 VAL F N 1
ATOM 10735 C CA . VAL F 2 52 ? 0.985 -12.514 6.543 1.00 112.05 52 VAL F CA 1
ATOM 10736 C C . VAL F 2 52 ? 2.006 -12.008 7.562 1.00 106.00 52 VAL F C 1
ATOM 10737 O O . VAL F 2 52 ? 1.685 -11.214 8.450 1.00 98.49 52 VAL F O 1
ATOM 10741 N N . ASN F 2 53 ? 3.245 -12.462 7.416 1.00 108.87 53 ASN F N 1
ATOM 10742 C CA . ASN F 2 53 ? 4.264 -12.181 8.414 1.00 115.49 53 ASN F CA 1
ATOM 10743 C C . ASN F 2 53 ? 4.805 -10.753 8.393 1.00 114.30 53 ASN F C 1
ATOM 10744 O O . ASN F 2 53 ? 5.307 -10.271 9.403 1.00 116.64 53 ASN F O 1
ATOM 10749 N N . SER F 2 54 ? 4.715 -10.083 7.247 1.00 110.86 54 SER F N 1
ATOM 10750 C CA . SER F 2 54 ? 5.150 -8.689 7.148 1.00 107.39 54 SER F CA 1
ATOM 10751 C C . SER F 2 54 ? 4.178 -7.776 7.894 1.00 113.58 54 SER F C 1
ATOM 10752 O O . SER F 2 54 ? 4.561 -6.701 8.371 1.00 115.64 54 SER F O 1
ATOM 10755 N N . VAL F 2 55 ? 2.920 -8.213 7.984 1.00 116.73 55 VAL F N 1
ATOM 10756 C CA . VAL F 2 55 ? 1.886 -7.506 8.754 1.00 110.57 55 VAL F CA 1
ATOM 10757 C C . VAL F 2 55 ? 1.910 -7.793 10.283 1.00 113.15 55 VAL F C 1
ATOM 10758 O O . VAL F 2 55 ? 1.530 -6.926 11.078 1.00 118.17 55 VAL F O 1
ATOM 10762 N N . ILE F 2 56 ? 2.349 -8.991 10.688 1.00 109.74 56 ILE F N 1
ATOM 10763 C CA . ILE F 2 56 ? 2.527 -9.319 12.118 1.00 117.16 56 ILE F CA 1
ATOM 10764 C C . ILE F 2 56 ? 3.876 -8.938 12.757 1.00 122.08 56 ILE F C 1
ATOM 10765 O O . ILE F 2 56 ? 3.992 -8.911 13.981 1.00 124.82 56 ILE F O 1
ATOM 10770 N N . GLU F 2 57 ? 4.894 -8.664 11.943 1.00 124.03 57 GLU F N 1
ATOM 10771 C CA . GLU F 2 57 ? 6.267 -8.529 12.447 1.00 122.55 57 GLU F CA 1
ATOM 10772 C C . GLU F 2 57 ? 6.513 -7.158 13.057 1.00 125.58 57 GLU F C 1
ATOM 10773 O O . GLU F 2 57 ? 7.440 -6.946 13.847 1.00 122.11 57 GLU F O 1
ATOM 10779 N N . LYS F 2 58 ? 5.652 -6.235 12.667 1.00 124.68 58 LYS F N 1
ATOM 10780 C CA . LYS F 2 58 ? 5.710 -4.865 13.115 1.00 129.08 58 LYS F CA 1
ATOM 10781 C C . LYS F 2 58 ? 4.773 -4.666 14.330 1.00 131.75 58 LYS F C 1
ATOM 10782 O O . LYS F 2 58 ? 4.649 -3.552 14.846 1.00 128.96 58 LYS F O 1
ATOM 10788 N N . MET F 2 59 ? 4.115 -5.760 14.746 1.00 131.29 59 MET F N 1
ATOM 10789 C CA . MET F 2 59 ? 3.547 -5.948 16.089 1.00 132.43 59 MET F CA 1
ATOM 10790 C C . MET F 2 59 ? 4.630 -6.509 16.964 1.00 136.12 59 MET F C 1
ATOM 10791 O O . MET F 2 59 ? 5.114 -7.601 16.699 1.00 132.48 59 MET F O 1
ATOM 10796 N N . ASN F 2 60 ? 5.003 -5.813 18.020 1.00 145.73 60 ASN F N 1
ATOM 10797 C CA . ASN F 2 60 ? 5.556 -6.530 19.148 1.00 146.84 60 ASN F CA 1
ATOM 10798 C C . ASN F 2 60 ? 4.452 -7.460 19.662 1.00 139.24 60 ASN F C 1
ATOM 10799 O O . ASN F 2 60 ? 3.266 -7.140 19.539 1.00 144.14 60 ASN F O 1
ATOM 10804 N N . THR F 2 61 ? 4.817 -8.606 20.222 1.00 123.74 61 THR F N 1
ATOM 10805 C CA . THR F 2 61 ? 3.887 -9.289 21.106 1.00 125.45 61 THR F CA 1
ATOM 10806 C C . THR F 2 61 ? 3.940 -8.417 22.355 1.00 124.31 61 THR F C 1
ATOM 10807 O O . THR F 2 61 ? 4.991 -7.843 22.649 1.00 109.39 61 THR F O 1
ATOM 10811 N N . GLN F 2 62 ? 2.823 -8.281 23.068 1.00 109.70 62 GLN F N 1
ATOM 10812 C CA . GLN F 2 62 ? 2.788 -7.488 24.299 1.00 94.43 62 GLN F CA 1
ATOM 10813 C C . GLN F 2 62 ? 3.755 -8.016 25.361 1.00 95.53 62 GLN F C 1
ATOM 10814 O O . GLN F 2 62 ? 3.735 -9.205 25.688 1.00 89.45 62 GLN F O 1
ATOM 10820 N N . PHE F 2 63 ? 4.597 -7.147 25.911 1.00 101.99 63 PHE F N 1
ATOM 10821 C CA . PHE F 2 63 ? 5.306 -7.513 27.132 1.00 105.46 63 PHE F CA 1
ATOM 10822 C C . PHE F 2 63 ? 4.469 -7.050 28.315 1.00 102.44 63 PHE F C 1
ATOM 10823 O O . PHE F 2 63 ? 3.396 -6.465 28.114 1.00 92.37 63 PHE F O 1
ATOM 10831 N N . THR F 2 64 ? 4.934 -7.317 29.534 1.00 84.23 64 THR F N 1
ATOM 10832 C CA . THR F 2 64 ? 4.040 -7.263 30.690 1.00 84.39 64 THR F CA 1
ATOM 10833 C C . THR F 2 64 ? 3.333 -5.909 30.868 1.00 94.98 64 THR F C 1
ATOM 10834 O O . THR F 2 64 ? 3.976 -4.865 31.019 1.00 88.84 64 THR F O 1
ATOM 10838 N N . ALA F 2 65 ? 2.001 -5.956 30.885 1.00 90.65 65 ALA F N 1
ATOM 10839 C CA . ALA F 2 65 ? 1.174 -4.756 30.983 1.00 84.22 65 ALA F CA 1
ATOM 10840 C C . ALA F 2 65 ? 0.211 -4.899 32.159 1.00 84.90 65 ALA F C 1
ATOM 10841 O O . ALA F 2 65 ? -0.710 -5.717 32.122 1.00 88.31 65 ALA F O 1
ATOM 10843 N N . VAL F 2 66 ? 0.411 -4.079 33.187 1.00 87.45 66 VAL F N 1
ATOM 10844 C CA . VAL F 2 66 ? -0.368 -4.174 34.417 1.00 81.99 66 VAL F CA 1
ATOM 10845 C C . VAL F 2 66 ? -0.751 -2.794 34.930 1.00 91.33 66 VAL F C 1
ATOM 10846 O O . VAL F 2 66 ? 0.088 -1.878 34.984 1.00 86.61 66 VAL F O 1
ATOM 10850 N N . GLY F 2 67 ? -2.016 -2.657 35.320 1.00 75.29 67 GLY F N 1
ATOM 10851 C CA . GLY F 2 67 ? -2.553 -1.385 35.773 1.00 84.50 67 GLY F CA 1
ATOM 10852 C C . GLY F 2 67 ? -1.959 -0.825 37.059 1.00 92.02 67 GLY F C 1
ATOM 10853 O O . GLY F 2 67 ? -1.128 -1.458 37.733 1.00 67.15 67 GLY F O 1
ATOM 10854 N N . LYS F 2 68 ? -2.377 0.392 37.391 1.00 87.07 68 LYS F N 1
ATOM 10855 C CA . LYS F 2 68 ? -1.876 1.066 38.581 1.00 68.41 68 LYS F CA 1
ATOM 10856 C C . LYS F 2 68 ? -3.029 1.455 39.489 1.00 48.59 68 LYS F C 1
ATOM 10857 O O . LYS F 2 68 ? -4.144 1.609 39.039 1.00 62.71 68 LYS F O 1
ATOM 10863 N N . GLU F 2 69 ? -2.744 1.612 40.769 1.00 47.51 69 GLU F N 1
ATOM 10864 C CA . GLU F 2 69 ? -3.732 2.018 41.733 1.00 51.30 69 GLU F CA 1
ATOM 10865 C C . GLU F 2 69 ? -3.572 3.513 42.079 1.00 55.92 69 GLU F C 1
ATOM 10866 O O . GLU F 2 69 ? -2.465 4.052 42.053 1.00 54.72 69 GLU F O 1
ATOM 10872 N N . PHE F 2 70 ? -4.689 4.175 42.368 1.00 54.25 70 PHE F N 1
ATOM 10873 C CA . PHE F 2 70 ? -4.701 5.575 42.768 1.00 43.12 70 PHE F CA 1
ATOM 10874 C C . PHE F 2 70 ? -5.669 5.768 43.936 1.00 35.60 70 PHE F C 1
ATOM 10875 O O . PHE F 2 70 ? -6.769 5.255 43.899 1.00 36.67 70 PHE F O 1
ATOM 10883 N N . ASN F 2 71 ? -5.268 6.523 44.957 1.00 44.66 71 ASN F N 1
ATOM 10884 C CA . ASN F 2 71 ? -6.173 6.923 46.033 1.00 31.56 71 ASN F CA 1
ATOM 10885 C C . ASN F 2 71 ? -7.214 7.967 45.572 1.00 35.99 71 ASN F C 1
ATOM 10886 O O . ASN F 2 71 ? -7.263 8.348 44.394 1.00 35.83 71 ASN F O 1
ATOM 10891 N N . ASN F 2 72 ? -8.049 8.421 46.500 1.00 32.87 72 ASN F N 1
ATOM 10892 C CA . ASN F 2 72 ? -9.245 9.192 46.132 1.00 39.62 72 ASN F CA 1
ATOM 10893 C C . ASN F 2 72 ? -9.029 10.712 45.922 1.00 38.07 72 ASN F C 1
ATOM 10894 O O . ASN F 2 72 ? -9.977 11.432 45.578 1.00 42.30 72 ASN F O 1
ATOM 10899 N N . LEU F 2 73 ? -7.801 11.192 46.170 1.00 34.50 73 LEU F N 1
ATOM 10900 C CA . LEU F 2 73 ? -7.356 12.525 45.731 1.00 26.79 73 LEU F CA 1
ATOM 10901 C C . LEU F 2 73 ? -6.504 12.533 44.446 1.00 39.27 73 LEU F C 1
ATOM 10902 O O . LEU F 2 73 ? -5.896 13.551 44.067 1.00 42.16 73 LEU F O 1
ATOM 10907 N N . GLU F 2 74 ? -6.345 11.345 43.881 1.00 44.76 74 GLU F N 1
ATOM 10908 C CA . GLU F 2 74 ? -5.609 11.087 42.635 1.00 30.88 74 GLU F CA 1
ATOM 10909 C C . GLU F 2 74 ? -6.477 10.956 41.391 1.00 35.65 74 GLU F C 1
ATOM 10910 O O . GLU F 2 74 ? -6.036 10.402 40.387 1.00 42.33 74 GLU F O 1
ATOM 10916 N N . ARG F 2 75 ? -7.758 11.283 41.511 1.00 29.68 75 ARG F N 1
ATOM 10917 C CA . ARG F 2 75 ? -8.673 11.094 40.392 1.00 29.04 75 ARG F CA 1
ATOM 10918 C C . ARG F 2 75 ? -8.221 11.703 39.069 1.00 31.78 75 ARG F C 1
ATOM 10919 O O . ARG F 2 75 ? -8.430 11.097 38.017 1.00 35.69 75 ARG F O 1
ATOM 10927 N N . ARG F 2 76 ? -7.627 12.899 39.100 1.00 30.46 76 ARG F N 1
ATOM 10928 C CA . ARG F 2 76 ? -7.149 13.499 37.845 1.00 28.63 76 ARG F CA 1
ATOM 10929 C C . ARG F 2 76 ? -6.130 12.616 37.111 1.00 33.40 76 ARG F C 1
ATOM 10930 O O . ARG F 2 76 ? -6.314 12.347 35.933 1.00 36.49 76 ARG F O 1
ATOM 10938 N N . ILE F 2 77 ? -5.084 12.139 37.789 1.00 30.72 77 ILE F N 1
ATOM 10939 C CA . ILE F 2 77 ? -4.118 11.289 37.105 1.00 41.42 77 ILE F CA 1
ATOM 10940 C C . ILE F 2 77 ? -4.663 9.895 36.816 1.00 45.62 77 ILE F C 1
ATOM 10941 O O . ILE F 2 77 ? -4.322 9.293 35.786 1.00 45.64 77 ILE F O 1
ATOM 10946 N N . GLU F 2 78 ? -5.518 9.392 37.704 1.00 38.02 78 GLU F N 1
ATOM 10947 C CA . GLU F 2 78 ? -6.255 8.173 37.403 1.00 27.16 78 GLU F CA 1
ATOM 10948 C C . GLU F 2 78 ? -6.997 8.287 36.084 1.00 33.10 78 GLU F C 1
ATOM 10949 O O . GLU F 2 78 ? -6.880 7.410 35.237 1.00 44.63 78 GLU F O 1
ATOM 10955 N N . ASN F 2 79 ? -7.731 9.373 35.871 1.00 33.89 79 ASN F N 1
ATOM 10956 C CA . ASN F 2 79 ? -8.334 9.546 34.563 1.00 30.77 79 ASN F CA 1
ATOM 10957 C C . ASN F 2 79 ? -7.337 9.767 33.443 1.00 38.20 79 ASN F C 1
ATOM 10958 O O . ASN F 2 79 ? -7.643 9.447 32.305 1.00 48.16 79 ASN F O 1
ATOM 10963 N N . LEU F 2 80 ? -6.152 10.295 33.754 1.00 40.36 80 LEU F N 1
ATOM 10964 C CA . LEU F 2 80 ? -5.082 10.423 32.757 1.00 38.53 80 LEU F CA 1
ATOM 10965 C C . LEU F 2 80 ? -4.617 9.060 32.302 1.00 41.87 80 LEU F C 1
ATOM 10966 O O . LEU F 2 80 ? -4.579 8.775 31.101 1.00 35.39 80 LEU F O 1
ATOM 10971 N N . ASN F 2 81 ? -4.245 8.231 33.276 1.00 41.43 81 ASN F N 1
ATOM 10972 C CA . A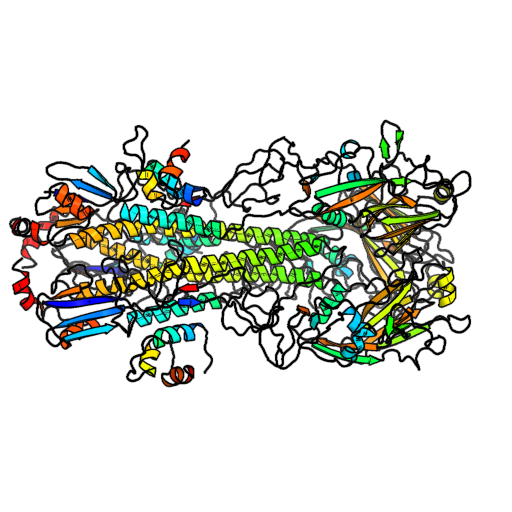SN F 2 81 ? -3.857 6.860 32.999 1.00 45.17 81 ASN F CA 1
ATOM 10973 C C . ASN F 2 81 ? -4.925 6.179 32.137 1.00 50.58 81 ASN F C 1
ATOM 10974 O O . ASN F 2 81 ? -4.620 5.567 31.102 1.00 51.76 81 ASN F O 1
ATOM 10979 N N . LYS F 2 82 ? -6.183 6.327 32.538 1.00 48.41 82 LYS F N 1
ATOM 10980 C CA . LYS F 2 82 ? -7.264 5.709 31.787 1.00 52.96 82 LYS F CA 1
ATOM 10981 C C . LYS F 2 82 ? -7.334 6.246 30.360 1.00 46.42 82 LYS F C 1
ATOM 10982 O O . LYS F 2 82 ? -7.552 5.494 29.409 1.00 52.21 82 LYS F O 1
ATOM 10988 N N . LYS F 2 83 ? -7.137 7.548 30.212 1.00 39.45 83 LYS F N 1
ATOM 10989 C CA . LYS F 2 83 ? -7.163 8.169 28.894 1.00 39.28 83 LYS F CA 1
ATOM 10990 C C . LYS F 2 83 ? -6.042 7.634 28.004 1.00 43.22 83 LYS F C 1
ATOM 10991 O O . LYS F 2 83 ? -6.217 7.498 26.800 1.00 54.62 83 LYS F O 1
ATOM 10997 N N . VAL F 2 84 ? -4.896 7.326 28.600 1.00 47.41 84 VAL F N 1
ATOM 10998 C CA . VAL F 2 84 ? -3.784 6.732 27.859 1.00 48.55 84 VAL F CA 1
ATOM 10999 C C . VAL F 2 84 ? -4.123 5.313 27.397 1.00 49.85 84 VAL F C 1
ATOM 11000 O O . VAL F 2 84 ? -4.142 5.046 26.191 1.00 41.81 84 VAL F O 1
ATOM 11004 N N . ASP F 2 85 ? -4.451 4.441 28.357 1.00 43.97 85 ASP F N 1
ATOM 11005 C CA . ASP F 2 85 ? -4.833 3.049 28.081 1.00 52.25 85 ASP F CA 1
ATOM 11006 C C . ASP F 2 85 ? -5.928 2.900 27.011 1.00 58.12 85 ASP F C 1
ATOM 11007 O O . ASP F 2 85 ? -5.821 2.050 26.120 1.00 68.04 85 ASP F O 1
ATOM 11012 N N . ASP F 2 86 ? -6.975 3.715 27.105 1.00 50.14 86 ASP F N 1
ATOM 11013 C CA . ASP F 2 86 ? -8.098 3.626 26.168 1.00 61.22 86 ASP F CA 1
ATOM 11014 C C . ASP F 2 86 ? -7.717 4.136 24.782 1.00 63.74 86 ASP F C 1
ATOM 11015 O O . ASP F 2 86 ? -8.234 3.646 23.764 1.00 59.64 86 ASP F O 1
ATOM 11020 N N . GLY F 2 87 ? -6.825 5.127 24.746 1.00 52.97 87 GLY F N 1
ATOM 11021 C CA . GLY F 2 87 ? -6.401 5.734 23.490 1.00 42.38 87 GLY F CA 1
ATOM 11022 C C . GLY F 2 87 ? -5.654 4.742 22.622 1.00 48.76 87 GLY F C 1
ATOM 11023 O O . GLY F 2 87 ? -5.980 4.561 21.459 1.00 48.06 87 GLY F O 1
ATOM 11024 N N . PHE F 2 88 ? -4.657 4.088 23.204 1.00 46.11 88 PHE F N 1
ATOM 11025 C CA . PHE F 2 88 ? -3.813 3.156 22.477 1.00 56.20 88 PHE F CA 1
ATOM 11026 C C . PHE F 2 88 ? -4.638 1.994 21.965 1.00 63.08 88 PHE F C 1
ATOM 11027 O O . PHE F 2 88 ? -4.546 1.612 20.783 1.00 62.16 88 PHE F O 1
ATOM 11035 N N . LEU F 2 89 ? -5.443 1.450 22.876 1.00 60.18 89 LEU F N 1
ATOM 11036 C CA . LEU F 2 89 ? -6.388 0.389 22.564 1.00 56.41 89 LEU F CA 1
ATOM 11037 C C . LEU F 2 89 ? -7.308 0.775 21.398 1.00 56.11 89 LEU F C 1
ATOM 11038 O O . LEU F 2 89 ? -7.463 0.002 20.458 1.00 61.15 89 LEU F O 1
ATOM 11043 N N . ASP F 2 90 ? -7.908 1.962 21.460 1.00 56.38 90 ASP F N 1
ATOM 11044 C CA . ASP F 2 90 ? -8.686 2.500 20.336 1.00 54.15 90 ASP F CA 1
ATOM 11045 C C . ASP F 2 90 ? -7.915 2.375 19.011 1.00 63.94 90 ASP F C 1
ATOM 11046 O O . ASP F 2 90 ? -8.327 1.648 18.107 1.00 82.27 90 ASP F O 1
ATOM 11051 N N . ILE F 2 91 ? -6.796 3.093 18.920 1.00 63.38 91 ILE F N 1
ATOM 11052 C CA . ILE F 2 91 ? -5.914 3.137 17.747 1.00 60.54 91 ILE F CA 1
ATOM 11053 C C . ILE F 2 91 ? -5.458 1.769 17.208 1.00 66.01 91 ILE F C 1
ATOM 11054 O O . ILE F 2 91 ? -5.439 1.542 15.986 1.00 60.33 91 ILE F O 1
ATOM 11059 N N . TRP F 2 92 ? -5.082 0.867 18.112 1.00 52.06 92 TRP F N 1
ATOM 11060 C CA . TRP F 2 92 ? -4.698 -0.475 17.717 1.00 47.64 92 TRP F CA 1
ATOM 11061 C C . TRP F 2 92 ? -5.862 -1.290 17.147 1.00 67.74 92 TRP F C 1
ATOM 11062 O O . TRP F 2 92 ? -5.789 -1.786 16.023 1.00 67.51 92 TRP F O 1
ATOM 11073 N N . THR F 2 93 ? -6.941 -1.402 17.914 1.00 73.65 93 THR F N 1
ATOM 11074 C CA . THR F 2 93 ? -8.143 -2.070 17.439 1.00 66.90 93 THR F CA 1
ATOM 11075 C C . THR F 2 93 ? -8.542 -1.512 16.077 1.00 72.23 93 THR F C 1
ATOM 11076 O O . THR F 2 93 ? -8.814 -2.276 15.155 1.00 82.58 93 THR F O 1
ATOM 11080 N N . TYR F 2 94 ? -8.525 -0.188 15.934 1.00 64.34 94 TYR F N 1
ATOM 11081 C CA . TYR F 2 94 ? -8.713 0.437 14.622 1.00 63.75 94 TYR F CA 1
ATOM 11082 C C . TYR F 2 94 ? -7.641 -0.005 13.642 1.00 70.17 94 TYR F C 1
ATOM 11083 O O . TYR F 2 94 ? -7.934 -0.249 12.478 1.00 76.54 94 TYR F O 1
ATOM 11092 N N . ASN F 2 95 ? -6.396 -0.084 14.097 1.00 68.06 95 ASN F N 1
ATOM 11093 C CA . ASN F 2 95 ? -5.320 -0.480 13.196 1.00 75.50 95 ASN F CA 1
ATOM 11094 C C . ASN F 2 95 ? -5.487 -1.929 12.735 1.00 73.16 95 ASN F C 1
ATOM 11095 O O . ASN F 2 95 ? -5.429 -2.220 11.545 1.00 74.52 95 ASN F O 1
ATOM 11100 N N . ALA F 2 96 ? -5.724 -2.833 13.672 1.00 68.48 96 ALA F N 1
ATOM 11101 C CA . ALA F 2 96 ? -5.836 -4.233 13.315 1.00 62.54 96 ALA F CA 1
ATOM 11102 C C . ALA F 2 96 ? -7.049 -4.502 12.404 1.00 79.12 96 ALA F C 1
ATOM 11103 O O . ALA F 2 96 ? -6.919 -5.145 11.361 1.00 84.09 96 ALA F O 1
ATOM 11105 N N . GLU F 2 97 ? -8.217 -3.990 12.774 1.00 77.29 97 GLU F N 1
ATOM 11106 C CA . GLU F 2 97 ? -9.431 -4.235 11.990 1.00 75.98 97 GLU F CA 1
ATOM 11107 C C . GLU F 2 97 ? -9.384 -3.702 10.557 1.00 82.73 97 GLU F C 1
ATOM 11108 O O . GLU F 2 97 ? -9.661 -4.439 9.610 1.00 96.22 97 GLU F O 1
ATOM 11114 N N . LEU F 2 98 ? -9.042 -2.427 10.398 1.00 84.16 98 LEU F N 1
ATOM 11115 C CA . LEU F 2 98 ? -9.060 -1.799 9.079 1.00 75.47 98 LEU F CA 1
ATOM 11116 C C . LEU F 2 98 ? -8.002 -2.395 8.175 1.00 76.73 98 LEU F C 1
ATOM 11117 O O . LEU F 2 98 ? -8.153 -2.397 6.959 1.00 76.35 98 LEU F O 1
ATOM 11122 N N . LEU F 2 99 ? -6.926 -2.905 8.760 1.00 70.56 99 LEU F N 1
ATOM 11123 C CA . LEU F 2 99 ? -5.844 -3.400 7.928 1.00 81.38 99 LEU F CA 1
ATOM 11124 C C . LEU F 2 99 ? -6.267 -4.710 7.288 1.00 84.28 99 LEU F C 1
ATOM 11125 O O . LEU F 2 99 ? -6.100 -4.911 6.081 1.00 73.89 99 LEU F O 1
ATOM 11130 N N . VAL F 2 100 ? -6.827 -5.589 8.112 1.00 88.05 100 VAL F N 1
ATOM 11131 C CA . VAL F 2 100 ? -7.401 -6.841 7.641 1.00 84.57 100 VAL F CA 1
ATOM 11132 C C . VAL F 2 100 ? -8.392 -6.605 6.487 1.00 79.58 100 VAL F C 1
ATOM 11133 O O . VAL F 2 100 ? -8.308 -7.262 5.450 1.00 68.19 100 VAL F O 1
ATOM 11137 N N . LEU F 2 101 ? -9.296 -5.640 6.657 1.00 71.64 101 LEU F N 1
ATOM 11138 C CA . LEU F 2 101 ? -10.307 -5.320 5.638 1.00 83.18 101 LEU F CA 1
ATOM 11139 C C . LEU F 2 101 ? -9.750 -4.885 4.284 1.00 86.41 101 LEU F C 1
ATOM 11140 O O . LEU F 2 101 ? -10.224 -5.326 3.230 1.00 89.25 101 LEU F O 1
ATOM 11145 N N . LEU F 2 102 ? -8.779 -3.980 4.318 1.00 85.53 102 LEU F N 1
ATOM 11146 C CA . LEU F 2 102 ? -8.161 -3.475 3.101 1.00 78.32 102 LEU F CA 1
ATOM 11147 C C . LEU F 2 102 ? -7.339 -4.559 2.449 1.00 77.74 102 LEU F C 1
ATOM 11148 O O . LEU F 2 102 ? -7.380 -4.732 1.232 1.00 82.78 102 LEU F O 1
ATOM 11153 N N . GLU F 2 103 ? -6.571 -5.269 3.265 1.00 68.82 103 GLU F N 1
ATOM 11154 C CA . GLU F 2 103 ? -5.603 -6.212 2.735 1.00 82.67 103 GLU F CA 1
ATOM 11155 C C . GLU F 2 103 ? -6.286 -7.521 2.327 1.00 84.19 103 GLU F C 1
ATOM 11156 O O . GLU F 2 103 ? -5.700 -8.342 1.617 1.00 93.68 103 GLU F O 1
ATOM 11162 N N . ASN F 2 104 ? -7.538 -7.697 2.742 1.00 79.40 104 ASN F N 1
ATOM 11163 C CA . ASN F 2 104 ? -8.367 -8.765 2.192 1.00 76.76 104 ASN F CA 1
ATOM 11164 C C . ASN F 2 104 ? -8.783 -8.428 0.760 1.00 75.63 104 ASN F C 1
ATOM 11165 O O . ASN F 2 104 ? -8.754 -9.277 -0.123 1.00 84.72 104 ASN F O 1
ATOM 11170 N N . GLU F 2 105 ? -9.148 -7.173 0.534 1.00 81.31 105 GLU F N 1
ATOM 11171 C CA . GLU F 2 105 ? -9.504 -6.708 -0.802 1.00 85.91 105 GLU F CA 1
ATOM 11172 C C . GLU F 2 105 ? -8.296 -6.765 -1.729 1.00 87.84 105 GLU F C 1
ATOM 11173 O O . GLU F 2 105 ? -8.442 -6.928 -2.939 1.00 102.49 105 GLU F O 1
ATOM 11179 N N . ARG F 2 106 ? -7.103 -6.622 -1.156 1.00 94.59 106 ARG F N 1
ATOM 11180 C CA . ARG F 2 106 ? -5.869 -6.692 -1.940 1.00 91.84 106 ARG F CA 1
ATOM 11181 C C . ARG F 2 106 ? -5.516 -8.128 -2.358 1.00 87.71 106 ARG F C 1
ATOM 11182 O O . ARG F 2 106 ? -5.272 -8.364 -3.539 1.00 85.18 106 ARG F O 1
ATOM 11190 N N . THR F 2 107 ? -5.516 -9.085 -1.424 1.00 85.85 107 THR F N 1
ATOM 11191 C CA . THR F 2 107 ? -5.268 -10.485 -1.803 1.00 90.81 107 THR F CA 1
ATOM 11192 C C . THR F 2 107 ? -6.407 -11.075 -2.660 1.00 93.52 107 THR F C 1
ATOM 11193 O O . THR F 2 107 ? -6.196 -12.038 -3.400 1.00 89.14 107 THR F O 1
ATOM 11197 N N . LEU F 2 108 ? -7.616 -10.530 -2.556 1.00 91.82 108 LEU F N 1
ATOM 11198 C CA . LEU F 2 108 ? -8.693 -11.048 -3.400 1.00 97.36 108 LEU F CA 1
ATOM 11199 C C . LEU F 2 108 ? -8.441 -10.575 -4.823 1.00 98.65 108 LEU F C 1
ATOM 11200 O O . LEU F 2 108 ? -8.606 -11.326 -5.786 1.00 107.26 108 LEU F O 1
ATOM 11205 N N . ASP F 2 109 ? -8.007 -9.327 -4.945 1.00 94.59 109 ASP F N 1
ATOM 11206 C CA . ASP F 2 109 ? -7.669 -8.770 -6.245 1.00 98.10 109 ASP F CA 1
ATOM 11207 C C . ASP F 2 109 ? -6.352 -9.365 -6.740 1.00 95.57 109 ASP F C 1
ATOM 11208 O O . ASP F 2 109 ? -5.950 -9.139 -7.882 1.00 99.16 109 ASP F O 1
ATOM 11213 N N . PHE F 2 110 ? -5.688 -10.130 -5.879 1.00 74.20 110 PHE F N 1
ATOM 11214 C CA . PHE F 2 110 ? -4.416 -10.736 -6.239 1.00 84.41 110 PHE F CA 1
ATOM 11215 C C . PHE F 2 110 ? -4.624 -11.924 -7.165 1.00 91.43 110 PHE F C 1
ATOM 11216 O O . PHE F 2 110 ? -4.232 -11.887 -8.332 1.00 89.44 110 PHE F O 1
ATOM 11224 N N . HIS F 2 111 ? -5.247 -12.974 -6.638 1.00 101.21 111 HIS F N 1
ATOM 11225 C CA . HIS F 2 111 ? -5.609 -14.140 -7.440 1.00 103.78 111 HIS F CA 1
ATOM 11226 C C . HIS F 2 111 ? -6.363 -13.745 -8.723 1.00 98.95 111 HIS F C 1
ATOM 11227 O O . HIS F 2 111 ? -6.132 -14.320 -9.787 1.00 100.19 111 HIS F O 1
ATOM 11234 N N . ASP F 2 112 ? -7.252 -12.760 -8.622 1.00 93.26 112 ASP F N 1
ATOM 11235 C CA . ASP F 2 112 ? -7.961 -12.250 -9.796 1.00 93.93 112 ASP F CA 1
ATOM 11236 C C . ASP F 2 112 ? -7.023 -11.701 -10.871 1.00 96.97 112 ASP F C 1
ATOM 11237 O O . ASP F 2 112 ? -7.336 -11.762 -12.055 1.00 102.00 112 ASP F O 1
ATOM 11242 N N . SER F 2 113 ? -5.873 -11.173 -10.470 1.00 97.21 113 SER F N 1
ATOM 11243 C CA . SER F 2 113 ? -4.852 -10.828 -11.451 1.00 100.71 113 SER F CA 1
ATOM 11244 C C . SER F 2 113 ? -4.111 -12.080 -11.921 1.00 103.92 113 SER F C 1
ATOM 11245 O O . SER F 2 113 ? -3.836 -12.222 -13.112 1.00 101.66 113 SER F O 1
ATOM 11248 N N . ASN F 2 114 ? -3.796 -12.977 -10.984 1.00 91.79 114 ASN F N 1
ATOM 11249 C CA . ASN F 2 114 ? -3.008 -14.175 -11.275 1.00 90.91 114 ASN F CA 1
ATOM 11250 C C . ASN F 2 114 ? -3.699 -15.124 -12.257 1.00 108.95 114 ASN F C 1
ATOM 11251 O O . ASN F 2 114 ? -3.056 -15.691 -13.147 1.00 98.56 114 ASN F O 1
ATOM 11256 N N . VAL F 2 115 ? -5.002 -15.321 -12.057 1.00 112.89 115 VAL F N 1
ATOM 11257 C CA . VAL F 2 115 ? -5.840 -16.055 -13.003 1.00 99.07 115 VAL F CA 1
ATOM 11258 C C . VAL F 2 115 ? -5.766 -15.420 -14.387 1.00 98.86 115 VAL F C 1
ATOM 11259 O O . VAL F 2 115 ? -5.305 -16.052 -15.334 1.00 110.45 115 VAL F O 1
ATOM 11263 N N . ARG F 2 116 ? -6.221 -14.173 -14.496 1.00 93.53 116 ARG F N 1
ATOM 11264 C CA . ARG F 2 116 ? -6.169 -13.424 -15.754 1.00 97.05 116 ARG F CA 1
ATOM 11265 C C . ARG F 2 116 ? -4.790 -13.405 -16.401 1.00 96.88 116 ARG F C 1
ATOM 11266 O O . ARG F 2 116 ? -4.672 -13.440 -17.623 1.00 103.91 116 ARG F O 1
ATOM 11274 N N . ASN F 2 117 ? -3.751 -13.337 -15.579 1.00 100.65 117 ASN F N 1
ATOM 11275 C CA . ASN F 2 117 ? -2.389 -13.448 -16.079 1.00 111.84 117 ASN F CA 1
ATOM 11276 C C . ASN F 2 117 ? -2.184 -14.815 -16.732 1.00 107.20 117 ASN F C 1
ATOM 11277 O O . ASN F 2 117 ? -1.618 -14.927 -17.820 1.00 102.82 117 ASN F O 1
ATOM 11282 N N . LEU F 2 118 ? -2.684 -15.845 -16.062 1.00 103.57 118 LEU F N 1
ATOM 11283 C CA . LEU F 2 118 ? -2.496 -17.228 -16.483 1.00 107.41 118 LEU F CA 1
ATOM 11284 C C . LEU F 2 118 ? -3.212 -17.569 -17.788 1.00 117.30 118 LEU F C 1
ATOM 11285 O O . LEU F 2 118 ? -2.778 -18.451 -18.533 1.00 121.62 118 LEU F O 1
ATOM 11290 N N . TYR F 2 119 ? -4.332 -16.895 -18.031 1.00 123.10 119 TYR F N 1
ATOM 11291 C CA . TYR F 2 119 ? -5.082 -17.014 -19.280 1.00 119.37 119 TYR F CA 1
ATOM 11292 C C . TYR F 2 119 ? -4.494 -16.148 -20.397 1.00 126.29 119 TYR F C 1
ATOM 11293 O O . TYR F 2 119 ? -4.596 -16.490 -21.577 1.00 136.49 119 TYR F O 1
ATOM 11302 N N . GLU F 2 120 ? -3.901 -15.016 -20.024 1.00 117.87 120 GLU F N 1
ATOM 11303 C CA . GLU F 2 120 ? -3.382 -14.066 -20.998 1.00 117.47 120 GLU F CA 1
ATOM 11304 C C . GLU F 2 120 ? -2.034 -14.492 -21.578 1.00 120.43 120 GLU F C 1
ATOM 11305 O O . GLU F 2 120 ? -1.586 -13.951 -22.593 1.00 120.87 120 GLU F O 1
ATOM 11311 N N . LYS F 2 121 ? -1.388 -15.458 -20.934 1.00 115.17 121 LYS F N 1
ATOM 11312 C CA . LYS F 2 121 ? -0.136 -15.997 -21.453 1.00 126.83 121 LYS F CA 1
ATOM 11313 C C . LYS F 2 121 ? -0.367 -16.973 -22.615 1.00 132.01 121 LYS F C 1
ATOM 11314 O O . LYS F 2 121 ? 0.307 -16.894 -23.642 1.00 127.54 121 LYS F O 1
ATOM 11320 N N . VAL F 2 122 ? -1.329 -17.878 -22.445 1.00 131.13 122 VAL F N 1
ATOM 11321 C CA . VAL F 2 122 ? -1.629 -18.921 -23.425 1.00 123.29 122 VAL F CA 1
ATOM 11322 C C . VAL F 2 122 ? -2.345 -18.379 -24.665 1.00 123.57 122 VAL F C 1
ATOM 11323 O O . VAL F 2 122 ? -2.332 -18.997 -25.728 1.00 130.46 122 VAL F O 1
ATOM 11327 N N . LYS F 2 123 ? -2.971 -17.220 -24.513 1.00 117.82 123 LYS F N 1
ATOM 11328 C CA . LYS F 2 123 ? -3.496 -16.465 -25.639 1.00 117.87 123 LYS F CA 1
ATOM 11329 C C . LYS F 2 123 ? -2.315 -15.883 -26.440 1.00 131.09 123 LYS F C 1
ATOM 11330 O O . LYS F 2 123 ? -2.394 -15.724 -27.654 1.00 140.48 123 LYS F O 1
ATOM 11336 N N . SER F 2 124 ? -1.221 -15.574 -25.741 1.00 128.00 124 SER F N 1
ATOM 11337 C CA . SER F 2 124 ? 0.026 -15.126 -26.369 1.00 130.97 124 SER F CA 1
ATOM 11338 C C . SER F 2 124 ? 1.017 -16.281 -26.607 1.00 140.73 124 SER F C 1
ATOM 11339 O O . SER F 2 124 ? 2.155 -16.057 -27.030 1.00 133.80 124 SER F O 1
ATOM 11342 N N . GLN F 2 125 ? 0.585 -17.507 -26.298 1.00 144.10 125 GLN F N 1
ATOM 11343 C CA . GLN F 2 125 ? 1.373 -18.728 -26.558 1.00 144.94 125 GLN F CA 1
ATOM 11344 C C . GLN F 2 125 ? 0.975 -19.397 -27.896 1.00 150.72 125 GLN F C 1
ATOM 11345 O O . GLN F 2 125 ? 1.791 -19.505 -28.820 1.00 149.97 125 GLN F O 1
ATOM 11351 N N . LEU F 2 126 ? -0.274 -19.859 -27.985 1.00 145.90 126 LEU F N 1
ATOM 11352 C CA . LEU F 2 126 ? -0.784 -20.544 -29.180 1.00 141.43 126 LEU F CA 1
ATOM 11353 C C . LEU F 2 126 ? -1.352 -19.574 -30.228 1.00 140.25 126 LEU F C 1
ATOM 11354 O O . LEU F 2 126 ? -1.769 -19.995 -31.306 1.00 145.38 126 LEU F O 1
ATOM 11359 N N . LYS F 2 127 ? -1.401 -18.291 -29.875 1.00 143.63 127 LYS F N 1
ATOM 11360 C CA . LYS F 2 127 ? -1.635 -17.175 -30.810 1.00 147.89 127 LYS F CA 1
ATOM 11361 C C . LYS F 2 127 ? -2.818 -17.291 -31.790 1.00 154.37 127 LYS F C 1
ATOM 11362 O O . LYS F 2 127 ? -3.916 -17.706 -31.416 1.00 154.03 127 LYS F O 1
ATOM 11368 N N . ASN F 2 128 ? -2.556 -16.922 -33.048 1.00 158.26 128 ASN F N 1
ATOM 11369 C CA . ASN F 2 128 ? -3.570 -16.804 -34.109 1.00 162.80 128 ASN F CA 1
ATOM 11370 C C . ASN F 2 128 ? -4.178 -18.123 -34.595 1.00 167.72 128 ASN F C 1
ATOM 11371 O O . ASN F 2 128 ? -5.252 -18.129 -35.200 1.00 171.83 128 ASN F O 1
ATOM 11376 N N . ASN F 2 129 ? -3.495 -19.233 -34.329 1.00 160.73 129 ASN F N 1
ATOM 11377 C CA . ASN F 2 129 ? -3.965 -20.543 -34.765 1.00 161.13 129 ASN F CA 1
ATOM 11378 C C . ASN F 2 129 ? -5.285 -20.943 -34.116 1.00 166.16 129 ASN F C 1
ATOM 11379 O O . ASN F 2 129 ? -6.071 -21.690 -34.697 1.00 173.85 129 ASN F O 1
ATOM 11384 N N . ALA F 2 130 ? -5.520 -20.446 -32.906 1.00 165.05 130 ALA F N 1
ATOM 11385 C CA . ALA F 2 130 ? -6.781 -20.691 -32.219 1.00 166.90 130 ALA F CA 1
ATOM 11386 C C . ALA F 2 130 ? -7.562 -19.392 -32.008 1.00 169.42 130 ALA F C 1
ATOM 11387 O O . ALA F 2 130 ? -7.109 -18.311 -32.387 1.00 170.39 130 ALA F O 1
ATOM 11389 N N . LYS F 2 131 ? -8.746 -19.515 -31.418 1.00 163.73 131 LYS F N 1
ATOM 11390 C CA . LYS F 2 131 ? -9.551 -18.367 -31.003 1.00 158.74 131 LYS F CA 1
ATOM 11391 C C . LYS F 2 131 ? -10.273 -18.716 -29.701 1.00 162.82 131 LYS F C 1
ATOM 11392 O O . LYS F 2 131 ? -10.256 -19.870 -29.268 1.00 167.83 131 LYS F O 1
ATOM 11398 N N . GLU F 2 132 ? -10.849 -17.719 -29.042 1.00 156.06 132 GLU F N 1
ATOM 11399 C CA . GLU F 2 132 ? -11.560 -17.973 -27.799 1.00 147.02 132 GLU F CA 1
ATOM 11400 C C . GLU F 2 132 ? -12.969 -18.476 -28.031 1.00 142.45 132 GLU F C 1
ATOM 11401 O O . GLU F 2 132 ? -13.791 -17.796 -28.639 1.00 138.14 132 GLU F O 1
ATOM 11407 N N . ILE F 2 133 ? -13.251 -19.673 -27.542 1.00 148.53 133 ILE F N 1
ATOM 11408 C CA . ILE F 2 133 ? -14.620 -20.149 -27.539 1.00 153.78 133 ILE F CA 1
ATOM 11409 C C . ILE F 2 133 ? -15.364 -19.392 -26.448 1.00 150.20 133 ILE F C 1
ATOM 11410 O O . ILE F 2 133 ? -16.429 -18.824 -26.680 1.00 150.26 133 ILE F O 1
ATOM 11415 N N . GLY F 2 134 ? -14.786 -19.377 -25.253 1.00 147.82 134 GLY F N 1
ATOM 11416 C CA . GLY F 2 134 ? -15.253 -18.495 -24.204 1.00 150.62 134 GLY F CA 1
ATOM 11417 C C . GLY F 2 134 ? -14.927 -19.024 -22.827 1.00 149.02 134 GLY F C 1
ATOM 11418 O O . GLY F 2 134 ? -14.458 -20.152 -22.685 1.00 150.46 134 GLY F O 1
ATOM 11419 N N . ASN F 2 135 ? -15.198 -18.202 -21.817 1.00 145.28 135 ASN F N 1
ATOM 11420 C CA . ASN F 2 135 ? -15.149 -18.617 -20.416 1.00 142.89 135 ASN F CA 1
ATOM 11421 C C . ASN F 2 135 ? -13.817 -19.217 -19.956 1.00 132.11 135 ASN F C 1
ATOM 11422 O O . ASN F 2 135 ? -13.779 -20.057 -19.051 1.00 122.71 135 ASN F O 1
ATOM 11427 N N . GLY F 2 136 ? -12.722 -18.779 -20.564 1.00 126.02 136 GLY F N 1
ATOM 11428 C CA . GLY F 2 136 ? -11.424 -19.322 -20.212 1.00 133.00 136 GLY F CA 1
ATOM 11429 C C . GLY F 2 136 ? -11.295 -20.772 -20.628 1.00 141.72 136 GLY F C 1
ATOM 11430 O O . GLY F 2 136 ? -10.604 -21.564 -19.986 1.00 137.20 136 GLY F O 1
ATOM 11431 N N . CYS F 2 137 ? -12.003 -21.119 -21.696 1.00 151.98 137 CYS F N 1
ATOM 11432 C CA . CYS F 2 137 ? -11.777 -22.359 -22.414 1.00 148.61 137 CYS F CA 1
ATOM 11433 C C . CYS F 2 137 ? -11.129 -21.949 -23.734 1.00 146.67 137 CYS F C 1
ATOM 11434 O O . CYS F 2 137 ? -11.605 -21.037 -24.408 1.00 140.02 137 CYS F O 1
ATOM 11437 N N . PHE F 2 138 ? -10.026 -22.592 -24.088 1.00 149.65 138 PHE F N 1
ATOM 11438 C CA . PHE F 2 138 ? -9.333 -22.265 -25.323 1.00 145.40 138 PHE F CA 1
ATOM 11439 C C . PHE F 2 138 ? -9.466 -23.442 -26.262 1.00 154.50 138 PHE F C 1
ATOM 11440 O O . PHE F 2 138 ? -8.902 -24.504 -25.997 1.00 154.47 138 PHE F O 1
ATOM 11448 N N . GLU F 2 139 ? -10.211 -23.285 -27.351 1.00 160.53 139 GLU F N 1
ATOM 11449 C CA . GLU F 2 139 ? -10.361 -24.419 -28.256 1.00 170.35 139 GLU F CA 1
ATOM 11450 C C . GLU F 2 139 ? -9.063 -24.686 -29.013 1.00 166.17 139 GLU F C 1
ATOM 11451 O O . GLU F 2 139 ? -8.322 -23.765 -29.375 1.00 160.14 139 GLU F O 1
ATOM 11457 N N . PHE F 2 140 ? -8.794 -25.968 -29.221 1.00 165.55 140 PHE F N 1
ATOM 11458 C CA . PHE F 2 140 ? -7.512 -26.410 -29.734 1.00 167.53 140 PHE F CA 1
ATOM 11459 C C . PHE F 2 140 ? -7.569 -26.665 -31.228 1.00 175.55 140 PHE F C 1
ATOM 11460 O O . PHE F 2 140 ? -8.329 -27.509 -31.711 1.00 173.91 140 PHE F O 1
ATOM 11468 N N . TYR F 2 141 ? -6.732 -25.928 -31.946 1.00 181.64 141 TYR F N 1
ATOM 11469 C CA . TYR F 2 141 ? -6.711 -25.939 -33.399 1.00 182.14 141 TYR F CA 1
ATOM 11470 C C . TYR F 2 141 ? -6.117 -27.214 -34.006 1.00 178.29 141 TYR F C 1
ATOM 11471 O O . TYR F 2 141 ? -6.451 -27.582 -35.134 1.00 178.15 141 TYR F O 1
ATOM 11480 N N . HIS F 2 142 ? -5.239 -27.876 -33.255 1.00 174.62 142 HIS F N 1
ATOM 11481 C CA . HIS F 2 142 ? -4.610 -29.124 -33.684 1.00 169.45 142 HIS F CA 1
ATOM 11482 C C . HIS F 2 142 ? -5.218 -30.327 -32.994 1.00 171.31 142 HIS F C 1
ATOM 11483 O O . HIS F 2 142 ? -6.161 -30.213 -32.213 1.00 170.34 142 HIS F O 1
ATOM 11490 N N . LYS F 2 143 ? -4.655 -31.490 -33.290 1.00 172.19 143 LYS F N 1
ATOM 11491 C CA . LYS F 2 143 ? -4.747 -32.606 -32.376 1.00 171.53 143 LYS F CA 1
ATOM 11492 C C . LYS F 2 143 ? -3.604 -32.368 -31.410 1.00 170.70 143 LYS F C 1
ATOM 11493 O O . LYS F 2 143 ? -2.507 -32.002 -31.835 1.00 169.26 143 LYS F O 1
ATOM 11499 N N . CYS F 2 144 ? -3.842 -32.530 -30.116 1.00 167.00 144 CYS F N 1
ATOM 11500 C CA . CYS F 2 144 ? -2.715 -32.514 -29.195 1.00 175.79 144 CYS F CA 1
ATOM 11501 C C . CYS F 2 144 ? -2.852 -33.499 -28.038 1.00 172.48 144 CYS F C 1
ATOM 11502 O O . CYS F 2 144 ? -3.900 -34.117 -27.845 1.00 165.14 144 CYS F O 1
ATOM 11505 N N . ASP F 2 145 ? -1.804 -33.577 -27.225 1.00 169.50 145 ASP F N 1
ATOM 11506 C CA . ASP F 2 145 ? -1.496 -34.826 -26.546 1.00 165.42 145 ASP F CA 1
ATOM 11507 C C . ASP F 2 145 ? -1.152 -34.719 -25.074 1.00 161.88 145 ASP F C 1
ATOM 11508 O O . ASP F 2 145 ? -1.220 -33.647 -24.479 1.00 168.14 145 ASP F O 1
ATOM 11513 N N . ASP F 2 146 ? -0.793 -35.859 -24.494 1.00 158.64 146 ASP F N 1
ATOM 11514 C CA . ASP F 2 146 ? -0.325 -35.902 -23.118 1.00 161.39 146 ASP F CA 1
ATOM 11515 C C . ASP F 2 146 ? 1.134 -35.473 -23.057 1.00 168.56 146 ASP F C 1
ATOM 11516 O O . ASP F 2 146 ? 1.670 -35.214 -21.981 1.00 164.54 146 ASP F O 1
ATOM 11521 N N . ALA F 2 147 ? 1.782 -35.434 -24.219 1.00 169.27 147 ALA F N 1
ATOM 11522 C CA . ALA F 2 147 ? 3.035 -34.704 -24.366 1.00 161.08 147 ALA F CA 1
ATOM 11523 C C . ALA F 2 147 ? 2.758 -33.210 -24.521 1.00 162.58 147 ALA F C 1
ATOM 11524 O O . ALA F 2 147 ? 3.359 -32.376 -23.841 1.00 164.56 147 ALA F O 1
ATOM 11526 N N . CYS F 2 148 ? 1.822 -32.889 -25.409 1.00 161.92 148 CYS F N 1
ATOM 11527 C CA . CYS F 2 148 ? 1.539 -31.511 -25.803 1.00 171.93 148 CYS F CA 1
ATOM 11528 C C . CYS F 2 148 ? 0.785 -30.719 -24.734 1.00 178.71 148 CYS F C 1
ATOM 11529 O O . CYS F 2 148 ? 0.920 -29.495 -24.634 1.00 176.96 148 CYS F O 1
ATOM 11532 N N . MET F 2 149 ? -0.033 -31.401 -23.944 1.00 176.40 149 MET F N 1
ATOM 11533 C CA . MET F 2 149 ? -0.710 -30.723 -22.841 1.00 173.40 149 MET F CA 1
ATOM 11534 C C . MET F 2 149 ? 0.039 -30.916 -21.514 1.00 170.65 149 MET F C 1
ATOM 11535 O O . MET F 2 149 ? -0.426 -30.498 -20.452 1.00 170.77 149 MET F O 1
ATOM 11540 N N . GLU F 2 150 ? 1.194 -31.574 -21.595 1.00 170.47 150 GLU F N 1
ATOM 11541 C CA . GLU F 2 150 ? 2.207 -31.499 -20.553 1.00 167.98 150 GLU F CA 1
ATOM 11542 C C . GLU F 2 150 ? 3.102 -30.308 -20.866 1.00 167.31 150 GLU F C 1
ATOM 11543 O O . GLU F 2 150 ? 3.896 -29.861 -20.033 1.00 160.85 150 GLU F O 1
ATOM 11549 N N . SER F 2 151 ? 2.942 -29.800 -22.084 1.00 167.43 151 SER F N 1
ATOM 11550 C CA . SER F 2 151 ? 3.807 -28.766 -22.634 1.00 172.66 151 SER F CA 1
ATOM 11551 C C . SER F 2 151 ? 3.537 -27.401 -22.008 1.00 180.76 151 SER F C 1
ATOM 11552 O O . SER F 2 151 ? 4.467 -26.634 -21.765 1.00 184.51 151 SER F O 1
ATOM 11555 N N . VAL F 2 152 ? 2.268 -27.106 -21.737 1.00 181.02 152 VAL F N 1
ATOM 11556 C CA . VAL F 2 152 ? 1.898 -25.865 -21.056 1.00 173.42 152 VAL F CA 1
ATOM 11557 C C . VAL F 2 152 ? 2.316 -25.912 -19.583 1.00 171.77 152 VAL F C 1
ATOM 11558 O O . VAL F 2 152 ? 2.693 -24.889 -19.005 1.00 163.08 152 VAL F O 1
ATOM 11562 N N . ARG F 2 153 ? 2.247 -27.108 -18.995 1.00 175.77 153 ARG F N 1
ATOM 11563 C CA . ARG F 2 153 ? 2.722 -27.371 -17.636 1.00 175.65 153 ARG F CA 1
ATOM 11564 C C . ARG F 2 153 ? 4.189 -26.984 -17.470 1.00 179.27 153 ARG F C 1
ATOM 11565 O O . ARG F 2 153 ? 4.531 -26.117 -16.665 1.00 181.58 153 ARG F O 1
ATOM 11573 N N . ASN F 2 154 ? 5.051 -27.649 -18.232 1.00 180.17 154 ASN F N 1
ATOM 11574 C CA . ASN F 2 154 ? 6.488 -27.428 -18.151 1.00 181.33 154 ASN F CA 1
ATOM 11575 C C . ASN F 2 154 ? 6.879 -26.188 -18.956 1.00 185.32 154 ASN F C 1
ATOM 11576 O O . ASN F 2 154 ? 8.057 -25.833 -19.039 1.00 179.81 154 ASN F O 1
ATOM 11581 N N . GLY F 2 155 ? 5.879 -25.552 -19.571 1.00 186.36 155 GLY F N 1
ATOM 11582 C CA . GLY F 2 155 ? 6.059 -24.304 -20.299 1.00 184.26 155 GLY F CA 1
ATOM 11583 C C . GLY F 2 155 ? 6.650 -24.564 -21.671 1.00 184.71 155 GLY F C 1
ATOM 11584 O O . GLY F 2 155 ? 6.602 -23.703 -22.555 1.00 177.86 155 GLY F O 1
ATOM 11585 N N . THR F 2 156 ? 7.138 -25.794 -21.848 1.00 183.51 156 THR F N 1
ATOM 11586 C CA . THR F 2 156 ? 7.973 -26.202 -22.972 1.00 179.57 156 THR F CA 1
ATOM 11587 C C . THR F 2 156 ? 7.193 -26.184 -24.271 1.00 180.03 156 THR F C 1
ATOM 11588 O O . THR F 2 156 ? 6.198 -26.891 -24.411 1.00 176.58 156 THR F O 1
ATOM 11592 N N . TYR F 2 157 ? 7.678 -25.419 -25.246 1.00 183.44 157 TYR F N 1
ATOM 11593 C CA . TYR F 2 157 ? 6.860 -25.161 -26.425 1.00 183.34 157 TYR F CA 1
ATOM 11594 C C . TYR F 2 157 ? 7.586 -25.137 -27.781 1.00 185.26 157 TYR F C 1
ATOM 11595 O O . TYR F 2 157 ? 8.575 -24.421 -27.965 1.00 182.45 157 TYR F O 1
ATOM 11604 N N . ASP F 2 158 ? 7.076 -25.928 -28.725 1.00 183.40 158 ASP F N 1
ATOM 11605 C CA . ASP F 2 158 ? 7.428 -25.775 -30.133 1.00 175.74 158 ASP F CA 1
ATOM 11606 C C . ASP F 2 158 ? 6.212 -25.310 -30.946 1.00 168.74 158 ASP F C 1
ATOM 11607 O O . ASP F 2 158 ? 5.272 -26.075 -31.164 1.00 164.14 158 ASP F O 1
ATOM 11612 N N . TYR F 2 159 ? 6.231 -24.050 -31.380 1.00 169.08 159 TYR F N 1
ATOM 11613 C CA . TYR F 2 159 ? 5.347 -23.590 -32.448 1.00 164.91 159 TYR F CA 1
ATOM 11614 C C . TYR F 2 159 ? 5.740 -24.228 -33.793 1.00 168.52 159 TYR F C 1
ATOM 11615 O O . TYR F 2 159 ? 4.870 -24.734 -34.500 1.00 164.34 159 TYR F O 1
ATOM 11624 N N . PRO F 2 160 ? 7.042 -24.204 -34.156 1.00 173.09 160 PRO F N 1
ATOM 11625 C CA . PRO F 2 160 ? 7.402 -24.791 -35.457 1.00 176.51 160 PRO F CA 1
ATOM 11626 C C . PRO F 2 160 ? 6.902 -26.220 -35.691 1.00 173.34 160 PRO F C 1
ATOM 11627 O O . PRO F 2 160 ? 6.405 -26.505 -36.780 1.00 174.08 160 PRO F O 1
ATOM 11631 N N . LYS F 2 161 ? 7.030 -27.080 -34.685 1.00 169.30 161 LYS F N 1
ATOM 11632 C CA . LYS F 2 161 ? 6.683 -28.499 -34.786 1.00 169.40 161 LYS F CA 1
ATOM 11633 C C . LYS F 2 161 ? 5.266 -28.766 -35.299 1.00 169.80 161 LYS F C 1
ATOM 11634 O O . LYS F 2 161 ? 5.063 -29.262 -36.409 1.00 168.38 161 LYS F O 1
ATOM 11640 N N . TYR F 2 162 ? 4.300 -28.411 -34.462 1.00 166.87 162 TYR F N 1
ATOM 11641 C CA . TYR F 2 162 ? 2.891 -28.720 -34.652 1.00 163.68 162 TYR F CA 1
ATOM 11642 C C . TYR F 2 162 ? 2.173 -27.948 -35.756 1.00 166.89 162 TYR F C 1
ATOM 11643 O O . TYR F 2 162 ? 1.178 -28.423 -36.302 1.00 169.52 162 TYR F O 1
ATOM 11652 N N . SER F 2 163 ? 2.686 -26.767 -36.081 1.00 161.90 163 SER F N 1
ATOM 11653 C CA . SER F 2 163 ? 1.907 -25.681 -36.691 1.00 160.19 163 SER F CA 1
ATOM 11654 C C . SER F 2 163 ? 1.155 -25.869 -38.021 1.00 169.94 163 SER F C 1
ATOM 11655 O O . SER F 2 163 ? 0.250 -25.084 -38.317 1.00 168.22 163 SER F O 1
ATOM 11658 N N . GLU F 2 164 ? 1.521 -26.868 -38.822 1.00 171.39 164 GLU F N 1
ATOM 11659 C CA . GLU F 2 164 ? 0.999 -26.982 -40.192 1.00 173.42 164 GLU F CA 1
ATOM 11660 C C . GLU F 2 164 ? -0.496 -27.318 -40.280 1.00 166.91 164 GLU F C 1
ATOM 11661 O O . GLU F 2 164 ? -1.200 -26.834 -41.168 1.00 165.71 164 GLU F O 1
ATOM 11667 N N . GLU F 2 165 ? -0.973 -28.139 -39.351 1.00 159.03 165 GLU F N 1
ATOM 11668 C CA . GLU F 2 165 ? -2.322 -28.694 -39.423 1.00 158.05 165 GLU F CA 1
ATOM 11669 C C . GLU F 2 165 ? -3.471 -27.673 -39.346 1.00 162.62 165 GLU F C 1
ATOM 11670 O O . GLU F 2 165 ? -4.599 -27.992 -39.719 1.00 162.34 165 GLU F O 1
ATOM 11676 N N . SER F 2 166 ? -3.194 -26.454 -38.882 1.00 168.39 166 SER F N 1
ATOM 11677 C CA . SER F 2 166 ? -4.249 -25.440 -38.749 1.00 169.14 166 SER F CA 1
ATOM 11678 C C . SER F 2 166 ? -4.400 -24.584 -39.994 1.00 167.26 166 SER F C 1
ATOM 11679 O O . SER F 2 166 ? -5.272 -23.715 -40.057 1.00 163.86 166 SER F O 1
ATOM 11682 N N . LYS F 2 167 ? -3.537 -24.820 -40.976 1.00 167.26 167 LYS F N 1
ATOM 11683 C CA . LYS F 2 167 ? -3.681 -24.190 -42.279 1.00 167.84 167 LYS F CA 1
ATOM 11684 C C . LYS F 2 167 ? -5.027 -24.595 -42.866 1.00 167.96 167 LYS F C 1
ATOM 11685 O O . LYS F 2 167 ? -5.607 -23.877 -43.679 1.00 166.45 167 LYS F O 1
ATOM 11691 N N . LEU F 2 168 ? -5.512 -25.756 -42.438 1.00 161.08 168 LEU F N 1
ATOM 11692 C CA . LEU F 2 168 ? -6.825 -26.246 -42.815 1.00 153.08 168 LEU F CA 1
ATOM 11693 C C . LEU F 2 168 ? -7.888 -25.735 -41.851 1.00 149.37 168 LEU F C 1
ATOM 11694 O O . LEU F 2 168 ? -8.699 -24.874 -42.191 1.00 147.49 168 LEU F O 1
ATOM 11699 N N . ASN F 2 169 ? -7.811 -26.224 -40.622 1.00 144.10 169 ASN F N 1
ATOM 11700 C CA . ASN F 2 169 ? -8.990 -26.564 -39.830 1.00 147.20 169 ASN F CA 1
ATOM 11701 C C . ASN F 2 169 ? -10.051 -25.501 -39.502 1.00 146.00 169 ASN F C 1
ATOM 11702 O O . ASN F 2 169 ? -11.149 -25.850 -39.059 1.00 126.40 169 ASN F O 1
ATOM 11707 N N . ARG F 2 170 ? -9.750 -24.222 -39.710 1.00 144.86 170 ARG F N 1
ATOM 11708 C CA . ARG F 2 170 ? -10.801 -23.212 -39.588 1.00 146.92 170 ARG F CA 1
ATOM 11709 C C . ARG F 2 170 ? -11.777 -23.236 -40.771 1.00 148.36 170 ARG F C 1
ATOM 11710 O O . ARG F 2 170 ? -12.994 -23.350 -40.594 1.00 141.92 170 ARG F O 1
ATOM 11718 N N . GLU F 2 171 ? -11.223 -23.164 -41.978 1.00 148.61 171 GLU F N 1
ATOM 11719 C CA . GLU F 2 171 ? -12.012 -22.924 -43.187 1.00 146.48 171 GLU F CA 1
ATOM 11720 C C . GLU F 2 171 ? -12.749 -24.160 -43.695 1.00 125.87 171 GLU F C 1
ATOM 11721 O O . GLU F 2 171 ? -13.067 -25.066 -42.932 1.00 131.01 171 GLU F O 1
ATOM 11727 N N . PRO G 3 22 ? 12.900 28.383 -3.074 1.00 148.44 10 PRO G N 1
ATOM 11728 C CA . PRO G 3 22 ? 12.086 27.246 -2.629 1.00 141.47 10 PRO G CA 1
ATOM 11729 C C . PRO G 3 22 ? 12.541 25.916 -3.230 1.00 143.43 10 PRO G C 1
ATOM 11730 O O . PRO G 3 22 ? 12.415 25.710 -4.438 1.00 143.86 10 PRO G O 1
ATOM 11734 N N . TRP G 3 23 ? 13.068 25.027 -2.391 1.00 139.22 11 TRP G N 1
ATOM 11735 C CA . TRP G 3 23 ? 13.422 23.677 -2.826 1.00 132.50 11 TRP G CA 1
ATOM 11736 C C . TRP G 3 23 ? 13.005 22.649 -1.767 1.00 123.68 11 TRP G C 1
ATOM 11737 O O . TRP G 3 23 ? 13.332 22.793 -0.591 1.00 123.37 11 TRP G O 1
ATOM 11748 N N . LYS G 3 24 ? 12.291 21.613 -2.202 1.00 126.94 12 LYS G N 1
ATOM 11749 C CA . LYS G 3 24 ? 11.647 20.652 -1.300 1.00 117.99 12 LYS G CA 1
ATOM 11750 C C . LYS G 3 24 ? 12.177 19.239 -1.496 1.00 108.52 12 LYS G C 1
ATOM 11751 O O . LYS G 3 24 ? 12.784 18.939 -2.519 1.00 104.34 12 LYS G O 1
ATOM 11757 N N . PHE G 3 25 ? 11.948 18.379 -0.505 1.00 106.12 13 PHE G N 1
ATOM 11758 C CA . PHE G 3 25 ? 12.375 16.984 -0.566 1.00 101.24 13 PHE G CA 1
ATOM 11759 C C . PHE G 3 25 ? 11.790 16.298 -1.797 1.00 102.85 13 PHE G C 1
ATOM 11760 O O . PHE G 3 25 ? 12.483 15.563 -2.496 1.00 101.13 13 PHE G O 1
ATOM 11768 N N . SER G 3 26 ? 10.517 16.574 -2.064 1.00 112.18 14 SER G N 1
ATOM 11769 C CA . SER G 3 26 ? 9.806 16.005 -3.208 1.00 113.21 14 SER G CA 1
ATOM 11770 C C . SER G 3 26 ? 10.304 16.529 -4.561 1.00 113.04 14 SER G C 1
ATOM 11771 O O . SER G 3 26 ? 10.216 15.831 -5.570 1.00 111.53 14 SER G O 1
ATOM 11774 N N . GLU G 3 27 ? 10.795 17.766 -4.587 1.00 113.59 15 GLU G N 1
ATOM 11775 C CA . GLU G 3 27 ? 11.336 18.353 -5.812 1.00 104.07 15 GLU G CA 1
ATOM 11776 C C . GLU G 3 27 ? 12.762 17.878 -6.062 1.00 106.97 15 GLU G C 1
ATOM 11777 O O . GLU G 3 27 ? 13.239 17.882 -7.194 1.00 111.17 15 GLU G O 1
ATOM 11783 N N . ASN G 3 28 ? 13.408 17.416 -4.996 1.00 110.11 16 ASN G N 1
ATOM 11784 C CA . ASN G 3 28 ? 14.709 16.762 -5.066 1.00 105.77 16 ASN G CA 1
ATOM 11785 C C . ASN G 3 28 ? 14.424 15.270 -5.304 1.00 105.62 16 ASN G C 1
ATOM 11786 O O . ASN G 3 28 ? 15.303 14.406 -5.191 1.00 102.27 16 ASN G O 1
ATOM 11791 N N . ILE G 3 29 ? 13.148 14.995 -5.584 1.00 106.45 17 ILE G N 1
ATOM 11792 C CA . ILE G 3 29 ? 12.666 13.710 -6.119 1.00 105.48 17 ILE G CA 1
ATOM 11793 C C . ILE G 3 29 ? 12.434 13.687 -7.668 1.00 110.56 17 ILE G C 1
ATOM 11794 O O . ILE G 3 29 ? 12.900 12.771 -8.336 1.00 105.22 17 ILE G O 1
ATOM 11799 N N . ALA G 3 30 ? 11.664 14.637 -8.213 1.00 112.11 18 ALA G N 1
ATOM 11800 C CA . ALA G 3 30 ? 11.594 14.819 -9.676 1.00 117.15 18 ALA G CA 1
ATOM 11801 C C . ALA G 3 30 ? 12.957 15.188 -10.290 1.00 117.80 18 ALA G C 1
ATOM 11802 O O . ALA G 3 30 ? 13.202 14.905 -11.461 1.00 125.87 18 ALA G O 1
ATOM 11804 N N . PHE G 3 31 ? 13.831 15.822 -9.507 1.00 109.16 19 PHE G N 1
ATOM 11805 C CA . PHE G 3 31 ? 15.157 16.208 -9.994 1.00 108.46 19 PHE G CA 1
ATOM 11806 C C . PHE G 3 31 ? 16.141 15.060 -10.261 1.00 105.28 19 PHE G C 1
ATOM 11807 O O . PHE G 3 31 ? 16.567 14.879 -11.387 1.00 107.53 19 PHE G O 1
ATOM 11815 N N . GLU G 3 32 ? 16.475 14.265 -9.254 1.00 99.34 20 GLU G N 1
ATOM 11816 C CA . GLU G 3 32 ? 17.521 13.251 -9.414 1.00 111.14 20 GLU G CA 1
ATOM 11817 C C . GLU G 3 32 ? 17.128 12.076 -10.309 1.00 118.82 20 GLU G C 1
ATOM 11818 O O . GLU G 3 32 ? 17.994 11.359 -10.825 1.00 123.36 20 GLU G O 1
ATOM 11824 N N . ILE G 3 33 ? 15.830 11.849 -10.473 1.00 114.11 21 ILE G N 1
ATOM 11825 C CA . ILE G 3 33 ? 15.424 10.821 -11.420 1.00 110.97 21 ILE G CA 1
ATOM 11826 C C . ILE G 3 33 ? 15.719 11.329 -12.829 1.00 106.84 21 ILE G C 1
ATOM 11827 O O . ILE G 3 33 ? 16.134 10.569 -13.702 1.00 95.69 21 ILE G O 1
ATOM 11832 N N . ALA G 3 34 ? 15.538 12.632 -13.023 1.00 114.23 22 ALA G N 1
ATOM 11833 C CA . ALA G 3 34 ? 15.766 13.276 -14.310 1.00 114.33 22 ALA G CA 1
ATOM 11834 C C . ALA G 3 34 ? 17.254 13.513 -14.587 1.00 119.72 22 ALA G C 1
ATOM 11835 O O . ALA G 3 34 ? 17.637 13.868 -15.706 1.00 121.61 22 ALA G O 1
ATOM 11837 N N . LEU G 3 35 ? 18.083 13.337 -13.561 1.00 115.25 23 LEU G N 1
ATOM 11838 C CA . LEU G 3 35 ? 19.531 13.424 -13.723 1.00 110.46 23 LEU G CA 1
ATOM 11839 C C . LEU G 3 35 ? 20.101 12.026 -13.932 1.00 108.42 23 LEU G C 1
ATOM 11840 O O . LEU G 3 35 ? 21.301 11.852 -14.152 1.00 116.76 23 LEU G O 1
ATOM 11845 N N . SER G 3 36 ? 19.229 11.028 -13.848 1.00 97.78 24 SER G N 1
ATOM 11846 C CA . SER G 3 36 ? 19.580 9.680 -14.272 1.00 112.77 24 SER G CA 1
ATOM 11847 C C . SER G 3 36 ? 19.322 9.601 -15.772 1.00 109.06 24 SER G C 1
ATOM 11848 O O . SER G 3 36 ? 19.770 8.675 -16.458 1.00 96.84 24 SER G O 1
ATOM 11851 N N . PHE G 3 37 ? 18.589 10.602 -16.257 1.00 106.98 25 PHE G N 1
ATOM 11852 C CA . PHE G 3 37 ? 18.224 10.735 -17.661 1.00 107.30 25 PHE G CA 1
ATOM 11853 C C . PHE G 3 37 ? 19.200 11.637 -18.417 1.00 114.99 25 PHE G C 1
ATOM 11854 O O . PHE G 3 37 ? 19.051 11.835 -19.622 1.00 115.44 25 PHE G O 1
ATOM 11862 N N . THR G 3 38 ? 20.187 12.188 -17.713 1.00 111.93 26 THR G N 1
ATOM 11863 C CA . THR G 3 38 ? 21.197 13.044 -18.339 1.00 111.89 26 THR G CA 1
ATOM 11864 C C . THR G 3 38 ? 22.612 12.439 -18.214 1.00 121.37 26 THR G C 1
ATOM 11865 O O . THR G 3 38 ? 22.869 11.625 -17.319 1.00 108.92 26 THR G O 1
ATOM 11867 N N . ASN G 3 39 ? 23.517 12.840 -19.112 1.00 124.36 27 ASN G N 1
ATOM 11868 C CA . ASN G 3 39 ? 24.768 12.103 -19.349 1.00 127.62 27 ASN G CA 1
ATOM 11869 C C . ASN G 3 39 ? 26.071 12.842 -19.021 1.00 135.82 27 ASN G C 1
ATOM 11870 O O . ASN G 3 39 ? 26.117 14.075 -19.034 1.00 135.62 27 ASN G O 1
ATOM 11872 N N . LYS G 3 40 ? 27.127 12.067 -18.754 1.00 136.14 28 LYS G N 1
ATOM 11873 C CA . LYS G 3 40 ? 28.451 12.597 -18.388 1.00 145.12 28 LYS G CA 1
ATOM 11874 C C . LYS G 3 40 ? 29.172 13.349 -19.519 1.00 143.06 28 LYS G C 1
ATOM 11875 O O . LYS G 3 40 ? 29.983 14.243 -19.260 1.00 137.15 28 LYS G O 1
ATOM 11877 N N . ASP G 3 41 ? 28.924 12.952 -20.763 1.00 148.04 29 ASP G N 1
ATOM 11878 C CA . ASP G 3 41 ? 29.182 13.836 -21.892 1.00 145.60 29 ASP G CA 1
ATOM 11879 C C . ASP G 3 41 ? 27.785 14.233 -22.326 1.00 145.36 29 ASP G C 1
ATOM 11880 O O . ASP G 3 41 ? 27.092 13.426 -22.945 1.00 143.72 29 ASP G O 1
ATOM 11882 N N . THR G 3 42 ? 27.373 15.465 -22.029 1.00 136.69 30 THR G N 1
ATOM 11883 C CA . THR G 3 42 ? 25.937 15.750 -21.941 1.00 138.86 30 THR G CA 1
ATOM 11884 C C . THR G 3 42 ? 25.211 15.585 -23.268 1.00 129.21 30 THR G C 1
ATOM 11885 O O . THR G 3 42 ? 25.356 16.406 -24.169 1.00 125.06 30 THR G O 1
ATOM 11887 N N . PRO G 3 43 ? 24.369 14.549 -23.361 1.00 122.63 31 PRO G N 1
ATOM 11888 C CA . PRO G 3 43 ? 23.804 14.233 -24.674 1.00 131.05 31 PRO G CA 1
ATOM 11889 C C . PRO G 3 43 ? 22.483 14.944 -24.896 1.00 132.19 31 PRO G C 1
ATOM 11890 O O . PRO G 3 43 ? 21.492 14.271 -25.172 1.00 145.39 31 PRO G O 1
ATOM 11892 N N . ASP G 3 44 ? 22.466 16.271 -24.827 1.00 116.31 32 ASP G N 1
ATOM 11893 C CA . ASP G 3 44 ? 21.194 16.974 -24.802 1.00 116.57 32 ASP G CA 1
ATOM 11894 C C . ASP G 3 44 ? 21.307 18.487 -24.846 1.00 117.53 32 ASP G C 1
ATOM 11895 O O . ASP G 3 44 ? 22.377 19.061 -24.642 1.00 111.44 32 ASP G O 1
ATOM 11897 N N . ARG G 3 45 ? 20.171 19.121 -25.114 1.00 118.48 33 ARG G N 1
ATOM 11898 C CA . ARG G 3 45 ? 20.020 20.543 -24.860 1.00 113.94 33 ARG G CA 1
ATOM 11899 C C . ARG G 3 45 ? 19.684 20.707 -23.375 1.00 125.27 33 ARG G C 1
ATOM 11900 O O . ARG G 3 45 ? 19.399 21.809 -22.915 1.00 130.61 33 ARG G O 1
ATOM 11902 N N . TRP G 3 46 ? 19.670 19.577 -22.661 1.00 127.17 34 TRP G N 1
ATOM 11903 C CA . TRP G 3 46 ? 19.744 19.507 -21.190 1.00 124.23 34 TRP G CA 1
ATOM 11904 C C . TRP G 3 46 ? 18.516 19.943 -20.368 1.00 123.13 34 TRP G C 1
ATOM 11905 O O . TRP G 3 46 ? 18.541 19.876 -19.140 1.00 110.16 34 TRP G O 1
ATOM 11907 N N . LYS G 3 47 ? 17.457 20.392 -21.036 1.00 130.88 35 LYS G N 1
ATOM 11908 C CA . LYS G 3 47 ? 16.201 20.711 -20.350 1.00 127.79 35 LYS G CA 1
ATOM 11909 C C . LYS G 3 47 ? 15.387 19.436 -20.179 1.00 124.81 35 LYS G C 1
ATOM 11910 O O . LYS G 3 47 ? 14.236 19.471 -19.744 1.00 118.41 35 LYS G O 1
ATOM 11912 N N . LYS G 3 48 ? 15.995 18.317 -20.568 1.00 128.51 36 LYS G N 1
ATOM 11913 C CA . LYS G 3 48 ? 15.404 16.992 -20.419 1.00 127.25 36 LYS G CA 1
ATOM 11914 C C . LYS G 3 48 ? 15.277 16.617 -18.943 1.00 127.56 36 LYS G C 1
ATOM 11915 O O . LYS G 3 48 ? 14.614 15.636 -18.594 1.00 122.47 36 LYS G O 1
ATOM 11917 N N . VAL G 3 49 ? 15.961 17.379 -18.092 1.00 126.81 37 VAL G N 1
ATOM 11918 C CA . VAL G 3 49 ? 15.693 17.388 -16.656 1.00 125.41 37 VAL G CA 1
ATOM 11919 C C . VAL G 3 49 ? 14.518 18.323 -16.299 1.00 115.03 37 VAL G C 1
ATOM 11920 O O . VAL G 3 49 ? 13.647 17.966 -15.502 1.00 104.56 37 VAL G O 1
ATOM 11922 N N . ALA G 3 50 ? 14.493 19.502 -16.925 1.00 124.14 38 ALA G N 1
ATOM 11923 C CA . ALA G 3 50 ? 13.537 20.578 -16.600 1.00 131.43 38 ALA G CA 1
ATOM 11924 C C . ALA G 3 50 ? 12.046 20.325 -16.929 1.00 120.30 38 ALA G C 1
ATOM 11925 O O . ALA G 3 50 ? 11.165 20.900 -16.291 1.00 126.92 38 ALA G O 1
ATOM 11927 N N . GLN G 3 51 ? 11.764 19.485 -17.921 1.00 119.04 39 GLN G N 1
ATOM 11928 C CA . GLN G 3 51 ? 10.378 19.170 -18.283 1.00 126.04 39 GLN G CA 1
ATOM 11929 C C . GLN G 3 51 ? 9.732 18.220 -17.271 1.00 128.51 39 GLN G C 1
ATOM 11930 O O . GLN G 3 51 ? 8.507 18.056 -17.240 1.00 112.92 39 GLN G O 1
ATOM 11936 N N . TYR G 3 52 ? 10.580 17.584 -16.466 1.00 131.15 40 TYR G N 1
ATOM 11937 C CA . TYR G 3 52 ? 10.158 16.620 -15.454 1.00 124.57 40 TYR G CA 1
ATOM 11938 C C . TYR G 3 52 ? 10.054 17.230 -14.050 1.00 124.31 40 TYR G C 1
ATOM 11939 O O . TYR G 3 52 ? 9.668 16.551 -13.097 1.00 118.04 40 TYR G O 1
ATOM 11948 N N . VAL G 3 53 ? 10.398 18.509 -13.932 1.00 129.46 41 VAL G N 1
ATOM 11949 C CA . VAL G 3 53 ? 10.394 19.192 -12.643 1.00 128.44 41 VAL G CA 1
ATOM 11950 C C . VAL G 3 53 ? 9.060 19.857 -12.331 1.00 121.88 41 VAL G C 1
ATOM 11951 O O . VAL G 3 53 ? 8.865 20.355 -11.225 1.00 110.57 41 VAL G O 1
ATOM 11953 N N . LYS G 3 54 ? 8.157 19.868 -13.309 1.00 138.24 42 LYS G N 1
ATOM 11954 C CA . LYS G 3 54 ? 6.932 20.662 -13.227 1.00 143.27 42 LYS G CA 1
ATOM 11955 C C . LYS G 3 54 ? 7.358 22.077 -12.837 1.00 144.11 42 LYS G C 1
ATOM 11956 O O . LYS G 3 54 ? 8.391 22.564 -13.300 1.00 146.47 42 LYS G O 1
ATOM 11958 N N . GLY G 3 55 ? 6.578 22.719 -11.973 1.00 139.10 43 GLY G N 1
ATOM 11959 C CA . GLY G 3 55 ? 7.100 23.659 -10.988 1.00 141.75 43 GLY G CA 1
ATOM 11960 C C . GLY G 3 55 ? 8.159 24.675 -11.380 1.00 142.76 43 GLY G C 1
ATOM 11961 O O . GLY G 3 55 ? 8.008 25.416 -12.352 1.00 141.31 43 GLY G O 1
ATOM 11962 N N . ARG G 3 56 ? 9.230 24.697 -10.582 1.00 146.49 44 ARG G N 1
ATOM 11963 C CA . ARG G 3 56 ? 10.356 25.608 -10.759 1.00 140.10 44 ARG G CA 1
ATOM 11964 C C . ARG G 3 56 ? 11.014 25.405 -12.121 1.00 147.47 44 ARG G C 1
ATOM 11965 O O . ARG G 3 56 ? 11.008 24.299 -12.672 1.00 135.98 44 ARG G O 1
ATOM 11967 N N . THR G 3 57 ? 11.590 26.489 -12.637 1.00 159.80 45 THR G N 1
ATOM 11968 C CA . THR G 3 57 ? 11.930 26.637 -14.054 1.00 152.15 45 THR G CA 1
ATOM 11969 C C . THR G 3 57 ? 13.103 25.804 -14.567 1.00 144.55 45 THR G C 1
ATOM 11970 O O . THR G 3 57 ? 13.686 25.010 -13.831 1.00 147.70 45 THR G O 1
ATOM 11972 N N . PRO G 3 58 ? 13.427 25.972 -15.858 1.00 136.86 46 PRO G N 1
ATOM 11973 C CA . PRO G 3 58 ? 14.715 25.537 -16.399 1.00 134.90 46 PRO G CA 1
ATOM 11974 C C . PRO G 3 58 ? 15.785 26.455 -15.830 1.00 149.78 46 PRO G C 1
ATOM 11975 O O . PRO G 3 58 ? 16.943 26.060 -15.673 1.00 153.70 46 PRO G O 1
ATOM 11977 N N . GLU G 3 59 ? 15.380 27.692 -15.548 1.00 154.73 47 GLU G N 1
ATOM 11978 C CA . GLU G 3 59 ? 16.196 28.649 -14.802 1.00 160.69 47 GLU G CA 1
ATOM 11979 C C . GLU G 3 59 ? 16.536 28.127 -13.399 1.00 164.20 47 GLU G C 1
ATOM 11980 O O . GLU G 3 59 ? 17.704 27.874 -13.084 1.00 161.04 47 GLU G O 1
ATOM 11982 N N . GLU G 3 60 ? 15.505 27.971 -12.567 1.00 158.91 48 GLU G N 1
ATOM 11983 C CA . GLU G 3 60 ? 15.652 27.479 -11.192 1.00 153.09 48 GLU G CA 1
ATOM 11984 C C . GLU G 3 60 ? 16.306 26.089 -11.095 1.00 155.98 48 GLU G C 1
ATOM 11985 O O . GLU G 3 60 ? 16.899 25.741 -10.067 1.00 152.01 48 GLU G O 1
ATOM 11987 N N . VAL G 3 61 ? 16.188 25.299 -12.161 1.00 153.42 49 VAL G N 1
ATOM 11988 C CA . VAL G 3 61 ? 16.821 23.984 -12.226 1.00 144.07 49 VAL G CA 1
ATOM 11989 C C . VAL G 3 61 ? 18.312 24.126 -12.485 1.00 143.63 49 VAL G C 1
ATOM 11990 O O . VAL G 3 61 ? 19.123 23.354 -11.969 1.00 144.34 49 VAL G O 1
ATOM 11992 N N . LYS G 3 62 ? 18.656 25.133 -13.280 1.00 143.18 50 LYS G N 1
ATOM 11993 C CA . LYS G 3 62 ? 19.996 25.286 -13.834 1.00 146.07 50 LYS G CA 1
ATOM 11994 C C . LYS G 3 62 ? 21.130 25.339 -12.802 1.00 146.80 50 LYS G C 1
ATOM 11995 O O . LYS G 3 62 ? 22.087 24.568 -12.899 1.00 141.17 50 LYS G O 1
ATOM 11997 N N . LYS G 3 63 ? 21.023 26.235 -11.821 1.00 141.53 51 LYS G N 1
ATOM 11998 C CA . LYS G 3 63 ? 22.100 26.435 -10.846 1.00 139.31 51 LYS G CA 1
ATOM 11999 C C . LYS G 3 63 ? 22.234 25.250 -9.893 1.00 140.99 51 LYS G C 1
ATOM 12000 O O . LYS G 3 63 ? 23.296 25.008 -9.302 1.00 133.20 51 LYS G O 1
ATOM 12002 N N . HIS G 3 64 ? 21.157 24.479 -9.811 1.00 141.15 52 HIS G N 1
ATOM 12003 C CA . HIS G 3 64 ? 20.929 23.556 -8.716 1.00 126.65 52 HIS G CA 1
ATOM 12004 C C . HIS G 3 64 ? 21.707 22.254 -8.855 1.00 124.46 52 HIS G C 1
ATOM 12005 O O . HIS G 3 64 ? 21.625 21.398 -7.980 1.00 126.53 52 HIS G O 1
ATOM 12007 N N . TYR G 3 65 ? 22.464 22.106 -9.941 1.00 126.08 53 TYR G N 1
ATOM 12008 C CA . TYR G 3 65 ? 23.290 20.909 -10.125 1.00 126.66 53 TYR G CA 1
ATOM 12009 C C . TYR G 3 65 ? 24.623 20.986 -9.357 1.00 130.36 53 TYR G C 1
ATOM 12010 O O . TYR G 3 65 ? 25.295 19.966 -9.168 1.00 130.92 53 TYR G O 1
ATOM 12019 N N . GLU G 3 66 ? 24.971 22.183 -8.879 1.00 133.20 54 GLU G N 1
ATOM 12020 C CA . GLU G 3 66 ? 26.321 22.482 -8.370 1.00 137.03 54 GLU G CA 1
ATOM 12021 C C . GLU G 3 66 ? 27.378 22.329 -9.469 1.00 132.46 54 GLU G C 1
ATOM 12022 O O . GLU G 3 66 ? 27.150 22.693 -10.628 1.00 119.96 54 GLU G O 1
ATOM 12028 N N . GLY H 3 20 ? -35.826 -0.927 10.238 1.00 158.98 8 GLY H N 1
ATOM 12029 C CA . GLY H 3 20 ? -36.927 -0.028 10.544 1.00 159.25 8 GLY H CA 1
ATOM 12030 C C . GLY H 3 20 ? -36.863 1.209 9.671 1.00 159.27 8 GLY H C 1
ATOM 12031 O O . GLY H 3 20 ? -36.697 1.110 8.455 1.00 156.17 8 GLY H O 1
ATOM 12032 N N . ARG H 3 21 ? -37.043 2.371 10.287 1.00 159.02 9 ARG H N 1
ATOM 12033 C CA . ARG H 3 21 ? -36.675 3.639 9.668 1.00 158.64 9 ARG H CA 1
ATOM 12034 C C . ARG H 3 21 ? -35.157 3.887 9.552 1.00 155.73 9 ARG H C 1
ATOM 12035 O O . ARG H 3 21 ? -34.656 4.139 8.454 1.00 150.40 9 ARG H O 1
ATOM 12043 N N . PRO H 3 22 ? -34.421 3.776 10.680 1.00 152.56 10 PRO H N 1
ATOM 12044 C CA . PRO H 3 22 ? -33.241 4.633 10.873 1.00 150.06 10 PRO H CA 1
ATOM 12045 C C . PRO H 3 22 ? -32.157 4.545 9.796 1.00 149.07 10 PRO H C 1
ATOM 12046 O O . PRO H 3 22 ? -31.690 3.458 9.447 1.00 146.22 10 PRO H O 1
ATOM 12050 N N . TRP H 3 23 ? -31.756 5.710 9.295 1.00 140.82 11 TRP H N 1
ATOM 12051 C CA . TRP H 3 23 ? -30.742 5.806 8.255 1.00 134.38 11 TRP H CA 1
ATOM 12052 C C . TRP H 3 23 ? -29.332 5.681 8.826 1.00 130.88 11 TRP H C 1
ATOM 12053 O O . TRP H 3 23 ? -28.949 6.433 9.720 1.00 138.53 11 TRP H O 1
ATOM 12064 N N . LYS H 3 24 ? -28.568 4.716 8.321 1.00 127.35 12 LYS H N 1
ATOM 12065 C CA . LYS H 3 24 ? -27.123 4.732 8.502 1.00 112.52 12 LYS H CA 1
ATOM 12066 C C . LYS H 3 24 ? -26.578 5.771 7.531 1.00 116.86 12 LYS H C 1
ATOM 12067 O O . LYS H 3 24 ? -27.242 6.117 6.550 1.00 110.22 12 LYS H O 1
ATOM 12073 N N . PHE H 3 25 ? -25.384 6.284 7.802 1.00 112.77 13 PHE H N 1
ATOM 12074 C CA . PHE H 3 25 ? -24.813 7.330 6.958 1.00 111.24 13 PHE H CA 1
ATOM 12075 C C . PHE H 3 25 ? -24.443 6.805 5.570 1.00 113.00 13 PHE H C 1
ATOM 12076 O O . PHE H 3 25 ? -24.471 7.549 4.582 1.00 107.99 13 PHE H O 1
ATOM 12084 N N . SER H 3 26 ? -24.103 5.520 5.504 1.00 111.98 14 SER H N 1
ATOM 12085 C CA . SER H 3 26 ? -23.793 4.865 4.236 1.00 108.29 14 SER H CA 1
ATOM 12086 C C . SER H 3 26 ? -24.980 4.896 3.263 1.00 106.44 14 SER H C 1
ATOM 12087 O O . SER H 3 26 ? -24.830 5.290 2.105 1.00 103.72 14 SER H O 1
ATOM 12090 N N . GLU H 3 27 ? -26.150 4.482 3.745 1.00 104.30 15 GLU H N 1
ATOM 12091 C CA . GLU H 3 27 ? -27.391 4.535 2.968 1.00 113.99 15 GLU H CA 1
ATOM 12092 C C . GLU H 3 27 ? -27.674 5.930 2.390 1.00 112.80 15 GLU H C 1
ATOM 12093 O O . GLU H 3 27 ? -27.937 6.071 1.192 1.00 113.01 15 GLU H O 1
ATOM 12099 N N . ASN H 3 28 ? -27.613 6.957 3.238 1.00 105.73 16 ASN H N 1
ATOM 12100 C CA . ASN H 3 28 ? -27.900 8.321 2.799 1.00 98.11 16 ASN H CA 1
ATOM 12101 C C . ASN H 3 28 ? -26.936 8.799 1.716 1.00 104.19 16 ASN H C 1
ATOM 12102 O O . ASN H 3 28 ? -27.235 9.753 0.999 1.00 109.68 16 ASN H O 1
ATOM 12107 N N . ILE H 3 29 ? -25.780 8.142 1.609 1.00 102.85 17 ILE H N 1
ATOM 12108 C CA . ILE H 3 29 ? -24.821 8.425 0.539 1.00 101.76 17 ILE H CA 1
ATOM 12109 C C . ILE H 3 29 ? -25.288 7.813 -0.773 1.00 102.55 17 ILE H C 1
ATOM 12110 O O . ILE H 3 29 ? -25.333 8.482 -1.806 1.00 99.49 17 ILE H O 1
ATOM 12115 N N . ALA H 3 30 ? -25.645 6.534 -0.714 1.00 111.59 18 ALA H N 1
ATOM 12116 C CA . ALA H 3 30 ? -26.215 5.834 -1.855 1.00 105.94 18 ALA H CA 1
ATOM 12117 C C . ALA H 3 30 ? -27.468 6.566 -2.338 1.00 105.74 18 ALA H C 1
ATOM 12118 O O . ALA H 3 30 ? -27.717 6.650 -3.540 1.00 105.17 18 ALA H O 1
ATOM 12120 N N . PHE H 3 31 ? -28.232 7.105 -1.384 1.00 104.46 19 PHE H N 1
ATOM 12121 C CA . PHE H 3 31 ? -29.427 7.919 -1.644 1.00 106.90 19 PHE H CA 1
ATOM 12122 C C . PHE H 3 31 ? -29.111 9.115 -2.533 1.00 104.45 19 PHE H C 1
ATOM 12123 O O . PHE H 3 31 ? -29.612 9.219 -3.651 1.00 108.95 19 PHE H O 1
ATOM 12131 N N . GLU H 3 32 ? -28.300 10.032 -2.014 1.00 107.15 20 GLU H N 1
ATOM 12132 C CA . GLU H 3 32 ? -27.976 11.260 -2.730 1.00 108.22 20 GLU H CA 1
ATOM 12133 C C . GLU H 3 32 ? -27.361 10.989 -4.107 1.00 108.42 20 GLU H C 1
ATOM 12134 O O . GLU H 3 32 ? -27.534 11.793 -5.027 1.00 108.33 20 GLU H O 1
ATOM 12140 N N . ILE H 3 33 ? -26.665 9.854 -4.241 1.00 107.98 21 ILE H N 1
ATOM 12141 C CA . ILE H 3 33 ? -26.114 9.399 -5.528 1.00 105.71 21 ILE H CA 1
ATOM 12142 C C . ILE H 3 33 ? -27.188 8.910 -6.507 1.00 101.89 21 ILE H C 1
ATOM 12143 O O . ILE H 3 33 ? -27.236 9.340 -7.662 1.00 100.21 21 ILE H O 1
ATOM 12148 N N . ALA H 3 34 ? -28.036 7.999 -6.047 1.00 100.01 22 ALA H N 1
ATOM 12149 C CA . ALA H 3 34 ? -29.126 7.505 -6.874 1.00 98.43 22 ALA H CA 1
ATOM 12150 C C . ALA H 3 34 ? -30.138 8.609 -7.181 1.00 98.40 22 ALA H C 1
ATOM 12151 O O . ALA H 3 34 ? -30.585 8.739 -8.317 1.00 108.78 22 ALA H O 1
ATOM 12153 N N . LEU H 3 35 ? -30.488 9.416 -6.183 1.00 92.09 23 LEU H N 1
ATOM 12154 C CA . LEU H 3 35 ? -31.463 10.486 -6.398 1.00 97.84 23 LEU H CA 1
ATOM 12155 C C . LEU H 3 35 ? -30.888 11.619 -7.254 1.00 109.66 23 LEU H C 1
ATOM 12156 O O . LEU H 3 35 ? -31.603 12.553 -7.607 1.00 108.04 23 LEU H O 1
ATOM 12161 N N . SER H 3 36 ? -29.595 11.550 -7.570 1.00 118.58 24 SER H N 1
ATOM 12162 C CA . SER H 3 36 ? -29.003 12.480 -8.533 1.00 109.75 24 SER H CA 1
ATOM 12163 C C . SER H 3 36 ? -29.271 11.981 -9.956 1.00 115.65 24 SER H C 1
ATOM 12164 O O . SER H 3 36 ? -28.979 12.681 -10.930 1.00 113.62 24 SER H O 1
ATOM 12167 N N . PHE H 3 37 ? -29.853 10.781 -10.059 1.00 115.10 25 PHE H N 1
ATOM 12168 C CA . PHE H 3 37 ? -30.386 10.275 -11.323 1.00 117.44 25 PHE H CA 1
ATOM 12169 C C . PHE H 3 37 ? -31.882 10.550 -11.253 1.00 123.75 25 PHE H C 1
ATOM 12170 O O . PHE H 3 37 ? -32.643 9.841 -10.589 1.00 116.61 25 PHE H O 1
ATOM 12178 N N . THR H 3 38 ? -32.285 11.576 -11.990 1.00 128.23 26 THR H N 1
ATOM 12179 C CA . THR H 3 38 ? -33.390 12.409 -11.559 1.00 141.56 26 THR H CA 1
ATOM 12180 C C . THR H 3 38 ? -33.494 13.599 -12.477 1.00 163.26 26 THR H C 1
ATOM 12181 O O . THR H 3 38 ? -32.897 13.634 -13.559 1.00 159.70 26 THR H O 1
ATOM 12183 N N . ASN H 3 39 ? -34.351 14.527 -12.076 1.00 174.74 27 ASN H N 1
ATOM 12184 C CA . ASN H 3 39 ? -34.241 15.911 -12.524 1.00 185.15 27 ASN H CA 1
ATOM 12185 C C . ASN H 3 39 ? -34.869 16.108 -13.885 1.00 191.71 27 ASN H C 1
ATOM 12186 O O . ASN H 3 39 ? -34.981 17.232 -14.371 1.00 198.50 27 ASN H O 1
ATOM 12188 N N . LYS H 3 40 ? -35.235 14.992 -14.504 1.00 191.67 28 LYS H N 1
ATOM 12189 C CA . LYS H 3 40 ? -36.409 14.955 -15.347 1.00 188.37 28 LYS H CA 1
ATOM 12190 C C . LYS H 3 40 ? -37.436 14.505 -14.316 1.00 181.60 28 LYS H C 1
ATOM 12191 O O . LYS H 3 40 ? -37.072 13.831 -13.348 1.00 172.34 28 LYS H O 1
ATOM 12193 N N . ASP H 3 41 ? -38.683 14.947 -14.426 1.00 181.78 29 ASP H N 1
ATOM 12194 C CA . ASP H 3 41 ? -39.722 14.222 -13.714 1.00 170.65 29 ASP H CA 1
ATOM 12195 C C . ASP H 3 41 ? -39.666 12.835 -14.355 1.00 165.95 29 ASP H C 1
ATOM 12196 O O . ASP H 3 41 ? -39.694 12.728 -15.578 1.00 163.09 29 ASP H O 1
ATOM 12198 N N . THR H 3 42 ? -39.535 11.779 -13.557 1.00 162.72 30 THR H N 1
ATOM 12199 C CA . THR H 3 42 ? -39.319 10.444 -14.126 1.00 148.63 30 THR H CA 1
ATOM 12200 C C . THR H 3 42 ? -40.253 9.382 -13.552 1.00 139.54 30 THR H C 1
ATOM 12201 O O . THR H 3 42 ? -40.675 9.477 -12.404 1.00 138.57 30 THR H O 1
ATOM 12203 N N . PRO H 3 43 ? -40.572 8.359 -14.358 1.00 139.95 31 PRO H N 1
ATOM 12204 C CA . PRO H 3 43 ? -41.514 7.315 -13.947 1.00 136.85 31 PRO H CA 1
ATOM 12205 C C . PRO H 3 43 ? -40.977 6.466 -12.803 1.00 140.71 31 PRO H C 1
ATOM 12206 O O . PRO H 3 43 ? -39.805 6.088 -12.827 1.00 141.41 31 PRO H O 1
ATOM 12208 N N . ASP H 3 44 ? -41.835 6.178 -11.825 1.00 142.95 32 ASP H N 1
ATOM 12209 C CA . ASP H 3 44 ? -41.491 5.320 -10.689 1.00 146.70 32 ASP H CA 1
ATOM 12210 C C . ASP H 3 44 ? -40.194 5.743 -9.997 1.00 146.90 32 ASP H C 1
ATOM 12211 O O . ASP H 3 44 ? -39.302 4.918 -9.774 1.00 139.68 32 ASP H O 1
ATOM 12213 N N . ARG H 3 45 ? -40.107 7.027 -9.655 1.00 139.88 33 ARG H N 1
ATOM 12214 C CA . ARG H 3 45 ? -38.894 7.612 -9.078 1.00 126.41 33 ARG H CA 1
ATOM 12215 C C . ARG H 3 45 ? -38.415 6.940 -7.791 1.00 127.85 33 ARG H C 1
ATOM 12216 O O . ARG H 3 45 ? -37.259 7.097 -7.406 1.00 141.53 33 ARG H O 1
ATOM 12218 N N . TRP H 3 46 ? -39.295 6.203 -7.121 1.00 126.41 34 TRP H N 1
ATOM 12219 C CA . TRP H 3 46 ? -38.909 5.480 -5.910 1.00 128.78 34 TRP H CA 1
ATOM 12220 C C . TRP H 3 46 ? -38.000 4.297 -6.233 1.00 133.69 34 TRP H C 1
ATOM 12221 O O . TRP H 3 46 ? -36.896 4.184 -5.699 1.00 133.27 34 TRP H O 1
ATOM 12223 N N . LYS H 3 47 ? -38.469 3.433 -7.131 1.00 137.06 35 LYS H N 1
ATOM 12224 C CA . LYS H 3 47 ? -37.739 2.228 -7.514 1.00 130.28 35 LYS H CA 1
ATOM 12225 C C . LYS H 3 47 ? -36.588 2.536 -8.474 1.00 134.16 35 LYS H C 1
ATOM 12226 O O . LYS H 3 47 ? -35.635 1.760 -8.576 1.00 130.57 35 LYS H O 1
ATOM 12228 N N . LYS H 3 48 ? -36.678 3.665 -9.177 1.00 134.29 36 LYS H N 1
ATOM 12229 C CA . LYS H 3 48 ? -35.603 4.090 -10.074 1.00 133.04 36 LYS H CA 1
ATOM 12230 C C . LYS H 3 48 ? -34.339 4.379 -9.272 1.00 134.29 36 LYS H C 1
ATOM 12231 O O . LYS H 3 48 ? -33.220 4.177 -9.749 1.00 136.70 36 LYS H O 1
ATOM 12233 N N . VAL H 3 49 ? -34.545 4.879 -8.056 1.00 133.44 37 VAL H N 1
ATOM 12234 C CA . VAL H 3 49 ? -33.486 5.070 -7.072 1.00 128.15 37 VAL H CA 1
ATOM 12235 C C . VAL H 3 49 ? -33.150 3.786 -6.298 1.00 121.89 37 VAL H C 1
ATOM 12236 O O . VAL H 3 49 ? -31.975 3.450 -6.109 1.00 116.01 37 VAL H O 1
ATOM 12238 N N . ALA H 3 50 ? -34.190 3.053 -5.900 1.00 117.58 38 ALA H N 1
ATOM 12239 C CA . ALA H 3 50 ? -34.084 2.002 -4.886 1.00 111.85 38 ALA H CA 1
ATOM 12240 C C . ALA H 3 50 ? -33.527 0.672 -5.398 1.00 114.06 38 ALA H C 1
ATOM 12241 O O . ALA H 3 50 ? -33.436 -0.297 -4.642 1.00 109.80 38 ALA H O 1
ATOM 12243 N N . GLN H 3 51 ? -33.180 0.611 -6.680 1.00 113.75 39 GLN H N 1
ATOM 12244 C CA . GLN H 3 51 ? -32.361 -0.495 -7.162 1.00 115.98 39 GLN H CA 1
ATOM 12245 C C . GLN H 3 51 ? -30.985 -0.353 -6.523 1.00 119.17 39 GLN H C 1
ATOM 12246 O O . GLN H 3 51 ? -30.426 -1.304 -5.970 1.00 112.71 39 GLN H O 1
ATOM 12248 N N . TYR H 3 52 ? -30.477 0.875 -6.582 1.00 123.14 40 TYR H N 1
ATOM 12249 C CA . TYR H 3 52 ? -29.118 1.216 -6.176 1.00 121.79 40 TYR H CA 1
ATOM 12250 C C . TYR H 3 52 ? -28.913 1.304 -4.657 1.00 121.61 40 TYR H C 1
ATOM 12251 O O . TYR H 3 52 ? -27.777 1.312 -4.180 1.00 114.68 40 TYR H O 1
ATOM 12260 N N . VAL H 3 53 ? -30.001 1.368 -3.897 1.00 111.61 41 VAL H N 1
ATOM 12261 C CA . VAL H 3 53 ? -29.894 1.302 -2.443 1.00 109.76 41 VAL H CA 1
ATOM 12262 C C . VAL H 3 53 ? -30.147 -0.125 -1.971 1.00 116.37 41 VAL H C 1
ATOM 12263 O O . VAL H 3 53 ? -31.188 -0.702 -2.276 1.00 117.74 41 VAL H O 1
ATOM 12267 N N . LYS H 3 54 ? -29.202 -0.698 -1.231 1.00 120.97 42 LYS H N 1
ATOM 12268 C CA . LYS H 3 54 ? -29.368 -2.066 -0.745 1.00 117.91 42 LYS H CA 1
ATOM 12269 C C . LYS H 3 54 ? -30.473 -2.130 0.313 1.00 119.84 42 LYS H C 1
ATOM 12270 O O . LYS H 3 54 ? -30.545 -1.275 1.194 1.00 117.59 42 LYS H O 1
ATOM 12272 N N . GLY H 3 55 ? -31.345 -3.130 0.193 1.00 124.24 43 GLY H N 1
ATOM 12273 C CA . GLY H 3 55 ? -32.393 -3.389 1.169 1.00 126.45 43 GLY H CA 1
ATOM 12274 C C . GLY H 3 55 ? -33.369 -2.261 1.460 1.00 133.30 43 GLY H C 1
ATOM 12275 O O . GLY H 3 55 ? -33.848 -2.128 2.588 1.00 137.70 43 GLY H O 1
ATOM 12276 N N . ARG H 3 56 ? -33.679 -1.451 0.453 1.00 131.63 44 ARG H N 1
ATOM 12277 C CA . ARG H 3 56 ? -34.602 -0.336 0.650 1.00 132.35 44 ARG H CA 1
ATOM 12278 C C . ARG H 3 56 ? -35.936 -0.565 -0.058 1.00 129.77 44 ARG H C 1
ATOM 12279 O O . ARG H 3 56 ? -35.968 -0.916 -1.238 1.00 127.43 44 ARG H O 1
ATOM 12281 N N . THR H 3 57 ? -37.031 -0.382 0.674 1.00 124.44 45 THR H N 1
ATOM 12282 C CA . THR H 3 57 ? -38.354 -0.393 0.071 1.00 118.83 45 THR H CA 1
ATOM 12283 C C . THR H 3 57 ? -38.510 0.908 -0.704 1.00 124.98 45 THR H C 1
ATOM 12284 O O . THR H 3 57 ? -38.044 1.955 -0.252 1.00 121.39 45 THR H O 1
ATOM 12286 N N . PRO H 3 58 ? -39.145 0.845 -1.886 1.00 125.92 46 PRO H N 1
ATOM 12287 C CA . PRO H 3 58 ? -39.370 2.048 -2.695 1.00 123.79 46 PRO H CA 1
ATOM 12288 C C . PRO H 3 58 ? -40.217 3.049 -1.921 1.00 129.77 46 PRO H C 1
ATOM 12289 O O . PRO H 3 58 ? -40.043 4.260 -2.062 1.00 131.06 46 PRO H O 1
ATOM 12291 N N . GLU H 3 59 ? -41.126 2.530 -1.100 1.00 135.90 47 GLU H N 1
ATOM 12292 C CA . GLU H 3 59 ? -41.932 3.363 -0.219 1.00 136.94 47 GLU H CA 1
ATOM 12293 C C . GLU H 3 59 ? -41.050 4.000 0.858 1.00 136.85 47 GLU H C 1
ATOM 12294 O O . GLU H 3 59 ? -41.211 5.178 1.188 1.00 143.01 47 GLU H O 1
ATOM 12296 N N . GLU H 3 60 ? -40.109 3.215 1.385 1.00 134.83 48 GLU H N 1
ATOM 12297 C CA . GLU H 3 60 ? -39.183 3.672 2.426 1.00 128.72 48 GLU H CA 1
ATOM 12298 C C . GLU H 3 60 ? -38.176 4.708 1.918 1.00 134.15 48 GLU H C 1
ATOM 12299 O O . GLU H 3 60 ? -37.731 5.576 2.674 1.00 136.93 48 GLU H O 1
ATOM 12301 N N . VAL H 3 61 ? -37.818 4.609 0.640 1.00 132.10 49 VAL H N 1
ATOM 12302 C CA . VAL H 3 61 ? -36.907 5.565 0.014 1.00 128.22 49 VAL H CA 1
ATOM 12303 C C . VAL H 3 61 ? -37.587 6.906 -0.262 1.00 126.94 49 VAL H C 1
ATOM 12304 O O . VAL H 3 61 ? -36.917 7.913 -0.480 1.00 126.86 49 VAL H O 1
ATOM 12306 N N . LYS H 3 62 ? -38.919 6.913 -0.229 1.00 133.02 50 LYS H N 1
ATOM 12307 C CA . LYS H 3 62 ? -39.710 8.079 -0.626 1.00 135.29 50 LYS H CA 1
ATOM 12308 C C . LYS H 3 62 ? -39.694 9.227 0.392 1.00 134.51 50 LYS H C 1
ATOM 12309 O O . LYS H 3 62 ? -39.135 10.297 0.128 1.00 128.81 50 LYS H O 1
ATOM 12311 N N . LYS H 3 63 ? -40.298 8.998 1.555 1.00 130.76 51 LYS H N 1
ATOM 12312 C CA . LYS H 3 63 ? -40.515 10.060 2.536 1.00 131.38 51 LYS H CA 1
ATOM 12313 C C . LYS H 3 63 ? -39.234 10.719 3.054 1.00 128.35 51 LYS H C 1
ATOM 12314 O O . LYS H 3 63 ? -39.284 11.793 3.651 1.00 127.14 51 LYS H O 1
ATOM 12316 N N . HIS H 3 64 ? -38.092 10.082 2.822 1.00 134.71 52 HIS H N 1
ATOM 12317 C CA . HIS H 3 64 ? -36.818 10.654 3.239 1.00 131.72 52 HIS H CA 1
ATOM 12318 C C . HIS H 3 64 ? -36.525 11.960 2.503 1.00 133.40 52 HIS H C 1
ATOM 12319 O O . HIS H 3 64 ? -35.814 12.822 3.022 1.00 136.88 52 HIS H O 1
ATOM 12321 N N . TYR H 3 65 ? -37.076 12.105 1.299 1.00 128.96 53 TYR H N 1
ATOM 12322 C CA . TYR H 3 65 ? -36.958 13.354 0.554 1.00 128.83 53 TYR H CA 1
ATOM 12323 C C . TYR H 3 65 ? -37.556 14.488 1.385 1.00 133.83 53 TYR H C 1
ATOM 12324 O O . TYR H 3 65 ? -37.076 15.629 1.355 1.00 119.30 53 TYR H O 1
ATOM 12326 N N . GLU H 3 66 ? -38.600 14.150 2.138 1.00 135.16 54 GLU H N 1
ATOM 12327 C CA . GLU H 3 66 ? -39.196 15.064 3.104 1.00 132.49 54 GLU H CA 1
ATOM 12328 C C . GLU H 3 66 ? -38.792 14.680 4.529 1.00 129.64 54 GLU H C 1
ATOM 12329 O O . GLU H 3 66 ? -37.737 14.078 4.752 1.00 127.22 54 GLU H O 1
ATOM 12331 N N . GLY I 3 20 ? 17.700 -18.919 11.438 1.00 121.94 8 GLY I N 1
ATOM 12332 C CA . GLY I 3 20 ? 17.685 -19.928 12.483 1.00 153.69 8 GLY I CA 1
ATOM 12333 C C . GLY I 3 20 ? 16.909 -21.174 12.095 1.00 175.49 8 GLY I C 1
ATOM 12334 O O . GLY I 3 20 ? 16.610 -21.385 10.921 1.00 183.98 8 GLY I O 1
ATOM 12335 N N . ARG I 3 21 ? 16.621 -22.026 13.075 1.00 181.92 9 ARG I N 1
ATOM 12336 C CA . ARG I 3 21 ? 15.642 -23.106 12.915 1.00 184.22 9 ARG I CA 1
ATOM 12337 C C . ARG I 3 21 ? 14.174 -22.663 12.844 1.00 183.76 9 ARG I C 1
ATOM 12338 O O . ARG I 3 21 ? 13.454 -23.030 11.914 1.00 179.72 9 ARG I O 1
ATOM 12346 N N . PRO I 3 22 ? 13.752 -21.835 13.822 1.00 190.26 10 PRO I N 1
ATOM 12347 C CA . PRO I 3 22 ? 12.508 -22.068 14.565 1.00 190.53 10 PRO I CA 1
ATOM 12348 C C . PRO I 3 22 ? 11.218 -22.026 13.768 1.00 194.20 10 PRO I C 1
ATOM 12349 O O . PRO I 3 22 ? 11.094 -21.305 12.778 1.00 195.14 10 PRO I O 1
ATOM 12353 N N . TRP I 3 23 ? 10.251 -22.799 14.248 1.00 193.58 11 TRP I N 1
ATOM 12354 C CA . TRP I 3 23 ? 8.966 -22.932 13.592 1.00 192.64 11 TRP I CA 1
ATOM 12355 C C . TRP I 3 23 ? 8.152 -21.669 13.837 1.00 185.88 11 TRP I C 1
ATOM 12356 O O . TRP I 3 23 ? 7.845 -21.324 14.979 1.00 185.60 11 TRP I O 1
ATOM 12367 N N . LYS I 3 24 ? 7.790 -20.995 12.750 1.00 178.83 12 LYS I N 1
ATOM 12368 C CA . LYS I 3 24 ? 7.122 -19.702 12.824 1.00 163.69 12 LYS I CA 1
ATOM 12369 C C . LYS I 3 24 ? 5.624 -19.801 12.565 1.00 149.21 12 LYS I C 1
ATOM 12370 O O . LYS I 3 24 ? 5.099 -20.880 12.304 1.00 152.23 12 LYS I O 1
ATOM 12376 N N . PHE I 3 25 ? 4.947 -18.659 12.648 1.00 142.12 13 PHE I N 1
ATOM 12377 C CA . PHE I 3 25 ? 3.500 -18.578 12.448 1.00 135.83 13 PHE I CA 1
ATOM 12378 C C . PHE I 3 25 ? 3.073 -18.513 10.982 1.00 131.62 13 PHE I C 1
ATOM 12379 O O . PHE I 3 25 ? 2.085 -19.135 10.588 1.00 125.14 13 PHE I O 1
ATOM 12387 N N . SER I 3 26 ? 3.804 -17.732 10.191 1.00 131.65 14 SER I N 1
ATOM 12388 C CA . SER I 3 26 ? 3.509 -17.577 8.771 1.00 127.28 14 SER I CA 1
ATOM 12389 C C . SER I 3 26 ? 3.768 -18.856 7.988 1.00 137.87 14 SER I C 1
ATOM 12390 O O . SER I 3 26 ? 3.053 -19.164 7.035 1.00 137.93 14 SER I O 1
ATOM 12393 N N . GLU I 3 27 ? 4.803 -19.593 8.379 1.00 138.75 15 GLU I N 1
ATOM 12394 C CA . GLU I 3 27 ? 5.094 -20.869 7.740 1.00 146.34 15 GLU I CA 1
ATOM 12395 C C . GLU I 3 27 ? 4.109 -21.945 8.215 1.00 145.24 15 GLU I C 1
ATOM 12396 O O . GLU I 3 27 ? 3.839 -22.908 7.497 1.00 148.82 15 GLU I O 1
ATOM 12402 N N . ASN I 3 28 ? 3.568 -21.767 9.418 1.00 144.39 16 ASN I N 1
ATOM 12403 C CA . ASN I 3 28 ? 2.559 -22.674 9.962 1.00 144.42 16 ASN I CA 1
ATOM 12404 C C . ASN I 3 28 ? 1.245 -22.537 9.196 1.00 143.81 16 ASN I C 1
ATOM 12405 O O . ASN I 3 28 ? 0.456 -23.478 9.122 1.00 141.26 16 ASN I O 1
ATOM 12410 N N . ILE I 3 29 ? 1.015 -21.355 8.631 1.00 141.66 17 ILE I N 1
ATOM 12411 C CA . ILE I 3 29 ? -0.141 -21.122 7.769 1.00 139.75 17 ILE I CA 1
ATOM 12412 C C . ILE I 3 29 ? -0.013 -21.897 6.459 1.00 144.31 17 ILE I C 1
ATOM 12413 O O . ILE I 3 29 ? -0.935 -22.608 6.061 1.00 148.85 17 ILE I O 1
ATOM 12418 N N . ALA I 3 30 ? 1.134 -21.750 5.795 1.00 149.37 18 ALA I N 1
ATOM 12419 C CA . ALA I 3 30 ? 1.444 -22.510 4.580 1.00 148.47 18 ALA I CA 1
ATOM 12420 C C . ALA I 3 30 ? 1.504 -24.021 4.837 1.00 145.50 18 ALA I C 1
ATOM 12421 O O . ALA I 3 30 ? 1.200 -24.816 3.950 1.00 137.24 18 ALA I O 1
ATOM 12423 N N . PHE I 3 31 ? 1.904 -24.409 6.048 1.00 148.03 19 PHE I N 1
ATOM 12424 C CA . PHE I 3 31 ? 1.861 -25.809 6.473 1.00 143.46 19 PHE I CA 1
ATOM 12425 C C . PHE I 3 31 ? 0.426 -26.347 6.456 1.00 150.31 19 PHE I C 1
ATOM 12426 O O . PHE I 3 31 ? 0.209 -27.543 6.253 1.00 156.29 19 PHE I O 1
ATOM 12434 N N . GLU I 3 32 ? -0.547 -25.461 6.674 1.00 146.18 20 GLU I N 1
ATOM 12435 C CA . GLU I 3 32 ? -1.964 -25.830 6.628 1.00 139.37 20 GLU I CA 1
ATOM 12436 C C . GLU I 3 32 ? -2.481 -25.918 5.189 1.00 127.87 20 GLU I C 1
ATOM 12437 O O . GLU I 3 32 ? -3.424 -26.656 4.905 1.00 124.81 20 GLU I O 1
ATOM 12443 N N . ILE I 3 33 ? -1.859 -25.158 4.291 1.00 125.24 21 ILE I N 1
ATOM 12444 C CA . ILE I 3 33 ? -2.180 -25.212 2.869 1.00 125.15 21 ILE I CA 1
ATOM 12445 C C . ILE I 3 33 ? -1.503 -26.434 2.237 1.00 132.99 21 ILE I C 1
ATOM 12446 O O . ILE I 3 33 ? -1.737 -26.768 1.073 1.00 127.96 21 ILE I O 1
ATOM 12451 N N . ALA I 3 34 ? -0.663 -27.102 3.022 1.00 132.78 22 ALA I N 1
ATOM 12452 C CA . ALA I 3 34 ? -0.047 -28.353 2.600 1.00 131.99 22 ALA I CA 1
ATOM 12453 C C . ALA I 3 34 ? -1.039 -29.501 2.723 1.00 128.91 22 ALA I C 1
ATOM 12454 O O . ALA I 3 34 ? -1.514 -30.022 1.717 1.00 133.45 22 ALA I O 1
ATOM 12456 N N . LEU I 3 35 ? -1.359 -29.871 3.965 1.00 129.82 23 LEU I N 1
ATOM 12457 C CA . LEU I 3 35 ? -2.277 -30.977 4.252 1.00 133.24 23 LEU I CA 1
ATOM 12458 C C . LEU I 3 35 ? -3.685 -30.705 3.724 1.00 130.36 23 LEU I C 1
ATOM 12459 O O . LEU I 3 35 ? -4.505 -31.618 3.611 1.00 127.80 23 LEU I O 1
ATOM 12464 N N . SER I 3 36 ? -3.958 -29.440 3.418 1.00 134.27 24 SER I N 1
ATOM 12465 C CA . SER I 3 36 ? -5.124 -29.075 2.626 1.00 137.51 24 SER I CA 1
ATOM 12466 C C . SER I 3 36 ? -4.960 -29.692 1.242 1.00 138.39 24 SER I C 1
ATOM 12467 O O . SER I 3 36 ? -5.819 -30.442 0.768 1.00 137.54 24 SER I O 1
ATOM 12470 N N . PHE I 3 37 ? -3.823 -29.389 0.622 1.00 129.82 25 PHE I N 1
ATOM 12471 C CA . PHE I 3 37 ? -3.516 -29.822 -0.736 1.00 137.63 25 PHE I CA 1
ATOM 12472 C C . PHE I 3 37 ? -3.256 -31.323 -0.904 1.00 142.63 25 PHE I C 1
ATOM 12473 O O . PHE I 3 37 ? -3.282 -31.831 -2.025 1.00 138.82 25 PHE I O 1
ATOM 12481 N N . THR I 3 38 ? -2.996 -32.028 0.192 1.00 138.22 26 THR I N 1
ATOM 12482 C CA . THR I 3 38 ? -2.665 -33.448 0.106 1.00 137.79 26 THR I CA 1
ATOM 12483 C C . THR I 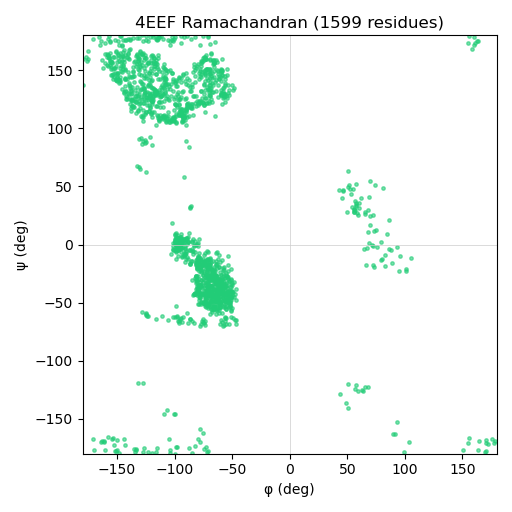3 38 ? -3.534 -34.308 1.018 1.00 140.90 26 THR I C 1
ATOM 12484 O O . THR I 3 38 ? -3.560 -34.115 2.231 1.00 140.93 26 THR I O 1
ATOM 12486 N N . ASN I 3 39 ? -4.235 -35.267 0.424 1.00 143.58 27 ASN I N 1
ATOM 12487 C CA . ASN I 3 39 ? -5.077 -36.186 1.180 1.00 148.38 27 ASN I CA 1
ATOM 12488 C C . ASN I 3 39 ? -4.250 -37.276 1.858 1.00 156.37 27 ASN I C 1
ATOM 12489 O O . ASN I 3 39 ? -3.021 -37.191 1.907 1.00 153.79 27 ASN I O 1
ATOM 12491 N N . LYS I 3 40 ? -4.930 -38.283 2.404 1.00 160.44 28 LYS I N 1
ATOM 12492 C CA . LYS I 3 40 ? -4.256 -39.458 2.953 1.00 163.58 28 LYS I CA 1
ATOM 12493 C C . LYS I 3 40 ? -3.409 -40.124 1.869 1.00 170.87 28 LYS I C 1
ATOM 12494 O O . LYS I 3 40 ? -2.351 -40.691 2.147 1.00 168.99 28 LYS I O 1
ATOM 12496 N N . ASP I 3 41 ? -3.887 -40.041 0.629 1.00 175.23 29 ASP I N 1
ATOM 12497 C CA . ASP I 3 41 ? -3.141 -40.524 -0.526 1.00 169.66 29 ASP I CA 1
ATOM 12498 C C . ASP I 3 41 ? -2.824 -39.387 -1.501 1.00 169.92 29 ASP I C 1
ATOM 12499 O O . ASP I 3 41 ? -3.724 -38.780 -2.085 1.00 165.63 29 ASP I O 1
ATOM 12501 N N . THR I 3 42 ? -1.539 -39.077 -1.636 1.00 174.73 30 THR I N 1
ATOM 12502 C CA . THR I 3 42 ? -1.063 -38.214 -2.708 1.00 171.69 30 THR I CA 1
ATOM 12503 C C . THR I 3 42 ? 0.342 -38.655 -3.122 1.00 169.22 30 THR I C 1
ATOM 12504 O O . THR I 3 42 ? 1.134 -39.078 -2.279 1.00 166.46 30 THR I O 1
ATOM 12506 N N . PRO I 3 43 ? 0.654 -38.565 -4.425 1.00 168.99 31 PRO I N 1
ATOM 12507 C CA . PRO I 3 43 ? 2.007 -38.878 -4.900 1.00 179.46 31 PRO I CA 1
ATOM 12508 C C . PRO I 3 43 ? 2.987 -37.791 -4.482 1.00 180.15 31 PRO I C 1
ATOM 12509 O O . PRO I 3 43 ? 2.654 -36.615 -4.626 1.00 184.39 31 PRO I O 1
ATOM 12511 N N . ASP I 3 44 ? 4.164 -38.172 -3.992 1.00 176.58 32 ASP I N 1
ATOM 12512 C CA . ASP I 3 44 ? 5.130 -37.208 -3.465 1.00 177.02 32 ASP I CA 1
ATOM 12513 C C . ASP I 3 44 ? 4.474 -36.300 -2.421 1.00 176.38 32 ASP I C 1
ATOM 12514 O O . ASP I 3 44 ? 4.622 -35.078 -2.467 1.00 172.35 32 ASP I O 1
ATOM 12516 N N . ARG I 3 45 ? 3.754 -36.919 -1.486 1.00 167.17 33 ARG I N 1
ATOM 12517 C CA . ARG I 3 45 ? 2.928 -36.212 -0.504 1.00 161.53 33 ARG I CA 1
ATOM 12518 C C . ARG I 3 45 ? 3.673 -35.160 0.325 1.00 165.60 33 ARG I C 1
ATOM 12519 O O . ARG I 3 45 ? 3.427 -33.964 0.174 1.00 167.41 33 ARG I O 1
ATOM 12521 N N . TRP I 3 46 ? 4.575 -35.603 1.199 1.00 165.53 34 TRP I N 1
ATOM 12522 C CA . TRP I 3 46 ? 5.354 -34.679 2.024 1.00 156.32 34 TRP I CA 1
ATOM 12523 C C . TRP I 3 46 ? 6.249 -33.789 1.163 1.00 160.57 34 TRP I C 1
ATOM 12524 O O . TRP I 3 46 ? 6.694 -32.730 1.605 1.00 160.01 34 TRP I O 1
ATOM 12526 N N . LYS I 3 47 ? 6.510 -34.233 -0.064 1.00 162.42 35 LYS I N 1
ATOM 12527 C CA . LYS I 3 47 ? 7.234 -33.431 -1.044 1.00 163.53 35 LYS I CA 1
ATOM 12528 C C . LYS I 3 47 ? 6.320 -32.356 -1.634 1.00 163.93 35 LYS I C 1
ATOM 12529 O O . LYS I 3 47 ? 6.761 -31.242 -1.927 1.00 158.79 35 LYS I O 1
ATOM 12531 N N . LYS I 3 48 ? 5.045 -32.697 -1.807 1.00 168.07 36 LYS I N 1
ATOM 12532 C CA . LYS I 3 48 ? 4.040 -31.730 -2.250 1.00 165.97 36 LYS I CA 1
ATOM 12533 C C . LYS I 3 48 ? 3.407 -31.011 -1.060 1.00 160.98 36 LYS I C 1
ATOM 12534 O O . LYS I 3 48 ? 2.494 -30.203 -1.230 1.00 150.29 36 LYS I O 1
ATOM 12536 N N . VAL I 3 49 ? 3.849 -31.352 0.147 1.00 160.67 37 VAL I N 1
ATOM 12537 C CA . VAL I 3 49 ? 3.611 -30.496 1.298 1.00 148.91 37 VAL I CA 1
ATOM 12538 C C . VAL I 3 49 ? 4.616 -29.347 1.284 1.00 148.32 37 VAL I C 1
ATOM 12539 O O . VAL I 3 49 ? 4.249 -28.171 1.334 1.00 146.08 37 VAL I O 1
ATOM 12541 N N . ALA I 3 50 ? 5.889 -29.704 1.156 1.00 147.98 38 ALA I N 1
ATOM 12542 C CA . ALA I 3 50 ? 6.982 -28.752 1.297 1.00 146.78 38 ALA I CA 1
ATOM 12543 C C . ALA I 3 50 ? 7.335 -28.023 -0.001 1.00 146.60 38 ALA I C 1
ATOM 12544 O O . ALA I 3 50 ? 8.185 -27.134 -0.000 1.00 142.92 38 ALA I O 1
ATOM 12546 N N . GLN I 3 51 ? 6.696 -28.395 -1.107 1.00 151.01 39 GLN I N 1
ATOM 12547 C CA . GLN I 3 51 ? 6.936 -27.706 -2.376 1.00 152.81 39 GLN I CA 1
ATOM 12548 C C . GLN I 3 51 ? 6.443 -26.263 -2.299 1.00 152.18 39 GLN I C 1
ATOM 12549 O O . GLN I 3 51 ? 7.133 -25.332 -2.728 1.00 142.82 39 GLN I O 1
ATOM 12551 N N . TYR I 3 52 ? 5.246 -26.101 -1.734 1.00 153.85 40 TYR I N 1
ATOM 12552 C CA . TYR I 3 52 ? 4.583 -24.808 -1.590 1.00 140.68 40 TYR I CA 1
ATOM 12553 C C . TYR I 3 52 ? 5.272 -23.919 -0.556 1.00 143.21 40 TYR I C 1
ATOM 12554 O O . TYR I 3 52 ? 5.435 -22.714 -0.767 1.00 140.06 40 TYR I O 1
ATOM 12556 N N . VAL I 3 53 ? 5.658 -24.519 0.567 1.00 141.09 41 VAL I N 1
ATOM 12557 C CA . VAL I 3 53 ? 6.403 -23.812 1.605 1.00 145.24 41 VAL I CA 1
ATOM 12558 C C . VAL I 3 53 ? 7.826 -23.494 1.141 1.00 148.84 41 VAL I C 1
ATOM 12559 O O . VAL I 3 53 ? 8.489 -24.328 0.527 1.00 151.29 41 VAL I O 1
ATOM 12561 N N . LYS I 3 54 ? 8.288 -22.282 1.426 1.00 141.24 42 LYS I N 1
ATOM 12562 C CA . LYS I 3 54 ? 9.671 -21.921 1.163 1.00 140.95 42 LYS I CA 1
ATOM 12563 C C . LYS I 3 54 ? 10.494 -22.319 2.385 1.00 154.22 42 LYS I C 1
ATOM 12564 O O . LYS I 3 54 ? 9.988 -23.002 3.280 1.00 150.94 42 LYS I O 1
ATOM 12566 N N . GLY I 3 55 ? 11.777 -21.976 2.388 1.00 155.75 43 GLY I N 1
ATOM 12567 C CA . GLY I 3 55 ? 12.540 -21.907 3.625 1.00 161.08 43 GLY I CA 1
ATOM 12568 C C . GLY I 3 55 ? 12.781 -23.180 4.420 1.00 171.71 43 GLY I C 1
ATOM 12569 O O . GLY I 3 55 ? 13.487 -23.153 5.425 1.00 184.89 43 GLY I O 1
ATOM 12570 N N . ARG I 3 56 ? 12.215 -24.297 3.985 1.00 161.60 44 ARG I N 1
ATOM 12571 C CA . ARG I 3 56 ? 12.408 -25.549 4.701 1.00 161.86 44 ARG I CA 1
ATOM 12572 C C . ARG I 3 56 ? 12.575 -26.670 3.695 1.00 164.52 44 ARG I C 1
ATOM 12573 O O . ARG I 3 56 ? 12.277 -26.497 2.516 1.00 162.01 44 ARG I O 1
ATOM 12575 N N . THR I 3 57 ? 13.062 -27.816 4.151 1.00 163.22 45 THR I N 1
ATOM 12576 C CA . THR I 3 57 ? 13.147 -28.984 3.286 1.00 158.49 45 THR I CA 1
ATOM 12577 C C . THR I 3 57 ? 12.203 -30.051 3.834 1.00 163.70 45 THR I C 1
ATOM 12578 O O . THR I 3 57 ? 11.968 -30.104 5.041 1.00 160.44 45 THR I O 1
ATOM 12580 N N . PRO I 3 58 ? 11.676 -30.915 2.951 1.00 166.68 46 PRO I N 1
ATOM 12581 C CA . PRO I 3 58 ? 10.607 -31.909 3.136 1.00 159.52 46 PRO I CA 1
ATOM 12582 C C . PRO I 3 58 ? 10.771 -32.856 4.336 1.00 158.32 46 PRO I C 1
ATOM 12583 O O . PRO I 3 58 ? 9.771 -33.427 4.768 1.00 157.03 46 PRO I O 1
ATOM 12585 N N . GLU I 3 59 ? 11.985 -33.038 4.852 1.00 158.53 47 GLU I N 1
ATOM 12586 C CA . GLU I 3 59 ? 12.175 -33.872 6.043 1.00 161.60 47 GLU I CA 1
ATOM 12587 C C . GLU I 3 59 ? 11.528 -33.238 7.278 1.00 165.69 47 GLU I C 1
ATOM 12588 O O . GLU I 3 59 ? 11.170 -33.930 8.237 1.00 157.91 47 GLU I O 1
ATOM 12590 N N . GLU I 3 60 ? 11.411 -31.912 7.251 1.00 171.95 48 GLU I N 1
ATOM 12591 C CA . GLU I 3 60 ? 10.706 -31.159 8.284 1.00 170.67 48 GLU I CA 1
ATOM 12592 C C . GLU I 3 60 ? 9.172 -31.194 8.147 1.00 166.07 48 GLU I C 1
ATOM 12593 O O . GLU I 3 60 ? 8.466 -31.553 9.093 1.00 164.68 48 GLU I O 1
ATOM 12595 N N . VAL I 3 61 ? 8.681 -30.867 6.949 1.00 161.73 49 VAL I N 1
ATOM 12596 C CA . VAL I 3 61 ? 7.264 -30.551 6.704 1.00 162.61 49 VAL I CA 1
ATOM 12597 C C . VAL I 3 61 ? 6.240 -31.615 7.113 1.00 170.45 49 VAL I C 1
ATOM 12598 O O . VAL I 3 61 ? 5.122 -31.284 7.514 1.00 169.55 49 VAL I O 1
ATOM 12600 N N . LYS I 3 62 ? 6.607 -32.886 6.991 1.00 172.72 50 LYS I N 1
ATOM 12601 C CA . LYS I 3 62 ? 5.736 -33.963 7.451 1.00 170.55 50 LYS I CA 1
ATOM 12602 C C . LYS I 3 62 ? 5.850 -34.117 8.968 1.00 173.56 50 LYS I C 1
ATOM 12603 O O . LYS I 3 62 ? 4.846 -34.252 9.671 1.00 173.91 50 LYS I O 1
ATOM 12605 N N . LYS I 3 63 ? 7.086 -34.033 9.456 1.00 167.89 51 LYS I N 1
ATOM 12606 C CA . LYS I 3 63 ? 7.455 -34.369 10.834 1.00 160.78 51 LYS I CA 1
ATOM 12607 C C . LYS I 3 63 ? 6.819 -33.529 11.950 1.00 170.51 51 LYS I C 1
ATOM 12608 O O . LYS I 3 63 ? 6.928 -33.882 13.124 1.00 168.94 51 LYS I O 1
ATOM 12610 N N . HIS I 3 64 ? 6.187 -32.414 11.594 1.00 176.52 52 HIS I N 1
ATOM 12611 C CA . HIS I 3 64 ? 5.467 -31.610 12.581 1.00 173.28 52 HIS I CA 1
ATOM 12612 C C . HIS I 3 64 ? 4.103 -32.221 12.876 1.00 164.58 52 HIS I C 1
ATOM 12613 O O . HIS I 3 64 ? 3.700 -32.348 14.023 1.00 153.80 52 HIS I O 1
ATOM 12615 N N . TYR I 3 65 ? 3.476 -32.717 11.811 1.00 168.81 53 TYR I N 1
ATOM 12616 C CA . TYR I 3 65 ? 2.027 -32.784 11.662 1.00 168.64 53 TYR I CA 1
ATOM 12617 C C . TYR I 3 65 ? 1.287 -33.483 12.800 1.00 166.11 53 TYR I C 1
ATOM 12618 O O . TYR I 3 65 ? 0.051 -33.489 12.814 1.00 160.03 53 TYR I O 1
ATOM 12620 N N . GLU I 3 66 ? 2.007 -34.135 13.715 1.00 157.58 54 GLU I N 1
ATOM 12621 C CA . GLU I 3 66 ? 1.393 -34.477 15.004 1.00 149.65 54 GLU I CA 1
ATOM 12622 C C . GLU I 3 66 ? 0.803 -33.204 15.592 1.00 153.55 54 GLU I C 1
ATOM 12623 O O . GLU I 3 66 ? 1.535 -32.271 15.919 1.00 152.88 54 GLU I O 1
#

CATH classification: 2.10.77.10 (+1 more: 3.90.209.20)

Foldseek 3Di:
DDDDDDDDDFDPFCDFDQDDVGGRFFFPDKDFQADPDFDQAQEAAPQFAAAEQEQADPQCLAQAQVVRVVCVVDWFGQAYEYEPRHPRHQLFAAAAPCVVVVQVVCFQFGGWDKDFQQALPPRPPQWDQPPFFDLSRADPNGTGHHPFWTATFGDVLDQDKDKDKGWDPPQAWKKFKWKFKAAQDQVVCCVGLVDSWKWKFKDKPPDGDIDTHDHHQADADSHGRMHMYMYIDTHGHGMMMMMIMSHRIGGGGMIIGTDGHDQYHYDYEDGHHDHDYAQKADRRHGDDDPRQEYCHDCDMTGDDRHHDVDPGDMDDDGGGHDPPD/DVLQLECHLQVDDDPQPPPFDAWDWDQADVGTDTDGQPPLRVVLVVVVVVVVVVVVVVDDDDDDDDDDDDDPVCVVVNVVVVCVVVVVVVVVVCVVVVVCVVVVVVSVCVVVVSSVVLLVLLVVLAPQQFDDPTNSDTHGQAHDDVVQVVCSSVSHDDHCPRVVRRPVSPPDD/DDDDDDDDDFDPQQDFAQDDVGGGFAFDDWFFQEDADFDQAQEAAPQFAEAEQDLADPQCLQQAQQVRVVNPPFFFGQAYEAEPNNPDHALFAAAAPCVVVVQVVVQQFGGWDKDFQQAQVPRPPQWDFPPFWDPSRDHPPDTDGHPFWTATWGDPQDQDKDKDKGFAAPQFKKKFKWKFKAAQDLVVQCVTLNDSWKKKFKDKPPDTDIDTHDHHQADDDSHGSMHMYMYIDIAGHRMMMMIIISGRIGGGGMIIGTDGDDFYHYDYAPRYHDHHYAQKADNSHGDDDPRQEYCHDCDMTGDDHHHDPDPGDMGHDGGRHDD/DVLQADCHLQNDDDPQADDFDAWDWDDDPVGIDTDGAPPLRVVLCVPVVVVVVVVVVVDDDDDDDDDDDDDPVRVVVSVVSVCVVVVVVVVVVCVVVVCCVVVVVVSVVSSVVSSNCLCVLLCVACPLQFDDPSNSDTDGLAHDDPVQVVCVSVSHHDCVVSVVRSVVVRVVD/DDDDDDDDDFDDFCDFDQDDVDGTFTFDDWDFLADEDFDQAAEAAPQFAAAEQVLADPQCLVQAQVVRVVSPPFFFGQAYEAEPRNPDHALFAAAAPCVVVVQVVCQQFGGWDKDFQQAQPPRCPQWDQPPFFDLSSDDPNDTDHHPFWTAIFGDPQDQDKDKDKGADDPQAWKKWKWKFKAAQDLVVQCVTLNDSWKKKWKDKPVDTDIDTHDHHAADDDSHGRMHMYMYIDTHHHRIMMMMIMSDRIRGGTMMIGTDGDDQYHYDYAPGYHDHHYAQKADNSGGDDDPHQEYCPDCDMTGDDHHYDVDPTDMDHDGGGRDD/DVLQQDCRLQNHDDPQEPPFDAWDFDDADVDGGIDGQPVLRVVLVVVVVVVVCVVCVVDDDDDDDDDDDDDPVCVVVVVVSVCVVVVVVVVVVVVVVVVCVVVVVVSVVVVVVSRVVLLVVVCVVLDPLWDDPTNSDTDDQFRDDPVRVVCVNVVNDDCPPGPPSSVPDPD/DDDPVLVVLQVVQVVVADPVGPDVPCSSVVSSPPDGVVRNVVPVD/DQDDDPVQVVLLVVQPVVDDPPDPLSLVSSVVSGPPADSVSSPVVVD/DDDDDDVLVVLLVVLCVVADVDDVCRLPSSCVSRDDDHSVPSVVVPD

B-factor: mean 81.3, std 37.26, range [18.2, 223.97]

Secondary structure (DSSP, 8-state):
-EEE--EEB------EE--SS-SSEEBS-EEE-EE----SSEEEBTTB--EE-TTB-HHHHHHT-GGGTTGGG--B-SSEEE-TT--B--SS-S-BTTHHHHHHHHTTEEEEEEEESS-HHHH-TTSBSSS--EEEEEETTEEE--SSEEE-B-BTTB---EEEEEE--SSS-EEEEEEEEE-SSHHHHHHHHS-SS--EEEE-SS-EEEE---------BTTBSSEEEEEEEEEPTT-EEEEEESS-EEEE-EEEEEEE-SS--EEE--PPEEEEE-SEE-SS-EE----SEESS-S-BEESBPEE-S-S--EEE-S-B-----/--SSTTTTSS---BTT--S-SEEEEEE-SS--EEEE-TTHHHHHHHHHHHHHHHHHHT-PPB--B------TT-HHHHHHHHHHHHHHHHHHHHHHHHHHHHHHHHHHHHHHHHHHHHHHHHHHHHGGGEEEEETTEEEESS---HHHHHHHHH----GGGGHHHHHTTSS--/--EEEEEEE--S---EE--SS-SSEEBSSEEE-EE----SSEEEETTBPPEEEETB-HHHHHHT-GGGGGGGG--B-SSEEE-TT--BS-SS-S-BTTHHHHHHHHTTEEEEEEEESS-TTTS-TTSB-S---EEEEEETTEEE--TTEEE-B-BTTB-PPEEEEEE--SSS-EEEEEEEEE-SSHHHHHHHH--SS--EEEE-SS-EEEE---------BTTBS-EEEEEEEEEPTT-EEEEEESS-EEEE-EEEEEEE-SS--EEE--SPEEEEEESEE-SS-B-----SEESS-S-BEESBPEE---S--EEE-S-B---/--SSTBTTTB--EETT--S-SEEE--EETTEE--EE-TTHHHHHHHHHHHHHHHHHHHS--B--B------TT-HHHHHHHHHHHHHHHHHHHHHHHHHHHHHHHHHHHHHHHHHHHHHHHHHHHHGGGEEE-SSSEEEESS---HHHHHHHHTT---HHHHHHHHHHHHH--/--EEEEEEB------EE--SS-SSEEBSSEEE-EE----SSEEEBTTBPPEE-TTB-HHHHHHT-GGGGGGGG--B-SSEEE-TT--BS-SS-S-BTTHHHHHHHHTTEEEEEEEESS-TTTS-TTEE-S---EEEEEETTEEE--SSEEE-EEBTTB---EEEEEE--SSS-EEEEEEEEE-SSHHHHHHHT--SS--EEEE-SS-EEEE---------BTTBSSEEEEEEEEE-TT-EEEEEESS-EEEE-EEEEEEE-SS--EEE--PPEEEEE-SEE-SS-B-----SEESS-S-BEESBPEE---S--EEE-S-B---/--SSTBTTTB---BTT--S-SEEEE---SS---EEE-HHHHHHHHHHHHHHHHHHHTTSPPB--B------TT-HHHHHHHHHHHHHHHHHHHHHHHHHHHHHHHHHHHHHHHHHHHHHHHHHTTSGGG--EEETTEEE-SS---TTTTSTTTS----HHHHGGGHHHHT-/---TTHHHHHHHHTSSS-SS--SSSTTTGGGS-SS-HHHHHGGG-/--PPPHHHHHHHHHHTTS-SS--TTHHHHHHTSSTT--HHHHHGGG-/-----HHHHHHHHHHHHH--SS-TTHHHHHHTTS-SS-HHHHTTT--

InterPro domains:
  IPR000149 Haemagglutinin, influenzavirus A [PR00330] (21-44)
  IPR000149 Haemagglutinin, influenzavirus A [PR00330] (67-85)
  IPR000149 Haemagglutinin, influenzavirus A [PR00330] (107-122)
  IPR000149 Haemagglutinin, influenzavirus A [PR00330] (191-209)
  IPR000149 Haemagglutinin, influenzavirus A [PR00330] (229-246)
  IPR000149 Haemagglutinin, influenzavirus A [PR00330] (248-268)
  IPR000149 Haemagglutinin, influenzavirus A [PR00330] (308-324)
  IPR000149 Haemagglutinin, influenzavirus A [PR00330] (328-342)
  IPR001364 Haemagglutinin, influenzavirus A/B [MF_04072] (2-566)
  IPR001364 Haemagglutinin, influenzavirus A/B [PF00509] (20-566)
  IPR001364 Haemagglutinin, influenzavirus A/B [PR00329] (21-44)
  IPR001364 Haemagglutinin, influenzavirus A/B [PR00329] (308-324)
  IPR001364 Haemagglutinin, influenzavirus A/B [PR00329] (328-342)
  IPR001364 Haemagglutinin, influenzavirus A/B [PR00329] (379-402)
  IPR001364 Haemagglutinin, influenzavirus A/B [PR00329] (418-439)
  IPR001364 Haemagglutinin, influenzavirus A/B [PR00329] (481-499)
  IPR008980 Viral capsid/haemagglutinin protein [SSF49818] (17-344)
  IPR013828 Haemagglutinin, HA1 chain, alpha/beta domain superfamily [G3DSA:3.90.209.20] (59-290)

Organism: Influenza A virus (strain A/Brevig Mission/1/1918 H1N1) (NCBI:txid88776)

Nearest PDB structures (foldseek):
  4eef-assembly4_G  TM=1.023E+00  e=2.842E-07  synthetic construct
  4eef-assembly4_H  TM=8.317E-01  e=5.711E-05  synthetic construct
  2cjj-assembly1_A  TM=8.160E-01  e=1.037E-03  Antirrhinum majus
  2m2e-assembly1_A  TM=7.484E-01  e=4.098E-02  Homo sapiens
  4eef-assembly2_D  TM=1.006E+00  e=6.420E-29  Influenza A virus (A/Brevig Mission/1/1918(H1N1))

Sequence (1627 aa):
GDTICIGYHANNSTDTVDTVLEKNNVTVTHSVNLLEDSHNGKLCKLKGIAPLQLGKCNIAGWLLGNPECDLLLTASSWSSYIVETSNSENGTCYPGDFIDYEELREQLSSVSSFEKFEIFPKTSSWPNHETTKGVTAACSYAGASSFYRNLLWLTKKGSSYPKLSKSYVNNKGKEVLVLWGVHHPPTGTDQQSLYQNADAYVSVGSSKYNRRFTPEIAARPKVRDQAGRMNYYWTLLEPGDTITFEATGNLIAPWYAFALNRGSGSGIITSDAPVHDCNTKCQTPHGAINSSLPFQNIHPVTIGECPKYVRSTKLRMATGLRNIPSIGLFGAIAGFIEGGWTGMIDGWYGYHHQNEQGSGYAADQKSTQNAIDGITNKVNSVIEKMNTQFTAVGKEFNNLERRIENLNKKVDDGFLDIWTYNAELLVLLENERTLDFHDSNVRNLYEKVKSQLKNNAKEIGNGCFEFYHKCDDACMESVRNGTYDYPKYSEESKLNREEIGDTICIGYHANNSTDTVDTVLEKNVTVTHSVNLLEDSHNGKLCKLKGIAPLQLGKCNIAGWLLGNPECDLLLTASSWSYIVETSNSENGTCYPGDFIDYEELREQLSSVSSFEKFEIFPKTSSWPNHETTKGVTAACSYAGASSFYRNLLWLTKKGSSYPKLSKSYVNNKGKEVLVLWGVHHPPTGTDQQSLYQNADAYVSVGSSKYNRRFTPEIAARPKVRDQQAGRMNYYWTLLEPGDTITFEATGNLIAPWYAFALNRGSGSGIITSDAPVHDCNTKCQTPHGAINSSLPFQNIHPVTIGECPKYVRSTKLRMATGLRNIPGLFGAIAGFIEGGWTGMIDGWYGYHHQNEQGSGYAADQKSTQNAIDGITNKVNSVIEKMNNTQFTAVGKEFNNLERRIENLNKKVDDGFLDIWTYNAELLVLLENERTLDFHDSNVRNLYEKVKSQLKNNAKEIGNGCFEFYHKCDDACMESVRNGTYDYPKYSEESKLNREEIGDTICIGYHANNSTDTVDTVLEKNNVTVTHSVNLLEDSHNGKLCKLKGIAPLQLGKCNIAGWLLGNPECDLLLTASSWSYIVETSNSENGTCYPGDFIDYEELREQLSSVSSFEKFEIFPKTSSWPNHETTKGVTAACSYAGASSFYRNLLWLTKKGSSYPKLSKSYVNNKGKEVLVLWGVHHPPTGTDQQSLYQNADAYVSVGSSKYNRRFTPEIAARPKVRDQAGRMNYYWTLLEPGDTITFEATGNLIAPWYAFALNRGSGSGIITSDAPVHDCNTKCQTPHGAINSSLPFQNIHPVTIGECPKYVRSTKLRMATGLRNIPGLFGAIAGFIEGGWTGMIDGWYGYHHQNEQGSGYAADQKSTQNNAIDGITNKVNSVIEKMNTQFTAVGKEFNNLERRIENLNKKVDDGFLDIWTYNAELLVLLENERTLDFHDSNVRNLYEKVKSQLKNNAKEIGNGCFEFYHKCDDACMESVRNGTYDYPKYSEESKLNREPWKFSENIAFEIALSFTNKDTPDRWKKVAQYVKGRTPEEVKKHYEGRPWKFSENIAFEIALSFTNKDTPDRWKKVAQYVKGRTPEEVKKHYEGRPWKFSENIAFEIALSFTNKDTPDRWKKVAQYVKGRTPEEVKKHYE